Protein 3O0Y (pdb70)

B-factor: mean 16.19, std 9.47, range [2.0, 62.75]

Sequence (1755 aa):
VISSKQQLASLYLQAKQSLFKQRALSATMYGLSQKDIGQVISSDMEFYSPENEKQLRAELLSISNTIAGIKLDADITTKNNQQVMAGLTRYFAGEPNFNIGYIDTWMGLSPFIVNQINGPLIDIPRVMQNDQPITTEKEALDYIVRLGQFDKLAATIIEKQTADAAQNWLPSKVTLQGAIKYLKGFTSGSAEQHPFVNVFREKIEKVDSLTTEQKQSLITQVIAKVSQVVYPAYQSVEKASEQLLSEARSESGIWAQPKGSVYYQDAIKQLGDSELSPTQIHQIGLDEVARISGVMNEILLAQGYTKGTVGERMVALNEEPRFLYEDSIAGREELLSDINGYITEVTAKMAPVFRTTPSYQVEVKSFPVEVQDGAPGGQYTSPAVDGSKPGIYWINLRDMKANPKFGLKTLTYHEANPGHHWQIALNLDQAELPFLRRIAPYNAYTEGWALYSEQVAYELGMYENDPFGDLGRLQAELFRAVRLVVDTGLHDKRWTREQAISYMSEQTGTAESDVVAEIERYMAWPGQALGYKLGMLKILSLREQAKARLGDKFDLAEFHDVVLLNGAVPMAVLSRNVNHWLDNKISSKQQLASLYLQAKQSLFKQRALSATMYGLSQKDIGQVISSDMEFYSPENEKQLRAELLSISNTIAGIKLDDADITTKNNQQVMAGLTRYFAGEPNFNIGYIDTWMGLSPFIVNQINGPLIDIPRVMQNDQPITTEKEALDYIVRLGQFDKLAATIIEKQTADAAQNWLPSKVTLQGAIKYLKGFTSGSAEQHPFVNVFREKIEKVDSLTTEQKQSLITQVIAKVSQVVYPAYQSVEKASEQLLSEARSESGIWAQPKGSVYYQDAIKQLGDSELSPTQIHQIGLDEVARISGVMNEILLAQGYTKGTVGERMVALNEEPRFLYEDSIAGREELLSDINGYITEVTAKMAPVFRTTPSYQVEVKSFPVEVQDGAPGGQYTSPAVDGSKPGIYWINLRDMKANPKFGLKTLTYHEANPGHHWQIALNLDQAELPFLRRIAPYNAYTEGWALYSEQVAYELGMYENDPFGDLGRLQAELFRAVRLVVDTGLHDKRWTREQAISYMSEQTGTAESDVVAEIERYMAWPGQALGYKLGMLKILSLREQAKARLGDKFDLAEFHDVVLLNGAVPMAVLSRNVNHWLDNKISSKQQLASLYLQAKQSLFKQRALSATMYGLSQKDIGQVISSDMEFYSPENEKQLRAELLSISNTIAGIKLDDADITTKNNQQVMAGLTRYFAGEPNFNIGYIDTWMGLSPFIVNQINGPLIDIPRVMQNDQPITTEKEALDYIVRLGQFDKLAATIIEKQTADAAQNWLPSKVTLQGAIKYLKGFTSGSAEQHPFVNVFREKIEKVDSLTTEQKQSLITQVIAKVSQVVYPAYQSVEKASEQLLSEARSESGIWAQPKGSVYYQDAIKQLGDSELSPTQIHQIGLDEVARISGVMNEILLAQGYTKGTVGERMVALNEEPRFLYEDSIAGREELLSDINGYITEVTAKMAPVFRTTPSYQVEVKSFPVEVQDGAPGGQYTSPAVDGSKPGIYWINLRDMKANPKFGLKTLTYHEANPGHHWQIALNLDQAELPFLRRIAPYNAYTEGWALYSEQVAYELGMYENDPFGDLGRLQAELFRAVRLVVDTGLHDKRWTREQAISYMSEQTGTAESDVVAEIERYMAWPGQALGYKLGMLKILSLREQAKARLGDKFDLAEFHDVVLLNGAVPMAVLSRNVNHWLDNK

Organism: Colwellia psychrerythraea (strain 34H / ATCC BAA-681) (NCBI:txid167879)

Secondary structure (DSSP, 8-state):
---HHHHHHHHHHHHHHHHHHT-HHHHHHHT--HHHHSS--TT------HHHHHHHHHHHHHHHHHHHHPPP---HHHHHHHHHHHHHHHHHH--TT---SEEETTTEEES-SS-SS-SHHHHHHHHHHHTS---SHHHHHHHHHHHHTHHHHHHHHHHHHHHHHHTT---BHHHHHHHHHHHHHHTSS-GGGSHHHHHHHHHHTT-TTS-HHHHHHHHHHHHHHIIIIIHHHHHHHHHHHHHHTTTSBS--SGGGSTTHHHHHHHHHHHHH---S-HHHHHHHHHHHHHHHHHHHHHHHHHTT--SS-HHHHHHHHHTSGGG---SSHHHHHHHHHHHHHHHHHHHHHTGGG-----S---EEEEPPHHHHTTS-SEEEEPPPTTSSS--EEEE--S-GGGS-GGGHHHHHHHHSTTTHHHHHHHHHT-TTS-HHHHT---HHHHHHHHHHHHHHHHHTTTTTT-HHHHHHHHHHHHHHHHHHHHHHHHHTS---HHHHHHHHHHHH---HHHHHHHHHHHHHSTTGGGHHHHHHHHHHHHHHHHHHHHGGG--HHHHHHHHHTT-S--HHHHHHHHHHHHHH-/--HHHHHHHHHHHHHHHHHHT-HHHHHHHT--HHHHSS--TT------HHHHHHHHHHHHHHHHHHHHPPPSS--HHHHHHHHHHHHHHHHHH--TT---SEEETTTEEES-SS-SS-SHHHHHHHHHHHTS--SSHHHHHHHHHHHTTHHHHHHHHHHHHHHHHHTT----HHHHHHHHHHHHHHTSS-GGGSHHHHHHHHHHTT-TTS-HHHHHHHHHHHHHHIIIIIHHHHHHHHHHHHHHTTTS-S--SGGGSTTHHHHHHHHHHHHS---S-HHHHHHHHHHHHHHHHHHHHHHHHHTT--SS-HHHHHHHHHTSGGG---SSHHHHHHHHHHHHHHHHHHHHHTGGG--PPPSSPEEEEEPPHHHHTTS-SEEEEPPPTTSSS-EEEEE--S-GGGS-GGGHHHHHHHHSTTTHHHHHHHHHT-TTS-HHHHS---HHHHHHHHHHHHHHHHHTTTTTT-HHHHHHHHHHHHHHHHHHHHHHHHHTS---HHHHHHHHHHHS---HHHHHHHHHHHHHSTTGGGHHHHHHHHHHHHHHHHHHHHGGG--HHHHHHHHHTT-S--HHHHHHHHHHHHHT-/--HHHHHHHHHHHHHHHHHHT-HHHHHHHT--HHHHSS--TT------HHHHHHHHHHHHHHHHHHHHPPPSS--HHHHHHHHHHHHHHHHHH--TT---SEEETTTEEES-SS-SS-SHHHHHHHHHHHTS--SSHHHHHHHHHHHTTHHHHHHHHHHHHHHHHHTT----HHHHHHHHHHHHHHTSS-GGGSHHHHHHHHHHTT--SS-HHHHHHHHHHHHHHIIIIIHHHHHHHHHHHHHHTTTS-S--SGGGSTTHHHHHHHHHHHHH---S-HHHHHHHHHHHHHHHHHHHHHHHHHTT--SS-HHHHHHHHHTSGGG---SSHHHHHHHHHHHHHHHHHHHHHTGGG-----S--EEEEEPPTTTTTTS-SEEEEPPPTTSS--EEEEE--S-GGGS-HHHHHHHHHHHSTTTHHHHHHHHHT-TTS-HHHHT---HHHHHHHHHHHHHHHHHTTTTTT-HHHHHHHHHHHHHHHHHHHHHHIIIII---HHHHHHHHHHHS---HHHHHHHHHHHHHSTTGGGHHHHHHHHHHHHHHHHHHHHGGG--HHHHHHHHHTT-S--HHHHHHHHHHHHHT-

Solvent-accessible surface area: 68111 Å² total; per-residue (Å²): 195,136,48,35,104,109,69,4,58,73,20,21,89,74,0,21,35,5,2,1,77,57,8,0,4,13,0,14,65,33,31,12,52,103,164,19,0,54,75,83,3,41,30,53,10,9,46,5,14,44,92,48,3,141,103,2,18,54,54,0,47,66,4,8,98,57,0,68,66,26,163,31,138,38,79,46,60,26,109,6,18,27,74,0,0,16,30,1,0,52,8,5,4,2,23,76,138,18,93,4,0,5,0,15,27,86,2,0,15,4,2,10,6,6,6,40,56,13,1,5,8,31,54,3,6,64,11,0,26,48,29,6,67,6,84,57,84,139,43,0,68,13,0,9,72,0,0,20,51,1,88,116,0,3,61,12,0,40,90,5,10,78,33,6,14,87,82,97,7,9,5,8,71,44,2,0,95,20,0,12,163,59,1,109,44,25,20,91,47,62,8,81,114,8,45,0,0,54,31,0,77,115,54,1,121,142,7,141,93,9,84,90,127,78,25,96,58,7,28,88,69,0,35,31,68,0,47,128,28,0,23,65,6,0,82,49,0,24,141,19,0,71,111,18,48,99,107,4,54,90,72,17,4,3,60,19,13,56,140,2,72,63,5,2,74,20,4,0,100,38,5,1,37,15,140,66,40,16,83,93,0,22,90,49,0,66,81,19,10,68,90,0,22,36,12,0,46,46,3,0,36,12,48,15,33,47,127,47,73,15,3,103,15,2,67,46,0,41,102,21,30,34,16,39,6,97,114,33,141,60,2,51,104,77,0,50,75,41,0,68,38,41,18,99,86,0,45,68,133,0,52,57,12,6,136,54,101,8,91,23,162,25,92,30,101,43,8,48,113,117,55,26,111,79,20,60,47,13,69,23,43,25,0,4,31,100,38,95,37,36,0,14,0,7,0,11,17,94,52,5,84,54,12,18,61,9,20,4,29,6,42,0,0,12,9,0,7,0,0,15,2,10,3,39,0,4,4,1,51,27,68,127,13,22,27,3,4,40,26,6,22,25,5,2,0,21,18,0,0,0,2,0,0,5,36,0,0,18,15,17,15,13,11,127,66,34,39,21,4,9,0,2,20,8,29,16,9,0,21,36,0,0,8,0,0,0,0,0,0,0,1,51,71,147,52,56,46,99,100,0,11,56,39,0,29,117,55,1,8,35,61,118,82,57,0,40,63,34,0,30,35,1,4,1,25,0,0,2,1,0,0,14,1,18,0,2,53,67,0,32,49,1,14,98,79,0,30,91,130,21,44,110,144,15,55,19,5,49,0,1,32,17,1,3,46,55,0,1,1,23,15,63,0,1,22,89,15,0,65,89,32,7,97,115,110,183,63,43,120,108,70,4,58,68,17,19,88,78,0,25,40,10,1,1,58,82,7,1,4,13,0,17,74,31,12,11,50,105,170,26,0,51,76,82,5,44,31,53,12,10,43,6,15,42,92,48,2,145,110,8,20,60,64,0,62,64,4,7,93,55,0,67,63,21,173,25,137,143,20,84,47,64,18,101,6,22,27,65,0,0,15,31,1,0,57,11,5,5,3,25,84,110,9,97,2,0,5,0,16,15,82,2,0,16,4,1,9,5,6,7,39,49,12,1,5,7,5,48,2,4,122,14,0,29,86,30,6,65,6,86,61,82,128,45,0,61,13,0,9,71,0,0,22,48,0,86,112,0,1,59,11,0,39,88,5,8,79,36,7,12,87,80,94,6,8,6,8,67,42,3,0,88,16,0,13,159,54,2,94,44,28,18,94,45,60,9,87,113,7,64,0,0,56,36,0,76,119,54,0,116,152,8,137,94,10,73,118,141,60,26,100,53,7,19,78,68,0,32,48,67,0,42,140,26,0,23,63,6,0,85,46,0,22,137,19,0,71,117,19,46,101,107,3,56,88,74,16,4,3,56,20,14,55,114,1,62,82,5,4,70,18,5,0,114,38,5,1,40,15,138,60,40,15,82,96,0,15,90,53,0,60,82,20,8,67,108,0,26,32,13,0,45,46,4,0,36,13,48,17,33,33,123,47,54,15,4,105,16,5,72,40,0,47,84,18,22,36,15,40,12,95,114,44,142,70,4,55,108,88,0,44,73,49,0,69,37,44,17,100,65,0,44,69,109,0,54,76,11,6,128,57,94,7,79,54,138,29,81,20,80,43,17,60,111,143,75,28,117,72,24,70,50,14,71,22,29,45,3,5,38,77,72,84,41,58,0,2,0,32,0,17,4,134,48,9,71,70,8,16,70,8,16,4,30,7,44,0,0,11,12,0,7,0,0,17,3,8,2,34,0,3,4,6,49,31,80,130,13,23,26,5,4,49,24,6,20,26,4,2,0,22,22,0,0,0,2,0,0,5,36,0,0,19,17,18,16,11,11,134,57,35,45,23,4,9,0,1,22,6,46,15,9,3,26,40,0,0,8,0,0,0,0,0,0,0,1,43,84,142,48,63,44,100,91,0,22,67,39,0,46,100,53,6,20,37,61,128,88,74,0,43,61,34,0,29,38,1,5,1,24,0,0,1,0,0,0,16,1,16,0,1,50,66,0,33,50,3,11,98,87,0,36,91,132,11,42,128,124,16,53,21,5,44,0,1,34,21,1,4,44,57,0,2,1,21,14,62,0,1,22,73,12,0,70,90,25,7,100,120,85,171,65,36,125,109,74,3,58,71,22,18,85,77,0,23,36,10,1,1,68,66,7,0,3,15,0,18,83,36,15,11,51,103,164,21,0,47,72,89,4,43,29,48,11,9,45,5,16,52,95,54,2,137,107,2,22,58,60,0,63,66,4,7,93,68,0,65,59,19,171,34,144,149,26,81,43,65,14,92,8,21,24,69,0,0,16,30,1,0,58,11,5,6,2,26,87,127,13,97,1,0,5,1,16,20,84,2,0,15,3,1,10,6,7,6,40,52,10,2,5,7,19,38,3,5,103,6,0,23,86,33,6,66,9,85,68,81,132,42,0,72,11,0,9,73,0,0,21,48,0,86,109,0,3,48,7,0,39,83,6,8,79,39,7,12,86,82,96,5,9,6,8,63,43,4,0,93,18,0,9,150,60,1,96,43,27,18,96,44,64,7,86,114,10,54,0,0,58,34,0,67,106,51,0,105,161,11,141,93,22,77,109,136,57,23,98,47,12,5,84,68,0,32,35,68,0,51,117,24,0,21,61,5,0,83,51,0,31,134,21,0,70,117,18,50,101,102,3,56,87,77,16,4,3,59,20,15,52,151,2,75,76,5,3,69,19,5,0,91,41,5,1,31,15,139,71,38,17,79,93,0,13,89,58,0,64,78,19,9,66,85,0,24,35,12,0,44,46,5,0,37,11,51,14,33,56,177,40,73,16,4,105,15,4,72,43,1,45,80,18,23,36,16,38,11,98,114,31,145,60,3,59,109,88,0,41,74,49,0,68,36,43,16,100,87,0,44,69,122,0,53,84,10,7,127,45,101,12,91,49,136,26,66,19,73,43,20,60,110,136,72,30,119,76,24,70,49,15,69,22,37,40,2,2,39,79,67,82,43,47,0,6,0,38,0,19,4,138,52,9,79,66,7,18,68,10,18,4,30,6,44,0,0,12,11,0,7,0,0,15,4,12,2,34,0,4,5,4,48,30,80,128,13,24,26,4,6,46,25,6,19,27,4,2,1,20,20,0,0,0,2,0,0,6,36,0,0,18,19,17,17,13,11,136,54,36,40,23,3,9,1,3,23,8,36,16,9,1,21,37,0,0,8,0,0,0,0,0,0,0,1,48,86,149,54,61,46,98,101,0,15,52,36,0,39,112,57,3,8,32,60,120,87,68,0,39,62,34,0,32,38,1,5,2,25,0,0,1,0,0,0,14,0,20,0,2,51,73,0,31,61,5,14,100,70,0,54,92,123,27,42,113,162,27,56,17,4,44,0,2,34,22,1,4,43,60,0,1,1,21,15,61,0,1,21,72,12,0,49,88,32,5,95,105,134

Radius of gyration: 43.23 Å; Cα contacts (8 Å, |Δi|>4): 2808; chains: 3; bounding box: 107×100×128 Å

Foldseek 3Di:
DQALLNVLLVLLLVLQQLVCLQVVLVCLLQPHACVRNVHGSLLPDHFAALVSLVVSLVSLLVSLVVLQPGDHPDDLLSVQLSVFSSLLSNQQSADVVDSAAHQDLFQRGFHACQWQFDHCVRVSVVSLLPRQADADPVSLVSSLSNLLCLQNRLVRSLNRQVVCVVLVRHAALVGLVSSLVVLCVQPVDQLLPHSQLVSLLVRLVPHPVDDPVRSVVSSVSSSCSSVPPVNVSSVSNSVSSVVCNVSHHNFQAQQPGVCSLVSLCSLCCQQQVDNDDLVVLLVQLVVLLVVLQVVLQVLCVVVVNNDDGSLVSVLVVLPDPVFFFDLDPVSVVVLVVVLVVLQVVLVVLCCQQAVDFFPADEDEEEPDPVCLVPDDQWAWRPHNLVRPRGIYIYGRSPDRSQVTNLQRSLSSCLHDPPAQPRQLRLLSVLVVRSVCQSRPNRLLLRQLRSLLSSVVSVVSPVCPVNSSNVSSNSLVVSLLSLLSNLLSCRHPVSDGLVNSLVVSCNSRNDDSVNSSSVSSVSSRSRNNSNSNVSSNVLLVVLLVVLCVLQPVNDDSSVSVCLSRNSGRGRSVSSSVSSVVVSVVD/DDLLVVLLVLLLVLQLLQCLQVVLVCLQQPHACVSNVDGSLLPEHFAALVSQQVSLVSLLVSLVVLQPRDDDPDDLLSVQLSVFSSLLSDQQSDDVPDSAAHQDLQQRGFHACQFQFDHCVRVSVVSLLPRQADADPVSLVSSLSNLQCLQRRLVRSLNRQVVCVVLVRHAALVGLVSSLVVLCVQPVDQLLPHSQLVSLLVRLVPHPVDDPVRSVVSSVSSSCSCVPPVNVSSVVNSVSSVVCNVSHHNFLAQQPGVCSLVVLCVLCCQQVVDNDHLVVLQVQLVVLLVVLQVVLQVLCVVVPNNDDGSLVSLLVVLPDPVFFFDLDPVSVVVLQVVLVVLVVVLVVLCCQQAVDFFPADEEEDEDDPVCLVPDDQWAWRPDRLVNRGGIYIYGRPPDRSVRGNLQSSLSSCLHDPPAQPRQLRLLLVLVVRSPCQSRPNRLLLRQLRSLLSSVVSVVSPVCPVNSSNVSSNSLVVSLLSLLSNLLSCSHPVSDGLVRSLVSSVRSHNDDSVVSSVVSSVSSRSRNNSNSNVSSNVLLVVLLVVLCVLQPVNDDSSVSVCLSRNSGRRRSVSSSVSSVVVSVVD/DDLLVVLLVLLLCLQLLVCLQVVLVCLQQVHACVSNVDGSLLPEHFAALVSLQVSLVSLLVSLVVLQPGDDPPDDLLSVQLSVFSSLLSDQQSDDVPDSAAHQDLQQHGFHACQWQFDHCVRVSVVSLLPRQADADPVSLVSSLSNLLCLQRRLVRSLNRQVVCVVQVRHAALVGLVNSLVVLCVQPVDQLLPHSSLVSLLVRLVPYDVDDPVVSVVSSVSSSCSRVVPVNVSSVSNSVSSVVCSVSHHNFQAQQPGVVSLVVLCVLCCQQQVDNDHLVVLLVQLVVLLVVLQVVLQVLCVVVVNNDDGSLVSVLVLLPDPVFFFDPDPVRVVVLQVVLVVLQVVLVVLCCQLAVDFFDFDEEEDEDPPVCLVSDDQWAWRPARLVRPGGIYIYGHPPDRSVRGNLQRSLSSCLHDPPAQPRQLRLLSVLVPRSPCQSRPNRLLLRQLRSLLSSVVSVVSPSCPVPSSNVSSNSLVVSLLSLLSNLLSCSHPVSDGLVNSLVSSVRSHNDDSVVSSVVSSVSSRSRNNSNSNVSSNVLLVVLLVVLCVLQPPNDRSNVSVCLSRNSGRGRSVSSSVSSVVVSVVD

Nearest PDB structures (foldseek):
  3o0y-assembly1_A  TM=1.002E+00  e=6.368E-86  Colwellia psychrerythraea 34H
  3o0y-assembly2_B  TM=9.968E-01  e=2.573E-83  Colwellia psychrerythraea 34H
  3iuk-assembly1_A  TM=8.067E-01  e=4.370E-23  Paenarthrobacter aurescens TC1
  3iuk-assembly2_B  TM=8.095E-01  e=6.463E-23  Paenarthrobacter aurescens TC1
  3u24-assembly1_A  TM=7.444E-01  e=5.285E-16  Shewanella oneidensis MR-1

InterPro domains:
  IPR010281 Protein of unknown function DUF885 [PF05960] (73-625)
  IPR010281 Protein of unknown function DUF885 [PTHR33361] (8-630)

Structure (mmCIF, N/CA/C/O backbone):
data_3O0Y
#
_entry.id   3O0Y
#
_cell.length_a   67.954
_cell.length_b   94.471
_cell.length_c   93.894
_cell.angle_alpha   114.32
_cell.angle_beta   91.11
_cell.angle_gamma   100.43
#
_symmetry.space_group_name_H-M   'P 1'
#
loop_
_entity.id
_entity.type
_entity.pdbx_description
1 polymer lipoprotein
2 non-polymer 'SULFATE ION'
3 non-polymer 2-AMINO-2-HYDROXYMETHYL-PROPANE-1,3-DIOL
4 non-polymer GLYCEROL
5 water water
#
loop_
_atom_site.group_PDB
_atom_site.id
_atom_site.type_symbol
_atom_site.label_atom_id
_atom_site.label_alt_id
_atom_site.label_comp_id
_atom_site.label_asym_id
_atom_site.label_entity_id
_atom_site.label_seq_id
_atom_site.pdbx_PDB_ins_code
_atom_site.Cartn_x
_atom_site.Cartn_y
_atom_site.Cartn_z
_atom_site.occupancy
_atom_site.B_iso_or_equiv
_atom_site.auth_seq_id
_atom_site.auth_comp_id
_atom_site.auth_asym_id
_atom_site.auth_atom_id
_atom_site.pdbx_PDB_model_num
ATOM 1 N N . VAL A 1 24 ? 19.000 -2.198 76.248 1.00 39.43 24 VAL A N 1
ATOM 2 C CA . VAL A 1 24 ? 19.861 -1.371 75.341 1.00 39.45 24 VAL A CA 1
ATOM 3 C C . VAL A 1 24 ? 19.425 -1.467 73.852 1.00 38.13 24 VAL A C 1
ATOM 4 O O . VAL A 1 24 ? 19.612 -2.492 73.175 1.00 37.99 24 VAL A O 1
ATOM 8 N N . ILE A 1 25 ? 18.859 -0.371 73.355 1.00 36.21 25 ILE A N 1
ATOM 9 C CA . ILE A 1 25 ? 18.394 -0.294 71.956 1.00 33.58 25 ILE A CA 1
ATOM 10 C C . ILE A 1 25 ? 19.643 -0.212 71.072 1.00 31.64 25 ILE A C 1
ATOM 11 O O . ILE A 1 25 ? 20.413 0.755 71.188 1.00 32.16 25 ILE A O 1
ATOM 16 N N . SER A 1 26 ? 19.848 -1.208 70.211 1.00 27.80 26 SER A N 1
ATOM 17 C CA . SER A 1 26 ? 20.984 -1.204 69.299 1.00 26.64 26 SER A CA 1
ATOM 18 C C . SER A 1 26 ? 20.832 -0.089 68.226 1.00 25.51 26 SER A C 1
ATOM 19 O O . SER A 1 26 ? 19.755 0.490 68.090 1.00 25.20 26 SER A O 1
ATOM 22 N N . SER A 1 27 ? 21.910 0.200 67.499 1.00 24.43 27 SER A N 1
ATOM 23 C CA . SER A 1 27 ? 21.841 1.234 66.458 1.00 22.45 27 SER A CA 1
ATOM 24 C C . SER A 1 27 ? 20.888 0.778 65.356 1.00 21.08 27 SER A C 1
ATOM 25 O O . SER A 1 27 ? 20.059 1.569 64.869 1.00 15.66 27 SER A O 1
ATOM 28 N N . LYS A 1 28 ? 20.974 -0.508 64.978 1.00 18.84 28 LYS A N 1
ATOM 29 C CA . LYS A 1 28 ? 20.054 -1.006 63.989 1.00 20.62 28 LYS A CA 1
ATOM 30 C C . LYS A 1 28 ? 18.587 -0.843 64.386 1.00 18.36 28 LYS A C 1
ATOM 31 O O . LYS A 1 28 ? 17.758 -0.483 63.536 1.00 18.49 28 LYS A O 1
ATOM 37 N N . GLN A 1 29 ? 18.254 -1.102 65.643 1.00 16.47 29 GLN A N 1
ATOM 38 C CA . GLN A 1 29 ? 16.890 -0.950 66.134 1.00 17.23 29 GLN A CA 1
ATOM 39 C C . GLN A 1 29 ? 16.466 0.509 66.244 1.00 14.98 29 GLN A C 1
ATOM 40 O O . GLN A 1 29 ? 15.325 0.851 65.914 1.00 14.83 29 GLN A O 1
ATOM 46 N N . GLN A 1 30 ? 17.390 1.389 66.623 1.00 12.22 30 GLN A N 1
ATOM 47 C CA . GLN A 1 30 ? 17.057 2.797 66.713 1.00 12.42 30 GLN A CA 1
ATOM 48 C C . GLN A 1 30 ? 16.737 3.318 65.280 1.00 10.41 30 GLN A C 1
ATOM 49 O O . GLN A 1 30 ? 15.820 4.143 65.100 1.00 9.04 30 GLN A O 1
ATOM 55 N N . LEU A 1 31 ? 17.573 2.917 64.335 1.00 10.04 31 LEU A N 1
ATOM 56 C CA . LEU A 1 31 ? 17.433 3.299 62.919 1.00 9.44 31 LEU A CA 1
ATOM 57 C C . LEU A 1 31 ? 16.101 2.791 62.362 1.00 11.52 31 LEU A C 1
ATOM 58 O O . LEU A 1 31 ? 15.365 3.531 61.733 1.00 9.24 31 LEU A O 1
ATOM 63 N N . ALA A 1 32 ? 15.736 1.547 62.647 1.00 11.73 32 ALA A N 1
ATOM 64 C CA . ALA A 1 32 ? 14.480 1.033 62.132 1.00 11.32 32 ALA A CA 1
ATOM 65 C C . ALA A 1 32 ? 13.321 1.840 62.701 1.00 11.58 32 ALA A C 1
ATOM 66 O O . ALA A 1 32 ? 12.355 2.100 61.998 1.00 11.50 32 ALA A O 1
ATOM 68 N N . SER A 1 33 ? 13.377 2.222 63.971 1.00 10.58 33 SER A N 1
ATOM 69 C CA . SER A 1 33 ? 12.305 3.017 64.560 1.00 12.03 33 SER A CA 1
ATOM 70 C C . SER A 1 33 ? 12.184 4.357 63.900 1.00 9.09 33 SER A C 1
ATOM 71 O O . SER A 1 33 ? 11.069 4.840 63.688 1.00 10.47 33 SER A O 1
ATOM 74 N N . LEU A 1 34 ? 13.339 4.952 63.598 1.00 8.14 34 LEU A N 1
ATOM 75 C CA . LEU A 1 34 ? 13.337 6.250 62.914 1.00 7.68 34 LEU A CA 1
ATOM 76 C C . LEU A 1 34 ? 12.735 6.173 61.498 1.00 6.50 34 LEU A C 1
ATOM 77 O O . LEU A 1 34 ? 12.024 7.112 61.045 1.00 7.51 34 LEU A O 1
ATOM 82 N N . TYR A 1 35 ? 13.040 5.082 60.822 1.00 7.91 35 TYR A N 1
ATOM 83 C CA . TYR A 1 35 ? 12.543 4.916 59.442 1.00 7.71 35 TYR A CA 1
ATOM 84 C C . TYR A 1 35 ? 11.056 4.705 59.438 1.00 7.33 35 TYR A C 1
ATOM 85 O O . TYR A 1 35 ? 10.316 5.247 58.598 1.00 7.77 35 TYR A O 1
ATOM 94 N N . LEU A 1 36 ? 10.572 3.965 60.431 1.00 7.72 36 LEU A N 1
ATOM 95 C CA . LEU A 1 36 ? 9.138 3.817 60.664 1.00 8.68 36 LEU A CA 1
ATOM 96 C C . LEU A 1 36 ? 8.449 5.100 61.027 1.00 8.28 36 LEU A C 1
ATOM 97 O O . LEU A 1 36 ? 7.343 5.430 60.522 1.00 9.44 36 LEU A O 1
ATOM 102 N N . GLN A 1 37 ? 9.086 5.867 61.918 1.00 8.95 37 GLN A N 1
ATOM 103 C CA . GLN A 1 37 ? 8.530 7.124 62.321 1.00 8.93 37 GLN A CA 1
ATOM 104 C C . GLN A 1 37 ? 8.384 8.107 61.130 1.00 10.59 37 GLN A C 1
ATOM 105 O O . GLN A 1 37 ? 7.401 8.833 61.012 1.00 9.82 37 GLN A O 1
ATOM 111 N N . ALA A 1 38 ? 9.403 8.164 60.285 1.00 9.31 38 ALA A N 1
ATOM 112 C CA . ALA A 1 38 ? 9.329 8.919 59.028 1.00 9.37 38 ALA A CA 1
ATOM 113 C C . ALA A 1 38 ? 8.167 8.495 58.129 1.00 8.62 38 ALA A C 1
ATOM 114 O O . ALA A 1 38 ? 7.399 9.341 57.676 1.00 8.94 38 ALA A O 1
ATOM 116 N N . LYS A 1 39 ? 8.071 7.195 57.873 1.00 9.23 39 LYS A N 1
ATOM 117 C CA . LYS A 1 39 ? 6.943 6.712 57.096 1.00 8.39 39 LYS A CA 1
ATOM 118 C C . LYS A 1 39 ? 5.589 7.155 57.680 1.00 8.94 39 LYS A C 1
ATOM 119 O O . LYS A 1 39 ? 4.751 7.696 56.959 1.00 9.77 39 LYS A O 1
ATOM 125 N N . GLN A 1 40 ? 5.380 6.914 58.977 1.00 8.38 40 GLN A N 1
ATOM 126 C CA . GLN A 1 40 ? 4.063 7.094 59.597 1.00 10.89 40 GLN A CA 1
ATOM 127 C C . GLN A 1 40 ? 3.718 8.580 59.714 1.00 11.47 40 GLN A C 1
ATOM 128 O O . GLN A 1 40 ? 2.576 8.986 59.456 1.00 11.23 40 GLN A O 1
ATOM 134 N N . SER A 1 41 ? 4.700 9.386 60.000 1.00 12.49 41 SER A N 1
ATOM 135 C CA . SER A 1 41 ? 4.465 10.806 60.165 1.00 13.61 41 SER A CA 1
ATOM 136 C C . SER A 1 41 ? 4.171 11.489 58.820 1.00 12.09 41 SER A C 1
ATOM 137 O O . SER A 1 41 ? 3.296 12.365 58.754 1.00 14.53 41 SER A O 1
ATOM 140 N N . LEU A 1 42 ? 4.915 11.130 57.793 1.00 9.70 42 LEU A N 1
ATOM 141 C CA . LEU A 1 42 ? 4.693 11.733 56.477 1.00 9.79 42 LEU A CA 1
ATOM 142 C C . LEU A 1 42 ? 3.292 11.351 56.025 1.00 12.13 42 LEU A C 1
ATOM 143 O O . LEU A 1 42 ? 2.515 12.230 55.607 1.00 12.87 42 LEU A O 1
ATOM 148 N N . PHE A 1 43 ? 3.002 10.052 56.045 1.00 9.54 43 PHE A N 1
ATOM 149 C CA . PHE A 1 43 ? 1.717 9.611 55.509 1.00 12.05 43 PHE A CA 1
ATOM 150 C C . PHE A 1 43 ? 0.475 10.012 56.336 1.00 11.95 43 PHE A C 1
ATOM 151 O O . PHE A 1 43 ? -0.585 10.211 55.754 1.00 12.02 43 PHE A O 1
ATOM 159 N N . LYS A 1 44 ? 0.597 10.130 57.650 1.00 11.88 44 LYS A N 1
ATOM 160 C CA . LYS A 1 44 ? -0.510 10.704 58.430 1.00 13.56 44 LYS A CA 1
ATOM 161 C C . LYS A 1 44 ? -0.873 12.105 57.970 1.00 12.51 44 LYS A C 1
ATOM 162 O O . LYS A 1 44 ? -2.024 12.505 58.047 1.00 13.50 44 LYS A O 1
ATOM 168 N N . GLN A 1 45 ? 0.122 12.874 57.571 1.00 11.35 45 GLN A N 1
ATOM 169 C CA . GLN A 1 45 ? -0.060 14.241 57.108 1.00 8.36 45 GLN A CA 1
ATOM 170 C C . GLN A 1 45 ? -0.280 14.366 55.600 1.00 8.42 45 GLN A C 1
ATOM 171 O O . GLN A 1 45 ? -0.460 15.459 55.055 1.00 8.40 45 GLN A O 1
ATOM 177 N N . ARG A 1 46 ? -0.182 13.219 54.911 1.00 7.99 46 ARG A N 1
ATOM 178 C CA . ARG A 1 46 ? -0.392 13.142 53.473 1.00 8.86 46 ARG A CA 1
ATOM 179 C C . ARG A 1 46 ? -1.281 11.949 53.200 1.00 9.30 46 ARG A C 1
ATOM 180 O O . ARG A 1 46 ? -0.920 10.998 52.463 1.00 10.47 46 ARG A O 1
ATOM 188 N N . ALA A 1 47 ? -2.486 12.000 53.796 1.00 10.62 47 ALA A N 1
ATOM 189 C CA . ALA A 1 47 ? -3.377 10.812 53.800 1.00 9.18 47 ALA A CA 1
ATOM 190 C C . ALA A 1 47 ? -3.856 10.423 52.390 1.00 9.92 47 ALA A C 1
ATOM 191 O O . ALA A 1 47 ? -4.101 9.247 52.119 1.00 10.01 47 ALA A O 1
ATOM 193 N N . LEU A 1 48 ? -3.916 11.378 51.450 1.00 10.17 48 LEU A N 1
ATOM 194 C CA . LEU A 1 48 ? -4.252 11.039 50.050 1.00 10.68 48 LEU A CA 1
ATOM 195 C C . LEU A 1 48 ? -3.141 10.287 49.345 1.00 9.58 48 LEU A C 1
ATOM 196 O O . LEU A 1 48 ? -3.403 9.351 48.599 1.00 11.07 48 LEU A O 1
ATOM 201 N N . SER A 1 49 ? -1.882 10.610 49.621 1.00 9.12 49 SER A N 1
ATOM 202 C CA . SER A 1 49 ? -0.769 9.745 49.185 1.00 9.63 49 SER A CA 1
ATOM 203 C C . SER A 1 49 ? -0.844 8.329 49.770 1.00 9.95 49 SER A C 1
ATOM 204 O O . SER A 1 49 ? -0.582 7.341 49.085 1.00 11.37 49 SER A O 1
ATOM 207 N N . ALA A 1 50 ? -1.213 8.218 51.053 1.00 9.82 50 ALA A N 1
ATOM 208 C CA . ALA A 1 50 ? -1.419 6.935 51.671 1.00 11.16 50 ALA A CA 1
ATOM 209 C C . ALA A 1 50 ? -2.455 6.169 50.864 1.00 11.56 50 ALA A C 1
ATOM 210 O O . ALA A 1 50 ? 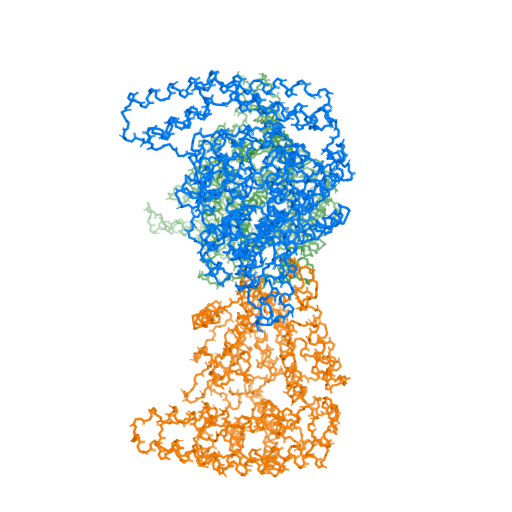-2.249 5.009 50.496 1.00 11.66 50 ALA A O 1
ATOM 212 N N . THR A 1 51 ? -3.611 6.808 50.619 1.00 10.78 51 THR A N 1
ATOM 213 C CA . THR A 1 51 ? -4.630 6.157 49.757 1.00 10.81 51 THR A CA 1
ATOM 214 C C . THR A 1 51 ? -4.110 5.703 48.360 1.00 12.59 51 THR A C 1
ATOM 215 O O . THR A 1 51 ? -4.418 4.599 47.902 1.00 11.54 51 THR A O 1
ATOM 219 N N . MET A 1 52 ? -3.309 6.552 47.716 1.00 12.25 52 MET A N 1
ATOM 220 C CA . MET A 1 52 ? -2.697 6.270 46.408 1.00 13.21 52 MET A CA 1
ATOM 221 C C . MET A 1 52 ? -1.924 4.951 46.463 1.00 15.04 52 MET A C 1
ATOM 222 O O . MET A 1 52 ? -2.044 4.097 45.553 1.00 14.86 52 MET A O 1
ATOM 227 N N . TYR A 1 53 ? -1.190 4.716 47.552 1.00 13.95 53 TYR A N 1
ATOM 228 C CA . TYR A 1 53 ? -0.381 3.498 47.674 1.00 14.80 53 TYR A CA 1
ATOM 229 C C . TYR A 1 53 ? -1.119 2.329 48.284 1.00 16.23 53 TYR A C 1
ATOM 230 O O . TYR A 1 53 ? -0.651 1.161 48.272 1.00 15.62 53 TYR A O 1
ATOM 239 N N . GLY A 1 54 ? -2.364 2.581 48.673 1.00 14.43 54 GLY A N 1
ATOM 240 C CA . GLY A 1 54 ? -3.198 1.567 49.268 1.00 16.38 54 GLY A CA 1
ATOM 241 C C . GLY A 1 54 ? -2.853 1.230 50.707 1.00 15.78 54 GLY A C 1
ATOM 242 O O . GLY A 1 54 ? -3.061 0.078 51.138 1.00 19.74 54 GLY A O 1
ATOM 243 N N . LEU A 1 55 ? -2.297 2.195 51.440 1.00 13.00 55 LEU A N 1
ATOM 244 C CA . LEU A 1 55 ? -1.878 1.993 52.793 1.00 14.66 55 LEU A CA 1
ATOM 245 C C . LEU A 1 55 ? -3.060 2.135 53.747 1.00 16.31 55 LEU A C 1
ATOM 246 O O . LEU A 1 55 ? -4.024 2.878 53.446 1.00 17.14 55 LEU A O 1
ATOM 251 N N . SER A 1 56 ? -2.970 1.442 54.890 1.00 15.50 56 SER A N 1
ATOM 252 C CA . SER A 1 56 ? -4.043 1.450 55.885 1.00 17.04 56 SER A CA 1
ATOM 253 C C . SER A 1 56 ? -3.450 1.497 57.305 1.00 16.25 56 SER A C 1
ATOM 254 O O . SER A 1 56 ? -2.238 1.770 57.491 1.00 15.17 56 SER A O 1
ATOM 257 N N . GLN A 1 57 ? -4.298 1.342 58.325 1.00 17.35 57 GLN A N 1
ATOM 258 C CA . GLN A 1 57 ? -3.855 1.338 59.728 1.00 18.62 57 GLN A CA 1
ATOM 259 C C . GLN A 1 57 ? -2.659 0.436 60.026 1.00 18.04 57 GLN A C 1
ATOM 260 O O . GLN A 1 57 ? -1.746 0.865 60.699 1.00 18.86 57 GLN A O 1
ATOM 266 N N . LYS A 1 58 ? -2.609 -0.755 59.441 1.00 19.22 58 LYS A N 1
ATOM 267 C CA . LYS A 1 58 ? -1.433 -1.678 59.575 1.00 21.45 58 LYS A CA 1
ATOM 268 C C . LYS A 1 58 ? -0.118 -0.995 59.162 1.00 21.16 58 LYS A C 1
ATOM 269 O O . LYS A 1 58 ? 0.947 -1.219 59.761 1.00 23.77 58 LYS A O 1
ATOM 275 N N . ASP A 1 59 ? -0.196 -0.105 58.178 1.00 18.62 59 ASP A N 1
ATOM 276 C CA . ASP A 1 59 ? 0.999 0.595 57.636 1.00 18.15 59 ASP A CA 1
ATOM 277 C C . ASP A 1 59 ? 1.339 1.882 58.398 1.00 17.52 59 ASP A C 1
ATOM 278 O O . ASP A 1 59 ? 2.508 2.195 58.599 1.00 19.42 59 ASP A O 1
ATOM 283 N N . ILE A 1 60 ? 0.324 2.644 58.804 1.00 17.53 60 ILE A N 1
ATOM 284 C CA . ILE A 1 60 ? 0.454 4.012 59.277 1.00 16.84 60 ILE A CA 1
ATOM 285 C C . ILE A 1 60 ? 0.384 4.123 60.801 1.00 18.28 60 ILE A C 1
ATOM 286 O O . ILE A 1 60 ? 0.875 5.098 61.368 1.00 17.06 60 ILE A O 1
ATOM 291 N N . GLY A 1 61 ? -0.239 3.134 61.457 1.00 18.16 61 GLY A N 1
ATOM 292 C CA . GLY A 1 61 ? -0.428 3.126 62.902 1.00 18.76 61 GLY A CA 1
ATOM 293 C C . GLY A 1 61 ? -1.723 3.810 63.324 1.00 20.47 61 GLY A C 1
ATOM 294 O O . GLY A 1 61 ? -2.031 3.942 64.507 1.00 21.66 61 GLY A O 1
ATOM 295 N N . GLN A 1 62 ? -2.511 4.257 62.356 1.00 18.57 62 GLN A N 1
ATOM 296 C CA . GLN A 1 62 ? -3.817 4.817 62.651 1.00 18.59 62 GLN A CA 1
ATOM 297 C C . GLN A 1 62 ? -4.639 4.844 61.355 1.00 17.16 62 GLN A C 1
ATOM 298 O O . GLN A 1 62 ? -4.098 4.775 60.273 1.00 14.52 62 GLN A O 1
ATOM 304 N N . VAL A 1 63 ? -5.951 4.993 61.484 1.00 15.97 63 VAL A N 1
ATOM 305 C CA . VAL A 1 63 ? -6.844 4.966 60.295 1.00 16.14 63 VAL A CA 1
ATOM 306 C C . VAL A 1 63 ? -6.738 6.320 59.643 1.00 14.60 63 VAL A C 1
ATOM 307 O O . VAL A 1 63 ? -6.819 7.358 60.318 1.00 17.00 63 VAL A O 1
ATOM 311 N N . ILE A 1 64 ? -6.472 6.313 58.342 1.00 14.38 64 ILE A N 1
ATOM 312 C CA . ILE A 1 64 ? -6.414 7.575 57.600 1.00 13.57 64 ILE A CA 1
ATOM 313 C C . ILE A 1 64 ? -7.376 7.684 56.443 1.00 13.02 64 ILE A C 1
ATOM 314 O O . ILE A 1 64 ? -7.330 8.671 55.698 1.00 12.52 64 ILE A O 1
ATOM 319 N N . SER A 1 65 ? -8.230 6.661 56.285 1.00 13.60 65 SER A N 1
ATOM 320 C CA . SER A 1 65 ? -9.033 6.472 55.094 1.00 12.90 65 SER A CA 1
ATOM 321 C C . SER A 1 65 ? -10.081 7.567 54.845 1.00 13.08 65 SER A C 1
ATOM 322 O O . SER A 1 65 ? -10.527 7.729 53.705 1.00 11.94 65 SER A O 1
ATOM 325 N N . SER A 1 66 ? -10.457 8.320 55.868 1.00 13.46 66 SER A N 1
ATOM 326 C CA . SER A 1 66 ? -11.293 9.478 55.639 1.00 12.64 66 SER A CA 1
ATOM 327 C C . SER A 1 66 ? -10.646 10.759 56.096 1.00 14.04 66 SER A C 1
ATOM 328 O O . SER A 1 66 ? -11.312 11.777 56.242 1.00 12.68 66 SER A O 1
ATOM 331 N N . ASP A 1 67 ? -9.336 10.744 56.240 1.00 12.94 67 ASP A N 1
ATOM 332 C CA . ASP A 1 67 ? -8.634 11.965 56.601 1.00 13.37 67 ASP A CA 1
ATOM 333 C C . ASP A 1 67 ? -8.336 12.816 55.367 1.00 14.54 67 ASP A C 1
ATOM 334 O O . ASP A 1 67 ? -8.216 12.332 54.223 1.00 12.65 67 ASP A O 1
ATOM 339 N N . MET A 1 68 ? -8.166 14.096 55.639 1.00 13.65 68 MET A N 1
ATOM 340 C CA . MET A 1 68 ? -7.833 15.078 54.658 1.00 13.85 68 MET A CA 1
ATOM 341 C C . MET A 1 68 ? -6.412 15.612 54.962 1.00 13.70 68 MET A C 1
ATOM 342 O O . MET A 1 68 ? -5.891 15.450 56.093 1.00 16.48 68 MET A O 1
ATOM 347 N N . GLU A 1 69 ? -5.787 16.228 53.956 1.00 12.71 69 GLU A N 1
ATOM 348 C CA . GLU A 1 69 ? -4.506 16.901 54.121 1.00 11.40 69 GLU A CA 1
ATOM 349 C C . GLU A 1 69 ? -4.764 18.404 54.355 1.00 10.32 69 GLU A C 1
ATOM 350 O O . GLU A 1 69 ? -5.661 18.952 53.756 1.00 12.15 69 GLU A O 1
ATOM 356 N N . PHE A 1 70 ? -3.954 19.017 55.211 1.00 11.45 70 PHE A N 1
ATOM 357 C CA . PHE A 1 70 ? -4.020 20.430 55.496 1.00 10.27 70 PHE A CA 1
ATOM 358 C C . PHE A 1 70 ? -2.660 21.060 55.364 1.00 10.32 70 PHE A C 1
ATOM 359 O O . PHE A 1 70 ? -1.594 20.451 55.649 1.00 10.44 70 PHE A O 1
ATOM 367 N N . TYR A 1 71 ? -2.683 22.310 54.976 1.00 9.55 71 TYR A N 1
ATOM 368 C CA . TYR A 1 71 ? -1.500 22.979 54.445 1.00 10.23 71 TYR A CA 1
ATOM 369 C C . TYR A 1 71 ? -1.235 24.323 55.102 1.00 9.52 71 TYR A C 1
ATOM 370 O O . TYR A 1 71 ? -0.578 25.155 54.510 1.00 11.97 71 TYR A O 1
ATOM 379 N N . SER A 1 72 ? -1.665 24.539 56.354 1.00 10.20 72 SER A N 1
ATOM 380 C CA . SER A 1 72 ? -1.435 25.854 56.998 1.00 10.97 72 SER A CA 1
ATOM 381 C C . SER A 1 72 ? 0.081 26.081 57.192 1.00 10.66 72 SER A C 1
ATOM 382 O O . SER A 1 72 ? 0.834 25.136 57.231 1.00 10.26 72 SER A O 1
ATOM 385 N N . PRO A 1 73 ? 0.505 27.328 57.428 1.00 11.31 73 PRO A N 1
ATOM 386 C CA . PRO A 1 73 ? 1.906 27.554 57.836 1.00 9.22 73 PRO A CA 1
ATOM 387 C C . PRO A 1 73 ? 2.379 26.678 58.989 1.00 10.45 73 PRO A C 1
ATOM 388 O O . PRO A 1 73 ? 3.475 26.137 58.929 1.00 11.23 73 PRO A O 1
ATOM 392 N N . GLU A 1 74 ? 1.549 26.453 60.004 1.00 10.95 74 GLU A N 1
ATOM 393 C CA . GLU A 1 74 ? 1.970 25.674 61.121 1.00 12.58 74 GLU A CA 1
ATOM 394 C C . GLU A 1 74 ? 2.024 24.191 60.745 1.00 10.92 74 GLU A C 1
ATOM 395 O O . GLU A 1 74 ? 2.945 23.519 61.170 1.00 11.03 74 GLU A O 1
ATOM 401 N N . ASN A 1 75 ? 1.089 23.725 59.910 1.00 10.37 75 ASN A N 1
ATOM 402 C CA . ASN A 1 75 ? 1.118 22.325 59.456 1.00 10.31 75 ASN A CA 1
ATOM 403 C C . ASN A 1 75 ? 2.448 22.031 58.733 1.00 11.12 75 ASN A C 1
ATOM 404 O O . ASN A 1 75 ? 3.122 21.045 59.013 1.00 10.82 75 ASN A O 1
ATOM 409 N N . GLU A 1 76 ? 2.814 22.921 57.817 1.00 10.80 76 GLU A N 1
ATOM 410 C CA . GLU A 1 76 ? 3.998 22.738 57.003 1.00 11.05 76 GLU A CA 1
ATOM 411 C C . GLU A 1 76 ? 5.258 22.855 57.832 1.00 10.49 76 GLU A C 1
ATOM 412 O O . GLU A 1 76 ? 6.212 22.066 57.678 1.00 8.32 76 GLU A O 1
ATOM 418 N N . LYS A 1 77 ? 5.285 23.848 58.727 1.00 9.19 77 LYS A N 1
ATOM 419 C CA . LYS A 1 77 ? 6.432 23.987 59.630 1.00 11.41 77 LYS A CA 1
ATOM 420 C C . LYS A 1 77 ? 6.673 22.716 60.468 1.00 10.16 77 LYS A C 1
ATOM 421 O O . LYS A 1 77 ? 7.795 22.227 60.563 1.00 11.58 77 LYS A O 1
ATOM 427 N N . GLN A 1 78 ? 5.608 22.143 61.056 1.00 10.56 78 GLN A N 1
ATOM 428 C CA . GLN A 1 78 ? 5.753 21.021 61.954 1.00 11.92 78 GLN A CA 1
ATOM 429 C C . GLN A 1 78 ? 6.139 19.758 61.182 1.00 12.44 78 GLN A C 1
ATOM 430 O O . GLN A 1 78 ? 6.918 18.951 61.695 1.00 10.99 78 GLN A O 1
ATOM 436 N N . LEU A 1 79 ? 5.569 19.589 59.978 1.00 10.33 79 LEU A N 1
ATOM 437 C CA . LEU A 1 79 ? 5.855 18.419 59.182 1.00 8.95 79 LEU A CA 1
ATOM 438 C C . LEU A 1 79 ? 7.368 18.427 58.846 1.00 7.66 79 LEU A C 1
ATOM 439 O O . LEU A 1 79 ? 8.074 17.439 59.029 1.00 8.53 79 LEU A O 1
ATOM 444 N N . ARG A 1 80 ? 7.851 19.535 58.331 1.00 6.73 80 ARG A N 1
ATOM 445 C CA . ARG A 1 80 ? 9.225 19.667 57.878 1.00 6.52 80 ARG A CA 1
ATOM 446 C C . ARG A 1 80 ? 10.190 19.537 59.072 1.00 7.66 80 ARG A C 1
ATOM 447 O O . ARG A 1 80 ? 11.251 18.908 58.982 1.00 7.85 80 ARG A O 1
ATOM 455 N N . ALA A 1 81 ? 9.865 20.203 60.169 1.00 7.79 81 ALA A N 1
ATOM 456 C CA . ALA A 1 81 ? 10.742 20.136 61.342 1.00 8.71 81 ALA A CA 1
ATOM 457 C C . ALA A 1 81 ? 10.923 18.730 61.859 1.00 9.79 81 ALA A C 1
ATOM 458 O O . ALA A 1 81 ? 12.042 18.350 62.165 1.00 10.57 81 ALA A O 1
ATOM 460 N N . GLU A 1 82 ? 9.845 17.951 61.878 1.00 9.74 82 GLU A N 1
ATOM 461 C CA . GLU A 1 82 ? 9.922 16.562 62.269 1.00 10.43 82 GLU A CA 1
ATOM 462 C C . GLU A 1 82 ? 10.779 15.714 61.353 1.00 9.72 82 GLU A C 1
ATOM 463 O O . GLU A 1 82 ? 11.664 14.966 61.804 1.00 9.39 82 GLU A O 1
ATOM 469 N N . LEU A 1 83 ? 10.565 15.868 60.052 1.00 8.72 83 LEU A N 1
ATOM 470 C CA . LEU A 1 83 ? 11.359 15.088 59.115 1.00 7.51 83 LEU A CA 1
ATOM 471 C C . LEU A 1 83 ? 12.824 15.514 59.170 1.00 8.55 83 LEU A C 1
ATOM 472 O O . LEU A 1 83 ? 13.694 14.708 59.025 1.00 7.21 83 LEU A O 1
ATOM 477 N N . LEU A 1 84 ? 13.103 16.788 59.301 1.00 8.29 84 LEU A N 1
ATOM 478 C CA . LEU A 1 84 ? 14.504 17.264 59.379 1.00 9.31 84 LEU A CA 1
ATOM 479 C C . LEU A 1 84 ? 15.187 16.711 60.669 1.00 9.92 84 LEU A C 1
ATOM 480 O O . LEU A 1 84 ? 16.314 16.251 60.655 1.00 9.78 84 LEU A O 1
ATOM 485 N N . SER A 1 85 ? 14.462 16.701 61.771 1.00 9.47 85 SER A N 1
ATOM 486 C CA . SER A 1 85 ? 14.960 16.128 63.034 1.00 11.78 85 SER A CA 1
ATOM 487 C C . SER A 1 85 ? 15.281 14.653 62.861 1.00 9.99 85 SER A C 1
ATOM 488 O O . SER A 1 85 ? 16.336 14.205 63.238 1.00 10.44 85 SER A O 1
ATOM 491 N N . ILE A 1 86 ? 14.384 13.951 62.193 1.00 8.37 86 ILE A N 1
ATOM 492 C CA . ILE A 1 86 ? 14.614 12.535 61.919 1.00 7.95 86 ILE A CA 1
ATOM 493 C C . ILE A 1 86 ? 15.868 12.332 61.053 1.00 7.45 86 ILE A C 1
ATOM 494 O O . ILE A 1 86 ? 16.695 11.482 61.357 1.00 9.15 86 ILE A O 1
ATOM 499 N N . SER A 1 87 ? 16.006 13.124 59.987 1.00 6.49 87 SER A N 1
ATOM 500 C CA . SER A 1 87 ? 17.130 13.057 59.096 1.00 7.94 87 SER A CA 1
ATOM 501 C C . SER A 1 87 ? 18.423 13.259 59.857 1.00 7.68 87 SER A C 1
ATOM 502 O O . SER A 1 87 ? 19.358 12.516 59.682 1.00 7.71 87 SER A O 1
ATOM 505 N N . ASN A 1 88 ? 18.477 14.292 60.721 1.00 7.41 88 ASN A N 1
ATOM 506 C CA . ASN A 1 88 ? 19.680 14.594 61.434 1.00 8.72 88 ASN A CA 1
ATOM 507 C C . ASN A 1 88 ? 20.017 13.475 62.471 1.00 9.47 88 ASN A C 1
ATOM 508 O O . ASN A 1 88 ? 21.169 13.150 62.671 1.00 9.04 88 ASN A O 1
ATOM 513 N N . THR A 1 89 ? 19.030 12.879 63.086 1.00 7.93 89 THR A N 1
ATOM 514 C CA . THR A 1 89 ? 19.261 11.827 64.098 1.00 7.83 89 THR A CA 1
ATOM 515 C C . THR A 1 89 ? 19.795 10.594 63.358 1.00 7.76 89 THR A C 1
ATOM 516 O O . THR A 1 89 ? 20.819 10.000 63.778 1.00 8.58 89 THR A O 1
ATOM 520 N N . ILE A 1 90 ? 19.146 10.268 62.229 1.00 7.74 90 ILE A N 1
ATOM 521 C CA . ILE A 1 90 ? 19.606 9.117 61.387 1.00 7.47 90 ILE A CA 1
ATOM 522 C C . ILE A 1 90 ? 21.070 9.337 61.010 1.00 7.96 90 ILE A C 1
ATOM 523 O O . ILE A 1 90 ? 21.901 8.455 61.153 1.00 9.11 90 ILE A O 1
ATOM 528 N N . ALA A 1 91 ? 21.416 10.543 60.566 1.00 8.56 91 ALA A N 1
ATOM 529 C CA . ALA A 1 91 ? 22.747 10.793 60.053 1.00 12.15 91 ALA A CA 1
ATOM 530 C C . ALA A 1 91 ? 23.863 10.641 61.110 1.00 11.65 91 ALA A C 1
ATOM 531 O O . ALA A 1 91 ? 24.997 10.409 60.767 1.00 14.53 91 ALA A O 1
ATOM 533 N N . GLY A 1 92 ? 23.540 10.869 62.365 1.00 11.80 92 GLY A N 1
ATOM 534 C CA . GLY A 1 92 ? 24.531 10.869 63.432 1.00 12.64 92 GLY A CA 1
ATOM 535 C C . GLY A 1 92 ? 24.812 9.501 64.028 1.00 13.63 92 GLY A C 1
ATOM 536 O O . GLY A 1 92 ? 25.780 9.338 64.751 1.00 13.93 92 GLY A O 1
ATOM 537 N N . ILE A 1 93 ? 23.991 8.500 63.712 1.00 10.71 93 ILE A N 1
ATOM 538 C CA . ILE A 1 93 ? 24.089 7.203 64.378 1.00 10.90 93 ILE A CA 1
ATOM 539 C C . ILE A 1 93 ? 25.298 6.441 63.834 1.00 11.09 93 ILE A C 1
ATOM 540 O O . ILE A 1 93 ? 25.588 6.491 62.663 1.00 12.91 93 ILE A O 1
ATOM 545 N N . LYS A 1 94 ? 26.044 5.817 64.762 1.00 14.51 94 LYS A N 1
ATOM 546 C CA . LYS A 1 94 ? 27.160 4.946 64.487 1.00 18.61 94 LYS A CA 1
ATOM 547 C C . LYS A 1 94 ? 26.711 3.503 64.320 1.00 20.49 94 LYS A C 1
ATOM 548 O O . LYS A 1 94 ? 26.151 2.930 65.256 1.00 21.87 94 LYS A O 1
ATOM 554 N N . LEU A 1 95 ? 26.895 2.931 63.147 1.00 23.21 95 LEU A N 1
ATOM 555 C CA . LEU A 1 95 ? 26.539 1.529 62.931 1.00 25.73 95 LEU A CA 1
ATOM 556 C C . LEU A 1 95 ? 27.703 0.649 63.391 1.00 29.47 95 LEU A C 1
ATOM 557 O O . LEU A 1 95 ? 28.841 0.946 63.107 1.00 28.95 95 LEU A O 1
ATOM 562 N N . ASP A 1 96 ? 27.428 -0.433 64.103 1.00 33.80 96 ASP A N 1
ATOM 563 C CA . ASP A 1 96 ? 28.532 -1.327 64.505 1.00 37.83 96 ASP A CA 1
ATOM 564 C C . ASP A 1 96 ? 28.806 -2.394 63.435 1.00 38.12 96 ASP A C 1
ATOM 565 O O . ASP A 1 96 ? 27.857 -3.054 63.017 1.00 40.59 96 ASP A O 1
ATOM 570 N N . ALA A 1 98 ? 28.223 -3.262 60.181 1.00 33.15 98 ALA A N 1
ATOM 571 C CA . ALA A 1 98 ? 27.032 -3.522 59.373 1.00 30.98 98 ALA A CA 1
ATOM 572 C C . ALA A 1 98 ? 27.408 -3.740 57.898 1.00 29.76 98 ALA A C 1
ATOM 573 O O . ALA A 1 98 ? 28.359 -3.184 57.373 1.00 29.82 98 ALA A O 1
ATOM 575 N N . ASP A 1 99 ? 26.571 -4.489 57.210 1.00 29.85 99 ASP A N 1
ATOM 576 C CA . ASP A 1 99 ? 26.740 -4.717 55.778 1.00 28.59 99 ASP A CA 1
ATOM 577 C C . ASP A 1 99 ? 26.475 -3.451 54.900 1.00 26.16 99 ASP A C 1
ATOM 578 O O . ASP A 1 99 ? 26.122 -2.352 55.390 1.00 24.06 99 ASP A O 1
ATOM 583 N N . ILE A 1 100 ? 26.689 -3.602 53.601 1.00 22.88 100 ILE A N 1
ATOM 584 C CA . ILE A 1 100 ? 26.546 -2.451 52.715 1.00 21.46 100 ILE A CA 1
ATOM 585 C C . ILE A 1 100 ? 25.060 -2.023 52.721 1.00 18.62 100 ILE A C 1
ATOM 586 O O . ILE A 1 100 ? 24.758 -0.840 52.614 1.00 17.43 100 ILE A O 1
ATOM 591 N N . THR A 1 101 ? 24.137 -2.972 52.784 1.00 19.41 101 THR A N 1
ATOM 592 C CA . THR A 1 101 ? 22.713 -2.642 52.699 1.00 19.45 101 THR A CA 1
ATOM 593 C C . THR A 1 101 ? 22.309 -1.807 53.901 1.00 18.05 101 THR A C 1
ATOM 594 O O . THR A 1 101 ? 21.609 -0.815 53.770 1.00 15.87 101 THR A O 1
ATOM 598 N N . THR A 1 102 ? 22.816 -2.165 55.078 1.00 18.74 102 THR A N 1
ATOM 599 C CA . THR A 1 102 ? 22.450 -1.443 56.283 1.00 18.41 102 THR A CA 1
ATOM 600 C C . THR A 1 102 ? 23.053 -0.030 56.255 1.00 15.85 102 THR A C 1
ATOM 601 O O . THR A 1 102 ? 22.390 0.974 56.554 1.00 13.61 102 THR A O 1
ATOM 605 N N . LYS A 1 103 ? 24.256 0.075 55.727 1.00 14.69 103 LYS A N 1
ATOM 606 C CA . LYS A 1 103 ? 24.862 1.370 55.535 1.00 15.40 103 LYS A CA 1
ATOM 607 C C . LYS A 1 103 ? 24.132 2.200 54.502 1.00 13.56 103 LYS A C 1
ATOM 608 O O . LYS A 1 103 ? 23.912 3.422 54.639 1.00 11.32 103 LYS A O 1
ATOM 614 N N . ASN A 1 104 ? 23.740 1.546 53.423 1.00 10.02 104 ASN A N 1
ATOM 615 C CA . ASN A 1 104 ? 23.027 2.278 52.383 1.00 11.68 104 ASN A CA 1
ATOM 616 C C . ASN A 1 104 ? 21.613 2.717 52.885 1.00 9.75 104 ASN A C 1
ATOM 617 O O . ASN A 1 104 ? 21.124 3.745 52.500 1.00 9.41 104 ASN A O 1
ATOM 622 N N . ASN A 1 105 ? 20.934 1.894 53.684 1.00 8.70 105 ASN A N 1
ATOM 623 C CA . ASN A 1 105 ? 19.666 2.315 54.270 1.00 8.09 105 ASN A CA 1
ATOM 624 C C . ASN A 1 105 ? 19.827 3.612 55.056 1.00 7.95 105 ASN A C 1
ATOM 625 O O . ASN A 1 105 ? 18.990 4.478 54.949 1.00 6.84 105 ASN A O 1
ATOM 630 N N . GLN A 1 106 ? 20.898 3.727 55.845 1.00 8.30 106 GLN A N 1
ATOM 631 C CA . GLN A 1 106 ? 21.126 4.933 56.620 1.00 7.26 106 GLN A CA 1
ATOM 632 C C . GLN A 1 106 ? 21.295 6.124 55.736 1.00 6.98 106 GLN A C 1
ATOM 633 O O . GLN A 1 106 ? 20.708 7.177 55.989 1.00 9.53 106 GLN A O 1
ATOM 639 N N . GLN A 1 107 ? 22.157 5.999 54.740 1.00 8.72 107 GLN A N 1
ATOM 640 C CA . GLN A 1 107 ? 22.432 7.123 53.837 1.00 9.53 107 GLN A CA 1
ATOM 641 C C . GLN A 1 107 ? 21.212 7.505 53.029 1.00 8.85 107 GLN A C 1
ATOM 642 O O . GLN A 1 107 ? 20.847 8.717 52.958 1.00 10.75 107 GLN A O 1
ATOM 648 N N . VAL A 1 108 ? 20.521 6.524 52.463 1.00 8.02 108 VAL A N 1
ATOM 649 C CA . VAL A 1 108 ? 19.322 6.802 51.696 1.00 7.15 108 VAL A CA 1
ATOM 650 C C . VAL A 1 108 ? 18.221 7.380 52.583 1.00 8.16 108 VAL A C 1
ATOM 651 O O . VAL A 1 108 ? 17.564 8.355 52.243 1.00 8.02 108 VAL A O 1
ATOM 655 N N . MET A 1 109 ? 17.976 6.782 53.743 1.00 7.78 109 MET A N 1
ATOM 656 C CA . MET A 1 109 ? 16.905 7.299 54.536 1.00 6.52 109 MET A CA 1
ATOM 657 C C . MET A 1 109 ? 17.186 8.702 55.135 1.00 7.84 109 MET A C 1
ATOM 658 O O . MET A 1 109 ? 16.244 9.464 55.300 1.00 10.53 109 MET A O 1
ATOM 663 N N . ALA A 1 110 ? 18.431 9.003 55.487 1.00 8.49 110 ALA A N 1
ATOM 664 C CA . ALA A 1 110 ? 18.803 10.408 55.896 1.00 8.49 110 ALA A CA 1
ATOM 665 C C . ALA A 1 110 ? 18.509 11.353 54.718 1.00 8.93 110 ALA A C 1
ATOM 666 O O . ALA A 1 110 ? 17.966 12.447 54.888 1.00 9.13 110 ALA A O 1
ATOM 668 N N . GLY A 1 111 ? 18.841 10.903 53.506 1.00 11.04 111 GLY A N 1
ATOM 669 C CA . GLY A 1 111 ? 18.608 11.746 52.287 1.00 9.53 111 GLY A CA 1
ATOM 670 C C . GLY A 1 111 ? 17.136 11.954 52.011 1.00 10.21 111 GLY A C 1
ATOM 671 O O . GLY A 1 111 ? 16.737 13.029 51.655 1.00 9.67 111 GLY A O 1
ATOM 672 N N . LEU A 1 112 ? 16.339 10.886 52.111 1.00 9.40 112 LEU A N 1
ATOM 673 C CA . LEU A 1 112 ? 14.934 10.979 51.813 1.00 8.06 112 LEU A CA 1
ATOM 674 C C . LEU A 1 112 ? 14.188 11.820 52.812 1.00 7.78 112 LEU A C 1
ATOM 675 O O . LEU A 1 112 ? 13.336 12.625 52.464 1.00 7.69 112 LEU A O 1
ATOM 680 N N . THR A 1 113 ? 14.532 11.701 54.117 1.00 7.84 113 THR A N 1
ATOM 681 C CA . THR A 1 113 ? 13.864 12.503 55.114 1.00 8.81 113 THR A CA 1
ATOM 682 C C . THR A 1 113 ? 14.232 13.989 54.914 1.00 6.21 113 THR A C 1
ATOM 683 O O . THR A 1 113 ? 13.415 14.916 55.105 1.00 9.83 113 THR A O 1
ATOM 687 N N . ARG A 1 114 ? 15.477 14.255 54.510 1.00 6.14 114 ARG A N 1
ATOM 688 C CA . ARG A 1 114 ? 15.862 15.645 54.149 1.00 6.98 114 ARG A CA 1
ATOM 689 C C . ARG A 1 114 ? 15.140 16.131 52.862 1.00 6.61 114 ARG A C 1
ATOM 690 O O . ARG A 1 114 ? 14.728 17.270 52.781 1.00 7.65 114 ARG A O 1
ATOM 698 N N . TYR A 1 115 ? 14.934 15.237 51.918 1.00 6.68 115 TYR A N 1
ATOM 699 C CA . TYR A 1 115 ? 14.228 15.578 50.694 1.00 6.02 115 TYR A CA 1
ATOM 700 C C . TYR A 1 115 ? 12.801 15.993 51.043 1.00 6.57 115 TYR A C 1
ATOM 701 O O . TYR A 1 115 ? 12.334 17.028 50.588 1.00 8.70 115 TYR A O 1
ATOM 710 N N . PHE A 1 116 ? 12.134 15.279 51.926 1.00 9.35 116 PHE A N 1
ATOM 711 C CA . PHE A 1 116 ? 10.770 15.663 52.345 1.00 8.45 116 PHE A CA 1
ATOM 712 C C . PHE A 1 116 ? 10.702 16.790 53.373 1.00 10.34 116 PHE A C 1
ATOM 713 O O . PHE A 1 116 ? 9.678 17.377 53.474 1.00 11.59 116 PHE A O 1
ATOM 721 N N . ALA A 1 117 ? 11.798 17.083 54.073 1.00 7.68 117 ALA A N 1
ATOM 722 C CA . ALA A 1 117 ? 11.864 18.288 54.899 1.00 8.55 117 ALA A CA 1
ATOM 723 C C . ALA A 1 117 ? 11.989 19.540 54.057 1.00 9.36 117 ALA A C 1
ATOM 724 O O . ALA A 1 117 ? 11.652 20.622 54.541 1.00 9.97 117 ALA A O 1
ATOM 726 N N . GLY A 1 118 ? 12.606 19.445 52.876 1.00 9.50 118 GLY A N 1
ATOM 727 C CA . GLY A 1 118 ? 12.855 20.611 52.050 1.00 8.53 118 GLY A CA 1
ATOM 728 C C . GLY A 1 118 ? 14.071 21.383 52.536 1.00 9.45 118 GLY A C 1
ATOM 729 O O . GLY A 1 118 ? 14.563 21.166 53.641 1.00 10.25 118 GLY A O 1
ATOM 730 N N . GLU A 1 119 ? 14.505 22.301 51.715 1.00 11.05 119 GLU A N 1
ATOM 731 C CA . GLU A 1 119 ? 15.645 23.150 52.023 1.00 9.39 119 GLU A CA 1
ATOM 732 C C . GLU A 1 119 ? 15.330 23.911 53.316 1.00 11.88 119 GLU A C 1
ATOM 733 O O . GLU A 1 119 ? 14.301 24.589 53.410 1.00 10.28 119 GLU A O 1
ATOM 739 N N . PRO A 1 120 ? 16.174 23.737 54.333 1.00 12.99 120 PRO A N 1
ATOM 740 C CA . PRO A 1 120 ? 15.752 24.161 55.663 1.00 13.82 120 PRO A CA 1
ATOM 741 C C . PRO A 1 120 ? 15.681 25.647 55.845 1.00 16.13 120 PRO A C 1
ATOM 742 O O . PRO A 1 120 ? 15.112 26.093 56.867 1.00 17.18 120 PRO A O 1
ATOM 746 N N . ASN A 1 121 ? 16.213 26.422 54.901 1.00 13.75 121 ASN A N 1
ATOM 747 C CA . ASN A 1 121 ? 16.048 27.882 54.974 1.00 15.12 121 ASN A CA 1
ATOM 748 C C . ASN A 1 121 ? 14.889 28.442 54.167 1.00 14.20 121 ASN A C 1
ATOM 749 O O . ASN A 1 121 ? 14.611 29.638 54.251 1.00 17.42 121 ASN A O 1
ATOM 754 N N . PHE A 1 122 ? 14.136 27.566 53.493 1.00 12.91 122 PHE A N 1
ATOM 755 C CA . PHE A 1 122 ? 12.914 27.977 52.819 1.00 11.34 122 PHE A CA 1
ATOM 756 C C . PHE A 1 122 ? 11.672 27.373 53.511 1.00 13.71 122 PHE A C 1
ATOM 757 O O . PHE A 1 122 ? 11.479 26.126 53.475 1.00 14.89 122 PHE A O 1
ATOM 765 N N . ASN A 1 123 ? 10.790 28.214 54.023 1.00 10.35 123 ASN A N 1
ATOM 766 C CA . ASN A 1 123 ? 9.526 27.756 54.549 1.00 10.44 123 ASN A CA 1
ATOM 767 C C . ASN A 1 123 ? 8.357 27.872 53.587 1.00 10.26 123 ASN A C 1
ATOM 768 O O . ASN A 1 123 ? 7.239 27.453 53.919 1.00 10.30 123 ASN A O 1
ATOM 773 N N . ILE A 1 124 ? 8.648 28.370 52.382 1.00 11.03 124 ILE A N 1
ATOM 774 C CA . ILE A 1 124 ? 7.667 28.542 51.327 1.00 9.44 124 ILE A CA 1
ATOM 775 C C . ILE A 1 124 ? 7.225 27.254 50.659 1.00 10.20 124 ILE A C 1
ATOM 776 O O . ILE A 1 124 ? 7.765 26.165 50.928 1.00 9.81 124 ILE A O 1
ATOM 781 N N . GLY A 1 125 ? 6.187 27.369 49.842 1.00 10.26 125 GLY A N 1
ATOM 782 C CA . GLY A 1 125 ? 5.717 26.208 49.108 1.00 9.03 125 GLY A CA 1
ATOM 783 C C . GLY A 1 125 ? 5.052 25.139 49.945 1.00 10.46 125 GLY A C 1
ATOM 784 O O . GLY A 1 125 ? 4.491 25.417 51.011 1.00 9.74 125 GLY A O 1
ATOM 785 N N . TYR A 1 126 ? 5.172 23.890 49.506 1.00 7.03 126 TYR A N 1
ATOM 786 C CA . TYR A 1 126 ? 4.549 22.787 50.217 1.00 7.86 126 TYR A CA 1
ATOM 787 C C . TYR A 1 126 ? 5.373 21.558 49.894 1.00 8.44 126 TYR A C 1
ATOM 788 O O . TYR A 1 126 ? 6.033 21.545 48.872 1.00 9.39 126 TYR A O 1
ATOM 797 N N . ILE A 1 127 ? 5.344 20.555 50.781 1.00 7.39 127 ILE A N 1
ATOM 798 C CA . ILE A 1 127 ? 6.038 19.266 50.551 1.00 7.50 127 ILE A CA 1
ATOM 799 C C . ILE A 1 127 ? 5.163 18.309 49.772 1.00 8.05 127 ILE A C 1
ATOM 800 O O . ILE A 1 127 ? 4.033 18.008 50.180 1.00 8.88 127 ILE A O 1
ATOM 805 N N . ASP A 1 128 ? 5.631 17.948 48.591 1.00 7.85 128 ASP A N 1
ATOM 806 C CA . ASP A 1 128 ? 4.961 17.017 47.712 1.00 8.49 128 ASP A CA 1
ATOM 807 C C . ASP A 1 128 ? 5.575 15.593 47.941 1.00 8.58 128 ASP A C 1
ATOM 808 O O . ASP A 1 128 ? 6.817 15.425 47.954 1.00 7.65 128 ASP A O 1
ATOM 813 N N . THR A 1 129 ? 4.729 14.560 48.080 1.00 9.04 129 THR A N 1
ATOM 814 C CA . THR A 1 129 ? 5.247 13.232 48.315 1.00 8.56 129 THR A CA 1
ATOM 815 C C . THR A 1 129 ? 5.981 12.662 47.135 1.00 8.66 129 THR A C 1
ATOM 816 O O . THR A 1 129 ? 6.701 11.666 47.320 1.00 9.15 129 THR A O 1
ATOM 820 N N . TRP A 1 130 ? 5.867 13.282 45.957 1.00 7.84 130 TRP A N 1
ATOM 821 C CA . TRP A 1 130 ? 6.708 12.927 44.795 1.00 9.00 130 TRP A CA 1
ATOM 822 C C . TRP A 1 130 ? 7.895 13.866 44.631 1.00 7.90 130 TRP A C 1
ATOM 823 O O . TRP A 1 130 ? 9.035 13.414 44.591 1.00 7.39 130 TRP A O 1
ATOM 834 N N . MET A 1 131 ? 7.628 15.176 44.565 1.00 6.84 131 MET A N 1
ATOM 835 C CA . MET A 1 131 ? 8.630 16.162 44.163 1.00 8.38 131 MET A CA 1
ATOM 836 C C . MET A 1 131 ? 9.383 16.792 45.297 1.00 8.85 131 MET A C 1
ATOM 837 O O . MET A 1 131 ? 10.327 17.539 45.044 1.00 6.58 131 MET A O 1
ATOM 842 N N . GLY A 1 132 ? 9.050 16.425 46.535 1.00 7.96 132 GLY A N 1
ATOM 843 C CA . GLY A 1 132 ? 9.635 17.091 47.697 1.00 7.81 132 GLY A CA 1
ATOM 844 C C . GLY A 1 132 ? 9.190 18.540 47.752 1.00 7.82 132 GLY A C 1
ATOM 845 O O . GLY A 1 132 ? 8.033 18.858 47.438 1.00 7.90 132 GLY A O 1
ATOM 846 N N . LEU A 1 133 ? 10.120 19.442 48.091 1.00 6.27 133 LEU A N 1
ATOM 847 C CA . LEU A 1 133 ? 9.749 20.842 48.194 1.00 8.94 133 LEU A CA 1
ATOM 848 C C . LEU A 1 133 ? 9.290 21.354 46.831 1.00 7.53 133 LEU A C 1
ATOM 849 O O . LEU A 1 133 ? 10.047 21.294 45.852 1.00 9.65 133 LEU A O 1
ATOM 854 N N . SER A 1 134 ? 8.085 21.930 46.794 1.00 8.73 134 SER A N 1
ATOM 855 C CA . SER A 1 134 ? 7.506 22.395 45.565 1.00 7.33 134 SER A CA 1
ATOM 856 C C . SER A 1 134 ? 7.123 23.871 45.796 1.00 7.89 134 SER A C 1
ATOM 857 O O . SER A 1 134 ? 6.531 24.155 46.774 1.00 9.23 134 SER A O 1
ATOM 860 N N . PRO A 1 135 ? 7.403 24.743 44.834 1.00 6.77 135 PRO A N 1
ATOM 861 C CA . PRO A 1 135 ? 7.390 26.202 45.188 1.00 7.55 135 PRO A CA 1
ATOM 862 C C . PRO A 1 135 ? 6.044 26.873 45.226 1.00 8.12 135 PRO A C 1
ATOM 863 O O . PRO A 1 135 ? 5.905 27.906 45.925 1.00 8.56 135 PRO A O 1
ATOM 867 N N . PHE A 1 136 ? 5.059 26.389 44.476 1.00 7.46 136 PHE A N 1
ATOM 868 C CA . PHE A 1 136 ? 3.773 27.113 44.312 1.00 10.07 136 PHE A CA 1
ATOM 869 C C . PHE A 1 136 ? 2.598 26.215 44.710 1.00 9.61 136 PHE A C 1
ATOM 870 O O . PHE A 1 136 ? 2.250 25.253 43.971 1.00 10.68 136 PHE A O 1
ATOM 878 N N . ILE A 1 137 ? 2.052 26.475 45.900 1.00 7.98 137 ILE A N 1
ATOM 879 C CA . ILE A 1 137 ? 1.024 25.574 46.462 1.00 9.49 137 ILE A CA 1
ATOM 880 C C . ILE A 1 137 ? -0.195 25.525 45.554 1.00 10.40 137 ILE A C 1
ATOM 881 O O . ILE A 1 137 ? -0.850 24.495 45.473 1.00 10.30 137 ILE A O 1
ATOM 886 N N . VAL A 1 138 ? -0.504 26.643 44.882 1.00 10.52 138 VAL A N 1
ATOM 887 C CA . VAL A 1 138 ? -1.531 26.673 43.862 1.00 11.00 138 VAL A CA 1
ATOM 888 C C . VAL A 1 138 ? -0.848 27.006 42.529 1.00 10.63 138 VAL A C 1
ATOM 889 O O . VAL A 1 138 ? -0.157 27.991 42.372 1.00 10.70 138 VAL A O 1
ATOM 893 N N . ASN A 1 139 ? -1.012 26.107 41.569 1.00 9.80 139 ASN A N 1
ATOM 894 C CA . ASN A 1 139 ? -0.388 26.236 40.274 1.00 9.15 139 ASN A CA 1
ATOM 895 C C . ASN A 1 139 ? -1.271 25.509 39.241 1.00 9.83 139 ASN A C 1
ATOM 896 O O . ASN A 1 139 ? -2.348 25.044 39.558 1.00 9.22 139 ASN A O 1
ATOM 901 N N . GLN A 1 140 ? -0.881 25.575 37.986 1.00 8.80 140 GLN A N 1
ATOM 902 C CA . GLN A 1 140 ? -1.698 25.036 36.901 1.00 9.38 140 GLN A CA 1
ATOM 903 C C . GLN A 1 140 ? -1.630 23.526 36.639 1.00 10.50 140 GLN A C 1
ATOM 904 O O . GLN A 1 140 ? -2.403 23.035 35.876 1.00 9.86 140 GLN A O 1
ATOM 910 N N . ILE A 1 141 ? -0.638 22.837 37.162 1.00 10.19 141 ILE A N 1
ATOM 911 C CA . ILE A 1 141 ? -0.311 21.483 36.800 1.00 8.90 141 ILE A CA 1
ATOM 912 C C . ILE A 1 141 ? -0.532 20.494 37.941 1.00 10.43 141 ILE A C 1
ATOM 913 O O . ILE A 1 141 ? -0.990 19.403 37.676 1.00 8.85 141 ILE A O 1
ATOM 918 N N . ASN A 1 142 ? -0.141 20.811 39.179 1.00 8.84 142 ASN A N 1
ATOM 919 C CA . ASN A 1 142 ? -0.377 19.896 40.319 1.00 10.24 142 ASN A CA 1
ATOM 920 C C . ASN A 1 142 ? -0.582 20.682 41.612 1.00 10.79 142 ASN A C 1
ATOM 921 O O . ASN A 1 142 ? -1.003 21.817 41.582 1.00 11.81 142 ASN A O 1
ATOM 926 N N . GLY A 1 143 ? -0.276 20.079 42.741 1.00 11.82 143 GLY A N 1
ATOM 927 C CA . GLY A 1 143 ? -0.611 20.679 44.020 1.00 12.04 143 GLY A CA 1
ATOM 928 C C . GLY A 1 143 ? -1.920 20.098 44.520 1.00 12.04 143 GLY A C 1
ATOM 929 O O . GLY A 1 143 ? -2.636 19.437 43.773 1.00 9.80 143 GLY A O 1
ATOM 930 N N . PRO A 1 144 ? -2.241 20.374 45.803 1.00 10.16 144 PRO A N 1
ATOM 931 C CA . PRO A 1 144 ? -3.328 19.611 46.470 1.00 10.25 144 PRO A CA 1
ATOM 932 C C . PRO A 1 144 ? -4.688 19.779 45.782 1.00 10.15 144 PRO A C 1
ATOM 933 O O . PRO A 1 144 ? -5.482 18.828 45.738 1.00 11.23 144 PRO A O 1
ATOM 937 N N . LEU A 1 145 ? -4.981 20.942 45.209 1.00 10.53 145 LEU A N 1
ATOM 938 C CA . LEU A 1 145 ? -6.304 21.159 44.600 1.00 12.39 145 LEU A CA 1
ATOM 939 C C . LEU A 1 145 ? -6.479 20.442 43.258 1.00 11.51 145 LEU A C 1
ATOM 940 O O . LEU A 1 145 ? -7.599 20.248 42.775 1.00 11.56 145 LEU A O 1
ATOM 945 N N . ILE A 1 146 ? -5.393 19.936 42.706 1.00 9.27 146 ILE A N 1
ATOM 946 C CA . ILE A 1 146 ? -5.451 19.182 41.469 1.00 10.65 146 ILE A CA 1
ATOM 947 C C . ILE A 1 146 ? -5.278 17.737 41.840 1.00 11.56 146 ILE A C 1
ATOM 948 O O . ILE A 1 146 ? -6.005 16.861 41.374 1.00 11.24 146 ILE A O 1
ATOM 953 N N . ASP A 1 147 ? -4.303 17.429 42.698 1.00 11.63 147 ASP A N 1
ATOM 954 C CA . ASP A 1 147 ? -4.044 16.001 42.979 1.00 12.58 147 ASP A CA 1
ATOM 955 C C . ASP A 1 147 ? -5.016 15.314 43.939 1.00 10.06 147 ASP A C 1
ATOM 956 O O . ASP A 1 147 ? -5.188 14.120 43.857 1.00 11.29 147 ASP A O 1
ATOM 961 N N . ILE A 1 148 ? -5.570 16.009 44.897 1.00 9.06 148 ILE A N 1
ATOM 962 C CA . ILE A 1 148 ? -6.444 15.325 45.848 1.00 8.63 148 ILE A CA 1
ATOM 963 C C . ILE A 1 148 ? -7.706 14.856 45.087 1.00 9.33 148 ILE A C 1
ATOM 964 O O . ILE A 1 148 ? -8.144 13.692 45.217 1.00 10.89 148 ILE A O 1
ATOM 969 N N . PRO A 1 149 ? -8.288 15.702 44.216 1.00 11.37 149 PRO A N 1
ATOM 970 C CA . PRO A 1 149 ? -9.440 15.153 43.417 1.00 12.00 149 PRO A CA 1
ATOM 971 C C . PRO A 1 149 ? -9.059 13.983 42.546 1.00 12.22 149 PRO A C 1
ATOM 972 O O . PRO A 1 149 ? -9.796 12.999 42.438 1.00 13.52 149 PRO A O 1
ATOM 976 N N . ARG A 1 150 ? -7.867 14.030 41.957 1.00 12.57 150 ARG A N 1
ATOM 977 C CA . ARG A 1 150 ? -7.414 12.887 41.145 1.00 12.39 150 ARG A CA 1
ATOM 978 C C . ARG A 1 150 ? -7.299 11.563 41.940 1.00 10.92 150 ARG A C 1
ATOM 979 O O . ARG A 1 150 ? -7.704 10.489 41.455 1.00 10.84 150 ARG A O 1
ATOM 987 N N . VAL A 1 151 ? -6.721 11.636 43.137 1.00 10.43 151 VAL A N 1
ATOM 988 C CA . VAL A 1 151 ? -6.566 10.443 43.982 1.00 10.34 151 VAL A CA 1
ATOM 989 C C . VAL A 1 151 ? -7.949 9.907 44.367 1.00 9.22 151 VAL A C 1
ATOM 990 O O . VAL A 1 151 ? -8.192 8.690 44.354 1.00 10.87 151 VAL A O 1
ATOM 994 N N . MET A 1 152 ? -8.803 10.833 44.782 1.00 10.11 152 MET A N 1
ATOM 995 C CA . MET A 1 152 ? -10.129 10.452 45.235 1.00 9.70 152 MET A CA 1
ATOM 996 C C . MET A 1 152 ? -10.923 9.784 44.105 1.00 11.14 152 MET A C 1
ATOM 997 O O . MET A 1 152 ? -11.669 8.844 44.351 1.00 11.46 152 MET A O 1
ATOM 1002 N N . GLN A 1 153 ? -10.721 10.205 42.851 1.00 10.47 153 GLN A N 1
ATOM 1003 C CA . GLN A 1 153 ? -11.522 9.702 41.765 1.00 9.67 153 GLN A CA 1
ATOM 1004 C C . GLN A 1 153 ? -10.910 8.447 41.166 1.00 13.12 153 GLN A C 1
ATOM 1005 O O . GLN A 1 153 ? -11.619 7.633 40.569 1.00 13.25 153 GLN A O 1
ATOM 1011 N N . ASN A 1 154 ? -9.616 8.256 41.338 1.00 11.40 154 ASN A N 1
ATOM 1012 C CA . ASN A 1 154 ? -8.945 7.114 40.722 1.00 12.98 154 ASN A CA 1
ATOM 1013 C C . ASN A 1 154 ? -8.529 6.018 41.649 1.00 14.85 154 ASN A C 1
ATOM 1014 O O . ASN A 1 154 ? -8.532 4.857 41.272 1.00 18.47 154 ASN A O 1
ATOM 1019 N N . ASP A 1 155 ? -7.966 6.384 42.783 1.00 14.99 155 ASP A N 1
ATOM 1020 C CA . ASP A 1 155 ? -7.297 5.434 43.631 1.00 14.78 155 ASP A CA 1
ATOM 1021 C C . ASP A 1 155 ? -8.100 5.037 44.856 1.00 14.37 155 ASP A C 1
ATOM 1022 O O . ASP A 1 155 ? -7.867 3.991 45.430 1.00 17.18 155 ASP A O 1
ATOM 1027 N N . GLN A 1 156 ? -9.022 5.876 45.293 1.00 11.48 156 GLN A N 1
ATOM 1028 C CA . GLN A 1 156 ? -9.776 5.583 46.491 1.00 12.23 156 GLN A CA 1
ATOM 1029 C C . GLN A 1 156 ? -10.850 4.539 46.214 1.00 12.39 156 GLN A C 1
ATOM 1030 O O . GLN A 1 156 ? -11.681 4.725 45.337 1.00 13.03 156 GLN A O 1
ATOM 1036 N N . PRO A 1 157 ? -10.837 3.423 46.949 1.00 14.95 157 PRO A N 1
ATOM 1037 C CA . PRO A 1 157 ? -11.837 2.382 46.623 1.00 14.34 157 PRO A CA 1
ATOM 1038 C C . PRO A 1 157 ? -13.233 2.802 46.994 1.00 13.96 157 PRO A C 1
ATOM 1039 O O . PRO A 1 157 ? -13.404 3.445 47.996 1.00 12.84 157 PRO A O 1
ATOM 1043 N N . ILE A 1 158 ? -14.232 2.418 46.180 1.00 13.58 158 ILE A N 1
ATOM 1044 C CA . ILE A 1 158 ? -15.623 2.576 46.552 1.00 13.93 158 ILE A CA 1
ATOM 1045 C C . ILE A 1 158 ? -16.322 1.263 46.291 1.00 13.76 158 ILE A C 1
ATOM 1046 O O . ILE A 1 158 ? -16.907 1.071 45.226 1.00 17.33 158 ILE A O 1
ATOM 1051 N N . THR A 1 159 ? -16.210 0.320 47.238 1.00 14.45 159 THR A N 1
ATOM 1052 C CA . THR A 1 159 ? -16.710 -1.022 47.019 1.00 14.94 159 THR A CA 1
ATOM 1053 C C . THR A 1 159 ? -17.670 -1.488 48.117 1.00 15.42 159 THR A C 1
ATOM 1054 O O . THR A 1 159 ? -18.122 -2.609 48.029 1.00 14.81 159 THR A O 1
ATOM 1058 N N . THR A 1 160 ? -17.921 -0.655 49.149 1.00 13.43 160 THR A N 1
ATOM 1059 C CA . THR A 1 160 ? -18.705 -1.002 50.331 1.00 14.27 160 THR A CA 1
ATOM 1060 C C . THR A 1 160 ? -19.327 0.291 50.830 1.00 12.97 160 THR A C 1
ATOM 1061 O O . THR A 1 160 ? -18.899 1.396 50.428 1.00 12.49 160 THR A O 1
ATOM 1065 N N . GLU A 1 161 ? -20.339 0.192 51.673 1.00 12.99 161 GLU A N 1
ATOM 1066 C CA . GLU A 1 161 ? -20.995 1.370 52.222 1.00 11.89 161 GLU A CA 1
ATOM 1067 C C . GLU A 1 161 ? -19.984 2.196 53.006 1.00 12.53 161 GLU A C 1
ATOM 1068 O O . GLU A 1 161 ? -20.014 3.452 52.974 1.00 12.17 161 GLU A O 1
ATOM 1074 N N . LYS A 1 162 ? -19.117 1.502 53.763 1.00 13.15 162 LYS A N 1
ATOM 1075 C CA . LYS A 1 162 ? -18.111 2.218 54.607 1.00 14.05 162 LYS A CA 1
ATOM 1076 C C . LYS A 1 162 ? -17.156 3.036 53.728 1.00 11.95 162 LYS A C 1
ATOM 1077 O O . LYS A 1 162 ? -16.864 4.201 54.042 1.00 11.62 162 LYS A O 1
ATOM 1083 N N . GLU A 1 163 ? -16.711 2.455 52.622 1.00 11.58 163 GLU A N 1
ATOM 1084 C CA . GLU A 1 163 ? -15.852 3.191 51.669 1.00 11.58 163 GLU A CA 1
ATOM 1085 C C . GLU A 1 163 ? -16.589 4.354 51.007 1.00 11.58 163 GLU A C 1
ATOM 1086 O O . GLU A 1 163 ? -16.028 5.411 50.831 1.00 11.05 163 GLU A O 1
ATOM 1092 N N . ALA A 1 164 ? -17.878 4.209 50.707 1.00 10.33 164 ALA A N 1
ATOM 1093 C CA . ALA A 1 164 ? -18.629 5.351 50.179 1.00 10.43 164 ALA A CA 1
ATOM 1094 C C . ALA A 1 164 ? -18.666 6.477 51.180 1.00 9.68 164 ALA A C 1
ATOM 1095 O O . ALA A 1 164 ? -18.568 7.647 50.833 1.00 10.85 164 ALA A O 1
ATOM 1097 N N . LEU A 1 165 ? -18.850 6.128 52.426 1.00 9.67 165 LEU A N 1
ATOM 1098 C CA . LEU A 1 165 ? -18.945 7.124 53.477 1.00 11.29 165 LEU A CA 1
ATOM 1099 C C . LEU A 1 165 ? -17.569 7.793 53.694 1.00 11.09 165 LEU A C 1
ATOM 1100 O O . LEU A 1 165 ? -17.491 8.998 53.941 1.00 11.86 165 LEU A O 1
ATOM 1105 N N . ASP A 1 166 ? -16.484 7.055 53.558 1.00 11.58 166 ASP A N 1
ATOM 1106 C CA . ASP A 1 166 ? -15.151 7.723 53.582 1.00 11.59 166 ASP A CA 1
ATOM 1107 C C . ASP A 1 166 ? -14.939 8.827 52.511 1.00 12.03 166 ASP A C 1
ATOM 1108 O O . ASP A 1 166 ? -14.292 9.891 52.752 1.00 12.22 166 ASP A O 1
ATOM 1113 N N . TYR A 1 167 ? -15.517 8.592 51.335 1.00 10.26 167 TYR A N 1
ATOM 1114 C CA . TYR A 1 167 ? -15.475 9.560 50.221 1.00 9.67 167 TYR A CA 1
ATOM 1115 C C . TYR A 1 167 ? -16.266 10.811 50.580 1.00 11.00 167 TYR A C 1
ATOM 1116 O O . TYR A 1 167 ? -15.786 11.931 50.406 1.00 8.75 167 TYR A O 1
ATOM 1125 N N . ILE A 1 168 ? -17.438 10.617 51.190 1.00 10.41 168 ILE A N 1
ATOM 1126 C CA . ILE A 1 168 ? -18.287 11.720 51.605 1.00 10.11 168 ILE A CA 1
ATOM 1127 C C . ILE A 1 168 ? -17.631 12.576 52.672 1.00 10.09 168 ILE A C 1
ATOM 1128 O O . ILE A 1 168 ? -17.667 13.825 52.623 1.00 10.71 168 ILE A O 1
ATOM 1133 N N . VAL A 1 169 ? -17.066 11.892 53.647 1.00 10.90 169 VAL A N 1
ATOM 1134 C CA . VAL A 1 169 ? -16.392 12.539 54.769 1.00 11.60 169 VAL A CA 1
ATOM 1135 C C . VAL A 1 169 ? -15.186 13.373 54.266 1.00 11.39 169 VAL A C 1
ATOM 1136 O O . VAL A 1 169 ? -14.928 14.484 54.748 1.00 11.10 169 VAL A O 1
ATOM 1140 N N . ARG A 1 170 ? -14.471 12.815 53.298 1.00 10.15 170 ARG A N 1
ATOM 1141 C CA . ARG A 1 170 ? -13.356 13.573 52.688 1.00 11.11 170 ARG A CA 1
ATOM 1142 C C . ARG A 1 170 ? -13.829 14.833 51.989 1.00 11.36 170 ARG A C 1
ATOM 1143 O O . ARG A 1 170 ? -13.274 15.939 52.211 1.00 11.29 170 ARG A O 1
ATOM 1151 N N . LEU A 1 171 ? -14.881 14.697 51.170 1.00 10.77 171 LEU A N 1
ATOM 1152 C CA . LEU A 1 171 ? -15.455 15.879 50.482 1.00 11.29 171 LEU A CA 1
ATOM 1153 C C . LEU A 1 171 ? -15.890 16.985 51.431 1.00 12.02 171 LEU A C 1
ATOM 1154 O O . LEU A 1 171 ? -15.705 18.172 51.144 1.00 13.30 171 LEU A O 1
ATOM 1159 N N . GLY A 1 172 ? -16.431 16.587 52.589 1.00 12.16 172 GLY A N 1
ATOM 1160 C CA . GLY A 1 172 ? -16.902 17.500 53.603 1.00 13.22 172 GLY A CA 1
ATOM 1161 C C . GLY A 1 172 ? -15.835 18.298 54.271 1.00 13.41 172 GLY A C 1
ATOM 1162 O O . GLY A 1 172 ? -16.133 19.313 54.875 1.00 13.58 172 GLY A O 1
ATOM 1163 N N . GLN A 1 173 ? -14.574 17.912 54.086 1.00 11.53 173 GLN A N 1
ATOM 1164 C CA . GLN A 1 173 ? -13.456 18.666 54.689 1.00 12.36 173 GLN A CA 1
ATOM 1165 C C . GLN A 1 173 ? -12.770 19.616 53.715 1.00 12.50 173 GLN A C 1
ATOM 1166 O O . GLN A 1 173 ? -11.708 20.197 54.028 1.00 11.72 173 GLN A O 1
ATOM 1172 N N . PHE A 1 174 ? -13.378 19.822 52.546 1.00 11.72 174 PHE A N 1
ATOM 1173 C CA . PHE A 1 174 ? -12.723 20.658 51.523 1.00 12.21 174 PHE A CA 1
ATOM 1174 C C . PHE A 1 174 ? -12.719 22.127 51.923 1.00 13.48 174 PHE A C 1
ATOM 1175 O O . PHE A 1 174 ? -11.870 22.934 51.435 1.00 11.59 174 PHE A O 1
ATOM 1183 N N . ASP A 1 175 ? -13.610 22.495 52.846 1.00 12.70 175 ASP A N 1
ATOM 1184 C CA . ASP A 1 175 ? -13.553 23.862 53.362 1.00 15.14 175 ASP A CA 1
ATOM 1185 C C . ASP A 1 175 ? -12.253 24.146 54.128 1.00 15.63 175 ASP A C 1
ATOM 1186 O O . ASP A 1 175 ? -11.597 25.172 53.904 1.00 13.72 175 ASP A O 1
ATOM 1191 N N . LYS A 1 176 ? -11.864 23.226 55.003 1.00 14.79 176 LYS A N 1
ATOM 1192 C CA . LYS A 1 176 ? -10.627 23.429 55.731 1.00 15.23 176 LYS A CA 1
ATOM 1193 C C . LYS A 1 176 ? -9.454 23.282 54.781 1.00 14.48 176 LYS A C 1
ATOM 1194 O O . LYS A 1 176 ? -8.479 23.977 54.932 1.00 13.28 176 LYS A O 1
ATOM 1200 N N . LEU A 1 177 ? -9.514 22.340 53.851 1.00 13.03 177 LEU A N 1
ATOM 1201 C CA . LEU A 1 177 ? -8.421 22.212 52.859 1.00 13.31 177 LEU A CA 1
ATOM 1202 C C . LEU A 1 177 ? -8.144 23.583 52.218 1.00 13.48 177 LEU A C 1
ATOM 1203 O O . LEU A 1 177 ? -7.005 24.107 52.247 1.00 12.53 177 LEU A O 1
ATOM 1208 N N . ALA A 1 178 ? -9.207 24.173 51.676 1.00 13.44 178 ALA A N 1
ATOM 1209 C CA . ALA A 1 178 ? -9.107 25.483 50.994 1.00 13.05 178 ALA A CA 1
ATOM 1210 C C . ALA A 1 178 ? -8.610 26.590 51.897 1.00 12.04 178 ALA A C 1
ATOM 1211 O O . ALA A 1 178 ? -7.746 27.337 51.471 1.00 11.64 178 ALA A O 1
ATOM 1213 N N . ALA A 1 179 ? -9.110 26.678 53.121 1.00 11.03 179 ALA A N 1
ATOM 1214 C CA . ALA A 1 179 ? -8.701 27.798 54.019 1.00 11.94 179 ALA A CA 1
ATOM 1215 C C . ALA A 1 179 ? -7.225 27.663 54.371 1.00 11.54 179 ALA A C 1
ATOM 1216 O O . ALA A 1 179 ? -6.519 28.635 54.362 1.00 11.32 179 ALA A O 1
ATOM 1218 N N . THR A 1 180 ? -6.720 26.420 54.556 1.00 10.50 180 THR A N 1
ATOM 1219 C CA . THR A 1 180 ? -5.331 26.294 54.957 1.00 10.25 180 THR A CA 1
ATOM 1220 C C . THR A 1 180 ? -4.428 26.612 53.742 1.00 11.25 180 THR A C 1
ATOM 1221 O O . THR A 1 180 ? -3.369 27.194 53.921 1.00 11.56 180 THR A O 1
ATOM 1225 N N . ILE A 1 181 ? -4.831 26.189 52.540 1.00 11.66 181 ILE A N 1
ATOM 1226 C CA . ILE A 1 181 ? -4.106 26.486 51.274 1.00 12.11 181 ILE A CA 1
ATOM 1227 C C . ILE A 1 181 ? -3.981 27.985 51.062 1.00 11.14 181 ILE A C 1
ATOM 1228 O O . ILE A 1 181 ? -2.879 28.534 50.823 1.00 10.00 181 ILE A O 1
ATOM 1233 N N . ILE A 1 182 ? -5.093 28.701 51.242 1.00 11.71 182 ILE A N 1
ATOM 1234 C CA . ILE A 1 182 ? -5.048 30.153 51.142 1.00 11.77 182 ILE A CA 1
ATOM 1235 C C . ILE A 1 182 ? -4.167 30.758 52.175 1.00 12.07 182 ILE A C 1
ATOM 1236 O O . ILE A 1 182 ? -3.385 31.674 51.865 1.00 11.72 182 ILE A O 1
ATOM 1241 N N . GLU A 1 183 ? -4.238 30.260 53.397 1.00 11.79 183 GLU A N 1
ATOM 1242 C CA . GLU A 1 183 ? -3.357 30.775 54.452 1.00 12.90 183 GLU A CA 1
ATOM 1243 C C . GLU A 1 183 ? -1.888 30.636 54.092 1.00 12.62 183 GLU A C 1
ATOM 1244 O O . GLU A 1 183 ? -1.109 31.556 54.375 1.00 12.14 183 GLU A O 1
ATOM 1250 N N . LYS A 1 184 ? -1.497 29.484 53.520 1.00 10.16 184 LYS A N 1
ATOM 1251 C CA . LYS A 1 184 ? -0.087 29.269 53.111 1.00 9.03 184 LYS A CA 1
ATOM 1252 C C . LYS A 1 184 ? 0.302 30.131 51.902 1.00 9.81 184 LYS A C 1
ATOM 1253 O O . LYS A 1 184 ? 1.353 30.752 51.888 1.00 11.24 184 LYS A O 1
ATOM 1259 N N . GLN A 1 185 ? -0.566 30.241 50.903 1.00 9.33 185 GLN A N 1
ATOM 1260 C CA . GLN A 1 185 ? -0.279 31.076 49.714 1.00 8.38 185 GLN A CA 1
ATOM 1261 C C . GLN A 1 185 ? -0.083 32.563 50.150 1.00 10.24 185 GLN A C 1
ATOM 1262 O O . GLN A 1 185 ? 0.825 33.262 49.675 1.00 9.67 185 GLN A O 1
ATOM 1268 N N . THR A 1 186 ? -0.899 32.943 51.130 1.00 10.90 186 THR A N 1
ATOM 1269 C CA . THR A 1 186 ? -0.824 34.319 51.676 1.00 10.80 186 THR A CA 1
ATOM 1270 C C . THR A 1 186 ? 0.451 34.539 52.454 1.00 10.88 186 THR A C 1
ATOM 1271 O O . THR A 1 186 ? 1.102 35.583 52.256 1.00 11.74 186 THR A O 1
ATOM 1275 N N . ALA A 1 187 ? 0.821 33.566 53.296 1.00 10.93 187 ALA A N 1
ATOM 1276 C CA . ALA A 1 187 ? 2.097 33.609 54.052 1.00 11.28 187 ALA A CA 1
ATOM 1277 C C . ALA A 1 187 ? 3.269 33.732 53.086 1.00 11.12 187 ALA A C 1
ATOM 1278 O O . ALA A 1 187 ? 4.207 34.448 53.336 1.00 9.87 187 ALA A O 1
ATOM 1280 N N . ASP A 1 188 ? 3.290 32.900 52.042 1.00 10.44 188 ASP A N 1
ATOM 1281 C CA . ASP A 1 188 ? 4.357 32.999 51.076 1.00 10.73 188 ASP A CA 1
ATOM 1282 C C . ASP A 1 188 ? 4.395 34.353 50.362 1.00 10.20 188 ASP A C 1
ATOM 1283 O O . ASP A 1 188 ? 5.444 34.959 50.253 1.00 9.90 188 ASP A O 1
ATOM 1288 N N . ALA A 1 189 ? 3.242 34.844 49.932 1.00 10.16 189 ALA A N 1
ATOM 1289 C CA . ALA A 1 189 ? 3.152 36.162 49.309 1.00 12.08 189 ALA A CA 1
ATOM 1290 C C . ALA A 1 189 ? 3.613 37.309 50.248 1.00 12.11 189 ALA A C 1
ATOM 1291 O O . ALA A 1 189 ? 4.231 38.278 49.794 1.00 11.25 189 ALA A O 1
ATOM 1293 N N . ALA A 1 190 ? 3.446 37.125 51.547 1.00 11.44 190 ALA A N 1
ATOM 1294 C CA . ALA A 1 190 ? 3.892 38.123 52.544 1.00 12.68 190 ALA A CA 1
ATOM 1295 C C . ALA A 1 190 ? 5.423 38.246 52.550 1.00 13.14 190 ALA A C 1
ATOM 1296 O O . ALA A 1 190 ? 5.957 39.310 52.870 1.00 15.42 190 ALA A O 1
ATOM 1298 N N . GLN A 1 191 ? 6.106 37.164 52.175 1.00 13.77 191 GLN A N 1
ATOM 1299 C CA . GLN A 1 191 ? 7.557 37.118 52.001 1.00 14.57 191 GLN A CA 1
ATOM 1300 C C . GLN A 1 191 ? 7.998 37.370 50.558 1.00 14.28 191 GLN A C 1
ATOM 1301 O O . GLN A 1 191 ? 9.129 37.020 50.203 1.00 14.31 191 GLN A O 1
ATOM 1307 N N . ASN A 1 192 ? 7.095 37.841 49.706 1.00 11.71 192 ASN A N 1
ATOM 1308 C CA . ASN A 1 192 ? 7.370 38.092 48.299 1.00 12.98 192 ASN A CA 1
ATOM 1309 C C . ASN A 1 192 ? 7.706 36.823 47.498 1.00 12.32 192 ASN A C 1
ATOM 1310 O O . ASN A 1 192 ? 8.374 36.871 46.493 1.00 12.16 192 ASN A O 1
ATOM 1315 N N . TRP A 1 193 ? 7.158 35.717 47.941 1.00 10.90 193 TRP A N 1
ATOM 1316 C CA . TRP A 1 193 ? 7.272 34.488 47.179 1.00 11.02 193 TRP A CA 1
ATOM 1317 C C . TRP A 1 193 ? 5.896 34.178 46.576 1.00 12.59 193 TRP A C 1
ATOM 1318 O O . TRP A 1 193 ? 4.940 33.822 47.292 1.00 11.27 193 TRP A O 1
ATOM 1329 N N . LEU A 1 194 ? 5.792 34.347 45.260 1.00 14.22 194 LEU A N 1
ATOM 1330 C CA . LEU A 1 194 ? 4.550 34.011 44.570 1.00 15.61 194 LEU A CA 1
ATOM 1331 C C . LEU A 1 194 ? 4.745 33.682 43.120 1.00 13.60 194 LEU A C 1
ATOM 1332 O O . LEU A 1 194 ? 5.744 33.982 42.565 1.00 13.38 194 LEU A O 1
ATOM 1337 N N . PRO A 1 195 ? 3.746 33.055 42.521 1.00 14.12 195 PRO A N 1
ATOM 1338 C CA . PRO A 1 195 ? 4.005 32.543 41.172 1.00 14.07 195 PRO A CA 1
ATOM 1339 C C . PRO A 1 195 ? 4.122 33.700 40.171 1.00 13.44 195 PRO A C 1
ATOM 1340 O O . PRO A 1 195 ? 3.603 34.807 40.417 1.00 12.53 195 PRO A O 1
ATOM 1344 N N . SER A 1 196 ? 4.730 33.437 39.019 1.00 11.70 196 SER A N 1
ATOM 1345 C CA . SER A 1 196 ? 4.602 34.294 37.886 1.00 11.75 196 SER A CA 1
ATOM 1346 C C . SER A 1 196 ? 3.138 34.455 37.495 1.00 11.91 196 SER A C 1
ATOM 1347 O O . SER A 1 196 ? 2.265 33.640 37.853 1.00 10.76 196 SER A O 1
ATOM 1350 N N . LYS A 1 197 ? 2.866 35.552 36.775 1.00 12.36 197 LYS A N 1
ATOM 1351 C CA . LYS A 1 197 ? 1.501 35.808 36.281 1.00 12.36 197 LYS A CA 1
ATOM 1352 C C . LYS A 1 197 ? 0.961 34.650 35.466 1.00 11.20 197 LYS A C 1
ATOM 1353 O O . LYS A 1 197 ? -0.152 34.210 35.678 1.00 12.19 197 LYS A O 1
ATOM 1359 N N . VAL A 1 198 ? 1.794 34.108 34.584 1.00 9.84 198 VAL A N 1
ATOM 1360 C CA . VAL A 1 198 ? 1.436 32.975 33.746 1.00 11.72 198 VAL A CA 1
ATOM 1361 C C . VAL A 1 198 ? 1.015 31.752 34.594 1.00 12.05 198 VAL A C 1
ATOM 1362 O O . VAL A 1 198 ? 0.022 31.051 34.256 1.00 12.36 198 VAL A O 1
ATOM 1366 N N . THR A 1 199 ? 1.785 31.459 35.629 1.00 11.76 199 THR A N 1
ATOM 1367 C CA . THR A 1 199 ? 1.516 30.291 36.481 1.00 11.46 199 THR A CA 1
ATOM 1368 C C . THR A 1 199 ? 0.226 30.515 37.249 1.00 11.12 199 THR A C 1
ATOM 1369 O O . THR A 1 199 ? -0.638 29.650 37.261 1.00 13.67 199 THR A O 1
ATOM 1373 N N . LEU A 1 200 ? 0.070 31.695 37.839 1.00 13.19 200 LEU A N 1
ATOM 1374 C CA . LEU A 1 200 ? -1.143 32.025 38.534 1.00 13.48 200 LEU A CA 1
ATOM 1375 C C . LEU A 1 200 ? -2.390 32.038 37.629 1.00 13.78 200 LEU A C 1
ATOM 1376 O O . LEU A 1 200 ? -3.463 31.592 38.047 1.00 11.68 200 LEU A O 1
ATOM 1381 N N . GLN A 1 201 ? -2.266 32.559 36.411 1.00 13.57 201 GLN A N 1
ATOM 1382 C CA . GLN A 1 201 ? -3.369 32.602 35.471 1.00 12.71 201 GLN A CA 1
ATOM 1383 C C . GLN A 1 201 ? -3.757 31.185 35.101 1.00 12.43 201 GLN A C 1
ATOM 1384 O O . GLN A 1 201 ? -4.937 30.895 34.914 1.00 13.77 201 GLN A O 1
ATOM 1390 N N . GLY A 1 202 ? -2.764 30.290 34.958 1.00 11.81 202 GLY A N 1
ATOM 1391 C CA . GLY A 1 202 ? -3.085 28.924 34.617 1.00 12.11 202 GLY A CA 1
ATOM 1392 C C . GLY A 1 202 ? -3.804 28.214 35.777 1.00 12.09 202 GLY A C 1
ATOM 1393 O O . GLY A 1 202 ? -4.800 27.470 35.554 1.00 12.76 202 GLY A O 1
ATOM 1394 N N . ALA A 1 203 ? -3.384 28.521 37.021 1.00 11.98 203 ALA A N 1
ATOM 1395 C CA . ALA A 1 203 ? -4.078 27.997 38.224 1.00 11.44 203 ALA A CA 1
ATOM 1396 C C . ALA A 1 203 ? -5.547 28.499 38.263 1.00 12.18 203 ALA A C 1
ATOM 1397 O O . ALA A 1 203 ? -6.488 27.745 38.537 1.00 13.71 203 ALA A O 1
ATOM 1399 N N . ILE A 1 204 ? -5.742 29.780 38.037 1.00 11.46 204 ILE A N 1
ATOM 1400 C CA . ILE A 1 204 ? -7.096 30.345 38.015 1.00 12.31 204 ILE A CA 1
ATOM 1401 C C . ILE A 1 204 ? -7.985 29.669 36.996 1.00 12.63 204 ILE A C 1
ATOM 1402 O O . ILE A 1 204 ? -9.158 29.352 37.287 1.00 12.01 204 ILE A O 1
ATOM 1407 N N . LYS A 1 205 ? -7.446 29.409 35.815 1.00 14.17 205 LYS A N 1
ATOM 1408 C CA . LYS A 1 205 ? -8.216 28.826 34.754 1.00 16.96 205 LYS A CA 1
ATOM 1409 C C . LYS A 1 205 ? -8.663 27.439 35.211 1.00 16.51 205 LYS A C 1
ATOM 1410 O O . LYS A 1 205 ? -9.815 27.033 34.958 1.00 17.63 205 LYS A O 1
ATOM 1416 N N . TYR A 1 206 ? -7.762 26.707 35.858 1.00 14.45 206 TYR A N 1
ATOM 1417 C CA . TYR A 1 206 ? -8.104 25.368 36.382 1.00 13.95 206 TYR A CA 1
ATOM 1418 C C . TYR A 1 206 ? -9.212 25.454 37.421 1.00 13.58 206 TYR A C 1
ATOM 1419 O O . TYR A 1 206 ? -10.201 24.720 37.383 1.00 13.90 206 TYR A O 1
ATOM 1428 N N . LEU A 1 207 ? -9.028 26.375 38.365 1.00 13.76 207 LEU A N 1
ATOM 1429 C CA . LEU A 1 207 ? -9.956 26.529 39.493 1.00 13.96 207 LEU A CA 1
ATOM 1430 C C . LEU A 1 207 ? -11.359 26.958 38.998 1.00 15.61 207 LEU A C 1
ATOM 1431 O O . LEU A 1 207 ? -12.392 26.463 39.492 1.00 14.18 207 LEU A O 1
ATOM 1436 N N . LYS A 1 208 ? -11.391 27.894 38.038 1.00 15.16 208 LYS A N 1
ATOM 1437 C CA . LYS A 1 208 ? -12.658 28.271 37.384 1.00 17.50 208 LYS A CA 1
ATOM 1438 C C . LYS A 1 208 ? -13.291 27.073 36.661 1.00 16.24 208 LYS A C 1
ATOM 1439 O O . LYS A 1 208 ? -14.490 26.834 36.793 1.00 18.21 208 LYS A O 1
ATOM 1445 N N . GLY A 1 209 ? -12.495 26.355 35.893 1.00 16.24 209 GLY A N 1
ATOM 1446 C CA . GLY A 1 209 ? -1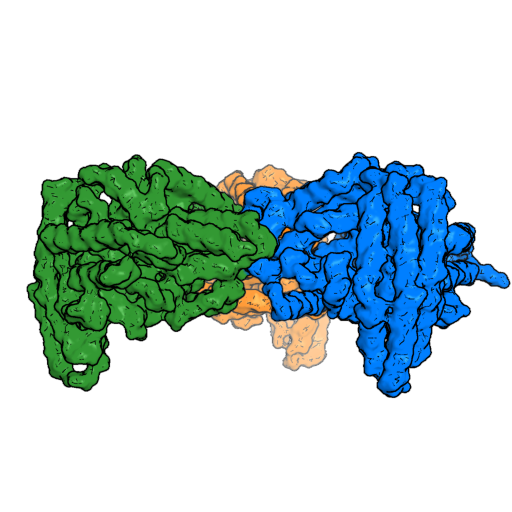2.950 25.186 35.154 1.00 16.73 209 GLY A CA 1
ATOM 1447 C C . GLY A 1 209 ? -13.545 24.131 36.082 1.00 17.77 209 GLY A C 1
ATOM 1448 O O . GLY A 1 209 ? -14.544 23.421 35.731 1.00 18.51 209 GLY A O 1
ATOM 1449 N N . PHE A 1 210 ? -12.985 24.042 37.284 1.00 16.14 210 PHE A N 1
ATOM 1450 C CA . PHE A 1 210 ? -13.396 22.968 38.259 1.00 16.48 210 PHE A CA 1
ATOM 1451 C C . PHE A 1 210 ? -14.877 23.065 38.696 1.00 16.61 210 PHE A C 1
ATOM 1452 O O . PHE A 1 210 ? -15.569 22.015 38.805 1.00 16.99 210 PHE A O 1
ATOM 1460 N N . THR A 1 211 ? -15.367 24.299 38.831 1.00 16.60 211 THR A N 1
ATOM 1461 C CA . THR A 1 211 ? -16.743 24.589 39.231 1.00 16.82 211 THR A CA 1
ATOM 1462 C C . THR A 1 211 ? -17.589 25.199 38.113 1.00 18.11 211 THR A C 1
ATOM 1463 O O . THR A 1 211 ? -18.641 25.795 38.382 1.00 18.84 211 THR A O 1
ATOM 1467 N N . SER A 1 212 ? -17.181 25.009 36.859 1.00 18.16 212 SER A N 1
ATOM 1468 C CA . SER A 1 212 ? -17.855 25.700 35.774 1.00 19.42 212 SER A CA 1
ATOM 1469 C C . SER A 1 212 ? -19.175 25.014 35.390 1.00 20.42 212 SER A C 1
ATOM 1470 O O . SER A 1 212 ? -20.068 25.671 34.851 1.00 19.54 212 SER A O 1
ATOM 1473 N N . GLY A 1 213 ? -19.242 23.694 35.568 1.00 19.47 213 GLY A N 1
ATOM 1474 C CA . GLY A 1 213 ? -20.471 22.925 35.349 1.00 19.46 213 GLY A CA 1
ATOM 1475 C C . GLY A 1 213 ? -21.281 22.799 36.604 1.00 19.14 213 GLY A C 1
ATOM 1476 O O . GLY A 1 213 ? -20.879 23.247 37.685 1.00 19.07 213 GLY A O 1
ATOM 1477 N N . SER A 1 214 ? -22.469 22.215 36.499 1.00 19.74 214 SER A N 1
ATOM 1478 C CA . SER A 1 214 ? -23.305 22.105 37.699 1.00 19.20 214 SER A CA 1
ATOM 1479 C C . SER A 1 214 ? -22.672 21.078 38.630 1.00 17.00 214 SER A C 1
ATOM 1480 O O . SER A 1 214 ? -22.090 20.099 38.183 1.00 17.34 214 SER A O 1
ATOM 1483 N N . ALA A 1 215 ? -22.919 21.260 39.911 1.00 17.46 215 ALA A N 1
ATOM 1484 C CA . ALA A 1 215 ? -22.395 20.337 40.934 1.00 17.11 215 ALA A CA 1
ATOM 1485 C C . ALA A 1 215 ? -22.910 18.921 40.696 1.00 18.11 215 ALA A C 1
ATOM 1486 O O . ALA A 1 215 ? -22.168 17.953 40.876 1.00 16.70 215 ALA A O 1
ATOM 1488 N N . GLU A 1 216 ? -24.179 18.799 40.262 1.00 17.00 216 GLU A N 1
ATOM 1489 C CA . GLU A 1 216 ? -24.824 17.490 40.069 1.00 19.35 216 GLU A CA 1
ATOM 1490 C C . GLU A 1 216 ? -24.170 16.720 38.969 1.00 18.35 216 GLU A C 1
ATOM 1491 O O . GLU A 1 216 ? -24.338 15.493 38.870 1.00 20.70 216 GLU A O 1
ATOM 1497 N N . GLN A 1 217 ? -23.432 17.412 38.093 1.00 16.59 217 GLN A N 1
ATOM 1498 C CA . GLN A 1 217 ? -22.752 16.730 36.997 1.00 15.04 217 GLN A CA 1
ATOM 1499 C C . GLN A 1 217 ? -21.211 16.737 37.121 1.00 14.52 217 GLN A C 1
ATOM 1500 O O . GLN A 1 217 ? -20.485 16.272 36.208 1.00 14.61 217 GLN A O 1
ATOM 1506 N N . HIS A 1 218 ? -20.747 17.071 38.311 1.00 13.20 218 HIS A N 1
ATOM 1507 C CA . HIS A 1 218 ? -19.319 17.159 38.544 1.00 12.79 218 HIS A CA 1
ATOM 1508 C C . HIS A 1 218 ? -18.689 15.753 38.482 1.00 12.05 218 HIS A C 1
ATOM 1509 O O . HIS A 1 218 ? -19.307 14.730 38.889 1.00 12.80 218 HIS A O 1
ATOM 1516 N N . PRO A 1 219 ? -17.390 15.675 38.085 1.00 13.36 219 PRO A N 1
ATOM 1517 C CA . PRO A 1 219 ? -16.789 14.338 38.113 1.00 12.23 219 PRO A CA 1
ATOM 1518 C C . PRO A 1 219 ? -16.794 13.651 39.459 1.00 10.88 219 PRO A C 1
ATOM 1519 O O . PRO A 1 219 ? -16.835 12.418 39.512 1.00 12.64 219 PRO A O 1
ATOM 1523 N N . PHE A 1 220 ? -16.713 14.400 40.534 1.00 11.13 220 PHE A N 1
ATOM 1524 C CA . PHE A 1 220 ? -16.802 13.758 41.860 1.00 11.19 220 PHE A CA 1
ATOM 1525 C C . PHE A 1 220 ? -18.089 12.919 41.967 1.00 11.89 220 PHE A C 1
ATOM 1526 O O . PHE A 1 220 ? -18.096 11.853 42.577 1.00 10.79 220 PHE A O 1
ATOM 1534 N N . VAL A 1 221 ? -19.212 13.488 41.501 1.00 11.74 221 VAL A N 1
ATOM 1535 C CA . VAL A 1 221 ? -20.521 12.763 41.444 1.00 10.36 221 VAL A CA 1
ATOM 1536 C C . VAL A 1 221 ? -20.539 11.638 40.406 1.00 10.30 221 VAL A C 1
ATOM 1537 O O . VAL A 1 221 ? -20.948 10.514 40.699 1.00 11.57 221 VAL A O 1
ATOM 1541 N N . ASN A 1 222 ? -20.140 11.928 39.174 1.00 10.37 222 ASN A N 1
ATOM 1542 C CA . ASN A 1 222 ? -20.205 10.921 38.121 1.00 12.43 222 ASN A CA 1
ATOM 1543 C C . ASN A 1 222 ? -19.315 9.685 38.364 1.00 12.04 222 ASN A C 1
ATOM 1544 O O . ASN A 1 222 ? -19.710 8.544 38.081 1.00 11.96 222 ASN A O 1
ATOM 1549 N N . VAL A 1 223 ? -18.102 9.902 38.891 1.00 11.24 223 VAL A N 1
ATOM 1550 C CA . VAL A 1 223 ? -17.274 8.801 39.302 1.00 12.80 223 VAL A CA 1
ATOM 1551 C C . VAL A 1 223 ? -17.937 8.012 40.397 1.00 10.61 223 VAL A C 1
ATOM 1552 O O . VAL A 1 223 ? -17.948 6.799 40.386 1.00 12.85 223 VAL A O 1
ATOM 1556 N N . PHE A 1 224 ? -18.456 8.696 41.395 1.00 10.87 224 PHE A N 1
ATOM 1557 C CA . PHE A 1 224 ? -19.122 8.007 42.451 1.00 10.38 224 PHE A CA 1
ATOM 1558 C C . PHE A 1 224 ? -20.316 7.185 41.900 1.00 12.38 224 PHE A C 1
ATOM 1559 O O . PHE A 1 224 ? -20.503 6.007 42.278 1.00 11.75 224 PHE A O 1
ATOM 1567 N N . ARG A 1 225 ? -21.075 7.757 40.957 1.00 12.24 225 ARG A N 1
ATOM 1568 C CA . ARG A 1 225 ? -22.212 7.002 40.417 1.00 11.69 225 ARG A CA 1
ATOM 1569 C C . ARG A 1 225 ? -21.741 5.725 39.730 1.00 12.72 225 ARG A C 1
ATOM 1570 O O . ARG A 1 225 ? -22.382 4.700 39.831 1.00 12.68 225 ARG A O 1
ATOM 1578 N N . GLU A 1 226 ? -20.667 5.805 38.958 1.00 13.14 226 GLU A N 1
ATOM 1579 C CA . GLU A 1 226 ? -20.199 4.654 38.218 1.00 14.71 226 GLU A CA 1
ATOM 1580 C C . GLU A 1 226 ? -19.673 3.548 39.123 1.00 14.42 226 GLU A C 1
ATOM 1581 O O . GLU A 1 226 ? -19.989 2.368 38.931 1.00 14.42 226 GLU A O 1
ATOM 1587 N N . LYS A 1 227 ? -18.952 3.925 40.169 1.00 11.78 227 LYS A N 1
ATOM 1588 C CA . LYS A 1 227 ? -18.428 2.946 41.125 1.00 12.11 227 LYS A CA 1
ATOM 1589 C C . LYS A 1 227 ? -19.493 2.377 42.059 1.00 12.07 227 LYS A C 1
ATOM 1590 O O . LYS A 1 227 ? -19.570 1.156 42.229 1.00 12.15 227 LYS A O 1
ATOM 1596 N N . ILE A 1 228 ? -20.362 3.225 42.592 1.00 9.17 228 ILE A N 1
ATOM 1597 C CA . ILE A 1 228 ? -21.335 2.733 43.571 1.00 10.51 228 ILE A CA 1
ATOM 1598 C C . ILE A 1 228 ? -22.365 1.786 42.910 1.00 12.18 228 ILE A C 1
ATOM 1599 O O . ILE A 1 228 ? -22.884 0.895 43.554 1.00 11.72 228 ILE A O 1
ATOM 1604 N N . GLU A 1 229 ? -22.576 1.948 41.615 1.00 13.98 229 GLU A N 1
ATOM 1605 C CA . GLU A 1 229 ? -23.501 1.071 40.841 1.00 16.09 229 GLU A CA 1
ATOM 1606 C C . GLU A 1 229 ? -23.104 -0.372 40.932 1.00 16.32 229 GLU A C 1
ATOM 1607 O O . GLU A 1 229 ? -23.982 -1.257 40.923 1.00 14.95 229 GLU A O 1
ATOM 1613 N N . LYS A 1 230 ? -21.802 -0.622 41.040 1.00 16.15 230 LYS A N 1
ATOM 1614 C CA . LYS A 1 230 ? -21.264 -1.993 41.065 1.00 16.41 230 LYS A CA 1
ATOM 1615 C C . LYS A 1 230 ? -21.413 -2.689 42.406 1.00 16.83 230 LYS A C 1
ATOM 1616 O O . LYS A 1 230 ? -21.117 -3.885 42.513 1.00 17.98 230 LYS A O 1
ATOM 1622 N N . VAL A 1 231 ? -21.845 -1.965 43.431 1.00 14.28 231 VAL A N 1
ATOM 1623 C CA . VAL A 1 231 ? -21.829 -2.507 44.785 1.00 14.19 231 VAL A CA 1
ATOM 1624 C C . VAL A 1 231 ? -23.132 -3.271 45.111 1.00 17.13 231 VAL A C 1
ATOM 1625 O O . VAL A 1 231 ? -24.185 -2.690 45.496 1.00 13.91 231 VAL A O 1
ATOM 1629 N N . ASP A 1 232 ? -23.012 -4.595 45.097 1.00 18.17 232 ASP A N 1
ATOM 1630 C CA . ASP A 1 232 ? -24.225 -5.449 45.259 1.00 19.24 232 ASP A CA 1
ATOM 1631 C C . ASP A 1 232 ? -24.798 -5.496 46.664 1.00 19.12 232 ASP A C 1
ATOM 1632 O O . ASP A 1 232 ? -25.994 -5.851 46.878 1.00 18.50 232 ASP A O 1
ATOM 1637 N N . SER A 1 233 ? -24.006 -5.134 47.660 1.00 16.67 233 SER A N 1
ATOM 1638 C CA . SER A 1 233 ? -24.460 -5.155 49.045 1.00 15.34 233 SER A CA 1
ATOM 1639 C C . SER A 1 233 ? -25.321 -3.923 49.372 1.00 14.91 233 SER A C 1
ATOM 1640 O O . SER A 1 233 ? -25.759 -3.786 50.508 1.00 16.37 233 SER A O 1
ATOM 1643 N N . LEU A 1 234 ? -25.556 -3.030 48.406 1.00 11.18 234 LEU A N 1
ATOM 1644 C CA . LEU A 1 234 ? -26.423 -1.877 48.641 1.00 10.87 234 LEU A CA 1
ATOM 1645 C C . LEU A 1 234 ? -27.624 -2.020 47.741 1.00 10.74 234 LEU A C 1
ATOM 1646 O O . LEU A 1 234 ? -27.464 -2.368 46.556 1.00 10.11 234 LEU A O 1
ATOM 1651 N N . THR A 1 235 ? -28.792 -1.736 48.289 1.00 8.68 235 THR A N 1
ATOM 1652 C CA . THR A 1 235 ? -29.992 -1.607 47.493 1.00 8.53 235 THR A CA 1
ATOM 1653 C C . THR A 1 235 ? -29.901 -0.357 46.588 1.00 8.96 235 THR A C 1
ATOM 1654 O O . THR A 1 235 ? -29.075 0.557 46.796 1.00 7.51 235 THR A O 1
ATOM 1658 N N . THR A 1 236 ? -30.746 -0.311 45.551 1.00 8.32 236 THR A N 1
ATOM 1659 C CA . THR A 1 236 ? -30.746 0.838 44.653 1.00 7.93 236 THR A CA 1
ATOM 1660 C C . THR A 1 236 ? -31.117 2.100 45.419 1.00 8.31 236 THR A C 1
ATOM 1661 O O . THR A 1 236 ? -30.512 3.156 45.182 1.00 10.55 236 THR A O 1
ATOM 1665 N N . GLU A 1 237 ? -32.056 2.002 46.364 1.00 8.59 237 GLU A N 1
ATOM 1666 C CA . GLU A 1 237 ? -32.407 3.203 47.153 1.00 10.21 237 GLU A CA 1
ATOM 1667 C C . GLU A 1 237 ? -31.208 3.701 47.996 1.00 10.50 237 GLU A C 1
ATOM 1668 O O . GLU A 1 237 ? -30.985 4.920 48.154 1.00 9.77 237 GLU A O 1
ATOM 1674 N N . GLN A 1 238 ? -30.438 2.750 48.516 1.00 13.10 238 GLN A N 1
ATOM 1675 C CA . GLN A 1 238 ? -29.316 3.087 49.393 1.00 12.38 238 GLN A CA 1
ATOM 1676 C C . GLN A 1 238 ? -28.245 3.750 48.559 1.00 11.83 238 GLN A C 1
ATOM 1677 O O . GLN A 1 238 ? -27.618 4.718 49.002 1.00 11.91 238 GLN A O 1
ATOM 1683 N N . LYS A 1 239 ? -28.048 3.245 47.346 1.00 9.69 239 LYS A N 1
ATOM 1684 C CA . LYS A 1 239 ? -27.118 3.879 46.380 1.00 9.68 239 LYS A CA 1
ATOM 1685 C C . LYS A 1 239 ? -27.566 5.289 46.035 1.00 10.89 239 LYS A C 1
ATOM 1686 O O . LYS A 1 239 ? -26.735 6.233 46.039 1.00 12.55 239 LYS A O 1
ATOM 1692 N N . GLN A 1 240 ? -28.872 5.487 45.821 1.00 11.79 240 GLN A N 1
ATOM 1693 C CA . GLN A 1 240 ? -29.388 6.836 45.508 1.00 13.68 240 GLN A CA 1
ATOM 1694 C C . GLN A 1 240 ? -29.156 7.779 46.651 1.00 12.36 240 GLN A C 1
ATOM 1695 O O . GLN A 1 240 ? -28.815 8.942 46.431 1.00 13.76 240 GLN A O 1
ATOM 1701 N N . SER A 1 241 ? -29.398 7.330 47.871 1.00 12.09 241 SER A N 1
ATOM 1702 C CA . SER A 1 241 ? -29.184 8.194 49.030 1.00 12.63 241 SER A CA 1
ATOM 1703 C C . SER A 1 241 ? -27.719 8.628 49.154 1.00 13.66 241 SER A C 1
ATOM 1704 O O . SER A 1 241 ? -27.417 9.782 49.481 1.00 11.94 241 SER A O 1
ATOM 1707 N N . LEU A 1 242 ? -26.820 7.695 48.914 1.00 10.33 242 LEU A N 1
ATOM 1708 C CA . LEU A 1 242 ? -25.373 8.081 48.966 1.00 11.41 242 LEU A CA 1
ATOM 1709 C C . LEU A 1 242 ? -24.990 9.093 47.845 1.00 11.73 242 LEU A C 1
ATOM 1710 O O . LEU A 1 242 ? -24.279 10.061 48.100 1.00 12.92 242 LEU A O 1
ATOM 1715 N N . ILE A 1 243 ? -25.519 8.914 46.642 1.00 10.75 243 ILE A N 1
ATOM 1716 C CA . ILE A 1 243 ? -25.267 9.834 45.541 1.00 11.66 243 ILE A CA 1
ATOM 1717 C C . ILE A 1 243 ? -25.771 11.227 45.906 1.00 11.82 243 ILE A C 1
ATOM 1718 O O . ILE A 1 243 ? -25.079 12.231 45.693 1.00 11.76 243 ILE A O 1
ATOM 1723 N N . THR A 1 244 ? -26.957 11.316 46.506 1.00 12.79 244 THR A N 1
ATOM 1724 C CA . THR A 1 244 ? -27.465 12.594 46.987 1.00 13.03 244 THR A CA 1
ATOM 1725 C C . THR A 1 244 ? -26.560 13.261 47.997 1.00 15.10 244 THR A C 1
ATOM 1726 O O . THR A 1 244 ? -26.382 14.500 47.974 1.00 13.01 244 THR A O 1
ATOM 1730 N N . GLN A 1 245 ? -26.012 12.454 48.897 1.00 14.30 245 GLN A N 1
ATOM 1731 C CA . GLN A 1 245 ? -25.066 12.936 49.897 1.00 14.37 245 GLN A CA 1
ATOM 1732 C C . GLN A 1 245 ? -23.773 13.478 49.259 1.00 13.07 245 GLN A C 1
ATOM 1733 O O . GLN A 1 245 ? -23.260 14.535 49.666 1.00 14.45 245 GLN A O 1
ATOM 1739 N N . VAL A 1 246 ? -23.322 12.830 48.214 1.00 12.06 246 VAL A N 1
ATOM 1740 C CA . VAL A 1 246 ? -22.148 13.265 47.469 1.00 11.47 246 VAL A CA 1
ATOM 1741 C C . VAL A 1 246 ? -22.441 14.564 46.776 1.00 13.37 246 VAL A C 1
ATOM 1742 O O . VAL A 1 246 ? -21.676 15.495 46.916 1.00 10.88 246 VAL A O 1
ATOM 1746 N N . ILE A 1 247 ? -23.597 14.656 46.117 1.00 11.71 247 ILE A N 1
ATOM 1747 C CA . ILE A 1 247 ? -23.999 15.901 45.466 1.00 13.37 247 ILE A CA 1
ATOM 1748 C C . ILE A 1 247 ? -24.078 17.044 46.446 1.00 12.38 247 ILE A C 1
ATOM 1749 O O . ILE A 1 247 ? -23.672 18.159 46.112 1.00 14.71 247 ILE A O 1
ATOM 1754 N N . ALA A 1 248 ? -24.625 16.785 47.627 1.00 13.43 248 ALA A N 1
ATOM 1755 C CA . ALA A 1 248 ? -24.698 17.793 48.673 1.00 13.10 248 ALA A CA 1
ATOM 1756 C C . ALA A 1 248 ? -23.315 18.305 49.097 1.00 14.45 248 ALA A C 1
ATOM 1757 O O . ALA A 1 248 ? -23.104 19.519 49.215 1.00 13.74 248 ALA A O 1
ATOM 1759 N N . LYS A 1 249 ? -22.363 17.410 49.333 1.00 13.14 249 LYS A N 1
ATOM 1760 C CA . LYS A 1 249 ? -21.016 17.902 49.675 1.00 13.40 249 LYS A CA 1
ATOM 1761 C C . LYS A 1 249 ? -20.389 18.707 48.553 1.00 12.95 249 LYS A C 1
ATOM 1762 O O . LYS A 1 249 ? -19.676 19.684 48.802 1.00 14.22 249 LYS A O 1
ATOM 1768 N N . VAL A 1 250 ? -20.566 18.263 47.333 1.00 12.06 250 VAL A N 1
ATOM 1769 C CA . VAL A 1 250 ? -19.919 18.920 46.182 1.00 13.07 250 VAL A CA 1
ATOM 1770 C C . VAL A 1 250 ? -20.499 20.334 46.087 1.00 13.46 250 VAL A C 1
ATOM 1771 O O . VAL A 1 250 ? -19.749 21.327 45.955 1.00 12.58 250 VAL A O 1
ATOM 1775 N N . SER A 1 251 ? -21.833 20.441 46.168 1.00 12.67 251 SER A N 1
ATOM 1776 C CA . SER A 1 251 ? -22.516 21.721 46.037 1.00 14.30 251 SER A CA 1
ATOM 1777 C C . SER A 1 251 ? -22.246 22.627 47.186 1.00 14.70 251 SER A C 1
ATOM 1778 O O . SER A 1 251 ? -22.025 23.842 47.023 1.00 16.50 251 SER A O 1
ATOM 1781 N N . GLN A 1 252 ? -22.317 22.084 48.380 1.00 15.87 252 GLN A N 1
ATOM 1782 C CA . GLN A 1 252 ? -22.266 22.922 49.559 1.00 16.83 252 GLN A CA 1
ATOM 1783 C C . GLN A 1 252 ? -20.874 23.195 50.129 1.00 15.85 252 GLN A C 1
ATOM 1784 O O . GLN A 1 252 ? -20.675 24.217 50.843 1.00 13.46 252 GLN A O 1
ATOM 1790 N N . VAL A 1 253 ? -19.951 22.259 49.874 1.00 13.92 253 VAL A N 1
ATOM 1791 C CA . VAL A 1 253 ? -18.628 22.354 50.485 1.00 14.24 253 VAL A CA 1
ATOM 1792 C C . VAL A 1 253 ? -17.550 22.538 49.380 1.00 13.63 253 VAL A C 1
ATOM 1793 O O . VAL A 1 253 ? -16.818 23.532 49.410 1.00 11.52 253 VAL A O 1
ATOM 1797 N N . VAL A 1 254 ? -17.507 21.646 48.391 1.00 13.63 254 VAL A N 1
ATOM 1798 C CA . VAL A 1 254 ? -16.439 21.686 47.392 1.00 13.13 254 VAL A CA 1
ATOM 1799 C C . VAL A 1 254 ? -16.481 22.935 46.570 1.00 13.96 254 VAL A C 1
ATOM 1800 O O . VAL A 1 254 ? -15.447 23.611 46.434 1.00 11.57 254 VAL A O 1
ATOM 1804 N N . TYR A 1 255 ? -17.676 23.274 46.050 1.00 12.77 255 TYR A N 1
ATOM 1805 C CA . TYR A 1 255 ? -17.813 24.420 45.146 1.00 13.98 255 TYR A CA 1
ATOM 1806 C C . TYR A 1 255 ? -17.392 25.738 45.801 1.00 13.97 255 TYR A C 1
ATOM 1807 O O . TYR A 1 255 ? -16.527 26.435 45.242 1.00 14.11 255 TYR A O 1
ATOM 1816 N N . PRO A 1 256 ? -17.931 26.073 46.967 1.00 15.26 256 PRO A N 1
ATOM 1817 C CA . PRO A 1 256 ? -17.457 27.281 47.625 1.00 16.08 256 PRO A CA 1
ATOM 1818 C C . PRO A 1 256 ? -15.947 27.276 48.006 1.00 16.65 256 PRO A C 1
ATOM 1819 O O . PRO A 1 256 ? -15.302 28.360 48.013 1.00 13.06 256 PRO A O 1
ATOM 1823 N N . ALA A 1 257 ? -15.405 26.084 48.314 1.00 14.04 257 ALA A N 1
ATOM 1824 C CA . ALA A 1 257 ? -13.983 25.970 48.655 1.00 13.45 257 ALA A CA 1
ATOM 1825 C C . ALA A 1 257 ? -13.143 26.386 47.433 1.00 12.85 257 ALA A C 1
ATOM 1826 O O . ALA A 1 257 ? -12.291 27.285 47.546 1.00 13.88 257 ALA A O 1
ATOM 1828 N N . TYR A 1 258 ? -13.423 25.811 46.253 1.00 12.65 258 TYR A N 1
ATOM 1829 C CA . TYR A 1 258 ? -12.674 26.142 45.031 1.00 13.53 258 TYR A CA 1
ATOM 1830 C C . TYR A 1 258 ? -12.859 27.586 44.637 1.00 15.46 258 TYR A C 1
ATOM 1831 O O . TYR A 1 258 ? -11.912 28.281 44.309 1.00 15.62 258 TYR A O 1
ATOM 1840 N N . GLN A 1 259 ? -14.067 28.069 44.796 1.00 15.08 259 GLN A N 1
ATOM 1841 C CA . GLN A 1 259 ? -14.363 29.469 44.492 1.00 15.64 259 GLN A CA 1
ATOM 1842 C C . GLN A 1 259 ? -13.551 30.411 45.357 1.00 14.73 259 GLN A C 1
ATOM 1843 O O . GLN A 1 259 ? -13.091 31.445 44.873 1.00 12.18 259 GLN A O 1
ATOM 1849 N N . SER A 1 260 ? -13.424 30.058 46.623 1.00 15.30 260 SER A N 1
ATOM 1850 C CA . SER A 1 260 ? -12.606 30.749 47.600 1.00 16.83 260 SER A CA 1
ATOM 1851 C C . SER A 1 260 ? -11.155 30.913 47.121 1.00 15.54 260 SER A C 1
ATOM 1852 O O . SER A 1 260 ? -10.493 31.954 47.276 1.00 13.56 260 SER A O 1
ATOM 1855 N N . VAL A 1 261 ? -10.583 29.782 46.727 1.00 13.03 261 VAL A N 1
ATOM 1856 C CA . VAL A 1 261 ? -9.172 29.823 46.268 1.00 13.01 261 VAL A CA 1
ATOM 1857 C C . VAL A 1 261 ? -8.981 30.589 44.968 1.00 14.15 261 VAL A C 1
ATOM 1858 O O . VAL A 1 261 ? -7.984 31.305 44.792 1.00 13.46 261 VAL A O 1
ATOM 1862 N N . GLU A 1 262 ? -9.930 30.419 44.048 1.00 12.70 262 GLU A N 1
ATOM 1863 C CA . GLU A 1 262 ? -9.945 31.158 42.810 1.00 13.89 262 GLU A CA 1
ATOM 1864 C C . GLU A 1 262 ? -9.885 32.660 43.081 1.00 14.03 262 GLU A C 1
ATOM 1865 O O . GLU A 1 262 ? -9.011 33.369 42.552 1.00 13.88 262 GLU A O 1
ATOM 1871 N N . LYS A 1 263 ? -10.727 33.123 43.986 1.00 14.70 263 LYS A N 1
ATOM 1872 C CA . LYS A 1 263 ? -10.793 34.544 44.319 1.00 16.03 263 LYS A CA 1
ATOM 1873 C C . LYS A 1 263 ? -9.483 34.990 44.963 1.00 15.15 263 LYS A C 1
ATOM 1874 O O . LYS A 1 263 ? -8.949 36.032 44.596 1.00 15.91 263 LYS A O 1
ATOM 1880 N N . ALA A 1 264 ? -8.955 34.207 45.906 1.00 13.24 264 ALA A N 1
ATOM 1881 C CA . ALA A 1 264 ? -7.679 34.558 46.537 1.00 13.38 264 ALA A CA 1
ATOM 1882 C C . ALA A 1 264 ? -6.545 34.703 45.521 1.00 14.92 264 ALA A C 1
ATOM 1883 O O . ALA A 1 264 ? -5.706 35.627 45.615 1.00 15.88 264 ALA A O 1
ATOM 1885 N N . SER A 1 265 ? -6.482 33.738 44.598 1.00 14.18 265 SER A N 1
ATOM 1886 C CA . SER A 1 265 ? -5.483 33.728 43.558 1.00 15.17 265 SER A CA 1
ATOM 1887 C C . SER A 1 265 ? -5.636 34.936 42.645 1.00 16.28 265 SER A C 1
ATOM 1888 O O . SER A 1 265 ? -4.636 35.616 42.338 1.00 14.60 265 SER A O 1
ATOM 1891 N N . GLU A 1 266 ? -6.885 35.240 42.264 1.00 16.79 266 GLU A N 1
ATOM 1892 C CA . GLU A 1 266 ? -7.154 36.493 41.532 1.00 19.01 266 GLU A CA 1
ATOM 1893 C C . GLU A 1 266 ? -6.615 37.754 42.239 1.00 18.29 266 GLU A C 1
ATOM 1894 O O . GLU A 1 266 ? -5.983 38.605 41.575 1.00 17.75 266 GLU A O 1
ATOM 1900 N N . GLN A 1 267 ? -6.817 37.868 43.557 1.00 19.10 267 GLN A N 1
ATOM 1901 C CA . GLN A 1 267 ? -6.227 38.963 44.364 1.00 19.93 267 GLN A CA 1
ATOM 1902 C C . GLN A 1 267 ? -4.717 39.080 44.233 1.00 19.43 267 GLN A C 1
ATOM 1903 O O . GLN A 1 267 ? -4.187 40.147 44.362 1.00 18.49 267 GLN A O 1
ATOM 1909 N N . LEU A 1 268 ? -4.026 37.961 44.062 1.00 15.27 268 LEU A N 1
ATOM 1910 C CA . LEU A 1 268 ? -2.571 37.977 43.925 1.00 16.48 268 LEU A CA 1
ATOM 1911 C C . LEU A 1 268 ? -1.990 38.341 42.555 1.00 15.20 268 LEU A C 1
ATOM 1912 O O . LEU A 1 268 ? -0.808 38.639 42.443 1.00 13.33 268 LEU A O 1
ATOM 1917 N N . LEU A 1 269 ? -2.822 38.319 41.515 1.00 16.56 269 LEU A N 1
ATOM 1918 C CA . LEU A 1 269 ? -2.383 38.577 40.151 1.00 20.04 269 LEU A CA 1
ATOM 1919 C C . LEU A 1 269 ? -1.646 39.882 39.972 1.00 20.90 269 LEU A C 1
ATOM 1920 O O . LEU A 1 269 ? -0.678 39.953 39.247 1.00 21.24 269 LEU A O 1
ATOM 1925 N N . SER A 1 270 ? -2.055 40.924 40.679 1.00 22.14 270 SER A N 1
ATOM 1926 C CA . SER A 1 270 ? -1.381 42.193 40.469 1.00 23.54 270 SER A CA 1
ATOM 1927 C C . SER A 1 270 ? 0.034 42.239 41.057 1.00 22.82 270 SER A C 1
ATOM 1928 O O . SER A 1 270 ? 0.879 42.995 40.562 1.00 24.60 270 SER A O 1
ATOM 1931 N N . GLU A 1 271 ? 0.313 41.404 42.060 1.00 20.73 271 GLU A N 1
ATOM 1932 C CA . GLU A 1 271 ? 1.633 41.332 42.666 1.00 21.59 271 GLU A CA 1
ATOM 1933 C C . GLU A 1 271 ? 2.502 40.266 41.961 1.00 19.97 271 GLU A C 1
ATOM 1934 O O . GLU A 1 271 ? 3.732 40.281 42.087 1.00 20.10 271 GLU A O 1
ATOM 1940 N N . ALA A 1 272 ? 1.850 39.357 41.242 1.00 17.40 272 ALA A N 1
ATOM 1941 C CA . ALA A 1 272 ? 2.560 38.252 40.592 1.00 16.84 272 ALA A CA 1
ATOM 1942 C C . ALA A 1 272 ? 3.555 38.788 39.570 1.00 17.82 272 ALA A C 1
ATOM 1943 O O . ALA A 1 272 ? 3.356 39.830 38.974 1.00 17.59 272 ALA A O 1
ATOM 1945 N N . ARG A 1 273 ? 4.669 38.100 39.349 1.00 17.71 273 ARG A N 1
ATOM 1946 C CA . ARG A 1 273 ? 5.686 38.742 38.496 1.00 19.22 273 ARG A CA 1
ATOM 1947 C C . ARG A 1 273 ? 5.549 38.418 37.025 1.00 17.11 273 ARG A C 1
ATOM 1948 O O . ARG A 1 273 ? 5.115 37.324 36.634 1.00 16.33 273 ARG A O 1
ATOM 1956 N N . SER A 1 274 ? 6.006 39.331 36.171 1.00 14.27 274 SER A N 1
ATOM 1957 C CA . SER A 1 274 ? 6.046 39.023 34.746 1.00 16.24 274 SER A CA 1
ATOM 1958 C C . SER A 1 274 ? 7.217 38.100 34.398 1.00 15.86 274 SER A C 1
ATOM 1959 O O . SER A 1 274 ? 7.159 37.365 33.410 1.00 16.17 274 SER A O 1
ATOM 1962 N N . GLU A 1 275 ? 8.286 38.131 35.198 1.00 13.47 275 GLU A N 1
ATOM 1963 C CA . GLU A 1 275 ? 9.397 37.217 34.970 1.00 11.58 275 GLU A CA 1
ATOM 1964 C C . GLU A 1 275 ? 9.010 35.723 35.095 1.00 10.48 275 GLU A C 1
ATOM 1965 O O . GLU A 1 275 ? 8.234 35.353 35.984 1.00 10.46 275 GLU A O 1
ATOM 1971 N N . SER A 1 276 ? 9.607 34.906 34.260 1.00 10.10 276 SER A N 1
ATOM 1972 C CA . SER A 1 276 ? 9.242 33.497 34.132 1.00 10.10 276 SER A CA 1
ATOM 1973 C C . SER A 1 276 ? 9.972 32.536 35.038 1.00 11.71 276 SER A C 1
ATOM 1974 O O . SER A 1 276 ? 9.390 31.524 35.484 1.00 11.47 276 SER A O 1
ATOM 1977 N N . GLY A 1 277 ? 11.229 32.817 35.327 1.00 10.41 277 GLY A N 1
ATOM 1978 C CA . GLY A 1 277 ? 12.026 31.850 36.056 1.00 10.57 277 GLY A CA 1
ATOM 1979 C C . GLY A 1 277 ? 12.125 32.121 37.556 1.00 9.55 277 GLY A C 1
ATOM 1980 O O . GLY A 1 277 ? 11.825 33.222 38.064 1.00 10.01 277 GLY A O 1
ATOM 1981 N N . ILE A 1 278 ? 12.572 31.108 38.258 1.00 9.55 278 ILE A N 1
ATOM 1982 C CA . ILE A 1 278 ? 12.640 31.123 39.721 1.00 8.64 278 ILE A CA 1
ATOM 1983 C C . ILE A 1 278 ? 13.705 32.083 40.282 1.00 8.82 278 ILE A C 1
ATOM 1984 O O . ILE A 1 278 ? 13.576 32.484 41.445 1.00 8.62 278 ILE A O 1
ATOM 1989 N N . TRP A 1 279 ? 14.673 32.469 39.461 1.00 7.71 279 TRP A N 1
ATOM 1990 C CA . TRP A 1 279 ? 15.696 33.447 39.836 1.00 8.67 279 TRP A CA 1
ATOM 1991 C C . TRP A 1 279 ? 15.033 34.756 40.333 1.00 8.73 279 TRP A C 1
ATOM 1992 O O . TRP A 1 279 ? 15.635 35.550 41.139 1.00 10.53 279 TRP A O 1
ATOM 2003 N N . ALA A 1 280 ? 13.812 34.997 39.878 1.00 9.32 280 ALA A N 1
ATOM 2004 C CA . ALA A 1 280 ? 13.131 36.325 40.199 1.00 10.65 280 ALA A CA 1
ATOM 2005 C C . ALA A 1 280 ? 12.503 36.348 41.598 1.00 13.68 280 ALA A C 1
ATOM 2006 O O . ALA A 1 280 ? 11.997 37.406 42.074 1.00 12.01 280 ALA A O 1
ATOM 2008 N N . GLN A 1 281 ? 12.482 35.183 42.248 1.00 12.13 281 GLN A N 1
ATOM 2009 C CA . GLN A 1 281 ? 12.044 35.097 43.630 1.00 11.64 281 GLN A CA 1
ATOM 2010 C C . GLN A 1 281 ? 13.184 35.520 44.547 1.00 11.41 281 GLN A C 1
ATOM 2011 O O . GLN A 1 281 ? 14.362 35.471 44.160 1.00 9.47 281 GLN A O 1
ATOM 2017 N N . PRO A 1 282 ? 12.855 35.981 45.780 1.00 13.86 282 PRO A N 1
ATOM 2018 C CA . PRO A 1 282 ? 13.918 36.224 46.758 1.00 13.33 282 PRO A CA 1
ATOM 2019 C C . PRO A 1 282 ? 14.671 34.956 47.082 1.00 13.61 282 PRO A C 1
ATOM 2020 O O . PRO A 1 282 ? 14.047 33.919 47.303 1.00 12.51 282 PRO A O 1
ATOM 2024 N N . LYS A 1 283 ? 15.995 35.012 46.936 1.00 12.03 283 LYS A N 1
ATOM 2025 C CA . LYS A 1 283 ? 16.847 33.860 47.117 1.00 12.54 283 LYS A CA 1
ATOM 2026 C C . LYS A 1 283 ? 16.533 32.751 46.079 1.00 11.79 283 LYS A C 1
ATOM 2027 O O . LYS A 1 283 ? 16.857 31.579 46.319 1.00 11.69 283 LYS A O 1
ATOM 2033 N N . GLY A 1 284 ? 16.002 33.133 44.907 1.00 11.41 284 GLY A N 1
ATOM 2034 C CA . GLY A 1 284 ? 15.565 32.130 43.907 1.00 13.01 284 GLY A CA 1
ATOM 2035 C C . GLY A 1 284 ? 16.731 31.339 43.385 1.00 13.03 284 GLY A C 1
ATOM 2036 O O . GLY A 1 284 ? 16.583 30.139 43.063 1.00 12.99 284 GLY A O 1
ATOM 2037 N N . SER A 1 285 ? 17.919 31.946 43.334 1.00 13.05 285 SER A N 1
ATOM 2038 C CA . SER A 1 285 ? 19.077 31.219 42.800 1.00 15.22 285 SER A CA 1
ATOM 2039 C C . SER A 1 285 ? 19.579 30.139 43.730 1.00 15.05 285 SER A C 1
ATOM 2040 O O . SER A 1 285 ? 19.987 29.030 43.322 1.00 9.60 285 SER A O 1
ATOM 2043 N N . VAL A 1 286 ? 19.477 30.436 45.013 1.00 12.29 286 VAL A N 1
ATOM 2044 C CA . VAL A 1 286 ? 19.783 29.443 46.001 1.00 11.16 286 VAL A CA 1
ATOM 2045 C C . VAL A 1 286 ? 18.742 28.333 45.991 1.00 10.30 286 VAL A C 1
ATOM 2046 O O . VAL A 1 286 ? 19.088 27.157 46.128 1.00 11.10 286 VAL A O 1
ATOM 2050 N N . TYR A 1 287 ? 17.483 28.674 45.854 1.00 9.70 287 TYR A N 1
ATOM 2051 C CA . TYR A 1 287 ? 16.453 27.671 45.682 1.00 8.15 287 TYR A CA 1
ATOM 2052 C C . TYR A 1 287 ? 16.730 26.709 44.511 1.00 8.99 287 TYR A C 1
ATOM 2053 O O . TYR A 1 287 ? 16.629 25.485 44.663 1.00 7.56 287 TYR A O 1
ATOM 2062 N N . TYR A 1 288 ? 17.108 27.311 43.378 1.00 9.81 288 TYR A N 1
ATOM 2063 C CA . TYR A 1 288 ? 17.351 26.533 42.171 1.00 8.84 288 TYR A CA 1
ATOM 2064 C C . TYR A 1 288 ? 18.528 25.613 42.352 1.00 6.62 288 TYR A C 1
ATOM 2065 O O . TYR A 1 288 ? 18.465 24.436 41.931 1.00 7.53 288 TYR A O 1
ATOM 2074 N N . GLN A 1 289 ? 19.590 26.077 43.009 1.00 7.60 289 GLN A N 1
ATOM 2075 C CA . GLN A 1 289 ? 20.738 25.185 43.254 1.00 8.45 289 GLN A CA 1
ATOM 2076 C C . GLN A 1 289 ? 20.328 23.947 44.115 1.00 7.36 289 GLN A C 1
ATOM 2077 O O . GLN A 1 289 ? 20.728 22.788 43.861 1.00 7.37 289 GLN A O 1
ATOM 2083 N N . ASP A 1 290 ? 19.467 24.165 45.066 1.00 7.06 290 ASP A N 1
ATOM 2084 C CA . ASP A 1 290 ? 18.849 23.066 45.822 1.00 7.64 290 ASP A CA 1
ATOM 2085 C C . ASP A 1 290 ? 17.974 22.146 44.982 1.00 8.41 290 ASP A C 1
ATOM 2086 O O . ASP A 1 290 ? 18.076 20.928 45.102 1.00 8.76 290 ASP A O 1
ATOM 2091 N N . ALA A 1 291 ? 17.206 22.732 44.068 1.00 8.56 291 ALA A N 1
ATOM 2092 C CA . ALA A 1 291 ? 16.412 21.934 43.139 1.00 7.87 291 ALA A CA 1
ATOM 2093 C C . ALA A 1 291 ? 17.282 21.072 42.262 1.00 8.09 291 ALA A C 1
ATOM 2094 O O . ALA A 1 291 ? 16.951 19.890 42.007 1.00 8.78 291 ALA A O 1
ATOM 2096 N N . ILE A 1 292 ? 18.398 21.595 41.816 1.00 6.78 292 ILE A N 1
ATOM 2097 C CA . ILE A 1 292 ? 19.334 20.799 41.021 1.00 7.05 292 ILE A CA 1
ATOM 2098 C C . ILE A 1 292 ? 19.857 19.623 41.813 1.00 8.42 292 ILE A C 1
ATOM 2099 O O . ILE A 1 292 ? 19.958 18.503 41.278 1.00 6.44 292 ILE A O 1
ATOM 2104 N N . LYS A 1 293 ? 20.197 19.874 43.087 1.00 9.58 293 LYS A N 1
ATOM 2105 C CA . LYS A 1 293 ? 20.620 18.745 43.958 1.00 9.36 293 LYS A CA 1
ATOM 2106 C C . LYS A 1 293 ? 19.489 17.696 44.162 1.00 9.63 293 LYS A C 1
ATOM 2107 O O . LYS A 1 293 ? 19.709 16.468 43.997 1.00 9.10 293 LYS A O 1
ATOM 2113 N N . GLN A 1 294 ? 18.278 18.148 44.482 1.00 6.68 294 GLN A N 1
ATOM 2114 C CA . GLN A 1 294 ? 17.214 17.227 44.855 1.00 8.57 294 GLN A CA 1
ATOM 2115 C C . GLN A 1 294 ? 16.558 16.540 43.663 1.00 9.00 294 GLN A C 1
ATOM 2116 O O . GLN A 1 294 ? 16.126 15.391 43.777 1.00 11.05 294 GLN A O 1
ATOM 2122 N N . LEU A 1 295 ? 16.387 17.283 42.581 1.00 9.31 295 LEU A N 1
ATOM 2123 C CA . LEU A 1 295 ? 15.664 16.769 41.407 1.00 8.57 295 LEU A CA 1
ATOM 2124 C C . LEU A 1 295 ? 16.572 16.399 40.227 1.00 8.76 295 LEU A C 1
ATOM 2125 O O . LEU A 1 295 ? 16.215 15.575 39.361 1.00 9.19 295 LEU A O 1
ATOM 2130 N N . GLY A 1 296 ? 17.734 17.036 40.107 1.00 8.80 296 GLY A N 1
ATOM 2131 C CA . GLY A 1 296 ? 18.715 16.590 39.147 1.00 8.12 296 GLY A CA 1
ATOM 2132 C C . GLY A 1 296 ? 19.766 15.670 39.652 1.00 9.44 296 GLY A C 1
ATOM 2133 O O . GLY A 1 296 ? 20.541 15.151 38.846 1.00 9.09 296 GLY A O 1
ATOM 2134 N N . ASP A 1 297 ? 19.819 15.479 40.974 1.00 8.35 297 ASP A N 1
ATOM 2135 C CA . ASP A 1 297 ? 20.861 14.736 41.682 1.00 8.67 297 ASP A CA 1
ATOM 2136 C C . ASP A 1 297 ? 22.266 15.117 41.193 1.00 10.72 297 ASP A C 1
ATOM 2137 O O . ASP A 1 297 ? 23.097 14.273 40.822 1.00 10.99 297 ASP A O 1
ATOM 2142 N N . SER A 1 298 ? 22.512 16.428 41.150 1.00 9.67 298 SER A N 1
ATOM 2143 C CA . SER A 1 298 ? 23.725 16.947 40.668 1.00 9.01 298 SER A CA 1
ATOM 2144 C C . SER A 1 298 ? 24.215 18.129 41.544 1.00 8.74 298 SER A C 1
ATOM 2145 O O . SER A 1 298 ? 23.410 18.891 42.109 1.00 9.42 298 SER A O 1
ATOM 2148 N N . GLU A 1 299 ? 25.519 18.306 41.554 1.00 10.86 299 GLU A N 1
ATOM 2149 C CA . GLU A 1 299 ? 26.119 19.522 42.157 1.00 11.08 299 GLU A CA 1
ATOM 2150 C C . GLU A 1 299 ? 26.753 20.416 41.088 1.00 12.99 299 GLU A C 1
ATOM 2151 O O . GLU A 1 299 ? 27.407 21.416 41.393 1.00 15.41 299 GLU A O 1
ATOM 2157 N N . LEU A 1 300 ? 26.530 20.100 39.824 1.00 10.96 300 LEU A N 1
ATOM 2158 C CA . LEU A 1 300 ? 26.989 20.962 38.757 1.00 11.41 300 LEU A CA 1
ATOM 2159 C C . LEU A 1 300 ? 26.231 22.296 38.827 1.00 10.48 300 LEU A C 1
ATOM 2160 O O . LEU A 1 300 ? 25.084 22.416 39.323 1.00 10.85 300 LEU A O 1
ATOM 2165 N N . SER A 1 301 ? 26.881 23.335 38.305 1.00 10.66 301 SER A N 1
ATOM 2166 C CA . SER A 1 301 ? 26.274 24.606 38.125 1.00 10.57 301 SER A CA 1
ATOM 2167 C C . SER A 1 301 ? 25.267 24.592 36.974 1.00 9.51 301 SER A C 1
ATOM 2168 O O . SER A 1 301 ? 25.361 23.734 36.100 1.00 8.56 301 SER A O 1
ATOM 2171 N N . PRO A 1 302 ? 24.312 25.530 37.002 1.00 11.45 302 PRO A N 1
ATOM 2172 C CA . PRO A 1 302 ? 23.333 25.698 35.935 1.00 9.10 302 PRO A CA 1
ATOM 2173 C C . PRO A 1 302 ? 24.060 25.937 34.631 1.00 10.13 302 PRO A C 1
ATOM 2174 O O . PRO A 1 302 ? 23.667 25.388 33.608 1.00 8.88 302 PRO A O 1
ATOM 2178 N N . THR A 1 303 ? 25.148 26.711 34.635 1.00 7.76 303 THR A N 1
ATOM 2179 C CA . THR A 1 303 ? 25.994 26.840 33.430 1.00 9.04 303 THR A CA 1
ATOM 2180 C C . THR A 1 303 ? 26.542 25.534 32.864 1.00 8.24 303 THR A C 1
ATOM 2181 O O . THR A 1 303 ? 26.413 25.298 31.659 1.00 9.14 303 THR A O 1
ATOM 2185 N N . GLN A 1 304 ? 27.085 24.652 33.706 1.00 8.42 304 GLN A N 1
ATOM 2186 C CA . GLN A 1 304 ? 27.591 23.359 33.224 1.00 7.62 304 GLN A CA 1
ATOM 2187 C C . GLN A 1 304 ? 26.472 22.447 32.673 1.00 7.15 304 GLN A C 1
ATOM 2188 O O . GLN A 1 304 ? 26.708 21.724 31.696 1.00 8.02 304 GLN A O 1
ATOM 2194 N N . ILE A 1 305 ? 25.334 22.446 33.364 1.00 8.00 305 ILE A N 1
ATOM 2195 C CA . ILE A 1 305 ? 24.186 21.634 32.960 1.00 7.82 305 ILE A CA 1
ATOM 2196 C C . ILE A 1 305 ? 23.651 22.139 31.609 1.00 7.30 305 ILE A C 1
ATOM 2197 O O . ILE A 1 305 ? 23.358 21.365 30.719 1.00 7.43 305 ILE A O 1
ATOM 2202 N N . HIS A 1 306 ? 23.537 23.460 31.480 1.00 7.47 306 HIS A N 1
ATOM 2203 C CA . HIS A 1 306 ? 23.126 24.087 30.196 1.00 6.33 306 HIS A CA 1
ATOM 2204 C C . HIS A 1 306 ? 23.988 23.656 29.067 1.00 7.32 306 HIS A C 1
ATOM 2205 O O . HIS A 1 306 ? 23.507 23.276 28.021 1.00 7.67 306 HIS A O 1
ATOM 2212 N N . GLN A 1 307 ? 25.312 23.636 29.295 1.00 6.66 307 GLN A N 1
ATOM 2213 C CA . GLN A 1 307 ? 26.253 23.223 28.258 1.00 8.53 307 GLN A CA 1
ATOM 2214 C C . GLN A 1 307 ? 26.166 21.759 27.936 1.00 8.59 307 GLN A C 1
ATOM 2215 O O . GLN A 1 307 ? 26.287 21.394 26.756 1.00 8.22 307 GLN A O 1
ATOM 2221 N N . ILE A 1 308 ? 25.906 20.917 28.932 1.00 8.40 308 ILE A N 1
ATOM 2222 C CA . ILE A 1 308 ? 25.710 19.514 28.658 1.00 8.21 308 ILE A CA 1
ATOM 2223 C C . ILE A 1 308 ? 24.461 19.371 27.772 1.00 6.45 308 ILE A C 1
ATOM 2224 O O . ILE A 1 308 ? 24.461 18.598 26.793 1.00 9.36 308 ILE A O 1
ATOM 2229 N N . GLY A 1 309 ? 23.419 20.134 28.078 1.00 7.72 309 GLY A N 1
ATOM 2230 C CA . GLY A 1 309 ? 22.245 20.186 27.222 1.00 8.23 309 GLY A CA 1
ATOM 2231 C C . GLY A 1 309 ? 22.547 20.586 25.780 1.00 7.99 309 GLY A C 1
ATOM 2232 O O . GLY A 1 309 ? 22.131 19.918 24.824 1.00 7.11 309 GLY A O 1
ATOM 2233 N N . LEU A 1 310 ? 23.254 21.654 25.588 1.00 7.60 310 LEU A N 1
ATOM 2234 C CA . LEU A 1 310 ? 23.614 22.091 24.258 1.00 6.92 310 LEU A CA 1
ATOM 2235 C C . LEU A 1 310 ? 24.410 21.040 23.520 1.00 6.90 310 LEU A C 1
ATOM 2236 O O . LEU A 1 310 ? 24.134 20.814 22.310 1.00 8.16 310 LEU A O 1
ATOM 2241 N N . ASP A 1 311 ? 25.392 20.397 24.170 1.00 7.38 311 ASP A N 1
ATOM 2242 C CA . ASP A 1 311 ? 26.165 19.372 23.496 1.00 6.92 311 ASP A CA 1
ATOM 2243 C C . ASP A 1 311 ? 25.352 18.166 23.137 1.00 7.58 311 ASP A C 1
ATOM 2244 O O . ASP A 1 311 ? 25.567 17.585 22.093 1.00 6.92 311 ASP A O 1
ATOM 2249 N N . GLU A 1 312 ? 24.446 17.784 24.022 1.00 7.17 312 GLU A N 1
ATOM 2250 C CA . GLU A 1 312 ? 23.567 16.623 23.712 1.00 5.83 312 GLU A CA 1
ATOM 2251 C C . GLU A 1 312 ? 22.585 16.911 22.550 1.00 5.87 312 GLU A C 1
ATOM 2252 O O . GLU A 1 312 ? 22.313 16.047 21.721 1.00 5.74 312 GLU A O 1
ATOM 2258 N N . VAL A 1 313 ? 22.067 18.126 22.490 1.00 5.98 313 VAL A N 1
ATOM 2259 C CA . VAL A 1 313 ? 21.157 18.527 21.398 1.00 6.85 313 VAL A CA 1
ATOM 2260 C C . VAL A 1 313 ? 21.925 18.427 20.109 1.00 7.87 313 VAL A C 1
ATOM 2261 O O . VAL A 1 313 ? 21.395 17.924 19.119 1.00 9.59 313 VAL A O 1
ATOM 2265 N N . ALA A 1 314 ? 23.185 18.885 20.075 1.00 7.56 314 ALA A N 1
ATOM 2266 C CA . ALA A 1 314 ? 23.964 18.860 18.851 1.00 10.29 314 ALA A CA 1
ATOM 2267 C C . ALA A 1 314 ? 24.190 17.420 18.466 1.00 8.85 314 ALA A C 1
ATOM 2268 O O . ALA A 1 314 ? 24.068 17.041 17.277 1.00 9.53 314 ALA A O 1
ATOM 2270 N N . ARG A 1 315 ? 24.517 16.579 19.453 1.00 7.91 315 ARG A N 1
ATOM 2271 C CA . ARG A 1 315 ? 24.910 15.193 19.155 1.00 7.21 315 ARG A CA 1
ATOM 2272 C C . ARG A 1 315 ? 23.717 14.408 18.587 1.00 6.80 315 ARG A C 1
ATOM 2273 O O . ARG A 1 315 ? 23.794 13.783 17.542 1.00 5.82 315 ARG A O 1
ATOM 2281 N N . ILE A 1 316 ? 22.598 14.516 19.288 1.00 6.72 316 ILE A N 1
ATOM 2282 C CA . ILE A 1 316 ? 21.400 13.696 18.941 1.00 5.88 316 ILE A CA 1
ATOM 2283 C C . ILE A 1 316 ? 20.821 14.168 17.598 1.00 6.17 316 ILE A C 1
ATOM 2284 O O . ILE A 1 316 ? 20.433 13.349 16.732 1.00 6.92 316 ILE A O 1
ATOM 2289 N N . SER A 1 317 ? 20.744 15.479 17.418 1.00 7.28 317 SER A N 1
ATOM 2290 C CA . SER A 1 317 ? 20.312 16.089 16.150 1.00 9.08 317 SER A CA 1
ATOM 2291 C C . SER A 1 317 ? 21.126 15.561 14.991 1.00 8.00 317 SER A C 1
ATOM 2292 O O . SER A 1 317 ? 20.594 15.187 13.885 1.00 6.94 317 SER A O 1
ATOM 2295 N N . GLY A 1 318 ? 22.441 15.522 15.202 1.00 7.78 318 GLY A N 1
ATOM 2296 C CA . GLY A 1 318 ? 23.353 15.029 14.170 1.00 7.45 318 GLY A CA 1
ATOM 2297 C C . GLY A 1 318 ? 23.134 13.586 13.794 1.00 7.67 318 GLY A C 1
ATOM 2298 O O . GLY A 1 318 ? 23.126 13.223 12.618 1.00 7.20 318 GLY A O 1
ATOM 2299 N N . VAL A 1 319 ? 22.812 12.779 14.788 1.00 7.13 319 VAL A N 1
ATOM 2300 C CA . VAL A 1 319 ? 22.451 11.393 14.536 1.00 5.93 319 VAL A CA 1
ATOM 2301 C C . VAL A 1 319 ? 21.153 11.295 13.730 1.00 6.31 319 VAL A C 1
ATOM 2302 O O . VAL A 1 319 ? 21.046 10.521 12.768 1.00 6.54 319 VAL A O 1
ATOM 2306 N N . MET A 1 320 ? 20.121 11.939 14.209 1.00 4.96 320 MET A N 1
ATOM 2307 C CA . MET A 1 320 ? 18.828 11.966 13.517 1.00 5.25 320 MET A CA 1
ATOM 2308 C C . MET A 1 320 ? 18.986 12.445 12.071 1.00 6.75 320 MET A C 1
ATOM 2309 O O . MET A 1 320 ? 18.382 11.895 11.187 1.00 5.61 320 MET A O 1
ATOM 2314 N N . ASN A 1 321 ? 19.783 13.506 11.831 1.00 5.26 321 ASN A N 1
ATOM 2315 C CA . ASN A 1 321 ? 20.053 13.935 10.431 1.00 4.63 321 ASN A CA 1
ATOM 2316 C C . ASN A 1 321 ? 20.536 12.804 9.540 1.00 6.30 321 ASN A C 1
ATOM 2317 O O . ASN A 1 321 ? 20.098 12.650 8.379 1.00 5.09 321 ASN A O 1
ATOM 2322 N N . GLU A 1 322 ? 21.454 11.972 10.029 1.00 5.35 322 GLU A N 1
ATOM 2323 C CA . GLU A 1 322 ? 21.953 10.890 9.223 1.00 5.96 322 GLU A CA 1
ATOM 2324 C C . GLU A 1 322 ? 20.899 9.848 8.830 1.00 6.26 322 GLU A C 1
ATOM 2325 O O . GLU A 1 322 ? 20.826 9.373 7.690 1.00 5.75 322 GLU A O 1
ATOM 2331 N N . ILE A 1 323 ? 20.068 9.520 9.796 1.00 5.96 323 ILE A N 1
ATOM 2332 C CA . ILE A 1 323 ? 19.006 8.570 9.542 1.00 6.49 323 ILE A CA 1
ATOM 2333 C C . ILE A 1 323 ? 18.008 9.162 8.564 1.00 4.05 323 ILE A C 1
ATOM 2334 O O . ILE A 1 323 ? 17.548 8.469 7.658 1.00 4.54 323 ILE A O 1
ATOM 2339 N N . LEU A 1 324 ? 17.615 10.437 8.781 1.00 4.07 324 LEU A N 1
ATOM 2340 C CA . LEU A 1 324 ? 16.742 11.138 7.873 1.00 3.89 324 LEU A CA 1
ATOM 2341 C C . LEU A 1 324 ? 17.235 11.155 6.435 1.00 3.74 324 LEU A C 1
ATOM 2342 O O . LEU A 1 324 ? 16.478 10.868 5.508 1.00 3.65 324 LEU A O 1
ATOM 2347 N N . LEU A 1 325 ? 18.497 11.523 6.239 1.00 3.66 325 LEU A N 1
ATOM 2348 C CA . LEU A 1 325 ? 19.070 11.578 4.935 1.00 5.73 325 LEU A CA 1
ATOM 2349 C C . LEU A 1 325 ? 18.938 10.225 4.252 1.00 5.34 325 LEU A C 1
ATOM 2350 O O . LEU A 1 325 ? 18.572 10.159 3.061 1.00 5.47 325 LEU A O 1
ATOM 2355 N N . ALA A 1 326 ? 19.187 9.139 5.004 1.00 6.58 326 ALA A N 1
ATOM 2356 C CA . ALA A 1 326 ? 19.168 7.829 4.451 1.00 6.05 326 ALA A CA 1
ATOM 2357 C C . ALA A 1 326 ? 17.746 7.412 3.993 1.00 6.14 326 ALA A C 1
ATOM 2358 O O . ALA A 1 326 ? 17.585 6.509 3.148 1.00 7.02 326 ALA A O 1
ATOM 2360 N N . GLN A 1 327 ? 16.742 8.007 4.582 1.00 5.03 327 GLN A N 1
ATOM 2361 C CA . GLN A 1 327 ? 15.338 7.808 4.174 1.00 4.76 327 GLN A CA 1
ATOM 2362 C C . GLN A 1 327 ? 14.891 8.741 3.084 1.00 7.05 327 GLN A C 1
ATOM 2363 O O . GLN A 1 327 ? 13.738 8.649 2.623 1.00 6.83 327 GLN A O 1
ATOM 2369 N N . GLY A 1 328 ? 15.765 9.683 2.677 1.00 4.58 328 GLY A N 1
ATOM 2370 C CA . GLY A 1 328 ? 15.444 10.599 1.597 1.00 6.63 328 GLY A CA 1
ATOM 2371 C C . GLY A 1 328 ? 14.905 11.967 2.040 1.00 7.42 328 GLY A C 1
ATOM 2372 O O . GLY A 1 328 ? 14.371 12.723 1.213 1.00 6.59 328 GLY A O 1
ATOM 2373 N N . TYR A 1 329 ? 15.028 12.248 3.320 1.00 5.12 329 TYR A N 1
ATOM 2374 C CA . TYR A 1 329 ? 14.553 13.495 3.931 1.00 5.33 329 TYR A CA 1
ATOM 2375 C C . TYR A 1 329 ? 15.746 14.386 4.166 1.00 6.38 329 TYR A C 1
ATOM 2376 O O . TYR A 1 329 ? 16.433 14.227 5.156 1.00 6.48 329 TYR A O 1
ATOM 2385 N N . THR A 1 330 ? 16.012 15.286 3.202 1.00 7.92 330 THR A N 1
ATOM 2386 C CA . THR A 1 330 ? 17.293 15.917 3.115 1.00 10.55 330 THR A CA 1
ATOM 2387 C C . THR A 1 330 ? 17.173 17.457 3.247 1.00 12.44 330 THR A C 1
ATOM 2388 O O . THR A 1 330 ? 18.193 18.127 3.311 1.00 14.41 330 THR A O 1
ATOM 2392 N N . LYS A 1 331 ? 15.973 17.985 3.296 1.00 13.13 331 LYS A N 1
ATOM 2393 C CA . LYS A 1 331 ? 15.761 19.466 3.316 1.00 15.55 331 LYS A CA 1
ATOM 2394 C C . LYS A 1 331 ? 15.307 19.923 4.696 1.00 13.64 331 LYS A C 1
ATOM 2395 O O . LYS A 1 331 ? 14.364 19.370 5.284 1.00 12.82 331 LYS A O 1
ATOM 2401 N N . GLY A 1 332 ? 15.965 20.958 5.193 1.00 13.39 332 GLY A N 1
ATOM 2402 C CA . GLY A 1 332 ? 15.508 21.679 6.381 1.00 13.37 332 GLY A CA 1
ATOM 2403 C C . GLY A 1 332 ? 16.122 21.091 7.653 1.00 11.12 332 GLY A C 1
ATOM 2404 O O . GLY A 1 332 ? 16.936 20.115 7.621 1.00 10.03 332 GLY A O 1
ATOM 2405 N N . THR A 1 333 ? 15.723 21.682 8.768 1.00 10.35 333 THR A N 1
ATOM 2406 C CA . THR A 1 333 ? 16.240 21.252 10.061 1.00 8.76 333 THR A CA 1
ATOM 2407 C C . THR A 1 333 ? 15.680 19.868 10.386 1.00 8.03 333 THR A C 1
ATOM 2408 O O . THR A 1 333 ? 14.692 19.390 9.767 1.00 6.13 333 THR A O 1
ATOM 2412 N N . VAL A 1 334 ? 16.308 19.219 11.365 1.00 9.52 334 VAL A N 1
ATOM 2413 C CA . VAL A 1 334 ? 15.760 17.975 11.878 1.00 9.16 334 VAL A CA 1
ATOM 2414 C C . VAL A 1 334 ? 14.277 18.179 12.342 1.00 9.48 334 VAL A C 1
ATOM 2415 O O . VAL A 1 334 ? 13.388 17.411 12.077 1.00 8.82 334 VAL A O 1
ATOM 2419 N N . GLY A 1 335 ? 14.015 19.269 13.055 1.00 9.83 335 GLY A N 1
ATOM 2420 C CA . GLY A 1 335 ? 12.703 19.565 13.480 1.00 10.42 335 GLY A CA 1
ATOM 2421 C C . GLY A 1 335 ? 11.678 19.734 12.380 1.00 8.93 335 GLY A C 1
ATOM 2422 O O . GLY A 1 335 ? 10.568 19.190 12.466 1.00 8.33 335 GLY A O 1
ATOM 2423 N N . GLU A 1 336 ? 12.063 20.446 11.331 1.00 8.44 336 GLU A N 1
ATOM 2424 C CA . GLU A 1 336 ? 11.199 20.623 10.195 1.00 7.78 336 GLU A CA 1
ATOM 2425 C C . GLU A 1 336 ? 10.853 19.301 9.587 1.00 8.99 336 GLU A C 1
ATOM 2426 O O . GLU A 1 336 ? 9.722 19.105 9.141 1.00 8.95 336 GLU A O 1
ATOM 2432 N N . ARG A 1 337 ? 11.857 18.434 9.511 1.00 6.82 337 ARG A N 1
ATOM 2433 C CA . ARG A 1 337 ? 11.642 17.131 8.890 1.00 7.24 337 ARG A CA 1
ATOM 2434 C C . ARG A 1 337 ? 10.689 16.261 9.729 1.00 7.76 337 ARG A C 1
ATOM 2435 O O . ARG A 1 337 ? 9.796 15.563 9.188 1.00 6.50 337 ARG A O 1
ATOM 2443 N N . MET A 1 338 ? 10.832 16.308 11.051 1.00 7.32 338 MET A N 1
ATOM 2444 C CA . MET A 1 338 ? 9.936 15.566 11.909 1.00 6.51 338 MET A CA 1
ATOM 2445 C C . MET A 1 338 ? 8.492 16.095 11.851 1.00 7.64 338 MET A C 1
ATOM 2446 O O . MET A 1 338 ? 7.520 15.315 11.855 1.00 8.55 338 MET A O 1
ATOM 2451 N N . VAL A 1 339 ? 8.349 17.408 11.735 1.00 6.79 339 VAL A N 1
ATOM 2452 C CA . VAL A 1 339 ? 7.006 17.997 11.484 1.00 8.10 339 VAL A CA 1
ATOM 2453 C C . VAL A 1 339 ? 6.383 17.504 10.202 1.00 7.93 339 VAL A C 1
ATOM 2454 O O . VAL A 1 339 ? 5.215 17.142 10.183 1.00 8.29 339 VAL A O 1
ATOM 2458 N N . ALA A 1 340 ? 7.179 17.429 9.128 1.00 9.04 340 ALA A N 1
ATOM 2459 C CA . ALA A 1 340 ? 6.734 16.935 7.849 1.00 8.09 340 ALA A CA 1
ATOM 2460 C C . ALA A 1 340 ? 6.297 15.464 7.957 1.00 8.67 340 ALA A C 1
ATOM 2461 O O . ALA A 1 340 ? 5.240 15.101 7.445 1.00 7.18 340 ALA A O 1
ATOM 2463 N N . LEU A 1 341 ? 7.052 14.651 8.675 1.00 7.57 341 LEU A N 1
ATOM 2464 C CA . LEU A 1 341 ? 6.683 13.272 8.788 1.00 7.95 341 LEU A CA 1
ATOM 2465 C C . LEU A 1 341 ? 5.354 13.165 9.532 1.00 8.57 341 LEU A C 1
ATOM 2466 O O . LEU A 1 341 ? 4.582 12.300 9.253 1.00 9.61 341 LEU A O 1
ATOM 2471 N N . ASN A 1 342 ? 5.139 13.986 10.557 1.00 7.99 342 ASN A N 1
ATOM 2472 C CA . ASN A 1 342 ? 3.921 13.896 11.354 1.00 9.22 342 ASN A CA 1
ATOM 2473 C C . ASN A 1 342 ? 2.680 14.212 10.485 1.00 10.01 342 ASN A C 1
ATOM 2474 O O . ASN A 1 342 ? 1.572 13.868 10.888 1.00 13.44 342 ASN A O 1
ATOM 2479 N N . GLU A 1 343 ? 2.842 14.764 9.278 1.00 10.11 343 GLU A N 1
ATOM 2480 C CA . GLU A 1 343 ? 1.726 15.046 8.392 1.00 10.81 343 GLU A CA 1
ATOM 2481 C C . GLU A 1 343 ? 1.389 13.910 7.469 1.00 9.16 343 GLU A C 1
ATOM 2482 O O . GLU A 1 343 ? 0.299 13.898 6.866 1.00 8.64 343 GLU A O 1
ATOM 2488 N N . GLU A 1 344 ? 2.239 12.869 7.392 1.00 7.26 344 GLU A N 1
ATOM 2489 C CA . GLU A 1 344 ? 1.994 11.863 6.406 1.00 6.92 344 GLU A CA 1
ATOM 2490 C C . GLU A 1 344 ? 1.020 10.805 6.837 1.00 7.62 344 GLU A C 1
ATOM 2491 O O . GLU A 1 344 ? 1.044 10.363 7.987 1.00 6.06 344 GLU A O 1
ATOM 2497 N N . PRO A 1 345 ? 0.136 10.373 5.913 1.00 7.69 345 PRO A N 1
ATOM 2498 C CA . PRO A 1 345 ? -0.874 9.476 6.353 1.00 9.63 345 PRO A CA 1
ATOM 2499 C C . PRO A 1 345 ? -0.392 8.134 6.925 1.00 9.65 345 PRO A C 1
ATOM 2500 O O . PRO A 1 345 ? -1.082 7.529 7.752 1.00 9.81 345 PRO A O 1
ATOM 2504 N N . ARG A 1 346 ? 0.749 7.617 6.460 1.00 7.97 346 ARG A N 1
ATOM 2505 C CA . ARG A 1 346 ? 1.241 6.388 6.960 1.00 7.45 346 ARG A CA 1
ATOM 2506 C C . ARG A 1 346 ? 1.554 6.465 8.467 1.00 8.56 346 ARG A C 1
ATOM 2507 O O . ARG A 1 346 ? 1.712 5.432 9.056 1.00 10.85 346 ARG A O 1
ATOM 2515 N N . PHE A 1 347 ? 1.694 7.655 9.022 1.00 7.45 347 PHE A N 1
ATOM 2516 C CA . PHE A 1 347 ? 2.069 7.872 10.434 1.00 9.66 347 PHE A CA 1
ATOM 2517 C C . PHE A 1 347 ? 0.898 8.301 11.312 1.00 10.52 347 PHE A C 1
ATOM 2518 O O . PHE A 1 347 ? 1.111 8.665 12.488 1.00 9.78 347 PHE A O 1
ATOM 2526 N N . LEU A 1 348 ? -0.319 8.266 10.779 1.00 10.61 348 LEU A N 1
ATOM 2527 C CA . LEU A 1 348 ? -1.494 8.818 11.524 1.00 9.23 348 LEU A CA 1
ATOM 2528 C C . LEU A 1 348 ? -2.563 7.769 11.639 1.00 10.76 348 LEU A C 1
ATOM 2529 O O . LEU A 1 348 ? -3.034 7.174 10.613 1.00 9.38 348 LEU A O 1
ATOM 2534 N N . TYR A 1 349 ? -2.999 7.496 12.868 1.00 7.39 349 TYR A N 1
ATOM 2535 C CA . TYR A 1 349 ? -4.192 6.739 13.071 1.00 8.81 349 TYR A CA 1
ATOM 2536 C C . TYR A 1 349 ? -5.403 7.550 12.692 1.00 9.17 349 TYR A C 1
ATOM 2537 O O . TYR A 1 349 ? -5.410 8.800 12.822 1.00 9.09 349 TYR A O 1
ATOM 2546 N N . GLU A 1 350 ? -6.434 6.856 12.252 1.00 10.13 350 GLU A N 1
ATOM 2547 C CA . GLU A 1 350 ? -7.664 7.515 11.856 1.00 11.55 350 GLU A CA 1
ATOM 2548 C C . GLU A 1 350 ? -8.305 8.172 13.091 1.00 11.48 350 GLU A C 1
ATOM 2549 O O . GLU A 1 350 ? -8.273 7.597 14.199 1.00 8.45 350 GLU A O 1
ATOM 2555 N N . ASP A 1 351 ? -8.928 9.347 12.916 1.00 11.02 351 ASP A N 1
ATOM 2556 C CA . ASP A 1 351 ? -9.627 9.939 14.054 1.00 11.85 351 ASP A CA 1
ATOM 2557 C C . ASP A 1 351 ? -11.051 9.332 14.169 1.00 12.62 351 ASP A C 1
ATOM 2558 O O . ASP A 1 351 ? -12.033 9.848 13.590 1.00 12.78 351 ASP A O 1
ATOM 2563 N N . SER A 1 352 ? -11.121 8.150 14.780 1.00 10.96 352 SER A N 1
ATOM 2564 C CA . SER A 1 352 ? -12.342 7.342 14.816 1.00 10.55 352 SER A CA 1
ATOM 2565 C C . SER A 1 352 ? -12.187 6.374 15.952 1.00 9.77 352 SER A C 1
ATOM 2566 O O . SER A 1 352 ? -11.066 6.195 16.500 1.00 9.47 352 SER A O 1
ATOM 2569 N N . ILE A 1 353 ? -13.267 5.729 16.303 1.00 7.95 353 ILE A N 1
ATOM 2570 C CA . ILE A 1 353 ? -13.197 4.594 17.232 1.00 7.72 353 ILE A CA 1
ATOM 2571 C C . ILE A 1 353 ? -12.192 3.490 16.772 1.00 6.86 353 ILE A C 1
ATOM 2572 O O . ILE A 1 353 ? -11.404 2.989 17.598 1.00 6.53 353 ILE A O 1
ATOM 2577 N N . ALA A 1 354 ? -12.165 3.175 15.482 1.00 6.99 354 ALA A N 1
ATOM 2578 C CA . ALA A 1 354 ? -11.298 2.099 14.993 1.00 7.86 354 ALA A CA 1
ATOM 2579 C C . ALA A 1 354 ? -9.840 2.552 15.079 1.00 7.31 354 ALA A C 1
ATOM 2580 O O . ALA A 1 354 ? -8.934 1.749 15.326 1.00 5.93 354 ALA A O 1
ATOM 2582 N N . GLY A 1 355 ? -9.582 3.823 14.846 1.00 7.20 355 GLY A N 1
ATOM 2583 C CA . GLY A 1 355 ? -8.189 4.294 14.848 1.00 7.45 355 GLY A CA 1
ATOM 2584 C C . GLY A 1 355 ? -7.663 4.238 16.286 1.00 6.44 355 GLY A C 1
ATOM 2585 O O . GLY A 1 355 ? -6.500 3.921 16.547 1.00 6.81 355 GLY A O 1
ATOM 2586 N N . ARG A 1 356 ? -8.491 4.648 17.247 1.00 6.99 356 ARG A N 1
ATOM 2587 C CA . ARG A 1 356 ? -8.097 4.553 18.627 1.00 5.85 356 ARG A CA 1
ATOM 2588 C C . ARG A 1 356 ? -7.927 3.091 19.075 1.00 7.30 356 ARG A C 1
ATOM 2589 O O . ARG A 1 356 ? -7.024 2.780 19.861 1.00 7.41 356 ARG A O 1
ATOM 2597 N N . GLU A 1 357 ? -8.799 2.191 18.607 1.00 5.04 357 GLU A N 1
ATOM 2598 C CA . GLU A 1 357 ? -8.591 0.783 18.855 1.00 6.57 357 GLU A CA 1
ATOM 2599 C C . GLU A 1 357 ? -7.296 0.235 18.304 1.00 4.69 357 GLU A C 1
ATOM 2600 O O . GLU A 1 357 ? -6.638 -0.649 18.949 1.00 7.23 357 GLU A O 1
ATOM 2606 N N . GLU A 1 358 ? -6.908 0.721 17.143 1.00 5.10 358 GLU A N 1
ATOM 2607 C CA . GLU A 1 358 ? -5.653 0.318 16.518 1.00 6.48 358 GLU A CA 1
ATOM 2608 C C . GLU A 1 358 ? -4.479 0.779 17.364 1.00 4.74 358 GLU A C 1
ATOM 2609 O O . GLU A 1 358 ? -3.548 0.024 17.628 1.00 6.15 358 GLU A O 1
ATOM 2615 N N . LEU A 1 359 ? -4.492 2.040 17.804 1.00 6.15 359 LEU A N 1
ATOM 2616 C CA . LEU A 1 359 ? -3.470 2.540 18.653 1.00 5.80 359 LEU A CA 1
ATOM 2617 C C . LEU A 1 359 ? -3.323 1.692 19.913 1.00 6.68 359 LEU A C 1
ATOM 2618 O O . LEU A 1 359 ? -2.230 1.285 20.292 1.00 5.16 359 LEU A O 1
ATOM 2623 N N . LEU A 1 360 ? -4.437 1.395 20.572 1.00 7.37 360 LEU A N 1
ATOM 2624 C CA . LEU A 1 360 ? -4.402 0.618 21.814 1.00 6.77 360 LEU A CA 1
ATOM 2625 C C . LEU A 1 360 ? -3.912 -0.816 21.593 1.00 7.72 360 LEU A C 1
ATOM 2626 O O . LEU A 1 360 ? -3.148 -1.327 22.415 1.00 6.15 360 LEU A O 1
ATOM 2631 N N . SER A 1 361 ? -4.291 -1.415 20.460 1.00 8.02 361 SER A N 1
ATOM 2632 C CA . SER A 1 361 ? -3.813 -2.760 20.114 1.00 8.94 361 SER A CA 1
ATOM 2633 C C . SER A 1 361 ? -2.341 -2.745 19.835 1.00 7.32 361 SER A C 1
ATOM 2634 O O . SER A 1 361 ? -1.597 -3.671 20.215 1.00 8.45 361 SER A O 1
ATOM 2637 N N . ASP A 1 362 ? -1.909 -1.722 19.129 1.00 6.26 362 ASP A N 1
ATOM 2638 C CA . ASP A 1 362 ? -0.462 -1.579 18.872 1.00 6.74 362 ASP A CA 1
ATOM 2639 C C . ASP A 1 362 ? 0.354 -1.466 20.152 1.00 6.65 362 ASP A C 1
ATOM 2640 O O . ASP A 1 362 ? 1.400 -2.182 20.331 1.00 7.96 362 ASP A O 1
ATOM 2645 N N . ILE A 1 363 ? -0.085 -0.599 21.062 1.00 5.88 363 ILE A N 1
ATOM 2646 C CA . ILE A 1 363 ? 0.553 -0.487 22.395 1.00 9.31 363 ILE A CA 1
ATOM 2647 C C . ILE A 1 363 ? 0.648 -1.805 23.120 1.00 9.49 363 ILE A C 1
ATOM 2648 O O . ILE A 1 363 ? 1.719 -2.187 23.632 1.00 9.36 363 ILE A O 1
ATOM 2653 N N . ASN A 1 364 ? -0.463 -2.515 23.186 1.00 9.70 364 ASN A N 1
ATOM 2654 C CA . ASN A 1 364 ? -0.483 -3.765 23.873 1.00 10.21 364 ASN A CA 1
ATOM 2655 C C . ASN A 1 364 ? 0.484 -4.778 23.219 1.00 11.86 364 ASN A C 1
ATOM 2656 O O . ASN A 1 364 ? 1.177 -5.504 23.911 1.00 11.00 364 ASN A O 1
ATOM 2661 N N . GLY A 1 365 ? 0.556 -4.807 21.900 1.00 9.80 365 GLY A N 1
ATOM 2662 C CA . GLY A 1 365 ? 1.487 -5.628 21.203 1.00 8.22 365 GLY A CA 1
ATOM 2663 C C . GLY A 1 365 ? 2.944 -5.253 21.489 1.00 7.78 365 GLY A C 1
ATOM 2664 O O . GLY A 1 365 ? 3.817 -6.150 21.616 1.00 7.91 365 GLY A O 1
ATOM 2665 N N . TYR A 1 366 ? 3.212 -3.959 21.578 1.00 7.35 366 TYR A N 1
ATOM 2666 C CA . TYR A 1 366 ? 4.569 -3.536 21.879 1.00 6.23 366 TYR A CA 1
ATOM 2667 C C . TYR A 1 366 ? 5.007 -4.042 23.251 1.00 7.56 366 TYR A C 1
ATOM 2668 O O . TYR A 1 366 ? 6.190 -4.427 23.429 1.00 6.63 366 TYR A O 1
ATOM 2677 N N . ILE A 1 367 ? 4.126 -3.911 24.245 1.00 5.86 367 ILE A N 1
ATOM 2678 C CA . ILE A 1 367 ? 4.437 -4.364 25.645 1.00 6.28 367 ILE A CA 1
ATOM 2679 C C . ILE A 1 367 ? 4.716 -5.833 25.636 1.00 7.09 367 ILE A C 1
ATOM 2680 O O . ILE A 1 367 ? 5.731 -6.268 26.201 1.00 7.21 367 ILE A O 1
ATOM 2685 N N . THR A 1 368 ? 3.863 -6.635 24.990 1.00 9.48 368 THR A N 1
ATOM 2686 C CA . THR A 1 368 ? 4.014 -8.068 24.987 1.00 9.18 368 THR A CA 1
ATOM 2687 C C . THR A 1 368 ? 5.350 -8.486 24.369 1.00 9.23 368 THR A C 1
ATOM 2688 O O . THR A 1 368 ? 6.050 -9.397 24.901 1.00 8.67 368 THR A O 1
ATOM 2692 N N . GLU A 1 369 ? 5.647 -7.913 23.204 1.00 6.54 369 GLU A N 1
ATOM 2693 C CA . GLU A 1 369 ? 6.855 -8.257 22.493 1.00 8.48 369 GLU A CA 1
ATOM 2694 C C . GLU A 1 369 ? 8.108 -7.903 23.306 1.00 7.46 369 GLU A C 1
ATOM 2695 O O . GLU A 1 369 ? 9.001 -8.702 23.422 1.00 8.35 369 GLU A O 1
ATOM 2701 N N . VAL A 1 370 ? 8.217 -6.676 23.797 1.00 5.80 370 VAL A N 1
ATOM 2702 C CA . VAL A 1 370 ? 9.450 -6.261 24.472 1.00 6.06 370 VAL A CA 1
ATOM 2703 C C . VAL A 1 370 ? 9.643 -7.046 25.767 1.00 6.94 370 VAL A C 1
ATOM 2704 O O . VAL A 1 370 ? 10.741 -7.346 26.135 1.00 7.30 370 VAL A O 1
ATOM 2708 N N . THR A 1 371 ? 8.555 -7.356 26.473 1.00 7.13 371 THR A N 1
ATOM 2709 C CA . THR A 1 371 ? 8.677 -8.003 27.770 1.00 7.30 371 THR A CA 1
ATOM 2710 C C . THR A 1 371 ? 9.222 -9.388 27.599 1.00 8.62 371 THR A C 1
ATOM 2711 O O . THR A 1 371 ? 10.081 -9.828 28.360 1.00 10.21 371 THR A O 1
ATOM 2715 N N . ALA A 1 372 ? 8.837 -10.015 26.492 1.00 8.44 372 ALA A N 1
ATOM 2716 C CA . ALA A 1 372 ? 9.372 -11.334 26.137 1.00 9.99 372 ALA A CA 1
ATOM 2717 C C . ALA A 1 372 ? 10.812 -11.272 25.685 1.00 8.44 372 ALA A C 1
ATOM 2718 O O . ALA A 1 372 ? 11.657 -12.068 26.119 1.00 10.13 372 ALA A O 1
ATOM 2720 N N . LYS A 1 373 ? 11.103 -10.373 24.778 1.00 8.83 373 LYS A N 1
ATOM 2721 C CA . LYS A 1 373 ? 12.401 -10.295 24.170 1.00 10.24 373 LYS A CA 1
ATOM 2722 C C . LYS A 1 373 ? 13.450 -9.750 25.125 1.00 10.97 373 LYS A C 1
ATOM 2723 O O . LYS A 1 373 ? 14.627 -10.043 24.953 1.00 12.48 373 LYS A O 1
ATOM 2729 N N . MET A 1 374 ? 13.052 -8.970 26.148 1.00 8.98 374 MET A N 1
ATOM 2730 C CA . MET A 1 374 ? 13.977 -8.380 27.061 1.00 9.01 374 MET A CA 1
ATOM 2731 C C . MET A 1 374 ? 14.463 -9.308 28.178 1.00 9.52 374 MET A C 1
ATOM 2732 O O . MET A 1 374 ? 15.470 -9.018 28.838 1.00 8.76 374 MET A O 1
ATOM 2737 N N . ALA A 1 375 ? 13.834 -10.489 28.312 1.00 6.38 375 ALA A N 1
ATOM 2738 C CA . ALA A 1 375 ? 14.066 -11.409 29.432 1.00 8.81 375 ALA A CA 1
ATOM 2739 C C . ALA A 1 375 ? 15.559 -11.777 29.621 1.00 8.73 375 ALA A C 1
ATOM 2740 O O . ALA A 1 375 ? 16.005 -11.841 30.745 1.00 9.59 375 ALA A O 1
ATOM 2742 N N . PRO A 1 376 ? 16.362 -11.946 28.533 1.00 8.89 376 PRO A N 1
ATOM 2743 C CA . PRO A 1 376 ? 17.763 -12.322 28.782 1.00 10.23 376 PRO A CA 1
ATOM 2744 C C . PRO A 1 376 ? 18.561 -11.324 29.564 1.00 8.87 376 PRO A C 1
ATOM 2745 O O . PRO A 1 376 ? 19.539 -11.747 30.219 1.00 10.03 376 PRO A O 1
ATOM 2749 N N . VAL A 1 377 ? 18.196 -10.051 29.495 1.00 7.40 377 VAL A N 1
ATOM 2750 C CA . VAL A 1 377 ? 18.876 -9.018 30.253 1.00 6.77 377 VAL A CA 1
ATOM 2751 C C . VAL A 1 377 ? 18.063 -8.344 31.360 1.00 7.16 377 VAL A C 1
ATOM 2752 O O . VAL A 1 377 ? 18.553 -7.426 32.015 1.00 7.10 377 VAL A O 1
ATOM 2756 N N . PHE A 1 378 ? 16.852 -8.869 31.569 1.00 7.53 378 PHE A N 1
ATOM 2757 C CA . PHE A 1 378 ? 16.010 -8.427 32.667 1.00 6.25 378 PHE A CA 1
ATOM 2758 C C . PHE A 1 378 ? 15.421 -9.712 33.285 1.00 7.09 378 PHE A C 1
ATOM 2759 O O . PHE A 1 378 ? 14.278 -10.113 33.001 1.00 7.01 378 PHE A O 1
ATOM 2767 N N . ARG A 1 379 ? 16.249 -10.357 34.069 1.00 7.47 379 ARG A N 1
ATOM 2768 C CA . ARG A 1 379 ? 16.007 -11.733 34.405 1.00 8.95 379 ARG A CA 1
ATOM 2769 C C . ARG A 1 379 ? 15.096 -11.883 35.672 1.00 11.20 379 ARG A C 1
ATOM 2770 O O . ARG A 1 379 ? 14.676 -13.023 35.999 1.00 12.43 379 ARG A O 1
ATOM 2778 N N . THR A 1 380 ? 14.826 -10.794 36.364 1.00 9.28 380 THR A N 1
ATOM 2779 C CA . THR A 1 380 ? 13.936 -10.787 37.543 1.00 8.88 380 THR A CA 1
ATOM 2780 C C . THR A 1 380 ? 12.630 -10.072 37.146 1.00 8.36 380 THR A C 1
ATOM 2781 O O . THR A 1 380 ? 12.591 -8.875 36.856 1.00 7.47 380 THR A O 1
ATOM 2785 N N . THR A 1 381 ? 11.535 -10.814 37.127 1.00 9.44 381 THR A N 1
ATOM 2786 C CA . THR A 1 381 ? 10.207 -10.286 36.765 1.00 7.56 381 THR A CA 1
ATOM 2787 C C . THR A 1 381 ? 9.505 -9.782 38.002 1.00 8.17 381 THR A C 1
ATOM 2788 O O . THR A 1 381 ? 9.384 -10.512 38.996 1.00 10.45 381 THR A O 1
ATOM 2792 N N . PRO A 1 382 ? 9.022 -8.556 37.945 1.00 7.37 382 PRO A N 1
ATOM 2793 C CA . PRO A 1 382 ? 8.340 -8.032 39.126 1.00 8.07 382 PRO A CA 1
ATOM 2794 C C . PRO A 1 382 ? 6.971 -8.699 39.305 1.00 8.14 382 PRO A C 1
ATOM 2795 O O . PRO A 1 382 ? 6.441 -9.264 38.354 1.00 7.98 382 PRO A O 1
ATOM 2799 N N . SER A 1 383 ? 6.415 -8.649 40.515 1.00 6.62 383 SER A N 1
ATOM 2800 C CA . SER A 1 383 ? 5.167 -9.358 40.828 1.00 6.96 383 SER A CA 1
ATOM 2801 C C . SER A 1 383 ? 3.861 -8.598 40.429 1.00 9.23 383 SER A C 1
ATOM 2802 O O . SER A 1 383 ? 2.755 -9.037 40.808 1.00 9.02 383 SER A O 1
ATOM 2805 N N . TYR A 1 384 ? 3.978 -7.524 39.648 1.00 8.94 384 TYR A N 1
ATOM 2806 C CA . TYR A 1 384 ? 2.882 -6.682 39.228 1.00 7.13 384 TYR A CA 1
ATOM 2807 C C . TYR A 1 384 ? 2.842 -6.607 37.703 1.00 9.54 384 TYR A C 1
ATOM 2808 O O . TYR A 1 384 ? 3.890 -6.574 37.095 1.00 7.92 384 TYR A O 1
ATOM 2817 N N . GLN A 1 385 ? 1.644 -6.751 37.129 1.00 10.91 385 GLN A N 1
ATOM 2818 C CA . GLN A 1 385 ? 1.505 -6.711 35.682 1.00 12.65 385 GLN A CA 1
ATOM 2819 C C . GLN A 1 385 ? 0.902 -5.371 35.318 1.00 14.83 385 GLN A C 1
ATOM 2820 O O . GLN A 1 385 ? -0.130 -5.019 35.846 1.00 14.86 385 GLN A O 1
ATOM 2826 N N . VAL A 1 386 ? 1.451 -4.697 34.327 1.00 10.53 386 VAL A N 1
ATOM 2827 C CA . VAL A 1 386 ? 0.958 -3.408 33.930 1.00 9.52 386 VAL A CA 1
ATOM 2828 C C . VAL A 1 386 ? -0.320 -3.501 33.092 1.00 9.51 386 VAL A C 1
ATOM 2829 O O . VAL A 1 386 ? -0.556 -4.505 32.411 1.00 9.76 386 VAL A O 1
ATOM 2833 N N . GLU A 1 387 ? -1.133 -2.479 33.185 1.00 9.40 387 GLU A N 1
ATOM 2834 C CA . GLU A 1 387 ? -2.333 -2.366 32.376 1.00 11.94 387 GLU A CA 1
ATOM 2835 C C . GLU A 1 387 ? -2.321 -1.031 31.633 1.00 11.59 387 GLU A C 1
ATOM 2836 O O . GLU A 1 387 ? -1.762 -0.066 32.113 1.00 11.46 387 GLU A O 1
ATOM 2842 N N . VAL A 1 388 ? -2.950 -1.008 30.466 1.00 9.36 388 VAL A N 1
ATOM 2843 C CA . VAL A 1 388 ? -3.025 0.218 29.653 1.00 9.70 388 VAL A CA 1
ATOM 2844 C C . VAL A 1 388 ? -4.444 0.804 29.720 1.00 11.18 388 VAL A C 1
ATOM 2845 O O . VAL A 1 388 ? -5.431 0.032 29.479 1.00 9.10 388 VAL A O 1
ATOM 2849 N N . LYS A 1 389 ? -4.591 2.117 29.977 1.00 8.46 389 LYS A N 1
ATOM 2850 C CA . LYS A 1 389 ? -5.859 2.838 29.997 1.00 10.40 389 LYS A CA 1
ATOM 2851 C C . LYS A 1 389 ? -5.726 4.170 29.258 1.00 10.72 389 LYS A C 1
ATOM 2852 O O . LYS A 1 389 ? -4.674 4.760 29.264 1.00 10.01 389 LYS A O 1
ATOM 2858 N N . SER A 1 390 ? -6.823 4.613 28.633 1.00 9.07 390 SER A N 1
ATOM 2859 C CA . SER A 1 390 ? -6.840 5.929 28.022 1.00 10.61 390 SER A CA 1
ATOM 2860 C C . SER A 1 390 ? -7.238 6.916 29.099 1.00 10.22 390 SER A C 1
ATOM 2861 O O . SER A 1 390 ? -8.068 6.591 29.963 1.00 13.65 390 SER A O 1
ATOM 2864 N N . PHE A 1 391 ? -6.735 8.141 29.055 1.00 9.63 391 PHE A N 1
ATOM 2865 C CA . PHE A 1 391 ? -7.259 9.165 29.913 1.00 11.36 391 PHE A CA 1
ATOM 2866 C C . PHE A 1 391 ? -8.736 9.378 29.584 1.00 12.14 391 PHE A C 1
ATOM 2867 O O . PHE A 1 391 ? -9.137 9.355 28.431 1.00 11.70 391 PHE A O 1
ATOM 2875 N N . PRO A 1 392 ? -9.574 9.547 30.619 1.00 15.95 392 PRO A N 1
ATOM 2876 C CA . PRO A 1 392 ? -11.009 9.796 30.361 1.00 18.12 392 PRO A CA 1
ATOM 2877 C C . PRO A 1 392 ? -11.190 11.099 29.587 1.00 19.01 392 PRO A C 1
ATOM 2878 O O . PRO A 1 392 ? -10.387 12.012 29.750 1.00 16.44 392 PRO A O 1
ATOM 2882 N N . VAL A 1 393 ? -12.306 11.200 28.867 1.00 21.46 393 VAL A N 1
ATOM 2883 C CA . VAL A 1 393 ? -12.590 12.358 28.011 1.00 23.44 393 VAL A CA 1
ATOM 2884 C C . VAL A 1 393 ? -12.605 13.665 28.825 1.00 24.63 393 VAL A C 1
ATOM 2885 O O . VAL A 1 393 ? -12.093 14.709 28.376 1.00 24.40 393 VAL A O 1
ATOM 2889 N N . GLU A 1 394 ? -13.055 13.584 30.074 1.00 25.56 394 GLU A N 1
ATOM 2890 C CA . GLU A 1 394 ? -13.089 14.741 30.983 1.00 27.09 394 GLU A CA 1
ATOM 2891 C C . GLU A 1 394 ? -11.775 15.316 31.342 1.00 25.98 394 GLU A C 1
ATOM 2892 O O . GLU A 1 394 ? -11.715 16.478 31.756 1.00 26.28 394 GLU A O 1
ATOM 2898 N N . VAL A 1 395 ? -10.696 14.521 31.286 1.00 22.89 395 VAL A N 1
ATOM 2899 C CA . VAL A 1 395 ? -9.432 15.043 31.731 1.00 21.43 395 VAL A CA 1
ATOM 2900 C C . VAL A 1 395 ? -8.399 15.139 30.606 1.00 17.88 395 VAL A C 1
ATOM 2901 O O . VAL A 1 395 ? -7.374 15.762 30.780 1.00 18.53 395 VAL A O 1
ATOM 2905 N N . GLN A 1 396 ? -8.742 14.649 29.420 1.00 15.72 396 GLN A N 1
ATOM 2906 C CA . GLN A 1 396 ? -7.727 14.483 28.380 1.00 15.32 396 GLN A CA 1
ATOM 2907 C C . GLN A 1 396 ? -7.213 15.810 27.826 1.00 16.15 396 GLN A C 1
ATOM 2908 O O . GLN A 1 396 ? -6.100 15.873 27.372 1.00 14.89 396 GLN A O 1
ATOM 2914 N N . ASP A 1 397 ? -8.009 16.893 27.897 1.00 18.95 397 ASP A N 1
ATOM 2915 C CA . ASP A 1 397 ? -7.532 18.166 27.376 1.00 21.58 397 ASP A CA 1
ATOM 2916 C C . ASP A 1 397 ? -6.357 18.680 28.177 1.00 23.80 397 ASP A C 1
ATOM 2917 O O . ASP A 1 397 ? -5.385 19.179 27.618 1.00 27.68 397 ASP A O 1
ATOM 2922 N N . GLY A 1 398 ? -6.362 18.555 29.472 1.00 25.23 398 GLY A N 1
ATOM 2923 C CA . GLY A 1 398 ? -5.145 18.998 30.211 1.00 24.70 398 GLY A CA 1
ATOM 2924 C C . GLY A 1 398 ? -4.069 17.941 30.487 1.00 23.93 398 GLY A C 1
ATOM 2925 O O . GLY A 1 398 ? -2.983 18.254 31.031 1.00 25.12 398 GLY A O 1
ATOM 2926 N N . ALA A 1 399 ? -4.310 16.698 30.089 1.00 19.28 399 ALA A N 1
ATOM 2927 C CA . ALA A 1 399 ? -3.426 15.592 30.509 1.00 17.39 399 ALA A CA 1
ATOM 2928 C C . ALA A 1 399 ? -2.218 15.493 29.615 1.00 15.90 399 ALA A C 1
ATOM 2929 O O . ALA A 1 399 ? -2.256 15.851 28.418 1.00 16.79 399 ALA A O 1
ATOM 2931 N N . PRO A 1 400 ? -1.151 14.913 30.136 1.00 15.15 400 PRO A N 1
ATOM 2932 C CA . PRO A 1 400 ? -0.011 14.633 29.325 1.00 15.50 400 PRO A CA 1
ATOM 2933 C C . PRO A 1 400 ? -0.300 13.595 28.225 1.00 14.95 400 PRO A C 1
ATOM 2934 O O . PRO A 1 400 ? -1.374 12.992 28.188 1.00 13.86 400 PRO A O 1
ATOM 2938 N N . GLY A 1 401 ? 0.633 13.499 27.286 1.00 12.74 401 GLY A N 1
ATOM 2939 C CA . GLY A 1 401 ? 0.582 12.493 26.205 1.00 12.08 401 GLY A CA 1
ATOM 2940 C C . GLY A 1 401 ? 0.516 11.082 26.737 1.00 10.89 401 GLY A C 1
ATOM 2941 O O . GLY A 1 401 ? -0.234 10.242 26.209 1.00 8.21 401 GLY A O 1
ATOM 2942 N N . GLY A 1 402 ? 1.307 10.820 27.773 1.00 11.26 402 GLY A N 1
ATOM 2943 C CA . GLY A 1 402 ? 1.289 9.534 28.483 1.00 10.11 402 GLY A CA 1
ATOM 2944 C C . GLY A 1 402 ? 1.745 9.686 29.911 1.00 9.74 402 GLY A C 1
ATOM 2945 O O . GLY A 1 402 ? 2.381 10.669 30.246 1.00 8.97 402 GLY A O 1
ATOM 2946 N N . GLN A 1 403 ? 1.475 8.680 30.761 1.00 7.74 403 GLN A N 1
ATOM 2947 C CA . GLN A 1 403 ? 1.888 8.796 32.170 1.00 9.57 403 GLN A CA 1
ATOM 2948 C C . GLN A 1 403 ? 1.852 7.383 32.708 1.00 8.75 403 GLN A C 1
ATOM 2949 O O . GLN A 1 403 ? 1.157 6.529 32.175 1.00 11.69 403 GLN A O 1
ATOM 2955 N N . TYR A 1 404 ? 2.567 7.141 33.786 1.00 7.72 404 TYR A N 1
ATOM 2956 C CA . TYR A 1 404 ? 2.506 5.854 34.458 1.00 6.75 404 TYR A CA 1
ATOM 2957 C C . TYR A 1 404 ? 2.120 6.161 35.892 1.00 9.16 404 TYR A C 1
ATOM 2958 O O . TYR A 1 404 ? 2.702 7.073 36.522 1.00 8.03 404 TYR A O 1
ATOM 2967 N N . THR A 1 405 ? 1.157 5.414 36.394 1.00 7.94 405 THR A N 1
ATOM 2968 C CA . THR A 1 405 ? 0.819 5.406 37.851 1.00 8.49 405 THR A CA 1
ATOM 2969 C C . THR A 1 405 ? 1.131 4.107 38.512 1.00 8.18 405 THR A C 1
ATOM 2970 O O . THR A 1 405 ? 0.906 3.057 37.934 1.00 9.07 405 THR A O 1
ATOM 2974 N N . SER A 1 406 ? 1.794 4.195 39.675 1.00 8.03 406 SER A N 1
ATOM 2975 C CA . SER A 1 406 ? 2.235 2.991 40.388 1.00 9.82 406 SER A CA 1
ATOM 2976 C C . SER A 1 406 ? 1.078 2.091 40.835 1.00 8.67 406 SER A C 1
ATOM 2977 O O . SER A 1 406 ? -0.045 2.565 41.082 1.00 7.50 406 SER A O 1
ATOM 2980 N N . PRO A 1 407 ? 1.337 0.793 40.908 1.00 7.17 407 PRO A N 1
ATOM 2981 C CA . PRO A 1 407 ? 0.341 -0.052 41.611 1.00 7.20 407 PRO A CA 1
ATOM 2982 C C . PRO A 1 407 ? 0.209 0.316 43.109 1.00 7.74 407 PRO A C 1
ATOM 2983 O O . PRO A 1 407 ? 1.085 0.921 43.695 1.00 9.34 407 PRO A O 1
ATOM 2987 N N . ALA A 1 408 ? -0.901 -0.056 43.702 1.00 9.96 408 ALA A N 1
ATOM 2988 C CA . ALA A 1 408 ? -0.983 -0.105 45.155 1.00 10.93 408 ALA A CA 1
ATOM 2989 C C . ALA A 1 408 ? -0.014 -1.194 45.633 1.00 10.67 408 ALA A C 1
ATOM 2990 O O . ALA A 1 408 ? 0.191 -2.189 44.908 1.00 10.58 408 ALA A O 1
ATOM 2992 N N . VAL A 1 409 ? 0.582 -1.009 46.804 1.00 12.08 409 VAL A N 1
ATOM 2993 C CA . VAL A 1 409 ? 1.582 -1.953 47.306 1.00 14.09 409 VAL A CA 1
ATOM 2994 C C . VAL A 1 409 ? 1.047 -3.366 47.253 1.00 13.38 409 VAL A C 1
ATOM 2995 O O . VAL A 1 409 ? 1.711 -4.289 46.802 1.00 14.71 409 VAL A O 1
ATOM 2999 N N . ASP A 1 410 ? -0.238 -3.554 47.580 1.00 15.20 410 ASP A N 1
ATOM 3000 C CA . ASP A 1 410 ? -0.806 -4.921 47.602 1.00 17.11 410 ASP A CA 1
ATOM 3001 C C . ASP A 1 410 ? -1.267 -5.464 46.292 1.00 18.44 410 ASP A C 1
ATOM 3002 O O . ASP A 1 410 ? -1.689 -6.601 46.229 1.00 18.85 410 ASP A O 1
ATOM 3007 N N . GLY A 1 411 ? -1.173 -4.712 45.224 1.00 19.15 411 GLY A N 1
ATOM 3008 C CA . GLY A 1 411 ? -1.470 -5.314 43.961 1.00 20.90 411 GLY A CA 1
ATOM 3009 C C . GLY A 1 411 ? -2.959 -5.223 43.567 1.00 22.71 411 GLY A C 1
ATOM 3010 O O . GLY A 1 411 ? -3.338 -5.479 42.405 1.00 22.06 411 GLY A O 1
ATOM 3011 N N . SER A 1 412 ? -3.788 -4.776 44.503 1.00 19.40 412 SER A N 1
ATOM 3012 C CA . SER A 1 412 ? -5.221 -4.694 44.250 1.00 21.39 412 SER A CA 1
ATOM 3013 C C . SER A 1 412 ? -5.609 -3.667 43.166 1.00 20.05 412 SER A C 1
ATOM 3014 O O . SER A 1 412 ? -6.644 -3.801 42.489 1.00 20.75 412 SER A O 1
ATOM 3017 N N . LYS A 1 413 ? -4.811 -2.632 43.008 1.00 18.22 413 LYS A N 1
ATOM 3018 C CA . LYS A 1 413 ? -4.984 -1.698 41.875 1.00 18.24 413 LYS A CA 1
ATOM 3019 C C . LYS A 1 413 ? -3.644 -1.790 41.117 1.00 17.75 413 LYS A C 1
ATOM 3020 O O . LYS A 1 413 ? -2.596 -1.716 41.778 1.00 15.99 413 LYS A O 1
ATOM 3026 N N . PRO A 1 414 ? -3.675 -2.009 39.774 1.00 15.75 414 PRO A N 1
ATOM 3027 C CA . PRO A 1 414 ? -2.512 -2.351 38.955 1.00 16.09 414 PRO A CA 1
ATOM 3028 C C . PRO A 1 414 ? -1.701 -1.126 38.662 1.00 12.92 414 PRO A C 1
ATOM 3029 O O . PRO A 1 414 ? -2.209 0.002 38.815 1.00 13.19 414 PRO A O 1
ATOM 3033 N N . GLY A 1 415 ? -0.443 -1.294 38.227 1.00 10.92 415 GLY A N 1
ATOM 3034 C CA . GLY A 1 415 ? 0.215 -0.148 37.623 1.00 9.31 415 GLY A CA 1
ATOM 3035 C C . GLY A 1 415 ? -0.400 0.119 36.277 1.00 7.02 415 GLY A C 1
ATOM 3036 O O . GLY A 1 415 ? -0.779 -0.824 35.572 1.00 8.60 415 GLY A O 1
ATOM 3037 N N . ILE A 1 416 ? -0.544 1.392 35.926 1.00 6.72 416 ILE A N 1
ATOM 3038 C CA . ILE A 1 416 ? -1.216 1.767 34.671 1.00 6.97 416 ILE A CA 1
ATOM 3039 C C . ILE A 1 416 ? -0.398 2.721 33.835 1.00 6.79 416 ILE A C 1
ATOM 3040 O O . ILE A 1 416 ? 0.087 3.758 34.313 1.00 6.40 416 ILE A O 1
ATOM 3045 N N . TYR A 1 417 ? -0.292 2.360 32.567 1.00 6.48 417 TYR A N 1
ATOM 3046 C CA . TYR A 1 417 ? 0.196 3.182 31.506 1.00 4.99 417 TYR A CA 1
ATOM 3047 C C . TYR A 1 417 ? -1.026 3.866 30.924 1.00 5.87 417 TYR A C 1
ATOM 3048 O O . TYR A 1 417 ? -1.885 3.257 30.319 1.00 6.90 417 TYR A O 1
ATOM 3057 N N . TRP A 1 418 ? -1.091 5.168 31.185 1.00 5.90 418 TRP A N 1
ATOM 3058 C CA . TRP A 1 418 ? -2.109 6.006 30.661 1.00 6.66 418 TRP A CA 1
ATOM 3059 C C . TRP A 1 418 ? -1.697 6.633 29.335 1.00 6.29 418 TRP A C 1
ATOM 3060 O O . TRP A 1 418 ? -0.573 7.175 29.197 1.00 8.08 418 TRP A O 1
ATOM 3071 N N . ILE A 1 419 ? -2.598 6.548 28.370 1.00 7.00 419 ILE A N 1
ATOM 3072 C CA . ILE A 1 419 ? -2.383 7.153 27.051 1.00 6.43 419 ILE A CA 1
ATOM 3073 C C . ILE A 1 419 ? -3.446 8.192 26.712 1.00 7.93 419 ILE A C 1
ATOM 3074 O O . ILE A 1 419 ? -4.624 7.956 26.959 1.00 9.72 419 ILE A O 1
ATOM 3079 N N . ASN A 1 420 ? -3.038 9.350 26.153 1.00 8.31 420 ASN A N 1
ATOM 3080 C CA . ASN A 1 420 ? -3.991 10.408 25.769 1.00 7.40 420 ASN A CA 1
ATOM 3081 C C . ASN A 1 420 ? -4.466 10.221 24.340 1.00 9.44 420 ASN A C 1
ATOM 3082 O O . ASN A 1 420 ? -3.645 10.310 23.404 1.00 9.80 420 ASN A O 1
ATOM 3087 N N . LEU A 1 421 ? -5.728 9.836 24.167 1.00 9.20 421 LEU A N 1
ATOM 3088 C CA . LEU A 1 421 ? -6.289 9.637 22.837 1.00 7.98 421 LEU A CA 1
ATOM 3089 C C . LEU A 1 421 ? -7.045 10.847 22.281 1.00 9.38 421 LEU A C 1
ATOM 3090 O O . LEU A 1 421 ? -7.789 10.718 21.274 1.00 11.10 421 LEU A O 1
ATOM 3095 N N . ARG A 1 422 ? -6.836 12.025 22.878 1.00 8.54 422 ARG A N 1
ATOM 3096 C CA . ARG A 1 422 ? -7.612 13.188 22.399 1.00 9.74 422 ARG A CA 1
ATOM 3097 C C . ARG A 1 422 ? -7.386 13.506 20.924 1.00 12.27 422 ARG A C 1
ATOM 3098 O O . ARG A 1 422 ? -8.369 13.725 20.164 1.00 13.61 422 ARG A O 1
ATOM 3106 N N . ASP A 1 423 ? -6.109 13.545 20.512 1.00 11.95 423 ASP A N 1
ATOM 3107 C CA . ASP A 1 423 ? -5.756 14.034 19.175 1.00 12.26 423 ASP A CA 1
ATOM 3108 C C . ASP A 1 423 ? -4.805 13.040 18.487 1.00 11.78 423 ASP A C 1
ATOM 3109 O O . ASP A 1 423 ? -3.678 12.821 18.974 1.00 10.95 423 ASP A O 1
ATOM 3114 N N . MET A 1 424 ? -5.245 12.482 17.363 1.00 11.41 424 MET A N 1
ATOM 3115 C CA . MET A 1 424 ? -4.422 11.487 16.679 1.00 12.42 424 MET A CA 1
ATOM 3116 C C . MET A 1 424 ? -3.133 12.161 16.135 1.00 13.51 424 MET A C 1
ATOM 3117 O O . MET A 1 424 ? -2.086 11.527 16.010 1.00 13.29 424 MET A O 1
ATOM 3122 N N . LYS A 1 425 ? -3.202 13.458 15.827 1.00 14.57 425 LYS A N 1
ATOM 3123 C CA . LYS A 1 425 ? -2.020 14.148 15.298 1.00 15.14 425 LYS A CA 1
ATOM 3124 C C . LYS A 1 425 ? -0.913 14.241 16.349 1.00 14.11 425 LYS A C 1
ATOM 3125 O O . LYS A 1 425 ? 0.272 14.343 16.007 1.00 13.67 425 LYS A O 1
ATOM 3131 N N . ALA A 1 426 ? -1.294 14.149 17.620 1.00 10.55 426 ALA A N 1
ATOM 3132 C CA . ALA A 1 426 ? -0.390 14.157 18.758 1.00 12.30 426 ALA A CA 1
ATOM 3133 C C . ALA A 1 426 ? 0.169 12.748 19.085 1.00 9.95 426 ALA A C 1
ATOM 3134 O O . ALA A 1 426 ? 0.918 12.584 20.008 1.00 11.95 426 ALA A O 1
ATOM 3136 N N . ASN A 1 427 ? -0.292 11.748 18.349 1.00 9.87 427 ASN A N 1
ATOM 3137 C CA . ASN A 1 427 ? 0.105 10.336 18.497 1.00 7.74 427 ASN A CA 1
ATOM 3138 C C . ASN A 1 427 ? 0.640 9.739 17.227 1.00 8.03 427 ASN A C 1
ATOM 3139 O O . ASN A 1 427 ? 0.151 8.698 16.780 1.00 7.21 427 ASN A O 1
ATOM 3144 N N . PRO A 1 428 ? 1.608 10.417 16.604 1.00 8.46 428 PRO A N 1
ATOM 3145 C CA . PRO A 1 428 ? 2.139 9.847 15.375 1.00 8.37 428 PRO A CA 1
ATOM 3146 C C . PRO A 1 428 ? 2.636 8.431 15.634 1.00 7.14 428 PRO A C 1
ATOM 3147 O O . PRO A 1 428 ? 3.234 8.105 16.665 1.00 7.07 428 PRO A O 1
ATOM 3151 N N . LYS A 1 429 ? 2.445 7.564 14.658 1.00 6.96 429 LYS A N 1
ATOM 3152 C CA . LYS A 1 429 ? 2.816 6.194 14.871 1.00 6.69 429 LYS A CA 1
ATOM 3153 C C . LYS A 1 429 ? 4.269 5.980 15.262 1.00 8.62 429 LYS A C 1
ATOM 3154 O O . LYS A 1 429 ? 4.566 4.999 15.978 1.00 9.63 429 LYS A O 1
ATOM 3160 N N . PHE A 1 430 ? 5.140 6.798 14.711 1.00 5.85 430 PHE A N 1
ATOM 3161 C CA . PHE A 1 430 ? 6.617 6.661 14.934 1.00 6.74 430 PHE A CA 1
ATOM 3162 C C . PHE A 1 430 ? 7.071 7.053 16.339 1.00 8.93 430 PHE A C 1
ATOM 3163 O O . PHE A 1 430 ? 8.224 6.890 16.671 1.00 8.88 430 PHE A O 1
ATOM 3171 N N . GLY A 1 431 ? 6.163 7.617 17.148 1.00 7.23 431 GLY A N 1
ATOM 3172 C CA . GLY A 1 431 ? 6.504 7.963 18.524 1.00 7.64 431 GLY A CA 1
ATOM 3173 C C . GLY A 1 431 ? 5.973 7.047 19.612 1.00 7.12 431 GLY A C 1
ATOM 3174 O O . GLY A 1 431 ? 6.326 7.184 20.798 1.00 7.43 431 GLY A O 1
ATOM 3175 N N . LEU A 1 432 ? 5.136 6.093 19.222 1.00 6.27 432 LEU A N 1
ATOM 3176 C CA . LEU A 1 432 ? 4.458 5.273 20.204 1.00 6.39 432 LEU A CA 1
ATOM 3177 C C . LEU A 1 432 ? 5.300 4.184 20.852 1.00 6.30 432 LEU A C 1
ATOM 3178 O O . LEU A 1 432 ? 5.062 3.868 22.015 1.00 5.29 432 LEU A O 1
ATOM 3183 N N . LYS A 1 433 ? 6.207 3.549 20.115 1.00 4.89 433 LYS A N 1
ATOM 3184 C CA . LYS A 1 433 ? 7.052 2.531 20.728 1.00 5.97 433 LYS A CA 1
ATOM 3185 C C . LYS A 1 433 ? 7.855 3.155 21.856 1.00 6.15 433 LYS A C 1
ATOM 3186 O O . LYS A 1 433 ? 7.819 2.665 23.007 1.00 6.17 433 LYS A O 1
ATOM 3192 N N . THR A 1 434 ? 8.527 4.299 21.601 1.00 6.46 434 THR A N 1
ATOM 3193 C CA . THR A 1 434 ? 9.414 4.821 22.634 1.00 5.07 434 THR A CA 1
ATOM 3194 C C . THR A 1 434 ? 8.635 5.220 23.879 1.00 6.76 434 THR A C 1
ATOM 3195 O O . THR A 1 434 ? 9.075 5.005 25.020 1.00 7.12 434 THR A O 1
ATOM 3199 N N . LEU A 1 435 ? 7.443 5.789 23.665 1.00 6.11 435 LEU A N 1
ATOM 3200 C CA . LEU A 1 435 ? 6.574 6.186 24.800 1.00 5.23 435 LEU A CA 1
ATOM 3201 C C . LEU A 1 435 ? 6.199 4.951 25.596 1.00 7.14 435 LEU A C 1
ATOM 3202 O O . LEU A 1 435 ? 6.189 4.958 26.835 1.00 7.63 435 LEU A O 1
ATOM 3207 N N . THR A 1 436 ? 5.905 3.877 24.874 1.00 5.84 436 THR A N 1
ATOM 3208 C CA . THR A 1 436 ? 5.440 2.661 25.493 1.00 7.24 436 THR A CA 1
ATOM 3209 C C . THR A 1 436 ? 6.561 1.955 26.295 1.00 7.10 436 THR A C 1
ATOM 3210 O O . THR A 1 436 ? 6.326 1.393 27.415 1.00 6.93 436 THR A O 1
ATOM 3214 N N . TYR A 1 437 ? 7.790 2.025 25.770 1.00 6.82 437 TYR A N 1
ATOM 3215 C CA . TYR A 1 437 ? 8.917 1.535 26.534 1.00 7.55 437 TYR A CA 1
ATOM 3216 C C . TYR A 1 437 ? 9.222 2.341 27.736 1.00 7.48 437 TYR A C 1
ATOM 3217 O O . TYR A 1 437 ? 9.582 1.800 28.808 1.00 8.72 437 TYR A O 1
ATOM 3226 N N . HIS A 1 438 ? 9.080 3.663 27.624 1.00 6.80 438 HIS A N 1
ATOM 3227 C CA . HIS A 1 438 ? 9.296 4.569 28.701 1.00 7.95 438 HIS A CA 1
ATOM 3228 C C . HIS A 1 438 ? 8.317 4.383 29.851 1.00 5.68 438 HIS A C 1
ATOM 3229 O O . HIS A 1 438 ? 8.749 4.292 31.025 1.00 5.52 438 HIS A O 1
ATOM 3236 N N . GLU A 1 439 ? 7.037 4.211 29.517 1.00 4.81 439 GLU A N 1
ATOM 3237 C CA . GLU A 1 439 ? 5.984 4.178 30.541 1.00 5.78 439 GLU A CA 1
ATOM 3238 C C . GLU A 1 439 ? 5.841 2.824 31.174 1.00 7.42 439 GLU A C 1
ATOM 3239 O O . GLU A 1 439 ? 5.515 2.680 32.379 1.00 8.88 439 GLU A O 1
ATOM 3245 N N . ALA A 1 440 ? 5.963 1.808 30.357 1.00 5.72 440 ALA A N 1
ATOM 3246 C CA . ALA A 1 440 ? 5.718 0.441 30.797 1.00 5.17 440 ALA A CA 1
ATOM 3247 C C . ALA A 1 440 ? 7.008 -0.320 30.969 1.00 5.92 440 ALA A C 1
ATOM 3248 O O . ALA A 1 440 ? 7.675 -0.087 31.994 1.00 7.39 440 ALA A O 1
ATOM 3250 N N . ASN A 1 441 ? 7.334 -1.291 30.120 1.00 6.25 441 ASN A N 1
ATOM 3251 C CA . ASN A 1 441 ? 8.504 -2.083 30.197 1.00 4.91 441 ASN A CA 1
ATOM 3252 C C . ASN A 1 441 ? 9.478 -1.801 29.028 1.00 6.27 441 ASN A C 1
ATOM 3253 O O . ASN A 1 441 ? 9.035 -1.708 27.883 1.00 6.88 441 ASN A O 1
ATOM 3258 N N . PRO A 1 442 ? 10.757 -1.680 29.329 1.00 6.75 442 PRO A N 1
ATOM 3259 C CA . PRO A 1 442 ? 11.522 -1.841 30.568 1.00 5.51 442 PRO A CA 1
ATOM 3260 C C . PRO A 1 442 ? 11.646 -0.550 31.390 1.00 4.78 442 PRO A C 1
ATOM 3261 O O . PRO A 1 442 ? 12.425 -0.556 32.365 1.00 6.73 442 PRO A O 1
ATOM 3265 N N . GLY A 1 443 ? 10.771 0.414 31.142 1.00 5.95 443 GLY A N 1
ATOM 3266 C CA . GLY A 1 443 ? 10.804 1.697 31.857 1.00 5.61 443 GLY A CA 1
ATOM 3267 C C . GLY A 1 443 ? 10.105 1.786 33.224 1.00 5.75 443 GLY A C 1
ATOM 3268 O O . GLY A 1 443 ? 10.357 0.979 34.106 1.00 6.76 443 GLY A O 1
ATOM 3269 N N . HIS A 1 444 ? 9.182 2.711 33.368 1.00 5.88 444 HIS A N 1
ATOM 3270 C CA . HIS A 1 444 ? 8.638 2.997 34.678 1.00 4.57 444 HIS A CA 1
ATOM 3271 C C . HIS A 1 444 ? 8.007 1.811 35.367 1.00 5.44 444 HIS A C 1
ATOM 3272 O O . HIS A 1 444 ? 8.284 1.610 36.550 1.00 5.28 444 HIS A O 1
ATOM 3279 N N . HIS A 1 445 ? 7.156 1.045 34.703 1.00 5.43 445 HIS A N 1
ATOM 3280 C CA . HIS A 1 445 ? 6.474 -0.064 35.373 1.00 5.66 445 HIS A CA 1
ATOM 3281 C C . HIS A 1 445 ? 7.483 -1.108 35.870 1.00 6.16 445 HIS A C 1
ATOM 3282 O O . HIS A 1 445 ? 7.474 -1.539 37.040 1.00 6.95 445 HIS A O 1
ATOM 3289 N N . TRP A 1 446 ? 8.411 -1.513 35.005 1.00 5.01 446 TRP A N 1
ATOM 3290 C CA . TRP A 1 446 ? 9.335 -2.551 35.352 1.00 6.90 446 TRP A CA 1
ATOM 3291 C C . TRP A 1 446 ? 10.148 -2.093 36.596 1.00 6.96 446 TRP A C 1
ATOM 3292 O O . TRP A 1 446 ? 10.324 -2.858 37.541 1.00 5.68 446 TRP A O 1
ATOM 3303 N N . GLN A 1 447 ? 10.601 -0.855 36.571 1.00 5.63 447 GLN A N 1
ATOM 3304 C CA . GLN A 1 447 ? 11.474 -0.325 37.628 1.00 7.03 447 GLN A CA 1
ATOM 3305 C C . GLN A 1 447 ? 10.715 -0.139 38.911 1.00 6.34 447 GLN A C 1
ATOM 3306 O O . GLN A 1 447 ? 11.125 -0.697 39.962 1.00 5.97 447 GLN A O 1
ATOM 3312 N N . ILE A 1 448 ? 9.583 0.550 38.821 1.00 5.91 448 ILE A N 1
ATOM 3313 C CA . ILE A 1 448 ? 8.775 0.832 40.058 1.00 6.03 448 ILE A CA 1
ATOM 3314 C C . ILE A 1 448 ? 8.263 -0.453 40.722 1.00 6.45 448 ILE A C 1
ATOM 3315 O O . ILE A 1 448 ? 8.317 -0.630 41.922 1.00 6.74 448 ILE A O 1
ATOM 3320 N N . ALA A 1 449 ? 7.751 -1.373 39.934 1.00 4.85 449 ALA A N 1
ATOM 3321 C CA . ALA A 1 449 ? 7.290 -2.620 40.443 1.00 6.73 449 ALA A CA 1
ATOM 3322 C C . ALA A 1 449 ? 8.389 -3.461 41.088 1.00 7.73 449 ALA A C 1
ATOM 3323 O O . ALA A 1 449 ? 8.218 -4.017 42.198 1.00 6.69 449 ALA A O 1
ATOM 3325 N N . LEU A 1 450 ? 9.572 -3.514 40.456 1.00 6.01 450 LEU A N 1
ATOM 3326 C CA . LEU A 1 450 ? 10.713 -4.171 41.115 1.00 6.78 450 LEU A CA 1
ATOM 3327 C C . LEU A 1 450 ? 11.057 -3.489 42.443 1.00 6.93 450 LEU A C 1
ATOM 3328 O O . LEU A 1 450 ? 11.359 -4.168 43.402 1.00 5.82 450 LEU A O 1
ATOM 3333 N N . ASN A 1 451 ? 11.049 -2.158 42.487 1.00 5.38 451 ASN A N 1
ATOM 3334 C CA . ASN A 1 451 ? 11.389 -1.487 43.723 1.00 5.30 451 ASN A CA 1
ATOM 3335 C C . ASN A 1 451 ? 10.362 -1.833 44.805 1.00 6.17 451 ASN A C 1
ATOM 3336 O O . ASN A 1 451 ? 10.771 -2.108 45.943 1.00 6.32 451 ASN A O 1
ATOM 3341 N N . LEU A 1 452 ? 9.069 -1.907 44.432 1.00 5.80 452 LEU A N 1
ATOM 3342 C CA . LEU A 1 452 ? 8.065 -2.265 45.421 1.00 6.82 452 LEU A CA 1
ATOM 3343 C C . LEU A 1 452 ? 8.275 -3.657 45.958 1.00 8.09 452 LEU A C 1
ATOM 3344 O O . LEU A 1 452 ? 8.087 -3.913 47.163 1.00 8.30 452 LEU A O 1
ATOM 3349 N N . ASP A 1 453 ? 8.766 -4.576 45.098 1.00 6.26 453 ASP A N 1
ATOM 3350 C CA . ASP A 1 453 ? 9.030 -5.923 45.514 1.00 6.48 453 ASP A CA 1
ATOM 3351 C C . ASP A 1 453 ? 10.214 -6.124 46.543 1.00 7.69 453 ASP A C 1
ATOM 3352 O O . ASP A 1 453 ? 10.368 -7.237 47.100 1.00 7.60 453 ASP A O 1
ATOM 3357 N N . GLN A 1 454 ? 11.023 -5.100 46.776 1.00 6.33 454 GLN A N 1
ATOM 3358 C CA . GLN A 1 454 ? 12.115 -5.170 47.736 1.00 6.19 454 GLN A CA 1
ATOM 3359 C C . GLN A 1 454 ? 11.658 -5.038 49.157 1.00 7.56 454 GLN A C 1
ATOM 3360 O O . GLN A 1 454 ? 11.904 -4.045 49.862 1.00 7.57 454 GLN A O 1
ATOM 3366 N N . ALA A 1 455 ? 10.934 -6.042 49.603 1.00 7.28 455 ALA A N 1
ATOM 3367 C CA . ALA A 1 455 ? 10.181 -5.902 50.812 1.00 9.79 455 ALA A CA 1
ATOM 3368 C C . ALA A 1 455 ? 11.065 -5.903 52.056 1.00 11.48 455 ALA A C 1
ATOM 3369 O O . ALA A 1 455 ? 10.560 -5.566 53.153 1.00 13.30 455 ALA A O 1
ATOM 3371 N N . GLU A 1 456 ? 12.304 -6.338 51.923 1.00 10.65 456 GLU A N 1
ATOM 3372 C CA . GLU A 1 456 ? 13.284 -6.202 53.021 1.00 14.04 456 GLU A CA 1
ATOM 3373 C C . GLU A 1 456 ? 13.800 -4.787 53.271 1.00 13.16 456 GLU A C 1
ATOM 3374 O O . GLU A 1 456 ? 14.403 -4.589 54.315 1.00 14.05 456 GLU A O 1
ATOM 3380 N N . LEU A 1 457 ? 13.500 -3.805 52.409 1.00 9.55 457 LEU A N 1
ATOM 3381 C CA . LEU A 1 457 ? 13.973 -2.432 52.589 1.00 8.57 457 LEU A CA 1
ATOM 3382 C C . LEU A 1 457 ? 12.934 -1.709 53.436 1.00 10.33 457 LEU A C 1
ATOM 3383 O O . LEU A 1 457 ? 11.737 -2.016 53.387 1.00 8.97 457 LEU A O 1
ATOM 3388 N N . PRO A 1 458 ? 13.384 -0.739 54.197 1.00 10.36 458 PRO A N 1
ATOM 3389 C CA . PRO A 1 458 ? 12.490 0.197 54.865 1.00 12.00 458 PRO A CA 1
ATOM 3390 C C . PRO A 1 458 ? 11.471 0.736 53.904 1.00 11.33 458 PRO A C 1
ATOM 3391 O O . PRO A 1 458 ? 11.789 0.955 52.721 1.00 10.48 458 PRO A O 1
ATOM 3395 N N . PHE A 1 459 ? 10.242 0.956 54.365 1.00 9.43 459 PHE A N 1
ATOM 3396 C CA . PHE A 1 459 ? 9.151 1.220 53.439 1.00 9.28 459 PHE A CA 1
ATOM 3397 C C . PHE A 1 459 ? 9.383 2.413 52.550 1.00 9.14 459 PHE A C 1
ATOM 3398 O O . PHE A 1 459 ? 9.173 2.330 51.337 1.00 9.40 459 PHE A O 1
ATOM 3406 N N . LEU A 1 460 ? 9.919 3.506 53.067 1.00 7.78 460 LEU A N 1
ATOM 3407 C CA . LEU A 1 460 ? 10.081 4.643 52.181 1.00 7.71 460 LEU A CA 1
ATOM 3408 C C . LEU A 1 460 ? 11.100 4.389 51.053 1.00 6.80 460 LEU A C 1
ATOM 3409 O O . LEU A 1 460 ? 11.003 4.992 49.969 1.00 9.55 460 LEU A O 1
ATOM 3414 N N . ARG A 1 461 ? 11.996 3.433 51.273 1.00 6.10 461 ARG A N 1
ATOM 3415 C CA . ARG A 1 461 ? 12.887 2.995 50.220 1.00 7.96 461 ARG A CA 1
ATOM 3416 C C . ARG A 1 461 ? 12.220 2.223 49.109 1.00 9.39 461 ARG A C 1
ATOM 3417 O O . ARG A 1 461 ? 12.720 2.239 47.972 1.00 11.07 461 ARG A O 1
ATOM 3425 N N . ARG A 1 462 ? 11.090 1.603 49.395 1.00 7.11 462 ARG A N 1
ATOM 3426 C CA . ARG A 1 462 ? 10.360 0.888 48.385 1.00 6.97 462 ARG A CA 1
ATOM 3427 C C . ARG A 1 462 ? 9.587 1.781 47.390 1.00 7.45 462 ARG A C 1
ATOM 3428 O O . ARG A 1 462 ? 9.257 1.350 46.292 1.00 7.72 462 ARG A O 1
ATOM 3436 N N . ILE A 1 463 ? 9.322 3.012 47.774 1.00 7.57 463 ILE A N 1
ATOM 3437 C CA . ILE A 1 463 ? 8.609 4.004 46.954 1.00 10.46 463 ILE A CA 1
ATOM 3438 C C . ILE A 1 463 ? 9.399 5.300 46.749 1.00 8.79 463 ILE A C 1
ATOM 3439 O O . ILE A 1 463 ? 8.821 6.350 46.405 1.00 11.22 463 ILE A O 1
ATOM 3444 N N . ALA A 1 464 ? 10.706 5.254 46.987 1.00 10.58 464 ALA A N 1
ATOM 3445 C CA . ALA A 1 464 ? 11.547 6.458 47.047 1.00 8.13 464 ALA A CA 1
ATOM 3446 C C . ALA A 1 464 ? 11.424 7.188 45.714 1.00 9.63 464 ALA A C 1
ATOM 3447 O O . ALA A 1 464 ? 11.684 6.575 44.682 1.00 10.97 464 ALA A O 1
ATOM 3449 N N . PRO A 1 465 ? 11.078 8.488 45.719 1.00 10.63 465 PRO A N 1
ATOM 3450 C CA . PRO A 1 465 ? 10.851 9.204 44.457 1.00 14.54 465 PRO A CA 1
ATOM 3451 C C . PRO A 1 465 ? 12.090 10.020 44.094 1.00 17.46 465 PRO A C 1
ATOM 3452 O O . PRO A 1 465 ? 12.044 11.287 44.328 1.00 26.76 465 PRO A O 1
ATOM 3456 N N . TYR A 1 466 ? 13.225 9.391 43.938 1.00 9.85 466 TYR A N 1
ATOM 3457 C CA . TYR A 1 466 ? 14.440 9.970 43.385 1.00 8.19 466 TYR A CA 1
ATOM 3458 C C . TYR A 1 466 ? 14.228 10.286 41.869 1.00 7.81 466 TYR A C 1
ATOM 3459 O O . TYR A 1 466 ? 14.302 9.409 41.017 1.00 9.05 466 TYR A O 1
ATOM 3468 N N . ASN A 1 467 ? 14.004 11.520 41.559 1.00 6.94 467 ASN A N 1
ATOM 3469 C CA . ASN A 1 467 ? 13.666 11.928 40.183 1.00 7.31 467 ASN A CA 1
ATOM 3470 C C . ASN A 1 467 ? 14.739 11.559 39.148 1.00 7.11 467 ASN A C 1
ATOM 3471 O O . ASN A 1 467 ? 14.400 11.122 38.042 1.00 7.90 467 ASN A O 1
ATOM 3476 N N . ALA A 1 468 ? 16.031 11.784 39.449 1.00 6.11 468 ALA A N 1
ATOM 3477 C CA . ALA A 1 468 ? 17.087 11.528 38.492 1.00 6.44 468 ALA A CA 1
ATOM 3478 C C . ALA A 1 468 ? 17.197 10.036 38.245 1.00 5.55 468 ALA A C 1
ATOM 3479 O O . ALA A 1 468 ? 17.278 9.599 37.105 1.00 6.84 468 ALA A O 1
ATOM 3481 N N . TYR A 1 469 ? 17.066 9.262 39.286 1.00 5.84 469 TYR A N 1
ATOM 3482 C CA . TYR A 1 469 ? 17.057 7.791 39.124 1.00 4.47 469 TYR A CA 1
ATOM 3483 C C . TYR A 1 469 ? 15.873 7.338 38.271 1.00 5.82 469 TYR A C 1
ATOM 3484 O O . TYR A 1 469 ? 16.008 6.516 37.359 1.00 7.21 469 TYR A O 1
ATOM 3493 N N . THR A 1 470 ? 14.699 7.761 38.671 1.00 5.11 470 THR A N 1
ATOM 3494 C CA . THR A 1 470 ? 13.424 7.301 38.142 1.00 4.23 470 THR A CA 1
ATOM 3495 C C . THR A 1 470 ? 13.253 7.742 36.690 1.00 5.67 470 THR A C 1
ATOM 3496 O O . THR A 1 470 ? 12.956 6.877 35.846 1.00 5.79 470 THR A O 1
ATOM 3500 N N . GLU A 1 471 ? 13.462 9.007 36.380 1.00 6.61 471 GLU A N 1
ATOM 3501 C CA . GLU A 1 471 ? 13.349 9.469 35.044 1.00 6.72 471 GLU A CA 1
ATOM 3502 C C . GLU A 1 471 ? 14.552 9.074 34.213 1.00 5.97 471 GLU A C 1
ATOM 3503 O O . GLU A 1 471 ? 14.348 8.738 33.023 1.00 7.04 471 GLU A O 1
ATOM 3509 N N . GLY A 1 472 ? 15.766 9.078 34.789 1.00 5.95 472 GLY A N 1
ATOM 3510 C CA . GLY A 1 472 ? 16.915 8.665 34.080 1.00 6.59 472 GLY A CA 1
ATOM 3511 C C . GLY A 1 472 ? 16.842 7.193 33.693 1.00 5.95 472 GLY A C 1
ATOM 3512 O O . GLY A 1 472 ? 17.213 6.822 32.554 1.00 6.71 472 GLY A O 1
ATOM 3513 N N . TRP A 1 473 ? 16.296 6.363 34.585 1.00 4.15 473 TRP A N 1
ATOM 3514 C CA . TRP A 1 473 ? 16.124 4.937 34.273 1.00 4.62 473 TRP A CA 1
ATOM 3515 C C . TRP A 1 473 ? 15.209 4.777 33.044 1.00 4.87 473 TRP A C 1
ATOM 3516 O O . TRP A 1 473 ? 15.503 3.987 32.148 1.00 4.83 473 TRP A O 1
ATOM 3527 N N . ALA A 1 474 ? 14.082 5.476 33.041 1.00 3.10 474 ALA A N 1
ATOM 3528 C CA . ALA A 1 474 ? 13.095 5.252 31.974 1.00 6.57 474 ALA A CA 1
ATOM 3529 C C . ALA A 1 474 ? 13.672 5.706 30.634 1.00 8.27 474 ALA A C 1
ATOM 3530 O O . ALA A 1 474 ? 13.510 5.034 29.635 1.00 7.16 474 ALA A O 1
ATOM 3532 N N . LEU A 1 475 ? 14.409 6.828 30.618 1.00 6.56 475 LEU A N 1
ATOM 3533 C CA . LEU A 1 475 ? 15.074 7.253 29.378 1.00 5.88 475 LEU A CA 1
ATOM 3534 C C . LEU A 1 475 ? 16.174 6.284 28.934 1.00 7.46 475 LEU A C 1
ATOM 3535 O O . LEU A 1 475 ? 16.283 5.943 27.721 1.00 8.20 475 LEU A O 1
ATOM 3540 N N . TYR A 1 476 ? 16.961 5.745 29.902 1.00 5.54 476 TYR A N 1
ATOM 3541 C CA . TYR A 1 476 ? 17.921 4.676 29.612 1.00 6.26 476 TYR A CA 1
ATOM 3542 C C . TYR A 1 476 ? 17.233 3.462 29.007 1.00 6.94 476 TYR A C 1
ATOM 3543 O O . TYR A 1 476 ? 17.770 2.914 28.040 1.00 4.96 476 TYR A O 1
ATOM 3552 N N . SER A 1 477 ? 16.051 3.064 29.539 1.00 7.30 477 SER A N 1
ATOM 3553 C CA . SER A 1 477 ? 15.191 1.931 29.083 1.00 8.56 477 SER A CA 1
ATOM 3554 C C . SER A 1 477 ? 14.885 2.068 27.607 1.00 5.44 477 SER A C 1
ATOM 3555 O O . SER A 1 477 ? 14.884 1.065 26.864 1.00 7.88 477 SER A O 1
ATOM 3558 N N . GLU A 1 478 ? 14.611 3.280 27.193 1.00 5.83 478 GLU A N 1
ATOM 3559 C CA . GLU A 1 478 ? 14.280 3.560 25.803 1.00 7.18 478 GLU A CA 1
ATOM 3560 C C . GLU A 1 478 ? 15.452 3.230 24.867 1.00 7.37 478 GLU A C 1
ATOM 3561 O O . GLU A 1 478 ? 15.246 2.757 23.734 1.00 7.45 478 GLU A O 1
ATOM 3567 N N . GLN A 1 479 ? 16.657 3.487 25.352 1.00 6.83 479 GLN A N 1
ATOM 3568 C CA . GLN A 1 479 ? 17.864 3.149 24.581 1.00 6.28 479 GLN A CA 1
ATOM 3569 C C . GLN A 1 479 ? 18.127 1.674 24.617 1.00 7.42 479 GLN A C 1
ATOM 3570 O O . GLN A 1 479 ? 18.451 1.073 23.604 1.00 6.53 479 GLN A O 1
ATOM 3576 N N . VAL A 1 480 ? 17.982 1.055 25.788 1.00 6.71 480 VAL A N 1
ATOM 3577 C CA . VAL A 1 480 ? 18.118 -0.385 25.873 1.00 6.34 480 VAL A CA 1
ATOM 3578 C C . VAL A 1 480 ? 17.130 -1.100 24.931 1.00 6.73 480 VAL A C 1
ATOM 3579 O O . VAL A 1 480 ? 17.480 -2.119 24.355 1.00 5.86 480 VAL A O 1
ATOM 3583 N N . ALA A 1 481 ? 15.878 -0.597 24.785 1.00 6.50 481 ALA A N 1
ATOM 3584 C CA . ALA A 1 481 ? 14.919 -1.241 23.882 1.00 7.03 481 ALA A CA 1
ATOM 3585 C C . ALA A 1 481 ? 15.510 -1.266 22.453 1.00 5.34 481 ALA A C 1
ATOM 3586 O O . ALA A 1 481 ? 15.367 -2.263 21.742 1.00 6.24 481 ALA A O 1
ATOM 3588 N N . TYR A 1 482 ? 16.167 -0.185 22.033 1.00 6.01 482 TYR A N 1
ATOM 3589 C CA . TYR A 1 482 ? 16.894 -0.160 20.737 1.00 5.45 482 TYR A CA 1
ATOM 3590 C C . TYR A 1 482 ? 17.991 -1.218 20.674 1.00 5.66 482 TYR A C 1
ATOM 3591 O O . TYR A 1 482 ? 18.079 -2.017 19.720 1.00 4.99 482 TYR A O 1
ATOM 3600 N N . GLU A 1 483 ? 18.812 -1.274 21.720 1.00 5.76 483 GLU A N 1
ATOM 3601 C CA . GLU A 1 483 ? 19.900 -2.282 21.802 1.00 6.80 483 GLU A CA 1
ATOM 3602 C C . GLU A 1 483 ? 19.436 -3.713 21.853 1.00 6.56 483 GLU A C 1
ATOM 3603 O O . GLU A 1 483 ? 20.209 -4.574 21.543 1.00 6.05 483 GLU A O 1
ATOM 3609 N N . LEU A 1 484 ? 18.171 -3.936 22.187 1.00 7.81 484 LEU A N 1
ATOM 3610 C CA . LEU A 1 484 ? 17.547 -5.268 22.169 1.00 6.24 484 LEU A CA 1
ATOM 3611 C C . LEU A 1 484 ? 16.878 -5.547 20.833 1.00 7.67 484 LEU A C 1
ATOM 3612 O O . LEU A 1 484 ? 16.314 -6.615 20.650 1.00 8.75 484 LEU A O 1
ATOM 3617 N N . GLY A 1 485 ? 16.899 -4.579 19.903 1.00 6.91 485 GLY A N 1
ATOM 3618 C CA . GLY A 1 485 ? 16.382 -4.787 18.539 1.00 9.04 485 GLY A CA 1
ATOM 3619 C C . GLY A 1 485 ? 14.933 -4.495 18.359 1.00 8.13 485 GLY A C 1
ATOM 3620 O O . GLY A 1 485 ? 14.395 -4.877 17.335 1.00 10.04 485 GLY A O 1
ATOM 3621 N N . MET A 1 486 ? 14.343 -3.631 19.220 1.00 5.14 486 MET A N 1
ATOM 3622 C CA . MET A 1 486 ? 12.941 -3.320 19.058 1.00 5.47 486 MET A CA 1
ATOM 3623 C C . MET A 1 486 ? 12.646 -2.420 17.825 1.00 6.38 486 MET A C 1
ATOM 3624 O O . MET A 1 486 ? 11.477 -2.248 17.470 1.00 9.31 486 MET A O 1
ATOM 3629 N N . TYR A 1 487 ? 13.681 -1.786 17.238 1.00 5.21 487 TYR A N 1
ATOM 3630 C CA . TYR A 1 487 ? 13.525 -1.005 16.037 1.00 6.13 487 TYR A CA 1
ATOM 3631 C C . TYR A 1 487 ? 14.096 -1.651 14.778 1.00 7.62 487 TYR A C 1
ATOM 3632 O O . TYR A 1 487 ? 14.305 -0.977 13.768 1.00 7.52 487 TYR A O 1
ATOM 3641 N N . GLU A 1 488 ? 14.291 -2.948 14.828 1.00 6.74 488 GLU A N 1
ATOM 3642 C CA . GLU A 1 488 ? 14.637 -3.687 13.621 1.00 9.44 488 GLU A CA 1
ATOM 3643 C C . GLU A 1 488 ? 13.605 -3.369 12.519 1.00 9.00 488 GLU A C 1
ATOM 3644 O O . GLU A 1 488 ? 12.397 -3.472 12.727 1.00 6.46 488 GLU A O 1
ATOM 3650 N N . ASN A 1 489 ? 14.079 -3.005 11.326 1.00 9.63 489 ASN A N 1
ATOM 3651 C CA . ASN A 1 489 ? 13.172 -2.758 10.206 1.00 10.60 489 ASN A CA 1
ATOM 3652 C C . ASN A 1 489 ? 12.215 -1.602 10.562 1.00 8.60 489 ASN A C 1
ATOM 3653 O O . ASN A 1 489 ? 11.087 -1.570 10.091 1.00 9.73 489 ASN A O 1
ATOM 3658 N N . ASP A 1 490 ? 12.677 -0.670 11.396 1.00 6.55 490 ASP A N 1
ATOM 3659 C CA . ASP A 1 490 ? 11.815 0.416 11.853 1.00 6.05 490 ASP A CA 1
ATOM 3660 C C . ASP A 1 490 ? 12.534 1.742 12.030 1.00 6.54 490 ASP A C 1
ATOM 3661 O O . ASP A 1 490 ? 12.640 2.276 13.143 1.00 7.33 490 ASP A O 1
ATOM 3666 N N . PRO A 1 491 ? 13.046 2.296 10.918 1.00 4.91 491 PRO A N 1
ATOM 3667 C CA . PRO A 1 491 ? 13.821 3.539 11.019 1.00 5.51 491 PRO A CA 1
ATOM 3668 C C . PRO A 1 491 ? 13.033 4.736 11.501 1.00 5.60 491 PRO A C 1
ATOM 3669 O O . PRO A 1 491 ? 13.582 5.581 12.242 1.00 5.95 491 PRO A O 1
ATOM 3673 N N . PHE A 1 492 ? 11.762 4.800 11.185 1.00 4.52 492 PHE A N 1
ATOM 3674 C CA . PHE A 1 492 ? 10.970 5.946 11.670 1.00 5.52 492 PHE A CA 1
ATOM 3675 C C . PHE A 1 492 ? 10.657 5.850 13.143 1.00 5.21 492 PHE A C 1
ATOM 3676 O O . PHE A 1 492 ? 10.712 6.868 13.839 1.00 5.67 492 PHE A O 1
ATOM 3684 N N . GLY A 1 493 ? 10.379 4.642 13.654 1.00 6.40 493 GLY A N 1
ATOM 3685 C CA . GLY A 1 493 ? 10.260 4.482 15.114 1.00 6.27 493 GLY A CA 1
ATOM 3686 C C . GLY A 1 493 ? 11.530 4.843 15.838 1.00 6.27 493 GLY A C 1
ATOM 3687 O O . GLY A 1 493 ? 11.516 5.407 16.919 1.00 6.40 493 GLY A O 1
ATOM 3688 N N . ASP A 1 494 ? 12.677 4.513 15.232 1.00 5.27 494 ASP A N 1
ATOM 3689 C CA . ASP A 1 494 ? 13.959 4.893 15.793 1.00 5.51 494 ASP A CA 1
ATOM 3690 C C . ASP A 1 494 ? 14.103 6.386 15.859 1.00 5.39 494 ASP A C 1
ATOM 3691 O O . ASP A 1 494 ? 14.524 6.941 16.855 1.00 4.64 494 ASP A O 1
ATOM 3696 N N . LEU A 1 495 ? 13.709 7.063 14.815 1.00 5.58 495 LEU A N 1
ATOM 3697 C CA . LEU A 1 495 ? 13.642 8.529 14.889 1.00 5.98 495 LEU A CA 1
ATOM 3698 C C . LEU A 1 495 ? 12.738 9.072 15.948 1.00 7.27 495 LEU A C 1
ATOM 3699 O O . LEU A 1 495 ? 13.082 10.092 16.585 1.00 7.37 495 LEU A O 1
ATOM 3704 N N . GLY A 1 496 ? 11.630 8.391 16.201 1.00 7.17 496 GLY A N 1
ATOM 3705 C CA . GLY A 1 496 ? 10.781 8.763 17.314 1.00 6.66 496 GLY A CA 1
ATOM 3706 C C . GLY A 1 496 ? 11.483 8.605 18.693 1.00 6.75 496 GLY A C 1
ATOM 3707 O O . GLY A 1 496 ? 11.344 9.483 19.567 1.00 7.01 496 GLY A O 1
ATOM 3708 N N . ARG A 1 497 ? 12.233 7.518 18.865 1.00 6.66 497 ARG A N 1
ATOM 3709 C CA . ARG A 1 497 ? 13.032 7.345 20.036 1.00 5.55 497 ARG A CA 1
ATOM 3710 C C . ARG A 1 497 ? 14.051 8.450 20.191 1.00 4.35 497 ARG A C 1
ATOM 3711 O O . ARG A 1 497 ? 14.148 9.043 21.272 1.00 7.09 497 ARG A O 1
ATOM 3719 N N . LEU A 1 498 ? 14.740 8.761 19.091 1.00 4.48 498 LEU A N 1
ATOM 3720 C CA . LEU A 1 498 ? 15.789 9.791 19.163 1.00 4.65 498 LEU A CA 1
ATOM 3721 C C . LEU A 1 498 ? 15.148 11.170 19.377 1.00 5.51 498 LEU A C 1
ATOM 3722 O O . LEU A 1 498 ? 15.717 11.977 20.116 1.00 5.76 498 LEU A O 1
ATOM 3727 N N . GLN A 1 499 ? 13.958 11.441 18.792 1.00 6.36 499 GLN A N 1
ATOM 3728 C CA . GLN A 1 499 ? 13.244 12.670 19.043 1.00 7.15 499 GLN A CA 1
ATOM 3729 C C . GLN A 1 499 ? 12.903 12.849 20.516 1.00 6.42 499 GLN A C 1
ATOM 3730 O O . GLN A 1 499 ? 13.036 13.956 21.049 1.00 6.44 499 GLN A O 1
ATOM 3736 N N . ALA A 1 500 ? 12.499 11.781 21.147 1.00 4.86 500 ALA A N 1
ATOM 3737 C CA . ALA A 1 500 ? 12.147 11.783 22.608 1.00 6.65 500 ALA A CA 1
ATOM 3738 C C . ALA A 1 500 ? 13.440 12.030 23.430 1.00 6.50 500 ALA A C 1
ATOM 3739 O O . ALA A 1 500 ? 13.414 12.732 24.416 1.00 7.71 500 ALA A O 1
ATOM 3741 N N . GLU A 1 501 ? 14.577 11.489 22.989 1.00 7.09 501 GLU A N 1
ATOM 3742 C CA . GLU A 1 501 ? 15.865 11.714 23.685 1.00 7.35 501 GLU A CA 1
ATOM 3743 C C . GLU A 1 501 ? 16.299 13.180 23.559 1.00 7.23 501 GLU A C 1
ATOM 3744 O O . GLU A 1 501 ? 16.707 13.842 24.536 1.00 8.44 501 GLU A O 1
ATOM 3750 N N . LEU A 1 502 ? 16.165 13.664 22.318 1.00 7.19 502 LEU A N 1
ATOM 3751 C CA . LEU A 1 502 ? 16.410 15.060 21.959 1.00 6.84 502 LEU A CA 1
ATOM 3752 C C . LEU A 1 502 ? 15.553 15.962 22.807 1.00 7.77 502 LEU A C 1
ATOM 3753 O O . LEU A 1 502 ? 16.059 16.953 23.347 1.00 5.68 502 LEU A O 1
ATOM 3758 N N . PHE A 1 503 ? 14.289 15.585 23.026 1.00 5.99 503 PHE A N 1
ATOM 3759 C CA . PHE A 1 503 ? 13.381 16.419 23.806 1.00 7.77 503 PHE A CA 1
ATOM 3760 C C . PHE A 1 503 ? 13.930 16.574 25.224 1.00 6.51 503 PHE A C 1
ATOM 3761 O O . PHE A 1 503 ? 13.858 17.656 25.808 1.00 7.20 503 PHE A O 1
ATOM 3769 N N . ARG A 1 504 ? 14.454 15.495 25.777 1.00 6.70 504 ARG A N 1
ATOM 3770 C CA . ARG A 1 504 ? 14.959 15.521 27.113 1.00 6.79 504 ARG A CA 1
ATOM 3771 C C . ARG A 1 504 ? 16.321 16.251 27.230 1.00 7.35 504 ARG A C 1
ATOM 3772 O O . ARG A 1 504 ? 16.626 16.819 28.266 1.00 8.92 504 ARG A O 1
ATOM 3780 N N . ALA A 1 505 ? 17.105 16.292 26.166 1.00 6.45 505 ALA A N 1
ATOM 3781 C CA . ALA A 1 505 ? 18.296 17.127 26.114 1.00 6.75 505 ALA A CA 1
ATOM 3782 C C . ALA A 1 505 ? 17.882 18.601 26.069 1.00 6.99 505 ALA A C 1
ATOM 3783 O O . ALA A 1 505 ? 18.456 19.452 26.798 1.00 6.48 505 ALA A O 1
ATOM 3785 N N . VAL A 1 506 ? 16.891 18.914 25.246 1.00 7.20 506 VAL A N 1
ATOM 3786 C CA . VAL A 1 506 ? 16.343 20.280 25.232 1.00 5.29 506 VAL A CA 1
ATOM 3787 C C . VAL A 1 506 ? 15.912 20.732 26.612 1.00 6.71 506 VAL A C 1
ATOM 3788 O O . VAL A 1 506 ? 16.092 21.920 26.973 1.00 5.48 506 VAL A O 1
ATOM 3792 N N . ARG A 1 507 ? 15.309 19.820 27.404 1.00 6.81 507 ARG A N 1
ATOM 3793 C CA . ARG A 1 507 ? 14.921 20.114 28.763 1.00 7.67 507 ARG A CA 1
ATOM 3794 C C . ARG A 1 507 ? 16.067 20.644 29.603 1.00 8.28 507 ARG A C 1
ATOM 3795 O O . ARG A 1 507 ? 15.875 21.589 30.362 1.00 8.65 507 ARG A O 1
ATOM 3803 N N . LEU A 1 508 ? 17.260 20.109 29.450 1.00 6.18 508 LEU A N 1
ATOM 3804 C CA . LEU A 1 508 ? 18.440 20.640 30.199 1.00 6.72 508 LEU A CA 1
ATOM 3805 C C . LEU A 1 508 ? 18.698 22.108 29.836 1.00 8.45 508 LEU A C 1
ATOM 3806 O O . LEU A 1 508 ? 19.010 22.994 30.687 1.00 9.73 508 LEU A O 1
ATOM 3811 N N . VAL A 1 509 ? 18.547 22.403 28.544 1.00 6.86 509 VAL A N 1
ATOM 3812 C CA . VAL A 1 509 ? 18.817 23.733 28.046 1.00 6.30 509 VAL A CA 1
ATOM 3813 C C . VAL A 1 509 ? 17.757 24.747 28.517 1.00 6.29 509 VAL A C 1
ATOM 3814 O O . VAL A 1 509 ? 18.062 25.882 29.002 1.00 8.78 509 VAL A O 1
ATOM 3818 N N . VAL A 1 510 ? 16.482 24.369 28.359 1.00 6.54 510 VAL A N 1
ATOM 3819 C CA . VAL A 1 510 ? 15.397 25.312 28.653 1.00 6.58 510 VAL A CA 1
ATOM 3820 C C . VAL A 1 510 ? 15.132 25.483 30.182 1.00 7.43 510 VAL A C 1
ATOM 3821 O O . VAL A 1 510 ? 14.720 26.578 30.623 1.00 7.27 510 VAL A O 1
ATOM 3825 N N . ASP A 1 511 ? 15.326 24.436 30.991 1.00 7.57 511 ASP A N 1
ATOM 3826 C CA . ASP A 1 511 ? 15.050 24.603 32.434 1.00 7.40 511 ASP A CA 1
ATOM 3827 C C . ASP A 1 511 ? 16.129 25.483 33.035 1.00 7.34 511 ASP A C 1
ATOM 3828 O O . ASP A 1 511 ? 15.819 26.444 33.745 1.00 8.55 511 ASP A O 1
ATOM 3833 N N . THR A 1 512 ? 17.393 25.208 32.682 1.00 5.80 512 THR A N 1
ATOM 3834 C CA . THR A 1 512 ? 18.487 26.099 33.145 1.00 8.78 512 THR A CA 1
ATOM 3835 C C . THR A 1 512 ? 18.338 27.500 32.489 1.00 8.84 512 THR A C 1
ATOM 3836 O O . THR A 1 512 ? 18.664 28.524 33.080 1.00 10.30 512 THR A O 1
ATOM 3840 N N . GLY A 1 513 ? 17.870 27.509 31.233 1.00 9.23 513 GLY A N 1
ATOM 3841 C CA . GLY A 1 513 ? 17.580 28.776 30.492 1.00 7.40 513 GLY A CA 1
ATOM 3842 C C . GLY A 1 513 ? 16.661 29.685 31.280 1.00 7.90 513 GLY A C 1
ATOM 3843 O O . GLY A 1 513 ? 17.034 30.829 31.586 1.00 9.03 513 GLY A O 1
ATOM 3844 N N . LEU A 1 514 ? 15.477 29.191 31.562 1.00 6.79 514 LEU A N 1
ATOM 3845 C CA . LEU A 1 514 ? 14.468 29.933 32.330 1.00 6.70 514 LEU A CA 1
ATOM 3846 C C . LEU A 1 514 ? 14.930 30.304 33.730 1.00 7.58 514 LEU A C 1
ATOM 3847 O O . LEU A 1 514 ? 14.727 31.435 34.171 1.00 7.42 514 LEU A O 1
ATOM 3852 N N . HIS A 1 515 ? 15.497 29.354 34.458 1.00 6.99 515 HIS A N 1
ATOM 3853 C CA . HIS A 1 515 ? 15.622 29.518 35.905 1.00 7.96 515 HIS A CA 1
ATOM 3854 C C . HIS A 1 515 ? 16.950 30.136 36.337 1.00 9.09 515 HIS A C 1
ATOM 3855 O O . HIS A 1 515 ? 17.049 30.665 37.443 1.00 10.26 515 HIS A O 1
ATOM 3862 N N . ASP A 1 516 ? 17.958 30.086 35.463 1.00 9.77 516 ASP A N 1
ATOM 3863 C CA . ASP A 1 516 ? 19.281 30.708 35.720 1.00 10.96 516 ASP A CA 1
ATOM 3864 C C . ASP A 1 516 ? 19.733 31.751 34.697 1.00 10.54 516 ASP A C 1
ATOM 3865 O O . ASP A 1 516 ? 20.261 32.820 35.091 1.00 12.52 516 ASP A O 1
ATOM 3870 N N . LYS A 1 517 ? 19.547 31.466 33.411 1.00 9.80 517 LYS A N 1
ATOM 3871 C CA . LYS A 1 517 ? 19.959 32.396 32.359 1.00 10.57 517 LYS A CA 1
ATOM 3872 C C . LYS A 1 517 ? 18.930 33.474 32.060 1.00 9.82 517 LYS A C 1
ATOM 3873 O O . LYS A 1 517 ? 19.177 34.326 31.206 1.00 10.23 517 LYS A O 1
ATOM 3879 N N . ARG A 1 518 ? 17.779 33.407 32.734 1.00 9.05 518 ARG A N 1
ATOM 3880 C CA . ARG A 1 518 ? 16.702 34.399 32.654 1.00 9.22 518 ARG A CA 1
ATOM 3881 C C . ARG A 1 518 ? 16.074 34.457 31.259 1.00 8.85 518 ARG A C 1
ATOM 3882 O O . ARG A 1 518 ? 15.546 35.462 30.867 1.00 9.46 518 ARG A O 1
ATOM 3890 N N . TRP A 1 519 ? 16.062 33.328 30.541 1.00 7.91 519 TRP A N 1
ATOM 3891 C CA . TRP A 1 519 ? 15.243 33.233 29.355 1.00 8.70 519 TRP A CA 1
ATOM 3892 C C . TRP A 1 519 ? 13.781 33.518 29.692 1.00 9.24 519 TRP A C 1
ATOM 3893 O O . TRP A 1 519 ? 13.279 33.108 30.707 1.00 8.74 519 TRP A O 1
ATOM 3904 N N . THR A 1 520 ? 13.065 34.193 28.791 1.00 8.69 520 THR A N 1
ATOM 3905 C CA . THR A 1 520 ? 11.642 34.381 28.945 1.00 8.96 520 THR A CA 1
ATOM 3906 C C . THR A 1 520 ? 10.925 33.076 28.536 1.00 9.33 520 THR A C 1
ATOM 3907 O O . THR A 1 520 ? 11.468 32.244 27.802 1.00 8.91 520 THR A O 1
ATOM 3911 N N . ARG A 1 521 ? 9.668 32.980 28.940 1.00 10.42 521 ARG A N 1
ATOM 3912 C CA . ARG A 1 521 ? 8.760 31.945 28.483 1.00 10.84 521 ARG A CA 1
ATOM 3913 C C . ARG A 1 521 ? 8.758 31.843 26.951 1.00 9.31 521 ARG A C 1
ATOM 3914 O O . ARG A 1 521 ? 8.897 30.761 26.369 1.00 8.35 521 ARG A O 1
ATOM 3922 N N . GLU A 1 522 ? 8.709 32.973 26.311 1.00 9.82 522 GLU A N 1
ATOM 3923 C CA . GLU A 1 522 ? 8.560 32.971 24.851 1.00 10.78 522 GLU A CA 1
ATOM 3924 C C . GLU A 1 522 ? 9.814 32.507 24.156 1.00 9.22 522 GLU A C 1
ATOM 3925 O O . GLU A 1 522 ? 9.720 31.789 23.188 1.00 10.72 522 GLU A O 1
ATOM 3931 N N . GLN A 1 523 ? 10.979 32.841 24.696 1.00 9.42 523 GLN A N 1
ATOM 3932 C CA . GLN A 1 523 ? 12.271 32.389 24.142 1.00 9.36 523 GLN A CA 1
ATOM 3933 C C . GLN A 1 523 ? 12.410 30.891 24.319 1.00 9.69 523 GLN A C 1
ATOM 3934 O O . GLN A 1 523 ? 12.920 30.182 23.397 1.00 9.79 523 GLN A O 1
ATOM 3940 N N . ALA A 1 524 ? 11.977 30.390 25.489 1.00 9.07 524 ALA A N 1
ATOM 3941 C CA . ALA A 1 524 ? 12.067 28.956 25.765 1.00 9.05 524 ALA A CA 1
ATOM 3942 C C . ALA A 1 524 ? 11.126 28.186 24.813 1.00 9.28 524 ALA A C 1
ATOM 3943 O O . ALA A 1 524 ? 11.506 27.148 24.236 1.00 9.07 524 ALA A O 1
ATOM 3945 N N . ILE A 1 525 ? 9.907 28.700 24.616 1.00 10.36 525 ILE A N 1
ATOM 3946 C CA . ILE A 1 525 ? 8.964 28.056 23.672 1.00 10.74 525 ILE A CA 1
ATOM 3947 C C . ILE A 1 525 ? 9.573 27.983 22.247 1.00 11.19 525 ILE A C 1
ATOM 3948 O O . ILE A 1 525 ? 9.579 26.920 21.605 1.00 13.19 525 ILE A O 1
ATOM 3953 N N . SER A 1 526 ? 10.086 29.112 21.782 1.00 12.38 526 SER A N 1
ATOM 3954 C CA . SER A 1 526 ? 10.656 29.206 20.428 1.00 13.92 526 SER A CA 1
ATOM 3955 C C . SER A 1 526 ? 11.785 28.213 20.276 1.00 13.14 526 SER A C 1
ATOM 3956 O O . SER A 1 526 ? 11.812 27.434 19.324 1.00 13.42 526 SER A O 1
ATOM 3959 N N . TYR A 1 527 ? 12.688 28.159 21.269 1.00 11.46 527 TYR A N 1
ATOM 3960 C CA . TYR A 1 527 ? 13.862 27.251 21.182 1.00 10.59 527 TYR A CA 1
ATOM 3961 C C . TYR A 1 527 ? 13.366 25.807 21.091 1.00 10.55 527 TYR A C 1
ATOM 3962 O O . TYR A 1 527 ? 13.839 25.009 20.258 1.00 10.98 527 TYR A O 1
ATOM 3971 N N . MET A 1 528 ? 12.503 25.426 22.042 1.00 10.92 528 MET A N 1
ATOM 3972 C CA . MET A 1 528 ? 12.085 24.032 22.115 1.00 11.19 528 MET A CA 1
ATOM 3973 C C . MET A 1 528 ? 11.322 23.606 20.828 1.00 12.12 528 MET A C 1
ATOM 3974 O O . MET A 1 528 ? 11.494 22.468 20.314 1.00 11.47 528 MET A O 1
ATOM 3979 N N . SER A 1 529 ? 10.451 24.472 20.350 1.00 13.14 529 SER A N 1
ATOM 3980 C CA . SER A 1 529 ? 9.748 24.199 19.104 1.00 16.75 529 SER A CA 1
ATOM 3981 C C . SER A 1 529 ? 10.710 23.951 17.940 1.00 15.58 529 SER A C 1
ATOM 3982 O O . SER A 1 529 ? 10.621 22.882 17.263 1.00 20.25 529 SER A O 1
ATOM 3985 N N . GLU A 1 530 ? 11.628 24.889 17.765 1.00 16.58 530 GLU A N 1
ATOM 3986 C CA . GLU A 1 530 ? 12.596 24.846 16.655 1.00 18.55 530 GLU A CA 1
ATOM 3987 C C . GLU A 1 530 ? 13.504 23.625 16.725 1.00 16.85 530 GLU A C 1
ATOM 3988 O O . GLU A 1 530 ? 13.790 23.043 15.688 1.00 17.79 530 GLU A O 1
ATOM 3994 N N . GLN A 1 531 ? 13.897 23.212 17.935 1.00 13.78 531 GLN A N 1
ATOM 3995 C CA . GLN A 1 531 ? 14.878 22.167 18.041 1.00 13.40 531 GLN A CA 1
ATOM 3996 C C . GLN A 1 531 ? 14.196 20.799 17.891 1.00 14.74 531 GLN A C 1
ATOM 3997 O O . GLN A 1 531 ? 14.800 19.859 17.341 1.00 17.45 531 GLN A O 1
ATOM 4003 N N . THR A 1 532 ? 12.948 20.665 18.357 1.00 14.62 532 THR A N 1
ATOM 4004 C CA . THR A 1 532 ? 12.343 19.339 18.457 1.00 15.86 532 THR A CA 1
ATOM 4005 C C . THR A 1 532 ? 11.285 18.963 17.426 1.00 18.04 532 THR A C 1
ATOM 4006 O O . THR A 1 532 ? 10.980 17.756 17.262 1.00 21.05 532 THR A O 1
ATOM 4010 N N . GLY A 1 533 ? 10.751 19.919 16.698 1.00 15.79 533 GLY A N 1
ATOM 4011 C CA . GLY A 1 533 ? 9.640 19.550 15.816 1.00 18.26 533 GLY A CA 1
ATOM 4012 C C . GLY A 1 533 ? 8.365 19.195 16.590 1.00 20.34 533 GLY A C 1
ATOM 4013 O O . GLY A 1 533 ? 7.439 18.525 16.073 1.00 23.36 533 GLY A O 1
ATOM 4014 N N . THR A 1 534 ? 8.283 19.638 17.843 1.00 18.06 534 THR A N 1
ATOM 4015 C CA . THR A 1 534 ? 7.060 19.420 18.609 1.00 18.39 534 THR A CA 1
ATOM 4016 C C . THR A 1 534 ? 6.079 20.555 18.368 1.00 16.63 534 THR A C 1
ATOM 4017 O O . THR A 1 534 ? 6.476 21.712 18.254 1.00 15.47 534 THR A O 1
ATOM 4021 N N . ALA A 1 535 ? 4.795 20.216 18.368 1.00 18.68 535 ALA A N 1
ATOM 4022 C CA . ALA A 1 535 ? 3.733 21.220 18.145 1.00 20.01 535 ALA A CA 1
ATOM 4023 C C . ALA A 1 535 ? 3.708 22.294 19.233 1.00 19.48 535 ALA A C 1
ATOM 4024 O O . ALA A 1 535 ? 3.896 22.019 20.441 1.00 17.47 535 ALA A O 1
ATOM 4026 N N . GLU A 1 536 ? 3.434 23.517 18.822 1.00 22.05 536 GLU A N 1
ATOM 4027 C CA . GLU A 1 536 ? 3.521 24.641 19.736 1.00 23.01 536 GLU A CA 1
ATOM 4028 C C . GLU A 1 536 ? 2.661 24.503 20.994 1.00 22.44 536 GLU A C 1
ATOM 4029 O O . GLU A 1 536 ? 3.092 24.938 22.062 1.00 20.03 536 GLU A O 1
ATOM 4035 N N . SER A 1 537 ? 1.461 23.950 20.895 1.00 22.19 537 SER A N 1
ATOM 4036 C CA . SER A 1 537 ? 0.569 23.916 22.062 1.00 24.30 537 SER A CA 1
ATOM 4037 C C . SER A 1 537 ? 1.093 22.946 23.110 1.00 23.13 537 SER A C 1
ATOM 4038 O O . SER A 1 537 ? 0.978 23.202 24.341 1.00 23.88 537 SER A O 1
ATOM 4041 N N . ASP A 1 538 ? 1.773 21.897 22.640 1.00 21.93 538 ASP A N 1
ATOM 4042 C CA . ASP A 1 538 ? 2.439 20.953 23.528 1.00 21.31 538 ASP A CA 1
ATOM 4043 C C . ASP A 1 538 ? 3.669 21.624 24.166 1.00 19.53 538 ASP A C 1
ATOM 4044 O O . ASP A 1 538 ? 3.888 21.543 25.399 1.00 17.16 538 ASP A O 1
ATOM 4049 N N . VAL A 1 539 ? 4.405 22.366 23.364 1.00 15.64 539 VAL A N 1
ATOM 4050 C CA . VAL A 1 539 ? 5.532 23.089 23.909 1.00 13.19 539 VAL A CA 1
ATOM 4051 C C . VAL A 1 539 ? 5.142 24.120 24.941 1.00 12.43 539 VAL A C 1
ATOM 4052 O O . VAL A 1 539 ? 5.815 24.239 25.945 1.00 11.98 539 VAL A O 1
ATOM 4056 N N . VAL A 1 540 ? 4.063 24.859 24.715 1.00 12.30 540 VAL A N 1
ATOM 4057 C CA . VAL A 1 540 ? 3.558 25.855 25.673 1.00 11.86 540 VAL A CA 1
ATOM 4058 C C . VAL A 1 540 ? 3.301 25.185 27.042 1.00 11.40 540 VAL A C 1
ATOM 4059 O O . VAL A 1 540 ? 3.762 25.677 28.089 1.00 12.51 540 VAL A O 1
ATOM 4063 N N . ALA A 1 541 ? 2.644 24.018 27.032 1.00 9.91 541 ALA A N 1
ATOM 4064 C CA . ALA A 1 541 ? 2.377 23.334 28.298 1.00 11.81 541 ALA A CA 1
ATOM 4065 C C . ALA A 1 541 ? 3.662 22.870 28.991 1.00 10.52 541 ALA A C 1
ATOM 4066 O O . ALA A 1 541 ? 3.757 22.932 30.225 1.00 8.42 541 ALA A O 1
ATOM 4068 N N . GLU A 1 542 ? 4.651 22.402 28.221 1.00 10.60 542 GLU A N 1
ATOM 4069 C CA . GLU A 1 542 ? 5.903 22.003 28.793 1.00 10.79 542 GLU A CA 1
ATOM 4070 C C . GLU A 1 542 ? 6.643 23.162 29.441 1.00 8.92 542 GLU A C 1
ATOM 4071 O O . GLU A 1 542 ? 7.120 23.080 30.602 1.00 8.03 542 GLU A O 1
ATOM 4077 N N . ILE A 1 543 ? 6.813 24.246 28.696 1.00 8.67 543 ILE A N 1
ATOM 4078 C CA . ILE A 1 543 ? 7.547 25.400 29.253 1.00 8.48 543 ILE A CA 1
ATOM 4079 C C . ILE A 1 543 ? 6.841 25.919 30.537 1.00 8.63 543 ILE A C 1
ATOM 4080 O O . ILE A 1 543 ? 7.486 26.157 31.557 1.00 7.65 543 ILE A O 1
ATOM 4085 N N . GLU A 1 544 ? 5.506 25.976 30.552 1.00 8.85 544 GLU A N 1
ATOM 4086 C CA . GLU A 1 544 ? 4.805 26.393 31.772 1.00 8.06 544 GLU A CA 1
ATOM 4087 C C . GLU A 1 544 ? 4.943 25.399 32.938 1.00 8.43 544 GLU A C 1
ATOM 4088 O O . GLU A 1 544 ? 5.011 25.765 34.087 1.00 6.60 544 GLU A O 1
ATOM 4094 N N . ARG A 1 545 ? 5.013 24.119 32.622 1.00 7.77 545 ARG A N 1
ATOM 4095 C CA . ARG A 1 545 ? 5.333 23.085 33.600 1.00 7.98 545 ARG A CA 1
ATOM 4096 C C . ARG A 1 545 ? 6.723 23.388 34.211 1.00 6.79 545 ARG A C 1
ATOM 4097 O O . ARG A 1 545 ? 6.869 23.337 35.437 1.00 7.22 545 ARG A O 1
ATOM 4105 N N . TYR A 1 546 ? 7.713 23.660 33.379 1.00 8.55 546 TYR A N 1
ATOM 4106 C CA . TYR A 1 546 ? 9.113 23.836 33.868 1.00 7.68 546 TYR A CA 1
ATOM 4107 C C . TYR A 1 546 ? 9.178 25.027 34.785 1.00 8.05 546 TYR A C 1
ATOM 4108 O O . TYR A 1 546 ? 9.908 25.060 35.803 1.00 7.32 546 TYR A O 1
ATOM 4117 N N . MET A 1 547 ? 8.373 26.019 34.445 1.00 7.21 547 MET A N 1
ATOM 4118 C CA . MET A 1 547 ? 8.285 27.263 35.254 1.00 7.35 547 MET A CA 1
ATOM 4119 C C . MET A 1 547 ? 7.721 26.963 36.660 1.00 8.19 547 MET A C 1
ATOM 4120 O O . MET A 1 547 ? 8.174 27.530 37.621 1.00 9.15 547 MET A O 1
ATOM 4125 N N . ALA A 1 548 ? 6.783 26.029 36.774 1.00 8.92 548 ALA A N 1
ATOM 4126 C CA . ALA A 1 548 ? 6.141 25.641 38.058 1.00 8.43 548 ALA A CA 1
ATOM 4127 C C . ALA A 1 548 ? 6.969 24.644 38.826 1.00 8.69 548 ALA A C 1
ATOM 4128 O O . ALA A 1 548 ? 6.812 24.534 40.040 1.00 8.58 548 ALA A O 1
ATOM 4130 N N . TRP A 1 549 ? 7.779 23.844 38.113 1.00 7.14 549 TRP A N 1
ATOM 4131 C CA . TRP A 1 549 ? 8.597 22.744 38.680 1.00 7.41 549 TRP A CA 1
ATOM 4132 C C . TRP A 1 549 ? 10.093 22.896 38.419 1.00 6.81 549 TRP A C 1
ATOM 4133 O O . TRP A 1 549 ? 10.715 22.059 37.804 1.00 6.30 549 TRP A O 1
ATOM 4144 N N . PRO A 1 550 ? 10.705 24.007 38.838 1.00 7.44 550 PRO A N 1
ATOM 4145 C CA . PRO A 1 550 ? 12.120 24.167 38.607 1.00 7.21 550 PRO A CA 1
ATOM 4146 C C . PRO A 1 550 ? 12.991 22.994 39.007 1.00 7.39 550 PRO A C 1
ATOM 4147 O O . PRO A 1 550 ? 12.915 22.477 40.115 1.00 6.11 550 PRO A O 1
ATOM 4151 N N . GLY A 1 551 ? 13.815 22.572 38.045 1.00 7.51 551 GLY A N 1
ATOM 4152 C CA . GLY A 1 551 ? 14.776 21.495 38.185 1.00 6.96 551 GLY A CA 1
ATOM 4153 C C . GLY A 1 551 ? 14.301 20.111 37.838 1.00 4.61 551 GLY A C 1
ATOM 4154 O O . GLY A 1 551 ? 15.144 19.208 37.594 1.00 6.79 551 GLY A O 1
ATOM 4155 N N . GLN A 1 552 ? 13.001 19.885 37.878 1.00 6.17 552 GLN A N 1
ATOM 4156 C CA . GLN A 1 552 ? 12.408 18.553 37.697 1.00 3.88 552 GLN A CA 1
ATOM 4157 C C . GLN A 1 552 ? 12.777 18.031 36.307 1.00 5.17 552 GLN A C 1
ATOM 4158 O O . GLN A 1 552 ? 13.069 16.820 36.192 1.00 5.86 552 GLN A O 1
ATOM 4164 N N . ALA A 1 553 ? 12.836 18.903 35.305 1.00 6.07 553 ALA A N 1
ATOM 4165 C CA . ALA A 1 553 ? 13.109 18.498 33.938 1.00 5.20 553 ALA A CA 1
ATOM 4166 C C . ALA A 1 553 ? 14.538 18.082 33.762 1.00 6.13 553 ALA A C 1
ATOM 4167 O O . ALA A 1 553 ? 14.898 17.540 32.707 1.00 7.85 553 ALA A O 1
ATOM 4169 N N . LEU A 1 554 ? 15.405 18.348 34.744 1.00 5.06 554 LEU A N 1
ATOM 4170 C CA . LEU A 1 554 ? 16.816 17.982 34.651 1.00 5.83 554 LEU A CA 1
ATOM 4171 C C . LEU A 1 554 ? 17.087 16.479 34.906 1.00 7.16 554 LEU A C 1
ATOM 4172 O O . LEU A 1 554 ? 18.091 15.946 34.436 1.00 7.37 554 LEU A O 1
ATOM 4177 N N . GLY A 1 555 ? 16.177 15.774 35.597 1.00 7.04 555 GLY A N 1
ATOM 4178 C CA . GLY A 1 555 ? 16.432 14.417 36.029 1.00 7.63 555 GLY A CA 1
ATOM 4179 C C . GLY A 1 555 ? 16.618 13.439 34.935 1.00 7.99 555 GLY A C 1
ATOM 4180 O O . GLY A 1 555 ? 17.403 12.444 35.044 1.00 7.48 555 GLY A O 1
ATOM 4181 N N . TYR A 1 556 ? 15.897 13.701 33.861 1.00 8.52 556 TYR A N 1
ATOM 4182 C CA . TYR A 1 556 ? 15.767 12.746 32.749 1.00 6.92 556 TYR A CA 1
ATOM 4183 C C . TYR A 1 556 ? 17.153 12.519 32.143 1.00 8.18 556 TYR A C 1
ATOM 4184 O O . TYR A 1 556 ? 17.674 11.388 32.122 1.00 7.67 556 TYR A O 1
ATOM 4193 N N . LYS A 1 557 ? 17.755 13.568 31.592 1.00 7.82 557 LYS A N 1
ATOM 4194 C CA . LYS A 1 557 ? 19.061 13.401 30.975 1.00 7.21 557 LYS A CA 1
ATOM 4195 C C . LYS A 1 557 ? 20.169 13.222 32.017 1.00 7.37 557 LYS A C 1
ATOM 4196 O O . LYS A 1 557 ? 21.117 12.517 31.754 1.00 7.41 557 LYS A O 1
ATOM 4202 N N . LEU A 1 558 ? 20.195 13.978 33.113 1.00 7.90 558 LEU A N 1
ATOM 4203 C CA . LEU A 1 558 ? 21.330 13.819 34.044 1.00 7.32 558 LEU A CA 1
ATOM 4204 C C . LEU A 1 558 ? 21.370 12.365 34.598 1.00 7.97 558 LEU A C 1
ATOM 4205 O O . LEU A 1 558 ? 22.430 11.753 34.721 1.00 9.67 558 LEU A O 1
ATOM 4210 N N . GLY A 1 559 ? 20.197 11.787 34.888 1.00 7.40 559 GLY A N 1
ATOM 4211 C CA . GLY A 1 559 ? 20.154 10.473 35.377 1.00 6.94 559 GLY A CA 1
ATOM 4212 C C . GLY A 1 559 ? 20.558 9.475 34.289 1.00 6.51 559 GLY A C 1
ATOM 4213 O O . GLY A 1 559 ? 21.306 8.538 34.576 1.00 7.09 559 GLY A O 1
ATOM 4214 N N . MET A 1 560 ? 20.064 9.636 33.063 1.00 6.91 560 MET A N 1
ATOM 4215 C CA . MET A 1 560 ? 20.399 8.755 31.979 1.00 6.77 560 MET A CA 1
ATOM 4216 C C . MET A 1 560 ? 21.921 8.755 31.703 1.00 7.84 560 MET A C 1
ATOM 4217 O O . MET A 1 560 ? 22.532 7.675 31.552 1.00 7.32 560 MET A O 1
ATOM 4222 N N . LEU A 1 561 ? 22.505 9.958 31.699 1.00 6.86 561 LEU A N 1
ATOM 4223 C CA . LEU A 1 561 ? 23.945 10.087 31.422 1.00 7.27 561 LEU A CA 1
ATOM 4224 C C . LEU A 1 561 ? 24.765 9.375 32.489 1.00 6.51 561 LEU A C 1
ATOM 4225 O O . LEU A 1 561 ? 25.764 8.749 32.187 1.00 6.30 561 LEU A O 1
ATOM 4230 N N . LYS A 1 562 ? 24.310 9.430 33.726 1.00 7.70 562 LYS A N 1
ATOM 4231 C CA . LYS A 1 562 ? 25.052 8.818 34.836 1.00 7.86 562 LYS A CA 1
ATOM 4232 C C . LYS A 1 562 ? 24.939 7.315 34.762 1.00 6.12 562 LYS A C 1
ATOM 4233 O O . LYS A 1 562 ? 25.948 6.652 34.933 1.00 7.11 562 LYS A O 1
ATOM 4239 N N . ILE A 1 563 ? 23.733 6.795 34.500 1.00 8.29 563 ILE A N 1
ATOM 4240 C CA . ILE A 1 563 ? 23.553 5.344 34.296 1.00 5.59 563 ILE A CA 1
ATOM 4241 C C . ILE A 1 563 ? 24.450 4.841 33.186 1.00 6.48 563 ILE A C 1
ATOM 4242 O O . ILE A 1 563 ? 25.146 3.851 33.354 1.00 7.15 563 ILE A O 1
ATOM 4247 N N . LEU A 1 564 ? 24.474 5.520 32.043 1.00 6.96 564 LEU A N 1
ATOM 4248 C CA . LEU A 1 564 ? 25.331 5.146 30.953 1.00 7.61 564 LEU A CA 1
ATOM 4249 C C . LEU A 1 564 ? 26.848 5.257 31.275 1.00 6.93 564 LEU A C 1
ATOM 4250 O O . LEU A 1 564 ? 27.668 4.398 30.847 1.00 7.10 564 LEU A O 1
ATOM 4255 N N . SER A 1 565 ? 27.225 6.262 32.049 1.00 7.19 565 SER A N 1
ATOM 4256 C CA . SER A 1 565 ? 28.614 6.422 32.468 1.00 8.80 565 SER A CA 1
ATOM 4257 C C . SER A 1 565 ? 29.056 5.268 33.377 1.00 10.37 565 SER A C 1
ATOM 4258 O O . SER A 1 565 ? 30.147 4.692 33.196 1.00 10.02 565 SER A O 1
ATOM 4261 N N . LEU A 1 566 ? 28.162 4.861 34.290 1.00 9.38 566 LEU A N 1
ATOM 4262 C CA . LEU A 1 566 ? 28.400 3.691 35.093 1.00 6.46 566 LEU A CA 1
ATOM 4263 C C . LEU A 1 566 ? 28.522 2.431 34.290 1.00 7.41 566 LEU A C 1
ATOM 4264 O O . LEU A 1 566 ? 29.374 1.583 34.593 1.00 7.85 566 LEU A O 1
ATOM 4269 N N . ARG A 1 567 ? 27.668 2.277 33.282 1.00 6.52 567 ARG A N 1
ATOM 4270 C CA . ARG A 1 567 ? 27.719 1.097 32.436 1.00 6.42 567 ARG A CA 1
ATOM 4271 C C . ARG A 1 567 ? 29.064 1.037 31.716 1.00 7.71 567 ARG A C 1
ATOM 4272 O O . ARG A 1 567 ? 29.636 -0.041 31.535 1.00 9.36 567 ARG A O 1
ATOM 4280 N N . GLU A 1 568 ? 29.497 2.187 31.217 1.00 9.25 568 GLU A N 1
ATOM 4281 C CA . GLU A 1 568 ? 30.740 2.273 30.469 1.00 12.39 568 GLU A CA 1
ATOM 4282 C C . GLU A 1 568 ? 31.910 1.973 31.384 1.00 13.65 568 GLU A C 1
ATOM 4283 O O . GLU A 1 568 ? 32.811 1.223 30.954 1.00 11.25 568 GLU A O 1
ATOM 4289 N N . GLN A 1 569 ? 31.817 2.382 32.656 1.00 13.39 569 GLN A N 1
ATOM 4290 C CA . GLN A 1 569 ? 32.887 2.048 33.653 1.00 14.37 569 GLN A CA 1
ATOM 4291 C C . GLN A 1 569 ? 32.952 0.539 33.870 1.00 12.03 569 GLN A C 1
ATOM 4292 O O . GLN A 1 569 ? 34.031 -0.078 33.929 1.00 9.97 569 GLN A O 1
ATOM 4298 N N . ALA A 1 570 ? 31.783 -0.074 33.985 1.00 9.45 570 ALA A N 1
ATOM 4299 C CA . ALA A 1 570 ? 31.661 -1.499 34.211 1.00 8.41 570 ALA A CA 1
ATOM 4300 C C . ALA A 1 570 ? 32.223 -2.291 32.995 1.00 9.13 570 ALA A C 1
ATOM 4301 O O . ALA A 1 570 ? 32.884 -3.289 33.164 1.00 8.64 570 ALA A O 1
ATOM 4303 N N . LYS A 1 571 ? 31.875 -1.856 31.782 1.00 9.50 571 LYS A N 1
ATOM 4304 C CA . LYS A 1 571 ? 32.379 -2.498 30.595 1.00 12.47 571 LYS A CA 1
ATOM 4305 C C . LYS A 1 571 ? 33.911 -2.393 30.520 1.00 12.42 571 LYS A C 1
ATOM 4306 O O . LYS A 1 571 ? 34.544 -3.339 30.151 1.00 13.33 571 LYS A O 1
ATOM 4312 N N . ALA A 1 572 ? 34.477 -1.229 30.867 1.00 13.56 572 ALA A N 1
ATOM 4313 C CA . ALA A 1 572 ? 35.974 -1.071 30.906 1.00 14.76 572 ALA A CA 1
ATOM 4314 C C . ALA A 1 572 ? 36.649 -1.978 31.918 1.00 16.97 572 ALA A C 1
ATOM 4315 O O . ALA A 1 572 ? 37.699 -2.595 31.613 1.00 16.46 572 ALA A O 1
ATOM 4317 N N . ARG A 1 573 ? 36.046 -2.088 33.097 1.00 15.87 573 ARG A N 1
ATOM 4318 C CA . ARG A 1 573 ? 36.550 -2.919 34.205 1.00 17.67 573 ARG A CA 1
ATOM 4319 C C . ARG A 1 573 ? 36.470 -4.403 33.851 1.00 17.59 573 ARG A C 1
ATOM 4320 O O . ARG A 1 573 ? 37.417 -5.176 34.065 1.00 17.45 573 ARG A O 1
ATOM 4328 N N . LEU A 1 574 ? 35.353 -4.824 33.282 1.00 15.20 574 LEU A N 1
ATOM 4329 C CA . LEU A 1 574 ? 35.093 -6.221 33.123 1.00 14.64 574 LEU A CA 1
ATOM 4330 C C . LEU A 1 574 ? 35.497 -6.779 31.778 1.00 16.03 574 LEU A C 1
ATOM 4331 O O . LEU A 1 574 ? 35.601 -8.008 31.643 1.00 13.92 574 LEU A O 1
ATOM 4336 N N . GLY A 1 575 ? 35.587 -5.925 30.762 1.00 15.09 575 GLY A N 1
ATOM 4337 C CA . GLY A 1 575 ? 35.797 -6.404 29.401 1.00 16.96 575 GLY A CA 1
ATOM 4338 C C . GLY A 1 575 ? 34.786 -7.457 28.949 1.00 17.60 575 GLY A C 1
ATOM 4339 O O . GLY A 1 575 ? 33.583 -7.247 29.011 1.00 15.18 575 GLY A O 1
ATOM 4340 N N . ASP A 1 576 ? 35.266 -8.612 28.490 1.00 18.59 576 ASP A N 1
ATOM 4341 C CA . ASP A 1 576 ? 34.367 -9.645 27.976 1.00 22.16 576 ASP A CA 1
ATOM 4342 C C . ASP A 1 576 ? 33.638 -10.415 29.078 1.00 21.07 576 ASP A C 1
ATOM 4343 O O . ASP A 1 576 ? 32.772 -11.224 28.781 1.00 24.06 576 ASP A O 1
ATOM 4348 N N . LYS A 1 577 ? 33.932 -10.100 30.345 1.00 19.39 577 LYS A N 1
ATOM 4349 C CA . LYS A 1 577 ? 33.174 -10.624 31.489 1.00 18.63 577 LYS A CA 1
ATOM 4350 C C . LYS A 1 577 ? 31.973 -9.707 31.820 1.00 16.22 577 LYS A C 1
ATOM 4351 O O . LYS A 1 577 ? 31.213 -9.995 32.757 1.00 16.00 577 LYS A O 1
ATOM 4357 N N . PHE A 1 578 ? 31.826 -8.610 31.087 1.00 13.88 578 PHE A N 1
ATOM 4358 C CA . PHE A 1 578 ? 30.627 -7.772 31.306 1.00 12.22 578 PHE A CA 1
ATOM 4359 C C . PHE A 1 578 ? 29.359 -8.543 30.974 1.00 12.81 578 PHE A C 1
ATOM 4360 O O . PHE A 1 578 ? 29.243 -9.113 29.904 1.00 13.15 578 PHE A O 1
ATOM 4368 N N . ASP A 1 579 ? 28.356 -8.476 31.862 1.00 13.01 579 ASP A N 1
ATOM 4369 C CA . ASP A 1 579 ? 27.054 -9.071 31.607 1.00 13.03 579 ASP A CA 1
ATOM 4370 C C . ASP A 1 579 ? 25.962 -8.049 31.881 1.00 9.67 579 ASP A C 1
ATOM 4371 O O . ASP A 1 579 ? 25.801 -7.551 33.029 1.00 9.51 579 ASP A O 1
ATOM 4376 N N . LEU A 1 580 ? 25.282 -7.627 30.834 1.00 9.92 580 LEU A N 1
ATOM 4377 C CA . LEU A 1 580 ? 24.297 -6.573 30.991 1.00 7.61 580 LEU A CA 1
ATOM 4378 C C . LEU A 1 580 ? 23.187 -6.985 31.945 1.00 6.51 580 LEU A C 1
ATOM 4379 O O . LEU A 1 580 ? 22.635 -6.186 32.634 1.00 6.14 580 LEU A O 1
ATOM 4384 N N . ALA A 1 581 ? 22.804 -8.272 31.971 1.00 7.24 581 ALA A N 1
ATOM 4385 C CA . ALA A 1 581 ? 21.785 -8.726 32.911 1.00 7.41 581 ALA A CA 1
ATOM 4386 C C . ALA A 1 581 ? 22.159 -8.451 34.355 1.00 8.61 581 ALA A C 1
ATOM 4387 O O . ALA A 1 581 ? 21.292 -8.037 35.172 1.00 8.41 581 ALA A O 1
ATOM 4389 N N . GLU A 1 582 ? 23.420 -8.715 34.701 1.00 8.55 582 GLU A N 1
ATOM 4390 C CA . GLU A 1 582 ? 23.912 -8.395 36.071 1.00 6.90 582 GLU A CA 1
ATOM 4391 C C . GLU A 1 582 ? 23.924 -6.960 36.342 1.00 7.33 582 GLU A C 1
ATOM 4392 O O . GLU A 1 582 ? 23.575 -6.571 37.425 1.00 8.98 582 GLU A O 1
ATOM 4398 N N . PHE A 1 583 ? 24.297 -6.133 35.366 1.00 6.90 583 PHE A N 1
ATOM 4399 C CA . PHE A 1 583 ? 24.278 -4.690 35.541 1.00 6.97 583 PHE A CA 1
ATOM 4400 C C . PHE A 1 583 ? 22.867 -4.212 35.831 1.00 6.46 583 PHE A C 1
ATOM 4401 O O . PHE A 1 583 ? 22.662 -3.397 36.693 1.00 6.25 583 PHE A O 1
ATOM 4409 N N . HIS A 1 584 ? 21.905 -4.706 35.073 1.00 6.14 584 HIS A N 1
ATOM 4410 C CA . HIS A 1 584 ? 20.511 -4.353 35.331 1.00 5.68 584 HIS A CA 1
ATOM 4411 C C . HIS A 1 584 ? 20.034 -4.767 36.728 1.00 7.51 584 HIS A C 1
ATOM 4412 O O . HIS A 1 584 ? 19.254 -4.065 37.335 1.00 6.35 584 HIS A O 1
ATOM 4419 N N . ASP A 1 585 ? 20.478 -5.887 37.226 1.00 5.23 585 ASP A N 1
ATOM 4420 C CA . ASP A 1 585 ? 20.082 -6.323 38.549 1.00 7.10 585 ASP A CA 1
ATOM 4421 C C . ASP A 1 585 ? 20.671 -5.363 39.598 1.00 7.90 585 ASP A C 1
ATOM 4422 O O . ASP A 1 585 ? 19.965 -4.965 40.541 1.00 7.86 585 ASP A O 1
ATOM 4427 N N . VAL A 1 586 ? 21.925 -4.928 39.407 1.00 7.00 586 VAL A N 1
ATOM 4428 C CA . VAL A 1 586 ? 22.497 -3.956 40.367 1.00 6.95 586 VAL A CA 1
ATOM 4429 C C . VAL A 1 586 ? 21.759 -2.639 40.312 1.00 7.84 586 VAL A C 1
ATOM 4430 O O . VAL A 1 586 ? 21.512 -1.997 41.379 1.00 8.01 586 VAL A O 1
ATOM 4434 N N . VAL A 1 587 ? 21.358 -2.195 39.127 1.00 6.17 587 VAL A N 1
ATOM 4435 C CA . VAL A 1 587 ? 20.689 -0.911 39.027 1.00 6.48 587 VAL A CA 1
ATOM 4436 C C . VAL A 1 587 ? 19.249 -0.939 39.616 1.00 7.62 587 VAL A C 1
ATOM 4437 O O . VAL A 1 587 ? 18.798 -0.026 40.276 1.00 8.68 587 VAL A O 1
ATOM 4441 N N . LEU A 1 588 ? 18.541 -2.010 39.332 1.00 5.55 588 LEU A N 1
ATOM 4442 C CA . LEU A 1 588 ? 17.107 -2.056 39.641 1.00 6.78 588 LEU A CA 1
ATOM 4443 C C . LEU A 1 588 ? 16.776 -2.678 40.999 1.00 8.22 588 LEU A C 1
ATOM 4444 O O . LEU A 1 588 ? 15.758 -2.320 41.609 1.00 8.68 588 LEU A O 1
ATOM 4449 N N . LEU A 1 589 ? 17.490 -3.732 41.376 1.00 7.76 589 LEU A N 1
ATOM 4450 C CA . LEU A 1 589 ? 17.015 -4.533 42.524 1.00 8.06 589 LEU A CA 1
ATOM 4451 C C . LEU A 1 589 ? 17.335 -3.925 43.863 1.00 10.07 589 LEU A C 1
ATOM 4452 O O . LEU A 1 589 ? 16.920 -4.442 44.916 1.00 10.53 589 LEU A O 1
ATOM 4457 N N . ASN A 1 590 ? 18.131 -2.857 43.865 1.00 7.54 590 ASN A N 1
ATOM 4458 C CA . ASN A 1 590 ? 18.389 -2.099 45.057 1.00 8.79 590 ASN A CA 1
ATOM 4459 C C . ASN A 1 590 ? 17.521 -0.856 45.195 1.00 9.26 590 ASN A C 1
ATOM 4460 O O . ASN A 1 590 ? 17.690 -0.084 46.133 1.00 11.05 590 ASN A O 1
ATOM 4465 N N . GLY A 1 591 ? 16.536 -0.696 44.326 1.00 7.96 591 GLY A N 1
ATOM 4466 C CA . GLY A 1 591 ? 15.558 0.380 44.456 1.00 8.72 591 GLY A CA 1
ATOM 4467 C C . GLY A 1 591 ? 16.068 1.702 43.918 1.00 8.14 591 GLY A C 1
ATOM 4468 O O . GLY A 1 591 ? 17.233 1.860 43.593 1.00 8.27 591 GLY A O 1
ATOM 4469 N N . ALA A 1 592 ? 15.185 2.684 43.915 1.00 8.37 592 ALA A N 1
ATOM 4470 C CA . ALA A 1 592 ? 15.521 4.032 43.532 1.00 7.55 592 ALA A CA 1
ATOM 4471 C C . ALA A 1 592 ? 16.411 4.645 44.603 1.00 6.12 592 ALA A C 1
ATOM 4472 O O . ALA A 1 592 ? 16.109 4.581 45.800 1.00 7.78 592 ALA A O 1
ATOM 4474 N N . VAL A 1 593 ? 17.524 5.211 44.174 1.00 6.59 593 VAL A N 1
ATOM 4475 C CA . VAL A 1 593 ? 18.595 5.681 45.096 1.00 7.51 593 VAL A CA 1
ATOM 4476 C C . VAL A 1 593 ? 19.263 6.936 44.492 1.00 8.88 593 VAL A C 1
ATOM 4477 O O . VAL A 1 593 ? 19.197 7.184 43.307 1.00 7.37 593 VAL A O 1
ATOM 4481 N N . PRO A 1 594 ? 19.966 7.712 45.316 1.00 8.29 594 PRO A N 1
ATOM 4482 C CA . PRO A 1 594 ? 20.856 8.747 44.802 1.00 8.24 594 PRO A CA 1
ATOM 4483 C C . PRO A 1 594 ? 21.942 8.145 43.983 1.00 10.01 594 PRO A C 1
ATOM 4484 O O . PRO A 1 594 ? 22.328 6.976 44.181 1.00 6.77 594 PRO A O 1
ATOM 4488 N N . MET A 1 595 ? 22.406 8.891 42.994 1.00 7.99 595 MET A N 1
ATOM 4489 C CA . MET A 1 595 ? 23.528 8.471 42.198 1.00 8.79 595 MET A CA 1
ATOM 4490 C C . MET A 1 595 ? 24.748 7.989 42.973 1.00 9.42 595 MET A C 1
ATOM 4491 O O . MET A 1 595 ? 25.414 7.030 42.557 1.00 8.28 595 MET A O 1
ATOM 4496 N N . ALA A 1 596 ? 25.035 8.616 44.109 1.00 9.38 596 ALA A N 1
ATOM 4497 C CA . ALA A 1 596 ? 26.207 8.224 44.888 1.00 10.20 596 ALA A CA 1
ATOM 4498 C C . ALA A 1 596 ? 26.049 6.784 45.410 1.00 9.47 596 ALA A C 1
ATOM 4499 O O . ALA A 1 596 ? 27.022 6.023 45.425 1.00 7.99 596 ALA A O 1
ATOM 4501 N N . VAL A 1 597 ? 24.823 6.386 45.744 1.00 7.35 597 VAL A N 1
ATOM 4502 C CA . VAL A 1 597 ? 24.588 5.052 46.247 1.00 6.86 597 VAL A CA 1
ATOM 4503 C C . VAL A 1 597 ? 24.585 4.050 45.076 1.00 6.44 597 VAL A C 1
ATOM 4504 O O . VAL A 1 597 ? 25.117 2.943 45.207 1.00 6.16 597 VAL A O 1
ATOM 4508 N N . LEU A 1 598 ? 23.951 4.405 43.971 1.00 7.49 598 LEU A N 1
ATOM 4509 C CA . LEU A 1 598 ? 24.013 3.561 42.768 1.00 7.03 598 LEU A CA 1
ATOM 4510 C C . LEU A 1 598 ? 25.511 3.314 42.412 1.00 7.33 598 LEU A C 1
ATOM 4511 O O . LEU A 1 598 ? 25.887 2.181 42.138 1.00 8.25 598 LEU A O 1
ATOM 4516 N N . SER A 1 599 ? 26.364 4.347 42.503 1.00 7.61 599 SER A N 1
ATOM 4517 C CA . SER A 1 599 ? 27.799 4.147 42.105 1.00 8.53 599 SER A CA 1
ATOM 4518 C C . SER A 1 599 ? 28.458 3.167 43.098 1.00 7.14 599 SER A C 1
ATOM 4519 O O . SER A 1 599 ? 29.260 2.336 42.693 1.00 7.58 599 SER A O 1
ATOM 4522 N N . ARG A 1 600 ? 28.165 3.351 44.381 1.00 9.37 600 ARG A N 1
ATOM 4523 C CA . ARG A 1 600 ? 28.711 2.449 45.415 1.00 9.06 600 ARG A CA 1
ATOM 4524 C C . ARG A 1 600 ? 28.305 1.002 45.170 1.00 9.03 600 ARG A C 1
ATOM 4525 O O . ARG A 1 600 ? 29.134 0.083 45.324 1.00 9.22 600 ARG A O 1
ATOM 4533 N N . ASN A 1 601 ? 27.036 0.787 44.778 1.00 7.69 601 ASN A N 1
ATOM 4534 C CA . ASN A 1 601 ? 26.564 -0.591 44.501 1.00 7.39 601 ASN A CA 1
ATOM 4535 C C . ASN A 1 601 ? 27.204 -1.201 43.253 1.00 5.56 601 ASN A C 1
ATOM 4536 O O . ASN A 1 601 ? 27.586 -2.392 43.230 1.00 7.79 601 ASN A O 1
ATOM 4541 N N . VAL A 1 602 ? 27.364 -0.372 42.221 1.00 6.81 602 VAL A N 1
ATOM 4542 C CA . VAL A 1 602 ? 28.061 -0.840 41.000 1.00 5.92 602 VAL A CA 1
ATOM 4543 C C . VAL A 1 602 ? 29.467 -1.216 41.346 1.00 6.23 602 VAL A C 1
ATOM 4544 O O . VAL A 1 602 ? 29.972 -2.252 40.960 1.00 6.71 602 VAL A O 1
ATOM 4548 N N . ASN A 1 603 ? 30.125 -0.366 42.125 1.00 6.83 603 ASN A N 1
ATOM 4549 C CA . ASN A 1 603 ? 31.514 -0.631 42.537 1.00 7.99 603 ASN A CA 1
ATOM 4550 C C . ASN A 1 603 ? 31.675 -1.885 43.412 1.00 8.97 603 ASN A C 1
ATOM 4551 O O . ASN A 1 603 ? 32.630 -2.688 43.197 1.00 9.96 603 ASN A O 1
ATOM 4556 N N . HIS A 1 604 ? 30.689 -2.130 44.280 1.00 9.04 604 HIS A N 1
ATOM 4557 C CA . HIS A 1 604 ? 30.689 -3.333 45.107 1.00 8.68 604 HIS A CA 1
ATOM 4558 C C . HIS A 1 604 ? 30.603 -4.551 44.221 1.00 10.29 604 HIS A C 1
ATOM 4559 O O . HIS A 1 604 ? 31.331 -5.521 44.457 1.00 9.26 604 HIS A O 1
ATOM 4566 N N . TRP A 1 605 ? 29.673 -4.523 43.267 1.00 8.69 605 TRP A N 1
ATOM 4567 C CA . TRP A 1 605 ? 29.580 -5.577 42.255 1.00 9.69 605 TRP A CA 1
ATOM 4568 C C . TRP A 1 605 ? 30.872 -5.766 41.470 1.00 8.91 605 TRP A C 1
ATOM 4569 O O . TRP A 1 605 ? 31.380 -6.897 41.372 1.00 11.03 605 TRP A O 1
ATOM 4580 N N . LEU A 1 606 ? 31.464 -4.691 40.942 1.00 7.50 606 LEU A N 1
ATOM 4581 C CA . LEU A 1 606 ? 32.698 -4.833 40.141 1.00 8.14 606 LEU A CA 1
ATOM 4582 C C . LEU A 1 606 ? 33.815 -5.456 40.998 1.00 10.61 606 LEU A C 1
ATOM 4583 O O . LEU A 1 606 ? 34.565 -6.314 40.512 1.00 10.11 606 LEU A O 1
ATOM 4588 N N . ASP A 1 607 ? 33.893 -5.067 42.274 1.00 10.11 607 ASP A N 1
ATOM 4589 C CA . ASP A 1 607 ? 35.022 -5.477 43.158 1.00 12.31 607 ASP A CA 1
ATOM 4590 C C . ASP A 1 607 ? 34.936 -6.983 43.512 1.00 16.97 607 ASP A C 1
ATOM 4591 O O . ASP A 1 607 ? 35.939 -7.644 43.843 1.00 14.75 607 ASP A O 1
ATOM 4596 N N . ASN A 1 608 ? 33.741 -7.521 43.424 1.00 16.60 608 ASN A N 1
ATOM 4597 C CA . ASN A 1 608 ? 33.508 -8.873 43.849 1.00 21.14 608 ASN A CA 1
ATOM 4598 C C . ASN A 1 608 ? 33.436 -9.837 42.645 1.00 23.65 608 ASN A C 1
ATOM 4599 O O . ASN A 1 608 ? 33.264 -11.043 42.819 1.00 25.43 608 ASN A O 1
ATOM 4604 N N . LYS A 1 609 ? 33.707 -9.339 41.433 1.00 25.59 609 LYS A N 1
ATOM 4605 C CA . LYS A 1 609 ? 33.714 -10.195 40.235 1.00 28.11 609 LYS A CA 1
ATOM 4606 C C . LYS A 1 609 ? 35.034 -10.968 40.120 1.00 30.15 609 LYS A C 1
ATOM 4607 O O . LYS A 1 609 ? 36.120 -10.362 40.210 1.00 33.86 609 LYS A O 1
ATOM 4613 N N . ILE B 1 25 ? 52.042 -46.244 -27.149 1.00 34.92 25 ILE B N 1
ATOM 4614 C CA . ILE B 1 25 ? 51.281 -45.415 -26.150 1.00 33.40 25 ILE B CA 1
ATOM 4615 C C . ILE B 1 25 ? 51.053 -44.011 -26.722 1.00 30.91 25 ILE B C 1
ATOM 4616 O O . ILE B 1 25 ? 52.017 -43.285 -26.965 1.00 31.82 25 ILE B O 1
ATOM 4621 N N . SER B 1 26 ? 49.782 -43.650 -26.930 1.00 26.30 26 SER B N 1
ATOM 4622 C CA . SER B 1 26 ? 49.397 -42.360 -27.385 1.00 22.36 26 SER B CA 1
ATOM 4623 C C . SER B 1 26 ? 49.774 -41.289 -26.346 1.00 20.51 26 SER B C 1
ATOM 4624 O O . SER B 1 26 ? 50.136 -41.589 -25.225 1.00 20.84 26 SER B O 1
ATOM 4627 N N . SER B 1 27 ? 49.717 -40.041 -26.752 1.00 20.20 27 SER B N 1
ATOM 4628 C CA . SER B 1 27 ? 49.983 -38.936 -25.825 1.00 18.82 27 SER B CA 1
ATOM 4629 C C . SER B 1 27 ? 48.983 -38.865 -24.667 1.00 17.79 27 SER B C 1
ATOM 4630 O O . SER B 1 27 ? 49.393 -38.643 -23.533 1.00 16.29 27 SER B O 1
ATOM 4633 N N . LYS B 1 28 ? 47.706 -39.106 -24.937 1.00 15.96 28 LYS B N 1
ATOM 4634 C CA . LYS B 1 28 ? 46.698 -39.131 -23.871 1.00 13.83 28 LYS B CA 1
ATOM 4635 C C . LYS B 1 28 ? 46.882 -40.302 -22.892 1.00 11.87 28 LYS B C 1
ATOM 4636 O O . LYS B 1 28 ? 46.676 -40.150 -21.681 1.00 11.73 28 LYS B O 1
ATOM 4642 N N . GLN B 1 29 ? 47.324 -41.451 -23.385 1.00 11.45 29 GLN B N 1
ATOM 4643 C CA . GLN B 1 29 ? 47.594 -42.566 -22.485 1.00 13.05 29 GLN B CA 1
ATOM 4644 C C . GLN B 1 29 ? 48.795 -42.228 -21.616 1.00 12.61 29 GLN B C 1
ATOM 4645 O O . GLN B 1 29 ? 48.845 -42.566 -20.437 1.00 11.53 29 GLN B O 1
ATOM 4651 N N . GLN B 1 30 ? 49.835 -41.645 -22.217 1.00 11.61 30 GLN B N 1
ATOM 4652 C CA . GLN B 1 30 ? 51.008 -41.272 -21.435 1.00 13.37 30 GLN B CA 1
ATOM 4653 C C . GLN B 1 30 ? 50.694 -40.271 -20.368 1.00 10.82 30 GLN B C 1
ATOM 4654 O O . GLN B 1 30 ? 51.153 -40.406 -19.221 1.00 12.00 30 GLN B O 1
ATOM 4660 N N . LEU B 1 31 ? 49.898 -39.259 -20.719 1.00 10.43 31 LEU B N 1
ATOM 4661 C CA . LEU B 1 31 ? 49.501 -38.245 -19.724 1.00 9.97 31 LEU B CA 1
ATOM 4662 C C . LEU B 1 31 ? 48.693 -38.852 -18.570 1.00 9.85 31 LEU B C 1
ATOM 4663 O O . LEU B 1 31 ? 48.991 -38.612 -17.391 1.00 10.79 31 LEU B O 1
ATOM 4668 N N . ALA B 1 32 ? 47.730 -39.696 -18.920 1.00 9.57 32 ALA B N 1
ATOM 4669 C CA . ALA B 1 32 ? 46.944 -40.386 -17.900 1.00 9.14 32 ALA B CA 1
ATOM 4670 C C . ALA B 1 32 ? 47.840 -41.207 -16.990 1.00 10.00 32 ALA B C 1
ATOM 4671 O O . ALA B 1 32 ? 47.649 -41.179 -15.778 1.00 9.33 32 ALA B O 1
ATOM 4673 N N . SER B 1 33 ? 48.870 -41.856 -17.525 1.00 9.90 33 SER B N 1
ATOM 4674 C CA . SER B 1 33 ? 49.800 -42.610 -16.664 1.00 12.34 33 SER B CA 1
ATOM 4675 C C . SER B 1 33 ? 50.628 -41.743 -15.751 1.00 9.14 33 SER B C 1
ATOM 4676 O O . SER B 1 33 ? 50.844 -42.054 -14.584 1.00 10.12 33 SER B O 1
ATOM 4679 N N . LEU B 1 34 ? 51.021 -40.628 -16.286 1.00 9.29 34 LEU B N 1
ATOM 4680 C CA . LEU B 1 34 ? 51.727 -39.612 -15.473 1.00 8.01 34 LEU B CA 1
ATOM 4681 C C . LEU B 1 34 ? 50.885 -39.040 -14.358 1.00 9.59 34 LEU B C 1
ATOM 4682 O O . LEU B 1 34 ? 51.369 -38.830 -13.223 1.00 9.77 34 LEU B O 1
ATOM 4687 N N . TYR B 1 35 ? 49.619 -38.742 -14.632 1.00 8.63 35 TYR B N 1
ATOM 4688 C CA . TYR B 1 35 ? 48.724 -38.214 -13.618 1.00 9.26 35 TYR B CA 1
ATOM 4689 C C . TYR B 1 35 ? 48.497 -39.207 -12.491 1.00 10.22 35 TYR B C 1
ATOM 4690 O O . TYR B 1 35 ? 48.479 -38.828 -11.326 1.00 8.97 35 TYR B O 1
ATOM 4699 N N . LEU B 1 36 ? 48.380 -40.507 -12.852 1.00 9.70 36 LEU B N 1
ATOM 4700 C CA . LEU B 1 36 ? 48.274 -41.557 -11.863 1.00 10.20 36 LEU B CA 1
ATOM 4701 C C . LEU B 1 36 ? 49.578 -41.680 -11.035 1.00 11.19 36 LEU B C 1
ATOM 4702 O O . LEU B 1 36 ? 49.523 -41.810 -9.812 1.00 11.07 36 LEU B O 1
ATOM 4707 N N . GLN B 1 37 ? 50.719 -41.580 -11.696 1.00 11.47 37 GLN B N 1
ATOM 4708 C CA . GLN B 1 37 ? 52.006 -41.581 -11.024 1.00 11.89 37 GLN B CA 1
ATOM 4709 C C . GLN B 1 37 ? 52.156 -40.443 -10.012 1.00 10.97 37 GLN B C 1
ATOM 4710 O O . GLN B 1 37 ? 52.647 -40.663 -8.906 1.00 11.72 37 GLN B O 1
ATOM 4716 N N . ALA B 1 38 ? 51.660 -39.269 -10.364 1.00 10.53 38 ALA B N 1
ATOM 4717 C CA . ALA B 1 38 ? 51.725 -38.114 -9.463 1.00 10.92 38 ALA B CA 1
ATOM 4718 C C . ALA B 1 38 ? 50.945 -38.410 -8.195 1.00 10.84 38 ALA B C 1
ATOM 4719 O O . ALA B 1 38 ? 51.469 -38.229 -7.076 1.00 10.94 38 ALA B O 1
ATOM 4721 N N . LYS B 1 39 ? 49.724 -38.920 -8.367 1.00 11.23 39 LYS B N 1
ATOM 4722 C CA . LYS B 1 39 ? 48.857 -39.264 -7.277 1.00 11.75 39 LYS B CA 1
ATOM 4723 C C . LYS B 1 39 ? 49.552 -40.275 -6.357 1.00 10.96 39 LYS B C 1
ATOM 4724 O O . LYS B 1 39 ? 49.581 -40.140 -5.135 1.00 11.35 39 LYS B O 1
ATOM 4730 N N . GLN B 1 40 ? 49.984 -41.391 -6.941 1.00 10.45 40 GLN B N 1
ATOM 4731 C CA . GLN B 1 40 ? 50.571 -42.439 -6.117 1.00 12.76 40 GLN B CA 1
ATOM 4732 C C . GLN B 1 40 ? 51.899 -42.023 -5.419 1.00 14.37 40 GLN B C 1
ATOM 4733 O O . GLN B 1 40 ? 52.102 -42.321 -4.239 1.00 15.86 40 GLN B O 1
ATOM 4739 N N . SER B 1 41 ? 52.733 -41.260 -6.112 1.00 15.28 41 SER B N 1
ATOM 4740 C CA . SER B 1 41 ? 54.008 -40.824 -5.596 1.00 17.22 41 SER B CA 1
ATOM 4741 C C . SER B 1 41 ? 53.817 -39.863 -4.443 1.00 16.49 41 SER B C 1
ATOM 4742 O O . SER B 1 41 ? 54.499 -39.997 -3.423 1.00 19.46 41 SER B O 1
ATOM 4745 N N . LEU B 1 42 ? 52.872 -38.941 -4.542 1.00 15.30 42 LEU B N 1
ATOM 4746 C CA . LEU B 1 42 ? 52.650 -37.993 -3.463 1.00 13.28 42 LEU B CA 1
ATOM 4747 C C . LEU B 1 42 ? 52.026 -38.720 -2.271 1.00 14.22 42 LEU B C 1
ATOM 4748 O O . LEU B 1 42 ? 52.511 -38.611 -1.152 1.00 14.50 42 LEU B O 1
ATOM 4753 N N . PHE B 1 43 ? 50.969 -39.478 -2.504 1.00 15.24 43 PHE B N 1
ATOM 4754 C CA . PHE B 1 43 ? 50.268 -40.095 -1.383 1.00 15.78 43 PHE B CA 1
ATOM 4755 C C . PHE B 1 43 ? 50.964 -41.224 -0.657 1.00 14.65 43 PHE B C 1
ATOM 4756 O O . PHE B 1 43 ? 50.738 -41.400 0.547 1.00 13.92 43 PHE B O 1
ATOM 4764 N N . LYS B 1 44 ? 51.800 -41.967 -1.344 1.00 14.52 44 LYS B N 1
ATOM 4765 C CA . LYS B 1 44 ? 52.642 -42.960 -0.675 1.00 16.65 44 LYS B CA 1
ATOM 4766 C C . LYS B 1 44 ? 53.578 -42.328 0.347 1.00 15.60 44 LYS B C 1
ATOM 4767 O O . LYS B 1 44 ? 54.009 -42.998 1.275 1.00 17.44 44 LYS B O 1
ATOM 4773 N N . GLN B 1 45 ? 53.961 -41.071 0.163 1.00 13.44 45 GLN B N 1
ATOM 4774 C CA . GLN B 1 45 ? 54.845 -40.398 1.122 1.00 13.29 45 GLN B CA 1
ATOM 4775 C C . GLN B 1 45 ? 54.070 -39.435 2.025 1.00 12.83 45 GLN B C 1
ATOM 4776 O O . GLN B 1 45 ? 54.675 -38.740 2.848 1.00 12.48 45 GLN B O 1
ATOM 4782 N N . ARG B 1 46 ? 52.752 -39.406 1.838 1.00 10.70 46 ARG B N 1
ATOM 4783 C CA . ARG B 1 46 ? 51.858 -38.617 2.652 1.00 10.86 46 ARG B CA 1
ATOM 4784 C C . ARG B 1 46 ? 50.677 -39.445 3.148 1.00 12.53 46 ARG B C 1
ATOM 4785 O O . ARG B 1 46 ? 49.506 -39.143 2.920 1.00 11.23 46 ARG B O 1
ATOM 4793 N N . ALA B 1 47 ? 50.975 -40.531 3.863 1.00 12.63 47 ALA B N 1
ATOM 4794 C CA . ALA B 1 47 ? 49.965 -41.528 4.187 1.00 13.87 47 ALA B CA 1
ATOM 4795 C C . ALA B 1 47 ? 48.840 -40.937 5.017 1.00 13.50 47 ALA B C 1
ATOM 4796 O O . ALA B 1 47 ? 47.726 -41.378 4.963 1.00 13.08 47 ALA B O 1
ATOM 4798 N N . LEU B 1 48 ? 49.125 -39.918 5.817 1.00 11.26 48 LEU B N 1
ATOM 4799 C CA . LEU B 1 48 ? 48.091 -39.350 6.602 1.00 13.04 48 LEU B CA 1
ATOM 4800 C C . LEU B 1 48 ? 47.124 -38.567 5.736 1.00 11.99 48 LEU B C 1
ATOM 4801 O O . LEU B 1 48 ? 45.932 -38.642 5.963 1.00 10.66 48 LEU B O 1
ATOM 4806 N N . SER B 1 49 ? 47.614 -37.809 4.759 1.00 12.34 49 SER B N 1
ATOM 4807 C CA . SER B 1 49 ? 46.691 -37.182 3.816 1.00 11.19 49 SER B CA 1
ATOM 4808 C C . SER B 1 49 ? 45.886 -38.226 3.091 1.00 10.90 49 SER B C 1
ATOM 4809 O O . SER B 1 49 ? 44.727 -38.033 2.768 1.00 11.88 49 SER B O 1
ATOM 4812 N N . ALA B 1 50 ? 46.518 -39.351 2.800 1.00 11.31 50 ALA B N 1
ATOM 4813 C CA . ALA B 1 50 ? 45.801 -40.402 2.120 1.00 11.93 50 ALA B CA 1
ATOM 4814 C C . ALA B 1 50 ? 44.619 -40.869 2.996 1.00 13.71 50 ALA B C 1
ATOM 4815 O O . ALA B 1 50 ? 43.483 -41.021 2.518 1.00 12.33 50 ALA B O 1
ATOM 4817 N N . THR B 1 51 ? 44.859 -41.082 4.295 1.00 12.22 51 THR B N 1
ATOM 4818 C CA . THR B 1 51 ? 43.748 -41.322 5.218 1.00 12.30 51 THR B CA 1
ATOM 4819 C C . THR B 1 51 ? 42.679 -40.273 5.219 1.00 12.70 51 THR B C 1
ATOM 4820 O O . THR B 1 51 ? 41.501 -40.579 5.159 1.00 12.73 51 THR B O 1
ATOM 4824 N N . MET B 1 52 ? 43.092 -39.011 5.297 1.00 12.21 52 MET B N 1
ATOM 4825 C CA . MET B 1 52 ? 42.153 -37.891 5.311 1.00 14.10 52 MET B CA 1
ATOM 4826 C C . MET B 1 52 ? 41.204 -37.879 4.086 1.00 14.53 52 MET B C 1
ATOM 4827 O O . MET B 1 52 ? 40.000 -37.689 4.226 1.00 15.36 52 MET B O 1
ATOM 4832 N N . TYR B 1 53 ? 41.764 -38.151 2.921 1.00 14.97 53 TYR B N 1
ATOM 4833 C CA . TYR B 1 53 ? 40.996 -38.216 1.668 1.00 15.16 53 TYR B CA 1
ATOM 4834 C C . TYR B 1 53 ? 40.195 -39.499 1.505 1.00 17.72 53 TYR B C 1
ATOM 4835 O O . TYR B 1 53 ? 39.255 -39.560 0.697 1.00 20.54 53 TYR B O 1
ATOM 4844 N N . GLY B 1 54 ? 40.486 -40.493 2.322 1.00 16.31 54 GLY B N 1
ATOM 4845 C CA . GLY B 1 54 ? 39.797 -41.777 2.216 1.00 17.47 54 GLY B CA 1
ATOM 4846 C C . GLY B 1 54 ? 40.435 -42.657 1.170 1.00 18.07 54 GLY B C 1
ATOM 4847 O O . GLY B 1 54 ? 39.746 -43.458 0.545 1.00 21.62 54 GLY B O 1
ATOM 4848 N N . LEU B 1 55 ? 41.734 -42.551 0.971 1.00 17.82 55 LEU B N 1
ATOM 4849 C CA . LEU B 1 55 ? 42.405 -43.388 -0.013 1.00 17.18 55 LEU B CA 1
ATOM 4850 C C . LEU B 1 55 ? 42.866 -44.739 0.581 1.00 18.89 55 LEU B C 1
ATOM 4851 O O . LEU B 1 55 ? 43.105 -44.871 1.759 1.00 19.54 55 LEU B O 1
ATOM 4856 N N . SER B 1 56 ? 43.012 -45.732 -0.266 1.00 19.00 56 SER B N 1
ATOM 4857 C CA . SER B 1 56 ? 43.530 -47.017 0.167 1.00 18.83 56 SER B CA 1
ATOM 4858 C C . SER B 1 56 ? 44.329 -47.653 -0.966 1.00 18.97 56 SER B C 1
ATOM 4859 O O . SER B 1 56 ? 44.681 -47.005 -1.937 1.00 16.58 56 SER B O 1
ATOM 4862 N N . GLN B 1 57 ? 44.696 -48.923 -0.798 1.00 18.00 57 GLN B N 1
ATOM 4863 C CA . GLN B 1 57 ? 45.604 -49.607 -1.689 1.00 20.15 57 GLN B CA 1
ATOM 4864 C C . GLN B 1 57 ? 45.120 -49.580 -3.155 1.00 20.01 57 GLN B C 1
ATOM 4865 O O . GLN B 1 57 ? 45.934 -49.461 -4.057 1.00 18.93 57 GLN B O 1
ATOM 4871 N N . LYS B 1 58 ? 43.823 -49.644 -3.385 1.00 20.81 58 LYS B N 1
ATOM 4872 C CA . LYS B 1 58 ? 43.321 -49.647 -4.762 1.00 21.87 58 LYS B CA 1
ATOM 4873 C C . LYS B 1 58 ? 43.615 -48.299 -5.445 1.00 21.48 58 LYS B C 1
ATOM 4874 O O . LYS B 1 58 ? 43.652 -48.223 -6.650 1.00 20.99 58 LYS B O 1
ATOM 4880 N N . ASP B 1 59 ? 43.704 -47.239 -4.641 1.00 20.56 59 ASP B N 1
ATOM 4881 C CA . ASP B 1 59 ? 44.044 -45.878 -5.100 1.00 20.54 59 ASP B CA 1
ATOM 4882 C C . ASP B 1 59 ? 45.569 -45.642 -5.250 1.00 22.17 59 ASP B C 1
ATOM 4883 O O . ASP B 1 59 ? 46.042 -45.065 -6.246 1.00 22.87 59 ASP B O 1
ATOM 4888 N N . ILE B 1 60 ? 46.343 -46.124 -4.286 1.00 21.27 60 ILE B N 1
ATOM 4889 C CA . ILE B 1 60 ? 47.749 -45.740 -4.122 1.00 22.27 60 ILE B CA 1
ATOM 4890 C C . ILE B 1 60 ? 48.666 -46.793 -4.723 1.00 21.42 60 ILE B C 1
ATOM 4891 O O . ILE B 1 60 ? 49.812 -46.484 -5.084 1.00 19.71 60 ILE B O 1
ATOM 4896 N N . GLY B 1 61 ? 48.175 -48.031 -4.787 1.00 22.29 61 GLY B N 1
ATOM 4897 C CA . GLY B 1 61 ? 48.991 -49.163 -5.193 1.00 22.84 61 GLY B CA 1
ATOM 4898 C C . GLY B 1 61 ? 49.844 -49.842 -4.121 1.00 24.07 61 GLY B C 1
ATOM 4899 O O . GLY B 1 61 ? 50.679 -50.700 -4.441 1.00 25.76 61 GLY B O 1
ATOM 4900 N N . GLN B 1 62 ? 49.623 -49.462 -2.861 1.00 23.85 62 GLN B N 1
ATOM 4901 C CA . GLN B 1 62 ? 50.365 -49.922 -1.699 1.00 23.16 62 GLN B CA 1
ATOM 4902 C C . GLN B 1 62 ? 49.391 -49.730 -0.540 1.00 21.62 62 GLN B C 1
ATOM 4903 O O . GLN B 1 62 ? 48.634 -48.788 -0.569 1.00 19.06 62 GLN B O 1
ATOM 4909 N N . VAL B 1 63 ? 49.465 -50.554 0.507 1.00 19.42 63 VAL B N 1
ATOM 4910 C CA . VAL B 1 63 ? 48.696 -50.301 1.740 1.00 19.05 63 VAL B CA 1
ATOM 4911 C C . VAL B 1 63 ? 49.387 -49.193 2.513 1.00 17.64 63 VAL B C 1
ATOM 4912 O O . VAL B 1 63 ? 50.602 -49.240 2.718 1.00 17.81 63 VAL B O 1
ATOM 4916 N N . ILE B 1 64 ? 48.627 -48.171 2.896 1.00 15.78 64 ILE B N 1
ATOM 4917 C CA . ILE B 1 64 ? 49.186 -47.056 3.637 1.00 13.52 64 ILE B CA 1
ATOM 4918 C C . ILE B 1 64 ? 48.555 -46.867 5.014 1.00 12.69 64 ILE B C 1
ATOM 4919 O O . ILE B 1 64 ? 48.967 -45.958 5.808 1.00 13.75 64 ILE B O 1
ATOM 4924 N N . SER B 1 65 ? 47.624 -47.753 5.359 1.00 11.00 65 SER B N 1
ATOM 4925 C CA . SER B 1 65 ? 46.733 -47.590 6.515 1.00 13.70 65 SER B CA 1
ATOM 4926 C C . SER B 1 65 ? 47.447 -47.537 7.893 1.00 13.35 65 SER B C 1
ATOM 4927 O O . SER B 1 65 ? 46.943 -46.866 8.834 1.00 15.30 65 SER B O 1
ATOM 4930 N N . SER B 1 66 ? 48.606 -48.149 7.984 1.00 13.56 66 SER B N 1
ATOM 4931 C CA . SER B 1 66 ? 49.400 -48.093 9.218 1.00 14.26 66 SER B CA 1
ATOM 4932 C C . SER B 1 66 ? 50.753 -47.458 8.977 1.00 15.37 66 SER B C 1
ATOM 4933 O O . SER B 1 66 ? 51.630 -47.538 9.864 1.00 17.21 66 SER B O 1
ATOM 4936 N N . ASP B 1 67 ? 50.931 -46.779 7.826 1.00 14.99 67 ASP B N 1
ATOM 4937 C CA . ASP B 1 67 ? 52.202 -46.138 7.504 1.00 14.94 67 ASP B CA 1
ATOM 4938 C C . ASP B 1 67 ? 52.260 -44.763 8.124 1.00 14.70 67 ASP B C 1
ATOM 4939 O O . ASP B 1 67 ? 51.230 -44.140 8.402 1.00 15.45 67 ASP B O 1
ATOM 4944 N N . MET B 1 68 ? 53.486 -44.305 8.351 1.00 14.96 68 MET B N 1
ATOM 4945 C CA . MET B 1 68 ? 53.718 -42.985 8.988 1.00 15.24 68 MET B CA 1
ATOM 4946 C C . MET B 1 68 ? 54.466 -42.157 7.961 1.00 16.55 68 MET B C 1
ATOM 4947 O O . MET B 1 68 ? 55.078 -42.702 7.041 1.00 18.43 68 MET B O 1
ATOM 4952 N N . GLU B 1 69 ? 54.365 -40.839 8.058 1.00 14.46 69 GLU B N 1
ATOM 4953 C CA . GLU B 1 69 ? 55.086 -39.965 7.190 1.00 14.12 69 GLU B CA 1
ATOM 4954 C C . GLU B 1 69 ? 56.427 -39.642 7.846 1.00 13.93 69 GLU B C 1
ATOM 4955 O O . GLU B 1 69 ? 56.516 -39.483 9.048 1.00 13.52 69 GLU B O 1
ATOM 4961 N N . PHE B 1 70 ? 57.439 -39.507 7.027 1.00 12.35 70 PHE B N 1
ATOM 4962 C CA . PHE B 1 70 ? 58.766 -39.122 7.476 1.00 14.04 70 PHE B CA 1
ATOM 4963 C C . PHE B 1 70 ? 59.326 -37.966 6.647 1.00 12.81 70 PHE B C 1
ATOM 4964 O O . PHE B 1 70 ? 59.063 -37.846 5.454 1.00 11.61 70 PHE B O 1
ATOM 4972 N N . TYR B 1 71 ? 60.196 -37.190 7.283 1.00 11.08 71 TYR B N 1
ATOM 4973 C CA . TYR B 1 71 ? 60.560 -35.891 6.794 1.00 12.29 71 TYR B CA 1
ATOM 4974 C C . TYR B 1 71 ? 62.042 -35.659 6.794 1.00 12.47 71 TYR B C 1
ATOM 4975 O O . TYR B 1 71 ? 62.482 -34.523 6.930 1.00 13.60 71 TYR B O 1
ATOM 4984 N N . SER B 1 72 ? 62.838 -36.714 6.669 1.00 11.92 72 SER B N 1
ATOM 4985 C CA . SER B 1 72 ? 64.275 -36.489 6.601 1.00 11.67 72 SER B CA 1
ATOM 4986 C C . SER B 1 72 ? 64.665 -35.662 5.358 1.00 11.82 72 SER B C 1
ATOM 4987 O O . SER B 1 72 ? 63.948 -35.617 4.341 1.00 11.45 72 SER B O 1
ATOM 4990 N N . PRO B 1 73 ? 65.845 -35.029 5.410 1.00 10.37 73 PRO B N 1
ATOM 4991 C CA . PRO B 1 73 ? 66.378 -34.362 4.249 1.00 11.19 73 PRO B CA 1
ATOM 4992 C C . PRO B 1 73 ? 66.292 -35.216 2.990 1.00 11.38 73 PRO B C 1
ATOM 4993 O O . PRO B 1 73 ? 65.852 -34.717 1.938 1.00 10.94 73 PRO B O 1
ATOM 4997 N N . GLU B 1 74 ? 66.640 -36.496 3.096 1.00 12.26 74 GLU B N 1
ATOM 4998 C CA . GLU B 1 74 ? 66.571 -37.371 1.920 1.00 13.92 74 GLU B CA 1
ATOM 4999 C C . GLU B 1 74 ? 65.125 -37.679 1.514 1.00 11.50 74 GLU B C 1
ATOM 5000 O O . GLU B 1 74 ? 64.832 -37.772 0.328 1.00 12.12 74 GLU B O 1
ATOM 5006 N N . ASN B 1 75 ? 64.227 -37.874 2.475 1.00 11.78 75 ASN B N 1
ATOM 5007 C CA . ASN B 1 75 ? 62.819 -38.159 2.138 1.00 12.38 75 ASN B CA 1
ATOM 5008 C C . ASN B 1 75 ? 62.291 -36.972 1.322 1.00 12.62 75 ASN B C 1
ATOM 5009 O O . ASN B 1 75 ? 61.601 -37.138 0.293 1.00 11.00 75 ASN B O 1
ATOM 5014 N N . GLU B 1 76 ? 62.524 -35.759 1.846 1.00 10.41 76 GLU B N 1
ATOM 5015 C CA . GLU B 1 76 ? 62.007 -34.587 1.165 1.00 13.07 76 GLU B CA 1
ATOM 5016 C C . GLU B 1 76 ? 62.671 -34.418 -0.220 1.00 12.33 76 GLU B C 1
ATOM 5017 O O . GLU B 1 76 ? 61.994 -34.030 -1.219 1.00 11.93 76 GLU B O 1
ATOM 5023 N N . LYS B 1 77 ? 64.007 -34.602 -0.289 1.00 10.47 77 LYS B N 1
ATOM 5024 C CA . LYS B 1 77 ? 64.690 -34.451 -1.587 1.00 9.96 77 LYS B CA 1
ATOM 5025 C C . LYS B 1 77 ? 64.112 -35.381 -2.644 1.00 12.44 77 LYS B C 1
ATOM 5026 O O . LYS B 1 77 ? 63.864 -34.970 -3.818 1.00 10.73 77 LYS B O 1
ATOM 5032 N N . GLN B 1 78 ? 63.877 -36.653 -2.248 1.00 13.39 78 GLN B N 1
ATOM 5033 C CA . GLN B 1 78 ? 63.383 -37.661 -3.197 1.00 14.53 78 GLN B CA 1
ATOM 5034 C C . GLN B 1 78 ? 61.961 -37.394 -3.605 1.00 12.58 78 GLN B C 1
ATOM 5035 O O . GLN B 1 78 ? 61.621 -37.589 -4.778 1.00 11.77 78 GLN B O 1
ATOM 5041 N N . LEU B 1 79 ? 61.139 -36.932 -2.670 1.00 14.06 79 LEU B N 1
ATOM 5042 C CA . LEU B 1 79 ? 59.729 -36.632 -2.983 1.00 11.46 79 LEU B CA 1
ATOM 5043 C C . LEU B 1 79 ? 59.707 -35.526 -4.027 1.00 11.52 79 LEU B C 1
ATOM 5044 O O . LEU B 1 79 ? 59.006 -35.638 -5.047 1.00 10.88 79 LEU B O 1
ATOM 5049 N N . ARG B 1 80 ? 60.372 -34.404 -3.718 1.00 10.43 80 ARG B N 1
ATOM 5050 C CA . ARG B 1 80 ? 60.405 -33.303 -4.645 1.00 9.97 80 ARG B CA 1
ATOM 5051 C C . ARG B 1 80 ? 61.003 -33.624 -6.013 1.00 12.34 80 ARG B C 1
ATOM 5052 O O . ARG B 1 80 ? 60.459 -33.176 -7.013 1.00 11.72 80 ARG B O 1
ATOM 5060 N N . ALA B 1 81 ? 62.060 -34.450 -6.051 1.00 12.19 81 ALA B N 1
ATOM 5061 C CA . ALA B 1 81 ? 62.699 -34.842 -7.333 1.00 12.73 81 ALA B CA 1
ATOM 5062 C C . ALA B 1 81 ? 61.761 -35.685 -8.183 1.00 11.91 81 ALA B C 1
ATOM 5063 O O . ALA B 1 81 ? 61.669 -35.465 -9.387 1.00 13.41 81 ALA B O 1
ATOM 5065 N N . GLU B 1 82 ? 60.989 -36.536 -7.563 1.00 11.81 82 GLU B N 1
ATOM 5066 C CA . GLU B 1 82 ? 60.049 -37.386 -8.323 1.00 11.77 82 GLU B CA 1
ATOM 5067 C C . GLU B 1 82 ? 58.937 -36.513 -8.907 1.00 13.07 82 GLU B C 1
ATOM 5068 O O . GLU B 1 82 ? 58.570 -36.624 -10.078 1.00 13.17 82 GLU B O 1
ATOM 5074 N N . LEU B 1 83 ? 58.416 -35.583 -8.112 1.00 11.02 83 LEU B N 1
ATOM 5075 C CA . LEU B 1 83 ? 57.318 -34.782 -8.595 1.00 9.97 83 LEU B CA 1
ATOM 5076 C C . LEU B 1 83 ? 57.789 -33.809 -9.687 1.00 10.59 83 LEU B C 1
ATOM 5077 O O . LEU B 1 83 ? 57.085 -33.561 -10.638 1.00 10.12 83 LEU B O 1
ATOM 5082 N N . LEU B 1 84 ? 59.009 -33.271 -9.572 1.00 10.30 84 LEU B N 1
ATOM 5083 C CA . LEU B 1 84 ? 59.536 -32.378 -10.585 1.00 10.10 84 LEU B CA 1
ATOM 5084 C C . LEU B 1 84 ? 59.733 -33.184 -11.886 1.00 12.47 84 LEU B C 1
ATOM 5085 O O . LEU B 1 84 ? 59.456 -32.685 -12.983 1.00 12.51 84 LEU B O 1
ATOM 5090 N N . SER B 1 85 ? 60.219 -34.407 -11.754 1.00 11.84 85 SER B N 1
ATOM 5091 C CA . SER B 1 85 ? 60.474 -35.216 -12.924 1.00 14.42 85 SER B CA 1
ATOM 5092 C C . SER B 1 85 ? 59.151 -35.405 -13.678 1.00 13.11 85 SER B C 1
ATOM 5093 O O . SER B 1 85 ? 59.058 -35.202 -14.918 1.00 12.59 85 SER B O 1
ATOM 5096 N N . ILE B 1 86 ? 58.127 -35.766 -12.914 1.00 13.79 86 ILE B N 1
ATOM 5097 C CA . ILE B 1 86 ? 56.752 -35.931 -13.484 1.00 10.51 86 ILE B CA 1
ATOM 5098 C C . ILE B 1 86 ? 56.296 -34.639 -14.162 1.00 10.03 86 ILE B C 1
ATOM 5099 O O . ILE B 1 86 ? 55.740 -34.677 -15.266 1.00 10.23 86 ILE B O 1
ATOM 5104 N N . SER B 1 87 ? 56.427 -33.511 -13.465 1.00 9.43 87 SER B N 1
ATOM 5105 C CA . SER B 1 87 ? 55.999 -32.252 -13.992 1.00 9.10 87 SER B CA 1
ATOM 5106 C C . SER B 1 87 ? 56.622 -31.896 -15.349 1.00 10.71 87 SER B C 1
ATOM 5107 O O . SER B 1 87 ? 55.925 -31.500 -16.292 1.00 10.15 87 SER B O 1
ATOM 5110 N N . ASN B 1 88 ? 57.950 -32.037 -15.434 1.00 11.54 88 ASN B N 1
ATOM 5111 C CA . ASN B 1 88 ? 58.679 -31.835 -16.670 1.00 12.08 88 ASN B CA 1
ATOM 5112 C C . ASN B 1 88 ? 58.225 -32.789 -17.794 1.00 10.69 88 ASN B C 1
ATOM 5113 O O . ASN B 1 88 ? 58.070 -32.319 -18.935 1.00 11.18 88 ASN B O 1
ATOM 5118 N N . THR B 1 89 ? 57.929 -34.064 -17.465 1.00 11.66 89 THR B N 1
ATOM 5119 C CA . THR B 1 89 ? 57.545 -35.017 -18.502 1.00 13.24 89 THR B CA 1
ATOM 5120 C C . THR B 1 89 ? 56.169 -34.612 -19.024 1.00 12.44 89 THR B C 1
ATOM 5121 O O . THR B 1 89 ? 55.947 -34.523 -20.236 1.00 11.43 89 THR B O 1
ATOM 5125 N N . ILE B 1 90 ? 55.298 -34.237 -18.093 1.00 12.32 90 ILE B N 1
ATOM 5126 C CA . ILE B 1 90 ? 53.958 -33.812 -18.489 1.00 10.82 90 ILE B CA 1
ATOM 5127 C C . ILE B 1 90 ? 54.039 -32.600 -19.414 1.00 11.80 90 ILE B C 1
ATOM 5128 O O . ILE B 1 90 ? 53.442 -32.581 -20.484 1.00 12.50 90 ILE B O 1
ATOM 5133 N N . ALA B 1 91 ? 54.821 -31.603 -19.020 1.00 13.20 91 ALA B N 1
ATOM 5134 C CA . ALA B 1 91 ? 54.924 -30.379 -19.773 1.00 14.06 91 ALA B CA 1
ATOM 5135 C C . ALA B 1 91 ? 55.491 -30.589 -21.173 1.00 14.99 91 ALA B C 1
ATOM 5136 O O . ALA B 1 91 ? 55.153 -29.842 -22.092 1.00 15.01 91 ALA B O 1
ATOM 5138 N N . GLY B 1 92 ? 56.323 -31.605 -21.312 1.00 15.08 92 GLY B N 1
ATOM 5139 C CA . GLY B 1 92 ? 57.060 -31.863 -22.543 1.00 17.44 92 GLY B CA 1
ATOM 5140 C C . GLY B 1 92 ? 56.241 -32.607 -23.577 1.00 18.59 92 GLY B C 1
ATOM 5141 O O . GLY B 1 92 ? 56.638 -32.693 -24.734 1.00 19.32 92 GLY B O 1
ATOM 5142 N N . ILE B 1 93 ? 55.118 -33.193 -23.191 1.00 17.38 93 ILE B N 1
ATOM 5143 C CA . ILE B 1 93 ? 54.355 -33.963 -24.166 1.00 18.35 93 ILE B CA 1
ATOM 5144 C C . ILE B 1 93 ? 53.697 -33.003 -25.149 1.00 22.13 93 ILE B C 1
ATOM 5145 O O . ILE B 1 93 ? 53.062 -32.049 -24.755 1.00 16.99 93 ILE B O 1
ATOM 5150 N N . LYS B 1 94 ? 53.856 -33.281 -26.440 1.00 26.20 94 LYS B N 1
ATOM 5151 C CA . LYS B 1 94 ? 53.263 -32.460 -27.502 1.00 31.26 94 LYS B CA 1
ATOM 5152 C C . LYS B 1 94 ? 51.899 -33.052 -27.864 1.00 33.06 94 LYS B C 1
ATOM 5153 O O . LYS B 1 94 ? 51.791 -34.243 -28.176 1.00 35.07 94 LYS B O 1
ATOM 5159 N N . LEU B 1 95 ? 50.857 -32.240 -27.756 1.00 35.52 95 LEU B N 1
ATOM 5160 C CA . LEU B 1 95 ? 49.522 -32.686 -28.081 1.00 38.05 95 LEU B CA 1
ATOM 5161 C C . LEU B 1 95 ? 49.119 -32.209 -29.476 1.00 40.04 95 LEU B C 1
ATOM 5162 O O . LEU B 1 95 ? 49.249 -31.033 -29.811 1.00 39.99 95 LEU B O 1
ATOM 5167 N N . ASP B 1 96 ? 48.635 -33.159 -30.265 1.00 42.37 96 ASP B N 1
ATOM 5168 C CA . ASP B 1 96 ? 48.150 -32.897 -31.622 1.00 44.31 96 ASP B CA 1
ATOM 5169 C C . ASP B 1 96 ? 46.700 -32.396 -31.546 1.00 43.55 96 ASP B C 1
ATOM 5170 O O . ASP B 1 96 ? 45.761 -33.184 -31.352 1.00 43.10 96 ASP B O 1
ATOM 5175 N N . ASP B 1 97 ? 46.539 -31.075 -31.648 1.00 42.53 97 ASP B N 1
ATOM 5176 C CA . ASP B 1 97 ? 45.223 -30.444 -31.758 1.00 42.14 97 ASP B CA 1
ATOM 5177 C C . ASP B 1 97 ? 44.276 -30.932 -30.650 1.00 39.76 97 ASP B C 1
ATOM 5178 O O . ASP B 1 97 ? 43.115 -31.268 -30.887 1.00 40.21 97 ASP B O 1
ATOM 5183 N N . ALA B 1 98 ? 44.779 -30.976 -29.428 1.00 36.13 98 ALA B N 1
ATOM 5184 C CA . ALA B 1 98 ? 43.955 -31.424 -28.298 1.00 33.42 98 ALA B CA 1
ATOM 5185 C C . ALA B 1 98 ? 42.754 -30.490 -28.040 1.00 30.29 98 ALA B C 1
ATOM 5186 O O . ALA B 1 98 ? 42.766 -29.282 -28.339 1.00 30.73 98 ALA B O 1
ATOM 5188 N N . ASP B 1 99 ? 41.708 -31.056 -27.451 1.00 25.95 99 ASP B N 1
ATOM 5189 C CA . ASP B 1 99 ? 40.571 -30.267 -27.037 1.00 24.08 99 ASP B CA 1
ATOM 5190 C C . ASP B 1 99 ? 40.912 -29.593 -25.712 1.00 21.99 99 ASP B C 1
ATOM 5191 O O . ASP B 1 99 ? 41.978 -29.866 -25.135 1.00 18.91 99 ASP B O 1
ATOM 5196 N N . ILE B 1 100 ? 40.058 -28.673 -25.282 1.00 20.15 100 ILE B N 1
ATOM 5197 C CA . ILE B 1 100 ? 40.355 -27.853 -24.164 1.00 20.67 100 ILE B CA 1
ATOM 5198 C C . ILE B 1 100 ? 40.489 -28.652 -22.847 1.00 20.86 100 ILE B C 1
ATOM 5199 O O . ILE B 1 100 ? 41.366 -28.346 -22.055 1.00 17.69 100 ILE B O 1
ATOM 5204 N N . THR B 1 101 ? 39.636 -29.653 -22.596 1.00 19.24 101 THR B N 1
ATOM 5205 C CA . THR B 1 101 ? 39.793 -30.454 -21.349 1.00 19.69 101 THR B CA 1
ATOM 5206 C C . THR B 1 101 ? 41.166 -31.156 -21.313 1.00 15.49 101 THR B C 1
ATOM 5207 O O . THR B 1 101 ? 41.839 -31.158 -20.278 1.00 12.81 101 THR B O 1
ATOM 5211 N N . THR B 1 102 ? 41.637 -31.631 -22.450 1.00 13.37 102 THR B N 1
ATOM 5212 C CA . THR B 1 102 ? 42.934 -32.298 -22.492 1.00 13.99 102 THR B CA 1
ATOM 5213 C C . THR B 1 102 ? 44.067 -31.278 -22.270 1.00 14.43 102 THR B C 1
ATOM 5214 O O . THR B 1 102 ? 45.013 -31.535 -21.511 1.00 13.31 102 THR B O 1
ATOM 5218 N N . LYS B 1 103 ? 44.001 -30.147 -22.992 1.00 14.68 103 LYS B N 1
ATOM 5219 C CA . LYS B 1 103 ? 44.964 -29.058 -22.801 1.00 15.11 103 LYS B CA 1
ATOM 5220 C C . LYS B 1 103 ? 45.008 -28.600 -21.352 1.00 13.36 103 LYS B C 1
ATOM 5221 O O . LYS B 1 103 ? 46.088 -28.381 -20.780 1.00 11.78 103 LYS B O 1
ATOM 5227 N N . ASN B 1 104 ? 43.852 -28.413 -20.778 1.00 14.05 104 ASN B N 1
ATOM 5228 C CA . ASN B 1 104 ? 43.774 -27.939 -19.416 1.00 14.56 104 ASN B CA 1
ATOM 5229 C C . ASN B 1 104 ? 44.299 -28.957 -18.401 1.00 12.27 104 ASN B C 1
ATOM 5230 O O . ASN B 1 104 ? 45.001 -28.615 -17.450 1.00 10.47 104 ASN B O 1
ATOM 5235 N N . ASN B 1 105 ? 44.027 -30.233 -18.627 1.00 8.71 105 ASN B N 1
ATOM 5236 C CA . ASN B 1 105 ? 44.549 -31.240 -17.730 1.00 10.96 105 ASN B CA 1
ATOM 5237 C C . ASN B 1 105 ? 46.066 -31.200 -17.729 1.00 10.21 105 ASN B C 1
ATOM 5238 O O . ASN B 1 105 ? 46.681 -31.293 -16.660 1.00 10.35 105 ASN B O 1
ATOM 5243 N N . GLN B 1 106 ? 46.664 -31.078 -18.928 1.00 9.90 106 GLN B N 1
ATOM 5244 C CA . GLN B 1 106 ? 48.125 -30.975 -19.021 1.00 9.79 106 GLN B CA 1
ATOM 5245 C C . GLN B 1 106 ? 48.674 -29.768 -18.266 1.00 9.79 106 GLN B C 1
ATOM 5246 O O . GLN B 1 106 ? 49.639 -29.931 -17.519 1.00 9.95 106 GLN B O 1
ATOM 5252 N N . GLN B 1 107 ? 48.101 -28.591 -18.481 1.00 10.18 107 GLN B N 1
ATOM 5253 C CA . GLN B 1 107 ? 48.577 -27.364 -17.849 1.00 11.26 107 GLN B CA 1
ATOM 5254 C C . GLN B 1 107 ? 48.391 -27.421 -16.340 1.00 10.17 107 GLN B C 1
ATOM 5255 O O . GLN B 1 107 ? 49.328 -27.133 -15.593 1.00 8.67 107 GLN B O 1
ATOM 5261 N N . VAL B 1 108 ? 47.226 -27.932 -15.896 1.00 8.85 108 VAL B N 1
ATOM 5262 C CA . VAL B 1 108 ? 46.928 -28.063 -14.479 1.00 9.80 108 VAL B CA 1
ATOM 5263 C C . VAL B 1 108 ? 47.782 -29.101 -13.820 1.00 11.39 108 VAL B C 1
ATOM 5264 O O . VAL B 1 108 ? 48.397 -28.833 -12.780 1.00 11.12 108 VAL B O 1
ATOM 5268 N N . MET B 1 109 ? 47.925 -30.268 -14.449 1.00 9.26 109 MET B N 1
ATOM 5269 C CA . MET B 1 109 ? 48.713 -31.307 -13.833 1.00 9.37 109 MET B CA 1
ATOM 5270 C C . MET B 1 109 ? 50.213 -31.010 -13.786 1.00 10.72 109 MET B C 1
ATOM 5271 O O . MET B 1 109 ? 50.900 -31.384 -12.808 1.00 9.01 109 MET B O 1
ATOM 5276 N N . ALA B 1 110 ? 50.726 -30.350 -14.806 1.00 10.18 110 ALA B N 1
ATOM 5277 C CA . ALA B 1 110 ? 52.135 -29.928 -14.751 1.00 10.12 110 ALA B CA 1
ATOM 5278 C C . ALA B 1 110 ? 52.284 -28.894 -13.621 1.00 10.32 110 ALA B C 1
ATOM 5279 O O . ALA B 1 110 ? 53.311 -28.859 -12.940 1.00 11.88 110 ALA B O 1
ATOM 5281 N N . GLY B 1 111 ? 51.330 -27.992 -13.507 1.00 9.30 111 GLY B N 1
ATOM 5282 C CA . GLY B 1 111 ? 51.397 -26.954 -12.479 1.00 8.98 111 GLY B CA 1
ATOM 5283 C C . GLY B 1 111 ? 51.266 -27.521 -11.057 1.00 9.58 111 GLY B C 1
ATOM 5284 O O . GLY B 1 111 ? 51.920 -27.026 -10.128 1.00 10.76 111 GLY B O 1
ATOM 5285 N N . LEU B 1 112 ? 50.349 -28.439 -10.841 1.00 11.61 112 LEU B N 1
ATOM 5286 C CA . LEU B 1 112 ? 50.221 -29.090 -9.507 1.00 11.56 112 LEU B CA 1
ATOM 5287 C C . LEU B 1 112 ? 51.407 -29.897 -9.088 1.00 11.19 112 LEU B C 1
ATOM 5288 O O . LEU B 1 112 ? 51.833 -29.845 -7.908 1.00 10.13 112 LEU B O 1
ATOM 5293 N N . THR B 1 113 ? 51.944 -30.702 -10.020 1.00 10.83 113 THR B N 1
ATOM 5294 C CA . THR B 1 113 ? 53.163 -31.429 -9.720 1.00 10.67 113 THR B CA 1
ATOM 5295 C C . THR B 1 113 ? 54.337 -30.457 -9.360 1.00 10.16 113 THR B C 1
ATOM 5296 O O . THR B 1 113 ? 55.135 -30.757 -8.483 1.00 9.95 113 THR B O 1
ATOM 5300 N N . ARG B 1 114 ? 54.440 -29.315 -10.041 1.00 8.37 114 ARG B N 1
ATOM 5301 C CA . ARG B 1 114 ? 55.447 -28.286 -9.696 1.00 9.40 114 ARG B CA 1
ATOM 5302 C C . ARG B 1 114 ? 55.114 -27.691 -8.331 1.00 8.61 114 ARG B C 1
ATOM 5303 O O . ARG B 1 114 ? 56.000 -27.394 -7.519 1.00 9.34 114 ARG B O 1
ATOM 5311 N N . TYR B 1 115 ? 53.836 -27.519 -8.067 1.00 8.66 115 TYR B N 1
ATOM 5312 C CA . TYR B 1 115 ? 53.417 -26.941 -6.747 1.00 9.15 115 TYR B CA 1
ATOM 5313 C C . TYR B 1 115 ? 53.924 -27.821 -5.600 1.00 8.29 115 TYR B C 1
ATOM 5314 O O . TYR B 1 115 ? 54.406 -27.309 -4.576 1.00 10.63 115 TYR B O 1
ATOM 5323 N N . PHE B 1 116 ? 53.771 -29.133 -5.750 1.00 9.79 116 PHE B N 1
ATOM 5324 C CA . PHE B 1 116 ? 54.230 -30.059 -4.736 1.00 9.15 116 PHE B CA 1
ATOM 5325 C C . PHE B 1 116 ? 55.735 -30.330 -4.787 1.00 10.21 116 PHE B C 1
ATOM 5326 O O . PHE B 1 116 ? 56.297 -30.751 -3.769 1.00 12.76 116 PHE B O 1
ATOM 5334 N N . ALA B 1 117 ? 56.395 -30.064 -5.916 1.00 9.15 117 ALA B N 1
ATOM 5335 C CA . ALA B 1 117 ? 57.854 -30.175 -5.972 1.00 8.22 117 ALA B CA 1
ATOM 5336 C C . ALA B 1 117 ? 58.518 -29.023 -5.277 1.00 10.39 117 ALA B C 1
ATOM 5337 O O . ALA B 1 117 ? 59.667 -29.139 -4.821 1.00 10.62 117 ALA B O 1
ATOM 5339 N N . GLY B 1 118 ? 57.802 -27.907 -5.217 1.00 9.38 118 GLY B N 1
ATOM 5340 C CA . GLY B 1 118 ? 58.301 -26.690 -4.669 1.00 9.14 118 GLY B CA 1
ATOM 5341 C C . GLY B 1 118 ? 59.309 -25.996 -5.540 1.00 9.04 118 GLY B C 1
ATOM 5342 O O . GLY B 1 118 ? 59.791 -26.557 -6.516 1.00 11.49 118 GLY B O 1
ATOM 5343 N N . GLU B 1 119 ? 59.623 -24.746 -5.169 1.00 10.46 119 GLU B N 1
ATOM 5344 C CA . GLU B 1 119 ? 60.643 -23.965 -5.827 1.00 9.82 119 GLU B CA 1
ATOM 5345 C C . GLU B 1 119 ? 61.942 -24.736 -5.800 1.00 9.99 119 GLU B C 1
ATOM 5346 O O . GLU B 1 119 ? 62.419 -25.138 -4.733 1.00 12.08 119 GLU B O 1
ATOM 5352 N N . PRO B 1 120 ? 62.500 -24.997 -6.973 1.00 10.75 120 PRO B N 1
ATOM 5353 C CA . PRO B 1 120 ? 63.554 -26.030 -7.049 1.00 11.42 120 PRO B CA 1
ATOM 5354 C C . PRO B 1 120 ? 64.865 -25.633 -6.315 1.00 12.53 120 PRO B C 1
ATOM 5355 O O . PRO B 1 120 ? 65.656 -26.508 -5.963 1.00 12.68 120 PRO B O 1
ATOM 5359 N N . ASN B 1 121 ? 65.057 -24.358 -6.064 1.00 12.06 121 ASN B N 1
ATOM 5360 C CA . ASN B 1 121 ? 66.243 -23.853 -5.354 1.00 13.65 121 ASN B CA 1
ATOM 5361 C C . ASN B 1 121 ? 66.037 -23.663 -3.859 1.00 13.96 121 ASN B C 1
ATOM 5362 O O . ASN B 1 121 ? 66.943 -23.179 -3.179 1.00 16.35 121 ASN B O 1
ATOM 5367 N N . PHE B 1 122 ? 64.878 -24.063 -3.335 1.00 10.99 122 PHE B N 1
ATOM 5368 C CA . PHE B 1 122 ? 64.641 -24.069 -1.908 1.00 10.85 122 PHE B CA 1
ATOM 5369 C C . PHE B 1 122 ? 64.404 -25.512 -1.462 1.00 11.94 122 PHE B C 1
ATOM 5370 O O . PHE B 1 122 ? 63.269 -25.962 -1.503 1.00 13.36 122 PHE B O 1
ATOM 5378 N N . ASN B 1 123 ? 65.430 -26.136 -0.866 1.00 10.29 123 ASN B N 1
ATOM 5379 C CA . ASN B 1 123 ? 65.275 -27.418 -0.310 1.00 9.45 123 ASN B CA 1
ATOM 5380 C C . ASN B 1 123 ? 64.748 -27.442 1.123 1.00 9.10 123 ASN B C 1
ATOM 5381 O O . ASN B 1 123 ? 64.498 -28.497 1.707 1.00 10.63 123 ASN B O 1
ATOM 5386 N N . ILE B 1 124 ? 64.514 -26.248 1.662 1.00 10.93 124 ILE B N 1
ATOM 5387 C CA . ILE B 1 124 ? 64.070 -26.038 2.998 1.00 9.92 124 ILE B CA 1
ATOM 5388 C C . ILE B 1 124 ? 62.612 -26.419 3.162 1.00 10.57 124 ILE B C 1
ATOM 5389 O O . ILE B 1 124 ? 61.921 -26.748 2.202 1.00 10.08 124 ILE B O 1
ATOM 5394 N N . GLY B 1 125 ? 62.169 -26.451 4.405 1.00 10.30 125 GLY B N 1
ATOM 5395 C CA . GLY B 1 125 ? 60.776 -26.616 4.758 1.00 10.63 125 GLY B CA 1
ATOM 5396 C C . GLY B 1 125 ? 60.286 -28.013 4.478 1.00 9.96 125 GLY B C 1
ATOM 5397 O O . GLY B 1 125 ? 61.059 -28.967 4.489 1.00 10.41 125 GLY B O 1
ATOM 5398 N N . TYR B 1 126 ? 59.010 -28.117 4.121 1.00 9.84 126 TYR B N 1
ATOM 5399 C CA . TYR B 1 126 ? 58.399 -29.437 3.805 1.00 7.62 126 TYR B CA 1
ATOM 5400 C C . TYR B 1 126 ? 57.263 -29.200 2.825 1.00 8.18 126 TYR B C 1
ATOM 5401 O O . TYR B 1 126 ? 56.723 -28.084 2.744 1.00 8.37 126 TYR B O 1
ATOM 5410 N N . ILE B 1 127 ? 56.904 -30.230 2.085 1.00 8.48 127 ILE B N 1
ATOM 5411 C CA . ILE B 1 127 ? 55.755 -30.179 1.193 1.00 9.37 127 ILE B CA 1
ATOM 5412 C C . ILE B 1 127 ? 54.485 -30.576 1.914 1.00 9.60 127 ILE B C 1
ATOM 5413 O O . ILE B 1 127 ? 54.370 -31.670 2.480 1.00 7.82 127 ILE B O 1
ATOM 5418 N N . ASP B 1 128 ? 53.566 -29.616 1.999 1.00 9.95 128 ASP B N 1
ATOM 5419 C CA . ASP B 1 128 ? 52.257 -29.807 2.578 1.00 8.60 128 ASP B CA 1
ATOM 5420 C C . ASP B 1 128 ? 51.263 -30.194 1.452 1.00 9.75 128 ASP B C 1
ATOM 5421 O O . ASP B 1 128 ? 51.255 -29.554 0.393 1.00 11.37 128 ASP B O 1
ATOM 5426 N N . THR B 1 129 ? 50.405 -31.190 1.667 1.00 11.35 129 THR B N 1
ATOM 5427 C CA . THR B 1 129 ? 49.452 -31.583 0.580 1.00 10.83 129 THR B CA 1
ATOM 5428 C C . THR B 1 129 ? 48.394 -30.546 0.310 1.00 10.84 129 THR B C 1
ATOM 5429 O O . THR B 1 129 ? 47.714 -30.610 -0.703 1.00 10.64 129 THR B O 1
ATOM 5433 N N . TRP B 1 130 ? 48.252 -29.584 1.232 1.00 11.27 130 TRP B N 1
ATOM 5434 C CA . TRP B 1 130 ? 47.374 -28.393 1.019 1.00 10.14 130 TRP B CA 1
ATOM 5435 C C . TRP B 1 130 ? 48.134 -27.161 0.505 1.00 8.92 130 TRP B C 1
ATOM 5436 O O . TRP B 1 130 ? 47.807 -26.645 -0.581 1.00 9.13 130 TRP B O 1
ATOM 5447 N N . MET B 1 131 ? 49.177 -26.755 1.232 1.00 7.79 131 MET B N 1
ATOM 5448 C CA . MET B 1 131 ? 49.855 -25.517 0.944 1.00 7.04 131 MET B CA 1
ATOM 5449 C C . MET B 1 131 ? 51.037 -25.570 0.035 1.00 7.05 131 MET B C 1
ATOM 5450 O O . MET B 1 131 ? 51.598 -24.537 -0.318 1.00 8.28 131 MET B O 1
ATOM 5455 N N . GLY B 1 132 ? 51.420 -26.758 -0.412 1.00 7.42 132 GLY B N 1
ATOM 5456 C CA . GLY B 1 132 ? 52.604 -26.876 -1.137 1.00 7.74 132 GLY B CA 1
ATOM 5457 C C . GLY B 1 132 ? 53.833 -26.634 -0.289 1.00 9.15 132 GLY B C 1
ATOM 5458 O O . GLY B 1 132 ? 53.881 -26.987 0.869 1.00 9.87 132 GLY B O 1
ATOM 5459 N N . LEU B 1 133 ? 54.837 -26.035 -0.874 1.00 8.55 133 LEU B N 1
ATOM 5460 C CA . LEU B 1 133 ? 56.081 -25.755 -0.099 1.00 9.05 133 LEU B CA 1
ATOM 5461 C C . LEU B 1 133 ? 55.786 -24.838 1.075 1.00 8.83 133 LEU B C 1
ATOM 5462 O O . LEU B 1 133 ? 55.207 -23.766 0.884 1.00 9.55 133 LEU B O 1
ATOM 5467 N N . SER B 1 134 ? 56.108 -25.313 2.295 1.00 8.80 134 SER B N 1
ATOM 5468 C CA . SER B 1 134 ? 55.792 -24.608 3.521 1.00 10.18 134 SER B CA 1
ATOM 5469 C C . SER B 1 134 ? 57.117 -24.382 4.272 1.00 10.27 134 SER B C 1
ATOM 5470 O O . SER B 1 134 ? 57.973 -25.278 4.348 1.00 8.84 134 SER B O 1
ATOM 5473 N N . PRO B 1 135 ? 57.304 -23.209 4.818 1.00 8.36 135 PRO B N 1
ATOM 5474 C CA . PRO B 1 135 ? 58.669 -22.893 5.169 1.00 8.79 135 PRO B CA 1
ATOM 5475 C C . PRO B 1 135 ? 59.221 -23.444 6.490 1.00 9.82 135 PRO B C 1
ATOM 5476 O O . PRO B 1 135 ? 60.438 -23.607 6.576 1.00 9.30 135 PRO B O 1
ATOM 5480 N N . PHE B 1 136 ? 58.373 -23.649 7.507 1.00 8.09 136 PHE B N 1
ATOM 5481 C CA . PHE B 1 136 ? 58.801 -24.015 8.879 1.00 7.63 136 PHE B CA 1
ATOM 5482 C C . PHE B 1 136 ? 58.181 -25.347 9.259 1.00 9.35 136 PHE B C 1
ATOM 5483 O O . PHE B 1 136 ? 56.949 -25.449 9.513 1.00 8.44 136 PHE B O 1
ATOM 5491 N N . ILE B 1 137 ? 59.001 -26.411 9.227 1.00 9.21 137 ILE B N 1
ATOM 5492 C CA . ILE B 1 137 ? 58.498 -27.733 9.496 1.00 9.27 137 ILE B CA 1
ATOM 5493 C C . ILE B 1 137 ? 57.952 -27.921 10.926 1.00 9.00 137 ILE B C 1
ATOM 5494 O O . ILE B 1 137 ? 56.915 -28.600 11.093 1.00 9.32 137 ILE B O 1
ATOM 5499 N N . VAL B 1 138 ? 58.464 -27.123 11.864 1.00 9.06 138 VAL B N 1
ATOM 5500 C CA . VAL B 1 138 ? 57.866 -26.984 13.165 1.00 9.25 138 VAL B CA 1
ATOM 5501 C C . VAL B 1 138 ? 57.426 -25.526 13.335 1.00 9.49 138 VAL B C 1
ATOM 5502 O O . VAL B 1 138 ? 58.227 -24.644 13.181 1.00 10.51 138 VAL B O 1
ATOM 5506 N N . ASN B 1 139 ? 56.127 -25.332 13.529 1.00 9.58 139 ASN B N 1
ATOM 5507 C CA . ASN B 1 139 ? 55.526 -23.988 13.716 1.00 8.07 139 ASN B CA 1
ATOM 5508 C C . ASN B 1 139 ? 54.351 -24.106 14.679 1.00 9.03 139 ASN B C 1
ATOM 5509 O O . ASN B 1 139 ? 54.108 -25.170 15.240 1.00 9.75 139 ASN B O 1
ATOM 5514 N N . GLN B 1 140 ? 53.692 -22.990 14.999 1.00 9.29 140 GLN B N 1
ATOM 5515 C CA . GLN B 1 140 ? 52.641 -22.955 15.971 1.00 9.40 140 GLN B CA 1
ATOM 5516 C C . GLN B 1 140 ? 51.259 -23.320 15.453 1.00 11.08 140 GLN B C 1
ATOM 5517 O O . GLN B 1 140 ? 50.363 -23.448 16.239 1.00 9.80 140 GLN B O 1
ATOM 5523 N N . ILE B 1 141 ? 51.076 -23.445 14.147 1.00 9.96 141 ILE B N 1
ATOM 5524 C CA . ILE B 1 141 ? 49.737 -23.522 13.563 1.00 8.79 141 ILE B CA 1
ATOM 5525 C C . ILE B 1 141 ? 49.464 -24.816 12.793 1.00 8.64 141 ILE B C 1
ATOM 5526 O O . ILE B 1 141 ? 48.337 -25.371 12.843 1.00 9.27 141 ILE B O 1
ATOM 5531 N N . ASN B 1 142 ? 50.434 -25.315 12.059 1.00 7.00 142 ASN B N 1
ATOM 5532 C CA . ASN B 1 142 ? 50.284 -26.601 11.357 1.00 7.75 142 ASN B CA 1
ATOM 5533 C C . ASN B 1 142 ? 51.621 -27.305 11.202 1.00 10.27 142 ASN B C 1
ATOM 5534 O O . ASN B 1 142 ? 52.522 -27.098 11.987 1.00 11.95 142 ASN B O 1
ATOM 5539 N N . GLY B 1 143 ? 51.690 -28.216 10.234 1.00 10.14 143 GLY B N 1
ATOM 5540 C CA . GLY B 1 143 ? 52.823 -29.047 10.057 1.00 12.18 143 GLY B CA 1
ATOM 5541 C C . GLY B 1 143 ? 52.618 -30.385 10.731 1.00 10.93 143 GLY B C 1
ATOM 5542 O O . GLY B 1 143 ? 51.623 -30.597 11.404 1.00 11.72 143 GLY B O 1
ATOM 5543 N N . PRO B 1 144 ? 53.524 -31.310 10.470 1.00 10.92 144 PRO B N 1
ATOM 5544 C CA . PRO B 1 144 ? 53.173 -32.705 10.735 1.00 11.47 144 PRO B CA 1
ATOM 5545 C C . PRO B 1 144 ? 52.854 -32.988 12.217 1.00 10.20 144 PRO B C 1
ATOM 5546 O O . PRO B 1 144 ? 52.009 -33.836 12.491 1.00 9.94 144 PRO B O 1
ATOM 5550 N N . LEU B 1 145 ? 53.542 -32.343 13.152 1.00 9.76 145 LEU B N 1
ATOM 5551 C CA . LEU B 1 145 ? 53.289 -32.620 14.562 1.00 9.07 145 LEU B CA 1
ATOM 5552 C C . LEU B 1 145 ? 51.956 -32.071 15.082 1.00 10.31 145 LEU B C 1
ATOM 5553 O O . LEU B 1 145 ? 51.518 -32.460 16.166 1.00 9.46 145 LEU B O 1
ATOM 5558 N N . ILE B 1 146 ? 51.345 -31.194 14.303 1.00 9.89 146 ILE B N 1
ATOM 5559 C CA . ILE B 1 146 ? 49.992 -30.742 14.540 1.00 10.82 146 ILE B CA 1
ATOM 5560 C C . ILE B 1 146 ? 48.986 -31.483 13.736 1.00 11.30 146 ILE B C 1
ATOM 5561 O O . ILE B 1 146 ? 47.962 -31.904 14.292 1.00 11.15 146 ILE B O 1
ATOM 5566 N N . ASP B 1 147 ? 49.279 -31.719 12.451 1.00 12.68 147 ASP B N 1
ATOM 5567 C CA . ASP B 1 147 ? 48.253 -32.248 11.542 1.00 12.84 147 ASP B CA 1
ATOM 5568 C C . ASP B 1 147 ? 48.112 -33.778 11.624 1.00 11.86 147 ASP B C 1
ATOM 5569 O O . ASP B 1 147 ? 47.020 -34.309 11.440 1.00 11.61 147 ASP B O 1
ATOM 5574 N N . ILE B 1 148 ? 49.185 -34.451 11.949 1.00 9.83 148 ILE B N 1
ATOM 5575 C CA . ILE B 1 148 ? 49.125 -35.916 11.993 1.00 10.49 148 ILE B CA 1
ATOM 5576 C C . ILE B 1 148 ? 48.221 -36.325 13.133 1.00 12.30 148 ILE B C 1
ATOM 5577 O O . ILE B 1 148 ? 47.320 -37.147 12.923 1.00 10.35 148 ILE B O 1
ATOM 5582 N N . PRO B 1 149 ? 48.417 -35.771 14.347 1.00 11.09 149 PRO B N 1
ATOM 5583 C CA . PRO B 1 149 ? 47.460 -36.215 15.352 1.00 11.37 149 PRO B CA 1
ATOM 5584 C C . PRO B 1 149 ? 45.999 -35.896 15.013 1.00 12.07 149 PRO B C 1
ATOM 5585 O O . PRO B 1 149 ? 45.105 -36.651 15.361 1.00 12.17 149 PRO B O 1
ATOM 5589 N N . ARG B 1 150 ? 45.770 -34.777 14.309 1.00 13.41 150 ARG B N 1
ATOM 5590 C CA . ARG B 1 150 ? 44.401 -34.400 13.946 1.00 14.10 150 ARG B CA 1
ATOM 5591 C C . ARG B 1 150 ? 43.749 -35.401 13.032 1.00 12.90 150 ARG B C 1
ATOM 5592 O O . ARG B 1 150 ? 42.592 -35.780 13.262 1.00 13.24 150 ARG B O 1
ATOM 5600 N N . VAL B 1 151 ? 44.491 -35.854 12.015 1.00 11.04 151 VAL B N 1
ATOM 5601 C CA . VAL B 1 151 ? 43.967 -36.857 11.063 1.00 11.40 151 VAL B CA 1
ATOM 5602 C C . VAL B 1 151 ? 43.689 -38.169 11.788 1.00 9.95 151 VAL B C 1
ATOM 5603 O O . VAL B 1 151 ? 42.652 -38.803 11.608 1.00 8.59 151 VAL B O 1
ATOM 5607 N N . MET B 1 152 ? 44.601 -38.539 12.667 1.00 10.90 152 MET B N 1
ATOM 5608 C CA . MET B 1 152 ? 44.454 -39.826 13.393 1.00 10.81 152 MET B CA 1
ATOM 5609 C C . MET B 1 152 ? 43.252 -39.809 14.294 1.00 12.16 152 MET B C 1
ATOM 5610 O O . MET B 1 152 ? 42.581 -40.832 14.418 1.00 11.08 152 MET B O 1
ATOM 5615 N N . GLN B 1 153 ? 42.988 -38.678 14.922 1.00 10.88 153 GLN B N 1
ATOM 5616 C CA . GLN B 1 153 ? 41.862 -38.550 15.857 1.00 11.91 153 GLN B CA 1
ATOM 5617 C C . GLN B 1 153 ? 40.509 -38.331 15.164 1.00 12.72 153 GLN B C 1
ATOM 5618 O O . GLN B 1 153 ? 39.457 -38.605 15.742 1.00 13.47 153 GLN B O 1
ATOM 5624 N N . ASN B 1 154 ? 40.516 -37.711 13.992 1.00 14.10 154 ASN B N 1
ATOM 5625 C CA . ASN B 1 154 ? 39.285 -37.316 13.341 1.00 15.40 154 ASN B CA 1
ATOM 5626 C C . ASN B 1 154 ? 38.920 -38.158 12.143 1.00 16.61 154 ASN B C 1
ATOM 5627 O O . ASN B 1 154 ? 37.746 -38.417 11.927 1.00 18.34 154 ASN B O 1
ATOM 5632 N N . ASP B 1 155 ? 39.862 -38.534 11.317 1.00 14.88 155 ASP B N 1
ATOM 5633 C CA . ASP B 1 155 ? 39.558 -39.177 10.043 1.00 16.80 155 ASP B CA 1
ATOM 5634 C C . ASP B 1 155 ? 39.901 -40.662 10.002 1.00 16.20 155 ASP B C 1
ATOM 5635 O O . ASP B 1 155 ? 39.245 -41.425 9.323 1.00 20.55 155 ASP B O 1
ATOM 5640 N N . GLN B 1 156 ? 40.886 -41.106 10.763 1.00 15.35 156 GLN B N 1
ATOM 5641 C CA . GLN B 1 156 ? 41.244 -42.506 10.759 1.00 13.93 156 GLN B CA 1
ATOM 5642 C C . GLN B 1 156 ? 40.130 -43.347 11.425 1.00 13.97 156 GLN B C 1
ATOM 5643 O O . GLN B 1 156 ? 39.721 -43.088 12.567 1.00 13.14 156 GLN B O 1
ATOM 5649 N N . PRO B 1 157 ? 39.612 -44.345 10.711 1.00 14.08 157 PRO B N 1
ATOM 5650 C CA . PRO B 1 157 ? 38.527 -45.118 11.263 1.00 14.99 157 PRO B CA 1
ATOM 5651 C C . PRO B 1 157 ? 38.960 -46.088 12.344 1.00 14.85 157 PRO B C 1
ATOM 5652 O O . PRO B 1 157 ? 40.052 -46.649 12.257 1.00 15.10 157 PRO B O 1
ATOM 5656 N N . ILE B 1 158 ? 38.100 -46.272 13.347 1.00 14.21 158 ILE B N 1
ATOM 5657 C CA . ILE B 1 158 ? 38.343 -47.244 14.404 1.00 14.81 158 ILE B CA 1
ATOM 5658 C C . ILE B 1 158 ? 37.050 -48.044 14.627 1.00 13.74 158 ILE B C 1
ATOM 5659 O O . ILE B 1 158 ? 36.234 -47.741 15.531 1.00 16.41 158 ILE B O 1
ATOM 5664 N N . THR B 1 159 ? 36.855 -49.027 13.775 1.00 15.09 159 THR B N 1
ATOM 5665 C CA . THR B 1 159 ? 35.592 -49.716 13.740 1.00 14.48 159 THR B CA 1
ATOM 5666 C C . THR B 1 159 ? 35.726 -51.216 13.784 1.00 14.33 159 THR B C 1
ATOM 5667 O O . THR B 1 159 ? 34.738 -51.887 13.887 1.00 13.83 159 THR B O 1
ATOM 5671 N N . THR B 1 160 ? 36.942 -51.710 13.649 1.00 13.33 160 THR B N 1
ATOM 5672 C CA . THR B 1 160 ? 37.269 -53.097 13.769 1.00 13.88 160 THR B CA 1
ATOM 5673 C C . THR B 1 160 ? 38.556 -53.268 14.597 1.00 13.30 160 THR B C 1
ATOM 5674 O O . THR B 1 160 ? 39.291 -52.294 14.848 1.00 13.00 160 THR B O 1
ATOM 5678 N N . GLU B 1 161 ? 38.890 -54.523 14.942 1.00 13.44 161 GLU B N 1
ATOM 5679 C CA . GLU B 1 161 ? 40.182 -54.797 15.614 1.00 14.50 161 GLU B CA 1
ATOM 5680 C C . GLU B 1 161 ? 41.374 -54.413 14.754 1.00 14.55 161 GLU B C 1
ATOM 5681 O O . GLU B 1 161 ? 42.344 -53.876 15.246 1.00 13.54 161 GLU B O 1
ATOM 5687 N N . LYS B 1 162 ? 41.311 -54.743 13.467 1.00 15.90 162 LYS B N 1
ATOM 5688 C CA . LYS B 1 162 ? 42.400 -54.423 12.572 1.00 17.23 162 LYS B CA 1
ATOM 5689 C C . LYS B 1 162 ? 42.607 -52.907 12.508 1.00 15.01 162 LYS B C 1
ATOM 5690 O O . LYS B 1 162 ? 43.736 -52.440 12.576 1.00 14.98 162 LYS B O 1
ATOM 5696 N N . GLU B 1 163 ? 41.515 -52.144 12.443 1.00 13.34 163 GLU B N 1
ATOM 5697 C CA . GLU B 1 163 ? 41.615 -50.654 12.391 1.00 12.37 163 GLU B CA 1
ATOM 5698 C C . GLU B 1 163 ? 42.167 -50.110 13.708 1.00 13.11 163 GLU B C 1
ATOM 5699 O O . GLU B 1 163 ? 42.941 -49.129 13.722 1.00 13.02 163 GLU B O 1
ATOM 5705 N N . ALA B 1 164 ? 41.845 -50.784 14.806 1.00 11.33 164 ALA B N 1
ATOM 5706 C CA . ALA B 1 164 ? 42.414 -50.387 16.098 1.00 12.16 164 ALA B CA 1
ATOM 5707 C C . ALA B 1 164 ? 43.936 -50.580 16.127 1.00 11.40 164 ALA B C 1
ATOM 5708 O O . ALA B 1 164 ? 44.720 -49.711 16.587 1.00 9.88 164 ALA B O 1
ATOM 5710 N N . LEU B 1 165 ? 44.369 -51.697 15.601 1.00 10.93 165 LEU B N 1
ATOM 5711 C CA . LEU B 1 165 ? 45.799 -51.971 15.520 1.00 12.32 165 LEU B CA 1
ATOM 5712 C C . LEU B 1 165 ? 46.563 -51.014 14.582 1.00 12.54 165 LEU B C 1
ATOM 5713 O O . LEU B 1 165 ? 47.713 -50.668 14.870 1.00 11.56 165 LEU B O 1
ATOM 5718 N N . ASP B 1 166 ? 45.950 -50.616 13.448 1.00 12.57 166 ASP B N 1
ATOM 5719 C CA . ASP B 1 166 ? 46.578 -49.590 12.580 1.00 12.36 166 ASP B CA 1
ATOM 5720 C C . ASP B 1 166 ? 46.827 -48.290 13.358 1.00 11.60 166 ASP B C 1
ATOM 5721 O O . ASP B 1 166 ? 47.791 -47.620 13.132 1.00 12.64 166 ASP B O 1
ATOM 5726 N N . TYR B 1 167 ? 45.920 -47.914 14.262 1.00 12.41 167 TYR B N 1
ATOM 5727 C CA . TYR B 1 167 ? 46.139 -46.745 15.116 1.00 10.31 167 TYR B CA 1
ATOM 5728 C C . TYR B 1 167 ? 47.313 -46.908 16.057 1.00 10.03 167 TYR B C 1
ATOM 5729 O O . TYR B 1 167 ? 48.211 -46.040 16.132 1.00 10.95 167 TYR B O 1
ATOM 5738 N N . ILE B 1 168 ? 47.340 -48.046 16.753 1.00 10.56 168 ILE B N 1
ATOM 5739 C CA . ILE B 1 168 ? 48.473 -48.405 17.619 1.00 11.04 168 ILE B CA 1
ATOM 5740 C C . ILE B 1 168 ? 49.809 -48.471 16.862 1.00 10.64 168 ILE B C 1
ATOM 5741 O O . ILE B 1 168 ? 50.805 -47.887 17.296 1.00 11.70 168 ILE B O 1
ATOM 5746 N N . VAL B 1 169 ? 49.810 -49.084 15.678 1.00 11.67 169 VAL B N 1
ATOM 5747 C CA . VAL B 1 169 ? 51.040 -49.131 14.885 1.00 11.75 169 VAL B CA 1
ATOM 5748 C C . VAL B 1 169 ? 51.495 -47.740 14.431 1.00 12.19 169 VAL B C 1
ATOM 5749 O O . VAL B 1 169 ? 52.694 -47.458 14.388 1.00 11.44 169 VAL B O 1
ATOM 5753 N N . ARG B 1 170 ? 50.554 -46.868 14.106 1.00 11.08 170 ARG B N 1
ATOM 5754 C CA . ARG B 1 170 ? 50.947 -45.511 13.764 1.00 11.99 170 ARG B CA 1
ATOM 5755 C C . ARG B 1 170 ? 51.561 -44.836 14.970 1.00 10.45 170 ARG B C 1
ATOM 5756 O O . ARG B 1 170 ? 52.584 -44.154 14.836 1.00 11.13 170 ARG B O 1
ATOM 5764 N N . LEU B 1 171 ? 50.894 -44.927 16.123 1.00 11.25 171 LEU B N 1
ATOM 5765 C CA . LEU B 1 171 ? 51.448 -44.258 17.312 1.00 11.43 171 LEU B CA 1
ATOM 5766 C C . LEU B 1 171 ? 52.874 -44.726 17.572 1.00 11.34 171 LEU B C 1
ATOM 5767 O O . LEU B 1 171 ? 53.716 -43.930 18.015 1.00 11.14 171 LEU B O 1
ATOM 5772 N N . GLY B 1 172 ? 53.164 -45.993 17.255 1.00 11.10 172 GLY B N 1
ATOM 5773 C CA . GLY B 1 172 ? 54.417 -46.649 17.569 1.00 12.23 172 GLY B CA 1
ATOM 5774 C C . GLY B 1 172 ? 55.575 -46.170 16.737 1.00 13.93 172 GLY B C 1
ATOM 5775 O O . GLY B 1 172 ? 56.744 -46.484 17.018 1.00 13.71 172 GLY B O 1
ATOM 5776 N N . GLN B 1 173 ? 55.259 -45.371 15.713 1.00 12.43 173 GLN B N 1
ATOM 5777 C CA . GLN B 1 173 ? 56.291 -44.792 14.836 1.00 14.20 173 GLN B CA 1
ATOM 5778 C C . GLN B 1 173 ? 56.610 -43.300 15.110 1.00 13.35 173 GLN B C 1
ATOM 5779 O O . GLN B 1 173 ? 57.304 -42.638 14.341 1.00 13.42 173 GLN B O 1
ATOM 5785 N N . PHE B 1 174 ? 56.057 -42.745 16.178 1.00 11.50 174 PHE B N 1
ATOM 5786 C CA . PHE B 1 174 ? 56.285 -41.358 16.444 1.00 10.37 174 PHE B CA 1
ATOM 5787 C C . PHE B 1 174 ? 57.729 -41.066 16.783 1.00 12.19 174 PHE B C 1
ATOM 5788 O O . PHE B 1 174 ? 58.181 -39.945 16.576 1.00 10.41 174 PHE B O 1
ATOM 5796 N N . ASP B 1 175 ? 58.470 -42.076 17.273 1.00 11.56 175 ASP B N 1
ATOM 5797 C CA . ASP B 1 175 ? 59.893 -41.896 17.497 1.00 14.20 175 ASP B CA 1
ATOM 5798 C C . ASP B 1 175 ? 60.648 -41.438 16.218 1.00 13.51 175 ASP B C 1
ATOM 5799 O O . ASP B 1 175 ? 61.354 -40.441 16.220 1.00 13.30 175 ASP B O 1
ATOM 5804 N N . LYS B 1 176 ? 60.519 -42.195 15.155 1.00 14.25 176 LYS B N 1
ATOM 5805 C CA . LYS B 1 176 ? 61.099 -41.848 13.854 1.00 14.64 176 LYS B CA 1
ATOM 5806 C C . LYS B 1 176 ? 60.475 -40.585 13.185 1.00 14.37 176 LYS B C 1
ATOM 5807 O O . LYS B 1 176 ? 61.174 -39.838 12.550 1.00 16.54 176 LYS B O 1
ATOM 5813 N N . LEU B 1 177 ? 59.170 -40.366 13.288 1.00 13.79 177 LEU B N 1
ATOM 5814 C CA . LEU B 1 177 ? 58.586 -39.078 12.867 1.00 12.41 177 LEU B CA 1
ATOM 5815 C C . LEU B 1 177 ? 59.408 -37.938 13.487 1.00 12.46 177 LEU B C 1
ATOM 5816 O O . LEU B 1 177 ? 59.904 -37.038 12.791 1.00 11.75 177 LEU B O 1
ATOM 5821 N N . ALA B 1 178 ? 59.513 -37.938 14.824 1.00 12.26 178 ALA B N 1
ATOM 5822 C CA . ALA B 1 178 ? 60.206 -36.815 15.523 1.00 11.74 178 ALA B CA 1
ATOM 5823 C C . ALA B 1 178 ? 61.631 -36.701 15.121 1.00 11.44 178 ALA B C 1
ATOM 5824 O O . ALA B 1 178 ? 62.137 -35.603 14.961 1.00 10.80 178 ALA B O 1
ATOM 5826 N N . ALA B 1 179 ? 62.337 -37.817 15.051 1.00 11.68 179 ALA B N 1
ATOM 5827 C CA . ALA B 1 179 ? 63.767 -37.789 14.690 1.00 11.48 179 ALA B CA 1
ATOM 5828 C C . ALA B 1 179 ? 64.009 -37.222 13.300 1.00 11.86 179 ALA B C 1
ATOM 5829 O O . ALA B 1 179 ? 64.979 -36.473 13.067 1.00 10.80 179 ALA B O 1
ATOM 5831 N N . THR B 1 180 ? 63.160 -37.608 12.363 1.00 12.23 180 THR B N 1
ATOM 5832 C CA . THR B 1 180 ? 63.312 -37.095 10.979 1.00 12.11 180 THR B CA 1
ATOM 5833 C C . THR B 1 180 ? 62.953 -35.615 10.886 1.00 10.72 180 THR B C 1
ATOM 5834 O O . THR B 1 180 ? 63.594 -34.897 10.125 1.00 10.81 180 THR B O 1
ATOM 5838 N N . ILE B 1 181 ? 61.912 -35.159 11.583 1.00 10.65 181 ILE B N 1
ATOM 5839 C CA . ILE B 1 181 ? 61.542 -33.753 11.630 1.00 9.73 181 ILE B CA 1
ATOM 5840 C C . ILE B 1 181 ? 62.709 -32.957 12.192 1.00 11.25 181 ILE B C 1
ATOM 5841 O O . ILE B 1 181 ? 63.079 -31.918 11.669 1.00 9.39 181 ILE B O 1
ATOM 5846 N N . ILE B 1 182 ? 63.278 -33.439 13.302 1.00 10.25 182 ILE B N 1
ATOM 5847 C CA . ILE B 1 182 ? 64.405 -32.743 13.907 1.00 11.32 182 ILE B CA 1
ATOM 5848 C C . ILE B 1 182 ? 65.597 -32.725 12.936 1.00 10.06 182 ILE B C 1
ATOM 5849 O O . ILE B 1 182 ? 66.249 -31.704 12.821 1.00 11.03 182 ILE B O 1
ATOM 5854 N N . GLU B 1 183 ? 65.846 -33.812 12.203 1.00 10.74 183 GLU B N 1
ATOM 5855 C CA . GLU B 1 183 ? 66.912 -33.802 11.210 1.00 12.24 183 GLU B CA 1
ATOM 5856 C C . GLU B 1 183 ? 66.710 -32.725 10.141 1.00 12.53 183 GLU B C 1
ATOM 5857 O O . GLU B 1 183 ? 67.651 -31.996 9.729 1.00 13.69 183 GLU B O 1
ATOM 5863 N N . LYS B 1 184 ? 65.450 -32.566 9.725 1.00 9.44 184 LYS B N 1
ATOM 5864 C CA . LYS B 1 184 ? 65.174 -31.602 8.690 1.00 10.26 184 LYS B CA 1
ATOM 5865 C C . LYS B 1 184 ? 65.253 -30.210 9.269 1.00 10.67 184 LYS B C 1
ATOM 5866 O O . LYS B 1 184 ? 65.810 -29.330 8.620 1.00 12.04 184 LYS B O 1
ATOM 5872 N N . GLN B 1 185 ? 64.709 -29.992 10.469 1.00 9.20 185 GLN B N 1
ATOM 5873 C CA . GLN B 1 185 ? 64.797 -28.646 11.073 1.00 9.14 185 GLN B CA 1
ATOM 5874 C C . GLN B 1 185 ? 66.282 -28.207 11.214 1.00 9.81 185 GLN B C 1
ATOM 5875 O O . GLN B 1 185 ? 66.640 -27.060 11.021 1.00 8.55 185 GLN B O 1
ATOM 5881 N N . THR B 1 186 ? 67.114 -29.160 11.604 1.00 11.48 186 THR B N 1
ATOM 5882 C CA . THR B 1 186 ? 68.540 -28.945 11.778 1.00 11.76 186 THR B CA 1
ATOM 5883 C C . THR B 1 186 ? 69.248 -28.649 10.446 1.00 10.59 186 THR B C 1
ATOM 5884 O O . THR B 1 186 ? 70.026 -27.708 10.385 1.00 11.17 186 THR B O 1
ATOM 5888 N N . ALA B 1 187 ? 68.929 -29.399 9.395 1.00 11.14 187 ALA B N 1
ATOM 5889 C CA . ALA B 1 187 ? 69.470 -29.167 8.058 1.00 11.02 187 ALA B CA 1
ATOM 5890 C C . ALA B 1 187 ? 69.089 -27.767 7.557 1.00 11.40 187 ALA B C 1
ATOM 5891 O O . ALA B 1 187 ? 69.905 -27.073 6.975 1.00 10.27 187 ALA B O 1
ATOM 5893 N N . ASP B 1 188 ? 67.832 -27.364 7.762 1.00 9.51 188 ASP B N 1
ATOM 5894 C CA . ASP B 1 188 ? 67.405 -26.016 7.396 1.00 10.38 188 ASP B CA 1
ATOM 5895 C C . ASP B 1 188 ? 68.196 -24.977 8.164 1.00 9.07 188 ASP B C 1
ATOM 5896 O O . ASP B 1 188 ? 68.689 -24.014 7.577 1.00 8.39 188 ASP B O 1
ATOM 5901 N N . ALA B 1 189 ? 68.293 -25.161 9.459 1.00 9.85 189 ALA B N 1
ATOM 5902 C CA . ALA B 1 189 ? 68.964 -24.186 10.308 1.00 10.71 189 ALA B CA 1
ATOM 5903 C C . ALA B 1 189 ? 70.480 -24.078 9.948 1.00 11.64 189 ALA B C 1
ATOM 5904 O O . ALA B 1 189 ? 71.074 -22.992 10.052 1.00 10.87 189 ALA B O 1
ATOM 5906 N N . ALA B 1 190 ? 71.064 -25.191 9.501 1.00 9.95 190 ALA B N 1
ATOM 5907 C CA . ALA B 1 190 ? 72.461 -25.207 9.010 1.00 11.77 190 ALA B CA 1
ATOM 5908 C C . ALA B 1 190 ? 72.695 -24.320 7.776 1.00 13.00 190 ALA B C 1
ATOM 5909 O O . ALA B 1 190 ? 73.816 -23.790 7.588 1.00 15.12 190 ALA B O 1
ATOM 5911 N N . GLN B 1 191 ? 71.656 -24.060 6.990 1.00 11.60 191 GLN B N 1
ATOM 5912 C CA . GLN B 1 191 ? 71.733 -23.082 5.943 1.00 12.17 191 GLN B CA 1
ATOM 5913 C C . GLN B 1 191 ? 71.022 -21.786 6.299 1.00 11.84 191 GLN B C 1
ATOM 5914 O O . GLN B 1 191 ? 70.668 -21.041 5.414 1.00 10.89 191 GLN B O 1
ATOM 5920 N N . ASN B 1 192 ? 70.949 -21.509 7.602 1.00 9.42 192 ASN B N 1
ATOM 5921 C CA . ASN B 1 192 ? 70.427 -20.273 8.173 1.00 10.90 192 ASN B CA 1
ATOM 5922 C C . ASN B 1 192 ? 68.947 -20.039 7.843 1.00 11.02 192 ASN B C 1
ATOM 5923 O O . ASN B 1 192 ? 68.511 -18.920 7.768 1.00 11.63 192 ASN B O 1
ATOM 5928 N N . TRP B 1 193 ? 68.212 -21.127 7.626 1.00 10.99 193 TRP B N 1
ATOM 5929 C CA . TRP B 1 193 ? 66.775 -21.022 7.422 1.00 8.43 193 TRP B CA 1
ATOM 5930 C C . TRP B 1 193 ? 66.083 -21.514 8.691 1.00 10.47 193 TRP B C 1
ATOM 5931 O O . TRP B 1 193 ? 66.121 -22.686 9.011 1.00 10.15 193 TRP B O 1
ATOM 5942 N N . LEU B 1 194 ? 65.506 -20.601 9.457 1.00 11.13 194 LEU B N 1
ATOM 5943 C CA . LEU B 1 194 ? 64.764 -21.032 10.612 1.00 12.91 194 LEU B CA 1
ATOM 5944 C C . LEU B 1 194 ? 63.723 -19.994 11.003 1.00 10.49 194 LEU B C 1
ATOM 5945 O O . LEU B 1 194 ? 63.853 -18.854 10.590 1.00 11.19 194 LEU B O 1
ATOM 5950 N N . PRO B 1 195 ? 62.728 -20.410 11.793 1.00 11.70 195 PRO B N 1
ATOM 5951 C CA . PRO B 1 195 ? 61.639 -19.537 12.061 1.00 9.08 195 PRO B CA 1
ATOM 5952 C C . PRO B 1 195 ? 62.057 -18.350 12.879 1.00 10.34 195 PRO B C 1
ATOM 5953 O O . PRO B 1 195 ? 63.076 -18.402 13.535 1.00 11.97 195 PRO B O 1
ATOM 5957 N N . SER B 1 196 ? 61.301 -17.281 12.819 1.00 9.85 196 SER B N 1
ATOM 5958 C CA . SER B 1 196 ? 61.492 -16.212 13.787 1.00 9.95 196 SER B CA 1
ATOM 5959 C C . SER B 1 196 ? 61.395 -16.707 15.209 1.00 7.94 196 SER B C 1
ATOM 5960 O O . SER B 1 196 ? 60.758 -17.744 15.475 1.00 8.55 196 SER B O 1
ATOM 5963 N N . LYS B 1 197 ? 61.928 -15.924 16.142 1.00 8.73 197 LYS B N 1
ATOM 5964 C CA . LYS B 1 197 ? 61.746 -16.219 17.575 1.00 9.14 197 LYS B CA 1
ATOM 5965 C C . LYS B 1 197 ? 60.277 -16.435 17.938 1.00 9.46 197 LYS B C 1
ATOM 5966 O O . LYS B 1 197 ? 59.960 -17.369 18.652 1.00 9.68 197 LYS B O 1
ATOM 5972 N N . VAL B 1 198 ? 59.395 -15.535 17.497 1.00 10.67 198 VAL B N 1
ATOM 5973 C CA . VAL B 1 198 ? 57.946 -15.647 17.823 1.00 9.45 198 VAL B CA 1
ATOM 5974 C C . VAL B 1 198 ? 57.289 -16.920 17.283 1.00 9.24 198 VAL B C 1
ATOM 5975 O O . VAL B 1 198 ? 56.517 -17.570 18.013 1.00 10.66 198 VAL B O 1
ATOM 5979 N N . THR B 1 199 ? 57.669 -17.360 16.102 1.00 10.15 199 THR B N 1
ATOM 5980 C CA . THR B 1 199 ? 57.109 -18.565 15.481 1.00 7.95 199 THR B CA 1
ATOM 5981 C C . THR B 1 199 ? 57.617 -19.790 16.265 1.00 9.92 199 THR B C 1
ATOM 5982 O O . THR B 1 199 ? 56.853 -20.666 16.649 1.00 7.19 199 THR B O 1
ATOM 5986 N N . LEU B 1 200 ? 58.903 -19.781 16.584 1.00 8.46 200 LEU B N 1
ATOM 5987 C CA . LEU B 1 200 ? 59.462 -20.881 17.377 1.00 9.61 200 LEU B CA 1
ATOM 5988 C C . LEU B 1 200 ? 58.877 -20.898 18.778 1.00 8.87 200 LEU B C 1
ATOM 5989 O O . LEU B 1 200 ? 58.595 -21.957 19.291 1.00 10.23 200 LEU B O 1
ATOM 5994 N N . GLN B 1 201 ? 58.727 -19.745 19.437 1.00 7.48 201 GLN B N 1
ATOM 5995 C CA . GLN B 1 201 ? 58.104 -19.720 20.747 1.00 9.53 201 GLN B CA 1
ATOM 5996 C C . GLN B 1 201 ? 56.672 -20.301 20.734 1.00 11.23 201 GLN B C 1
ATOM 5997 O O . GLN B 1 201 ? 56.292 -21.048 21.638 1.00 11.32 201 GLN B O 1
ATOM 6003 N N . GLY B 1 202 ? 55.910 -20.011 19.688 1.00 10.95 202 GLY B N 1
ATOM 6004 C CA . GLY B 1 202 ? 54.576 -20.579 19.547 1.00 9.25 202 GLY B CA 1
ATOM 6005 C C . GLY B 1 202 ? 54.577 -22.061 19.310 1.00 9.13 202 GLY B C 1
ATOM 6006 O O . GLY B 1 202 ? 53.756 -22.770 19.895 1.00 11.78 202 GLY B O 1
ATOM 6007 N N . ALA B 1 203 ? 55.564 -22.560 18.564 1.00 9.37 203 ALA B N 1
ATOM 6008 C CA . ALA B 1 203 ? 55.700 -23.986 18.360 1.00 10.25 203 ALA B CA 1
ATOM 6009 C C . ALA B 1 203 ? 55.994 -24.691 19.691 1.00 11.44 203 ALA B C 1
ATOM 6010 O O . ALA B 1 203 ? 55.409 -25.717 20.035 1.00 10.67 203 ALA B O 1
ATOM 6012 N N . ILE B 1 204 ? 56.942 -24.149 20.409 1.00 11.17 204 ILE B N 1
ATOM 6013 C CA . ILE B 1 204 ? 57.296 -24.695 21.720 1.00 11.21 204 ILE B CA 1
ATOM 6014 C C . ILE B 1 204 ? 56.135 -24.739 22.678 1.00 11.45 204 ILE B C 1
ATOM 6015 O O . ILE B 1 204 ? 55.943 -25.770 23.347 1.00 10.94 204 ILE B O 1
ATOM 6020 N N . LYS B 1 205 ? 55.361 -23.649 22.769 1.00 10.68 205 LYS B N 1
ATOM 6021 C CA . LYS B 1 205 ? 54.140 -23.645 23.546 1.00 14.04 205 LYS B CA 1
ATOM 6022 C C . LYS B 1 205 ? 53.188 -24.757 23.124 1.00 14.46 205 LYS B C 1
ATOM 6023 O O . LYS B 1 205 ? 52.673 -25.513 24.004 1.00 14.62 205 LYS B O 1
ATOM 6029 N N . TYR B 1 206 ? 53.048 -24.999 21.814 1.00 12.64 206 TYR B N 1
ATOM 6030 C CA . TYR B 1 206 ? 52.166 -26.055 21.389 1.00 12.20 206 TYR B CA 1
ATOM 6031 C C . TYR B 1 206 ? 52.721 -27.429 21.818 1.00 11.04 206 TYR B C 1
ATOM 6032 O O . TYR B 1 206 ? 51.976 -28.308 22.310 1.00 12.73 206 TYR B O 1
ATOM 6041 N N . LEU B 1 207 ? 54.028 -27.645 21.599 1.00 11.29 207 LEU B N 1
ATOM 6042 C CA . LEU B 1 207 ? 54.632 -28.958 21.822 1.00 11.30 207 LEU B CA 1
ATOM 6043 C C . LEU B 1 207 ? 54.598 -29.233 23.349 1.00 13.72 207 LEU B C 1
ATOM 6044 O O . LEU B 1 207 ? 54.390 -30.351 23.756 1.00 13.14 207 LEU B O 1
ATOM 6049 N N . LYS B 1 208 ? 54.817 -28.201 24.164 1.00 14.15 208 LYS B N 1
ATOM 6050 C CA . LYS B 1 208 ? 54.742 -28.378 25.632 1.00 15.53 208 LYS B CA 1
ATOM 6051 C C . LYS B 1 208 ? 53.314 -28.728 26.049 1.00 14.14 208 LYS B C 1
ATOM 6052 O O . LYS B 1 208 ? 53.104 -29.598 26.914 1.00 15.04 208 LYS B O 1
ATOM 6058 N N . GLY B 1 209 ? 52.342 -27.983 25.515 1.00 14.06 209 GLY B N 1
ATOM 6059 C CA . GLY B 1 209 ? 50.900 -28.233 25.771 1.00 13.18 209 GLY B CA 1
ATOM 6060 C C . GLY B 1 209 ? 50.497 -29.643 25.414 1.00 13.25 209 GLY B C 1
ATOM 6061 O O . GLY B 1 209 ? 49.680 -30.286 26.136 1.00 13.87 209 GLY B O 1
ATOM 6062 N N . PHE B 1 210 ? 51.123 -30.194 24.389 1.00 11.70 210 PHE B N 1
ATOM 6063 C CA . PHE B 1 210 ? 50.699 -31.497 23.879 1.00 12.41 210 PHE B CA 1
ATOM 6064 C C . PHE B 1 210 ? 50.940 -32.593 24.908 1.00 14.35 210 PHE B C 1
ATOM 6065 O O . PHE B 1 210 ? 50.203 -33.596 24.941 1.00 14.70 210 PHE B O 1
ATOM 6073 N N . THR B 1 211 ? 52.042 -32.475 25.658 1.00 11.66 211 THR B N 1
ATOM 6074 C CA . THR B 1 211 ? 52.342 -33.430 26.713 1.00 13.67 211 THR B CA 1
ATOM 6075 C C . THR B 1 211 ? 52.155 -32.883 28.127 1.00 14.03 211 THR B C 1
ATOM 6076 O O . THR B 1 211 ? 52.653 -33.509 29.077 1.00 14.93 211 THR B O 1
ATOM 6080 N N . SER B 1 212 ? 51.371 -31.822 28.305 1.00 13.49 212 SER B N 1
ATOM 6081 C CA . SER B 1 212 ? 51.273 -31.181 29.628 1.00 15.27 212 SER B CA 1
ATOM 6082 C C . SER B 1 212 ? 50.359 -32.021 30.563 1.00 15.45 212 SER B C 1
ATOM 6083 O O . SER B 1 212 ? 50.518 -31.997 31.755 1.00 16.40 212 SER B O 1
ATOM 6086 N N . GLY B 1 213 ? 49.461 -32.818 30.015 1.00 14.71 213 GLY B N 1
ATOM 6087 C CA . GLY B 1 213 ? 48.587 -33.661 30.854 1.00 15.19 213 GLY B CA 1
ATOM 6088 C C . GLY B 1 213 ? 49.169 -35.063 31.023 1.00 15.67 213 GLY B C 1
ATOM 6089 O O . GLY B 1 213 ? 50.131 -35.442 30.364 1.00 15.62 213 GLY B O 1
ATOM 6090 N N . SER B 1 214 ? 48.516 -35.906 31.822 1.00 15.60 214 SER B N 1
ATOM 6091 C CA . SER B 1 214 ? 48.950 -37.298 31.865 1.00 17.02 214 SER B CA 1
ATOM 6092 C C . SER B 1 214 ? 48.700 -37.996 30.538 1.00 16.16 214 SER B C 1
ATOM 6093 O O . SER B 1 214 ? 47.679 -37.756 29.896 1.00 15.98 214 SER B O 1
ATOM 6096 N N . ALA B 1 215 ? 49.554 -38.956 30.203 1.00 15.56 215 ALA B N 1
ATOM 6097 C CA . ALA B 1 215 ? 49.377 -39.716 28.974 1.00 16.59 215 ALA B CA 1
ATOM 6098 C C . ALA B 1 215 ? 48.064 -40.489 28.962 1.00 17.38 215 ALA B C 1
ATOM 6099 O O . ALA B 1 215 ? 47.427 -40.605 27.907 1.00 16.89 215 ALA B O 1
ATOM 6101 N N . GLU B 1 216 ? 47.688 -41.063 30.114 1.00 16.30 216 GLU B N 1
ATOM 6102 C CA . GLU B 1 216 ? 46.400 -41.787 30.266 1.00 18.85 216 GLU B CA 1
ATOM 6103 C C . GLU B 1 216 ? 45.163 -40.950 29.920 1.00 18.68 216 GLU B C 1
ATOM 6104 O O . GLU B 1 216 ? 44.102 -41.514 29.595 1.00 18.91 216 GLU B O 1
ATOM 6110 N N . GLN B 1 217 ? 45.277 -39.631 30.033 1.00 17.09 217 GLN B N 1
ATOM 6111 C CA . GLN B 1 217 ? 44.179 -38.735 29.718 1.00 16.99 217 GLN B CA 1
ATOM 6112 C C . GLN B 1 217 ? 44.373 -37.933 28.402 1.00 14.70 217 GLN B C 1
ATOM 6113 O O . GLN B 1 217 ? 43.690 -36.935 28.145 1.00 15.27 217 GLN B O 1
ATOM 6119 N N . HIS B 1 218 ? 45.348 -38.341 27.618 1.00 13.54 218 HIS B N 1
ATOM 6120 C CA . HIS B 1 218 ? 45.699 -37.610 26.406 1.00 12.67 218 HIS B CA 1
ATOM 6121 C C . HIS B 1 218 ? 44.561 -37.828 25.381 1.00 13.43 218 HIS B C 1
ATOM 6122 O O . HIS B 1 218 ? 43.983 -38.908 25.298 1.00 11.07 218 HIS B O 1
ATOM 6129 N N . PRO B 1 219 ? 44.337 -36.857 24.515 1.00 13.41 219 PRO B N 1
ATOM 6130 C CA . PRO B 1 219 ? 43.342 -37.048 23.450 1.00 13.25 219 PRO B CA 1
ATOM 6131 C C . PRO B 1 219 ? 43.503 -38.307 22.608 1.00 13.02 219 PRO B C 1
ATOM 6132 O O . PRO B 1 219 ? 42.483 -38.931 22.178 1.00 12.38 219 PRO B O 1
ATOM 6136 N N . PHE B 1 220 ? 44.738 -38.681 22.295 1.00 10.58 220 PHE B N 1
ATOM 6137 C CA . PHE B 1 220 ? 44.903 -39.926 21.590 1.00 10.50 220 PHE B CA 1
ATOM 6138 C C . PHE B 1 220 ? 44.152 -41.062 22.269 1.00 10.08 220 PHE B C 1
ATOM 6139 O O . PHE B 1 220 ? 43.643 -41.974 21.574 1.00 12.67 220 PHE B O 1
ATOM 6147 N N . VAL B 1 221 ? 44.232 -41.147 23.608 1.00 9.60 221 VAL B N 1
ATOM 6148 C CA . VAL B 1 221 ? 43.569 -42.227 24.395 1.00 11.13 221 VAL B CA 1
ATOM 6149 C C . VAL B 1 221 ? 42.066 -41.968 24.499 1.00 9.91 221 VAL B C 1
ATOM 6150 O O . VAL B 1 221 ? 41.279 -42.886 24.319 1.00 10.58 221 VAL B O 1
ATOM 6154 N N . ASN B 1 222 ? 41.677 -40.722 24.784 1.00 11.50 222 ASN B N 1
ATOM 6155 C CA . ASN B 1 222 ? 40.278 -40.380 24.979 1.00 13.35 222 ASN B CA 1
ATOM 6156 C C . ASN B 1 222 ? 39.453 -40.646 23.726 1.00 12.34 222 ASN B C 1
ATOM 6157 O O . ASN B 1 222 ? 38.347 -41.170 23.805 1.00 12.81 222 ASN B O 1
ATOM 6162 N N . VAL B 1 223 ? 39.978 -40.250 22.580 1.00 12.77 223 VAL B N 1
ATOM 6163 C CA . VAL B 1 223 ? 39.321 -40.488 21.293 1.00 13.58 223 VAL B CA 1
ATOM 6164 C C . VAL B 1 223 ? 39.231 -41.968 21.032 1.00 13.77 223 VAL B C 1
ATOM 6165 O O . VAL B 1 223 ? 38.173 -42.452 20.666 1.00 13.61 223 VAL B O 1
ATOM 6169 N N . PHE B 1 224 ? 40.323 -42.703 21.263 1.00 13.09 224 PHE B N 1
ATOM 6170 C CA . PHE B 1 224 ? 40.328 -44.117 21.080 1.00 12.30 224 PHE B CA 1
ATOM 6171 C C . PHE B 1 224 ? 39.296 -44.820 21.995 1.00 12.32 224 PHE B C 1
ATOM 6172 O O . PHE B 1 224 ? 38.513 -45.695 21.529 1.00 10.90 224 PHE B O 1
ATOM 6180 N N . ARG B 1 225 ? 39.202 -44.400 23.251 1.00 13.27 225 ARG B N 1
ATOM 6181 C CA . ARG B 1 225 ? 38.210 -45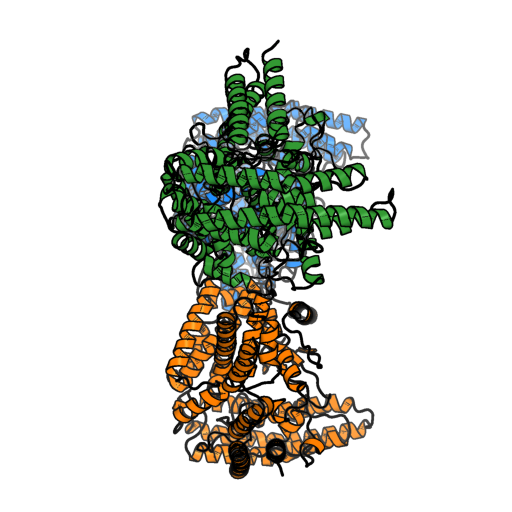.009 24.155 1.00 14.45 225 ARG B CA 1
ATOM 6182 C C . ARG B 1 225 ? 36.778 -44.827 23.620 1.00 15.55 225 ARG B C 1
ATOM 6183 O O . ARG B 1 225 ? 35.972 -45.768 23.694 1.00 15.63 225 ARG B O 1
ATOM 6191 N N . GLU B 1 226 ? 36.464 -43.602 23.161 1.00 15.37 226 GLU B N 1
ATOM 6192 C CA . GLU B 1 226 ? 35.150 -43.290 22.635 1.00 17.72 226 GLU B CA 1
ATOM 6193 C C . GLU B 1 226 ? 34.782 -44.125 21.414 1.00 16.61 226 GLU B C 1
ATOM 6194 O O . GLU B 1 226 ? 33.651 -44.636 21.329 1.00 15.51 226 GLU B O 1
ATOM 6200 N N . LYS B 1 227 ? 35.737 -44.294 20.507 1.00 14.65 227 LYS B N 1
ATOM 6201 C CA . LYS B 1 227 ? 35.487 -45.049 19.299 1.00 13.59 227 LYS B CA 1
ATOM 6202 C C . LYS B 1 227 ? 35.478 -46.545 19.548 1.00 13.22 227 LYS B C 1
ATOM 6203 O O . LYS B 1 227 ? 34.581 -47.217 19.050 1.00 14.31 227 LYS B O 1
ATOM 6209 N N . ILE B 1 228 ? 36.393 -47.050 20.368 1.00 13.04 228 ILE B N 1
ATOM 6210 C CA . ILE B 1 228 ? 36.517 -48.490 20.534 1.00 12.20 228 ILE B CA 1
ATOM 6211 C C . ILE B 1 228 ? 35.325 -49.086 21.326 1.00 13.35 228 ILE B C 1
ATOM 6212 O O . ILE B 1 228 ? 34.865 -50.209 21.083 1.00 13.35 228 ILE B O 1
ATOM 6217 N N . GLU B 1 229 ? 34.754 -48.265 22.187 1.00 13.84 229 GLU B N 1
ATOM 6218 C CA . GLU B 1 229 ? 33.556 -48.628 22.925 1.00 15.55 229 GLU B CA 1
ATOM 6219 C C . GLU B 1 229 ? 32.386 -48.988 21.962 1.00 15.76 229 GLU B C 1
ATOM 6220 O O . GLU B 1 229 ? 31.540 -49.830 22.281 1.00 16.47 229 GLU B O 1
ATOM 6226 N N . LYS B 1 230 ? 32.373 -48.418 20.767 1.00 16.53 230 LYS B N 1
ATOM 6227 C CA . LYS B 1 230 ? 31.265 -48.666 19.833 1.00 18.40 230 LYS B CA 1
ATOM 6228 C C . LYS B 1 230 ? 31.458 -49.940 19.024 1.00 17.45 230 LYS B C 1
ATOM 6229 O O . LYS B 1 230 ? 30.564 -50.324 18.255 1.00 21.00 230 LYS B O 1
ATOM 6235 N N . VAL B 1 231 ? 32.594 -50.610 19.172 1.00 15.55 231 VAL B N 1
ATOM 6236 C CA . VAL B 1 231 ? 32.875 -51.815 18.379 1.00 14.38 231 VAL B CA 1
ATOM 6237 C C . VAL B 1 231 ? 32.306 -53.073 19.054 1.00 16.84 231 VAL B C 1
ATOM 6238 O O . VAL B 1 231 ? 32.926 -53.682 19.948 1.00 15.90 231 VAL B O 1
ATOM 6242 N N . ASP B 1 232 ? 31.154 -53.519 18.557 1.00 16.84 232 ASP B N 1
ATOM 6243 C CA . ASP B 1 232 ? 30.404 -54.586 19.193 1.00 17.60 232 ASP B CA 1
ATOM 6244 C C . ASP B 1 232 ? 31.099 -55.935 19.035 1.00 17.93 232 ASP B C 1
ATOM 6245 O O . ASP B 1 232 ? 30.883 -56.838 19.863 1.00 18.89 232 ASP B O 1
ATOM 6250 N N . SER B 1 233 ? 31.958 -56.089 18.037 1.00 16.70 233 SER B N 1
ATOM 6251 C CA . SER B 1 233 ? 32.590 -57.383 17.789 1.00 17.15 233 SER B CA 1
ATOM 6252 C C . SER B 1 233 ? 33.694 -57.705 18.789 1.00 16.60 233 SER B C 1
ATOM 6253 O O . SER B 1 233 ? 34.182 -58.826 18.815 1.00 17.05 233 SER B O 1
ATOM 6256 N N . LEU B 1 234 ? 34.101 -56.728 19.587 1.00 14.39 234 LEU B N 1
ATOM 6257 C CA . LEU B 1 234 ? 35.146 -56.900 20.593 1.00 13.01 234 LEU B CA 1
ATOM 6258 C C . LEU B 1 234 ? 34.522 -57.078 21.979 1.00 12.67 234 LEU B C 1
ATOM 6259 O O . LEU B 1 234 ? 33.548 -56.431 22.321 1.00 12.82 234 LEU B O 1
ATOM 6264 N N . THR B 1 235 ? 35.099 -57.962 22.776 1.00 9.83 235 THR B N 1
ATOM 6265 C CA . THR B 1 235 ? 34.640 -58.143 24.159 1.00 9.72 235 THR B CA 1
ATOM 6266 C C . THR B 1 235 ? 35.137 -56.953 25.008 1.00 9.33 235 THR B C 1
ATOM 6267 O O . THR B 1 235 ? 36.049 -56.223 24.616 1.00 8.36 235 THR B O 1
ATOM 6271 N N . THR B 1 236 ? 34.590 -56.795 26.205 1.00 9.60 236 THR B N 1
ATOM 6272 C CA . THR B 1 236 ? 35.077 -55.768 27.123 1.00 10.55 236 THR B CA 1
ATOM 6273 C C . THR B 1 236 ? 36.603 -55.904 27.328 1.00 11.13 236 THR B C 1
ATOM 6274 O O . THR B 1 236 ? 37.320 -54.872 27.380 1.00 12.04 236 THR B O 1
ATOM 6278 N N . GLU B 1 237 ? 37.073 -57.154 27.416 1.00 11.63 237 GLU B N 1
ATOM 6279 C CA . GLU B 1 237 ? 38.472 -57.453 27.692 1.00 13.69 237 GLU B CA 1
ATOM 6280 C C . GLU B 1 237 ? 39.347 -57.057 26.524 1.00 11.67 237 GLU B C 1
ATOM 6281 O O . GLU B 1 237 ? 40.402 -56.481 26.734 1.00 11.11 237 GLU B O 1
ATOM 6287 N N . GLN B 1 238 ? 38.895 -57.349 25.309 1.00 11.31 238 GLN B N 1
ATOM 6288 C CA . GLN B 1 238 ? 39.627 -56.938 24.094 1.00 11.89 238 GLN B CA 1
ATOM 6289 C C . GLN B 1 238 ? 39.711 -55.422 23.978 1.00 11.34 238 GLN B C 1
ATOM 6290 O O . GLN B 1 238 ? 40.770 -54.851 23.699 1.00 12.84 238 GLN B O 1
ATOM 6296 N N . LYS B 1 239 ? 38.617 -54.740 24.271 1.00 10.63 239 LYS B N 1
ATOM 6297 C CA . LYS B 1 239 ? 38.611 -53.281 24.191 1.00 10.19 239 LYS B CA 1
ATOM 6298 C C . LYS B 1 239 ? 39.612 -52.740 25.205 1.00 10.66 239 LYS B C 1
ATOM 6299 O O . LYS B 1 239 ? 40.440 -51.879 24.893 1.00 10.70 239 LYS B O 1
ATOM 6305 N N . GLN B 1 240 ? 39.569 -53.285 26.421 1.00 11.11 240 GLN B N 1
ATOM 6306 C CA . GLN B 1 240 ? 40.500 -52.834 27.464 1.00 13.71 240 GLN B CA 1
ATOM 6307 C C . GLN B 1 240 ? 41.992 -53.063 27.142 1.00 11.84 240 GLN B C 1
ATOM 6308 O O . GLN B 1 240 ? 42.818 -52.147 27.385 1.00 12.94 240 GLN B O 1
ATOM 6314 N N . SER B 1 241 ? 42.315 -54.228 26.572 1.00 11.70 241 SER B N 1
ATOM 6315 C CA . SER B 1 241 ? 43.654 -54.552 26.092 1.00 11.98 241 SER B CA 1
ATOM 6316 C C . SER B 1 241 ? 44.114 -53.542 25.072 1.00 12.65 241 SER B C 1
ATOM 6317 O O . SER B 1 241 ? 45.212 -53.006 25.181 1.00 14.09 241 SER B O 1
ATOM 6320 N N . LEU B 1 242 ? 43.242 -53.210 24.116 1.00 10.34 242 LEU B N 1
ATOM 6321 C CA . LEU B 1 242 ? 43.649 -52.209 23.128 1.00 10.41 242 LEU B CA 1
ATOM 6322 C C . LEU B 1 242 ? 43.855 -50.827 23.755 1.00 10.17 242 LEU B C 1
ATOM 6323 O O . LEU B 1 242 ? 44.802 -50.155 23.380 1.00 9.35 242 LEU B O 1
ATOM 6328 N N . ILE B 1 243 ? 42.987 -50.414 24.683 1.00 9.64 243 ILE B N 1
ATOM 6329 C CA . ILE B 1 243 ? 43.140 -49.166 25.391 1.00 10.63 243 ILE B CA 1
ATOM 6330 C C . ILE B 1 243 ? 44.465 -49.120 26.133 1.00 11.41 243 ILE B C 1
ATOM 6331 O O . ILE B 1 243 ? 45.239 -48.147 26.015 1.00 9.91 243 ILE B O 1
ATOM 6336 N N . THR B 1 244 ? 44.795 -50.211 26.795 1.00 12.09 244 THR B N 1
ATOM 6337 C CA . THR B 1 244 ? 46.090 -50.309 27.461 1.00 14.33 244 THR B CA 1
ATOM 6338 C C . THR B 1 244 ? 47.273 -50.205 26.507 1.00 13.27 244 THR B C 1
ATOM 6339 O O . THR B 1 244 ? 48.257 -49.531 26.823 1.00 14.10 244 THR B O 1
ATOM 6343 N N . GLN B 1 245 ? 47.156 -50.788 25.315 1.00 13.81 245 GLN B N 1
ATOM 6344 C CA . GLN B 1 245 ? 48.248 -50.707 24.305 1.00 11.48 245 GLN B CA 1
ATOM 6345 C C . GLN B 1 245 ? 48.409 -49.280 23.746 1.00 11.35 245 GLN B C 1
ATOM 6346 O O . GLN B 1 245 ? 49.525 -48.808 23.519 1.00 10.22 245 GLN B O 1
ATOM 6352 N N . VAL B 1 246 ? 47.297 -48.567 23.587 1.00 10.57 246 VAL B N 1
ATOM 6353 C CA . VAL B 1 246 ? 47.318 -47.176 23.159 1.00 10.61 246 VAL B CA 1
ATOM 6354 C C . VAL B 1 246 ? 47.987 -46.325 24.235 1.00 10.62 246 VAL B C 1
ATOM 6355 O O . VAL B 1 246 ? 48.856 -45.508 23.924 1.00 9.89 246 VAL B O 1
ATOM 6359 N N . ILE B 1 247 ? 47.616 -46.537 25.488 1.00 10.01 247 ILE B N 1
ATOM 6360 C CA . ILE B 1 247 ? 48.217 -45.756 26.604 1.00 11.59 247 ILE B CA 1
ATOM 6361 C C . ILE B 1 247 ? 49.753 -45.997 26.603 1.00 11.12 247 ILE B C 1
ATOM 6362 O O . ILE B 1 247 ? 50.546 -45.035 26.779 1.00 11.36 247 ILE B O 1
ATOM 6367 N N . ALA B 1 248 ? 50.173 -47.245 26.364 1.00 10.89 248 ALA B N 1
ATOM 6368 C CA . ALA B 1 248 ? 51.621 -47.579 26.340 1.00 11.69 248 ALA B CA 1
ATOM 6369 C C . ALA B 1 248 ? 52.359 -46.813 25.229 1.00 13.13 248 ALA B C 1
ATOM 6370 O O . ALA B 1 248 ? 53.463 -46.273 25.450 1.00 12.93 248 ALA B O 1
ATOM 6372 N N . LYS B 1 249 ? 51.796 -46.788 24.027 1.00 13.05 249 LYS B N 1
ATOM 6373 C CA . LYS B 1 249 ? 52.435 -46.004 22.945 1.00 13.56 249 LYS B CA 1
ATOM 6374 C C . LYS B 1 249 ? 52.466 -44.539 23.262 1.00 11.61 249 LYS B C 1
ATOM 6375 O O . LYS B 1 249 ? 53.438 -43.855 22.973 1.00 12.12 249 LYS B O 1
ATOM 6381 N N . VAL B 1 250 ? 51.405 -43.990 23.839 1.00 9.47 250 VAL B N 1
ATOM 6382 C CA . VAL B 1 250 ? 51.417 -42.581 24.057 1.00 11.02 250 VAL B CA 1
ATOM 6383 C C . VAL B 1 250 ? 52.511 -42.267 25.067 1.00 12.84 250 VAL B C 1
ATOM 6384 O O . VAL B 1 250 ? 53.322 -41.370 24.857 1.00 12.23 250 VAL B O 1
ATOM 6388 N N . SER B 1 251 ? 52.552 -43.009 26.175 1.00 12.05 251 SER B N 1
ATOM 6389 C CA . SER B 1 251 ? 53.471 -42.648 27.260 1.00 13.43 251 SER B CA 1
ATOM 6390 C C . SER B 1 251 ? 54.922 -42.975 26.900 1.00 13.01 251 SER B C 1
ATOM 6391 O O . SER B 1 251 ? 55.805 -42.200 27.205 1.00 15.54 251 SER B O 1
ATOM 6394 N N . GLN B 1 252 ? 55.134 -44.113 26.243 1.00 13.69 252 GLN B N 1
ATOM 6395 C CA . GLN B 1 252 ? 56.482 -44.606 25.889 1.00 14.73 252 GLN B CA 1
ATOM 6396 C C . GLN B 1 252 ? 57.086 -44.147 24.560 1.00 14.13 252 GLN B C 1
ATOM 6397 O O . GLN B 1 252 ? 58.325 -44.167 24.385 1.00 12.06 252 GLN B O 1
ATOM 6403 N N . VAL B 1 253 ? 56.256 -43.726 23.607 1.00 13.47 253 VAL B N 1
ATOM 6404 C CA . VAL B 1 253 ? 56.769 -43.336 22.285 1.00 12.99 253 VAL B CA 1
ATOM 6405 C C . VAL B 1 253 ? 56.349 -41.904 21.934 1.00 11.77 253 VAL B C 1
ATOM 6406 O O . VAL B 1 253 ? 57.189 -41.017 21.667 1.00 12.10 253 VAL B O 1
ATOM 6410 N N . VAL B 1 254 ? 55.054 -41.608 22.006 1.00 12.34 254 VAL B N 1
ATOM 6411 C CA . VAL B 1 254 ? 54.604 -40.239 21.644 1.00 11.94 254 VAL B CA 1
ATOM 6412 C C . VAL B 1 254 ? 55.199 -39.145 22.542 1.00 10.40 254 VAL B C 1
ATOM 6413 O O . VAL B 1 254 ? 55.735 -38.167 22.053 1.00 9.82 254 VAL B O 1
ATOM 6417 N N . TYR B 1 255 ? 55.107 -39.337 23.861 1.00 10.39 255 TYR B N 1
ATOM 6418 C CA . TYR B 1 255 ? 55.527 -38.326 24.829 1.00 10.98 255 TYR B CA 1
ATOM 6419 C C . TYR B 1 255 ? 57.036 -37.994 24.654 1.00 11.44 255 TYR B C 1
ATOM 6420 O O . TYR B 1 255 ? 57.373 -36.841 24.418 1.00 10.47 255 TYR B O 1
ATOM 6429 N N . PRO B 1 256 ? 57.897 -39.024 24.584 1.00 13.44 256 PRO B N 1
ATOM 6430 C CA . PRO B 1 256 ? 59.330 -38.677 24.385 1.00 14.32 256 PRO B CA 1
ATOM 6431 C C . PRO B 1 256 ? 59.630 -38.028 23.021 1.00 14.47 256 PRO B C 1
ATOM 6432 O O . PRO B 1 256 ? 60.560 -37.220 22.893 1.00 11.37 256 PRO B O 1
ATOM 6436 N N . ALA B 1 257 ? 58.878 -38.456 22.011 1.00 14.14 257 ALA B N 1
ATOM 6437 C CA . ALA B 1 257 ? 58.989 -37.859 20.671 1.00 14.38 257 ALA B CA 1
ATOM 6438 C C . ALA B 1 257 ? 58.737 -36.364 20.744 1.00 12.72 257 ALA B C 1
ATOM 6439 O O . ALA B 1 257 ? 59.591 -35.581 20.294 1.00 12.29 257 ALA B O 1
ATOM 6441 N N . TYR B 1 258 ? 57.580 -35.967 21.277 1.00 12.71 258 TYR B N 1
ATOM 6442 C CA . TYR B 1 258 ? 57.226 -34.562 21.375 1.00 11.35 258 TYR B CA 1
ATOM 6443 C C . TYR B 1 258 ? 58.198 -33.749 22.251 1.00 13.07 258 TYR B C 1
ATOM 6444 O O . TYR B 1 258 ? 58.587 -32.579 21.952 1.00 10.98 258 TYR B O 1
ATOM 6453 N N . GLN B 1 259 ? 58.604 -34.369 23.338 1.00 11.95 259 GLN B N 1
ATOM 6454 C CA . GLN B 1 259 ? 59.533 -33.714 24.240 1.00 12.65 259 GLN B CA 1
ATOM 6455 C C . GLN B 1 259 ? 60.878 -33.478 23.556 1.00 10.76 259 GLN B C 1
ATOM 6456 O O . GLN B 1 259 ? 61.517 -32.459 23.791 1.00 13.05 259 GLN B O 1
ATOM 6462 N N . SER B 1 260 ? 61.307 -34.388 22.678 1.00 11.40 260 SER B N 1
ATOM 6463 C CA . SER B 1 260 ? 62.572 -34.169 21.969 1.00 10.92 260 SER B CA 1
ATOM 6464 C C . SER B 1 260 ? 62.516 -33.049 20.955 1.00 11.49 260 SER B C 1
ATOM 6465 O O . SER B 1 260 ? 63.511 -32.334 20.727 1.00 11.25 260 SER B O 1
ATOM 6468 N N . VAL B 1 261 ? 61.342 -32.886 20.324 1.00 10.35 261 VAL B N 1
ATOM 6469 C CA . VAL B 1 261 ? 61.182 -31.827 19.329 1.00 9.41 261 VAL B CA 1
ATOM 6470 C C . VAL B 1 261 ? 61.144 -30.497 20.053 1.00 9.96 261 VAL B C 1
ATOM 6471 O O . VAL B 1 261 ? 61.685 -29.515 19.586 1.00 12.31 261 VAL B O 1
ATOM 6475 N N . GLU B 1 262 ? 60.486 -30.494 21.193 1.00 11.41 262 GLU B N 1
ATOM 6476 C CA . GLU B 1 262 ? 60.410 -29.343 22.042 1.00 13.41 262 GLU B CA 1
ATOM 6477 C C . GLU B 1 262 ? 61.820 -28.879 22.430 1.00 12.54 262 GLU B C 1
ATOM 6478 O O . GLU B 1 262 ? 62.113 -27.686 22.373 1.00 12.47 262 GLU B O 1
ATOM 6484 N N . LYS B 1 263 ? 62.653 -29.815 22.826 1.00 13.45 263 LYS B N 1
ATOM 6485 C CA . LYS B 1 263 ? 64.016 -29.523 23.287 1.00 13.54 263 LYS B CA 1
ATOM 6486 C C . LYS B 1 263 ? 64.797 -28.991 22.103 1.00 13.41 263 LYS B C 1
ATOM 6487 O O . LYS B 1 263 ? 65.490 -27.985 22.221 1.00 13.66 263 LYS B O 1
ATOM 6493 N N . ALA B 1 264 ? 64.731 -29.669 20.972 1.00 12.43 264 ALA B N 1
ATOM 6494 C CA . ALA B 1 264 ? 65.469 -29.204 19.786 1.00 12.41 264 ALA B CA 1
ATOM 6495 C C . ALA B 1 264 ? 65.022 -27.788 19.374 1.00 12.08 264 ALA B C 1
ATOM 6496 O O . ALA B 1 264 ? 65.838 -26.980 18.956 1.00 11.62 264 ALA B O 1
ATOM 6498 N N . SER B 1 265 ? 63.717 -27.503 19.420 1.00 13.34 265 SER B N 1
ATOM 6499 C CA . SER B 1 265 ? 63.252 -26.193 19.022 1.00 14.31 265 SER B CA 1
ATOM 6500 C C . SER B 1 265 ? 63.767 -25.136 20.036 1.00 14.17 265 SER B C 1
ATOM 6501 O O . SER B 1 265 ? 64.214 -24.040 19.643 1.00 13.36 265 SER B O 1
ATOM 6504 N N . GLU B 1 266 ? 63.719 -25.440 21.336 1.00 14.14 266 GLU B N 1
ATOM 6505 C CA . GLU B 1 266 ? 64.258 -24.506 22.338 1.00 15.68 266 GLU B CA 1
ATOM 6506 C C . GLU B 1 266 ? 65.741 -24.199 22.108 1.00 15.65 266 GLU B C 1
ATOM 6507 O O . GLU B 1 266 ? 66.152 -23.084 22.370 1.00 14.55 266 GLU B O 1
ATOM 6513 N N . GLN B 1 267 ? 66.500 -25.164 21.597 1.00 14.30 267 GLN B N 1
ATOM 6514 C CA . GLN B 1 267 ? 67.919 -24.945 21.315 1.00 16.87 267 GLN B CA 1
ATOM 6515 C C . GLN B 1 267 ? 68.154 -24.004 20.159 1.00 16.28 267 GLN B C 1
ATOM 6516 O O . GLN B 1 267 ? 69.209 -23.371 20.106 1.00 14.93 267 GLN B O 1
ATOM 6522 N N . LEU B 1 268 ? 67.207 -23.910 19.218 1.00 14.43 268 LEU B N 1
ATOM 6523 C CA . LEU B 1 268 ? 67.333 -22.943 18.108 1.00 14.34 268 LEU B CA 1
ATOM 6524 C C . LEU B 1 268 ? 66.903 -21.528 18.441 1.00 13.71 268 LEU B C 1
ATOM 6525 O O . LEU B 1 268 ? 67.121 -20.638 17.693 1.00 14.24 268 LEU B O 1
ATOM 6530 N N . LEU B 1 269 ? 66.299 -21.301 19.587 1.00 14.37 269 LEU B N 1
ATOM 6531 C CA . LEU B 1 269 ? 65.857 -19.966 19.936 1.00 15.29 269 LEU B CA 1
ATOM 6532 C C . LEU B 1 269 ? 66.914 -18.896 19.913 1.00 17.85 269 LEU B C 1
ATOM 6533 O O . LEU B 1 269 ? 66.649 -17.821 19.410 1.00 15.21 269 LEU B O 1
ATOM 6538 N N . SER B 1 270 ? 68.118 -19.209 20.400 1.00 18.64 270 SER B N 1
ATOM 6539 C CA . SER B 1 270 ? 69.163 -18.201 20.412 1.00 20.45 270 SER B CA 1
ATOM 6540 C C . SER B 1 270 ? 69.550 -17.788 18.983 1.00 20.21 270 SER B C 1
ATOM 6541 O O . SER B 1 270 ? 69.861 -16.618 18.782 1.00 22.21 270 SER B O 1
ATOM 6544 N N . GLU B 1 271 ? 69.472 -18.702 17.991 1.00 18.71 271 GLU B N 1
ATOM 6545 C CA . GLU B 1 271 ? 69.844 -18.383 16.587 1.00 18.96 271 GLU B CA 1
ATOM 6546 C C . GLU B 1 271 ? 68.677 -17.736 15.807 1.00 16.91 271 GLU B C 1
ATOM 6547 O O . GLU B 1 271 ? 68.881 -17.089 14.774 1.00 17.45 271 GLU B O 1
ATOM 6553 N N . ALA B 1 272 ? 67.468 -18.039 16.239 1.00 14.35 272 ALA B N 1
ATOM 6554 C CA . ALA B 1 272 ? 66.214 -17.600 15.560 1.00 15.58 272 ALA B CA 1
ATOM 6555 C C . ALA B 1 272 ? 66.175 -16.050 15.524 1.00 13.98 272 ALA B C 1
ATOM 6556 O O . ALA B 1 272 ? 66.659 -15.379 16.420 1.00 13.13 272 ALA B O 1
ATOM 6558 N N . ARG B 1 273 ? 65.678 -15.479 14.425 1.00 13.97 273 ARG B N 1
ATOM 6559 C CA . ARG B 1 273 ? 65.719 -14.018 14.270 1.00 13.85 273 ARG B CA 1
ATOM 6560 C C . ARG B 1 273 ? 64.586 -13.271 14.931 1.00 11.10 273 ARG B C 1
ATOM 6561 O O . ARG B 1 273 ? 63.464 -13.729 15.053 1.00 11.29 273 ARG B O 1
ATOM 6569 N N . SER B 1 274 ? 64.889 -12.030 15.242 1.00 9.74 274 SER B N 1
ATOM 6570 C CA . SER B 1 274 ? 63.890 -11.106 15.761 1.00 11.83 274 SER B CA 1
ATOM 6571 C C . SER B 1 274 ? 62.947 -10.705 14.643 1.00 10.89 274 SER B C 1
ATOM 6572 O O . SER B 1 274 ? 61.780 -10.473 14.899 1.00 14.03 274 SER B O 1
ATOM 6575 N N . GLU B 1 275 ? 63.458 -10.628 13.421 1.00 8.95 275 GLU B N 1
ATOM 6576 C CA . GLU B 1 275 ? 62.662 -10.180 12.282 1.00 8.51 275 GLU B CA 1
ATOM 6577 C C . GLU B 1 275 ? 61.448 -11.098 12.040 1.00 7.77 275 GLU B C 1
ATOM 6578 O O . GLU B 1 275 ? 61.568 -12.328 12.059 1.00 10.79 275 GLU B O 1
ATOM 6584 N N . SER B 1 276 ? 60.320 -10.476 11.674 1.00 8.98 276 SER B N 1
ATOM 6585 C CA . SER B 1 276 ? 59.051 -11.177 11.611 1.00 7.89 276 SER B CA 1
ATOM 6586 C C . SER B 1 276 ? 58.768 -11.800 10.238 1.00 9.21 276 SER B C 1
ATOM 6587 O O . SER B 1 276 ? 58.139 -12.853 10.174 1.00 9.16 276 SER B O 1
ATOM 6590 N N . GLY B 1 277 ? 59.167 -11.105 9.171 1.00 8.88 277 GLY B N 1
ATOM 6591 C CA . GLY B 1 277 ? 58.883 -11.510 7.787 1.00 7.45 277 GLY B CA 1
ATOM 6592 C C . GLY B 1 277 ? 59.890 -12.426 7.110 1.00 6.79 277 GLY B C 1
ATOM 6593 O O . GLY B 1 277 ? 61.052 -12.519 7.534 1.00 6.91 277 GLY B O 1
ATOM 6594 N N . ILE B 1 278 ? 59.449 -13.092 6.046 1.00 7.44 278 ILE B N 1
ATOM 6595 C CA . ILE B 1 278 ? 60.269 -14.118 5.364 1.00 6.69 278 ILE B CA 1
ATOM 6596 C C . ILE B 1 278 ? 61.458 -13.512 4.561 1.00 7.26 278 ILE B C 1
ATOM 6597 O O . ILE B 1 278 ? 62.416 -14.235 4.282 1.00 7.29 278 ILE B O 1
ATOM 6602 N N . TRP B 1 279 ? 61.433 -12.200 4.303 1.00 6.14 279 TRP B N 1
ATOM 6603 C CA . TRP B 1 279 ? 62.495 -11.458 3.674 1.00 8.14 279 TRP B CA 1
ATOM 6604 C C . TRP B 1 279 ? 63.812 -11.648 4.423 1.00 7.89 279 TRP B C 1
ATOM 6605 O O . TRP B 1 279 ? 64.878 -11.509 3.796 1.00 6.95 279 TRP B O 1
ATOM 6616 N N . ALA B 1 280 ? 63.738 -11.945 5.723 1.00 6.89 280 ALA B N 1
ATOM 6617 C CA . ALA B 1 280 ? 64.889 -12.014 6.561 1.00 7.79 280 ALA B CA 1
ATOM 6618 C C . ALA B 1 280 ? 65.651 -13.296 6.359 1.00 8.89 280 ALA B C 1
ATOM 6619 O O . ALA B 1 280 ? 66.832 -13.389 6.756 1.00 9.21 280 ALA B O 1
ATOM 6621 N N . GLN B 1 281 ? 65.024 -14.299 5.731 1.00 7.24 281 GLN B N 1
ATOM 6622 C CA . GLN B 1 281 ? 65.697 -15.521 5.416 1.00 7.95 281 GLN B CA 1
ATOM 6623 C C . GLN B 1 281 ? 66.656 -15.339 4.239 1.00 9.17 281 GLN B C 1
ATOM 6624 O O . GLN B 1 281 ? 66.487 -14.435 3.449 1.00 8.60 281 GLN B O 1
ATOM 6630 N N . PRO B 1 282 ? 67.657 -16.224 4.119 1.00 10.19 282 PRO B N 1
ATOM 6631 C CA . PRO B 1 282 ? 68.458 -16.149 2.911 1.00 11.65 282 PRO B CA 1
ATOM 6632 C C . PRO B 1 282 ? 67.573 -16.393 1.662 1.00 9.05 282 PRO B C 1
ATOM 6633 O O . PRO B 1 282 ? 66.873 -17.405 1.565 1.00 11.09 282 PRO B O 1
ATOM 6637 N N . LYS B 1 283 ? 67.696 -15.481 0.713 1.00 8.58 283 LYS B N 1
ATOM 6638 C CA . LYS B 1 283 ? 66.898 -15.425 -0.530 1.00 9.90 283 LYS B CA 1
ATOM 6639 C C . LYS B 1 283 ? 65.382 -15.410 -0.211 1.00 8.87 283 LYS B C 1
ATOM 6640 O O . LYS B 1 283 ? 64.552 -15.935 -0.966 1.00 9.66 283 LYS B O 1
ATOM 6646 N N . GLY B 1 284 ? 65.050 -14.906 0.958 1.00 8.52 284 GLY B N 1
ATOM 6647 C CA . GLY B 1 284 ? 63.646 -14.873 1.415 1.00 8.10 284 GLY B CA 1
ATOM 6648 C C . GLY B 1 284 ? 62.707 -14.141 0.470 1.00 11.13 284 GLY B C 1
ATOM 6649 O O . GLY B 1 284 ? 61.519 -14.496 0.356 1.00 11.58 284 GLY B O 1
ATOM 6650 N N . SER B 1 285 ? 63.174 -13.090 -0.179 1.00 10.20 285 SER B N 1
ATOM 6651 C CA . SER B 1 285 ? 62.318 -12.351 -1.086 1.00 10.73 285 SER B CA 1
ATOM 6652 C C . SER B 1 285 ? 62.040 -13.107 -2.371 1.00 10.47 285 SER B C 1
ATOM 6653 O O . SER B 1 285 ? 60.956 -13.000 -2.944 1.00 8.66 285 SER B O 1
ATOM 6656 N N . VAL B 1 286 ? 63.006 -13.892 -2.799 1.00 8.68 286 VAL B N 1
ATOM 6657 C CA . VAL B 1 286 ? 62.782 -14.867 -3.922 1.00 10.14 286 VAL B CA 1
ATOM 6658 C C . VAL B 1 286 ? 61.732 -15.889 -3.560 1.00 8.87 286 VAL B C 1
ATOM 6659 O O . VAL B 1 286 ? 60.773 -16.158 -4.331 1.00 10.38 286 VAL B O 1
ATOM 6663 N N . TYR B 1 287 ? 61.892 -16.444 -2.357 1.00 9.89 287 TYR B N 1
ATOM 6664 C CA . TYR B 1 287 ? 60.871 -17.316 -1.778 1.00 8.23 287 TYR B CA 1
ATOM 6665 C C . TYR B 1 287 ? 59.495 -16.640 -1.799 1.00 6.85 287 TYR B C 1
ATOM 6666 O O . TYR B 1 287 ? 58.526 -17.243 -2.204 1.00 9.17 287 TYR B O 1
ATOM 6675 N N . TYR B 1 288 ? 59.413 -15.400 -1.323 1.00 6.87 288 TYR B N 1
ATOM 6676 C CA . TYR B 1 288 ? 58.137 -14.736 -1.216 1.00 7.15 288 TYR B CA 1
ATOM 6677 C C . TYR B 1 288 ? 57.466 -14.535 -2.585 1.00 7.91 288 TYR B C 1
ATOM 6678 O O . TYR B 1 288 ? 56.262 -14.715 -2.728 1.00 6.88 288 TYR B O 1
ATOM 6687 N N . GLN B 1 289 ? 58.257 -14.167 -3.593 1.00 8.08 289 GLN B N 1
ATOM 6688 C CA . GLN B 1 289 ? 57.691 -13.990 -4.906 1.00 7.91 289 GLN B CA 1
ATOM 6689 C C . GLN B 1 289 ? 57.127 -15.346 -5.407 1.00 7.85 289 GLN B C 1
ATOM 6690 O O . GLN B 1 289 ? 56.068 -15.375 -6.054 1.00 8.11 289 GLN B O 1
ATOM 6696 N N . ASP B 1 290 ? 57.784 -16.433 -5.083 1.00 8.30 290 ASP B N 1
ATOM 6697 C CA . ASP B 1 290 ? 57.277 -17.736 -5.474 1.00 8.58 290 ASP B CA 1
ATOM 6698 C C . ASP B 1 290 ? 55.992 -18.022 -4.721 1.00 9.27 290 ASP B C 1
ATOM 6699 O O . ASP B 1 290 ? 55.034 -18.570 -5.314 1.00 8.50 290 ASP B O 1
ATOM 6704 N N . ALA B 1 291 ? 55.927 -17.672 -3.431 1.00 9.08 291 ALA B N 1
ATOM 6705 C CA . ALA B 1 291 ? 54.688 -17.856 -2.676 1.00 9.98 291 ALA B CA 1
ATOM 6706 C C . ALA B 1 291 ? 53.535 -17.069 -3.254 1.00 8.92 291 ALA B C 1
ATOM 6707 O O . ALA B 1 291 ? 52.349 -17.541 -3.298 1.00 8.70 291 ALA B O 1
ATOM 6709 N N . ILE B 1 292 ? 53.819 -15.868 -3.741 1.00 9.63 292 ILE B N 1
ATOM 6710 C CA . ILE B 1 292 ? 52.805 -15.028 -4.393 1.00 8.66 292 ILE B CA 1
ATOM 6711 C C . ILE B 1 292 ? 52.295 -15.779 -5.629 1.00 9.39 292 ILE B C 1
ATOM 6712 O O . ILE B 1 292 ? 51.092 -15.805 -5.897 1.00 9.06 292 ILE B O 1
ATOM 6717 N N . LYS B 1 293 ? 53.199 -16.373 -6.393 1.00 8.53 293 LYS B N 1
ATOM 6718 C CA . LYS B 1 293 ? 52.770 -17.182 -7.574 1.00 11.17 293 LYS B CA 1
ATOM 6719 C C . LYS B 1 293 ? 51.955 -18.424 -7.161 1.00 10.46 293 LYS B C 1
ATOM 6720 O O . LYS B 1 293 ? 50.882 -18.701 -7.729 1.00 9.52 293 LYS B O 1
ATOM 6726 N N . GLN B 1 294 ? 52.410 -19.159 -6.167 1.00 8.45 294 GLN B N 1
ATOM 6727 C CA . GLN B 1 294 ? 51.780 -20.464 -5.801 1.00 8.88 294 GLN B CA 1
ATOM 6728 C C . GLN B 1 294 ? 50.517 -20.347 -4.968 1.00 10.95 294 GLN B C 1
ATOM 6729 O O . GLN B 1 294 ? 49.569 -21.043 -5.209 1.00 11.27 294 GLN B O 1
ATOM 6735 N N . LEU B 1 295 ? 50.458 -19.332 -4.107 1.00 7.67 295 LEU B N 1
ATOM 6736 C CA . LEU B 1 295 ? 49.374 -19.234 -3.136 1.00 8.47 295 LEU B CA 1
ATOM 6737 C C . LEU B 1 295 ? 48.515 -18.016 -3.426 1.00 10.56 295 LEU B C 1
ATOM 6738 O O . LEU B 1 295 ? 47.341 -17.964 -3.089 1.00 9.43 295 LEU B O 1
ATOM 6743 N N . GLY B 1 296 ? 49.091 -16.999 -4.040 1.00 11.02 296 GLY B N 1
ATOM 6744 C CA . GLY B 1 296 ? 48.331 -15.859 -4.498 1.00 9.68 296 GLY B CA 1
ATOM 6745 C C . GLY B 1 296 ? 47.857 -15.979 -5.909 1.00 11.05 296 GLY B C 1
ATOM 6746 O O . GLY B 1 296 ? 46.989 -15.218 -6.346 1.00 11.84 296 GLY B O 1
ATOM 6747 N N . ASP B 1 297 ? 48.415 -16.946 -6.665 1.00 10.24 297 ASP B N 1
ATOM 6748 C CA . ASP B 1 297 ? 48.183 -17.065 -8.089 1.00 10.31 297 ASP B CA 1
ATOM 6749 C C . ASP B 1 297 ? 48.342 -15.758 -8.844 1.00 10.63 297 ASP B C 1
ATOM 6750 O O . ASP B 1 297 ? 47.484 -15.368 -9.623 1.00 12.56 297 ASP B O 1
ATOM 6755 N N . SER B 1 298 ? 49.458 -15.058 -8.616 1.00 9.81 298 SER B N 1
ATOM 6756 C CA . SER B 1 298 ? 49.654 -13.753 -9.191 1.00 10.37 298 SER B CA 1
ATOM 6757 C C . SER B 1 298 ? 51.154 -13.571 -9.519 1.00 10.16 298 SER B C 1
ATOM 6758 O O . SER B 1 298 ? 52.005 -14.199 -8.884 1.00 10.24 298 SER B O 1
ATOM 6761 N N . GLU B 1 299 ? 51.394 -12.771 -10.544 1.00 10.86 299 GLU B N 1
ATOM 6762 C CA . GLU B 1 299 ? 52.727 -12.357 -10.946 1.00 12.21 299 GLU B CA 1
ATOM 6763 C C . GLU B 1 299 ? 52.915 -10.891 -10.632 1.00 10.86 299 GLU B C 1
ATOM 6764 O O . GLU B 1 299 ? 53.995 -10.393 -10.904 1.00 11.55 299 GLU B O 1
ATOM 6770 N N . LEU B 1 300 ? 51.961 -10.278 -9.925 1.00 10.81 300 LEU B N 1
ATOM 6771 C CA . LEU B 1 300 ? 52.148 -8.873 -9.492 1.00 9.54 300 LEU B CA 1
ATOM 6772 C C . LEU B 1 300 ? 53.270 -8.813 -8.488 1.00 10.32 300 LEU B C 1
ATOM 6773 O O . LEU B 1 300 ? 53.592 -9.807 -7.805 1.00 10.61 300 LEU B O 1
ATOM 6778 N N . SER B 1 301 ? 53.892 -7.625 -8.381 1.00 9.91 301 SER B N 1
ATOM 6779 C CA . SER B 1 301 ? 54.905 -7.419 -7.335 1.00 9.85 301 SER B CA 1
ATOM 6780 C C . SER B 1 301 ? 54.169 -7.209 -6.010 1.00 8.87 301 SER B C 1
ATOM 6781 O O . SER B 1 301 ? 52.996 -6.744 -5.997 1.00 8.29 301 SER B O 1
ATOM 6784 N N . PRO B 1 302 ? 54.829 -7.507 -4.897 1.00 8.36 302 PRO B N 1
ATOM 6785 C CA . PRO B 1 302 ? 54.231 -7.259 -3.605 1.00 7.86 302 PRO B CA 1
ATOM 6786 C C . PRO B 1 302 ? 53.992 -5.779 -3.437 1.00 8.16 302 PRO B C 1
ATOM 6787 O O . PRO B 1 302 ? 53.068 -5.380 -2.717 1.00 7.93 302 PRO B O 1
ATOM 6791 N N . THR B 1 303 ? 54.759 -4.975 -4.165 1.00 8.36 303 THR B N 1
ATOM 6792 C CA . THR B 1 303 ? 54.553 -3.511 -4.126 1.00 7.69 303 THR B CA 1
ATOM 6793 C C . THR B 1 303 ? 53.162 -3.144 -4.633 1.00 7.37 303 THR B C 1
ATOM 6794 O O . THR B 1 303 ? 52.423 -2.350 -4.035 1.00 9.24 303 THR B O 1
ATOM 6798 N N . GLN B 1 304 ? 52.744 -3.787 -5.714 1.00 7.48 304 GLN B N 1
ATOM 6799 C CA . GLN B 1 304 ? 51.442 -3.522 -6.250 1.00 6.62 304 GLN B CA 1
ATOM 6800 C C . GLN B 1 304 ? 50.332 -4.170 -5.389 1.00 7.71 304 GLN B C 1
ATOM 6801 O O . GLN B 1 304 ? 49.268 -3.537 -5.205 1.00 8.10 304 GLN B O 1
ATOM 6807 N N . ILE B 1 305 ? 50.544 -5.402 -4.889 1.00 5.68 305 ILE B N 1
ATOM 6808 C CA . ILE B 1 305 ? 49.540 -6.070 -4.146 1.00 6.00 305 ILE B CA 1
ATOM 6809 C C . ILE B 1 305 ? 49.251 -5.313 -2.840 1.00 6.40 305 ILE B C 1
ATOM 6810 O O . ILE B 1 305 ? 48.102 -5.164 -2.443 1.00 6.33 305 ILE B O 1
ATOM 6815 N N . HIS B 1 306 ? 50.292 -4.686 -2.225 1.00 6.98 306 HIS B N 1
ATOM 6816 C CA . HIS B 1 306 ? 50.111 -3.908 -1.003 1.00 7.18 306 HIS B CA 1
ATOM 6817 C C . HIS B 1 306 ? 49.210 -2.751 -1.263 1.00 9.12 306 HIS B C 1
ATOM 6818 O O . HIS B 1 306 ? 48.276 -2.482 -0.480 1.00 7.24 306 HIS B O 1
ATOM 6825 N N . GLN B 1 307 ? 49.423 -2.060 -2.383 1.00 7.58 307 GLN B N 1
ATOM 6826 C CA . GLN B 1 307 ? 48.637 -0.878 -2.674 1.00 8.94 307 GLN B CA 1
ATOM 6827 C C . GLN B 1 307 ? 47.188 -1.269 -3.066 1.00 8.79 307 GLN B C 1
ATOM 6828 O O . GLN B 1 307 ? 46.262 -0.565 -2.745 1.00 10.26 307 GLN B O 1
ATOM 6834 N N . ILE B 1 308 ? 47.002 -2.383 -3.747 1.00 7.18 308 ILE B N 1
ATOM 6835 C CA . ILE B 1 308 ? 45.650 -2.863 -4.030 1.00 6.81 308 ILE B CA 1
ATOM 6836 C C . ILE B 1 308 ? 44.930 -3.133 -2.693 1.00 6.02 308 ILE B C 1
ATOM 6837 O O . ILE B 1 308 ? 43.737 -2.865 -2.547 1.00 9.48 308 ILE B O 1
ATOM 6842 N N . GLY B 1 309 ? 45.620 -3.729 -1.736 1.00 6.52 309 GLY B N 1
ATOM 6843 C CA . GLY B 1 309 ? 45.147 -3.895 -0.388 1.00 5.39 309 GLY B CA 1
ATOM 6844 C C . GLY B 1 309 ? 44.709 -2.598 0.238 1.00 6.60 309 GLY B C 1
ATOM 6845 O O . GLY B 1 309 ? 43.560 -2.489 0.717 1.00 6.86 309 GLY B O 1
ATOM 6846 N N . LEU B 1 310 ? 45.583 -1.600 0.197 1.00 7.13 310 LEU B N 1
ATOM 6847 C CA . LEU B 1 310 ? 45.250 -0.288 0.743 1.00 6.71 310 LEU B CA 1
ATOM 6848 C C . LEU B 1 310 ? 43.998 0.331 0.103 1.00 8.44 310 LEU B C 1
ATOM 6849 O O . LEU B 1 310 ? 43.121 0.928 0.808 1.00 7.83 310 LEU B O 1
ATOM 6854 N N . ASP B 1 311 ? 43.920 0.226 -1.210 1.00 7.61 311 ASP B N 1
ATOM 6855 C CA . ASP B 1 311 ? 42.782 0.755 -1.929 1.00 7.76 311 ASP B CA 1
ATOM 6856 C C . ASP B 1 311 ? 41.464 -0.006 -1.567 1.00 7.40 311 ASP B C 1
ATOM 6857 O O . ASP B 1 311 ? 40.377 0.638 -1.452 1.00 8.57 311 ASP B O 1
ATOM 6862 N N . GLU B 1 312 ? 41.533 -1.323 -1.471 1.00 6.33 312 GLU B N 1
ATOM 6863 C CA . GLU B 1 312 ? 40.359 -2.107 -1.049 1.00 7.46 312 GLU B CA 1
ATOM 6864 C C . GLU B 1 312 ? 39.902 -1.834 0.367 1.00 8.34 312 GLU B C 1
ATOM 6865 O O . GLU B 1 312 ? 38.699 -1.661 0.642 1.00 7.97 312 GLU B O 1
ATOM 6871 N N . VAL B 1 313 ? 40.846 -1.672 1.279 1.00 7.41 313 VAL B N 1
ATOM 6872 C CA . VAL B 1 313 ? 40.536 -1.283 2.669 1.00 7.80 313 VAL B CA 1
ATOM 6873 C C . VAL B 1 313 ? 39.820 0.075 2.646 1.00 8.47 313 VAL B C 1
ATOM 6874 O O . VAL B 1 313 ? 38.772 0.201 3.302 1.00 7.49 313 VAL B O 1
ATOM 6878 N N . ALA B 1 314 ? 40.299 1.043 1.878 1.00 7.69 314 ALA B N 1
ATOM 6879 C CA . ALA B 1 314 ? 39.615 2.376 1.845 1.00 7.97 314 ALA B CA 1
ATOM 6880 C C . ALA B 1 314 ? 38.199 2.218 1.277 1.00 7.69 314 ALA B C 1
ATOM 6881 O O . ALA B 1 314 ? 37.260 2.852 1.748 1.00 9.24 314 ALA B O 1
ATOM 6883 N N . ARG B 1 315 ? 38.053 1.439 0.191 1.00 7.99 315 ARG B N 1
ATOM 6884 C CA . ARG B 1 315 ? 36.783 1.278 -0.478 1.00 8.37 315 ARG B CA 1
ATOM 6885 C C . ARG B 1 315 ? 35.788 0.640 0.450 1.00 8.28 315 ARG B C 1
ATOM 6886 O O . ARG B 1 315 ? 34.679 1.127 0.622 1.00 8.08 315 ARG B O 1
ATOM 6894 N N . ILE B 1 316 ? 36.144 -0.514 0.966 1.00 7.16 316 ILE B N 1
ATOM 6895 C CA . ILE B 1 316 ? 35.174 -1.304 1.724 1.00 6.06 316 ILE B CA 1
ATOM 6896 C C . ILE B 1 316 ? 34.825 -0.518 3.023 1.00 7.91 316 ILE B C 1
ATOM 6897 O O . ILE B 1 316 ? 33.646 -0.486 3.474 1.00 7.40 316 ILE B O 1
ATOM 6902 N N . SER B 1 317 ? 35.861 0.038 3.716 1.00 7.43 317 SER B N 1
ATOM 6903 C CA . SER B 1 317 ? 35.566 0.788 4.943 1.00 7.32 317 SER B CA 1
ATOM 6904 C C . SER B 1 317 ? 34.652 1.967 4.665 1.00 8.88 317 SER B C 1
ATOM 6905 O O . SER B 1 317 ? 33.792 2.296 5.470 1.00 6.98 317 SER B O 1
ATOM 6908 N N . GLY B 1 318 ? 34.807 2.596 3.492 1.00 8.29 318 GLY B N 1
ATOM 6909 C CA . GLY B 1 318 ? 33.951 3.702 3.094 1.00 7.97 318 GLY B CA 1
ATOM 6910 C C . GLY B 1 318 ? 32.501 3.270 2.934 1.00 7.54 318 GLY B C 1
ATOM 6911 O O . GLY B 1 318 ? 31.615 4.014 3.323 1.00 8.85 318 GLY B O 1
ATOM 6912 N N . VAL B 1 319 ? 32.273 2.093 2.350 1.00 5.79 319 VAL B N 1
ATOM 6913 C CA . VAL B 1 319 ? 30.929 1.528 2.145 1.00 7.53 319 VAL B CA 1
ATOM 6914 C C . VAL B 1 319 ? 30.297 1.268 3.521 1.00 7.61 319 VAL B C 1
ATOM 6915 O O . VAL B 1 319 ? 29.182 1.763 3.844 1.00 7.69 319 VAL B O 1
ATOM 6919 N N . MET B 1 320 ? 31.095 0.661 4.406 1.00 6.53 320 MET B N 1
ATOM 6920 C CA . MET B 1 320 ? 30.654 0.352 5.762 1.00 6.51 320 MET B CA 1
ATOM 6921 C C . MET B 1 320 ? 30.277 1.622 6.508 1.00 5.17 320 MET B C 1
ATOM 6922 O O . MET B 1 320 ? 29.259 1.616 7.204 1.00 4.96 320 MET B O 1
ATOM 6927 N N . ASN B 1 321 ? 31.093 2.659 6.424 1.00 5.36 321 ASN B N 1
ATOM 6928 C CA . ASN B 1 321 ? 30.803 3.930 7.094 1.00 6.14 321 ASN B CA 1
ATOM 6929 C C . ASN B 1 321 ? 29.408 4.499 6.669 1.00 7.87 321 ASN B C 1
ATOM 6930 O O . ASN B 1 321 ? 28.634 4.982 7.501 1.00 6.33 321 ASN B O 1
ATOM 6935 N N . GLU B 1 322 ? 29.112 4.435 5.374 1.00 6.13 322 GLU B N 1
ATOM 6936 C CA . GLU B 1 322 ? 27.801 4.983 4.880 1.00 7.26 322 GLU B CA 1
ATOM 6937 C C . GLU B 1 322 ? 26.647 4.206 5.486 1.00 6.13 322 GLU B C 1
ATOM 6938 O O . GLU B 1 322 ? 25.674 4.816 5.879 1.00 6.11 322 GLU B O 1
ATOM 6944 N N . ILE B 1 323 ? 26.762 2.863 5.509 1.00 5.42 323 ILE B N 1
ATOM 6945 C CA . ILE B 1 323 ? 25.722 2.035 6.098 1.00 6.56 323 ILE B CA 1
ATOM 6946 C C . ILE B 1 323 ? 25.578 2.291 7.598 1.00 7.97 323 ILE B C 1
ATOM 6947 O O . ILE B 1 323 ? 24.440 2.471 8.129 1.00 7.80 323 ILE B O 1
ATOM 6952 N N . LEU B 1 324 ? 26.711 2.408 8.287 1.00 6.75 324 LEU B N 1
ATOM 6953 C CA . LEU B 1 324 ? 26.710 2.705 9.724 1.00 4.86 324 LEU B CA 1
ATOM 6954 C C . LEU B 1 324 ? 26.071 4.060 10.011 1.00 6.01 324 LEU B C 1
ATOM 6955 O O . LEU B 1 324 ? 25.261 4.199 10.943 1.00 4.53 324 LEU B O 1
ATOM 6960 N N . LEU B 1 325 ? 26.416 5.069 9.218 1.00 5.91 325 LEU B N 1
ATOM 6961 C CA . LEU B 1 325 ? 25.891 6.379 9.483 1.00 5.72 325 LEU B CA 1
ATOM 6962 C C . LEU B 1 325 ? 24.335 6.320 9.329 1.00 6.87 325 LEU B C 1
ATOM 6963 O O . LEU B 1 325 ? 23.612 6.940 10.131 1.00 5.57 325 LEU B O 1
ATOM 6968 N N . ALA B 1 326 ? 23.887 5.545 8.344 1.00 6.46 326 ALA B N 1
ATOM 6969 C CA . ALA B 1 326 ? 22.430 5.469 8.005 1.00 5.75 326 ALA B CA 1
ATOM 6970 C C . ALA B 1 326 ? 21.647 4.795 9.166 1.00 8.26 326 ALA B C 1
ATOM 6971 O O . ALA B 1 326 ? 20.428 5.005 9.323 1.00 7.60 326 ALA B O 1
ATOM 6973 N N . GLN B 1 327 ? 22.333 3.929 9.913 1.00 7.13 327 GLN B N 1
ATOM 6974 C CA . GLN B 1 327 ? 21.808 3.262 11.091 1.00 8.17 327 GLN B CA 1
ATOM 6975 C C . GLN B 1 327 ? 21.990 4.106 12.375 1.00 8.21 327 GLN B C 1
ATOM 6976 O O . GLN B 1 327 ? 21.588 3.690 13.447 1.00 6.94 327 GLN B O 1
ATOM 6982 N N . GLY B 1 328 ? 22.617 5.264 12.278 1.00 7.17 328 GLY B N 1
ATOM 6983 C CA . GLY B 1 328 ? 22.786 6.059 13.437 1.00 6.53 328 GLY B CA 1
ATOM 6984 C C . GLY B 1 328 ? 24.086 5.886 14.227 1.00 6.75 328 GLY B C 1
ATOM 6985 O O . GLY B 1 328 ? 24.240 6.471 15.322 1.00 7.29 328 GLY B O 1
ATOM 6986 N N . TYR B 1 329 ? 25.021 5.151 13.654 1.00 6.93 329 TYR B N 1
ATOM 6987 C CA . TYR B 1 329 ? 26.369 4.897 14.268 1.00 6.56 329 TYR B CA 1
ATOM 6988 C C . TYR B 1 329 ? 27.395 5.835 13.599 1.00 7.92 329 TYR B C 1
ATOM 6989 O O . TYR B 1 329 ? 27.923 5.559 12.529 1.00 7.07 329 TYR B O 1
ATOM 6998 N N . THR B 1 330 ? 27.577 6.959 14.220 1.00 8.44 330 THR B N 1
ATOM 6999 C CA . THR B 1 330 ? 28.280 8.061 13.623 1.00 11.84 330 THR B CA 1
ATOM 7000 C C . THR B 1 330 ? 29.631 8.376 14.287 1.00 13.67 330 THR B C 1
ATOM 7001 O O . THR B 1 330 ? 30.377 9.180 13.713 1.00 16.37 330 THR B O 1
ATOM 7005 N N . LYS B 1 331 ? 29.969 7.741 15.385 1.00 14.00 331 LYS B N 1
ATOM 7006 C CA . LYS B 1 331 ? 31.191 8.134 16.102 1.00 16.61 331 LYS B CA 1
ATOM 7007 C C . LYS B 1 331 ? 32.244 7.072 15.987 1.00 14.93 331 LYS B C 1
ATOM 7008 O O . LYS B 1 331 ? 31.949 5.873 16.039 1.00 14.59 331 LYS B O 1
ATOM 7014 N N . GLY B 1 332 ? 33.475 7.493 15.658 1.00 13.68 332 GLY B N 1
ATOM 7015 C CA . GLY B 1 332 ? 34.588 6.551 15.699 1.00 14.56 332 GLY B CA 1
ATOM 7016 C C . GLY B 1 332 ? 34.892 5.927 14.397 1.00 12.06 332 GLY B C 1
ATOM 7017 O O . GLY B 1 332 ? 34.201 6.147 13.385 1.00 11.39 332 GLY B O 1
ATOM 7018 N N . THR B 1 333 ? 35.926 5.083 14.387 1.00 10.35 333 THR B N 1
ATOM 7019 C CA . THR B 1 333 ? 36.236 4.400 13.189 1.00 9.76 333 THR B CA 1
ATOM 7020 C C . THR B 1 333 ? 35.213 3.335 12.888 1.00 9.53 333 THR B C 1
ATOM 7021 O O . THR B 1 333 ? 34.416 2.957 13.746 1.00 8.47 333 THR B O 1
ATOM 7025 N N . VAL B 1 334 ? 35.258 2.776 11.677 1.00 8.93 334 VAL B N 1
ATOM 7026 C CA . VAL B 1 334 ? 34.455 1.631 11.359 1.00 8.57 334 VAL B CA 1
ATOM 7027 C C . VAL B 1 334 ? 34.737 0.485 12.363 1.00 8.02 334 VAL B C 1
ATOM 7028 O O . VAL B 1 334 ? 33.784 -0.097 12.913 1.00 8.71 334 VAL B O 1
ATOM 7032 N N . GLY B 1 335 ? 36.006 0.192 12.661 1.00 8.37 335 GLY B N 1
ATOM 7033 C CA . GLY B 1 335 ? 36.331 -0.920 13.577 1.00 8.35 335 GLY B CA 1
ATOM 7034 C C . GLY B 1 335 ? 35.718 -0.660 14.958 1.00 8.41 335 GLY B C 1
ATOM 7035 O O . GLY B 1 335 ? 35.185 -1.572 15.586 1.00 9.49 335 GLY B O 1
ATOM 7036 N N . GLU B 1 336 ? 35.805 0.567 15.448 1.00 8.73 336 GLU B N 1
ATOM 7037 C CA . GLU B 1 336 ? 35.258 0.871 16.783 1.00 7.30 336 GLU B CA 1
ATOM 7038 C C . GLU B 1 336 ? 33.734 0.702 16.844 1.00 8.13 336 GLU B C 1
ATOM 7039 O O . GLU B 1 336 ? 33.187 0.279 17.881 1.00 9.02 336 GLU B O 1
ATOM 7045 N N . ARG B 1 337 ? 33.071 0.976 15.728 1.00 9.30 337 ARG B N 1
ATOM 7046 C CA . ARG B 1 337 ? 31.613 0.845 15.632 1.00 6.62 337 ARG B CA 1
ATOM 7047 C C . ARG B 1 337 ? 31.229 -0.628 15.604 1.00 6.66 337 ARG B C 1
ATOM 7048 O O . ARG B 1 337 ? 30.247 -1.015 16.268 1.00 6.52 337 ARG B O 1
ATOM 7056 N N . MET B 1 338 ? 32.009 -1.476 14.912 1.00 5.61 338 MET B N 1
ATOM 7057 C CA . MET B 1 338 ? 31.727 -2.903 14.854 1.00 6.16 338 MET B CA 1
ATOM 7058 C C . MET B 1 338 ? 31.990 -3.558 16.252 1.00 9.17 338 MET B C 1
ATOM 7059 O O . MET B 1 338 ? 31.246 -4.441 16.657 1.00 8.10 338 MET B O 1
ATOM 7064 N N . VAL B 1 339 ? 33.027 -3.123 16.934 1.00 7.76 339 VAL B N 1
ATOM 7065 C CA . VAL B 1 339 ? 33.275 -3.532 18.349 1.00 9.42 339 VAL B CA 1
ATOM 7066 C C . VAL B 1 339 ? 32.086 -3.182 19.242 1.00 9.14 339 VAL B C 1
ATOM 7067 O O . VAL B 1 339 ? 31.590 -4.049 20.006 1.00 10.34 339 VAL B O 1
ATOM 7071 N N . ALA B 1 340 ? 31.566 -1.976 19.100 1.00 8.47 340 ALA B N 1
ATOM 7072 C CA . ALA B 1 340 ? 30.385 -1.523 19.869 1.00 9.50 340 ALA B CA 1
ATOM 7073 C C . ALA B 1 340 ? 29.164 -2.339 19.586 1.00 8.27 340 ALA B C 1
ATOM 7074 O O . ALA B 1 340 ? 28.427 -2.716 20.494 1.00 8.18 340 ALA B O 1
ATOM 7076 N N . LEU B 1 341 ? 28.928 -2.611 18.320 1.00 7.74 341 LEU B N 1
ATOM 7077 C CA . LEU B 1 341 ? 27.778 -3.380 17.926 1.00 7.91 341 LEU B CA 1
ATOM 7078 C C . LEU B 1 341 ? 27.828 -4.758 18.586 1.00 7.03 341 LEU B C 1
ATOM 7079 O O . LEU B 1 341 ? 26.779 -5.286 19.031 1.00 6.16 341 LEU B O 1
ATOM 7084 N N . ASN B 1 342 ? 29.033 -5.346 18.602 1.00 9.23 342 ASN B N 1
ATOM 7085 C CA . ASN B 1 342 ? 29.236 -6.723 19.183 1.00 10.03 342 ASN B CA 1
ATOM 7086 C C . ASN B 1 342 ? 28.822 -6.824 20.676 1.00 10.84 342 ASN B C 1
ATOM 7087 O O . ASN B 1 342 ? 28.577 -7.939 21.169 1.00 13.93 342 ASN B O 1
ATOM 7092 N N . GLU B 1 343 ? 28.692 -5.684 21.387 1.00 9.59 343 GLU B N 1
ATOM 7093 C CA . GLU B 1 343 ? 28.290 -5.632 22.783 1.00 10.00 343 GLU B CA 1
ATOM 7094 C C . GLU B 1 343 ? 26.782 -5.712 22.988 1.00 9.46 343 GLU B C 1
ATOM 7095 O O . GLU B 1 343 ? 26.309 -6.056 24.076 1.00 9.98 343 GLU B O 1
ATOM 7101 N N . GLU B 1 344 ? 26.010 -5.464 21.934 1.00 6.77 344 GLU B N 1
ATOM 7102 C CA . GLU B 1 344 ? 24.572 -5.270 22.118 1.00 6.42 344 GLU B CA 1
ATOM 7103 C C . GLU B 1 344 ? 23.814 -6.575 22.234 1.00 5.44 344 GLU B C 1
ATOM 7104 O O . GLU B 1 344 ? 24.095 -7.549 21.503 1.00 5.10 344 GLU B O 1
ATOM 7110 N N . PRO B 1 345 ? 22.815 -6.636 23.111 1.00 5.51 345 PRO B N 1
ATOM 7111 C CA . PRO B 1 345 ? 22.174 -7.897 23.451 1.00 8.24 345 PRO B CA 1
ATOM 7112 C C . PRO B 1 345 ? 21.356 -8.487 22.288 1.00 9.01 345 PRO B C 1
ATOM 7113 O O . PRO B 1 345 ? 21.228 -9.716 22.143 1.00 8.44 345 PRO B O 1
ATOM 7117 N N . ARG B 1 346 ? 20.942 -7.613 21.369 1.00 7.49 346 ARG B N 1
ATOM 7118 C CA . ARG B 1 346 ? 20.273 -8.114 20.156 1.00 5.78 346 ARG B CA 1
ATOM 7119 C C . ARG B 1 346 ? 21.123 -9.025 19.270 1.00 10.39 346 ARG B C 1
ATOM 7120 O O . ARG B 1 346 ? 20.542 -9.724 18.458 1.00 8.33 346 ARG B O 1
ATOM 7128 N N . PHE B 1 347 ? 22.445 -8.955 19.384 1.00 8.32 347 PHE B N 1
ATOM 7129 C CA . PHE B 1 347 ? 23.366 -9.760 18.548 1.00 8.54 347 PHE B CA 1
ATOM 7130 C C . PHE B 1 347 ? 23.952 -10.975 19.248 1.00 9.75 347 PHE B C 1
ATOM 7131 O O . PHE B 1 347 ? 24.820 -11.641 18.713 1.00 10.72 347 PHE B O 1
ATOM 7139 N N . LEU B 1 348 ? 23.508 -11.249 20.459 1.00 9.50 348 LEU B N 1
ATOM 7140 C CA . LEU B 1 348 ? 24.130 -12.301 21.284 1.00 9.86 348 LEU B CA 1
ATOM 7141 C C . LEU B 1 348 ? 23.152 -13.384 21.652 1.00 11.30 348 LEU B C 1
ATOM 7142 O O . LEU B 1 348 ? 22.046 -13.152 22.172 1.00 10.69 348 LEU B O 1
ATOM 7147 N N . TYR B 1 349 ? 23.554 -14.624 21.378 1.00 10.80 349 TYR B N 1
ATOM 7148 C CA . TYR B 1 349 ? 22.867 -15.763 21.908 1.00 11.65 349 TYR B CA 1
ATOM 7149 C C . TYR B 1 349 ? 23.245 -16.010 23.377 1.00 12.15 349 TYR B C 1
ATOM 7150 O O . TYR B 1 349 ? 24.314 -15.612 23.836 1.00 12.55 349 TYR B O 1
ATOM 7159 N N . GLU B 1 350 ? 22.343 -16.642 24.092 1.00 12.72 350 GLU B N 1
ATOM 7160 C CA . GLU B 1 350 ? 22.628 -17.023 25.475 1.00 16.21 350 GLU B CA 1
ATOM 7161 C C . GLU B 1 350 ? 23.723 -18.098 25.584 1.00 14.73 350 GLU B C 1
ATOM 7162 O O . GLU B 1 350 ? 23.790 -18.982 24.776 1.00 13.20 350 GLU B O 1
ATOM 7168 N N . ASP B 1 351 ? 24.544 -18.010 26.636 1.00 15.53 351 ASP B N 1
ATOM 7169 C CA . ASP B 1 351 ? 25.605 -18.974 26.880 1.00 16.66 351 ASP B CA 1
ATOM 7170 C C . ASP B 1 351 ? 24.979 -20.158 27.627 1.00 17.54 351 ASP B C 1
ATOM 7171 O O . ASP B 1 351 ? 24.990 -20.207 28.878 1.00 15.39 351 ASP B O 1
ATOM 7176 N N . SER B 1 352 ? 24.277 -20.992 26.873 1.00 17.45 352 SER B N 1
ATOM 7177 C CA . SER B 1 352 ? 23.534 -22.083 27.439 1.00 18.84 352 SER B CA 1
ATOM 7178 C C . SER B 1 352 ? 23.412 -23.154 26.366 1.00 19.43 352 SER B C 1
ATOM 7179 O O . SER B 1 352 ? 23.741 -22.915 25.188 1.00 16.51 352 SER B O 1
ATOM 7182 N N . ILE B 1 353 ? 22.984 -24.340 26.787 1.00 19.88 353 ILE B N 1
ATOM 7183 C CA . ILE B 1 353 ? 22.592 -25.408 25.863 1.00 21.43 353 ILE B CA 1
ATOM 7184 C C . ILE B 1 353 ? 21.540 -24.895 24.879 1.00 21.21 353 ILE B C 1
ATOM 7185 O O . ILE B 1 353 ? 21.665 -25.078 23.668 1.00 22.39 353 ILE B O 1
ATOM 7190 N N . ALA B 1 354 ? 20.525 -24.204 25.384 1.00 19.72 354 ALA B N 1
ATOM 7191 C CA . ALA B 1 354 ? 19.453 -23.690 24.510 1.00 19.29 354 ALA B CA 1
ATOM 7192 C C . ALA B 1 354 ? 19.972 -22.607 23.522 1.00 16.44 354 ALA B C 1
ATOM 7193 O O . ALA B 1 354 ? 19.532 -22.563 22.387 1.00 17.62 354 ALA B O 1
ATOM 7195 N N . GLY B 1 355 ? 20.842 -21.725 23.977 1.00 15.85 355 GLY B N 1
ATOM 7196 C CA . GLY B 1 355 ? 21.420 -20.676 23.097 1.00 15.25 355 GLY B CA 1
ATOM 7197 C C . GLY B 1 355 ? 22.256 -21.271 21.968 1.00 15.52 355 GLY B C 1
ATOM 7198 O O . GLY B 1 355 ? 22.189 -20.830 20.812 1.00 16.17 355 GLY B O 1
ATOM 7199 N N . ARG B 1 356 ? 23.014 -22.329 22.252 1.00 14.63 356 ARG B N 1
ATOM 7200 C CA . ARG B 1 356 ? 23.831 -22.966 21.220 1.00 15.97 356 ARG B CA 1
ATOM 7201 C C . ARG B 1 356 ? 22.925 -23.749 20.297 1.00 14.31 356 ARG B C 1
ATOM 7202 O O . ARG B 1 356 ? 23.149 -23.826 19.083 1.00 15.20 356 ARG B O 1
ATOM 7210 N N . GLU B 1 357 ? 21.864 -24.350 20.831 1.00 15.90 357 GLU B N 1
ATOM 7211 C CA . GLU B 1 357 ? 20.902 -25.024 19.946 1.00 17.19 357 GLU B CA 1
ATOM 7212 C C . GLU B 1 357 ? 20.166 -24.045 18.997 1.00 16.02 357 GLU B C 1
ATOM 7213 O O . GLU B 1 357 ? 19.930 -24.384 17.818 1.00 14.22 357 GLU B O 1
ATOM 7219 N N . GLU B 1 358 ? 19.875 -22.835 19.468 1.00 15.34 358 GLU B N 1
ATOM 7220 C CA . GLU B 1 358 ? 19.184 -21.875 18.640 1.00 15.33 358 GLU B CA 1
ATOM 7221 C C . GLU B 1 358 ? 20.148 -21.373 17.544 1.00 13.19 358 GLU B C 1
ATOM 7222 O O . GLU B 1 358 ? 19.736 -21.177 16.389 1.00 14.80 358 GLU B O 1
ATOM 7228 N N . LEU B 1 359 ? 21.397 -21.131 17.909 1.00 12.37 359 LEU B N 1
ATOM 7229 C CA . LEU B 1 359 ? 22.412 -20.742 16.914 1.00 10.71 359 LEU B CA 1
ATOM 7230 C C . LEU B 1 359 ? 22.502 -21.790 15.780 1.00 12.99 359 LEU B C 1
ATOM 7231 O O . LEU B 1 359 ? 22.397 -21.467 14.574 1.00 13.24 359 LEU B O 1
ATOM 7236 N N . LEU B 1 360 ? 22.686 -23.058 16.163 1.00 11.87 360 LEU B N 1
ATOM 7237 C CA . LEU B 1 360 ? 22.812 -24.111 15.160 1.00 12.63 360 LEU B CA 1
ATOM 7238 C C . LEU B 1 360 ? 21.525 -24.232 14.318 1.00 13.60 360 LEU B C 1
ATOM 7239 O O . LEU B 1 360 ? 21.563 -24.401 13.109 1.00 14.38 360 LEU B O 1
ATOM 7244 N N . SER B 1 361 ? 20.351 -24.068 14.950 1.00 12.90 361 SER B N 1
ATOM 7245 C CA . SER B 1 361 ? 19.085 -24.023 14.198 1.00 12.36 361 SER B CA 1
ATOM 7246 C C . SER B 1 361 ? 19.031 -22.894 13.161 1.00 12.42 361 SER B C 1
ATOM 7247 O O . SER B 1 361 ? 18.591 -23.081 12.021 1.00 12.03 361 SER B O 1
ATOM 7250 N N . ASP B 1 362 ? 19.488 -21.732 13.569 1.00 11.37 362 ASP B N 1
ATOM 7251 C CA . ASP B 1 362 ? 19.498 -20.551 12.692 1.00 12.63 362 ASP B CA 1
ATOM 7252 C C . ASP B 1 362 ? 20.439 -20.778 11.523 1.00 12.45 362 ASP B C 1
ATOM 7253 O O . ASP B 1 362 ? 20.080 -20.498 10.382 1.00 11.78 362 ASP B O 1
ATOM 7258 N N . ILE B 1 363 ? 21.616 -21.349 11.774 1.00 13.44 363 ILE B N 1
ATOM 7259 C CA . ILE B 1 363 ? 22.567 -21.521 10.701 1.00 15.59 363 ILE B CA 1
ATOM 7260 C C . ILE B 1 363 ? 22.068 -22.565 9.716 1.00 15.64 363 ILE B C 1
ATOM 7261 O O . ILE B 1 363 ? 22.139 -22.390 8.493 1.00 13.48 363 ILE B O 1
ATOM 7266 N N . ASN B 1 364 ? 21.486 -23.653 10.212 1.00 15.08 364 ASN B N 1
ATOM 7267 C CA . ASN B 1 364 ? 20.937 -24.649 9.282 1.00 15.31 364 ASN B CA 1
ATOM 7268 C C . ASN B 1 364 ? 19.830 -24.032 8.440 1.00 15.69 364 ASN B C 1
ATOM 7269 O O . ASN B 1 364 ? 19.661 -24.34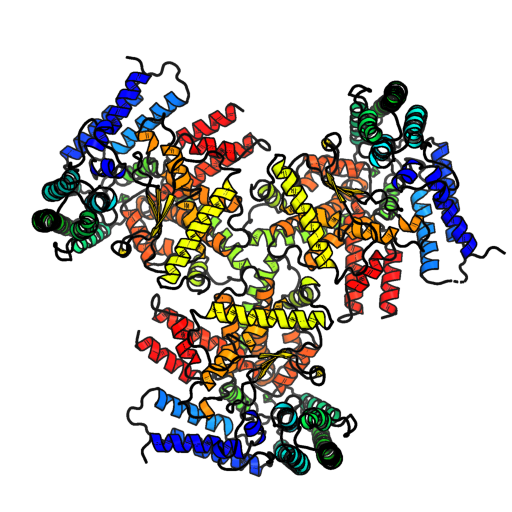4 7.278 1.00 16.98 364 ASN B O 1
ATOM 7274 N N . GLY B 1 365 ? 19.056 -23.123 9.034 1.00 13.21 365 GLY B N 1
ATOM 7275 C CA . GLY B 1 365 ? 18.069 -22.384 8.332 1.00 12.76 365 GLY B CA 1
ATOM 7276 C C . GLY B 1 365 ? 18.626 -21.497 7.233 1.00 12.03 365 GLY B C 1
ATOM 7277 O O . GLY B 1 365 ? 18.038 -21.399 6.160 1.00 12.64 365 GLY B O 1
ATOM 7278 N N . TYR B 1 366 ? 19.724 -20.808 7.508 1.00 10.47 366 TYR B N 1
ATOM 7279 C CA . TYR B 1 366 ? 20.358 -19.981 6.461 1.00 9.81 366 TYR B CA 1
ATOM 7280 C C . TYR B 1 366 ? 20.757 -20.849 5.265 1.00 9.51 366 TYR B C 1
ATOM 7281 O O . TYR B 1 366 ? 20.608 -20.435 4.120 1.00 10.45 366 TYR B O 1
ATOM 7290 N N . ILE B 1 367 ? 21.237 -22.044 5.544 1.00 9.92 367 ILE B N 1
ATOM 7291 C CA . ILE B 1 367 ? 21.722 -22.971 4.478 1.00 11.86 367 ILE B CA 1
ATOM 7292 C C . ILE B 1 367 ? 20.563 -23.410 3.588 1.00 10.81 367 ILE B C 1
ATOM 7293 O O . ILE B 1 367 ? 20.610 -23.255 2.353 1.00 10.72 367 ILE B O 1
ATOM 7298 N N . THR B 1 368 ? 19.480 -23.870 4.229 1.00 12.94 368 THR B N 1
ATOM 7299 C CA . THR B 1 368 ? 18.261 -24.256 3.497 1.00 13.91 368 THR B CA 1
ATOM 7300 C C . THR B 1 368 ? 17.772 -23.123 2.596 1.00 13.76 368 THR B C 1
ATOM 7301 O O . THR B 1 368 ? 17.482 -23.318 1.421 1.00 12.96 368 THR B O 1
ATOM 7305 N N . GLU B 1 369 ? 17.661 -21.902 3.168 1.00 12.68 369 GLU B N 1
ATOM 7306 C CA . GLU B 1 369 ? 17.152 -20.742 2.455 1.00 13.19 369 GLU B CA 1
ATOM 7307 C C . GLU B 1 369 ? 18.008 -20.328 1.272 1.00 13.02 369 GLU B C 1
ATOM 7308 O O . GLU B 1 369 ? 17.487 -20.131 0.150 1.00 13.27 369 GLU B O 1
ATOM 7314 N N . VAL B 1 370 ? 19.324 -20.229 1.475 1.00 11.45 370 VAL B N 1
ATOM 7315 C CA . VAL B 1 370 ? 20.151 -19.752 0.360 1.00 9.78 370 VAL B CA 1
ATOM 7316 C C . VAL B 1 370 ? 20.229 -20.800 -0.756 1.00 9.35 370 VAL B C 1
ATOM 7317 O O . VAL B 1 370 ? 20.255 -20.435 -1.912 1.00 11.01 370 VAL B O 1
ATOM 7321 N N . THR B 1 371 ? 20.280 -22.050 -0.376 1.00 9.93 371 THR B N 1
ATOM 7322 C CA . THR B 1 371 ? 20.417 -23.172 -1.349 1.00 11.26 371 THR B CA 1
ATOM 7323 C C . THR B 1 371 ? 19.229 -23.175 -2.281 1.00 14.19 371 THR B C 1
ATOM 7324 O O . THR B 1 371 ? 19.372 -23.327 -3.524 1.00 15.16 371 THR B O 1
ATOM 7328 N N . ALA B 1 372 ? 18.036 -22.864 -1.722 1.00 14.06 372 ALA B N 1
ATOM 7329 C CA . ALA B 1 372 ? 16.845 -22.741 -2.559 1.00 14.88 372 ALA B CA 1
ATOM 7330 C C . ALA B 1 372 ? 16.817 -21.501 -3.411 1.00 14.75 372 ALA B C 1
ATOM 7331 O O . ALA B 1 372 ? 16.554 -21.554 -4.580 1.00 14.53 372 ALA B O 1
ATOM 7333 N N . LYS B 1 373 ? 17.100 -20.343 -2.835 1.00 13.88 373 LYS B N 1
ATOM 7334 C CA . LYS B 1 373 ? 17.085 -19.128 -3.565 1.00 17.87 373 LYS B CA 1
ATOM 7335 C C . LYS B 1 373 ? 18.182 -18.987 -4.616 1.00 18.11 373 LYS B C 1
ATOM 7336 O O . LYS B 1 373 ? 18.023 -18.258 -5.571 1.00 18.68 373 LYS B O 1
ATOM 7342 N N . MET B 1 374 ? 19.301 -19.659 -4.400 1.00 15.64 374 MET B N 1
ATOM 7343 C CA . MET B 1 374 ? 20.418 -19.537 -5.308 1.00 17.47 374 MET B CA 1
ATOM 7344 C C . MET B 1 374 ? 20.232 -20.400 -6.557 1.00 17.18 374 MET B C 1
ATOM 7345 O O . MET B 1 374 ? 20.951 -20.237 -7.555 1.00 14.94 374 MET B O 1
ATOM 7350 N N . ALA B 1 375 ? 19.238 -21.288 -6.547 1.00 16.58 375 ALA B N 1
ATOM 7351 C CA . ALA B 1 375 ? 19.101 -22.255 -7.663 1.00 18.29 375 ALA B CA 1
ATOM 7352 C C . ALA B 1 375 ? 19.033 -21.689 -9.114 1.00 18.20 375 ALA B C 1
ATOM 7353 O O . ALA B 1 375 ? 19.597 -22.314 -10.033 1.00 19.63 375 ALA B O 1
ATOM 7355 N N . PRO B 1 376 ? 18.417 -20.526 -9.343 1.00 17.63 376 PRO B N 1
ATOM 7356 C CA . PRO B 1 376 ? 18.401 -19.979 -10.719 1.00 17.34 376 PRO B CA 1
ATOM 7357 C C . PRO B 1 376 ? 19.790 -19.579 -11.264 1.00 16.33 376 PRO B C 1
ATOM 7358 O O . PRO B 1 376 ? 19.944 -19.469 -12.496 1.00 15.89 376 PRO B O 1
ATOM 7362 N N . VAL B 1 377 ? 20.755 -19.336 -10.376 1.00 14.26 377 VAL B N 1
ATOM 7363 C CA . VAL B 1 377 ? 22.098 -19.000 -10.860 1.00 14.26 377 VAL B CA 1
ATOM 7364 C C . VAL B 1 377 ? 23.170 -20.035 -10.517 1.00 11.51 377 VAL B C 1
ATOM 7365 O O . VAL B 1 377 ? 24.351 -19.811 -10.809 1.00 13.87 377 VAL B O 1
ATOM 7369 N N . PHE B 1 378 ? 22.791 -21.116 -9.840 1.00 12.03 378 PHE B N 1
ATOM 7370 C CA . PHE B 1 378 ? 23.622 -22.267 -9.478 1.00 10.57 378 PHE B CA 1
ATOM 7371 C C . PHE B 1 378 ? 22.802 -23.521 -9.820 1.00 14.45 378 PHE B C 1
ATOM 7372 O O . PHE B 1 378 ? 22.213 -24.205 -8.962 1.00 15.08 378 PHE B O 1
ATOM 7380 N N . ARG B 1 379 ? 22.815 -23.835 -11.082 1.00 15.58 379 ARG B N 1
ATOM 7381 C CA . ARG B 1 379 ? 21.838 -24.803 -11.604 1.00 18.90 379 ARG B CA 1
ATOM 7382 C C . ARG B 1 379 ? 22.302 -26.262 -11.518 1.00 19.92 379 ARG B C 1
ATOM 7383 O O . ARG B 1 379 ? 21.524 -27.214 -11.778 1.00 19.91 379 ARG B O 1
ATOM 7391 N N . THR B 1 380 ? 23.590 -26.458 -11.268 1.00 18.27 380 THR B N 1
ATOM 7392 C CA . THR B 1 380 ? 24.111 -27.781 -11.015 1.00 17.38 380 THR B CA 1
ATOM 7393 C C . THR B 1 380 ? 24.340 -27.994 -9.525 1.00 16.73 380 THR B C 1
ATOM 7394 O O . THR B 1 380 ? 25.154 -27.342 -8.905 1.00 14.75 380 THR B O 1
ATOM 7398 N N . THR B 1 381 ? 23.640 -28.955 -8.947 1.00 15.93 381 THR B N 1
ATOM 7399 C CA . THR B 1 381 ? 23.751 -29.269 -7.531 1.00 15.65 381 THR B CA 1
ATOM 7400 C C . THR B 1 381 ? 24.701 -30.408 -7.335 1.00 17.75 381 THR B C 1
ATOM 7401 O O . THR B 1 381 ? 24.559 -31.437 -8.030 1.00 15.90 381 THR B O 1
ATOM 7405 N N . PRO B 1 382 ? 25.638 -30.262 -6.401 1.00 16.06 382 PRO B N 1
ATOM 7406 C CA . PRO B 1 382 ? 26.531 -31.334 -6.085 1.00 18.63 382 PRO B CA 1
ATOM 7407 C C . PRO B 1 382 ? 25.826 -32.523 -5.433 1.00 20.21 382 PRO B C 1
ATOM 7408 O O . PRO B 1 382 ? 24.803 -32.358 -4.745 1.00 17.01 382 PRO B O 1
ATOM 7412 N N . SER B 1 383 ? 26.458 -33.694 -5.556 1.00 19.68 383 SER B N 1
ATOM 7413 C CA . SER B 1 383 ? 25.909 -34.933 -5.028 1.00 20.43 383 SER B CA 1
ATOM 7414 C C . SER B 1 383 ? 26.011 -35.036 -3.495 1.00 22.21 383 SER B C 1
ATOM 7415 O O . SER B 1 383 ? 25.252 -35.778 -2.861 1.00 23.80 383 SER B O 1
ATOM 7418 N N . TYR B 1 384 ? 26.959 -34.319 -2.890 1.00 19.72 384 TYR B N 1
ATOM 7419 C CA . TYR B 1 384 ? 27.253 -34.476 -1.485 1.00 20.54 384 TYR B CA 1
ATOM 7420 C C . TYR B 1 384 ? 26.443 -33.447 -0.713 1.00 20.81 384 TYR B C 1
ATOM 7421 O O . TYR B 1 384 ? 26.256 -32.326 -1.217 1.00 18.28 384 TYR B O 1
ATOM 7430 N N . GLN B 1 385 ? 25.922 -33.827 0.451 1.00 22.29 385 GLN B N 1
ATOM 7431 C CA . GLN B 1 385 ? 25.176 -32.908 1.323 1.00 23.43 385 GLN B CA 1
ATOM 7432 C C . GLN B 1 385 ? 26.026 -32.347 2.468 1.00 20.69 385 GLN B C 1
ATOM 7433 O O . GLN B 1 385 ? 26.681 -33.105 3.164 1.00 24.58 385 GLN B O 1
ATOM 7439 N N . VAL B 1 386 ? 25.878 -31.099 2.832 1.00 18.48 386 VAL B N 1
ATOM 7440 C CA . VAL B 1 386 ? 26.727 -30.579 3.881 1.00 17.02 386 VAL B CA 1
ATOM 7441 C C . VAL B 1 386 ? 25.976 -30.748 5.240 1.00 18.80 386 VAL B C 1
ATOM 7442 O O . VAL B 1 386 ? 24.767 -30.659 5.275 1.00 20.59 386 VAL B O 1
ATOM 7446 N N . GLU B 1 387 ? 26.745 -30.972 6.289 1.00 21.11 387 GLU B N 1
ATOM 7447 C CA . GLU B 1 387 ? 26.272 -31.054 7.651 1.00 23.55 387 GLU B CA 1
ATOM 7448 C C . GLU B 1 387 ? 26.917 -29.925 8.452 1.00 20.50 387 GLU B C 1
ATOM 7449 O O . GLU B 1 387 ? 28.035 -29.579 8.182 1.00 20.23 387 GLU B O 1
ATOM 7455 N N . VAL B 1 388 ? 26.208 -29.390 9.448 1.00 20.08 388 VAL B N 1
ATOM 7456 C CA . VAL B 1 388 ? 26.767 -28.423 10.386 1.00 19.02 388 VAL B CA 1
ATOM 7457 C C . VAL B 1 388 ? 26.979 -29.088 11.736 1.00 19.35 388 VAL B C 1
ATOM 7458 O O . VAL B 1 388 ? 26.072 -29.787 12.209 1.00 19.34 388 VAL B O 1
ATOM 7462 N N . LYS B 1 389 ? 28.171 -28.886 12.295 1.00 17.27 389 LYS B N 1
ATOM 7463 C CA . LYS B 1 389 ? 28.572 -29.358 13.627 1.00 17.62 389 LYS B CA 1
ATOM 7464 C C . LYS B 1 389 ? 29.335 -28.291 14.399 1.00 18.02 389 LYS B C 1
ATOM 7465 O O . LYS B 1 389 ? 30.116 -27.497 13.837 1.00 16.25 389 LYS B O 1
ATOM 7471 N N . SER B 1 390 ? 29.155 -28.272 15.726 1.00 17.87 390 SER B N 1
ATOM 7472 C CA . SER B 1 390 ? 30.047 -27.528 16.567 1.00 18.33 390 SER B CA 1
ATOM 7473 C C . SER B 1 390 ? 31.321 -28.281 16.761 1.00 18.13 390 SER B C 1
ATOM 7474 O O . SER B 1 390 ? 31.318 -29.545 16.821 1.00 19.69 390 SER B O 1
ATOM 7477 N N . PHE B 1 391 ? 32.416 -27.550 16.894 1.00 17.97 391 PHE B N 1
ATOM 7478 C CA . PHE B 1 391 ? 33.669 -28.156 17.255 1.00 19.09 391 PHE B CA 1
ATOM 7479 C C . PHE B 1 391 ? 33.459 -28.818 18.640 1.00 21.17 391 PHE B C 1
ATOM 7480 O O . PHE B 1 391 ? 32.932 -28.180 19.576 1.00 17.47 391 PHE B O 1
ATOM 7488 N N . PRO B 1 392 ? 33.985 -30.043 18.819 1.00 21.90 392 PRO B N 1
ATOM 7489 C CA . PRO B 1 392 ? 33.938 -30.662 20.146 1.00 22.60 392 PRO B CA 1
ATOM 7490 C C . PRO B 1 392 ? 34.554 -29.810 21.240 1.00 22.04 392 PRO B C 1
ATOM 7491 O O . PRO B 1 392 ? 35.498 -29.044 20.992 1.00 19.93 392 PRO B O 1
ATOM 7495 N N . VAL B 1 393 ? 33.992 -29.911 22.455 1.00 23.55 393 VAL B N 1
ATOM 7496 C CA . VAL B 1 393 ? 34.424 -29.047 23.538 1.00 24.94 393 VAL B CA 1
ATOM 7497 C C . VAL B 1 393 ? 35.913 -29.243 23.793 1.00 25.96 393 VAL B C 1
ATOM 7498 O O . VAL B 1 393 ? 36.644 -28.303 24.159 1.00 24.75 393 VAL B O 1
ATOM 7502 N N . GLU B 1 394 ? 36.383 -30.465 23.529 1.00 27.68 394 GLU B N 1
ATOM 7503 C CA . GLU B 1 394 ? 37.782 -30.848 23.772 1.00 29.32 394 GLU B CA 1
ATOM 7504 C C . GLU B 1 394 ? 38.788 -30.045 22.951 1.00 29.08 394 GLU B C 1
ATOM 7505 O O . GLU B 1 394 ? 39.942 -29.918 23.338 1.00 30.23 394 GLU B O 1
ATOM 7511 N N . VAL B 1 395 ? 38.340 -29.519 21.809 1.00 27.78 395 VAL B N 1
ATOM 7512 C CA . VAL B 1 395 ? 39.206 -28.923 20.825 1.00 27.70 395 VAL B CA 1
ATOM 7513 C C . VAL B 1 395 ? 38.822 -27.465 20.489 1.00 25.64 395 VAL B C 1
ATOM 7514 O O . VAL B 1 395 ? 39.571 -26.736 19.823 1.00 23.84 395 VAL B O 1
ATOM 7518 N N . GLN B 1 396 ? 37.723 -26.986 21.063 1.00 24.26 396 GLN B N 1
ATOM 7519 C CA . GLN B 1 396 ? 37.243 -25.661 20.664 1.00 24.92 396 GLN B CA 1
ATOM 7520 C C . GLN B 1 396 ? 38.206 -24.583 21.085 1.00 25.79 396 GLN B C 1
ATOM 7521 O O . GLN B 1 396 ? 38.277 -23.577 20.402 1.00 25.43 396 GLN B O 1
ATOM 7527 N N . ASP B 1 397 ? 38.978 -24.764 22.173 1.00 27.52 397 ASP B N 1
ATOM 7528 C CA . ASP B 1 397 ? 39.919 -23.678 22.607 1.00 31.30 397 ASP B CA 1
ATOM 7529 C C . ASP B 1 397 ? 40.937 -23.394 21.517 1.00 31.86 397 ASP B C 1
ATOM 7530 O O . ASP B 1 397 ? 41.255 -22.247 21.227 1.00 32.74 397 ASP B O 1
ATOM 7535 N N . GLY B 1 398 ? 41.451 -24.428 20.877 1.00 32.89 398 GLY B N 1
ATOM 7536 C CA . GLY B 1 398 ? 42.402 -24.193 19.756 1.00 33.39 398 GLY B CA 1
ATOM 7537 C C . GLY B 1 398 ? 41.818 -23.756 18.390 1.00 32.49 398 GLY B C 1
ATOM 7538 O O . GLY B 1 398 ? 42.531 -23.196 17.539 1.00 34.08 398 GLY B O 1
ATOM 7539 N N . ALA B 1 399 ? 40.527 -23.982 18.187 1.00 30.37 399 ALA B N 1
ATOM 7540 C CA . ALA B 1 399 ? 39.944 -24.076 16.819 1.00 27.95 399 ALA B CA 1
ATOM 7541 C C . ALA B 1 399 ? 39.596 -22.724 16.242 1.00 25.63 399 ALA B C 1
ATOM 7542 O O . ALA B 1 399 ? 39.398 -21.752 16.970 1.00 25.36 399 ALA B O 1
ATOM 7544 N N . PRO B 1 400 ? 39.522 -22.640 14.908 1.00 23.83 400 PRO B N 1
ATOM 7545 C CA . PRO B 1 400 ? 39.093 -21.353 14.330 1.00 22.66 400 PRO B CA 1
ATOM 7546 C C . PRO B 1 400 ? 37.621 -21.083 14.585 1.00 21.91 400 PRO B C 1
ATOM 7547 O O . PRO B 1 400 ? 36.920 -21.934 15.111 1.00 19.40 400 PRO B O 1
ATOM 7551 N N . GLY B 1 401 ? 37.129 -19.913 14.170 1.00 19.39 401 GLY B N 1
ATOM 7552 C CA . GLY B 1 401 ? 35.717 -19.585 14.379 1.00 18.12 401 GLY B CA 1
ATOM 7553 C C . GLY B 1 401 ? 34.776 -20.453 13.555 1.00 15.66 401 GLY B C 1
ATOM 7554 O O . GLY B 1 401 ? 33.665 -20.767 13.980 1.00 14.93 401 GLY B O 1
ATOM 7555 N N . GLY B 1 402 ? 35.262 -20.872 12.397 1.00 15.91 402 GLY B N 1
ATOM 7556 C CA . GLY B 1 402 ? 34.535 -21.716 11.456 1.00 13.52 402 GLY B CA 1
ATOM 7557 C C . GLY B 1 402 ? 35.485 -22.387 10.498 1.00 14.79 402 GLY B C 1
ATOM 7558 O O . GLY B 1 402 ? 36.586 -21.894 10.274 1.00 15.84 402 GLY B O 1
ATOM 7559 N N . GLN B 1 403 ? 35.098 -23.534 9.963 1.00 14.39 403 GLN B N 1
ATOM 7560 C CA . GLN B 1 403 ? 35.948 -24.282 9.047 1.00 14.68 403 GLN B CA 1
ATOM 7561 C C . GLN B 1 403 ? 35.101 -25.245 8.245 1.00 14.94 403 GLN B C 1
ATOM 7562 O O . GLN B 1 403 ? 34.048 -25.678 8.679 1.00 16.08 403 GLN B O 1
ATOM 7568 N N . TYR B 1 404 ? 35.496 -25.553 7.034 1.00 13.10 404 TYR B N 1
ATOM 7569 C CA . TYR B 1 404 ? 34.860 -26.565 6.265 1.00 13.66 404 TYR B CA 1
ATOM 7570 C C . TYR B 1 404 ? 35.816 -27.712 6.024 1.00 15.74 404 TYR B C 1
ATOM 7571 O O . TYR B 1 404 ? 36.933 -27.509 5.596 1.00 15.90 404 TYR B O 1
ATOM 7580 N N . THR B 1 405 ? 35.347 -28.913 6.280 1.00 17.44 405 THR B N 1
ATOM 7581 C CA . THR B 1 405 ? 36.147 -30.087 5.952 1.00 18.73 405 THR B CA 1
ATOM 7582 C C . THR B 1 405 ? 35.442 -30.844 4.827 1.00 17.54 405 THR B C 1
ATOM 7583 O O . THR B 1 405 ? 34.248 -31.008 4.751 1.00 18.86 405 THR B O 1
ATOM 7587 N N . SER B 1 406 ? 36.235 -31.214 3.855 1.00 19.08 406 SER B N 1
ATOM 7588 C CA . SER B 1 406 ? 35.691 -31.793 2.664 1.00 20.69 406 SER B CA 1
ATOM 7589 C C . SER B 1 406 ? 35.259 -33.192 2.993 1.00 21.65 406 SER B C 1
ATOM 7590 O O . SER B 1 406 ? 35.740 -33.759 3.952 1.00 20.47 406 SER B O 1
ATOM 7593 N N . PRO B 1 407 ? 34.278 -33.677 2.264 1.00 22.12 407 PRO B N 1
ATOM 7594 C CA . PRO B 1 407 ? 33.888 -35.069 2.237 1.00 23.97 407 PRO B CA 1
ATOM 7595 C C . PRO B 1 407 ? 35.068 -35.979 1.763 1.00 24.41 407 PRO B C 1
ATOM 7596 O O . PRO B 1 407 ? 35.902 -35.578 0.965 1.00 22.87 407 PRO B O 1
ATOM 7600 N N . ALA B 1 408 ? 35.221 -37.125 2.424 1.00 24.73 408 ALA B N 1
ATOM 7601 C CA . ALA B 1 408 ? 36.138 -38.159 1.947 1.00 24.96 408 ALA B CA 1
ATOM 7602 C C . ALA B 1 408 ? 35.532 -38.667 0.635 1.00 26.97 408 ALA B C 1
ATOM 7603 O O . ALA B 1 408 ? 34.288 -38.732 0.473 1.00 27.04 408 ALA B O 1
ATOM 7605 N N . VAL B 1 409 ? 36.424 -39.097 -0.258 1.00 28.61 409 VAL B N 1
ATOM 7606 C CA . VAL B 1 409 ? 36.027 -39.557 -1.580 1.00 30.65 409 VAL B CA 1
ATOM 7607 C C . VAL B 1 409 ? 35.509 -40.985 -1.522 1.00 30.96 409 VAL B C 1
ATOM 7608 O O . VAL B 1 409 ? 34.875 -41.422 -2.483 1.00 33.12 409 VAL B O 1
ATOM 7612 N N . ASP B 1 410 ? 35.696 -41.678 -0.381 1.00 31.29 410 ASP B N 1
ATOM 7613 C CA . ASP B 1 410 ? 35.162 -43.066 -0.198 1.00 31.23 410 ASP B CA 1
ATOM 7614 C C . ASP B 1 410 ? 33.787 -43.251 0.479 1.00 31.09 410 ASP B C 1
ATOM 7615 O O . ASP B 1 410 ? 33.427 -44.389 0.835 1.00 30.29 410 ASP B O 1
ATOM 7620 N N . GLY B 1 411 ? 33.036 -42.173 0.674 1.00 31.25 411 GLY B N 1
ATOM 7621 C CA . GLY B 1 411 ? 31.732 -42.235 1.383 1.00 31.49 411 GLY B CA 1
ATOM 7622 C C . GLY B 1 411 ? 31.811 -42.258 2.921 1.00 32.05 411 GLY B C 1
ATOM 7623 O O . GLY B 1 411 ? 30.766 -42.180 3.587 1.00 31.65 411 GLY B O 1
ATOM 7624 N N . SER B 1 412 ? 33.037 -42.271 3.479 1.00 31.53 412 SER B N 1
ATOM 7625 C CA . SER B 1 412 ? 33.260 -42.461 4.939 1.00 32.61 412 SER B CA 1
ATOM 7626 C C . SER B 1 412 ? 33.093 -41.216 5.856 1.00 32.68 412 SER B C 1
ATOM 7627 O O . SER B 1 412 ? 32.990 -41.386 7.090 1.00 32.91 412 SER B O 1
ATOM 7630 N N . LYS B 1 413 ? 33.077 -40.003 5.282 1.00 32.20 413 LYS B N 1
ATOM 7631 C CA . LYS B 1 413 ? 32.940 -38.745 6.085 1.00 32.31 413 LYS B CA 1
ATOM 7632 C C . LYS B 1 413 ? 32.276 -37.640 5.265 1.00 31.47 413 LYS B C 1
ATOM 7633 O O . LYS B 1 413 ? 32.695 -37.386 4.136 1.00 30.06 413 LYS B O 1
ATOM 7639 N N . PRO B 1 414 ? 31.220 -36.980 5.808 1.00 31.19 414 PRO B N 1
ATOM 7640 C CA . PRO B 1 414 ? 30.580 -35.966 4.936 1.00 29.62 414 PRO B CA 1
ATOM 7641 C C . PRO B 1 414 ? 31.296 -34.642 4.979 1.00 25.66 414 PRO B C 1
ATOM 7642 O O . PRO B 1 414 ? 32.343 -34.468 5.716 1.00 26.34 414 PRO B O 1
ATOM 7646 N N . GLY B 1 415 ? 30.837 -33.746 4.093 1.00 23.52 415 GLY B N 1
ATOM 7647 C CA . GLY B 1 415 ? 31.309 -32.366 4.112 1.00 20.81 415 GLY B CA 1
ATOM 7648 C C . GLY B 1 415 ? 30.718 -31.674 5.351 1.00 16.67 415 GLY B C 1
ATOM 7649 O O . GLY B 1 415 ? 29.528 -31.707 5.531 1.00 16.24 415 GLY B O 1
ATOM 7650 N N . ILE B 1 416 ? 31.570 -31.092 6.187 1.00 16.73 416 ILE B N 1
ATOM 7651 C CA . ILE B 1 416 ? 31.074 -30.505 7.436 1.00 15.38 416 ILE B CA 1
ATOM 7652 C C . ILE B 1 416 ? 31.496 -29.057 7.541 1.00 13.58 416 ILE B C 1
ATOM 7653 O O . ILE B 1 416 ? 32.663 -28.774 7.355 1.00 14.81 416 ILE B O 1
ATOM 7658 N N . TYR B 1 417 ? 30.551 -28.187 7.916 1.00 12.30 417 TYR B N 1
ATOM 7659 C CA . TYR B 1 417 ? 30.805 -26.798 8.311 1.00 10.75 417 TYR B CA 1
ATOM 7660 C C . TYR B 1 417 ? 30.870 -26.891 9.822 1.00 11.11 417 TYR B C 1
ATOM 7661 O O . TYR B 1 417 ? 29.857 -27.173 10.452 1.00 12.83 417 TYR B O 1
ATOM 7670 N N . TRP B 1 418 ? 32.058 -26.700 10.355 1.00 11.68 418 TRP B N 1
ATOM 7671 C CA . TRP B 1 418 ? 32.341 -26.656 11.753 1.00 13.19 418 TRP B CA 1
ATOM 7672 C C . TRP B 1 418 ? 32.181 -25.214 12.240 1.00 13.95 418 TRP B C 1
ATOM 7673 O O . TRP B 1 418 ? 32.716 -24.282 11.613 1.00 14.45 418 TRP B O 1
ATOM 7684 N N . ILE B 1 419 ? 31.504 -25.046 13.359 1.00 13.48 419 ILE B N 1
ATOM 7685 C CA . ILE B 1 419 ? 31.426 -23.704 14.006 1.00 12.63 419 ILE B CA 1
ATOM 7686 C C . ILE B 1 419 ? 31.838 -23.780 15.478 1.00 14.00 419 ILE B C 1
ATOM 7687 O O . ILE B 1 419 ? 31.578 -24.786 16.157 1.00 12.96 419 ILE B O 1
ATOM 7692 N N . ASN B 1 420 ? 32.643 -22.807 15.870 1.00 11.91 420 ASN B N 1
ATOM 7693 C CA . ASN B 1 420 ? 33.142 -22.745 17.240 1.00 13.69 420 ASN B CA 1
ATOM 7694 C C . ASN B 1 420 ? 32.171 -22.023 18.174 1.00 14.34 420 ASN B C 1
ATOM 7695 O O . ASN B 1 420 ? 31.996 -20.765 18.092 1.00 14.48 420 ASN B O 1
ATOM 7700 N N . LEU B 1 421 ? 31.611 -22.793 19.106 1.00 15.31 421 LEU B N 1
ATOM 7701 C CA . LEU B 1 421 ? 30.613 -22.311 20.005 1.00 15.25 421 LEU B CA 1
ATOM 7702 C C . LEU B 1 421 ? 31.167 -22.112 21.400 1.00 14.33 421 LEU B C 1
ATOM 7703 O O . LEU B 1 421 ? 30.409 -21.982 22.339 1.00 14.54 421 LEU B O 1
ATOM 7708 N N . ARG B 1 422 ? 32.474 -22.030 21.543 1.00 14.38 422 ARG B N 1
ATOM 7709 C CA . ARG B 1 422 ? 33.067 -21.776 22.847 1.00 16.00 422 ARG B CA 1
ATOM 7710 C C . ARG B 1 422 ? 32.584 -20.454 23.512 1.00 16.47 422 ARG B C 1
ATOM 7711 O O . ARG B 1 422 ? 32.184 -20.487 24.674 1.00 14.94 422 ARG B O 1
ATOM 7719 N N . ASP B 1 423 ? 32.585 -19.360 22.750 1.00 16.01 423 ASP B N 1
ATOM 7720 C CA . ASP B 1 423 ? 32.362 -18.016 23.264 1.00 14.83 423 ASP B CA 1
ATOM 7721 C C . ASP B 1 423 ? 31.213 -17.413 22.440 1.00 15.62 423 ASP B C 1
ATOM 7722 O O . ASP B 1 423 ? 31.360 -17.259 21.229 1.00 15.03 423 ASP B O 1
ATOM 7727 N N . MET B 1 424 ? 30.051 -17.289 23.049 1.00 14.13 424 MET B N 1
ATOM 7728 C CA . MET B 1 424 ? 28.895 -16.663 22.376 1.00 15.93 424 MET B CA 1
ATOM 7729 C C . MET B 1 424 ? 29.180 -15.244 21.914 1.00 15.84 424 MET B C 1
ATOM 7730 O O . MET B 1 424 ? 28.641 -14.807 20.878 1.00 15.17 424 MET B O 1
ATOM 7735 N N . LYS B 1 425 ? 30.062 -14.542 22.638 1.00 14.74 425 LYS B N 1
ATOM 7736 C CA . LYS B 1 425 ? 30.492 -13.214 22.243 1.00 16.29 425 LYS B CA 1
ATOM 7737 C C . LYS B 1 425 ? 31.345 -13.142 20.984 1.00 15.65 425 LYS B C 1
ATOM 7738 O O . LYS B 1 425 ? 31.396 -12.079 20.315 1.00 13.64 425 LYS B O 1
ATOM 7744 N N . ALA B 1 426 ? 31.956 -14.287 20.601 1.00 12.80 426 ALA B N 1
ATOM 7745 C CA . ALA B 1 426 ? 32.649 -14.425 19.370 1.00 12.64 426 ALA B CA 1
ATOM 7746 C C . ALA B 1 426 ? 31.791 -14.874 18.221 1.00 12.18 426 ALA B C 1
ATOM 7747 O O . ALA B 1 426 ? 32.308 -15.001 17.121 1.00 13.17 426 ALA B O 1
ATOM 7749 N N . ASN B 1 427 ? 30.487 -15.030 18.440 1.00 9.59 427 ASN B N 1
ATOM 7750 C CA . ASN B 1 427 ? 29.517 -15.387 17.427 1.00 10.57 427 ASN B CA 1
ATOM 7751 C C . ASN B 1 427 ? 28.349 -14.362 17.374 1.00 7.70 427 ASN B C 1
ATOM 7752 O O . ASN B 1 427 ? 27.174 -14.732 17.441 1.00 8.50 427 ASN B O 1
ATOM 7757 N N . PRO B 1 428 ? 28.683 -13.086 17.174 1.00 10.81 428 PRO B N 1
ATOM 7758 C CA . PRO B 1 428 ? 27.599 -12.108 17.046 1.00 9.63 428 PRO B CA 1
ATOM 7759 C C . PRO B 1 428 ? 26.687 -12.466 15.848 1.00 10.19 428 PRO B C 1
ATOM 7760 O O . PRO B 1 428 ? 27.159 -12.923 14.762 1.00 9.22 428 PRO B O 1
ATOM 7764 N N . LYS B 1 429 ? 25.404 -12.232 16.032 1.00 8.22 429 LYS B N 1
ATOM 7765 C CA . LYS B 1 429 ? 24.436 -12.699 15.090 1.00 8.57 429 LYS B CA 1
ATOM 7766 C C . LYS B 1 429 ? 24.657 -12.076 13.728 1.00 9.22 429 LYS B C 1
ATOM 7767 O O . LYS B 1 429 ? 24.480 -12.760 12.715 1.00 8.21 429 LYS B O 1
ATOM 7773 N N . PHE B 1 430 ? 25.160 -10.861 13.712 1.00 5.57 430 PHE B N 1
ATOM 7774 C CA . PHE B 1 430 ? 25.446 -10.123 12.451 1.00 5.29 430 PHE B CA 1
ATOM 7775 C C . PHE B 1 430 ? 26.562 -10.694 11.572 1.00 8.13 430 PHE B C 1
ATOM 7776 O O . PHE B 1 430 ? 26.706 -10.254 10.421 1.00 7.60 430 PHE B O 1
ATOM 7784 N N . GLY B 1 431 ? 27.318 -11.686 12.068 1.00 7.89 431 GLY B N 1
ATOM 7785 C CA . GLY B 1 431 ? 28.376 -12.255 11.270 1.00 6.77 431 GLY B CA 1
ATOM 7786 C C . GLY B 1 431 ? 28.022 -13.635 10.839 1.00 7.94 431 GLY B C 1
ATOM 7787 O O . GLY B 1 431 ? 28.807 -14.220 10.071 1.00 7.21 431 GLY B O 1
ATOM 7788 N N . LEU B 1 432 ? 26.906 -14.199 11.299 1.00 7.40 432 LEU B N 1
ATOM 7789 C CA . LEU B 1 432 ? 26.699 -15.654 11.034 1.00 8.84 432 LEU B CA 1
ATOM 7790 C C . LEU B 1 432 ? 26.216 -15.972 9.648 1.00 9.04 432 LEU B C 1
ATOM 7791 O O . LEU B 1 432 ? 26.530 -17.064 9.162 1.00 7.16 432 LEU B O 1
ATOM 7796 N N . LYS B 1 433 ? 25.428 -15.106 9.003 1.00 8.40 433 LYS B N 1
ATOM 7797 C CA . LYS B 1 433 ? 25.054 -15.371 7.591 1.00 7.93 433 LYS B CA 1
ATOM 7798 C C . LYS B 1 433 ? 26.296 -15.462 6.669 1.00 8.73 433 LYS B C 1
ATOM 7799 O O . LYS B 1 433 ? 26.475 -16.480 5.990 1.00 8.68 433 LYS B O 1
ATOM 7805 N N . THR B 1 434 ? 27.205 -14.469 6.758 1.00 6.80 434 THR B N 1
ATOM 7806 C CA . THR B 1 434 ? 28.309 -14.426 5.849 1.00 6.51 434 THR B CA 1
ATOM 7807 C C . THR B 1 434 ? 29.236 -15.635 6.090 1.00 7.15 434 THR B C 1
ATOM 7808 O O . THR B 1 434 ? 29.721 -16.217 5.134 1.00 9.70 434 THR B O 1
ATOM 7812 N N . LEU B 1 435 ? 29.404 -16.053 7.361 1.00 6.37 435 LEU B N 1
ATOM 7813 C CA . LEU B 1 435 ? 30.288 -17.189 7.667 1.00 6.31 435 LEU B CA 1
ATOM 7814 C C . LEU B 1 435 ? 29.677 -18.450 7.085 1.00 6.91 435 LEU B C 1
ATOM 7815 O O . LEU B 1 435 ? 30.380 -19.329 6.521 1.00 8.09 435 LEU B O 1
ATOM 7820 N N . THR B 1 436 ? 28.361 -18.531 7.220 1.00 7.66 436 THR B N 1
ATOM 7821 C CA . THR B 1 436 ? 27.616 -19.717 6.732 1.00 7.70 436 THR B CA 1
ATOM 7822 C C . THR B 1 436 ? 27.661 -19.823 5.197 1.00 9.09 436 THR B C 1
ATOM 7823 O O . THR B 1 436 ? 27.811 -20.933 4.642 1.00 8.64 436 THR B O 1
ATOM 7827 N N . TYR B 1 437 ? 27.519 -18.705 4.487 1.00 7.68 437 TYR B N 1
ATOM 7828 C CA . TYR B 1 437 ? 27.623 -18.719 3.008 1.00 9.85 437 TYR B CA 1
ATOM 7829 C C . TYR B 1 437 ? 29.063 -19.042 2.577 1.00 9.20 437 TYR B C 1
ATOM 7830 O O . TYR B 1 437 ? 29.259 -19.791 1.627 1.00 10.40 437 TYR B O 1
ATOM 7839 N N . HIS B 1 438 ? 30.036 -18.549 3.332 1.00 7.98 438 HIS B N 1
ATOM 7840 C CA . HIS B 1 438 ? 31.455 -18.802 3.088 1.00 8.64 438 HIS B CA 1
ATOM 7841 C C . HIS B 1 438 ? 31.796 -20.287 3.201 1.00 8.93 438 HIS B C 1
ATOM 7842 O O . HIS B 1 438 ? 32.452 -20.821 2.340 1.00 9.26 438 HIS B O 1
ATOM 7849 N N . GLU B 1 439 ? 31.344 -20.909 4.286 1.00 8.79 439 GLU B N 1
ATOM 7850 C CA . GLU B 1 439 ? 31.707 -22.272 4.594 1.00 8.28 439 GLU B CA 1
ATOM 7851 C C . GLU B 1 439 ? 30.888 -23.322 3.892 1.00 10.33 439 GLU B C 1
ATOM 7852 O O . GLU B 1 439 ? 31.452 -24.376 3.533 1.00 11.03 439 GLU B O 1
ATOM 7858 N N . ALA B 1 440 ? 29.615 -23.073 3.676 1.00 9.61 440 ALA B N 1
ATOM 7859 C CA . ALA B 1 440 ? 28.741 -24.065 3.121 1.00 11.11 440 ALA B CA 1
ATOM 7860 C C . ALA B 1 440 ? 28.401 -23.673 1.712 1.00 9.93 440 ALA B C 1
ATOM 7861 O O . ALA B 1 440 ? 29.214 -23.884 0.787 1.00 10.71 440 ALA B O 1
ATOM 7863 N N . ASN B 1 441 ? 27.187 -23.131 1.505 1.00 9.78 441 ASN B N 1
ATOM 7864 C CA . ASN B 1 441 ? 26.678 -22.808 0.214 1.00 8.27 441 ASN B CA 1
ATOM 7865 C C . ASN B 1 441 ? 26.398 -21.278 0.120 1.00 10.57 441 ASN B C 1
ATOM 7866 O O . ASN B 1 441 ? 25.761 -20.786 1.012 1.00 10.32 441 ASN B O 1
ATOM 7871 N N . PRO B 1 442 ? 26.799 -20.605 -0.976 1.00 10.60 442 PRO B N 1
ATOM 7872 C CA . PRO B 1 442 ? 27.437 -21.092 -2.208 1.00 9.55 442 PRO B CA 1
ATOM 7873 C C . PRO B 1 442 ? 28.959 -21.139 -2.167 1.00 7.73 442 PRO B C 1
ATOM 7874 O O . PRO B 1 442 ? 29.569 -21.358 -3.219 1.00 8.99 442 PRO B O 1
ATOM 7878 N N . GLY B 1 443 ? 29.536 -21.081 -0.982 1.00 8.29 443 GLY B N 1
ATOM 7879 C CA . GLY B 1 443 ? 31.031 -21.097 -0.804 1.00 8.96 443 GLY B CA 1
ATOM 7880 C C . GLY B 1 443 ? 31.687 -22.488 -0.833 1.00 7.55 443 GLY B C 1
ATOM 7881 O O . GLY B 1 443 ? 31.508 -23.238 -1.778 1.00 10.07 443 GLY B O 1
ATOM 7882 N N . HIS B 1 444 ? 32.414 -22.844 0.208 1.00 10.34 444 HIS B N 1
ATOM 7883 C CA . HIS B 1 444 ? 33.337 -23.976 0.140 1.00 6.91 444 HIS B CA 1
ATOM 7884 C C . HIS B 1 444 ? 32.664 -25.299 -0.191 1.00 9.15 444 HIS B C 1
ATOM 7885 O O . HIS B 1 444 ? 33.133 -26.022 -1.096 1.00 9.22 444 HIS B O 1
ATOM 7892 N N . HIS B 1 445 ? 31.553 -25.611 0.472 1.00 9.64 445 HIS B N 1
ATOM 7893 C CA . HIS B 1 445 ? 30.904 -26.920 0.212 1.00 11.89 445 HIS B CA 1
ATOM 7894 C C . HIS B 1 445 ? 30.442 -27.043 -1.202 1.00 11.45 445 HIS B C 1
ATOM 7895 O O . HIS B 1 445 ? 30.733 -28.037 -1.891 1.00 10.79 445 HIS B O 1
ATOM 7902 N N . TRP B 1 446 ? 29.774 -26.008 -1.715 1.00 10.15 446 TRP B N 1
ATOM 7903 C CA . TRP B 1 446 ? 29.211 -26.091 -3.065 1.00 10.11 446 TRP B CA 1
ATOM 7904 C C . TRP B 1 446 ? 30.294 -26.249 -4.121 1.00 11.52 446 TRP B C 1
ATOM 7905 O O . TRP B 1 446 ? 30.225 -27.132 -5.000 1.00 9.40 446 TRP B O 1
ATOM 7916 N N . GLN B 1 447 ? 31.356 -25.469 -3.969 1.00 10.06 447 GLN B N 1
ATOM 7917 C CA . GLN B 1 447 ? 32.503 -25.567 -4.859 1.00 8.12 447 GLN B CA 1
ATOM 7918 C C . GLN B 1 447 ? 33.254 -26.851 -4.774 1.00 8.00 447 GLN B C 1
ATOM 7919 O O . GLN B 1 447 ? 33.467 -27.530 -5.818 1.00 9.39 447 GLN B O 1
ATOM 7925 N N . ILE B 1 448 ? 33.657 -27.235 -3.567 1.00 9.54 448 ILE B N 1
ATOM 7926 C CA . ILE B 1 448 ? 34.442 -28.460 -3.348 1.00 9.60 448 ILE B CA 1
ATOM 7927 C C . ILE B 1 448 ? 33.661 -29.682 -3.765 1.00 10.39 448 ILE B C 1
ATOM 7928 O O . ILE B 1 448 ? 34.197 -30.609 -4.438 1.00 9.84 448 ILE B O 1
ATOM 7933 N N . ALA B 1 449 ? 32.390 -29.727 -3.393 1.00 11.01 449 ALA B N 1
ATOM 7934 C CA . ALA B 1 449 ? 31.563 -30.881 -3.755 1.00 11.62 449 ALA B CA 1
ATOM 7935 C C . ALA B 1 449 ? 31.400 -31.030 -5.264 1.00 10.51 449 ALA B C 1
ATOM 7936 O O . ALA B 1 449 ? 31.515 -32.173 -5.829 1.00 11.29 449 ALA B O 1
ATOM 7938 N N . LEU B 1 450 ? 31.205 -29.916 -5.964 1.00 10.81 450 LEU B N 1
ATOM 7939 C CA . LEU B 1 450 ? 31.122 -29.935 -7.405 1.00 10.54 450 LEU B CA 1
ATOM 7940 C C . LEU B 1 450 ? 32.453 -30.357 -8.040 1.00 10.92 450 LEU B C 1
ATOM 7941 O O . LEU B 1 450 ? 32.456 -31.071 -9.069 1.00 10.33 450 LEU B O 1
ATOM 7946 N N . ASN B 1 451 ? 33.587 -29.932 -7.464 1.00 10.62 451 ASN B N 1
ATOM 7947 C CA . ASN B 1 451 ? 34.892 -30.361 -8.017 1.00 8.61 451 ASN B CA 1
ATOM 7948 C C . ASN B 1 451 ? 35.004 -31.872 -7.829 1.00 11.13 451 ASN B C 1
ATOM 7949 O O . ASN B 1 451 ? 35.423 -32.669 -8.765 1.00 11.41 451 ASN B O 1
ATOM 7954 N N . LEU B 1 452 ? 34.604 -32.366 -6.669 1.00 11.13 452 LEU B N 1
ATOM 7955 C CA . LEU B 1 452 ? 34.674 -33.814 -6.434 1.00 11.62 452 LEU B CA 1
ATOM 7956 C C . LEU B 1 452 ? 33.794 -34.592 -7.377 1.00 13.63 452 LEU B C 1
ATOM 7957 O O . LEU B 1 452 ? 34.152 -35.727 -7.779 1.00 15.79 452 LEU B O 1
ATOM 7962 N N . ASP B 1 453 ? 32.667 -34.028 -7.776 1.00 12.96 453 ASP B N 1
ATOM 7963 C CA . ASP B 1 453 ? 31.760 -34.682 -8.718 1.00 14.19 453 ASP B CA 1
ATOM 7964 C C . ASP B 1 453 ? 32.255 -34.796 -10.148 1.00 14.34 453 ASP B C 1
ATOM 7965 O O . ASP B 1 453 ? 31.587 -35.428 -10.971 1.00 13.71 453 ASP B O 1
ATOM 7970 N N . GLN B 1 454 ? 33.396 -34.178 -10.468 1.00 12.59 454 GLN B N 1
ATOM 7971 C CA . GLN B 1 454 ? 33.911 -34.181 -11.849 1.00 12.54 454 GLN B CA 1
ATOM 7972 C C . GLN B 1 454 ? 34.737 -35.434 -12.004 1.00 13.09 454 GLN B C 1
ATOM 7973 O O . GLN B 1 454 ? 35.970 -35.384 -12.021 1.00 12.41 454 GLN B O 1
ATOM 7979 N N . ALA B 1 455 ? 34.027 -36.575 -12.033 1.00 13.22 455 ALA B N 1
ATOM 7980 C CA . ALA B 1 455 ? 34.618 -37.902 -11.964 1.00 14.34 455 ALA B CA 1
ATOM 7981 C C . ALA B 1 455 ? 35.623 -38.185 -13.086 1.00 14.98 455 ALA B C 1
ATOM 7982 O O . ALA B 1 455 ? 36.456 -39.068 -12.977 1.00 15.58 455 ALA B O 1
ATOM 7984 N N . GLU B 1 456 ? 35.484 -37.501 -14.204 1.00 13.71 456 GLU B N 1
ATOM 7985 C CA . GLU B 1 456 ? 36.364 -37.810 -15.348 1.00 16.59 456 GLU B CA 1
ATOM 7986 C C . GLU B 1 456 ? 37.725 -37.130 -15.268 1.00 15.59 456 GLU B C 1
ATOM 7987 O O . GLU B 1 456 ? 38.633 -37.423 -16.044 1.00 15.16 456 GLU B O 1
ATOM 7993 N N . LEU B 1 457 ? 37.866 -36.206 -14.350 1.00 11.76 457 LEU B N 1
ATOM 7994 C CA . LEU B 1 457 ? 39.135 -35.544 -14.131 1.00 11.13 457 LEU B CA 1
ATOM 7995 C C . LEU B 1 457 ? 40.084 -36.477 -13.405 1.00 11.85 457 LEU B C 1
ATOM 7996 O O . LEU B 1 457 ? 39.674 -37.360 -12.609 1.00 12.05 457 LEU B O 1
ATOM 8001 N N . PRO B 1 458 ? 41.381 -36.320 -13.662 1.00 12.41 458 PRO B N 1
ATOM 8002 C CA . PRO B 1 458 ? 42.375 -37.053 -12.861 1.00 12.52 458 PRO B CA 1
ATOM 8003 C C . PRO B 1 458 ? 42.233 -36.709 -11.388 1.00 12.41 458 PRO B C 1
ATOM 8004 O O . PRO B 1 458 ? 41.784 -35.616 -11.042 1.00 10.31 458 PRO B O 1
ATOM 8008 N N . PHE B 1 459 ? 42.563 -37.641 -10.534 1.00 11.93 459 PHE B N 1
ATOM 8009 C CA . PHE B 1 459 ? 42.271 -37.482 -9.124 1.00 11.30 459 PHE B CA 1
ATOM 8010 C C . PHE B 1 459 ? 42.838 -36.231 -8.519 1.00 10.84 459 PHE B C 1
ATOM 8011 O O . PHE B 1 459 ? 42.138 -35.543 -7.824 1.00 10.95 459 PHE B O 1
ATOM 8019 N N . LEU B 1 460 ? 44.077 -35.900 -8.825 1.00 9.44 460 LEU B N 1
ATOM 8020 C CA . LEU B 1 460 ? 44.663 -34.716 -8.214 1.00 10.15 460 LEU B CA 1
ATOM 8021 C C . LEU B 1 460 ? 43.912 -33.435 -8.625 1.00 10.29 460 LEU B C 1
ATOM 8022 O O . LEU B 1 460 ? 43.884 -32.479 -7.840 1.00 11.80 460 LEU B O 1
ATOM 8027 N N . ARG B 1 461 ? 43.286 -33.416 -9.802 1.00 9.34 461 ARG B N 1
ATOM 8028 C CA . ARG B 1 461 ? 42.383 -32.326 -10.179 1.00 11.28 461 ARG B CA 1
ATOM 8029 C C . ARG B 1 461 ? 41.061 -32.303 -9.427 1.00 10.62 461 ARG B C 1
ATOM 8030 O O . ARG B 1 461 ? 40.484 -31.233 -9.309 1.00 12.85 461 ARG B O 1
ATOM 8038 N N . ARG B 1 462 ? 40.575 -33.453 -8.935 1.00 9.48 462 ARG B N 1
ATOM 8039 C CA . ARG B 1 462 ? 39.328 -33.483 -8.187 1.00 10.32 462 ARG B CA 1
ATOM 8040 C C . ARG B 1 462 ? 39.500 -32.871 -6.785 1.00 10.43 462 ARG B C 1
ATOM 8041 O O . ARG B 1 462 ? 38.528 -32.350 -6.212 1.00 10.33 462 ARG B O 1
ATOM 8049 N N . ILE B 1 463 ? 40.726 -32.889 -6.279 1.00 10.96 463 ILE B N 1
ATOM 8050 C CA . ILE B 1 463 ? 41.028 -32.330 -4.970 1.00 10.25 463 ILE B CA 1
ATOM 8051 C C . ILE B 1 463 ? 42.018 -31.137 -4.999 1.00 12.71 463 ILE B C 1
ATOM 8052 O O . ILE B 1 463 ? 42.608 -30.821 -3.971 1.00 13.22 463 ILE B O 1
ATOM 8057 N N . ALA B 1 464 ? 42.286 -30.578 -6.187 1.00 12.98 464 ALA B N 1
ATOM 8058 C CA . ALA B 1 464 ? 43.348 -29.587 -6.390 1.00 13.01 464 ALA B CA 1
ATOM 8059 C C . ALA B 1 464 ? 43.234 -28.476 -5.379 1.00 14.21 464 ALA B C 1
ATOM 8060 O O . ALA B 1 464 ? 42.204 -27.849 -5.294 1.00 12.80 464 ALA B O 1
ATOM 8062 N N . PRO B 1 465 ? 44.307 -28.187 -4.630 1.00 15.37 465 PRO B N 1
ATOM 8063 C CA . PRO B 1 465 ? 44.217 -27.201 -3.545 1.00 16.52 465 PRO B CA 1
ATOM 8064 C C . PRO B 1 465 ? 44.805 -25.885 -4.052 1.00 20.21 465 PRO B C 1
ATOM 8065 O O . PRO B 1 465 ? 45.957 -25.496 -3.656 1.00 27.46 465 PRO B O 1
ATOM 8069 N N . TYR B 1 466 ? 44.220 -25.330 -5.067 1.00 13.60 466 TYR B N 1
ATOM 8070 C CA . TYR B 1 466 ? 44.533 -23.965 -5.568 1.00 10.33 466 TYR B CA 1
ATOM 8071 C C . TYR B 1 466 ? 43.971 -22.927 -4.638 1.00 10.62 466 TYR B C 1
ATOM 8072 O O . TYR B 1 466 ? 42.791 -22.686 -4.566 1.00 8.81 466 TYR B O 1
ATOM 8081 N N . ASN B 1 467 ? 44.841 -22.353 -3.828 1.00 9.07 467 ASN B N 1
ATOM 8082 C CA . ASN B 1 467 ? 44.459 -21.421 -2.787 1.00 7.18 467 ASN B CA 1
ATOM 8083 C C . ASN B 1 467 ? 43.677 -20.221 -3.316 1.00 7.09 467 ASN B C 1
ATOM 8084 O O . ASN B 1 467 ? 42.684 -19.820 -2.690 1.00 8.00 467 ASN B O 1
ATOM 8089 N N . ALA B 1 468 ? 44.146 -19.587 -4.399 1.00 7.88 468 ALA B N 1
ATOM 8090 C CA . ALA B 1 468 ? 43.495 -18.387 -4.850 1.00 8.70 468 ALA B CA 1
ATOM 8091 C C . ALA B 1 468 ? 42.105 -18.724 -5.404 1.00 8.41 468 ALA B C 1
ATOM 8092 O O . ALA B 1 468 ? 41.149 -18.019 -5.148 1.00 7.76 468 ALA B O 1
ATOM 8094 N N . TYR B 1 469 ? 42.008 -19.812 -6.141 1.00 6.88 469 TYR B N 1
ATOM 8095 C CA . TYR B 1 469 ? 40.714 -20.229 -6.619 1.00 7.93 469 TYR B CA 1
ATOM 8096 C C . TYR B 1 469 ? 39.764 -20.555 -5.413 1.00 8.44 469 TYR B C 1
ATOM 8097 O O . TYR B 1 469 ? 38.599 -20.146 -5.394 1.00 7.66 469 TYR B O 1
ATOM 8106 N N . THR B 1 470 ? 40.194 -21.446 -4.539 1.00 9.08 470 THR B N 1
ATOM 8107 C CA . THR B 1 470 ? 39.364 -21.977 -3.457 1.00 9.16 470 THR B CA 1
ATOM 8108 C C . THR B 1 470 ? 38.895 -20.912 -2.488 1.00 8.25 470 THR B C 1
ATOM 8109 O O . THR B 1 470 ? 37.715 -20.779 -2.203 1.00 7.17 470 THR B O 1
ATOM 8113 N N . GLU B 1 471 ? 39.844 -20.124 -2.036 1.00 7.71 471 GLU B N 1
ATOM 8114 C CA . GLU B 1 471 ? 39.551 -19.009 -1.117 1.00 6.93 471 GLU B CA 1
ATOM 8115 C C . GLU B 1 471 ? 38.877 -17.862 -1.824 1.00 8.48 471 GLU B C 1
ATOM 8116 O O . GLU B 1 471 ? 37.958 -17.194 -1.259 1.00 8.64 471 GLU B O 1
ATOM 8122 N N . GLY B 1 472 ? 39.306 -17.536 -3.051 1.00 7.35 472 GLY B N 1
ATOM 8123 C CA . GLY B 1 472 ? 38.685 -16.451 -3.757 1.00 6.96 472 GLY B CA 1
ATOM 8124 C C . GLY B 1 472 ? 37.235 -16.771 -4.059 1.00 6.23 472 GLY B C 1
ATOM 8125 O O . GLY B 1 472 ? 36.372 -15.879 -4.051 1.00 6.43 472 GLY B O 1
ATOM 8126 N N . TRP B 1 473 ? 36.986 -18.034 -4.464 1.00 6.10 473 TRP B N 1
ATOM 8127 C CA . TRP B 1 473 ? 35.619 -18.478 -4.747 1.00 6.77 473 TRP B CA 1
ATOM 8128 C C . TRP B 1 473 ? 34.711 -18.199 -3.559 1.00 7.31 473 TRP B C 1
ATOM 8129 O O . TRP B 1 473 ? 33.620 -17.581 -3.687 1.00 8.52 473 TRP B O 1
ATOM 8140 N N . ALA B 1 474 ? 35.149 -18.608 -2.372 1.00 6.88 474 ALA B N 1
ATOM 8141 C CA . ALA B 1 474 ? 34.306 -18.497 -1.209 1.00 6.88 474 ALA B CA 1
ATOM 8142 C C . ALA B 1 474 ? 34.031 -17.064 -0.862 1.00 10.78 474 ALA B C 1
ATOM 8143 O O . ALA B 1 474 ? 32.897 -16.722 -0.522 1.00 9.86 474 ALA B O 1
ATOM 8145 N N . LEU B 1 475 ? 35.023 -16.200 -1.022 1.00 8.02 475 LEU B N 1
ATOM 8146 C CA . LEU B 1 475 ? 34.775 -14.738 -0.766 1.00 9.04 475 LEU B CA 1
ATOM 8147 C C . LEU B 1 475 ? 33.829 -14.147 -1.821 1.00 8.80 475 LEU B C 1
ATOM 8148 O O . LEU B 1 475 ? 32.872 -13.385 -1.509 1.00 7.18 475 LEU B O 1
ATOM 8153 N N . TYR B 1 476 ? 34.021 -14.511 -3.082 1.00 7.90 476 TYR B N 1
ATOM 8154 C CA . TYR B 1 476 ? 33.099 -14.153 -4.174 1.00 8.90 476 TYR B CA 1
ATOM 8155 C C . TYR B 1 476 ? 31.658 -14.574 -3.897 1.00 8.73 476 TYR B C 1
ATOM 8156 O O . TYR B 1 476 ? 30.705 -13.783 -4.035 1.00 9.26 476 TYR B O 1
ATOM 8165 N N . SER B 1 477 ? 31.498 -15.789 -3.400 1.00 7.99 477 SER B N 1
ATOM 8166 C CA . SER B 1 477 ? 30.178 -16.341 -3.093 1.00 9.25 477 SER B CA 1
ATOM 8167 C C . SER B 1 477 ? 29.447 -15.580 -1.977 1.00 9.18 477 SER B C 1
ATOM 8168 O O . SER B 1 477 ? 28.201 -15.460 -2.021 1.00 9.73 477 SER B O 1
ATOM 8171 N N . GLU B 1 478 ? 30.213 -14.982 -1.059 1.00 8.49 478 GLU B N 1
ATOM 8172 C CA . GLU B 1 478 ? 29.656 -14.122 -0.029 1.00 8.90 478 GLU B CA 1
ATOM 8173 C C . GLU B 1 478 ? 29.080 -12.836 -0.607 1.00 9.31 478 GLU B C 1
ATOM 8174 O O . GLU B 1 478 ? 28.034 -12.344 -0.127 1.00 9.22 478 GLU B O 1
ATOM 8180 N N . GLN B 1 479 ? 29.672 -12.336 -1.698 1.00 7.59 479 GLN B N 1
ATOM 8181 C CA . GLN B 1 479 ? 29.071 -11.223 -2.392 1.00 7.93 479 GLN B CA 1
ATOM 8182 C C . GLN B 1 479 ? 27.859 -11.658 -3.237 1.00 8.47 479 GLN B C 1
ATOM 8183 O O . GLN B 1 479 ? 26.861 -10.966 -3.280 1.00 7.05 479 GLN B O 1
ATOM 8189 N N . VAL B 1 480 ? 27.921 -12.827 -3.869 1.00 7.25 480 VAL B N 1
ATOM 8190 C CA . VAL B 1 480 ? 26.817 -13.279 -4.668 1.00 8.24 480 VAL B CA 1
ATOM 8191 C C . VAL B 1 480 ? 25.590 -13.493 -3.763 1.00 7.68 480 VAL B C 1
ATOM 8192 O O . VAL B 1 480 ? 24.465 -13.220 -4.176 1.00 7.81 480 VAL B O 1
ATOM 8196 N N . ALA B 1 481 ? 25.775 -13.893 -2.507 1.00 8.82 481 ALA B N 1
ATOM 8197 C CA . ALA B 1 481 ? 24.671 -14.089 -1.593 1.00 8.51 481 ALA B CA 1
ATOM 8198 C C . ALA B 1 481 ? 23.950 -12.744 -1.398 1.00 7.29 481 ALA B C 1
ATOM 8199 O O . ALA B 1 481 ? 22.727 -12.704 -1.374 1.00 7.53 481 ALA B O 1
ATOM 8201 N N . TYR B 1 482 ? 24.727 -11.663 -1.254 1.00 7.22 482 TYR B N 1
ATOM 8202 C CA . TYR B 1 482 ? 24.135 -10.331 -1.165 1.00 7.58 482 TYR B CA 1
ATOM 8203 C C . TYR B 1 482 ? 23.342 -9.975 -2.477 1.00 8.83 482 TYR B C 1
ATOM 8204 O O . TYR B 1 482 ? 22.205 -9.488 -2.426 1.00 8.25 482 TYR B O 1
ATOM 8213 N N . GLU B 1 483 ? 23.968 -10.264 -3.619 1.00 6.34 483 GLU B N 1
ATOM 8214 C CA . GLU B 1 483 ? 23.343 -9.946 -4.913 1.00 7.52 483 GLU B CA 1
ATOM 8215 C C . GLU B 1 483 ? 22.078 -10.810 -5.165 1.00 7.46 483 GLU B C 1
ATOM 8216 O O . GLU B 1 483 ? 21.224 -10.391 -5.935 1.00 9.58 483 GLU B O 1
ATOM 8222 N N . LEU B 1 484 ? 21.943 -11.931 -4.455 1.00 7.96 484 LEU B N 1
ATOM 8223 C CA . LEU B 1 484 ? 20.759 -12.799 -4.513 1.00 9.45 484 LEU B CA 1
ATOM 8224 C C . LEU B 1 484 ? 19.669 -12.361 -3.523 1.00 8.99 484 LEU B C 1
ATOM 8225 O O . LEU B 1 484 ? 18.566 -12.908 -3.524 1.00 9.76 484 LEU B O 1
ATOM 8230 N N . GLY B 1 485 ? 19.955 -11.385 -2.709 1.00 8.18 485 GLY B N 1
ATOM 8231 C CA . GLY B 1 485 ? 19.013 -10.848 -1.734 1.00 8.58 485 GLY B CA 1
ATOM 8232 C C . GLY B 1 485 ? 18.997 -11.435 -0.342 1.00 7.74 485 GLY B C 1
ATOM 8233 O O . GLY B 1 485 ? 18.013 -11.186 0.425 1.00 9.32 485 GLY B O 1
ATOM 8234 N N . MET B 1 486 ? 20.098 -12.074 0.057 1.00 9.17 486 MET B N 1
ATOM 8235 C CA . MET B 1 486 ? 20.159 -12.701 1.404 1.00 9.81 486 MET B CA 1
ATOM 8236 C C . MET B 1 486 ? 20.220 -11.712 2.557 1.00 9.97 486 MET B C 1
ATOM 8237 O O . MET B 1 486 ? 19.989 -12.125 3.686 1.00 11.95 486 MET B O 1
ATOM 8242 N N . TYR B 1 487 ? 20.430 -10.430 2.275 1.00 6.66 487 TYR B N 1
ATOM 8243 C CA . TYR B 1 487 ? 20.461 -9.367 3.311 1.00 7.69 487 TYR B CA 1
ATOM 8244 C C . TYR B 1 487 ? 19.366 -8.354 3.149 1.00 7.32 487 TYR B C 1
ATOM 8245 O O . TYR B 1 487 ? 19.440 -7.234 3.712 1.00 8.25 487 TYR B O 1
ATOM 8254 N N . GLU B 1 488 ? 18.297 -8.748 2.453 1.00 8.33 488 GLU B N 1
ATOM 8255 C CA . GLU B 1 488 ? 17.066 -7.947 2.384 1.00 10.32 488 GLU B CA 1
ATOM 8256 C C . GLU B 1 488 ? 16.638 -7.608 3.810 1.00 9.03 488 GLU B C 1
ATOM 8257 O O . GLU B 1 488 ? 16.513 -8.520 4.655 1.00 9.92 488 GLU B O 1
ATOM 8263 N N . ASN B 1 489 ? 16.436 -6.333 4.062 1.00 7.84 489 ASN B N 1
ATOM 8264 C CA . ASN B 1 489 ? 16.010 -5.809 5.359 1.00 10.49 489 ASN B CA 1
ATOM 8265 C C . ASN B 1 489 ? 16.965 -6.263 6.497 1.00 9.73 489 ASN B C 1
ATOM 8266 O O . ASN B 1 489 ? 16.557 -6.435 7.639 1.00 11.38 489 ASN B O 1
ATOM 8271 N N . ASP B 1 490 ? 18.248 -6.392 6.163 1.00 7.96 490 ASP B N 1
ATOM 8272 C CA . ASP B 1 490 ? 19.258 -6.861 7.127 1.00 6.90 490 ASP B CA 1
ATOM 8273 C C . ASP B 1 490 ? 20.562 -6.096 7.032 1.00 6.51 490 ASP B C 1
ATOM 8274 O O . ASP B 1 490 ? 21.596 -6.679 6.665 1.00 6.43 490 ASP B O 1
ATOM 8279 N N . PRO B 1 491 ? 20.537 -4.803 7.371 1.00 6.94 491 PRO B N 1
ATOM 8280 C CA . PRO B 1 491 ? 21.719 -3.959 7.305 1.00 6.74 491 PRO B CA 1
ATOM 8281 C C . PRO B 1 491 ? 22.841 -4.440 8.174 1.00 6.98 491 PRO B C 1
ATOM 8282 O O . PRO B 1 491 ? 23.993 -4.319 7.778 1.00 7.49 491 PRO B O 1
ATOM 8286 N N . PHE B 1 492 ? 22.544 -4.976 9.350 1.00 7.23 492 PHE B N 1
ATOM 8287 C CA . PHE B 1 492 ? 23.610 -5.420 10.241 1.00 7.21 492 PHE B CA 1
ATOM 8288 C C . PHE B 1 492 ? 24.266 -6.687 9.754 1.00 7.14 492 PHE B C 1
ATOM 8289 O O . PHE B 1 492 ? 25.497 -6.789 9.802 1.00 6.51 492 PHE B O 1
ATOM 8297 N N . GLY B 1 493 ? 23.482 -7.601 9.208 1.00 6.18 493 GLY B N 1
ATOM 8298 C CA . GLY B 1 493 ? 24.053 -8.765 8.549 1.00 6.64 493 GLY B CA 1
ATOM 8299 C C . GLY B 1 493 ? 24.912 -8.371 7.364 1.00 6.80 493 GLY B C 1
ATOM 8300 O O . GLY B 1 493 ? 25.964 -9.008 7.093 1.00 5.64 493 GLY B O 1
ATOM 8301 N N . ASP B 1 494 ? 24.487 -7.338 6.638 1.00 5.56 494 ASP B N 1
ATOM 8302 C CA . ASP B 1 494 ? 25.281 -6.869 5.511 1.00 6.82 494 ASP B CA 1
ATOM 8303 C C . ASP B 1 494 ? 26.617 -6.313 5.999 1.00 5.43 494 ASP B C 1
ATOM 8304 O O . ASP B 1 494 ? 27.651 -6.547 5.345 1.00 6.27 494 ASP B O 1
ATOM 8309 N N . LEU B 1 495 ? 26.621 -5.574 7.099 1.00 6.95 495 LEU B N 1
ATOM 8310 C CA . LEU B 1 495 ? 27.860 -5.119 7.711 1.00 5.80 495 LEU B CA 1
ATOM 8311 C C . LEU B 1 495 ? 28.740 -6.291 8.105 1.00 6.81 495 LEU B C 1
ATOM 8312 O O . LEU B 1 495 ? 29.947 -6.209 7.964 1.00 7.30 495 LEU B O 1
ATOM 8317 N N . GLY B 1 496 ? 28.175 -7.396 8.587 1.00 7.18 496 GLY B N 1
ATOM 8318 C CA . GLY B 1 496 ? 28.926 -8.653 8.817 1.00 7.66 496 GLY B CA 1
ATOM 8319 C C . GLY B 1 496 ? 29.654 -9.130 7.593 1.00 6.79 496 GLY B C 1
ATOM 8320 O O . GLY B 1 496 ? 30.855 -9.503 7.631 1.00 7.29 496 GLY B O 1
ATOM 8321 N N . ARG B 1 497 ? 28.941 -9.136 6.473 1.00 7.01 497 ARG B N 1
ATOM 8322 C CA . ARG B 1 497 ? 29.513 -9.482 5.156 1.00 6.86 497 ARG B CA 1
ATOM 8323 C C . ARG B 1 497 ? 30.673 -8.580 4.777 1.00 6.79 497 ARG B C 1
ATOM 8324 O O . ARG B 1 497 ? 31.758 -9.045 4.438 1.00 7.04 497 ARG B O 1
ATOM 8332 N N . LEU B 1 498 ? 30.452 -7.273 4.926 1.00 7.18 498 LEU B N 1
ATOM 8333 C CA . LEU B 1 498 ? 31.430 -6.315 4.528 1.00 6.76 498 LEU B CA 1
ATOM 8334 C C . LEU B 1 498 ? 32.661 -6.384 5.446 1.00 6.04 498 LEU B C 1
ATOM 8335 O O . LEU B 1 498 ? 33.785 -6.251 4.974 1.00 6.63 498 LEU B O 1
ATOM 8340 N N . GLN B 1 499 ? 32.435 -6.629 6.724 1.00 6.01 499 GLN B N 1
ATOM 8341 C CA . GLN B 1 499 ? 33.524 -6.745 7.693 1.00 7.44 499 GLN B CA 1
ATOM 8342 C C . GLN B 1 499 ? 34.403 -7.876 7.324 1.00 5.30 499 GLN B C 1
ATOM 8343 O O . GLN B 1 499 ? 35.631 -7.816 7.445 1.00 6.21 499 GLN B O 1
ATOM 8349 N N . ALA B 1 500 ? 33.809 -8.987 6.881 1.00 6.75 500 ALA B N 1
ATOM 8350 C CA . ALA B 1 500 ? 34.612 -10.158 6.463 1.00 7.96 500 ALA B CA 1
ATOM 8351 C C . ALA B 1 500 ? 35.398 -9.902 5.173 1.00 9.10 500 ALA B C 1
ATOM 8352 O O . ALA B 1 500 ? 36.549 -10.295 5.069 1.00 9.65 500 ALA B O 1
ATOM 8354 N N . GLU B 1 501 ? 34.810 -9.160 4.243 1.00 7.60 501 GLU B N 1
ATOM 8355 C CA . GLU B 1 501 ? 35.523 -8.752 3.037 1.00 8.66 501 GLU B CA 1
ATOM 8356 C C . GLU B 1 501 ? 36.669 -7.799 3.382 1.00 7.98 501 GLU B C 1
ATOM 8357 O O . GLU B 1 501 ? 37.781 -7.945 2.881 1.00 8.69 501 GLU B O 1
ATOM 8363 N N . LEU B 1 502 ? 36.409 -6.850 4.278 1.00 6.42 502 LEU B N 1
ATOM 8364 C CA . LEU B 1 502 ? 37.426 -5.907 4.780 1.00 6.99 502 LEU B CA 1
ATOM 8365 C C . LEU B 1 502 ? 38.605 -6.608 5.390 1.00 6.16 502 LEU B C 1
ATOM 8366 O O . LEU B 1 502 ? 39.801 -6.249 5.142 1.00 8.74 502 LEU B O 1
ATOM 8371 N N . PHE B 1 503 ? 38.317 -7.663 6.150 1.00 6.88 503 PHE B N 1
ATOM 8372 C CA . PHE B 1 503 ? 39.331 -8.416 6.830 1.00 8.73 503 PHE B CA 1
ATOM 8373 C C . PHE B 1 503 ? 40.281 -9.067 5.785 1.00 9.77 503 PHE B C 1
ATOM 8374 O O . PHE B 1 503 ? 41.499 -9.069 5.948 1.00 7.51 503 PHE B O 1
ATOM 8382 N N . ARG B 1 504 ? 39.716 -9.610 4.723 1.00 7.02 504 ARG B N 1
ATOM 8383 C CA . ARG B 1 504 ? 40.539 -10.112 3.660 1.00 8.65 504 ARG B CA 1
ATOM 8384 C C . ARG B 1 504 ? 41.288 -9.068 2.832 1.00 9.63 504 ARG B C 1
ATOM 8385 O O . ARG B 1 504 ? 42.398 -9.361 2.350 1.00 9.76 504 ARG B O 1
ATOM 8393 N N . ALA B 1 505 ? 40.782 -7.834 2.729 1.00 6.97 505 ALA B N 1
ATOM 8394 C CA . ALA B 1 505 ? 41.557 -6.762 2.169 1.00 7.73 505 ALA B CA 1
ATOM 8395 C C . ALA B 1 505 ? 42.755 -6.412 3.081 1.00 7.53 505 ALA B C 1
ATOM 8396 O O . ALA B 1 505 ? 43.875 -6.205 2.563 1.00 8.01 505 ALA B O 1
ATOM 8398 N N . VAL B 1 506 ? 42.508 -6.348 4.395 1.00 6.13 506 VAL B N 1
ATOM 8399 C CA . VAL B 1 506 ? 43.573 -6.120 5.359 1.00 6.68 506 VAL B CA 1
ATOM 8400 C C . VAL B 1 506 ? 44.658 -7.197 5.221 1.00 6.31 506 VAL B C 1
ATOM 8401 O O . VAL B 1 506 ? 45.814 -6.870 5.340 1.00 7.60 506 VAL B O 1
ATOM 8405 N N . ARG B 1 507 ? 44.282 -8.441 4.960 1.00 7.07 507 ARG B N 1
ATOM 8406 C CA . ARG B 1 507 ? 45.219 -9.516 4.734 1.00 8.27 507 ARG B CA 1
ATOM 8407 C C . ARG B 1 507 ? 46.208 -9.181 3.632 1.00 9.21 507 ARG B C 1
ATOM 8408 O O . ARG B 1 507 ? 47.389 -9.495 3.762 1.00 10.01 507 ARG B O 1
ATOM 8416 N N . LEU B 1 508 ? 45.755 -8.579 2.535 1.00 7.21 508 LEU B N 1
ATOM 8417 C CA . LEU B 1 508 ? 46.669 -8.202 1.491 1.00 7.67 508 LEU B CA 1
ATOM 8418 C C . LEU B 1 508 ? 47.709 -7.226 2.071 1.00 8.46 508 LEU B C 1
ATOM 8419 O O . LEU B 1 508 ? 48.888 -7.286 1.682 1.00 10.02 508 LEU B O 1
ATOM 8424 N N . VAL B 1 509 ? 47.262 -6.210 2.813 1.00 6.15 509 VAL B N 1
ATOM 8425 C CA . VAL B 1 509 ? 48.125 -5.238 3.346 1.00 7.27 509 VAL B CA 1
ATOM 8426 C C . VAL B 1 509 ? 49.173 -5.823 4.323 1.00 8.49 509 VAL B C 1
ATOM 8427 O O . VAL B 1 509 ? 50.400 -5.491 4.230 1.00 6.09 509 VAL B O 1
ATOM 8431 N N . VAL B 1 510 ? 48.723 -6.621 5.299 1.00 8.01 510 VAL B N 1
ATOM 8432 C CA . VAL B 1 510 ? 49.614 -7.078 6.362 1.00 8.63 510 VAL B CA 1
ATOM 8433 C C . VAL B 1 510 ? 50.526 -8.239 5.896 1.00 6.77 510 VAL B C 1
ATOM 8434 O O . VAL B 1 510 ? 51.657 -8.344 6.374 1.00 6.51 510 VAL B O 1
ATOM 8438 N N . ASP B 1 511 ? 50.065 -9.100 4.988 1.00 5.72 511 ASP B N 1
ATOM 8439 C CA . ASP B 1 511 ? 50.944 -10.174 4.519 1.00 5.43 511 ASP B CA 1
ATOM 8440 C C . ASP B 1 511 ? 52.141 -9.619 3.689 1.00 5.07 511 ASP B C 1
ATOM 8441 O O . ASP B 1 511 ? 53.342 -9.882 3.969 1.00 6.76 511 ASP B O 1
ATOM 8446 N N . THR B 1 512 ? 51.832 -8.708 2.762 1.00 5.83 512 THR B N 1
ATOM 8447 C CA . THR B 1 512 ? 52.864 -8.032 1.990 1.00 5.95 512 THR B CA 1
ATOM 8448 C C . THR B 1 512 ? 53.655 -7.117 2.963 1.00 8.41 512 THR B C 1
ATOM 8449 O O . THR B 1 512 ? 54.840 -6.904 2.794 1.00 6.87 512 THR B O 1
ATOM 8453 N N . GLY B 1 513 ? 52.964 -6.515 3.930 1.00 7.40 513 GLY B N 1
ATOM 8454 C CA . GLY B 1 513 ? 53.636 -5.683 4.940 1.00 6.62 513 GLY B CA 1
ATOM 8455 C C . GLY B 1 513 ? 54.750 -6.394 5.670 1.00 6.26 513 GLY B C 1
ATOM 8456 O O . GLY B 1 513 ? 55.925 -5.941 5.668 1.00 6.46 513 GLY B O 1
ATOM 8457 N N . LEU B 1 514 ? 54.405 -7.516 6.310 1.00 6.90 514 LEU B N 1
ATOM 8458 C CA . LEU B 1 514 ? 55.387 -8.359 6.973 1.00 6.08 514 LEU B CA 1
ATOM 8459 C C . LEU B 1 514 ? 56.498 -8.822 6.026 1.00 6.06 514 LEU B C 1
ATOM 8460 O O . LEU B 1 514 ? 57.675 -8.765 6.368 1.00 5.66 514 LEU B O 1
ATOM 8465 N N . HIS B 1 515 ? 56.134 -9.385 4.875 1.00 7.18 515 HIS B N 1
ATOM 8466 C CA . HIS B 1 515 ? 57.043 -10.207 4.123 1.00 7.35 515 HIS B CA 1
ATOM 8467 C C . HIS B 1 515 ? 57.847 -9.451 3.076 1.00 8.84 515 HIS B C 1
ATOM 8468 O O . HIS B 1 515 ? 58.899 -9.945 2.636 1.00 8.23 515 HIS B O 1
ATOM 8475 N N . ASP B 1 516 ? 57.356 -8.281 2.683 1.00 7.78 516 ASP B N 1
ATOM 8476 C CA . ASP B 1 516 ? 58.009 -7.429 1.681 1.00 9.43 516 ASP B CA 1
ATOM 8477 C C . ASP B 1 516 ? 58.323 -6.057 2.222 1.00 10.13 516 ASP B C 1
ATOM 8478 O O . ASP B 1 516 ? 59.448 -5.573 2.033 1.00 10.54 516 ASP B O 1
ATOM 8483 N N . LYS B 1 517 ? 57.348 -5.385 2.839 1.00 7.00 517 LYS B N 1
ATOM 8484 C CA . LYS B 1 517 ? 57.613 -4.032 3.374 1.00 7.31 517 LYS B CA 1
ATOM 8485 C C . LYS B 1 517 ? 58.533 -4.043 4.611 1.00 8.45 517 LYS B C 1
ATOM 8486 O O . LYS B 1 517 ? 59.000 -2.986 5.083 1.00 9.17 517 LYS B O 1
ATOM 8492 N N . ARG B 1 518 ? 58.747 -5.222 5.165 1.00 6.14 518 ARG B N 1
ATOM 8493 C CA . ARG B 1 518 ? 59.503 -5.417 6.395 1.00 8.67 518 ARG B CA 1
ATOM 8494 C C . ARG B 1 518 ? 58.840 -4.805 7.657 1.00 9.61 518 ARG B C 1
ATOM 8495 O O . ARG B 1 518 ? 59.536 -4.373 8.621 1.00 8.28 518 ARG B O 1
ATOM 8503 N N . TRP B 1 519 ? 57.518 -4.754 7.651 1.00 7.68 519 TRP B N 1
ATOM 8504 C CA . TRP B 1 519 ? 56.766 -4.468 8.888 1.00 6.69 519 TRP B CA 1
ATOM 8505 C C . TRP B 1 519 ? 57.096 -5.492 9.972 1.00 6.46 519 TRP B C 1
ATOM 8506 O O . TRP B 1 519 ? 57.230 -6.694 9.749 1.00 6.51 519 TRP B O 1
ATOM 8517 N N . THR B 1 520 ? 57.187 -5.013 11.207 1.00 6.26 520 THR B N 1
ATOM 8518 C CA . THR B 1 520 ? 57.222 -5.898 12.342 1.00 6.99 520 THR B CA 1
ATOM 8519 C C . THR B 1 520 ? 55.865 -6.551 12.589 1.00 5.31 520 THR B C 1
ATOM 8520 O O . THR B 1 520 ? 54.810 -6.053 12.146 1.00 5.62 520 THR B O 1
ATOM 8524 N N . ARG B 1 521 ? 55.904 -7.604 13.375 1.00 6.21 521 ARG B N 1
ATOM 8525 C CA . ARG B 1 521 ? 54.746 -8.210 14.006 1.00 7.11 521 ARG B CA 1
ATOM 8526 C C . ARG B 1 521 ? 53.849 -7.158 14.657 1.00 7.09 521 ARG B C 1
ATOM 8527 O O . ARG B 1 521 ? 52.638 -7.122 14.405 1.00 6.04 521 ARG B O 1
ATOM 8535 N N . GLU B 1 522 ? 54.459 -6.258 15.391 1.00 5.81 522 GLU B N 1
ATOM 8536 C CA . GLU B 1 522 ? 53.703 -5.229 16.075 1.00 6.83 522 GLU B CA 1
ATOM 8537 C C . GLU B 1 522 ? 53.069 -4.194 15.183 1.00 7.39 522 GLU B C 1
ATOM 8538 O O . GLU B 1 522 ? 51.932 -3.739 15.430 1.00 7.09 522 GLU B O 1
ATOM 8544 N N . GLN B 1 523 ? 53.740 -3.825 14.088 1.00 7.48 523 GLN B N 1
ATOM 8545 C CA . GLN B 1 523 ? 53.120 -2.945 13.119 1.00 8.01 523 GLN B CA 1
ATOM 8546 C C . GLN B 1 523 ? 51.914 -3.579 12.425 1.00 7.35 523 GLN B C 1
ATOM 8547 O O . GLN B 1 523 ? 50.873 -2.925 12.217 1.00 6.85 523 GLN B O 1
ATOM 8553 N N . ALA B 1 524 ? 52.033 -4.873 12.071 1.00 6.28 524 ALA B N 1
ATOM 8554 C CA . ALA B 1 524 ? 50.962 -5.611 11.455 1.00 7.53 524 ALA B CA 1
ATOM 8555 C C . ALA B 1 524 ? 49.764 -5.804 12.383 1.00 7.58 524 ALA B C 1
ATOM 8556 O O . ALA B 1 524 ? 48.597 -5.558 11.957 1.00 6.71 524 ALA B O 1
ATOM 8558 N N . ILE B 1 525 ? 50.040 -6.097 13.657 1.00 6.35 525 ILE B N 1
ATOM 8559 C CA . ILE B 1 525 ? 48.990 -6.097 14.655 1.00 7.86 525 ILE B CA 1
ATOM 8560 C C . ILE B 1 525 ? 48.294 -4.768 14.761 1.00 7.29 525 ILE B C 1
ATOM 8561 O O . ILE B 1 525 ? 47.026 -4.682 14.770 1.00 6.17 525 ILE B O 1
ATOM 8566 N N . SER B 1 526 ? 49.057 -3.707 14.905 1.00 8.00 526 SER B N 1
ATOM 8567 C CA . SER B 1 526 ? 48.474 -2.421 15.008 1.00 9.27 526 SER B CA 1
ATOM 8568 C C . SER B 1 526 ? 47.580 -2.043 13.815 1.00 8.80 526 SER B C 1
ATOM 8569 O O . SER B 1 526 ? 46.488 -1.473 14.006 1.00 11.39 526 SER B O 1
ATOM 8572 N N . TYR B 1 527 ? 48.025 -2.375 12.611 1.00 6.88 527 TYR B N 1
ATOM 8573 C CA . TYR B 1 527 ? 47.275 -2.043 11.433 1.00 7.46 527 TYR B CA 1
ATOM 8574 C C . TYR B 1 527 ? 45.937 -2.802 11.425 1.00 8.17 527 TYR B C 1
ATOM 8575 O O . TYR B 1 527 ? 44.868 -2.218 11.224 1.00 9.77 527 TYR B O 1
ATOM 8584 N N . MET B 1 528 ? 46.011 -4.102 11.638 1.00 8.09 528 MET B N 1
ATOM 8585 C CA . MET B 1 528 ? 44.811 -4.905 11.614 1.00 8.42 528 MET B CA 1
ATOM 8586 C C . MET B 1 528 ? 43.855 -4.470 12.762 1.00 9.32 528 MET B C 1
ATOM 8587 O O . MET B 1 528 ? 42.616 -4.477 12.564 1.00 9.15 528 MET B O 1
ATOM 8592 N N . SER B 1 529 ? 44.374 -4.168 13.946 1.00 9.48 529 SER B N 1
ATOM 8593 C CA . SER B 1 529 ? 43.516 -3.756 15.068 1.00 10.40 529 SER B CA 1
ATOM 8594 C C . SER B 1 529 ? 42.858 -2.394 14.747 1.00 10.14 529 SER B C 1
ATOM 8595 O O . SER B 1 529 ? 41.696 -2.147 15.086 1.00 10.90 529 SER B O 1
ATOM 8598 N N . GLU B 1 530 ? 43.548 -1.527 14.041 1.00 8.49 530 GLU B N 1
ATOM 8599 C CA . GLU B 1 530 ? 43.000 -0.207 13.749 1.00 11.04 530 GLU B CA 1
ATOM 8600 C C . GLU B 1 530 ? 41.934 -0.259 12.636 1.00 11.31 530 GLU B C 1
ATOM 8601 O O . GLU B 1 530 ? 40.955 0.510 12.665 1.00 11.37 530 GLU B O 1
ATOM 8607 N N . GLN B 1 531 ? 42.183 -1.111 11.656 1.00 8.88 531 GLN B N 1
ATOM 8608 C CA . GLN B 1 531 ? 41.357 -1.124 10.448 1.00 10.38 531 GLN B CA 1
ATOM 8609 C C . GLN B 1 531 ? 40.198 -2.076 10.511 1.00 12.54 531 GLN B C 1
ATOM 8610 O O . GLN B 1 531 ? 39.349 -2.017 9.618 1.00 14.71 531 GLN B O 1
ATOM 8616 N N . THR B 1 532 ? 40.148 -2.934 11.534 1.00 10.24 532 THR B N 1
ATOM 8617 C CA . THR B 1 532 ? 39.044 -3.883 11.663 1.00 11.14 532 THR B CA 1
ATOM 8618 C C . THR B 1 532 ? 38.562 -3.853 13.105 1.00 12.54 532 THR B C 1
ATOM 8619 O O . THR B 1 532 ? 39.213 -3.294 13.952 1.00 12.81 532 THR B O 1
ATOM 8623 N N . GLY B 1 533 ? 37.402 -4.452 13.364 1.00 12.22 533 GLY B N 1
ATOM 8624 C CA . GLY B 1 533 ? 36.955 -4.664 14.746 1.00 12.72 533 GLY B CA 1
ATOM 8625 C C . GLY B 1 533 ? 37.397 -5.961 15.402 1.00 13.92 533 GLY B C 1
ATOM 8626 O O . GLY B 1 533 ? 36.822 -6.389 16.404 1.00 14.45 533 GLY B O 1
ATOM 8627 N N . THR B 1 534 ? 38.454 -6.574 14.884 1.00 11.28 534 THR B N 1
ATOM 8628 C CA . THR B 1 534 ? 38.933 -7.831 15.429 1.00 12.12 534 THR B CA 1
ATOM 8629 C C . THR B 1 534 ? 39.511 -7.706 16.834 1.00 10.96 534 THR B C 1
ATOM 8630 O O . THR B 1 534 ? 40.266 -6.783 17.133 1.00 12.57 534 THR B O 1
ATOM 8634 N N . ALA B 1 535 ? 39.117 -8.638 17.700 1.00 12.35 535 ALA B N 1
ATOM 8635 C CA . ALA B 1 535 ? 39.616 -8.673 19.077 1.00 12.90 535 ALA B CA 1
ATOM 8636 C C . ALA B 1 535 ? 41.149 -8.905 19.086 1.00 13.04 535 ALA B C 1
ATOM 8637 O O . ALA B 1 535 ? 41.674 -9.619 18.224 1.00 11.44 535 ALA B O 1
ATOM 8639 N N . GLU B 1 536 ? 41.844 -8.325 20.056 1.00 13.40 536 GLU B N 1
ATOM 8640 C CA . GLU B 1 536 ? 43.317 -8.324 20.075 1.00 15.77 536 GLU B CA 1
ATOM 8641 C C . GLU B 1 536 ? 43.954 -9.705 20.066 1.00 14.48 536 GLU B C 1
ATOM 8642 O O . GLU B 1 536 ? 44.824 -9.956 19.263 1.00 11.35 536 GLU B O 1
ATOM 8648 N N . SER B 1 537 ? 43.397 -10.676 20.796 1.00 14.59 537 SER B N 1
ATOM 8649 C CA . SER B 1 537 ? 43.980 -12.006 20.763 1.00 13.70 537 SER B CA 1
ATOM 8650 C C . SER B 1 537 ? 43.825 -12.699 19.433 1.00 12.02 537 SER B C 1
ATOM 8651 O O . SER B 1 537 ? 44.703 -13.499 19.034 1.00 12.43 537 SER B O 1
ATOM 8654 N N . ASP B 1 538 ? 42.703 -12.485 18.755 1.00 11.86 538 ASP B N 1
ATOM 8655 C CA . ASP B 1 538 ? 42.537 -12.987 17.378 1.00 11.30 538 ASP B CA 1
ATOM 8656 C C . ASP B 1 538 ? 43.476 -12.305 16.386 1.00 10.12 538 ASP B C 1
ATOM 8657 O O . ASP B 1 538 ? 44.048 -12.956 15.507 1.00 8.86 538 ASP B O 1
ATOM 8662 N N . VAL B 1 539 ? 43.710 -11.013 16.553 1.00 9.24 539 VAL B N 1
ATOM 8663 C CA . VAL B 1 539 ? 44.679 -10.319 15.664 1.00 9.77 539 VAL B CA 1
ATOM 8664 C C . VAL B 1 539 ? 46.073 -10.901 15.826 1.00 8.16 539 VAL B C 1
ATOM 8665 O O . VAL B 1 539 ? 46.756 -11.191 14.828 1.00 8.98 539 VAL B O 1
ATOM 8669 N N . VAL B 1 540 ? 46.469 -11.181 17.060 1.00 8.24 540 VAL B N 1
ATOM 8670 C CA . VAL B 1 540 ? 47.767 -11.801 17.348 1.00 6.17 540 VAL B CA 1
ATOM 8671 C C . VAL B 1 540 ? 47.903 -13.156 16.642 1.00 8.91 540 VAL B C 1
ATOM 8672 O O . VAL B 1 540 ? 48.876 -13.443 15.945 1.00 8.86 540 VAL B O 1
ATOM 8676 N N . ALA B 1 541 ? 46.887 -13.993 16.792 1.00 8.30 541 ALA B N 1
ATOM 8677 C CA . ALA B 1 541 ? 46.865 -15.315 16.165 1.00 8.14 541 ALA B CA 1
ATOM 8678 C C . ALA B 1 541 ? 46.933 -15.171 14.629 1.00 8.26 541 ALA B C 1
ATOM 8679 O O . ALA B 1 541 ? 47.607 -15.965 14.000 1.00 9.42 541 ALA B O 1
ATOM 8681 N N . GLU B 1 542 ? 46.229 -14.202 14.062 1.00 8.43 542 GLU B N 1
ATOM 8682 C CA . GLU B 1 542 ? 46.216 -14.036 12.601 1.00 8.04 542 GLU B CA 1
ATOM 8683 C C . GLU B 1 542 ? 47.586 -13.588 12.112 1.00 8.08 542 GLU B C 1
ATOM 8684 O O . GLU B 1 542 ? 48.142 -14.169 11.208 1.00 6.67 542 GLU B O 1
ATOM 8690 N N . ILE B 1 543 ? 48.133 -12.576 12.754 1.00 6.63 543 ILE B N 1
ATOM 8691 C CA . ILE B 1 543 ? 49.442 -12.047 12.315 1.00 7.52 543 ILE B CA 1
ATOM 8692 C C . ILE B 1 543 ? 50.518 -13.158 12.394 1.00 6.60 543 ILE B C 1
ATOM 8693 O O . ILE B 1 543 ? 51.354 -13.308 11.498 1.00 7.34 543 ILE B O 1
ATOM 8698 N N . GLU B 1 544 ? 50.539 -13.923 13.502 1.00 7.52 544 GLU B N 1
ATOM 8699 C CA . GLU B 1 544 ? 51.525 -14.984 13.667 1.00 7.45 544 GLU B CA 1
ATOM 8700 C C . GLU B 1 544 ? 51.276 -16.114 12.663 1.00 8.23 544 GLU B C 1
ATOM 8701 O O . GLU B 1 544 ? 52.242 -16.750 12.168 1.00 6.06 544 GLU B O 1
ATOM 8707 N N . ARG B 1 545 ? 50.025 -16.322 12.288 1.00 6.98 545 ARG B N 1
ATOM 8708 C CA . ARG B 1 545 ? 49.737 -17.252 11.202 1.00 6.66 545 ARG B CA 1
ATOM 8709 C C . ARG B 1 545 ? 50.407 -16.764 9.877 1.00 6.46 545 ARG B C 1
ATOM 8710 O O . ARG B 1 545 ? 51.018 -17.581 9.143 1.00 7.75 545 ARG B O 1
ATOM 8718 N N . TYR B 1 546 ? 50.217 -15.503 9.545 1.00 6.49 546 TYR B N 1
ATOM 8719 C CA . TYR B 1 546 ? 50.737 -14.956 8.296 1.00 6.50 546 TYR B CA 1
ATOM 8720 C C . TYR B 1 546 ? 52.268 -15.075 8.291 1.00 7.10 546 TYR B C 1
ATOM 8721 O O . TYR B 1 546 ? 52.842 -15.378 7.250 1.00 8.89 546 TYR B O 1
ATOM 8730 N N . MET B 1 547 ? 52.892 -14.845 9.449 1.00 6.24 547 MET B N 1
ATOM 8731 C CA . MET B 1 547 ? 54.342 -15.033 9.594 1.00 4.54 547 MET B CA 1
ATOM 8732 C C . MET B 1 547 ? 54.803 -16.438 9.261 1.00 7.21 547 MET B C 1
ATOM 8733 O O . MET B 1 547 ? 55.864 -16.617 8.669 1.00 9.43 547 MET B O 1
ATOM 8738 N N . ALA B 1 548 ? 54.002 -17.430 9.592 1.00 7.14 548 ALA B N 1
ATOM 8739 C CA . ALA B 1 548 ? 54.281 -18.847 9.306 1.00 7.67 548 ALA B CA 1
ATOM 8740 C C . ALA B 1 548 ? 53.926 -19.301 7.910 1.00 9.18 548 ALA B C 1
ATOM 8741 O O . ALA B 1 548 ? 54.511 -20.308 7.445 1.00 7.77 548 ALA B O 1
ATOM 8743 N N . TRP B 1 549 ? 52.939 -18.636 7.301 1.00 8.18 549 TRP B N 1
ATOM 8744 C CA . TRP B 1 549 ? 52.412 -19.041 5.974 1.00 6.42 549 TRP B CA 1
ATOM 8745 C C . TRP B 1 549 ? 52.509 -17.902 4.940 1.00 8.03 549 TRP B C 1
ATOM 8746 O O . TRP B 1 549 ? 51.495 -17.441 4.449 1.00 7.59 549 TRP B O 1
ATOM 8757 N N . PRO B 1 550 ? 53.736 -17.409 4.633 1.00 8.78 550 PRO B N 1
ATOM 8758 C CA . PRO B 1 550 ? 53.834 -16.305 3.737 1.00 7.22 550 PRO B CA 1
ATOM 8759 C C . PRO B 1 550 ? 53.129 -16.502 2.417 1.00 8.32 550 PRO B C 1
ATOM 8760 O O . PRO B 1 550 ? 53.267 -17.524 1.780 1.00 7.76 550 PRO B O 1
ATOM 8764 N N . GLY B 1 551 ? 52.323 -15.511 2.075 1.00 5.66 551 GLY B N 1
ATOM 8765 C CA . GLY B 1 551 ? 51.535 -15.508 0.885 1.00 7.57 551 GLY B CA 1
ATOM 8766 C C . GLY B 1 551 ? 50.159 -16.118 0.930 1.00 5.78 551 GLY B C 1
ATOM 8767 O O . GLY B 1 551 ? 49.338 -15.843 0.069 1.00 6.71 551 GLY B O 1
ATOM 8768 N N . GLN B 1 552 ? 49.924 -17.025 1.869 1.00 7.39 552 GLN B N 1
ATOM 8769 C CA . GLN B 1 552 ? 48.658 -17.792 1.859 1.00 7.37 552 GLN B CA 1
ATOM 8770 C C . GLN B 1 552 ? 47.487 -16.827 2.036 1.00 5.20 552 GLN B C 1
ATOM 8771 O O . GLN B 1 552 ? 46.432 -16.973 1.364 1.00 8.67 552 GLN B O 1
ATOM 8777 N N . ALA B 1 553 ? 47.676 -15.795 2.836 1.00 6.24 553 ALA B N 1
ATOM 8778 C CA . ALA B 1 553 ? 46.668 -14.766 3.062 1.00 5.06 553 ALA B CA 1
ATOM 8779 C C . ALA B 1 553 ? 46.283 -13.964 1.851 1.00 7.07 553 ALA B C 1
ATOM 8780 O O . ALA B 1 553 ? 45.236 -13.296 1.869 1.00 8.05 553 ALA B O 1
ATOM 8782 N N . LEU B 1 554 ? 47.095 -13.998 0.785 1.00 7.53 554 LEU B N 1
ATOM 8783 C CA . LEU B 1 554 ? 46.777 -13.204 -0.391 1.00 7.54 554 LEU B CA 1
ATOM 8784 C C . LEU B 1 554 ? 45.713 -13.834 -1.275 1.00 7.47 554 LEU B C 1
ATOM 8785 O O . LEU B 1 554 ? 45.115 -13.154 -2.097 1.00 9.25 554 LEU B O 1
ATOM 8790 N N . GLY B 1 555 ? 45.572 -15.156 -1.195 1.00 8.26 555 GLY B N 1
ATOM 8791 C CA . GLY B 1 555 ? 44.696 -15.851 -2.152 1.00 10.16 555 GLY B CA 1
ATOM 8792 C C . GLY B 1 555 ? 43.252 -15.377 -2.115 1.00 8.15 555 GLY B C 1
ATOM 8793 O O . GLY B 1 555 ? 42.542 -15.395 -3.122 1.00 8.42 555 GLY B O 1
ATOM 8794 N N . TYR B 1 556 ? 42.786 -15.024 -0.935 1.00 9.18 556 TYR B N 1
ATOM 8795 C CA . TYR B 1 556 ? 41.412 -14.613 -0.682 1.00 8.26 556 TYR B CA 1
ATOM 8796 C C . TYR B 1 556 ? 41.000 -13.466 -1.592 1.00 7.78 556 TYR B C 1
ATOM 8797 O O . TYR B 1 556 ? 40.114 -13.596 -2.426 1.00 7.96 556 TYR B O 1
ATOM 8806 N N . LYS B 1 557 ? 41.581 -12.294 -1.402 1.00 6.72 557 LYS B N 1
ATOM 8807 C CA . LYS B 1 557 ? 41.228 -11.200 -2.244 1.00 8.79 557 LYS B CA 1
ATOM 8808 C C . LYS B 1 557 ? 41.775 -11.288 -3.647 1.00 7.58 557 LYS B C 1
ATOM 8809 O O . LYS B 1 557 ? 41.110 -10.784 -4.536 1.00 10.68 557 LYS B O 1
ATOM 8815 N N . LEU B 1 558 ? 43.003 -11.734 -3.872 1.00 8.86 558 LEU B N 1
ATOM 8816 C CA . LEU B 1 558 ? 43.476 -11.803 -5.253 1.00 8.11 558 LEU B CA 1
ATOM 8817 C C . LEU B 1 558 ? 42.603 -12.707 -6.105 1.00 9.53 558 LEU B C 1
ATOM 8818 O O . LEU B 1 558 ? 42.227 -12.331 -7.225 1.00 9.90 558 LEU B O 1
ATOM 8823 N N . GLY B 1 559 ? 42.133 -13.802 -5.515 1.00 9.50 559 GLY B N 1
ATOM 8824 C CA . GLY B 1 559 ? 41.314 -14.763 -6.254 1.00 9.37 559 GLY B CA 1
ATOM 8825 C C . GLY B 1 559 ? 39.921 -14.146 -6.468 1.00 8.05 559 GLY B C 1
ATOM 8826 O O . GLY B 1 559 ? 39.378 -14.185 -7.614 1.00 8.11 559 GLY B O 1
ATOM 8827 N N . MET B 1 560 ? 39.370 -13.479 -5.440 1.00 8.31 560 MET B N 1
ATOM 8828 C CA . MET B 1 560 ? 38.042 -12.823 -5.538 1.00 8.37 560 MET B CA 1
ATOM 8829 C C . MET B 1 560 ? 38.068 -11.703 -6.603 1.00 7.85 560 MET B C 1
ATOM 8830 O O . MET B 1 560 ? 37.165 -11.606 -7.474 1.00 9.31 560 MET B O 1
ATOM 8835 N N . LEU B 1 561 ? 39.111 -10.872 -6.547 1.00 6.92 561 LEU B N 1
ATOM 8836 C CA . LEU B 1 561 ? 39.286 -9.804 -7.509 1.00 6.89 561 LEU B CA 1
ATOM 8837 C C . LEU B 1 561 ? 39.347 -10.308 -8.935 1.00 7.74 561 LEU B C 1
ATOM 8838 O O . LEU B 1 561 ? 38.760 -9.685 -9.873 1.00 7.82 561 LEU B O 1
ATOM 8843 N N . LYS B 1 562 ? 40.048 -11.430 -9.139 1.00 6.19 562 LYS B N 1
ATOM 8844 C CA . LYS B 1 562 ? 40.149 -11.969 -10.484 1.00 8.46 562 LYS B CA 1
ATOM 8845 C C . LYS B 1 562 ? 38.827 -12.565 -10.980 1.00 6.39 562 LYS B C 1
ATOM 8846 O O . LYS B 1 562 ? 38.480 -12.343 -12.128 1.00 8.89 562 LYS B O 1
ATOM 8852 N N . ILE B 1 563 ? 38.094 -13.312 -10.136 1.00 7.71 563 ILE B N 1
ATOM 8853 C CA . ILE B 1 563 ? 36.779 -13.830 -10.530 1.00 6.66 563 ILE B CA 1
ATOM 8854 C C . ILE B 1 563 ? 35.882 -12.636 -10.901 1.00 7.61 563 ILE B C 1
ATOM 8855 O O . ILE B 1 563 ? 35.215 -12.635 -11.929 1.00 9.20 563 ILE B O 1
ATOM 8860 N N . LEU B 1 564 ? 35.895 -11.573 -10.100 1.00 6.75 564 LEU B N 1
ATOM 8861 C CA . LEU B 1 564 ? 35.064 -10.406 -10.392 1.00 8.77 564 LEU B CA 1
ATOM 8862 C C . LEU B 1 564 ? 35.479 -9.703 -11.667 1.00 9.88 564 LEU B C 1
ATOM 8863 O O . LEU B 1 564 ? 34.647 -9.270 -12.422 1.00 11.10 564 LEU B O 1
ATOM 8868 N N . SER B 1 565 ? 36.798 -9.626 -11.909 1.00 9.97 565 SER B N 1
ATOM 8869 C CA . SER B 1 565 ? 37.340 -8.994 -13.099 1.00 11.64 565 SER B CA 1
ATOM 8870 C C . SER B 1 565 ? 36.909 -9.773 -14.353 1.00 9.36 565 SER B C 1
ATOM 8871 O O . SER B 1 565 ? 36.527 -9.179 -15.384 1.00 9.64 565 SER B O 1
ATOM 8874 N N . LEU B 1 566 ? 36.984 -11.107 -14.295 1.00 8.01 566 LEU B N 1
ATOM 8875 C CA . LEU B 1 566 ? 36.500 -11.924 -15.390 1.00 8.46 566 LEU B CA 1
ATOM 8876 C C . LEU B 1 566 ? 34.996 -11.725 -15.599 1.00 9.08 566 LEU B C 1
ATOM 8877 O O . LEU B 1 566 ? 34.516 -11.699 -16.744 1.00 8.85 566 LEU B O 1
ATOM 8882 N N . ARG B 1 567 ? 34.222 -11.642 -14.530 1.00 9.11 567 ARG B N 1
ATOM 8883 C CA . ARG B 1 567 ? 32.781 -11.457 -14.668 1.00 9.37 567 ARG B CA 1
ATOM 8884 C C . ARG B 1 567 ? 32.500 -10.099 -15.344 1.00 9.08 567 ARG B C 1
ATOM 8885 O O . ARG B 1 567 ? 31.595 -9.964 -16.177 1.00 8.04 567 ARG B O 1
ATOM 8893 N N . GLU B 1 568 ? 33.266 -9.078 -14.977 1.00 11.02 568 GLU B N 1
ATOM 8894 C CA . GLU B 1 568 ? 33.051 -7.751 -15.586 1.00 14.05 568 GLU B CA 1
ATOM 8895 C C . GLU B 1 568 ? 33.480 -7.733 -17.045 1.00 13.84 568 GLU B C 1
ATOM 8896 O O . GLU B 1 568 ? 32.788 -7.154 -17.882 1.00 14.96 568 GLU B O 1
ATOM 8902 N N . GLN B 1 569 ? 34.570 -8.418 -17.364 1.00 12.89 569 GLN B N 1
ATOM 8903 C CA . GLN B 1 569 ? 34.949 -8.603 -18.782 1.00 13.62 569 GLN B CA 1
ATOM 8904 C C . GLN B 1 569 ? 33.828 -9.310 -19.580 1.00 11.00 569 GLN B C 1
ATOM 8905 O O . GLN B 1 569 ? 33.446 -8.856 -20.683 1.00 10.59 569 GLN B O 1
ATOM 8911 N N . ALA B 1 570 ? 33.271 -10.371 -19.006 1.00 9.86 570 ALA B N 1
ATOM 8912 C CA . ALA B 1 570 ? 32.151 -11.134 -19.627 1.00 9.05 570 ALA B CA 1
ATOM 8913 C C . ALA B 1 570 ? 30.954 -10.257 -19.868 1.00 9.22 570 ALA B C 1
ATOM 8914 O O . ALA B 1 570 ? 30.347 -10.261 -20.946 1.00 11.09 570 ALA B O 1
ATOM 8916 N N . LYS B 1 571 ? 30.596 -9.476 -18.839 1.00 10.42 571 LYS B N 1
ATOM 8917 C CA . LYS B 1 571 ? 29.473 -8.540 -18.940 1.00 11.72 571 LYS B CA 1
ATOM 8918 C C . LYS B 1 571 ? 29.705 -7.484 -20.006 1.00 12.73 571 LYS B C 1
ATOM 8919 O O . LYS B 1 571 ? 28.753 -7.154 -20.740 1.00 13.51 571 LYS B O 1
ATOM 8925 N N . ALA B 1 572 ? 30.900 -6.890 -20.067 1.00 13.04 572 ALA B N 1
ATOM 8926 C CA . ALA B 1 572 ? 31.244 -5.924 -21.142 1.00 14.77 572 ALA B CA 1
ATOM 8927 C C . ALA B 1 572 ? 31.168 -6.522 -22.531 1.00 15.24 572 ALA B C 1
ATOM 8928 O O . ALA B 1 572 ? 30.572 -5.885 -23.440 1.00 16.00 572 ALA B O 1
ATOM 8930 N N . ARG B 1 573 ? 31.706 -7.728 -22.697 1.00 14.79 573 ARG B N 1
ATOM 8931 C CA . ARG B 1 573 ? 31.701 -8.468 -23.966 1.00 16.75 573 ARG B CA 1
ATOM 8932 C C . ARG B 1 573 ? 30.279 -8.808 -24.418 1.00 16.38 573 ARG B C 1
ATOM 8933 O O . ARG B 1 573 ? 29.908 -8.637 -25.599 1.00 17.61 573 ARG B O 1
ATOM 8941 N N . LEU B 1 574 ? 29.459 -9.270 -23.493 1.00 14.30 574 LEU B N 1
ATOM 8942 C CA . LEU B 1 574 ? 28.217 -9.921 -23.852 1.00 13.80 574 LEU B CA 1
ATOM 8943 C C . LEU B 1 574 ? 26.990 -9.023 -23.788 1.00 15.26 574 LEU B C 1
ATOM 8944 O O . LEU B 1 574 ? 25.975 -9.302 -24.458 1.00 16.02 574 LEU B O 1
ATOM 8949 N N . GLY B 1 575 ? 27.083 -7.939 -23.033 1.00 17.17 575 GLY B N 1
ATOM 8950 C CA . GLY B 1 575 ? 25.914 -7.118 -22.737 1.00 18.47 575 GLY B CA 1
ATOM 8951 C C . GLY B 1 575 ? 24.692 -7.896 -22.257 1.00 20.23 575 GLY B C 1
ATOM 8952 O O . GLY B 1 575 ? 24.786 -8.708 -21.340 1.00 20.02 575 GLY B O 1
ATOM 8953 N N . ASP B 1 576 ? 23.545 -7.629 -22.907 1.00 22.40 576 ASP B N 1
ATOM 8954 C CA . ASP B 1 576 ? 22.298 -8.402 -22.798 1.00 24.07 576 ASP B CA 1
ATOM 8955 C C . ASP B 1 576 ? 22.454 -9.904 -22.845 1.00 22.21 576 ASP B C 1
ATOM 8956 O O . ASP B 1 576 ? 21.628 -10.615 -22.331 1.00 24.13 576 ASP B O 1
ATOM 8961 N N . LYS B 1 577 ? 23.449 -10.406 -23.544 1.00 21.67 577 LYS B N 1
ATOM 8962 C CA . LYS B 1 577 ? 23.604 -11.848 -23.657 1.00 19.58 577 LYS B CA 1
ATOM 8963 C C . LYS B 1 577 ? 24.220 -12.489 -22.358 1.00 18.76 577 LYS B C 1
ATOM 8964 O O . LYS B 1 577 ? 24.352 -13.725 -22.241 1.00 15.79 577 LYS B O 1
ATOM 8970 N N . PHE B 1 578 ? 24.726 -11.661 -21.448 1.00 16.34 578 PHE B N 1
ATOM 8971 C CA . PHE B 1 578 ? 25.352 -12.202 -20.219 1.00 15.95 578 PHE B CA 1
ATOM 8972 C C . PHE B 1 578 ? 24.315 -12.922 -19.310 1.00 16.28 578 PHE B C 1
ATOM 8973 O O . PHE B 1 578 ? 23.259 -12.353 -19.001 1.00 18.18 578 PHE B O 1
ATOM 8981 N N . ASP B 1 579 ? 24.644 -14.139 -18.883 1.00 15.86 579 ASP B N 1
ATOM 8982 C CA . ASP B 1 579 ? 23.809 -15.004 -18.023 1.00 15.49 579 ASP B CA 1
ATOM 8983 C C . ASP B 1 579 ? 24.636 -15.426 -16.822 1.00 12.70 579 ASP B C 1
ATOM 8984 O O . ASP B 1 579 ? 25.604 -16.173 -16.994 1.00 11.64 579 ASP B O 1
ATOM 8989 N N . LEU B 1 580 ? 24.329 -14.906 -15.625 1.00 12.13 580 LEU B N 1
ATOM 8990 C CA . LEU B 1 580 ? 25.105 -15.244 -14.426 1.00 10.67 580 LEU B CA 1
ATOM 8991 C C . LEU B 1 580 ? 25.184 -16.744 -14.174 1.00 11.07 580 LEU B C 1
ATOM 8992 O O . LEU B 1 580 ? 26.217 -17.261 -13.805 1.00 11.93 580 LEU B O 1
ATOM 8997 N N . ALA B 1 581 ? 24.114 -17.469 -14.511 1.00 12.07 581 ALA B N 1
ATOM 8998 C CA . ALA B 1 581 ? 24.091 -18.917 -14.282 1.00 10.08 581 ALA B CA 1
ATOM 8999 C C . ALA B 1 581 ? 25.181 -19.624 -15.123 1.00 11.68 581 ALA B C 1
ATOM 9000 O O . ALA B 1 581 ? 25.812 -20.585 -14.644 1.00 13.86 581 ALA B O 1
ATOM 9002 N N . GLU B 1 582 ? 25.338 -19.176 -16.369 1.00 12.14 582 GLU B N 1
ATOM 9003 C CA . GLU B 1 582 ? 26.308 -19.771 -17.302 1.00 12.76 582 GLU B CA 1
ATOM 9004 C C . GLU B 1 582 ? 27.702 -19.409 -16.825 1.00 11.43 582 GLU B C 1
ATOM 9005 O O . GLU B 1 582 ? 28.556 -20.257 -16.779 1.00 8.93 582 GLU B O 1
ATOM 9011 N N . PHE B 1 583 ? 27.866 -18.204 -16.320 1.00 9.55 583 PHE B N 1
ATOM 9012 C CA . PHE B 1 583 ? 29.144 -17.823 -15.739 1.00 10.36 583 PHE B CA 1
ATOM 9013 C C . PHE B 1 583 ? 29.589 -18.717 -14.601 1.00 10.61 583 PHE B C 1
ATOM 9014 O O . PHE B 1 583 ? 30.762 -19.190 -14.558 1.00 10.47 583 PHE B O 1
ATOM 9022 N N . HIS B 1 584 ? 28.673 -18.984 -13.668 1.00 9.17 584 HIS B N 1
ATOM 9023 C CA . HIS B 1 584 ? 28.981 -19.847 -12.553 1.00 8.36 584 HIS B CA 1
ATOM 9024 C C . HIS B 1 584 ? 29.292 -21.273 -13.015 1.00 10.09 584 HIS B C 1
ATOM 9025 O O . HIS B 1 584 ? 30.069 -21.946 -12.395 1.00 9.70 584 HIS B O 1
ATOM 9032 N N . ASP B 1 585 ? 28.655 -21.766 -14.072 1.00 11.73 585 ASP B N 1
ATOM 9033 C CA . ASP B 1 585 ? 28.986 -23.101 -14.542 1.00 12.06 585 ASP B CA 1
ATOM 9034 C C . ASP B 1 585 ? 30.445 -23.161 -15.058 1.00 12.26 585 ASP B C 1
ATOM 9035 O O . ASP B 1 585 ? 31.173 -24.158 -14.850 1.00 13.50 585 ASP B O 1
ATOM 9040 N N . VAL B 1 586 ? 30.847 -22.128 -15.788 1.00 10.91 586 VAL B N 1
ATOM 9041 C CA . VAL B 1 586 ? 32.191 -22.057 -16.319 1.00 12.67 586 VAL B CA 1
ATOM 9042 C C . VAL B 1 586 ? 33.193 -21.968 -15.183 1.00 12.04 586 VAL B C 1
ATOM 9043 O O . VAL B 1 586 ? 34.291 -22.588 -15.191 1.00 12.60 586 VAL B O 1
ATOM 9047 N N . VAL B 1 587 ? 32.879 -21.162 -14.174 1.00 10.43 587 VAL B N 1
ATOM 9048 C CA . VAL B 1 587 ? 33.800 -21.078 -13.033 1.00 10.59 587 VAL B CA 1
ATOM 9049 C C . VAL B 1 587 ? 33.909 -22.329 -12.194 1.00 11.94 587 VAL B C 1
ATOM 9050 O O . VAL B 1 587 ? 35.004 -22.644 -11.750 1.00 12.85 587 VAL B O 1
ATOM 9054 N N . LEU B 1 588 ? 32.779 -23.050 -11.940 1.00 10.53 588 LEU B N 1
ATOM 9055 C CA . LEU B 1 588 ? 32.770 -24.118 -10.976 1.00 10.12 588 LEU B CA 1
ATOM 9056 C C . LEU B 1 588 ? 32.993 -25.481 -11.564 1.00 11.26 588 LEU B C 1
ATOM 9057 O O . LEU B 1 588 ? 33.543 -26.323 -10.896 1.00 12.76 588 LEU B O 1
ATOM 9062 N N . LEU B 1 589 ? 32.519 -25.711 -12.768 1.00 12.34 589 LEU B N 1
ATOM 9063 C CA . LEU B 1 589 ? 32.321 -27.090 -13.184 1.00 12.41 589 LEU B CA 1
ATOM 9064 C C . LEU B 1 589 ? 33.566 -27.693 -13.821 1.00 15.06 589 LEU B C 1
ATOM 9065 O O . LEU B 1 589 ? 33.599 -28.906 -14.162 1.00 14.29 589 LEU B O 1
ATOM 9070 N N . ASN B 1 590 ? 34.609 -26.887 -13.969 1.00 14.64 590 ASN B N 1
ATOM 9071 C CA . ASN B 1 590 ? 35.888 -27.393 -14.391 1.00 15.97 590 ASN B CA 1
ATOM 9072 C C . ASN B 1 590 ? 36.879 -27.584 -13.222 1.00 16.09 590 ASN B C 1
ATOM 9073 O O . ASN B 1 590 ? 38.045 -27.853 -13.432 1.00 18.06 590 ASN B O 1
ATOM 9078 N N . GLY B 1 591 ? 36.383 -27.445 -12.003 1.00 13.80 591 GLY B N 1
ATOM 9079 C CA . GLY B 1 591 ? 37.174 -27.658 -10.776 1.00 12.30 591 GLY B CA 1
ATOM 9080 C C . GLY B 1 591 ? 38.041 -26.472 -10.416 1.00 11.73 591 GLY B C 1
ATOM 9081 O O . GLY B 1 591 ? 38.126 -25.528 -11.166 1.00 11.99 591 GLY B O 1
ATOM 9082 N N . ALA B 1 592 ? 38.821 -26.649 -9.369 1.00 11.17 592 ALA B N 1
ATOM 9083 C CA . ALA B 1 592 ? 39.772 -25.659 -8.913 1.00 12.50 592 ALA B CA 1
ATOM 9084 C C . ALA B 1 592 ? 40.925 -25.631 -9.900 1.00 11.15 592 ALA B C 1
ATOM 9085 O O . ALA B 1 592 ? 41.480 -26.674 -10.274 1.00 10.53 592 ALA B O 1
ATOM 9087 N N . VAL B 1 593 ? 41.230 -24.433 -10.369 1.00 9.34 593 VAL B N 1
ATOM 9088 C CA . VAL B 1 593 ? 42.176 -24.223 -11.466 1.00 9.66 593 VAL B CA 1
ATOM 9089 C C . VAL B 1 593 ? 43.023 -22.970 -11.174 1.00 9.83 593 VAL B C 1
ATOM 9090 O O . VAL B 1 593 ? 42.592 -22.065 -10.445 1.00 9.99 593 VAL B O 1
ATOM 9094 N N . PRO B 1 594 ? 44.195 -22.893 -11.785 1.00 10.10 594 PRO B N 1
ATOM 9095 C CA . PRO B 1 594 ? 44.890 -21.570 -11.813 1.00 10.43 594 PRO B CA 1
ATOM 9096 C C . PRO B 1 594 ? 44.050 -20.527 -12.565 1.00 10.04 594 PRO B C 1
ATOM 9097 O O . PRO B 1 594 ? 43.257 -20.865 -13.461 1.00 10.42 594 PRO B O 1
ATOM 9101 N N . MET B 1 595 ? 44.262 -19.280 -12.196 1.00 12.08 595 MET B N 1
ATOM 9102 C CA . MET B 1 595 ? 43.580 -18.155 -12.843 1.00 12.18 595 MET B CA 1
ATOM 9103 C C . MET B 1 595 ? 43.818 -18.127 -14.359 1.00 12.53 595 MET B C 1
ATOM 9104 O O . MET B 1 595 ? 42.891 -17.788 -15.068 1.00 13.85 595 MET B O 1
ATOM 9109 N N . ALA B 1 596 ? 44.973 -18.580 -14.862 1.00 14.53 596 ALA B N 1
ATOM 9110 C CA . ALA B 1 596 ? 45.193 -18.636 -16.307 1.00 11.89 596 ALA B CA 1
ATOM 9111 C C . ALA B 1 596 ? 44.254 -19.620 -17.017 1.00 10.86 596 ALA B C 1
ATOM 9112 O O . ALA B 1 596 ? 43.796 -19.366 -18.131 1.00 11.56 596 ALA B O 1
ATOM 9114 N N . VAL B 1 597 ? 43.969 -20.762 -16.383 1.00 10.61 597 VAL B N 1
ATOM 9115 C CA . VAL B 1 597 ? 43.087 -21.747 -16.934 1.00 11.33 597 VAL B CA 1
ATOM 9116 C C . VAL B 1 597 ? 41.652 -21.267 -16.775 1.00 10.28 597 VAL B C 1
ATOM 9117 O O . VAL B 1 597 ? 40.874 -21.409 -17.701 1.00 10.33 597 VAL B O 1
ATOM 9121 N N . LEU B 1 598 ? 41.305 -20.683 -15.628 1.00 10.08 598 LEU B N 1
ATOM 9122 C CA . LEU B 1 598 ? 39.954 -20.133 -15.494 1.00 10.80 598 LEU B CA 1
ATOM 9123 C C . LEU B 1 598 ? 39.699 -19.105 -16.657 1.00 10.88 598 LEU B C 1
ATOM 9124 O O . LEU B 1 598 ? 38.633 -19.126 -17.257 1.00 12.88 598 LEU B O 1
ATOM 9129 N N . SER B 1 599 ? 40.678 -18.263 -16.930 1.00 11.77 599 SER B N 1
ATOM 9130 C CA . SER B 1 599 ? 40.518 -17.234 -17.968 1.00 13.85 599 SER B CA 1
ATOM 9131 C C . SER B 1 599 ? 40.284 -17.913 -19.329 1.00 12.69 599 SER B C 1
ATOM 9132 O O . SER B 1 599 ? 39.458 -17.475 -20.122 1.00 13.52 599 SER B O 1
ATOM 9135 N N . ARG B 1 600 ? 40.999 -18.994 -19.593 1.00 14.18 600 ARG B N 1
ATOM 9136 C CA . ARG B 1 600 ? 40.825 -19.706 -20.823 1.00 13.90 600 ARG B CA 1
ATOM 9137 C C . ARG B 1 600 ? 39.427 -20.287 -20.987 1.00 14.46 600 ARG B C 1
ATOM 9138 O O . ARG B 1 600 ? 38.890 -20.328 -22.100 1.00 13.39 600 ARG B O 1
ATOM 9146 N N . ASN B 1 601 ? 38.875 -20.799 -19.892 1.00 11.93 601 ASN B N 1
ATOM 9147 C CA . ASN B 1 601 ? 37.614 -21.448 -19.917 1.00 11.41 601 ASN B CA 1
ATOM 9148 C C . ASN B 1 601 ? 36.547 -20.374 -20.134 1.00 11.77 601 ASN B C 1
ATOM 9149 O O . ASN B 1 601 ? 35.535 -20.612 -20.810 1.00 10.93 601 ASN B O 1
ATOM 9154 N N . VAL B 1 602 ? 36.772 -19.215 -19.527 1.00 11.33 602 VAL B N 1
ATOM 9155 C CA . VAL B 1 602 ? 35.836 -18.067 -19.660 1.00 10.66 602 VAL B CA 1
ATOM 9156 C C . VAL B 1 602 ? 35.813 -17.588 -21.126 1.00 12.55 602 VAL B C 1
ATOM 9157 O O . VAL B 1 602 ? 34.764 -17.445 -21.754 1.00 11.99 602 VAL B O 1
ATOM 9161 N N . ASN B 1 603 ? 36.995 -17.511 -21.717 1.00 14.26 603 ASN B N 1
ATOM 9162 C CA . ASN B 1 603 ? 37.092 -17.193 -23.180 1.00 15.48 603 ASN B CA 1
ATOM 9163 C C . ASN B 1 603 ? 36.461 -18.188 -24.103 1.00 17.26 603 ASN B C 1
ATOM 9164 O O . ASN B 1 603 ? 35.890 -17.810 -25.129 1.00 18.64 603 ASN B O 1
ATOM 9169 N N . HIS B 1 604 ? 36.489 -19.449 -23.733 1.00 17.07 604 HIS B N 1
ATOM 9170 C CA . HIS B 1 604 ? 35.946 -20.499 -24.594 1.00 16.25 604 HIS B CA 1
ATOM 9171 C C . HIS B 1 604 ? 34.430 -20.296 -24.672 1.00 15.37 604 HIS B C 1
ATOM 9172 O O . HIS B 1 604 ? 33.792 -20.451 -25.715 1.00 15.89 604 HIS B O 1
ATOM 9179 N N . TRP B 1 605 ? 33.870 -19.927 -23.541 1.00 13.49 605 TRP B N 1
ATOM 9180 C CA . TRP B 1 605 ? 32.454 -19.719 -23.394 1.00 14.28 605 TRP B CA 1
ATOM 9181 C C . TRP B 1 605 ? 32.108 -18.440 -24.149 1.00 15.05 605 TRP B C 1
ATOM 9182 O O . TRP B 1 605 ? 31.137 -18.437 -24.918 1.00 15.30 605 TRP B O 1
ATOM 9193 N N . LEU B 1 606 ? 32.856 -17.353 -23.908 1.00 13.92 606 LEU B N 1
ATOM 9194 C CA . LEU B 1 606 ? 32.579 -16.052 -24.581 1.00 14.63 606 LEU B CA 1
ATOM 9195 C C . LEU B 1 606 ? 32.598 -16.265 -26.092 1.00 15.57 606 LEU B C 1
ATOM 9196 O O . LEU B 1 606 ? 31.833 -15.656 -26.823 1.00 15.85 606 LEU B O 1
ATOM 9201 N N . ASP B 1 607 ? 33.496 -17.105 -26.573 1.00 16.98 607 ASP B N 1
ATOM 9202 C CA . ASP B 1 607 ? 33.582 -17.311 -28.037 1.00 19.44 607 ASP B CA 1
ATOM 9203 C C . ASP B 1 607 ? 32.417 -18.090 -28.660 1.00 21.30 607 ASP B C 1
ATOM 9204 O O . ASP B 1 607 ? 32.258 -18.055 -29.857 1.00 19.91 607 ASP B O 1
ATOM 9209 N N . ASN B 1 608 ? 31.624 -18.807 -27.879 1.00 22.71 608 ASN B N 1
ATOM 9210 C CA . ASN B 1 608 ? 30.435 -19.496 -28.402 1.00 25.31 608 ASN B CA 1
ATOM 9211 C C . ASN B 1 608 ? 29.184 -18.646 -28.186 1.00 28.00 608 ASN B C 1
ATOM 9212 O O . ASN B 1 608 ? 28.037 -19.174 -28.178 1.00 28.66 608 ASN B O 1
ATOM 9217 N N . LYS B 1 609 ? 29.407 -17.342 -27.935 1.00 27.77 609 LYS B N 1
ATOM 9218 C CA . LYS B 1 609 ? 28.338 -16.376 -27.857 1.00 28.15 609 LYS B CA 1
ATOM 9219 C C . LYS B 1 609 ? 28.343 -15.423 -29.075 1.00 28.43 609 LYS B C 1
ATOM 9220 O O . LYS B 1 609 ? 27.299 -14.818 -29.350 1.00 31.61 609 LYS B O 1
ATOM 9226 N N . ILE C 1 25 ? -35.216 28.791 -26.253 1.00 35.06 25 ILE C N 1
ATOM 9227 C CA . ILE C 1 25 ? -34.377 27.682 -25.665 1.00 35.15 25 ILE C CA 1
ATOM 9228 C C . ILE C 1 25 ? -33.415 28.293 -24.632 1.00 33.72 25 ILE C C 1
ATOM 9229 O O . ILE C 1 25 ? -32.771 29.297 -24.921 1.00 34.45 25 ILE C O 1
ATOM 9234 N N . SER C 1 26 ? -33.352 27.724 -23.424 1.00 32.30 26 SER C N 1
ATOM 9235 C CA . SER C 1 26 ? -32.490 28.275 -22.355 1.00 30.83 26 SER C CA 1
ATOM 9236 C C . SER C 1 26 ? -30.992 28.135 -22.690 1.00 30.02 26 SER C C 1
ATOM 9237 O O . SER C 1 26 ? -30.607 27.364 -23.564 1.00 28.22 26 SER C O 1
ATOM 9240 N N . SER C 1 27 ? -30.164 28.893 -21.993 1.00 29.16 27 SER C N 1
ATOM 9241 C CA . SER C 1 27 ? -28.707 28.761 -22.131 1.00 28.72 27 SER C CA 1
ATOM 9242 C C . SER C 1 27 ? -28.186 27.345 -21.858 1.00 27.41 27 SER C C 1
ATOM 9243 O O . SER C 1 27 ? -27.404 26.804 -22.663 1.00 25.87 27 SER C O 1
ATOM 9246 N N . LYS C 1 28 ? -28.581 26.758 -20.724 1.00 26.73 28 LYS C N 1
ATOM 9247 C CA . LYS C 1 28 ? -28.174 25.393 -20.391 1.00 26.72 28 LYS C CA 1
ATOM 9248 C C . LYS C 1 28 ? -28.561 24.406 -21.494 1.00 24.99 28 LYS C C 1
ATOM 9249 O O . LYS C 1 28 ? -27.804 23.493 -21.822 1.00 21.80 28 LYS C O 1
ATOM 9255 N N . GLN C 1 29 ? -29.762 24.571 -22.040 1.00 23.30 29 GLN C N 1
ATOM 9256 C CA . GLN C 1 29 ? -30.281 23.665 -23.068 1.00 22.86 29 GLN C CA 1
ATOM 9257 C C . GLN C 1 29 ? -29.478 23.825 -24.365 1.00 19.89 29 GLN C C 1
ATOM 9258 O O . GLN C 1 29 ? -29.195 22.856 -25.053 1.00 17.68 29 GLN C O 1
ATOM 9264 N N . GLN C 1 30 ? -29.148 25.062 -24.712 1.00 17.37 30 GLN C N 1
ATOM 9265 C CA . GLN C 1 30 ? -28.359 25.351 -25.898 1.00 17.42 30 GLN C CA 1
ATOM 9266 C C . GLN C 1 30 ? -26.967 24.734 -25.783 1.00 14.76 30 GLN C C 1
ATOM 9267 O O . GLN C 1 30 ? -26.464 24.156 -26.738 1.00 12.91 30 GLN C O 1
ATOM 9273 N N . LEU C 1 31 ? -26.356 24.938 -24.615 1.00 15.60 31 LEU C N 1
ATOM 9274 C CA . LEU C 1 31 ? -25.029 24.336 -24.288 1.00 12.98 31 LEU C CA 1
ATOM 9275 C C . LEU C 1 31 ? -25.085 22.851 -24.399 1.00 13.17 31 LEU C C 1
ATOM 9276 O O . LEU C 1 31 ? -24.251 22.254 -25.026 1.00 11.04 31 LEU C O 1
ATOM 9281 N N . ALA C 1 32 ? -26.089 22.228 -23.795 1.00 14.57 32 ALA C N 1
ATOM 9282 C CA . ALA C 1 32 ? -26.176 20.776 -23.853 1.00 14.61 32 ALA C CA 1
ATOM 9283 C C . ALA C 1 32 ? -26.218 20.288 -25.327 1.00 15.24 32 ALA C C 1
ATOM 9284 O O . ALA C 1 32 ? -25.649 19.246 -25.647 1.00 15.50 32 ALA C O 1
ATOM 9286 N N . SER C 1 33 ? -26.889 21.035 -26.212 1.00 15.66 33 SER C N 1
ATOM 9287 C CA . SER C 1 33 ? -26.995 20.652 -27.638 1.00 15.66 33 SER C CA 1
ATOM 9288 C C . SER C 1 33 ? -25.677 20.737 -28.328 1.00 13.72 33 SER C C 1
ATOM 9289 O O . SER C 1 33 ? -25.351 19.866 -29.129 1.00 13.89 33 SER C O 1
ATOM 9292 N N . LEU C 1 34 ? -24.944 21.805 -28.017 1.00 12.97 34 LEU C N 1
ATOM 9293 C CA . LEU C 1 34 ? -23.604 22.027 -28.526 1.00 12.83 34 LEU C CA 1
ATOM 9294 C C . LEU C 1 34 ? -22.620 20.931 -28.067 1.00 12.00 34 LEU C C 1
ATOM 9295 O O . LEU C 1 34 ? -21.774 20.505 -28.846 1.00 13.77 34 LEU C O 1
ATOM 9300 N N . TYR C 1 35 ? -22.765 20.458 -26.826 1.00 11.26 35 TYR C N 1
ATOM 9301 C CA . TYR C 1 35 ? -21.832 19.442 -26.284 1.00 11.63 35 TYR C CA 1
ATOM 9302 C C . TYR C 1 35 ? -22.094 18.122 -27.006 1.00 10.41 35 TYR C C 1
ATOM 9303 O O . TYR C 1 35 ? -21.186 17.356 -27.361 1.00 10.61 35 TYR C O 1
ATOM 9312 N N . LEU C 1 36 ? -23.376 17.861 -27.260 1.00 11.44 36 LEU C N 1
ATOM 9313 C CA . LEU C 1 36 ? -23.786 16.661 -27.970 1.00 12.05 36 LEU C CA 1
ATOM 9314 C C . LEU C 1 36 ? -23.343 16.746 -29.438 1.00 11.81 36 LEU C C 1
ATOM 9315 O O . LEU C 1 36 ? -22.828 15.791 -29.980 1.00 11.16 36 LEU C O 1
ATOM 9320 N N . GLN C 1 37 ? -23.481 17.896 -30.043 1.00 11.97 37 GLN C N 1
ATOM 9321 C CA . GLN C 1 37 ? -23.005 18.072 -31.423 1.00 12.98 37 GLN C CA 1
ATOM 9322 C C . GLN C 1 37 ? -21.490 17.863 -31.509 1.00 13.54 37 GLN C C 1
ATOM 9323 O O . GLN C 1 37 ? -21.011 17.246 -32.450 1.00 12.64 37 GLN C O 1
ATOM 9329 N N . ALA C 1 38 ? -20.745 18.286 -30.478 1.00 12.46 38 ALA C N 1
ATOM 9330 C CA . ALA C 1 38 ? -19.312 18.105 -30.493 1.00 13.45 38 ALA C CA 1
ATOM 9331 C C . ALA C 1 38 ? -18.935 16.630 -30.439 1.00 13.75 38 ALA C C 1
ATOM 9332 O O . ALA C 1 38 ? -18.134 16.144 -31.242 1.00 14.93 38 ALA C O 1
ATOM 9334 N N . LYS C 1 39 ? -19.592 15.894 -29.547 1.00 11.80 39 LYS C N 1
ATOM 9335 C CA . LYS C 1 39 ? -19.393 14.447 -29.478 1.00 13.63 39 LYS C CA 1
ATOM 9336 C C . LYS C 1 39 ? -19.705 13.754 -30.798 1.00 14.67 39 LYS C C 1
ATOM 9337 O O . LYS C 1 39 ? -18.960 12.905 -31.272 1.00 14.56 39 LYS C O 1
ATOM 9343 N N . GLN C 1 40 ? -20.865 14.063 -31.374 1.00 15.98 40 GLN C N 1
ATOM 9344 C CA . GLN C 1 40 ? -21.320 13.364 -32.573 1.00 16.67 40 GLN C CA 1
ATOM 9345 C C . GLN C 1 40 ? -20.451 13.705 -33.790 1.00 18.81 40 GLN C C 1
ATOM 9346 O O . GLN C 1 40 ? -20.008 12.820 -34.519 1.00 19.60 40 GLN C O 1
ATOM 9352 N N . SER C 1 41 ? -20.108 14.968 -33.914 1.00 18.34 41 SER C N 1
ATOM 9353 C CA . SER C 1 41 ? -19.249 15.408 -35.015 1.00 21.12 41 SER C CA 1
ATOM 9354 C C . SER C 1 41 ? -17.859 14.776 -34.979 1.00 20.03 41 SER C C 1
ATOM 9355 O O . SER C 1 41 ? -17.356 14.310 -35.998 1.00 19.70 41 SER C O 1
ATOM 9358 N N . LEU C 1 42 ? -17.261 14.719 -33.801 1.00 17.19 42 LEU C N 1
ATOM 9359 C CA . LEU C 1 42 ? -15.918 14.214 -33.715 1.00 16.09 42 LEU C CA 1
ATOM 9360 C C . LEU C 1 42 ? -15.961 12.735 -33.985 1.00 15.97 42 LEU C C 1
ATOM 9361 O O . LEU C 1 42 ? -15.189 12.226 -34.772 1.00 16.59 42 LEU C O 1
ATOM 9366 N N . PHE C 1 43 ? -16.864 12.006 -33.332 1.00 15.59 43 PHE C N 1
ATOM 9367 C CA . PHE C 1 43 ? -16.784 10.573 -33.418 1.00 15.55 43 PHE C CA 1
ATOM 9368 C C . PHE C 1 43 ? -17.319 10.019 -34.755 1.00 17.10 43 PHE C C 1
ATOM 9369 O O . PHE C 1 43 ? -16.889 8.937 -35.140 1.00 16.32 43 PHE C O 1
ATOM 9377 N N . LYS C 1 44 ? -18.246 10.733 -35.406 1.00 17.13 44 LYS C N 1
ATOM 9378 C CA . LYS C 1 44 ? -18.668 10.408 -36.802 1.00 20.00 44 LYS C CA 1
ATOM 9379 C C . LYS C 1 44 ? -17.433 10.345 -37.736 1.00 19.16 44 LYS C C 1
ATOM 9380 O O . LYS C 1 44 ? -17.326 9.470 -38.628 1.00 16.55 44 LYS C O 1
ATOM 9386 N N . GLN C 1 45 ? -16.471 11.232 -37.485 1.00 16.04 45 GLN C N 1
ATOM 9387 C CA . GLN C 1 45 ? -15.246 11.289 -38.277 1.00 15.43 45 GLN C CA 1
ATOM 9388 C C . GLN C 1 45 ? -14.046 10.532 -37.697 1.00 14.83 45 GLN C C 1
ATOM 9389 O O . GLN C 1 45 ? -12.943 10.530 -38.274 1.00 12.43 45 GLN C O 1
ATOM 9395 N N . ARG C 1 46 ? -14.244 9.949 -36.502 1.00 14.31 46 ARG C N 1
ATOM 9396 C CA . ARG C 1 46 ? -13.272 9.132 -35.871 1.00 12.76 46 ARG C CA 1
ATOM 9397 C C . ARG C 1 46 ? -13.917 7.802 -35.444 1.00 11.53 46 ARG C C 1
ATOM 9398 O O . ARG C 1 46 ? -13.882 7.421 -34.277 1.00 13.21 46 ARG C O 1
ATOM 9406 N N . ALA C 1 47 ? -14.416 7.051 -36.417 1.00 13.84 47 ALA C N 1
ATOM 9407 C CA . ALA C 1 47 ? -15.232 5.914 -36.126 1.00 14.39 47 ALA C CA 1
ATOM 9408 C C . ALA C 1 47 ? -14.468 4.842 -35.400 1.00 13.85 47 ALA C C 1
ATOM 9409 O O . ALA C 1 47 ? -15.072 4.020 -34.697 1.00 15.65 47 ALA C O 1
ATOM 9411 N N . LEU C 1 48 ? -13.156 4.768 -35.589 1.00 14.08 48 LEU C N 1
ATOM 9412 C CA . LEU C 1 48 ? -12.375 3.771 -34.864 1.00 16.39 48 LEU C CA 1
ATOM 9413 C C . LEU C 1 48 ? -12.214 4.147 -33.380 1.00 16.83 48 LEU C C 1
ATOM 9414 O O . LEU C 1 48 ? -12.301 3.282 -32.513 1.00 18.89 48 LEU C O 1
ATOM 9419 N N . SER C 1 49 ? -12.095 5.437 -33.062 1.00 16.75 49 SER C N 1
ATOM 9420 C CA . SER C 1 49 ? -12.184 5.807 -31.661 1.00 15.48 49 SER C CA 1
ATOM 9421 C C . SER C 1 49 ? -13.555 5.537 -31.065 1.00 16.22 49 SER C C 1
ATOM 9422 O O . SER C 1 49 ? -13.640 5.201 -29.874 1.00 16.53 49 SER C O 1
ATOM 9425 N N . ALA C 1 50 ? -14.628 5.731 -31.844 1.00 17.18 50 ALA C N 1
ATOM 9426 C CA . ALA C 1 50 ? -15.980 5.349 -31.406 1.00 17.57 50 ALA C CA 1
ATOM 9427 C C . ALA C 1 50 ? -15.983 3.883 -31.005 1.00 18.52 50 ALA C C 1
ATOM 9428 O O . ALA C 1 50 ? -16.390 3.553 -29.875 1.00 18.81 50 ALA C O 1
ATOM 9430 N N . THR C 1 51 ? -15.459 3.002 -31.871 1.00 17.68 51 THR C N 1
ATOM 9431 C CA . THR C 1 51 ? -15.289 1.550 -31.492 1.00 17.37 51 THR C CA 1
ATOM 9432 C C . THR C 1 51 ? -14.490 1.290 -30.205 1.00 18.59 51 THR C C 1
ATOM 9433 O O . THR C 1 51 ? -14.903 0.495 -29.341 1.00 20.01 51 THR C O 1
ATOM 9437 N N . MET C 1 52 ? -13.355 1.951 -30.053 1.00 15.97 52 MET C N 1
ATOM 9438 C CA . MET C 1 52 ? -12.517 1.837 -28.878 1.00 18.27 52 MET C CA 1
ATOM 9439 C C . MET C 1 52 ? -13.299 2.143 -27.605 1.00 18.78 52 MET C C 1
ATOM 9440 O O . MET C 1 52 ? -13.075 1.480 -26.592 1.00 18.25 52 MET C O 1
ATOM 9445 N N . TYR C 1 53 ? -14.131 3.194 -27.626 1.00 19.28 53 TYR C N 1
ATOM 9446 C CA . TYR C 1 53 ? -14.847 3.612 -26.413 1.00 22.25 53 TYR C CA 1
ATOM 9447 C C . TYR C 1 53 ? -16.132 2.789 -26.218 1.00 25.84 53 TYR C C 1
ATOM 9448 O O . TYR C 1 53 ? -16.734 2.827 -25.137 1.00 28.85 53 TYR C O 1
ATOM 9457 N N . GLY C 1 54 ? -16.534 2.059 -27.258 1.00 26.86 54 GLY C N 1
ATOM 9458 C CA . GLY C 1 54 ? -17.734 1.231 -27.211 1.00 28.43 54 GLY C CA 1
ATOM 9459 C C . GLY C 1 54 ? -18.957 2.037 -27.548 1.00 29.40 54 GLY C C 1
ATOM 9460 O O . GLY C 1 54 ? -20.030 1.750 -27.046 1.00 31.63 54 GLY C O 1
ATOM 9461 N N . LEU C 1 55 ? -18.822 3.038 -28.411 1.00 29.51 55 LEU C N 1
ATOM 9462 C CA . LEU C 1 55 ? -19.961 3.859 -28.834 1.00 30.34 55 LEU C CA 1
ATOM 9463 C C . LEU C 1 55 ? -20.724 3.228 -30.035 1.00 31.45 55 LEU C C 1
ATOM 9464 O O . LEU C 1 55 ? -20.130 2.506 -30.849 1.00 32.04 55 LEU C O 1
ATOM 9469 N N . SER C 1 56 ? -22.024 3.525 -30.123 1.00 31.35 56 SER C N 1
ATOM 9470 C CA . SER C 1 56 ? -22.911 2.977 -31.166 1.00 32.03 56 SER C CA 1
ATOM 9471 C C . SER C 1 56 ? -23.893 4.015 -31.661 1.00 31.28 56 SER C C 1
ATOM 9472 O O . SER C 1 56 ? -23.730 5.204 -31.417 1.00 31.10 56 SER C O 1
ATOM 9475 N N . GLN C 1 57 ? -24.935 3.574 -32.368 1.00 31.76 57 GLN C N 1
ATOM 9476 C CA . GLN C 1 57 ? -25.851 4.505 -32.994 1.00 31.51 57 GLN C CA 1
ATOM 9477 C C . GLN C 1 57 ? -26.492 5.445 -31.996 1.00 30.89 57 GLN C C 1
ATOM 9478 O O . GLN C 1 57 ? -26.709 6.615 -32.313 1.00 29.27 57 GLN C O 1
ATOM 9484 N N . LYS C 1 58 ? -26.866 4.922 -30.831 1.00 31.19 58 LYS C N 1
ATOM 9485 C CA . LYS C 1 58 ? -27.578 5.745 -29.846 1.00 32.85 58 LYS C CA 1
ATOM 9486 C C . LYS C 1 58 ? -26.699 6.891 -29.373 1.00 31.75 58 LYS C C 1
ATOM 9487 O O . LYS C 1 58 ? -27.192 7.962 -29.022 1.00 31.68 58 LYS C O 1
ATOM 9493 N N . ASP C 1 59 ? -25.393 6.654 -29.371 1.00 31.58 59 ASP C N 1
ATOM 9494 C CA . ASP C 1 59 ? -24.412 7.665 -28.953 1.00 30.47 59 ASP C CA 1
ATOM 9495 C C . ASP C 1 59 ? -24.110 8.708 -30.019 1.00 30.00 59 ASP C C 1
ATOM 9496 O O . ASP C 1 59 ? -24.098 9.917 -29.733 1.00 29.26 59 ASP C O 1
ATOM 9501 N N . ILE C 1 60 ? -23.907 8.241 -31.253 1.00 28.97 60 ILE C N 1
ATOM 9502 C CA . ILE C 1 60 ? -23.451 9.065 -32.379 1.00 29.46 60 ILE C CA 1
ATOM 9503 C C . ILE C 1 60 ? -24.572 9.712 -33.217 1.00 29.55 60 ILE C C 1
ATOM 9504 O O . ILE C 1 60 ? -24.410 10.827 -33.723 1.00 27.12 60 ILE C O 1
ATOM 9509 N N . GLY C 1 61 ? -25.700 9.014 -33.347 1.00 30.28 61 GLY C N 1
ATOM 9510 C CA . GLY C 1 61 ? -26.806 9.437 -34.250 1.00 31.56 61 GLY C CA 1
ATOM 9511 C C . GLY C 1 61 ? -26.729 8.807 -35.645 1.00 31.87 61 GLY C C 1
ATOM 9512 O O . GLY C 1 61 ? -27.455 9.198 -36.565 1.00 32.01 61 GLY C O 1
ATOM 9513 N N . GLN C 1 62 ? -25.857 7.807 -35.781 1.00 31.22 62 GLN C N 1
ATOM 9514 C CA . GLN C 1 62 ? -25.484 7.238 -37.074 1.00 30.56 62 GLN C CA 1
ATOM 9515 C C . GLN C 1 62 ? -24.869 5.888 -36.761 1.00 28.13 62 GLN C C 1
ATOM 9516 O O . GLN C 1 62 ? -24.228 5.780 -35.736 1.00 25.99 62 GLN C O 1
ATOM 9522 N N . VAL C 1 63 ? -24.998 4.888 -37.643 1.00 26.33 63 VAL C N 1
ATOM 9523 C CA . VAL C 1 63 ? -24.193 3.660 -37.506 1.00 25.85 63 VAL C CA 1
ATOM 9524 C C . VAL C 1 63 ? -22.765 3.937 -38.028 1.00 25.52 63 VAL C C 1
ATOM 9525 O O . VAL C 1 63 ? -22.588 4.499 -39.116 1.00 26.82 63 VAL C O 1
ATOM 9529 N N . ILE C 1 64 ? -21.773 3.617 -37.201 1.00 23.64 64 ILE C N 1
ATOM 9530 C CA . ILE C 1 64 ? -20.366 3.822 -37.529 1.00 22.56 64 ILE C CA 1
ATOM 9531 C C . ILE C 1 64 ? -19.585 2.552 -37.518 1.00 20.82 64 ILE C C 1
ATOM 9532 O O . ILE C 1 64 ? -18.414 2.558 -37.817 1.00 20.71 64 ILE C O 1
ATOM 9537 N N . SER C 1 65 ? -20.258 1.428 -37.267 1.00 19.99 65 SER C N 1
ATOM 9538 C CA . SER C 1 65 ? -19.586 0.197 -36.947 1.00 18.44 65 SER C CA 1
ATOM 9539 C C . SER C 1 65 ? -18.783 -0.431 -38.105 1.00 16.88 65 SER C C 1
ATOM 9540 O O . SER C 1 65 ? -17.873 -1.223 -37.879 1.00 16.73 65 SER C O 1
ATOM 9543 N N . SER C 1 66 ? -19.108 -0.076 -39.328 1.00 18.73 66 SER C N 1
ATOM 9544 C CA . SER C 1 66 ? -18.303 -0.460 -40.502 1.00 19.39 66 SER C CA 1
ATOM 9545 C C . SER C 1 66 ? -17.706 0.770 -41.206 1.00 19.74 66 SER C C 1
ATOM 9546 O O . SER C 1 66 ? -17.271 0.687 -42.338 1.00 19.69 66 SER C O 1
ATOM 9549 N N . ASP C 1 67 ? -17.689 1.911 -40.533 1.00 18.71 67 ASP C N 1
ATOM 9550 C CA . ASP C 1 67 ? -17.203 3.148 -41.175 1.00 17.48 67 ASP C CA 1
ATOM 9551 C C . ASP C 1 67 ? -15.683 3.213 -40.987 1.00 16.41 67 ASP C C 1
ATOM 9552 O O . ASP C 1 67 ? -15.149 2.635 -40.044 1.00 15.90 67 ASP C O 1
ATOM 9557 N N . MET C 1 68 ? -14.994 3.955 -41.869 1.00 15.54 68 MET C N 1
ATOM 9558 C CA . MET C 1 68 ? -13.555 4.040 -41.802 1.00 15.19 68 MET C CA 1
ATOM 9559 C C . MET C 1 68 ? -13.279 5.517 -41.549 1.00 14.77 68 MET C C 1
ATOM 9560 O O . MET C 1 68 ? -14.166 6.335 -41.713 1.00 15.78 68 MET C O 1
ATOM 9565 N N . GLU C 1 69 ? -12.085 5.835 -41.075 1.00 12.54 69 GLU C N 1
ATOM 9566 C CA . GLU C 1 69 ? -11.664 7.224 -40.932 1.00 12.13 69 GLU C CA 1
ATOM 9567 C C . GLU C 1 69 ? -10.921 7.672 -42.182 1.00 12.25 69 GLU C C 1
ATOM 9568 O O . GLU C 1 69 ? -10.158 6.913 -42.724 1.00 13.30 69 GLU C O 1
ATOM 9574 N N . PHE C 1 70 ? -11.099 8.924 -42.586 1.00 10.98 70 PHE C N 1
ATOM 9575 C CA . PHE C 1 70 ? -10.404 9.444 -43.768 1.00 11.13 70 PHE C CA 1
ATOM 9576 C C . PHE C 1 70 ? -9.753 10.767 -43.414 1.00 10.27 70 PHE C C 1
ATOM 9577 O O . PHE C 1 70 ? -10.263 11.541 -42.587 1.00 12.99 70 PHE C O 1
ATOM 9585 N N . TYR C 1 71 ? -8.654 11.057 -44.077 1.00 10.09 71 TYR C N 1
ATOM 9586 C CA . TYR C 1 71 ? -7.712 12.120 -43.670 1.00 9.25 71 TYR C CA 1
ATOM 9587 C C . TYR C 1 71 ? -7.321 13.104 -44.759 1.00 10.31 71 TYR C C 1
ATOM 9588 O O . TYR C 1 71 ? -6.295 13.743 -44.645 1.00 11.74 71 TYR C O 1
ATOM 9597 N N . SER C 1 72 ? -8.185 13.320 -45.750 1.00 10.21 72 SER C N 1
ATOM 9598 C CA . SER C 1 72 ? -7.850 14.257 -46.808 1.00 10.75 72 SER C CA 1
ATOM 9599 C C . SER C 1 72 ? -7.700 15.642 -46.274 1.00 10.56 72 SER C C 1
ATOM 9600 O O . SER C 1 72 ? -8.253 15.954 -45.201 1.00 11.48 72 SER C O 1
ATOM 9603 N N . PRO C 1 73 ? -6.966 16.494 -47.008 1.00 10.27 73 PRO C N 1
ATOM 9604 C CA . PRO C 1 73 ? -6.968 17.889 -46.625 1.00 10.26 73 PRO C CA 1
ATOM 9605 C C . PRO C 1 73 ? -8.387 18.443 -46.373 1.00 10.97 73 PRO C C 1
ATOM 9606 O O . PRO C 1 73 ? -8.608 19.160 -45.373 1.00 11.87 73 PRO C O 1
ATOM 9610 N N . GLU C 1 74 ? -9.351 18.111 -47.243 1.00 12.06 74 GLU C N 1
ATOM 9611 C CA . GLU C 1 74 ? -10.709 18.613 -47.072 1.00 11.98 74 GLU C CA 1
ATOM 9612 C C . GLU C 1 74 ? -11.358 17.969 -45.851 1.00 10.67 74 GLU C C 1
ATOM 9613 O O . GLU C 1 74 ? -12.039 18.658 -45.111 1.00 11.26 74 GLU C O 1
ATOM 9619 N N . ASN C 1 75 ? -11.148 16.672 -45.631 1.00 11.13 75 ASN C N 1
ATOM 9620 C CA . ASN C 1 75 ? -11.666 15.979 -44.386 1.00 11.33 75 ASN C CA 1
ATOM 9621 C C . ASN C 1 75 ? -11.202 16.726 -43.123 1.00 11.65 75 ASN C C 1
ATOM 9622 O O . ASN C 1 75 ? -11.993 17.034 -42.217 1.00 10.96 75 ASN C O 1
ATOM 9627 N N . GLU C 1 76 ? -9.898 16.956 -43.037 1.00 9.98 76 GLU C N 1
ATOM 9628 C CA . GLU C 1 76 ? -9.318 17.638 -41.828 1.00 7.88 76 GLU C CA 1
ATOM 9629 C C . GLU C 1 76 ? -9.816 19.065 -41.709 1.00 9.54 76 GLU C C 1
ATOM 9630 O O . GLU C 1 76 ? -10.134 19.539 -40.603 1.00 10.98 76 GLU C O 1
ATOM 9636 N N . LYS C 1 77 ? -9.873 19.783 -42.823 1.00 8.57 77 LYS C N 1
ATOM 9637 C CA . LYS C 1 77 ? -10.334 21.155 -42.819 1.00 9.37 77 LYS C CA 1
ATOM 9638 C C . LYS C 1 77 ? -11.758 21.190 -42.309 1.00 9.76 77 LYS C C 1
ATOM 9639 O O . LYS C 1 77 ? -12.067 22.024 -41.469 1.00 11.10 77 LYS C O 1
ATOM 9645 N N . GLN C 1 78 ? -12.629 20.306 -42.810 1.00 10.39 78 GLN C N 1
ATOM 9646 C CA . GLN C 1 78 ? -14.038 20.405 -42.421 1.00 12.23 78 GLN C CA 1
ATOM 9647 C C . GLN C 1 78 ? -14.287 19.968 -40.968 1.00 12.21 78 GLN C C 1
ATOM 9648 O O . GLN C 1 78 ? -15.090 20.567 -40.240 1.00 12.95 78 GLN C O 1
ATOM 9654 N N . LEU C 1 79 ? -13.556 18.947 -40.526 1.00 10.36 79 LEU C N 1
ATOM 9655 C CA . LEU C 1 79 ? -13.609 18.537 -39.094 1.00 11.28 79 LEU C CA 1
ATOM 9656 C C . LEU C 1 79 ? -13.193 19.666 -38.175 1.00 10.41 79 LEU C C 1
ATOM 9657 O O . LEU C 1 79 ? -13.904 19.976 -37.198 1.00 11.74 79 LEU C O 1
ATOM 9662 N N . ARG C 1 80 ? -12.025 20.263 -38.439 1.00 9.97 80 ARG C N 1
ATOM 9663 C CA . ARG C 1 80 ? -11.549 21.353 -37.611 1.00 9.06 80 ARG C CA 1
ATOM 9664 C C . ARG C 1 80 ? -12.471 22.569 -37.597 1.00 9.66 80 ARG C C 1
ATOM 9665 O O . ARG C 1 80 ? -12.691 23.177 -36.545 1.00 6.78 80 ARG C O 1
ATOM 9673 N N . ALA C 1 81 ? -12.991 22.924 -38.754 1.00 9.56 81 ALA C N 1
ATOM 9674 C CA . ALA C 1 81 ? -13.838 24.103 -38.880 1.00 10.23 81 ALA C CA 1
ATOM 9675 C C . ALA C 1 81 ? -15.143 23.879 -38.078 1.00 10.01 81 ALA C C 1
ATOM 9676 O O . ALA C 1 81 ? -15.632 24.764 -37.415 1.00 10.40 81 ALA C O 1
ATOM 9678 N N . GLU C 1 82 ? -15.674 22.661 -38.083 1.00 9.98 82 GLU C N 1
ATOM 9679 C CA . GLU C 1 82 ? -16.877 22.348 -37.316 1.00 12.48 82 GLU C CA 1
ATOM 9680 C C . GLU C 1 82 ? -16.647 22.489 -35.829 1.00 11.65 82 GLU C C 1
ATOM 9681 O O . GLU C 1 82 ? -17.475 23.047 -35.112 1.00 12.52 82 GLU C O 1
ATOM 9687 N N . LEU C 1 83 ? -15.550 21.905 -35.366 1.00 10.99 83 LEU C N 1
ATOM 9688 C CA . LEU C 1 83 ? -15.173 21.948 -33.947 1.00 11.16 83 LEU C CA 1
ATOM 9689 C C . LEU C 1 83 ? -14.904 23.358 -33.455 1.00 10.69 83 LEU C C 1
ATOM 9690 O O . LEU C 1 83 ? -15.341 23.745 -32.369 1.00 11.17 83 LEU C O 1
ATOM 9695 N N . LEU C 1 84 ? -14.244 24.154 -34.280 1.00 10.21 84 LEU C N 1
ATOM 9696 C CA . LEU C 1 84 ? -13.972 25.551 -33.907 1.00 10.57 84 LEU C CA 1
ATOM 9697 C C . LEU C 1 84 ? -15.275 26.352 -33.794 1.00 10.66 84 LEU C C 1
ATOM 9698 O O . LEU C 1 84 ? -15.462 27.171 -32.863 1.00 12.28 84 LEU C O 1
ATOM 9703 N N . SER C 1 85 ? -16.166 26.181 -34.778 1.00 10.74 85 SER C N 1
ATOM 9704 C CA . SER C 1 85 ? -17.466 26.832 -34.761 1.00 12.29 85 SER C CA 1
ATOM 9705 C C . SER C 1 85 ? -18.217 26.486 -33.496 1.00 10.50 85 SER C C 1
ATOM 9706 O O . SER C 1 85 ? -18.724 27.385 -32.819 1.00 10.04 85 SER C O 1
ATOM 9709 N N . ILE C 1 86 ? -18.240 25.212 -33.128 1.00 10.51 86 ILE C N 1
ATOM 9710 C CA . ILE C 1 86 ? -18.884 24.819 -31.885 1.00 10.24 86 ILE C CA 1
ATOM 9711 C C . ILE C 1 86 ? -18.215 25.508 -30.675 1.00 9.98 86 ILE C C 1
ATOM 9712 O O . ILE C 1 86 ? -18.899 26.008 -29.806 1.00 9.61 86 ILE C O 1
ATOM 9717 N N . SER C 1 87 ? -16.891 25.505 -30.630 1.00 10.90 87 SER C N 1
ATOM 9718 C CA . SER C 1 87 ? -16.123 26.065 -29.525 1.00 9.61 87 SER C CA 1
ATOM 9719 C C . SER C 1 87 ? -16.483 27.510 -29.311 1.00 10.98 87 SER C C 1
ATOM 9720 O O . SER C 1 87 ? -16.763 27.955 -28.190 1.00 9.33 87 SER C O 1
ATOM 9723 N N . ASN C 1 88 ? -16.481 28.266 -30.399 1.00 11.03 88 ASN C N 1
ATOM 9724 C CA . ASN C 1 88 ? -16.788 29.682 -30.315 1.00 11.48 88 ASN C CA 1
ATOM 9725 C C . ASN C 1 88 ? -18.238 29.924 -29.881 1.00 12.11 88 ASN C C 1
ATOM 9726 O O . ASN C 1 88 ? -18.523 30.870 -29.130 1.00 10.51 88 ASN C O 1
ATOM 9731 N N . THR C 1 89 ? -19.158 29.132 -30.399 1.00 11.10 89 THR C N 1
ATOM 9732 C CA . THR C 1 89 ? -20.545 29.283 -30.014 1.00 11.21 89 THR C CA 1
ATOM 9733 C C . THR C 1 89 ? -20.731 28.978 -28.504 1.00 10.58 89 THR C C 1
ATOM 9734 O O . THR C 1 89 ? -21.422 29.720 -27.802 1.00 11.27 89 THR C O 1
ATOM 9738 N N . ILE C 1 90 ? -20.102 27.892 -28.020 1.00 10.44 90 ILE C N 1
ATOM 9739 C CA . ILE C 1 90 ? -20.154 27.545 -26.600 1.00 9.65 90 ILE C CA 1
ATOM 9740 C C . ILE C 1 90 ? -19.656 28.709 -25.773 1.00 9.95 90 ILE C C 1
ATOM 9741 O O . ILE C 1 90 ? -20.336 29.115 -24.826 1.00 11.01 90 ILE C O 1
ATOM 9746 N N . ALA C 1 91 ? -18.506 29.265 -26.150 1.00 10.30 91 ALA C N 1
ATOM 9747 C CA . ALA C 1 91 ? -17.886 30.314 -25.386 1.00 13.89 91 ALA C CA 1
ATOM 9748 C C . ALA C 1 91 ? -18.752 31.581 -25.379 1.00 15.99 91 ALA C C 1
ATOM 9749 O O . ALA C 1 91 ? -18.687 32.365 -24.450 1.00 17.71 91 ALA C O 1
ATOM 9751 N N . GLY C 1 92 ? -19.566 31.755 -26.415 1.00 16.40 92 GLY C N 1
ATOM 9752 C CA . GLY C 1 92 ? -20.341 32.987 -26.586 1.00 19.21 92 GLY C CA 1
ATOM 9753 C C . GLY C 1 92 ? -21.611 33.009 -25.746 1.00 19.32 92 GLY C C 1
ATOM 9754 O O . GLY C 1 92 ? -22.207 34.059 -25.575 1.00 20.32 92 GLY C O 1
ATOM 9755 N N . ILE C 1 93 ? -22.057 31.857 -25.282 1.00 19.10 93 ILE C N 1
ATOM 9756 C CA . ILE C 1 93 ? -23.328 31.770 -24.558 1.00 21.08 93 ILE C CA 1
ATOM 9757 C C . ILE C 1 93 ? -23.257 32.510 -23.228 1.00 23.47 93 ILE C C 1
ATOM 9758 O O . ILE C 1 93 ? -22.277 32.432 -22.479 1.00 22.95 93 ILE C O 1
ATOM 9763 N N . LYS C 1 94 ? -24.282 33.316 -22.978 1.00 27.18 94 LYS C N 1
ATOM 9764 C CA . LYS C 1 94 ? -24.374 34.041 -21.725 1.00 31.23 94 LYS C CA 1
ATOM 9765 C C . LYS C 1 94 ? -25.088 33.210 -20.697 1.00 32.49 94 LYS C C 1
ATOM 9766 O O . LYS C 1 94 ? -26.241 32.809 -20.907 1.00 31.66 94 LYS C O 1
ATOM 9772 N N . LEU C 1 95 ? -24.393 32.943 -19.597 1.00 34.95 95 LEU C N 1
ATOM 9773 C CA . LEU C 1 95 ? -24.987 32.223 -18.486 1.00 38.82 95 LEU C CA 1
ATOM 9774 C C . LEU C 1 95 ? -25.657 33.271 -17.609 1.00 41.55 95 LEU C C 1
ATOM 9775 O O . LEU C 1 95 ? -25.020 34.276 -17.265 1.00 41.98 95 LEU C O 1
ATOM 9780 N N . ASP C 1 96 ? -26.911 33.021 -17.236 1.00 44.85 96 ASP C N 1
ATOM 9781 C CA . ASP C 1 96 ? -27.641 33.869 -16.256 1.00 47.70 96 ASP C CA 1
ATOM 9782 C C . ASP C 1 96 ? -27.224 33.571 -14.794 1.00 48.68 96 ASP C C 1
ATOM 9783 O O . ASP C 1 96 ? -27.951 32.887 -14.059 1.00 49.18 96 ASP C O 1
ATOM 9788 N N . ASP C 1 97 ? -26.070 34.101 -14.381 1.00 49.59 97 ASP C N 1
ATOM 9789 C CA . ASP C 1 97 ? -25.496 33.814 -13.045 1.00 50.41 97 ASP C CA 1
ATOM 9790 C C . ASP C 1 97 ? -25.613 32.315 -12.645 1.00 49.12 97 ASP C C 1
ATOM 9791 O O . ASP C 1 97 ? -26.291 31.950 -11.681 1.00 49.46 97 ASP C O 1
ATOM 9796 N N . ALA C 1 98 ? -24.945 31.466 -13.416 1.00 47.77 98 ALA C N 1
ATOM 9797 C CA . ALA C 1 98 ? -25.031 30.026 -13.236 1.00 46.91 98 ALA C CA 1
ATOM 9798 C C . ALA C 1 98 ? -24.132 29.566 -12.078 1.00 45.45 98 ALA C C 1
ATOM 9799 O O . ALA C 1 98 ? -23.304 30.326 -11.543 1.00 45.05 98 ALA C O 1
ATOM 9801 N N . ASP C 1 99 ? -24.300 28.315 -11.681 1.00 43.66 99 ASP C N 1
ATOM 9802 C CA . ASP C 1 99 ? -23.485 27.804 -10.600 1.00 42.09 99 ASP C CA 1
ATOM 9803 C C . ASP C 1 99 ? -22.064 27.498 -11.118 1.00 39.48 99 ASP C C 1
ATOM 9804 O O . ASP C 1 99 ? -21.772 27.731 -12.290 1.00 36.94 99 ASP C O 1
ATOM 9809 N N . ILE C 1 100 ? -21.187 27.045 -10.221 1.00 37.09 100 ILE C N 1
ATOM 9810 C CA . ILE C 1 100 ? -19.831 26.665 -10.593 1.00 35.23 100 ILE C CA 1
ATOM 9811 C C . ILE C 1 100 ? -19.814 25.522 -11.640 1.00 32.36 100 ILE C C 1
ATOM 9812 O O . ILE C 1 100 ? -19.009 25.556 -12.569 1.00 30.23 100 ILE C O 1
ATOM 9817 N N . THR C 1 101 ? -20.709 24.544 -11.525 1.00 30.35 101 THR C N 1
ATOM 9818 C CA . THR C 1 101 ? -20.734 23.408 -12.469 1.00 28.43 101 THR C CA 1
ATOM 9819 C C . THR C 1 101 ? -21.061 23.852 -13.890 1.00 25.92 101 THR C C 1
ATOM 9820 O O . THR C 1 101 ? -20.455 23.368 -14.850 1.00 22.14 101 THR C O 1
ATOM 9824 N N . THR C 1 102 ? -22.027 24.767 -14.028 1.00 23.07 102 THR C N 1
ATOM 9825 C CA . THR C 1 102 ? -22.419 25.242 -15.356 1.00 22.31 102 THR C CA 1
ATOM 9826 C C . THR C 1 102 ? -21.297 26.086 -15.971 1.00 20.82 102 THR C C 1
ATOM 9827 O O . THR C 1 102 ? -20.943 25.908 -17.124 1.00 17.16 102 THR C O 1
ATOM 9831 N N . LYS C 1 103 ? -20.724 26.997 -15.191 1.00 20.23 103 LYS C N 1
ATOM 9832 C CA . LYS C 1 103 ? -19.579 27.778 -15.645 1.00 21.30 103 LYS C CA 1
ATOM 9833 C C . LYS C 1 103 ? -18.397 26.863 -16.039 1.00 18.99 103 LYS C C 1
ATOM 9834 O O . LYS C 1 103 ? -17.785 27.033 -17.087 1.00 16.76 103 LYS C O 1
ATOM 9840 N N . ASN C 1 104 ? -18.104 25.884 -15.200 1.00 16.87 104 ASN C N 1
ATOM 9841 C CA . ASN C 1 104 ? -17.030 24.951 -15.509 1.00 15.37 104 ASN C CA 1
ATOM 9842 C C . ASN C 1 104 ? -17.294 24.075 -16.751 1.00 14.32 104 ASN C C 1
ATOM 9843 O O . ASN C 1 104 ? -16.400 23.904 -17.544 1.00 11.89 104 ASN C O 1
ATOM 9848 N N . ASN C 1 105 ? -18.496 23.557 -16.911 1.00 13.22 105 ASN C N 1
ATOM 9849 C CA . ASN C 1 105 ? -18.847 22.798 -18.125 1.00 12.54 105 ASN C CA 1
ATOM 9850 C C . ASN C 1 105 ? -18.595 23.647 -19.369 1.00 10.55 105 ASN C C 1
ATOM 9851 O O . ASN C 1 105 ? -18.041 23.173 -20.362 1.00 11.32 105 ASN C O 1
ATOM 9856 N N . GLN C 1 106 ? -19.020 24.924 -19.341 1.00 10.11 106 GLN C N 1
ATOM 9857 C CA . GLN C 1 106 ? -18.835 25.774 -20.494 1.00 10.12 106 GLN C CA 1
ATOM 9858 C C . GLN C 1 106 ? -17.357 26.009 -20.792 1.00 10.18 106 GLN C C 1
ATOM 9859 O O . GLN C 1 106 ? -16.925 25.890 -21.927 1.00 10.94 106 GLN C O 1
ATOM 9865 N N . GLN C 1 107 ? -16.576 26.325 -19.765 1.00 11.02 107 GLN C N 1
ATOM 9866 C CA . GLN C 1 107 ? -15.142 26.582 -19.946 1.00 12.49 107 GLN C CA 1
ATOM 9867 C C . GLN C 1 107 ? -14.415 25.346 -20.436 1.00 10.79 107 GLN C C 1
ATOM 9868 O O . GLN C 1 107 ? -13.650 25.389 -21.427 1.00 10.92 107 GLN C O 1
ATOM 9874 N N . VAL C 1 108 ? -14.733 24.198 -19.846 1.00 10.96 108 VAL C N 1
ATOM 9875 C CA . VAL C 1 108 ? -14.086 22.933 -20.252 1.00 10.15 108 VAL C CA 1
ATOM 9876 C C . VAL C 1 108 ? -14.487 22.493 -21.648 1.00 10.59 108 VAL C C 1
ATOM 9877 O O . VAL C 1 108 ? -13.648 22.109 -22.429 1.00 10.52 108 VAL C O 1
ATOM 9881 N N . MET C 1 109 ? -15.777 22.549 -21.960 1.00 8.85 109 MET C N 1
ATOM 9882 C CA . MET C 1 109 ? -16.226 22.136 -23.290 1.00 9.22 109 MET C CA 1
ATOM 9883 C C . MET C 1 109 ? -15.750 23.050 -24.444 1.00 10.42 109 MET C C 1
ATOM 9884 O O . MET C 1 109 ? -15.415 22.544 -25.506 1.00 10.08 109 MET C O 1
ATOM 9889 N N . ALA C 1 110 ? -15.599 24.347 -24.180 1.00 9.47 110 ALA C N 1
ATOM 9890 C CA . ALA C 1 110 ? -15.093 25.308 -25.157 1.00 9.94 110 ALA C CA 1
ATOM 9891 C C . ALA C 1 110 ? -13.629 24.968 -25.364 1.00 10.31 110 ALA C C 1
ATOM 9892 O O . ALA C 1 110 ? -13.124 24.914 -26.479 1.00 10.20 110 ALA C O 1
ATOM 9894 N N . GLY C 1 111 ? -12.965 24.643 -24.267 1.00 10.23 111 GLY C N 1
ATOM 9895 C CA . GLY C 1 111 ? -11.535 24.210 -24.316 1.00 10.47 111 GLY C CA 1
ATOM 9896 C C . GLY C 1 111 ? -11.268 22.931 -25.043 1.00 10.13 111 GLY C C 1
ATOM 9897 O O . GLY C 1 111 ? -10.322 22.857 -25.839 1.00 12.19 111 GLY C O 1
ATOM 9898 N N . LEU C 1 112 ? -12.071 21.912 -24.783 1.00 8.91 112 LEU C N 1
ATOM 9899 C CA . LEU C 1 112 ? -11.989 20.649 -25.481 1.00 10.30 112 LEU C CA 1
ATOM 9900 C C . LEU C 1 112 ? -12.255 20.730 -26.968 1.00 8.87 112 LEU C C 1
ATOM 9901 O O . LEU C 1 112 ? -11.559 20.094 -27.751 1.00 9.51 112 LEU C O 1
ATOM 9906 N N . THR C 1 113 ? -13.295 21.463 -27.349 1.00 10.50 113 THR C N 1
ATOM 9907 C CA . THR C 1 113 ? -13.602 21.622 -28.721 1.00 10.13 113 THR C CA 1
ATOM 9908 C C . THR C 1 113 ? -12.443 22.394 -29.419 1.00 10.25 113 THR C C 1
ATOM 9909 O O . THR C 1 113 ? -12.121 22.083 -30.559 1.00 9.70 113 THR C O 1
ATOM 9913 N N . ARG C 1 114 ? -11.849 23.394 -28.761 1.00 9.39 114 ARG C N 1
ATOM 9914 C CA . ARG C 1 114 ? -10.642 24.075 -29.317 1.00 8.68 114 ARG C CA 1
ATOM 9915 C C . ARG C 1 114 ? -9.455 23.084 -29.424 1.00 9.92 114 ARG C C 1
ATOM 9916 O O . ARG C 1 114 ? -8.704 23.093 -30.389 1.00 10.15 114 ARG C O 1
ATOM 9924 N N . TYR C 1 115 ? -9.309 22.185 -28.456 1.00 8.67 115 TYR C N 1
ATOM 9925 C CA . TYR C 1 115 ? -8.199 21.222 -28.459 1.00 9.16 115 TYR C CA 1
ATOM 9926 C C . TYR C 1 115 ? -8.283 20.375 -29.687 1.00 7.98 115 TYR C C 1
ATOM 9927 O O . TYR C 1 115 ? -7.265 20.078 -30.316 1.00 9.38 115 TYR C O 1
ATOM 9936 N N . PHE C 1 116 ? -9.489 19.954 -30.010 1.00 9.16 116 PHE C N 1
ATOM 9937 C CA . PHE C 1 116 ? -9.698 19.116 -31.153 1.00 8.17 116 PHE C CA 1
ATOM 9938 C C . PHE C 1 116 ? -9.758 19.881 -32.505 1.00 9.90 116 PHE C C 1
ATOM 9939 O O . PHE C 1 116 ? -9.555 19.275 -33.558 1.00 13.67 116 PHE C O 1
ATOM 9947 N N . ALA C 1 117 ? -10.087 21.168 -32.496 1.00 9.10 117 ALA C N 1
ATOM 9948 C CA . ALA C 1 117 ? -10.023 21.968 -33.694 1.00 9.11 117 ALA C CA 1
ATOM 9949 C C . ALA C 1 117 ? -8.559 22.247 -34.063 1.00 11.35 117 ALA C C 1
ATOM 9950 O O . ALA C 1 117 ? -8.262 22.554 -35.199 1.00 11.55 117 ALA C O 1
ATOM 9952 N N . GLY C 1 118 ? -7.658 22.161 -33.081 1.00 11.48 118 GLY C N 1
ATOM 9953 C CA . GLY C 1 118 ? -6.260 22.513 -33.228 1.00 9.19 118 GLY C CA 1
ATOM 9954 C C . GLY C 1 118 ? -5.987 23.994 -33.407 1.00 9.24 118 GLY C C 1
ATOM 9955 O O . GLY C 1 118 ? -6.905 24.814 -33.546 1.00 10.98 118 GLY C O 1
ATOM 9956 N N . GLU C 1 119 ? -4.705 24.324 -33.372 1.00 9.48 119 GLU C N 1
ATOM 99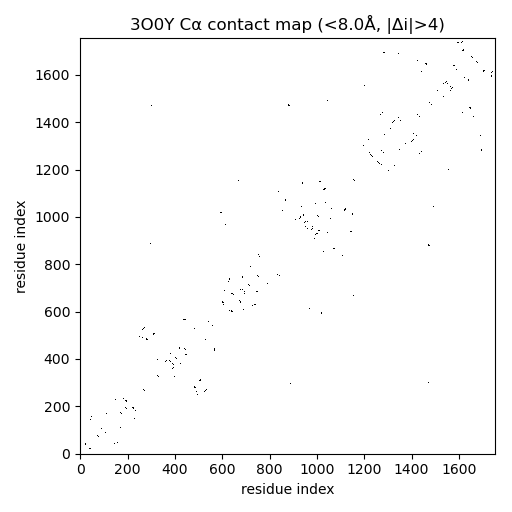57 C CA . GLU C 1 119 ? -4.237 25.695 -33.553 1.00 9.04 119 GLU C CA 1
ATOM 9958 C C . GLU C 1 119 ? -4.784 26.206 -34.890 1.00 10.82 119 GLU C C 1
ATOM 9959 O O . GLU C 1 119 ? -4.582 25.585 -35.910 1.00 10.34 119 GLU C O 1
ATOM 9965 N N . PRO C 1 120 ? -5.487 27.342 -34.877 1.00 10.84 120 PRO C N 1
ATOM 9966 C CA . PRO C 1 120 ? -6.252 27.727 -36.039 1.00 12.74 120 PRO C CA 1
ATOM 9967 C C . PRO C 1 120 ? -5.404 28.047 -37.288 1.00 13.26 120 PRO C C 1
ATOM 9968 O O . PRO C 1 120 ? -5.861 27.866 -38.432 1.00 13.51 120 PRO C O 1
ATOM 9972 N N . ASN C 1 121 ? -4.172 28.444 -37.063 1.00 12.46 121 ASN C N 1
ATOM 9973 C CA . ASN C 1 121 ? -3.288 28.785 -38.151 1.00 11.59 121 ASN C CA 1
ATOM 9974 C C . ASN C 1 121 ? -2.424 27.619 -38.665 1.00 11.87 121 ASN C C 1
ATOM 9975 O O . ASN C 1 121 ? -1.539 27.851 -39.501 1.00 14.93 121 ASN C O 1
ATOM 9980 N N . PHE C 1 122 ? -2.591 26.418 -38.147 1.00 8.89 122 PHE C N 1
ATOM 9981 C CA . PHE C 1 122 ? -1.821 25.251 -38.590 1.00 10.52 122 PHE C CA 1
ATOM 9982 C C . PHE C 1 122 ? -2.825 24.271 -39.174 1.00 10.76 122 PHE C C 1
ATOM 9983 O O . PHE C 1 122 ? -3.528 23.571 -38.427 1.00 15.11 122 PHE C O 1
ATOM 9991 N N . ASN C 1 123 ? -2.826 24.120 -40.490 1.00 8.73 123 ASN C N 1
ATOM 9992 C CA . ASN C 1 123 ? -3.708 23.143 -41.087 1.00 8.34 123 ASN C CA 1
ATOM 9993 C C . ASN C 1 123 ? -2.993 21.813 -41.288 1.00 8.71 123 ASN C C 1
ATOM 9994 O O . ASN C 1 123 ? -3.582 20.837 -41.768 1.00 8.85 123 ASN C O 1
ATOM 9999 N N . ILE C 1 124 ? -1.725 21.770 -40.904 1.00 8.80 124 ILE C N 1
ATOM 10000 C CA . ILE C 1 124 ? -0.913 20.567 -40.993 1.00 7.65 124 ILE C CA 1
ATOM 10001 C C . ILE C 1 124 ? -1.348 19.443 -40.015 1.00 7.88 124 ILE C C 1
ATOM 10002 O O . ILE C 1 124 ? -2.186 19.660 -39.112 1.00 7.77 124 ILE C O 1
ATOM 10007 N N . GLY C 1 125 ? -0.752 18.271 -40.167 1.00 8.88 125 GLY C N 1
ATOM 10008 C CA . GLY C 1 125 ? -0.966 17.165 -39.260 1.00 11.41 125 GLY C CA 1
ATOM 10009 C C . GLY C 1 125 ? -2.345 16.541 -39.315 1.00 10.07 125 GLY C C 1
ATOM 10010 O O . GLY C 1 125 ? -3.012 16.550 -40.348 1.00 8.94 125 GLY C O 1
ATOM 10011 N N . TYR C 1 126 ? -2.776 16.011 -38.173 1.00 9.07 126 TYR C N 1
ATOM 10012 C CA . TYR C 1 126 ? -4.119 15.422 -38.069 1.00 8.25 126 TYR C CA 1
ATOM 10013 C C . TYR C 1 126 ? -4.608 15.559 -36.627 1.00 9.10 126 TYR C C 1
ATOM 10014 O O . TYR C 1 126 ? -3.787 15.655 -35.688 1.00 7.50 126 TYR C O 1
ATOM 10023 N N . ILE C 1 127 ? -5.930 15.485 -36.457 1.00 7.98 127 ILE C N 1
ATOM 10024 C CA . ILE C 1 127 ? -6.517 15.504 -35.146 1.00 9.29 127 ILE C CA 1
ATOM 10025 C C . ILE C 1 127 ? -6.588 14.108 -34.588 1.00 9.32 127 ILE C C 1
ATOM 10026 O O . ILE C 1 127 ? -7.224 13.236 -35.151 1.00 9.62 127 ILE C O 1
ATOM 10031 N N . ASP C 1 128 ? -5.918 13.926 -33.450 1.00 8.82 128 ASP C N 1
ATOM 10032 C CA . ASP C 1 128 ? -5.913 12.661 -32.704 1.00 9.71 128 ASP C CA 1
ATOM 10033 C C . ASP C 1 128 ? -6.929 12.777 -31.567 1.00 9.93 128 ASP C C 1
ATOM 10034 O O . ASP C 1 128 ? -6.951 13.802 -30.859 1.00 10.40 128 ASP C O 1
ATOM 10039 N N . THR C 1 129 ? -7.744 11.735 -31.331 1.00 9.75 129 THR C N 1
ATOM 10040 C CA . THR C 1 129 ? -8.766 11.847 -30.299 1.00 9.94 129 THR C CA 1
ATOM 10041 C C . THR C 1 129 ? -8.182 11.819 -28.868 1.00 10.63 129 THR C C 1
ATOM 10042 O O . THR C 1 129 ? -8.898 12.101 -27.904 1.00 12.40 129 THR C O 1
ATOM 10046 N N . TRP C 1 130 ? -6.910 11.468 -28.760 1.00 10.61 130 TRP C N 1
ATOM 10047 C CA . TRP C 1 130 ? -6.150 11.569 -27.473 1.00 9.74 130 TRP C CA 1
ATOM 10048 C C . TRP C 1 130 ? -5.321 12.828 -27.443 1.00 8.56 130 TRP C C 1
ATOM 10049 O O . TRP C 1 130 ? -5.473 13.660 -26.507 1.00 8.88 130 TRP C O 1
ATOM 10060 N N . MET C 1 131 ? -4.435 13.007 -28.429 1.00 7.88 131 MET C N 1
ATOM 10061 C CA . MET C 1 131 ? -3.410 14.061 -28.398 1.00 8.08 131 MET C CA 1
ATOM 10062 C C . MET C 1 131 ? -3.817 15.413 -28.951 1.00 8.28 131 MET C C 1
ATOM 10063 O O . MET C 1 131 ? -3.040 16.367 -28.844 1.00 8.80 131 MET C O 1
ATOM 10068 N N . GLY C 1 132 ? -5.010 15.519 -29.544 1.00 8.40 132 GLY C N 1
ATOM 10069 C CA . GLY C 1 132 ? -5.398 16.681 -30.283 1.00 9.75 132 GLY C CA 1
ATOM 10070 C C . GLY C 1 132 ? -4.546 16.838 -31.523 1.00 10.05 132 GLY C C 1
ATOM 10071 O O . GLY C 1 132 ? -4.208 15.865 -32.193 1.00 10.64 132 GLY C O 1
ATOM 10072 N N . LEU C 1 133 ? -4.196 18.078 -31.853 1.00 9.61 133 LEU C N 1
ATOM 10073 C CA . LEU C 1 133 ? -3.388 18.330 -33.058 1.00 9.38 133 LEU C CA 1
ATOM 10074 C C . LEU C 1 133 ? -2.063 17.633 -32.927 1.00 9.41 133 LEU C C 1
ATOM 10075 O O . LEU C 1 133 ? -1.295 17.814 -31.965 1.00 9.43 133 LEU C O 1
ATOM 10080 N N . SER C 1 134 ? -1.786 16.773 -33.916 1.00 9.20 134 SER C N 1
ATOM 10081 C CA . SER C 1 134 ? -0.594 15.927 -33.942 1.00 9.93 134 SER C CA 1
ATOM 10082 C C . SER C 1 134 ? 0.182 16.172 -35.255 1.00 9.19 134 SER C C 1
ATOM 10083 O O . SER C 1 134 ? -0.442 16.305 -36.320 1.00 9.81 134 SER C O 1
ATOM 10086 N N . PRO C 1 135 ? 1.512 16.326 -35.161 1.00 8.79 135 PRO C N 1
ATOM 10087 C CA . PRO C 1 135 ? 2.186 16.936 -36.281 1.00 8.33 135 PRO C CA 1
ATOM 10088 C C . PRO C 1 135 ? 2.433 16.043 -37.499 1.00 7.79 135 PRO C C 1
ATOM 10089 O O . PRO C 1 135 ? 2.487 16.584 -38.649 1.00 8.75 135 PRO C O 1
ATOM 10093 N N . PHE C 1 136 ? 2.596 14.725 -37.326 1.00 9.11 136 PHE C N 1
ATOM 10094 C CA . PHE C 1 136 ? 3.075 13.914 -38.393 1.00 9.02 136 PHE C CA 1
ATOM 10095 C C . PHE C 1 136 ? 2.124 12.789 -38.616 1.00 9.81 136 PHE C C 1
ATOM 10096 O O . PHE C 1 136 ? 2.045 11.854 -37.812 1.00 8.73 136 PHE C O 1
ATOM 10104 N N . ILE C 1 137 ? 1.383 12.869 -39.729 1.00 8.63 137 ILE C N 1
ATOM 10105 C CA . ILE C 1 137 ? 0.294 11.928 -39.923 1.00 9.62 137 ILE C CA 1
ATOM 10106 C C . ILE C 1 137 ? 0.772 10.494 -40.138 1.00 10.17 137 ILE C C 1
ATOM 10107 O O . ILE C 1 137 ? 0.050 9.548 -39.773 1.00 12.77 137 ILE C O 1
ATOM 10112 N N . VAL C 1 138 ? 1.981 10.339 -40.682 1.00 10.15 138 VAL C N 1
ATOM 10113 C CA . VAL C 1 138 ? 2.696 9.049 -40.732 1.00 9.99 138 VAL C CA 1
ATOM 10114 C C . VAL C 1 138 ? 3.962 9.207 -39.858 1.00 9.62 138 VAL C C 1
ATOM 10115 O O . VAL C 1 138 ? 4.777 10.093 -40.092 1.00 9.64 138 VAL C O 1
ATOM 10119 N N . ASN C 1 139 ? 4.049 8.406 -38.807 1.00 10.80 139 ASN C N 1
ATOM 10120 C CA . ASN C 1 139 ? 5.189 8.414 -37.912 1.00 9.43 139 ASN C CA 1
ATOM 10121 C C . ASN C 1 139 ? 5.441 7.014 -37.395 1.00 12.06 139 ASN C C 1
ATOM 10122 O O . ASN C 1 139 ? 4.759 6.085 -37.811 1.00 10.18 139 ASN C O 1
ATOM 10127 N N . GLN C 1 140 ? 6.446 6.878 -36.532 1.00 11.80 140 GLN C N 1
ATOM 10128 C CA . GLN C 1 140 ? 6.932 5.537 -36.103 1.00 12.43 140 GLN C CA 1
ATOM 10129 C C . GLN C 1 140 ? 6.138 4.994 -34.908 1.00 12.18 140 GLN C C 1
ATOM 10130 O O . GLN C 1 140 ? 6.230 3.804 -34.544 1.00 14.18 140 GLN C O 1
ATOM 10136 N N . ILE C 1 141 ? 5.400 5.847 -34.219 1.00 11.69 141 ILE C N 1
ATOM 10137 C CA . ILE C 1 141 ? 4.792 5.450 -32.965 1.00 11.48 141 ILE C CA 1
ATOM 10138 C C . ILE C 1 141 ? 3.269 5.356 -32.927 1.00 10.86 141 ILE C C 1
ATOM 10139 O O . ILE C 1 141 ? 2.723 4.503 -32.267 1.00 10.02 141 ILE C O 1
ATOM 10144 N N . ASN C 1 142 ? 2.559 6.272 -33.562 1.00 11.28 142 ASN C N 1
ATOM 10145 C CA . ASN C 1 142 ? 1.104 6.239 -33.614 1.00 10.18 142 ASN C CA 1
ATOM 10146 C C . ASN C 1 142 ? 0.592 6.830 -34.957 1.00 11.44 142 ASN C C 1
ATOM 10147 O O . ASN C 1 142 ? 1.290 6.801 -35.971 1.00 11.46 142 ASN C O 1
ATOM 10152 N N . GLY C 1 143 ? -0.637 7.293 -34.942 1.00 11.81 143 GLY C N 1
ATOM 10153 C CA . GLY C 1 143 ? -1.345 7.763 -36.123 1.00 12.12 143 GLY C CA 1
ATOM 10154 C C . GLY C 1 143 ? -2.221 6.670 -36.672 1.00 11.60 143 GLY C C 1
ATOM 10155 O O . GLY C 1 143 ? -2.055 5.505 -36.357 1.00 12.09 143 GLY C O 1
ATOM 10156 N N . PRO C 1 144 ? -3.045 7.010 -37.674 1.00 12.33 144 PRO C N 1
ATOM 10157 C CA . PRO C 1 144 ? -4.061 6.076 -38.135 1.00 11.96 144 PRO C CA 1
ATOM 10158 C C . PRO C 1 144 ? -3.561 4.712 -38.619 1.00 11.07 144 PRO C C 1
ATOM 10159 O O . PRO C 1 144 ? -4.222 3.700 -38.363 1.00 9.76 144 PRO C O 1
ATOM 10163 N N . LEU C 1 145 ? -2.457 4.669 -39.339 1.00 9.71 145 LEU C N 1
ATOM 10164 C CA . LEU C 1 145 ? -1.936 3.402 -39.867 1.00 12.42 145 LEU C CA 1
ATOM 10165 C C . LEU C 1 145 ? -1.376 2.491 -38.803 1.00 12.15 145 LEU C C 1
ATOM 10166 O O . LEU C 1 145 ? -1.265 1.270 -39.039 1.00 11.70 145 LEU C O 1
ATOM 10171 N N . ILE C 1 146 ? -1.098 3.050 -37.623 1.00 12.82 146 ILE C N 1
ATOM 10172 C CA . ILE C 1 146 ? -0.755 2.210 -36.455 1.00 13.18 146 ILE C CA 1
ATOM 10173 C C . ILE C 1 146 ? -1.943 1.931 -35.538 1.00 12.86 146 ILE C C 1
ATOM 10174 O O . ILE C 1 146 ? -2.183 0.761 -35.162 1.00 12.84 146 ILE C O 1
ATOM 10179 N N . ASP C 1 147 ? -2.729 2.952 -35.222 1.00 11.04 147 ASP C N 1
ATOM 10180 C CA . ASP C 1 147 ? -3.851 2.808 -34.303 1.00 14.43 147 ASP C CA 1
ATOM 10181 C C . ASP C 1 147 ? -5.118 2.166 -34.864 1.00 13.90 147 ASP C C 1
ATOM 10182 O O . ASP C 1 147 ? -5.818 1.489 -34.130 1.00 14.41 147 ASP C O 1
ATOM 10187 N N . ILE C 1 148 ? -5.433 2.362 -36.149 1.00 13.02 148 ILE C N 1
ATOM 10188 C CA . ILE C 1 148 ? -6.643 1.686 -36.715 1.00 12.65 148 ILE C CA 1
ATOM 10189 C C . ILE C 1 148 ? -6.504 0.151 -36.677 1.00 13.96 148 ILE C C 1
ATOM 10190 O O . ILE C 1 148 ? -7.431 -0.525 -36.235 1.00 13.32 148 ILE C O 1
ATOM 10195 N N . PRO C 1 149 ? -5.362 -0.404 -37.095 1.00 13.56 149 PRO C N 1
ATOM 10196 C CA . PRO C 1 149 ? -5.389 -1.875 -36.974 1.00 16.15 149 PRO C CA 1
ATOM 10197 C C . PRO C 1 149 ? -5.495 -2.342 -35.516 1.00 16.92 149 PRO C C 1
ATOM 10198 O O . PRO C 1 149 ? -6.102 -3.372 -35.255 1.00 16.17 149 PRO C O 1
ATOM 10202 N N . ARG C 1 150 ? -4.907 -1.600 -34.583 1.00 17.27 150 ARG C N 1
ATOM 10203 C CA . ARG C 1 150 ? -4.991 -2.008 -33.188 1.00 18.80 150 ARG C CA 1
ATOM 10204 C C . ARG C 1 150 ? -6.425 -2.056 -32.666 1.00 18.31 150 ARG C C 1
ATOM 10205 O O . ARG C 1 150 ? -6.802 -3.023 -31.947 1.00 18.53 150 ARG C O 1
ATOM 10213 N N . VAL C 1 151 ? -7.198 -1.011 -32.939 1.00 17.43 151 VAL C N 1
ATOM 10214 C CA . VAL C 1 151 ? -8.581 -0.970 -32.556 1.00 16.83 151 VAL C CA 1
ATOM 10215 C C . VAL C 1 151 ? -9.319 -2.123 -33.208 1.00 18.06 151 VAL C C 1
ATOM 10216 O O . VAL C 1 151 ? -10.028 -2.870 -32.529 1.00 17.53 151 VAL C O 1
ATOM 10220 N N . MET C 1 152 ? -9.087 -2.356 -34.495 1.00 17.01 152 MET C N 1
ATOM 10221 C CA . MET C 1 152 ? -9.853 -3.389 -35.169 1.00 17.14 152 MET C CA 1
ATOM 10222 C C . MET C 1 152 ? -9.567 -4.812 -34.566 1.00 18.67 152 MET C C 1
ATOM 10223 O O . MET C 1 152 ? -10.477 -5.637 -34.462 1.00 18.12 152 MET C O 1
ATOM 10228 N N . GLN C 1 153 ? -8.312 -5.048 -34.206 1.00 19.86 153 GLN C N 1
ATOM 10229 C CA . GLN C 1 153 ? -7.893 -6.341 -33.700 1.00 21.49 153 GLN C CA 1
ATOM 10230 C C . GLN C 1 153 ? -8.251 -6.544 -32.223 1.00 23.54 153 GLN C C 1
ATOM 10231 O O . GLN C 1 153 ? -8.391 -7.690 -31.792 1.00 25.37 153 GLN C O 1
ATOM 10237 N N . ASN C 1 154 ? -8.415 -5.461 -31.462 1.00 24.10 154 ASN C N 1
ATOM 10238 C CA . ASN C 1 154 ? -8.558 -5.567 -29.993 1.00 25.17 154 ASN C CA 1
ATOM 10239 C C . ASN C 1 154 ? -9.932 -5.201 -29.480 1.00 25.79 154 ASN C C 1
ATOM 10240 O O . ASN C 1 154 ? -10.457 -5.848 -28.581 1.00 26.95 154 ASN C O 1
ATOM 10245 N N . ASP C 1 155 ? -10.525 -4.145 -30.022 1.00 24.77 155 ASP C N 1
ATOM 10246 C CA . ASP C 1 155 ? -11.769 -3.599 -29.481 1.00 24.34 155 ASP C CA 1
ATOM 10247 C C . ASP C 1 155 ? -12.983 -3.980 -30.282 1.00 24.52 155 ASP C C 1
ATOM 10248 O O . ASP C 1 155 ? -14.114 -4.029 -29.782 1.00 26.50 155 ASP C O 1
ATOM 10253 N N . GLN C 1 156 ? -12.778 -4.239 -31.560 1.00 23.33 156 GLN C N 1
ATOM 10254 C CA . GLN C 1 156 ? -13.906 -4.468 -32.433 1.00 22.63 156 GLN C CA 1
ATOM 10255 C C . GLN C 1 156 ? -14.446 -5.883 -32.231 1.00 22.48 156 GLN C C 1
ATOM 10256 O O . GLN C 1 156 ? -13.678 -6.827 -32.242 1.00 22.19 156 GLN C O 1
ATOM 10262 N N . PRO C 1 157 ? -15.750 -6.009 -32.028 1.00 21.53 157 PRO C N 1
ATOM 10263 C CA . PRO C 1 157 ? -16.274 -7.330 -31.639 1.00 23.32 157 PRO C CA 1
ATOM 10264 C C . PRO C 1 157 ? -16.562 -8.131 -32.873 1.00 23.63 157 PRO C C 1
ATOM 10265 O O . PRO C 1 157 ? -17.072 -7.568 -33.854 1.00 19.65 157 PRO C O 1
ATOM 10269 N N . ILE C 1 158 ? -16.249 -9.432 -32.802 1.00 24.43 158 ILE C N 1
ATOM 10270 C CA . ILE C 1 158 ? -16.594 -10.361 -33.858 1.00 25.81 158 ILE C CA 1
ATOM 10271 C C . ILE C 1 158 ? -17.331 -11.527 -33.208 1.00 26.07 158 ILE C C 1
ATOM 10272 O O . ILE C 1 158 ? -16.726 -12.534 -32.877 1.00 26.71 158 ILE C O 1
ATOM 10277 N N . THR C 1 159 ? -18.612 -11.325 -32.943 1.00 28.25 159 THR C N 1
ATOM 10278 C CA . THR C 1 159 ? -19.392 -12.331 -32.216 1.00 30.87 159 THR C CA 1
ATOM 10279 C C . THR C 1 159 ? -20.566 -12.878 -33.029 1.00 31.05 159 THR C C 1
ATOM 10280 O O . THR C 1 159 ? -20.863 -14.054 -32.884 1.00 33.06 159 THR C O 1
ATOM 10284 N N . THR C 1 160 ? -21.224 -12.016 -33.831 1.00 32.10 160 THR C N 1
ATOM 10285 C CA . THR C 1 160 ? -22.273 -12.336 -34.801 1.00 30.23 160 THR C CA 1
ATOM 10286 C C . THR C 1 160 ? -21.783 -12.243 -36.265 1.00 31.28 160 THR C C 1
ATOM 10287 O O . THR C 1 160 ? -20.681 -11.762 -36.538 1.00 30.88 160 THR C O 1
ATOM 10291 N N . GLU C 1 161 ? -22.627 -12.658 -37.210 1.00 31.00 161 GLU C N 1
ATOM 10292 C CA . GLU C 1 161 ? -22.243 -12.624 -38.630 1.00 31.11 161 GLU C CA 1
ATOM 10293 C C . GLU C 1 161 ? -22.106 -11.189 -39.137 1.00 30.13 161 GLU C C 1
ATOM 10294 O O . GLU C 1 161 ? -21.140 -10.871 -39.806 1.00 29.49 161 GLU C O 1
ATOM 10300 N N . LYS C 1 162 ? -23.114 -10.372 -38.830 1.00 29.51 162 LYS C N 1
ATOM 10301 C CA . LYS C 1 162 ? -23.131 -8.936 -39.045 1.00 29.09 162 LYS C CA 1
ATOM 10302 C C . LYS C 1 162 ? -21.867 -8.253 -38.557 1.00 27.97 162 LYS C C 1
ATOM 10303 O O . LYS C 1 162 ? -21.367 -7.383 -39.246 1.00 25.16 162 LYS C O 1
ATOM 10309 N N . GLU C 1 163 ? -21.329 -8.665 -37.409 1.00 26.66 163 GLU C N 1
ATOM 10310 C CA . GLU C 1 163 ? -20.087 -8.077 -36.882 1.00 27.37 163 GLU C CA 1
ATOM 10311 C C . GLU C 1 163 ? -18.885 -8.548 -37.696 1.00 26.87 163 GLU C C 1
ATOM 10312 O O . GLU C 1 163 ? -17.956 -7.786 -37.927 1.00 23.15 163 GLU C O 1
ATOM 10318 N N . ALA C 1 164 ? -18.919 -9.784 -38.200 1.00 25.45 164 ALA C N 1
ATOM 10319 C CA . ALA C 1 164 ? -17.789 -10.268 -39.028 1.00 25.25 164 ALA C CA 1
ATOM 10320 C C . ALA C 1 164 ? -17.760 -9.488 -40.374 1.00 24.75 164 ALA C C 1
ATOM 10321 O O . ALA C 1 164 ? -16.684 -9.169 -40.897 1.00 26.59 164 ALA C O 1
ATOM 10323 N N . LEU C 1 165 ? -18.917 -9.067 -40.840 1.00 23.05 165 LEU C N 1
ATOM 10324 C CA . LEU C 1 165 ? -18.988 -8.370 -42.128 1.00 24.52 165 LEU C CA 1
ATOM 10325 C C . LEU C 1 165 ? -18.589 -6.893 -41.934 1.00 23.17 165 LEU C C 1
ATOM 10326 O O . LEU C 1 165 ? -18.035 -6.292 -42.841 1.00 22.49 165 LEU C O 1
ATOM 10331 N N . ASP C 1 166 ? -18.864 -6.338 -40.751 1.00 22.33 166 ASP C N 1
ATOM 10332 C CA . ASP C 1 166 ? -18.390 -4.988 -40.432 1.00 21.19 166 ASP C CA 1
ATOM 10333 C C . ASP C 1 166 ? -16.883 -4.986 -40.490 1.00 20.35 166 ASP C C 1
ATOM 10334 O O . ASP C 1 166 ? -16.268 -4.008 -40.882 1.00 19.70 166 ASP C O 1
ATOM 10339 N N . TYR C 1 167 ? -16.258 -6.066 -40.059 1.00 18.27 167 TYR C N 1
ATOM 10340 C CA . TYR C 1 167 ? -14.810 -6.127 -40.087 1.00 17.90 167 TYR C CA 1
ATOM 10341 C C . TYR C 1 167 ? -14.293 -6.165 -41.532 1.00 18.17 167 TYR C C 1
ATOM 10342 O O . TYR C 1 167 ? -13.335 -5.490 -41.891 1.00 17.97 167 TYR C O 1
ATOM 10351 N N . ILE C 1 168 ? -14.934 -6.956 -42.378 1.00 19.08 168 ILE C N 1
ATOM 10352 C CA . ILE C 1 168 ? -14.481 -7.118 -43.759 1.00 18.66 168 ILE C CA 1
ATOM 10353 C C . ILE C 1 168 ? -14.678 -5.833 -44.546 1.00 17.53 168 ILE C C 1
ATOM 10354 O O . ILE C 1 168 ? -13.820 -5.450 -45.335 1.00 18.37 168 ILE C O 1
ATOM 10359 N N . VAL C 1 169 ? -15.783 -5.139 -44.274 1.00 16.23 169 VAL C N 1
ATOM 10360 C CA . VAL C 1 169 ? -16.117 -3.891 -44.903 1.00 15.63 169 VAL C CA 1
ATOM 10361 C C . VAL C 1 169 ? -15.153 -2.777 -44.474 1.00 14.68 169 VAL C C 1
ATOM 10362 O O . VAL C 1 169 ? -14.753 -1.993 -45.312 1.00 14.83 169 VAL C O 1
ATOM 10366 N N . ARG C 1 170 ? -14.767 -2.717 -43.203 1.00 13.44 170 ARG C N 1
ATOM 10367 C CA . ARG C 1 170 ? -13.653 -1.822 -42.805 1.00 12.78 170 ARG C CA 1
ATOM 10368 C C . ARG C 1 170 ? -12.311 -2.109 -43.536 1.00 12.57 170 ARG C C 1
ATOM 10369 O O . ARG C 1 170 ? -11.695 -1.184 -44.067 1.00 12.90 170 ARG C O 1
ATOM 10377 N N . LEU C 1 171 ? -11.883 -3.367 -43.611 1.00 13.27 171 LEU C N 1
ATOM 10378 C CA . LEU C 1 171 ? -10.629 -3.738 -44.293 1.00 13.99 171 LEU C CA 1
ATOM 10379 C C . LEU C 1 171 ? -10.637 -3.327 -45.773 1.00 14.48 171 LEU C C 1
ATOM 10380 O O . LEU C 1 171 ? -9.605 -2.865 -46.323 1.00 16.97 171 LEU C O 1
ATOM 10385 N N . GLY C 1 172 ? -11.817 -3.374 -46.373 1.00 13.29 172 GLY C N 1
ATOM 10386 C CA . GLY C 1 172 ? -11.951 -3.083 -47.789 1.00 14.62 172 GLY C CA 1
ATOM 10387 C C . GLY C 1 172 ? -11.823 -1.617 -48.122 1.00 15.06 172 GLY C C 1
ATOM 10388 O O . GLY C 1 172 ? -11.639 -1.299 -49.297 1.00 15.40 172 GLY C O 1
ATOM 10389 N N . GLN C 1 173 ? -11.915 -0.758 -47.096 1.00 13.22 173 GLN C N 1
ATOM 10390 C CA . GLN C 1 173 ? -11.760 0.685 -47.223 1.00 13.39 173 GLN C CA 1
ATOM 10391 C C . GLN C 1 173 ? -10.364 1.162 -46.979 1.00 13.60 173 GLN C C 1
ATOM 10392 O O . GLN C 1 173 ? -10.117 2.389 -46.988 1.00 13.89 173 GLN C O 1
ATOM 10398 N N . PHE C 1 174 ? -9.430 0.238 -46.727 1.00 12.35 174 PHE C N 1
ATOM 10399 C CA . PHE C 1 174 ? -8.027 0.626 -46.527 1.00 12.95 174 PHE C CA 1
ATOM 10400 C C . PHE C 1 174 ? -7.370 1.373 -47.710 1.00 12.48 174 PHE C C 1
ATOM 10401 O O . PHE C 1 174 ? -6.403 2.154 -47.520 1.00 12.52 174 PHE C O 1
ATOM 10409 N N . ASP C 1 175 ? -7.866 1.130 -48.917 1.00 13.44 175 ASP C N 1
ATOM 10410 C CA . ASP C 1 175 ? -7.353 1.851 -50.110 1.00 14.23 175 ASP C CA 1
ATOM 10411 C C . ASP C 1 175 ? -7.598 3.344 -49.996 1.00 13.84 175 ASP C C 1
ATOM 10412 O O . ASP C 1 175 ? -6.690 4.151 -50.203 1.00 13.11 175 ASP C O 1
ATOM 10417 N N . LYS C 1 176 ? -8.814 3.728 -49.607 1.00 14.24 176 LYS C N 1
ATOM 10418 C CA . LYS C 1 176 ? -9.144 5.116 -49.436 1.00 14.58 176 LYS C CA 1
ATOM 10419 C C . LYS C 1 176 ? -8.456 5.687 -48.196 1.00 13.30 176 LYS C C 1
ATOM 10420 O O . LYS C 1 176 ? -8.046 6.835 -48.198 1.00 11.97 176 LYS C O 1
ATOM 10426 N N . LEU C 1 177 ? -8.330 4.888 -47.132 1.00 13.07 177 LEU C N 1
ATOM 10427 C CA . LEU C 1 177 ? -7.604 5.347 -45.948 1.00 13.89 177 LEU C CA 1
ATOM 10428 C C . LEU C 1 177 ? -6.206 5.782 -46.388 1.00 13.38 177 LEU C C 1
ATOM 10429 O O . LEU C 1 177 ? -5.761 6.924 -46.137 1.00 12.44 177 LEU C O 1
ATOM 10434 N N . ALA C 1 178 ? -5.519 4.868 -47.042 1.00 11.19 178 ALA C N 1
ATOM 10435 C CA . ALA C 1 178 ? -4.154 5.147 -47.491 1.00 11.48 178 ALA C CA 1
ATOM 10436 C C . ALA C 1 178 ? -4.061 6.307 -48.451 1.00 11.66 178 ALA C C 1
ATOM 10437 O O . ALA C 1 178 ? -3.121 7.121 -48.361 1.00 10.94 178 ALA C O 1
ATOM 10439 N N . ALA C 1 179 ? -5.010 6.405 -49.377 1.00 10.70 179 ALA C N 1
ATOM 10440 C CA . ALA C 1 179 ? -4.940 7.456 -50.395 1.00 10.48 179 ALA C CA 1
ATOM 10441 C C . ALA C 1 179 ? -5.099 8.803 -49.752 1.00 9.99 179 ALA C C 1
ATOM 10442 O O . ALA C 1 179 ? -4.402 9.756 -50.101 1.00 11.15 179 ALA C O 1
ATOM 10444 N N . THR C 1 180 ? -6.011 8.883 -48.790 1.00 8.41 180 THR C N 1
ATOM 10445 C CA . THR C 1 180 ? -6.246 10.184 -48.120 1.00 8.59 180 THR C CA 1
ATOM 10446 C C . THR C 1 180 ? -5.085 10.616 -47.226 1.00 9.06 180 THR C C 1
ATOM 10447 O O . THR C 1 180 ? -4.760 11.795 -47.146 1.00 8.67 180 THR C O 1
ATOM 10451 N N . ILE C 1 181 ? -4.457 9.647 -46.570 1.00 10.79 181 ILE C N 1
ATOM 10452 C CA . ILE C 1 181 ? -3.307 9.938 -45.707 1.00 10.62 181 ILE C CA 1
ATOM 10453 C C . ILE C 1 181 ? -2.154 10.483 -46.571 1.00 9.72 181 ILE C C 1
ATOM 10454 O O . ILE C 1 181 ? -1.490 11.416 -46.235 1.00 9.79 181 ILE C O 1
ATOM 10459 N N . ILE C 1 182 ? -1.867 9.803 -47.657 1.00 9.99 182 ILE C N 1
ATOM 10460 C CA . ILE C 1 182 ? -0.840 10.265 -48.585 1.00 10.86 182 ILE C CA 1
ATOM 10461 C C . ILE C 1 182 ? -1.158 11.654 -49.138 1.00 9.62 182 ILE C C 1
ATOM 10462 O O . ILE C 1 182 ? -0.296 12.535 -49.190 1.00 11.12 182 ILE C O 1
ATOM 10467 N N . GLU C 1 183 ? -2.422 11.894 -49.478 1.00 10.67 183 GLU C N 1
ATOM 10468 C CA . GLU C 1 183 ? -2.816 13.221 -49.892 1.00 12.07 183 GLU C CA 1
ATOM 10469 C C . GLU C 1 183 ? -2.495 14.289 -48.857 1.00 9.65 183 GLU C C 1
ATOM 10470 O O . GLU C 1 183 ? -1.979 15.344 -49.176 1.00 9.52 183 GLU C O 1
ATOM 10476 N N . LYS C 1 184 ? -2.762 13.969 -47.583 1.00 9.58 184 LYS C N 1
ATOM 10477 C CA . LYS C 1 184 ? -2.501 14.906 -46.491 1.00 8.28 184 LYS C CA 1
ATOM 10478 C C . LYS C 1 184 ? -0.991 15.110 -46.247 1.00 8.36 184 LYS C C 1
ATOM 10479 O O . LYS C 1 184 ? -0.523 16.230 -46.056 1.00 7.80 184 LYS C O 1
ATOM 10485 N N . GLN C 1 185 ? -0.242 14.022 -46.268 1.00 9.57 185 GLN C N 1
ATOM 10486 C CA . GLN C 1 185 ? 1.227 14.067 -46.045 1.00 10.09 185 GLN C CA 1
ATOM 10487 C C . GLN C 1 185 ? 1.858 14.885 -47.167 1.00 10.86 185 GLN C C 1
ATOM 10488 O O . GLN C 1 185 ? 2.772 15.692 -46.952 1.00 9.30 185 GLN C O 1
ATOM 10494 N N . THR C 1 186 ? 1.352 14.696 -48.381 1.00 11.81 186 THR C N 1
ATOM 10495 C CA . THR C 1 186 ? 1.828 15.469 -49.525 1.00 9.63 186 THR C CA 1
ATOM 10496 C C . THR C 1 186 ? 1.506 16.940 -49.410 1.00 8.82 186 THR C C 1
ATOM 10497 O O . THR C 1 186 ? 2.369 17.781 -49.700 1.00 10.24 186 THR C O 1
ATOM 10501 N N . ALA C 1 187 ? 0.285 17.260 -49.000 1.00 8.42 187 ALA C N 1
ATOM 10502 C CA . ALA C 1 187 ? -0.139 18.645 -48.792 1.00 8.64 187 ALA C CA 1
ATOM 10503 C C . ALA C 1 187 ? 0.710 19.347 -47.709 1.00 8.31 187 ALA C C 1
ATOM 10504 O O . ALA C 1 187 ? 1.094 20.565 -47.835 1.00 8.54 187 ALA C O 1
ATOM 10506 N N . ASP C 1 188 ? 0.967 18.630 -46.604 1.00 8.39 188 ASP C N 1
ATOM 10507 C CA . ASP C 1 188 ? 1.835 19.126 -45.563 1.00 8.53 188 ASP C CA 1
ATOM 10508 C C . ASP C 1 188 ? 3.259 19.377 -46.115 1.00 7.25 188 ASP C C 1
ATOM 10509 O O . ASP C 1 188 ? 3.837 20.450 -45.940 1.00 7.59 188 ASP C O 1
ATOM 10514 N N . ALA C 1 189 ? 3.781 18.405 -46.816 1.00 6.92 189 ALA C N 1
ATOM 10515 C CA . ALA C 1 189 ? 5.091 18.537 -47.433 1.00 8.76 189 ALA C CA 1
ATOM 10516 C C . ALA C 1 189 ? 5.221 19.695 -48.437 1.00 8.29 189 ALA C C 1
ATOM 10517 O O . ALA C 1 189 ? 6.287 20.301 -48.521 1.00 8.03 189 ALA C O 1
ATOM 10519 N N . ALA C 1 190 ? 4.125 20.020 -49.126 1.00 8.30 190 ALA C N 1
ATOM 10520 C CA . ALA C 1 190 ? 4.101 21.088 -50.134 1.00 9.07 190 ALA C CA 1
ATOM 10521 C C . ALA C 1 190 ? 4.254 22.413 -49.427 1.00 10.81 190 ALA C C 1
ATOM 10522 O O . ALA C 1 190 ? 4.613 23.386 -50.074 1.00 11.26 190 ALA C O 1
ATOM 10524 N N . GLN C 1 191 ? 3.910 22.460 -48.143 1.00 9.66 191 GLN C N 1
ATOM 10525 C CA . GLN C 1 191 ? 4.164 23.670 -47.322 1.00 11.05 191 GLN C CA 1
ATOM 10526 C C . GLN C 1 191 ? 5.345 23.489 -46.328 1.00 9.83 191 GLN C C 1
ATOM 10527 O O . GLN C 1 191 ? 5.465 24.247 -45.377 1.00 8.98 191 GLN C O 1
ATOM 10533 N N . ASN C 1 192 ? 6.283 22.606 -46.697 1.00 9.54 192 ASN C N 1
ATOM 10534 C CA . ASN C 1 192 ? 7.555 22.408 -46.024 1.00 9.80 192 ASN C CA 1
ATOM 10535 C C . ASN C 1 192 ? 7.354 21.905 -44.608 1.00 8.51 192 ASN C C 1
ATOM 10536 O O . ASN C 1 192 ? 8.273 22.022 -43.797 1.00 8.56 192 ASN C O 1
ATOM 10541 N N . TRP C 1 193 ? 6.206 21.232 -44.372 1.00 7.89 193 TRP C N 1
ATOM 10542 C CA . TRP C 1 193 ? 5.955 20.585 -43.056 1.00 8.11 193 TRP C CA 1
ATOM 10543 C C . TRP C 1 193 ? 6.104 19.103 -43.279 1.00 9.07 193 TRP C C 1
ATOM 10544 O O . TRP C 1 193 ? 5.231 18.449 -43.903 1.00 8.07 193 TRP C O 1
ATOM 10555 N N . LEU C 1 194 ? 7.184 18.544 -42.794 1.00 10.13 194 LEU C N 1
ATOM 10556 C CA . LEU C 1 194 ? 7.314 17.093 -42.830 1.00 12.22 194 LEU C CA 1
ATOM 10557 C C . LEU C 1 194 ? 8.272 16.587 -41.767 1.00 10.78 194 LEU C C 1
ATOM 10558 O O . LEU C 1 194 ? 9.033 17.337 -41.203 1.00 9.02 194 LEU C O 1
ATOM 10563 N N . PRO C 1 195 ? 8.223 15.275 -41.519 1.00 10.79 195 PRO C N 1
ATOM 10564 C CA . PRO C 1 195 ? 8.978 14.835 -40.349 1.00 10.83 195 PRO C CA 1
ATOM 10565 C C . PRO C 1 195 ? 10.460 14.837 -40.621 1.00 10.29 195 PRO C C 1
ATOM 10566 O O . PRO C 1 195 ? 10.877 14.868 -41.779 1.00 10.24 195 PRO C O 1
ATOM 10570 N N . SER C 1 196 ? 11.239 14.773 -39.549 1.00 8.88 196 SER C N 1
ATOM 10571 C CA . SER C 1 196 ? 12.668 14.555 -39.669 1.00 11.43 196 SER C CA 1
ATOM 10572 C C . SER C 1 196 ? 12.915 13.239 -40.358 1.00 11.87 196 SER C C 1
ATOM 10573 O O . SER C 1 196 ? 12.065 12.348 -40.386 1.00 10.64 196 SER C O 1
ATOM 10576 N N . LYS C 1 197 ? 14.127 13.125 -40.879 1.00 12.63 197 LYS C N 1
ATOM 10577 C CA . LYS C 1 197 ? 14.553 11.890 -41.540 1.00 12.51 197 LYS C CA 1
ATOM 10578 C C . LYS C 1 197 ? 14.379 10.712 -40.574 1.00 12.74 197 LYS C C 1
ATOM 10579 O O . LYS C 1 197 ? 13.893 9.656 -40.946 1.00 12.77 197 LYS C O 1
ATOM 10585 N N . VAL C 1 198 ? 14.770 10.902 -39.337 1.00 11.90 198 VAL C N 1
ATOM 10586 C CA . VAL C 1 198 ? 14.637 9.831 -38.335 1.00 12.11 198 VAL C CA 1
ATOM 10587 C C . VAL C 1 198 ? 13.200 9.374 -38.088 1.00 11.21 198 VAL C C 1
ATOM 10588 O O . VAL C 1 198 ? 12.919 8.152 -38.005 1.00 10.26 198 VAL C O 1
ATOM 10592 N N . THR C 1 199 ? 12.256 10.319 -37.966 1.00 9.87 199 THR C N 1
ATOM 10593 C CA . THR C 1 199 ? 10.873 9.963 -37.828 1.00 9.47 199 THR C CA 1
ATOM 10594 C C . THR C 1 199 ? 10.392 9.222 -39.036 1.00 11.51 199 THR C C 1
ATOM 10595 O O . THR C 1 199 ? 9.759 8.183 -38.924 1.00 12.38 199 THR C O 1
ATOM 10599 N N . LEU C 1 200 ? 10.697 9.768 -40.225 1.00 12.60 200 LEU C N 1
ATOM 10600 C CA . LEU C 1 200 ? 10.250 9.104 -41.463 1.00 14.34 200 LEU C CA 1
ATOM 10601 C C . LEU C 1 200 ? 10.841 7.693 -41.583 1.00 13.69 200 LEU C C 1
ATOM 10602 O O . LEU C 1 200 ? 10.149 6.722 -41.987 1.00 12.27 200 LEU C O 1
ATOM 10607 N N . GLN C 1 201 ? 12.121 7.562 -41.250 1.00 13.48 201 GLN C N 1
ATOM 10608 C CA . GLN C 1 201 ? 12.776 6.210 -41.329 1.00 15.06 201 GLN C CA 1
ATOM 10609 C C . GLN C 1 201 ? 12.090 5.246 -40.377 1.00 15.76 201 GLN C C 1
ATOM 10610 O O . GLN C 1 201 ? 11.854 4.107 -40.699 1.00 15.92 201 GLN C O 1
ATOM 10616 N N . GLY C 1 202 ? 11.755 5.699 -39.179 1.00 14.27 202 GLY C N 1
ATOM 10617 C CA . GLY C 1 202 ? 10.991 4.848 -38.303 1.00 15.03 202 GLY C CA 1
ATOM 10618 C C . GLY C 1 202 ? 9.632 4.436 -38.800 1.00 14.49 202 GLY C C 1
ATOM 10619 O O . GLY C 1 202 ? 9.217 3.268 -38.653 1.00 14.65 202 GLY C O 1
ATOM 10620 N N . ALA C 1 203 ? 8.900 5.388 -39.372 1.00 14.66 203 ALA C N 1
ATOM 10621 C CA . ALA C 1 203 ? 7.618 5.065 -40.024 1.00 14.08 203 ALA C CA 1
ATOM 10622 C C . ALA C 1 203 ? 7.769 4.018 -41.148 1.00 14.29 203 ALA C C 1
ATOM 10623 O O . ALA C 1 203 ? 7.016 3.031 -41.198 1.00 13.36 203 ALA C O 1
ATOM 10625 N N . ILE C 1 204 ? 8.783 4.201 -41.975 1.00 15.15 204 ILE C N 1
ATOM 10626 C CA . ILE C 1 204 ? 8.991 3.315 -43.139 1.00 15.71 204 ILE C CA 1
ATOM 10627 C C . ILE C 1 204 ? 9.238 1.928 -42.559 1.00 16.77 204 ILE C C 1
ATOM 10628 O O . ILE C 1 204 ? 8.657 0.929 -43.031 1.00 16.12 204 ILE C O 1
ATOM 10633 N N . LYS C 1 205 ? 10.105 1.856 -41.543 1.00 16.63 205 LYS C N 1
ATOM 10634 C CA . LYS C 1 205 ? 10.328 0.576 -40.838 1.00 18.61 205 LYS C CA 1
ATOM 10635 C C . LYS C 1 205 ? 9.066 -0.140 -40.406 1.00 17.02 205 LYS C C 1
ATOM 10636 O O . LYS C 1 205 ? 8.908 -1.359 -40.642 1.00 18.04 205 LYS C O 1
ATOM 10642 N N . TYR C 1 206 ? 8.154 0.609 -39.795 1.00 17.31 206 TYR C N 1
ATOM 10643 C CA . TYR C 1 206 ? 6.873 0.044 -39.382 1.00 17.14 206 TYR C CA 1
ATOM 10644 C C . TYR C 1 206 ? 5.995 -0.432 -40.551 1.00 17.11 206 TYR C C 1
ATOM 10645 O O . TYR C 1 206 ? 5.357 -1.476 -40.472 1.00 16.36 206 TYR C O 1
ATOM 10654 N N . LEU C 1 207 ? 5.908 0.396 -41.582 1.00 15.05 207 LEU C N 1
ATOM 10655 C CA . LEU C 1 207 ? 5.046 0.087 -42.737 1.00 17.13 207 LEU C CA 1
ATOM 10656 C C . LEU C 1 207 ? 5.611 -1.145 -43.475 1.00 17.98 207 LEU C C 1
ATOM 10657 O O . LEU C 1 207 ? 4.830 -2.039 -43.842 1.00 18.27 207 LEU C O 1
ATOM 10662 N N . LYS C 1 208 ? 6.932 -1.177 -43.681 1.00 20.07 208 LYS C N 1
ATOM 10663 C CA . LYS C 1 208 ? 7.630 -2.370 -44.283 1.00 21.95 208 LYS C CA 1
ATOM 10664 C C . LYS C 1 208 ? 7.305 -3.614 -43.450 1.00 21.27 208 LYS C C 1
ATOM 10665 O O . LYS C 1 208 ? 6.959 -4.686 -43.971 1.00 22.66 208 LYS C O 1
ATOM 10671 N N . GLY C 1 209 ? 7.550 -3.511 -42.164 1.00 19.03 209 GLY C N 1
ATOM 10672 C CA . GLY C 1 209 ? 7.258 -4.600 -41.233 1.00 18.69 209 GLY C CA 1
ATOM 10673 C C . GLY C 1 209 ? 5.831 -5.117 -41.301 1.00 18.61 209 GLY C C 1
ATOM 10674 O O . GLY C 1 209 ? 5.589 -6.313 -41.192 1.00 19.38 209 GLY C O 1
ATOM 10675 N N . PHE C 1 210 ? 4.875 -4.216 -41.520 1.00 18.95 210 PHE C N 1
ATOM 10676 C CA . PHE C 1 210 ? 3.465 -4.545 -41.514 1.00 17.02 210 PHE C CA 1
ATOM 10677 C C . PHE C 1 210 ? 3.091 -5.515 -42.635 1.00 19.14 210 PHE C C 1
ATOM 10678 O O . PHE C 1 210 ? 2.198 -6.289 -42.475 1.00 18.99 210 PHE C O 1
ATOM 10686 N N . THR C 1 211 ? 3.752 -5.442 -43.768 1.00 18.55 211 THR C N 1
ATOM 10687 C CA . THR C 1 211 ? 3.407 -6.380 -44.859 1.00 19.80 211 THR C CA 1
ATOM 10688 C C . THR C 1 211 ? 4.492 -7.425 -45.087 1.00 20.73 211 THR C C 1
ATOM 10689 O O . THR C 1 211 ? 4.496 -8.068 -46.153 1.00 21.57 211 THR C O 1
ATOM 10693 N N . SER C 1 212 ? 5.433 -7.558 -44.149 1.00 21.32 212 SER C N 1
ATOM 10694 C CA . SER C 1 212 ? 6.654 -8.318 -44.406 1.00 22.57 212 SER C CA 1
ATOM 10695 C C . SER C 1 212 ? 6.342 -9.809 -44.475 1.00 24.15 212 SER C C 1
ATOM 10696 O O . SER C 1 212 ? 7.036 -10.517 -45.189 1.00 25.07 212 SER C O 1
ATOM 10699 N N . GLY C 1 213 ? 5.251 -10.251 -43.839 1.00 25.05 213 GLY C N 1
ATOM 10700 C CA . GLY C 1 213 ? 4.784 -11.642 -43.943 1.00 26.42 213 GLY C CA 1
ATOM 10701 C C . GLY C 1 213 ? 3.643 -11.860 -44.940 1.00 27.43 213 GLY C C 1
ATOM 10702 O O . GLY C 1 213 ? 3.019 -10.907 -45.423 1.00 27.53 213 GLY C O 1
ATOM 10703 N N . SER C 1 214 ? 3.343 -13.119 -45.251 1.00 28.13 214 SER C N 1
ATOM 10704 C CA . SER C 1 214 ? 2.259 -13.403 -46.198 1.00 29.40 214 SER C CA 1
ATOM 10705 C C . SER C 1 214 ? 0.908 -12.898 -45.652 1.00 29.47 214 SER C C 1
ATOM 10706 O O . SER C 1 214 ? 0.662 -12.895 -44.433 1.00 29.69 214 SER C O 1
ATOM 10709 N N . ALA C 1 215 ? 0.042 -12.450 -46.558 1.00 29.32 215 ALA C N 1
ATOM 10710 C CA . ALA C 1 215 ? -1.254 -11.876 -46.187 1.00 28.82 215 ALA C CA 1
ATOM 10711 C C . ALA C 1 215 ? -2.167 -12.883 -45.470 1.00 29.40 215 ALA C C 1
ATOM 10712 O O . ALA C 1 215 ? -2.954 -12.506 -44.595 1.00 26.02 215 ALA C O 1
ATOM 10714 N N . GLU C 1 216 ? -2.075 -14.155 -45.906 1.00 29.16 216 GLU C N 1
ATOM 10715 C CA . GLU C 1 216 ? -2.703 -15.316 -45.250 1.00 30.07 216 GLU C CA 1
ATOM 10716 C C . GLU C 1 216 ? -2.400 -15.439 -43.747 1.00 28.57 216 GLU C C 1
ATOM 10717 O O . GLU C 1 216 ? -3.257 -15.886 -43.002 1.00 27.94 216 GLU C O 1
ATOM 10723 N N . GLN C 1 217 ? -1.181 -15.076 -43.333 1.00 28.87 217 GLN C N 1
ATOM 10724 C CA . GLN C 1 217 ? -0.731 -15.153 -41.927 1.00 28.60 217 GLN C CA 1
ATOM 10725 C C . GLN C 1 217 ? -0.622 -13.787 -41.225 1.00 27.89 217 GLN C C 1
ATOM 10726 O O . GLN C 1 217 ? 0.143 -13.627 -40.252 1.00 25.52 217 GLN C O 1
ATOM 10732 N N . HIS C 1 218 ? -1.385 -12.809 -41.709 1.00 25.82 218 HIS C N 1
ATOM 10733 C CA . HIS C 1 218 ? -1.395 -11.491 -41.063 1.00 23.48 218 HIS C CA 1
ATOM 10734 C C . HIS C 1 218 ? -2.279 -11.473 -39.811 1.00 22.83 218 HIS C C 1
ATOM 10735 O O . HIS C 1 218 ? -3.351 -12.059 -39.814 1.00 22.39 218 HIS C O 1
ATOM 10742 N N . PRO C 1 219 ? -1.892 -10.696 -38.769 1.00 22.37 219 PRO C N 1
ATOM 10743 C CA . PRO C 1 219 ? -2.764 -10.532 -37.627 1.00 22.28 219 PRO C CA 1
ATOM 10744 C C . PRO C 1 219 ? -4.212 -10.253 -37.924 1.00 21.27 219 PRO C C 1
ATOM 10745 O O . PRO C 1 219 ? -5.068 -10.761 -37.228 1.00 22.29 219 PRO C O 1
ATOM 10749 N N . PHE C 1 220 ? -4.542 -9.460 -38.946 1.00 19.02 220 PHE C N 1
ATOM 10750 C CA . PHE C 1 220 ? -5.928 -9.215 -39.206 1.00 19.09 220 PHE C CA 1
ATOM 10751 C C . PHE C 1 220 ? -6.577 -10.569 -39.462 1.00 20.76 220 PHE C C 1
ATOM 10752 O O . PHE C 1 220 ? -7.752 -10.788 -39.157 1.00 20.74 220 PHE C O 1
ATOM 10760 N N . VAL C 1 221 ? -5.801 -11.444 -40.093 1.00 21.41 221 VAL C N 1
ATOM 10761 C CA . VAL C 1 221 ? -6.256 -12.796 -40.415 1.00 23.71 221 VAL C CA 1
ATOM 10762 C C . VAL C 1 221 ? -6.139 -13.714 -39.177 1.00 24.47 221 VAL C C 1
ATOM 10763 O O . VAL C 1 221 ? -7.113 -14.313 -38.775 1.00 24.37 221 VAL C O 1
ATOM 10767 N N . ASN C 1 222 ? -4.940 -13.796 -38.600 1.00 27.13 222 ASN C N 1
ATOM 10768 C CA . ASN C 1 222 ? -4.690 -14.652 -37.413 1.00 27.60 222 ASN C CA 1
ATOM 10769 C C . ASN C 1 222 ? -5.584 -14.250 -36.273 1.00 28.09 222 ASN C C 1
ATOM 10770 O O . ASN C 1 222 ? -6.144 -15.100 -35.606 1.00 27.33 222 ASN C O 1
ATOM 10775 N N . VAL C 1 223 ? -5.711 -12.942 -36.025 1.00 27.00 223 VAL C N 1
ATOM 10776 C CA . VAL C 1 223 ? -6.710 -12.474 -35.046 1.00 27.21 223 VAL C CA 1
ATOM 10777 C C . VAL C 1 223 ? -8.136 -12.815 -35.445 1.00 25.40 223 VAL C C 1
ATOM 10778 O O . VAL C 1 223 ? -8.953 -13.079 -34.595 1.00 25.87 223 VAL C O 1
ATOM 10782 N N . PHE C 1 224 ? -8.476 -12.794 -36.724 1.00 26.66 224 PHE C N 1
ATOM 10783 C CA . PHE C 1 224 ? -9.864 -13.100 -37.114 1.00 25.01 224 PHE C CA 1
ATOM 10784 C C . PHE C 1 224 ? -10.150 -14.635 -37.065 1.00 27.90 224 PHE C C 1
ATOM 10785 O O . PHE C 1 224 ? -11.323 -15.079 -36.957 1.00 24.62 224 PHE C O 1
ATOM 10793 N N . ARG C 1 225 ? -9.105 -15.431 -37.291 1.00 29.74 225 ARG C N 1
ATOM 10794 C CA . ARG C 1 225 ? -9.267 -16.888 -37.212 1.00 32.87 225 ARG C CA 1
ATOM 10795 C C . ARG C 1 225 ? -9.572 -17.176 -35.735 1.00 34.48 225 ARG C C 1
ATOM 10796 O O . ARG C 1 225 ? -10.635 -17.730 -35.414 1.00 36.25 225 ARG C O 1
ATOM 10804 N N . GLU C 1 226 ? -8.659 -16.724 -34.863 1.00 35.61 226 GLU C N 1
ATOM 10805 C CA . GLU C 1 226 ? -8.720 -17.009 -33.415 1.00 36.78 226 GLU C CA 1
ATOM 10806 C C . GLU C 1 226 ? -10.093 -16.643 -32.879 1.00 35.91 226 GLU C C 1
ATOM 10807 O O . GLU C 1 226 ? -10.679 -17.406 -32.120 1.00 37.05 226 GLU C O 1
ATOM 10813 N N . LYS C 1 227 ? -10.630 -15.514 -33.326 1.00 34.66 227 LYS C N 1
ATOM 10814 C CA . LYS C 1 227 ? -11.930 -15.012 -32.840 1.00 34.31 227 LYS C CA 1
ATOM 10815 C C . LYS C 1 227 ? -13.109 -15.629 -33.525 1.00 33.04 227 LYS C C 1
ATOM 10816 O O . LYS C 1 227 ? -14.159 -15.780 -32.918 1.00 35.07 227 LYS C O 1
ATOM 10822 N N . ILE C 1 228 ? -12.994 -15.881 -34.822 1.00 32.93 228 ILE C N 1
ATOM 10823 C CA . ILE C 1 228 ? -14.128 -16.461 -35.558 1.00 31.26 228 ILE C CA 1
ATOM 10824 C C . ILE C 1 228 ? -14.349 -17.939 -35.156 1.00 31.57 228 ILE C C 1
ATOM 10825 O O . ILE C 1 228 ? -15.485 -18.436 -35.198 1.00 25.73 228 ILE C O 1
ATOM 10830 N N . GLU C 1 229 ? -13.244 -18.604 -34.786 1.00 33.63 229 GLU C N 1
ATOM 10831 C CA . GLU C 1 229 ? -13.239 -20.034 -34.350 1.00 35.94 229 GLU C CA 1
ATOM 10832 C C . GLU C 1 229 ? -14.198 -20.301 -33.175 1.00 36.97 229 GLU C C 1
ATOM 10833 O O . GLU C 1 229 ? -14.744 -21.410 -33.044 1.00 37.02 229 GLU C O 1
ATOM 10839 N N . LYS C 1 230 ? -14.354 -19.286 -32.312 1.00 37.79 230 LYS C N 1
ATOM 10840 C CA . LYS C 1 230 ? -15.257 -19.307 -31.128 1.00 38.29 230 LYS C CA 1
ATOM 10841 C C . LYS C 1 230 ? -16.738 -19.011 -31.440 1.00 38.13 230 LYS C C 1
ATOM 10842 O O . LYS C 1 230 ? -17.550 -18.977 -30.526 1.00 37.99 230 LYS C O 1
ATOM 10848 N N . VAL C 1 231 ? -17.089 -18.762 -32.697 1.00 38.19 231 VAL C N 1
ATOM 10849 C CA . VAL C 1 231 ? -18.466 -18.321 -33.015 1.00 39.59 231 VAL C CA 1
ATOM 10850 C C . VAL C 1 231 ? -19.303 -19.559 -33.257 1.00 42.16 231 VAL C C 1
ATOM 10851 O O . VAL C 1 231 ? -18.737 -20.591 -33.647 1.00 43.41 231 VAL C O 1
ATOM 10855 N N . ASP C 1 232 ? -20.619 -19.487 -32.997 1.00 44.61 232 ASP C N 1
ATOM 10856 C CA . ASP C 1 232 ? -21.478 -20.707 -32.981 1.00 45.17 232 ASP C CA 1
ATOM 10857 C C . ASP C 1 232 ? -22.702 -20.671 -33.854 1.00 44.70 232 ASP C C 1
ATOM 10858 O O . ASP C 1 232 ? -23.230 -21.728 -34.219 1.00 45.09 232 ASP C O 1
ATOM 10863 N N . SER C 1 233 ? -23.201 -19.489 -34.178 1.00 43.52 233 SER C N 1
ATOM 10864 C CA . SER C 1 233 ? -24.326 -19.433 -35.090 1.00 42.61 233 SER C CA 1
ATOM 10865 C C . SER C 1 233 ? -23.861 -19.668 -36.550 1.00 42.19 233 SER C C 1
ATOM 10866 O O . SER C 1 233 ? -24.610 -19.362 -37.482 1.00 41.68 233 SER C O 1
ATOM 10869 N N . LEU C 1 234 ? -22.653 -20.250 -36.721 1.00 41.94 234 LEU C N 1
ATOM 10870 C CA . LEU C 1 234 ? -21.996 -20.458 -38.040 1.00 41.38 234 LEU C CA 1
ATOM 10871 C C . LEU C 1 234 ? -21.102 -21.749 -38.165 1.00 39.78 234 LEU C C 1
ATOM 10872 O O . LEU C 1 234 ? -20.276 -22.046 -37.265 1.00 37.88 234 LEU C O 1
ATOM 10877 N N . THR C 1 235 ? -21.223 -22.416 -39.341 1.00 38.04 235 THR C N 1
ATOM 10878 C CA . THR C 1 235 ? -20.510 -23.679 -39.712 1.00 36.03 235 THR C CA 1
ATOM 10879 C C . THR C 1 235 ? -18.996 -23.575 -39.989 1.00 36.39 235 THR C C 1
ATOM 10880 O O . THR C 1 235 ? -18.461 -22.470 -40.134 1.00 35.70 235 THR C O 1
ATOM 10884 N N . THR C 1 236 ? -18.325 -24.722 -40.159 1.00 36.26 236 THR C N 1
ATOM 10885 C CA . THR C 1 236 ? -16.891 -24.735 -40.518 1.00 36.45 236 THR C CA 1
ATOM 10886 C C . THR C 1 236 ? -16.632 -24.139 -41.924 1.00 36.63 236 THR C C 1
ATOM 10887 O O . THR C 1 236 ? -15.690 -23.340 -42.119 1.00 36.41 236 THR C O 1
ATOM 10891 N N . GLU C 1 237 ? -17.477 -24.516 -42.887 1.00 35.41 237 GLU C N 1
ATOM 10892 C CA . GLU C 1 237 ? -17.516 -23.876 -44.202 1.00 35.18 237 GLU C CA 1
ATOM 10893 C C . GLU C 1 237 ? -17.541 -22.340 -44.129 1.00 34.80 237 GLU C C 1
ATOM 10894 O O . GLU C 1 237 ? -16.868 -21.686 -44.916 1.00 34.00 237 GLU C O 1
ATOM 10900 N N . GLN C 1 238 ? -18.325 -21.785 -43.203 1.00 34.40 238 GLN C N 1
ATOM 10901 C CA . GLN C 1 238 ? -18.493 -20.326 -43.099 1.00 34.27 238 GLN C CA 1
ATOM 10902 C C . GLN C 1 238 ? -17.377 -19.644 -42.320 1.00 34.21 238 GLN C C 1
ATOM 10903 O O . GLN C 1 238 ? -16.980 -18.521 -42.622 1.00 35.02 238 GLN C O 1
ATOM 10909 N N . LYS C 1 239 ? -16.908 -20.269 -41.259 1.00 35.19 239 LYS C N 1
ATOM 10910 C CA . LYS C 1 239 ? -15.631 -19.833 -40.694 1.00 36.13 239 LYS C CA 1
ATOM 10911 C C . LYS C 1 239 ? -14.621 -19.665 -41.871 1.00 36.28 239 LYS C C 1
ATOM 10912 O O . LYS C 1 239 ? -14.087 -18.571 -42.083 1.00 35.77 239 LYS C O 1
ATOM 10918 N N . GLN C 1 240 ? -14.503 -20.698 -42.720 1.00 35.91 240 GLN C N 1
ATOM 10919 C CA . GLN C 1 240 ? -13.461 -20.766 -43.766 1.00 35.01 240 GLN C CA 1
ATOM 10920 C C . GLN C 1 240 ? -13.699 -19.774 -44.916 1.00 33.49 240 GLN C C 1
ATOM 10921 O O . GLN C 1 240 ? -12.748 -19.225 -45.498 1.00 32.65 240 GLN C O 1
ATOM 10927 N N . SER C 1 241 ? -14.981 -19.548 -45.195 1.00 30.26 241 SER C N 1
ATOM 10928 C CA . SER C 1 241 ? -15.435 -18.598 -46.141 1.00 28.98 241 SER C CA 1
ATOM 10929 C C . SER C 1 241 ? -15.019 -17.177 -45.744 1.00 28.11 241 SER C C 1
ATOM 10930 O O . SER C 1 241 ? -14.407 -16.443 -46.533 1.00 27.66 241 SER C O 1
ATOM 10933 N N . LEU C 1 242 ? -15.410 -16.780 -44.540 1.00 26.70 242 LEU C N 1
ATOM 10934 C CA . LEU C 1 242 ? -15.147 -15.436 -44.072 1.00 24.85 242 LEU C CA 1
ATOM 10935 C C . LEU C 1 242 ? -13.645 -15.289 -43.985 1.00 25.41 242 LEU C C 1
ATOM 10936 O O . LEU C 1 242 ? -13.086 -14.238 -44.376 1.00 26.04 242 LEU C O 1
ATOM 10941 N N . ILE C 1 243 ? -12.983 -16.325 -43.496 1.00 23.76 243 ILE C N 1
ATOM 10942 C CA . ILE C 1 243 ? -11.519 -16.310 -43.442 1.00 25.09 243 ILE C CA 1
ATOM 10943 C C . ILE C 1 243 ? -10.987 -15.895 -44.836 1.00 24.73 243 ILE C C 1
ATOM 10944 O O . ILE C 1 243 ? -10.191 -14.935 -44.934 1.00 23.61 243 ILE C O 1
ATOM 10949 N N . THR C 1 244 ? -11.426 -16.610 -45.875 1.00 25.21 244 THR C N 1
ATOM 10950 C CA . THR C 1 244 ? -11.087 -16.311 -47.294 1.00 25.32 244 THR C CA 1
ATOM 10951 C C . THR C 1 244 ? -11.341 -14.864 -47.693 1.00 24.20 244 THR C C 1
ATOM 10952 O O . THR C 1 244 ? -10.481 -14.249 -48.312 1.00 25.52 244 THR C O 1
ATOM 10956 N N . GLN C 1 245 ? -12.544 -14.360 -47.421 1.00 23.60 245 GLN C N 1
ATOM 10957 C CA . GLN C 1 245 ? -12.862 -12.952 -47.641 1.00 23.34 245 GLN C CA 1
ATOM 10958 C C . GLN C 1 245 ? -11.935 -11.989 -46.909 1.00 22.69 245 GLN C C 1
ATOM 10959 O O . GLN C 1 245 ? -11.484 -10.999 -47.503 1.00 21.19 245 GLN C O 1
ATOM 10965 N N . VAL C 1 246 ? -11.655 -12.255 -45.634 1.00 20.37 246 VAL C N 1
ATOM 10966 C CA . VAL C 1 246 ? -10.733 -11.438 -44.877 1.00 21.41 246 VAL C CA 1
ATOM 10967 C C . VAL C 1 246 ? -9.358 -11.523 -45.528 1.00 21.15 246 VAL C C 1
ATOM 10968 O O . VAL C 1 246 ? -8.693 -10.501 -45.757 1.00 18.75 246 VAL C O 1
ATOM 10972 N N . ILE C 1 247 ? -8.968 -12.744 -45.903 1.00 19.92 247 ILE C N 1
ATOM 10973 C CA . ILE C 1 247 ? -7.690 -12.934 -46.580 1.00 19.74 247 ILE C CA 1
ATOM 10974 C C . ILE C 1 247 ? -7.709 -12.147 -47.893 1.00 17.24 247 ILE C C 1
ATOM 10975 O O . ILE C 1 247 ? -6.674 -11.578 -48.246 1.00 19.61 247 ILE C O 1
ATOM 10980 N N . ALA C 1 248 ? -8.877 -12.071 -48.541 1.00 16.36 248 ALA C N 1
ATOM 10981 C CA . ALA C 1 248 ? -9.034 -11.367 -49.805 1.00 16.55 248 ALA C CA 1
ATOM 10982 C C . ALA C 1 248 ? -8.772 -9.897 -49.546 1.00 16.47 248 ALA C C 1
ATOM 10983 O O . ALA C 1 248 ? -8.014 -9.269 -50.288 1.00 16.16 248 ALA C O 1
ATOM 10985 N N . LYS C 1 249 ? -9.414 -9.358 -48.514 1.00 16.29 249 LYS C N 1
ATOM 10986 C CA . LYS C 1 249 ? -9.288 -7.930 -48.245 1.00 16.39 249 LYS C CA 1
ATOM 10987 C C . LYS C 1 249 ? -7.872 -7.583 -47.866 1.00 15.84 249 LYS C C 1
ATOM 10988 O O . LYS C 1 249 ? -7.346 -6.568 -48.327 1.00 16.28 249 LYS C O 1
ATOM 10994 N N . VAL C 1 250 ? -7.246 -8.423 -47.049 1.00 14.73 250 VAL C N 1
ATOM 10995 C CA . VAL C 1 250 ? -5.883 -8.213 -46.633 1.00 16.52 250 VAL C CA 1
ATOM 10996 C C . VAL C 1 250 ? -4.898 -8.237 -47.797 1.00 16.59 250 VAL C C 1
ATOM 10997 O O . VAL C 1 250 ? -4.176 -7.286 -48.019 1.00 15.51 250 VAL C O 1
ATOM 11001 N N . SER C 1 251 ? -4.922 -9.256 -48.643 1.00 17.35 251 SER C N 1
ATOM 11002 C CA . SER C 1 251 ? -3.953 -9.268 -49.713 1.00 15.98 251 SER C CA 1
ATOM 11003 C C . SER C 1 251 ? -4.345 -8.313 -50.880 1.00 16.59 251 SER C C 1
ATOM 11004 O O . SER C 1 251 ? -3.458 -7.734 -51.523 1.00 14.71 251 SER C O 1
ATOM 11007 N N . GLN C 1 252 ? -5.655 -8.111 -51.126 1.00 17.06 252 GLN C N 1
ATOM 11008 C CA . GLN C 1 252 ? -6.158 -7.229 -52.217 1.00 17.64 252 GLN C CA 1
ATOM 11009 C C . GLN C 1 252 ? -6.004 -5.778 -51.913 1.00 16.40 252 GLN C C 1
ATOM 11010 O O . GLN C 1 252 ? -5.819 -4.996 -52.842 1.00 13.99 252 GLN C O 1
ATOM 11016 N N . VAL C 1 253 ? -6.376 -5.422 -50.673 1.00 15.59 253 VAL C N 1
ATOM 11017 C CA . VAL C 1 253 ? -6.625 -4.007 -50.319 1.00 15.02 253 VAL C CA 1
ATOM 11018 C C . VAL C 1 253 ? -5.623 -3.491 -49.293 1.00 15.35 253 VAL C C 1
ATOM 11019 O O . VAL C 1 253 ? -4.950 -2.483 -49.522 1.00 14.27 253 VAL C O 1
ATOM 11023 N N . VAL C 1 254 ? -5.532 -4.164 -48.148 1.00 15.09 254 VAL C N 1
ATOM 11024 C CA . VAL C 1 254 ? -4.663 -3.720 -47.042 1.00 14.01 254 VAL C CA 1
ATOM 11025 C C . VAL C 1 254 ? -3.188 -3.690 -47.472 1.00 14.45 254 VAL C C 1
ATOM 11026 O O . VAL C 1 254 ? -2.523 -2.653 -47.362 1.00 15.09 254 VAL C O 1
ATOM 11030 N N . TYR C 1 255 ? -2.699 -4.785 -48.047 1.00 15.11 255 TYR C N 1
ATOM 11031 C CA . TYR C 1 255 ? -1.302 -4.839 -48.442 1.00 15.66 255 TYR C CA 1
ATOM 11032 C C . TYR C 1 255 ? -0.906 -3.759 -49.461 1.00 15.75 255 TYR C C 1
ATOM 11033 O O . TYR C 1 255 ? 0.078 -3.024 -49.222 1.00 16.63 255 TYR C O 1
ATOM 11042 N N . PRO C 1 256 ? -1.664 -3.608 -50.568 1.00 15.28 256 PRO C N 1
ATOM 11043 C CA . PRO C 1 256 ? -1.258 -2.523 -51.493 1.00 14.88 256 PRO C CA 1
ATOM 11044 C C . PRO C 1 256 ? -1.326 -1.154 -50.845 1.00 14.96 256 PRO C C 1
ATOM 11045 O O . PRO C 1 256 ? -0.563 -0.278 -51.195 1.00 15.58 256 PRO C O 1
ATOM 11049 N N . ALA C 1 257 ? -2.318 -0.953 -49.993 1.00 15.98 257 ALA C N 1
ATOM 11050 C CA . ALA C 1 257 ? -2.487 0.333 -49.305 1.00 15.10 257 ALA C CA 1
ATOM 11051 C C . ALA C 1 257 ? -1.221 0.669 -48.495 1.00 15.11 257 ALA C C 1
ATOM 11052 O O . ALA C 1 257 ? -0.711 1.788 -48.568 1.00 14.43 257 ALA C O 1
ATOM 11054 N N . TYR C 1 258 ? -0.766 -0.279 -47.664 1.00 15.50 258 TYR C N 1
ATOM 11055 C CA . TYR C 1 258 ? 0.400 -0.044 -46.781 1.00 15.22 258 TYR C CA 1
ATOM 11056 C C . TYR C 1 258 ? 1.655 0.078 -47.642 1.00 14.19 258 TYR C C 1
ATOM 11057 O O . TYR C 1 258 ? 2.530 0.908 -47.369 1.00 14.45 258 TYR C O 1
ATOM 11066 N N . GLN C 1 259 ? 1.716 -0.670 -48.746 1.00 14.69 259 GLN C N 1
ATOM 11067 C CA . GLN C 1 259 ? 2.849 -0.554 -49.618 1.00 14.90 259 GLN C CA 1
ATOM 11068 C C . GLN C 1 259 ? 2.895 0.841 -50.274 1.00 15.45 259 GLN C C 1
ATOM 11069 O O . GLN C 1 259 ? 3.985 1.391 -50.467 1.00 15.58 259 GLN C O 1
ATOM 11075 N N . SER C 1 260 ? 1.724 1.417 -50.578 1.00 15.71 260 SER C N 1
ATOM 11076 C CA . SER C 1 260 ? 1.626 2.790 -51.132 1.00 15.69 260 SER C CA 1
ATOM 11077 C C . SER C 1 260 ? 2.143 3.849 -50.209 1.00 13.44 260 SER C C 1
ATOM 11078 O O . SER C 1 260 ? 2.766 4.813 -50.656 1.00 11.37 260 SER C O 1
ATOM 11081 N N . VAL C 1 261 ? 1.763 3.747 -48.942 1.00 13.27 261 VAL C N 1
ATOM 11082 C CA . VAL C 1 261 ? 2.244 4.734 -47.951 1.00 11.88 261 VAL C CA 1
ATOM 11083 C C . VAL C 1 261 ? 3.750 4.583 -47.709 1.00 13.13 261 VAL C C 1
ATOM 11084 O O . VAL C 1 261 ? 4.451 5.574 -47.562 1.00 15.20 261 VAL C O 1
ATOM 11088 N N . GLU C 1 262 ? 4.257 3.343 -47.734 1.00 14.18 262 GLU C N 1
ATOM 11089 C CA . GLU C 1 262 ? 5.696 3.085 -47.607 1.00 14.03 262 GLU C CA 1
ATOM 11090 C C . GLU C 1 262 ? 6.437 3.783 -48.724 1.00 15.53 262 GLU C C 1
ATOM 11091 O O . GLU C 1 262 ? 7.394 4.524 -48.497 1.00 15.15 262 GLU C O 1
ATOM 11097 N N . LYS C 1 263 ? 5.952 3.612 -49.963 1.00 16.22 263 LYS C N 1
ATOM 11098 C CA . LYS C 1 263 ? 6.601 4.223 -51.076 1.00 15.80 263 LYS C CA 1
ATOM 11099 C C . LYS C 1 263 ? 6.583 5.743 -50.988 1.00 15.86 263 LYS C C 1
ATOM 11100 O O . LYS C 1 263 ? 7.611 6.384 -51.222 1.00 16.50 263 LYS C O 1
ATOM 11106 N N . ALA C 1 264 ? 5.438 6.332 -50.638 1.00 13.92 264 ALA C N 1
ATOM 11107 C CA . ALA C 1 264 ? 5.311 7.783 -50.609 1.00 14.64 264 ALA C CA 1
ATOM 11108 C C . ALA C 1 264 ? 6.238 8.358 -49.539 1.00 14.00 264 ALA C C 1
ATOM 11109 O O . ALA C 1 264 ? 6.863 9.409 -49.733 1.00 14.54 264 ALA C O 1
ATOM 11111 N N . SER C 1 265 ? 6.307 7.682 -48.396 1.00 13.88 265 SER C N 1
ATOM 11112 C CA . SER C 1 265 ? 7.127 8.165 -47.299 1.00 14.55 265 SER C CA 1
ATOM 11113 C C . SER C 1 265 ? 8.638 8.119 -47.654 1.00 16.41 265 SER C C 1
ATOM 11114 O O . SER C 1 265 ? 9.418 9.067 -47.389 1.00 17.08 265 SER C O 1
ATOM 11117 N N . GLU C 1 266 ? 9.024 7.078 -48.350 1.00 16.92 266 GLU C N 1
ATOM 11118 C CA . GLU C 1 266 ? 10.384 6.961 -48.897 1.00 18.97 266 GLU C CA 1
ATOM 11119 C C . GLU C 1 266 ? 10.739 8.095 -49.863 1.00 17.40 266 GLU C C 1
ATOM 11120 O O . GLU C 1 266 ? 11.843 8.586 -49.839 1.00 15.46 266 GLU C O 1
ATOM 11126 N N . GLN C 1 267 ? 9.792 8.528 -50.691 1.00 17.59 267 GLN C N 1
ATOM 11127 C CA . GLN C 1 267 ? 10.033 9.607 -51.621 1.00 18.43 267 GLN C CA 1
ATOM 11128 C C . GLN C 1 267 ? 10.317 10.900 -50.908 1.00 17.73 267 GLN C C 1
ATOM 11129 O O . GLN C 1 267 ? 10.944 11.791 -51.497 1.00 17.97 267 GLN C O 1
ATOM 11135 N N . LEU C 1 268 ? 9.809 11.044 -49.674 1.00 16.12 268 LEU C N 1
ATOM 11136 C CA . LEU C 1 268 ? 10.002 12.303 -48.924 1.00 16.32 268 LEU C CA 1
ATOM 11137 C C . LEU C 1 268 ? 11.322 12.355 -48.149 1.00 15.45 268 LEU C C 1
ATOM 11138 O O . LEU C 1 268 ? 11.693 13.402 -47.628 1.00 14.39 268 LEU C O 1
ATOM 11143 N N . LEU C 1 269 ? 12.036 11.242 -48.054 1.00 16.48 269 LEU C N 1
ATOM 11144 C CA . LEU C 1 269 ? 13.284 11.228 -47.278 1.00 17.76 269 LEU C CA 1
ATOM 11145 C C . LEU C 1 269 ? 14.286 12.286 -47.746 1.00 19.04 269 LEU C C 1
ATOM 11146 O O . LEU C 1 269 ? 14.917 12.939 -46.927 1.00 17.27 269 LEU C O 1
ATOM 11151 N N . SER C 1 270 ? 14.445 12.476 -49.060 1.00 19.70 270 SER C N 1
ATOM 11152 C CA . SER C 1 270 ? 15.423 13.441 -49.514 1.00 21.33 270 SER C CA 1
ATOM 11153 C C . SER C 1 270 ? 15.083 14.866 -49.067 1.00 21.19 270 SER C C 1
ATOM 11154 O O . SER C 1 270 ? 15.993 15.654 -48.762 1.00 22.58 270 SER C O 1
ATOM 11157 N N . GLU C 1 271 ? 13.793 15.174 -48.919 1.00 21.36 271 GLU C N 1
ATOM 11158 C CA . GLU C 1 271 ? 13.349 16.517 -48.459 1.00 21.45 271 GLU C CA 1
ATOM 11159 C C . GLU C 1 271 ? 13.326 16.692 -46.916 1.00 19.40 271 GLU C C 1
ATOM 11160 O O . GLU C 1 271 ? 13.450 17.828 -46.446 1.00 18.82 271 GLU C O 1
ATOM 11166 N N . ALA C 1 272 ? 13.172 15.576 -46.205 1.00 18.07 272 ALA C N 1
ATOM 11167 C CA . ALA C 1 272 ? 13.080 15.525 -44.712 1.00 16.89 272 ALA C CA 1
ATOM 11168 C C . ALA C 1 272 ? 14.357 16.091 -44.110 1.00 16.90 272 ALA C C 1
ATOM 11169 O O . ALA C 1 272 ? 15.465 15.894 -44.634 1.00 14.18 272 ALA C O 1
ATOM 11171 N N . ARG C 1 273 ? 14.214 16.824 -43.014 1.00 14.46 273 ARG C N 1
ATOM 11172 C CA . ARG C 1 273 ? 15.356 17.501 -42.419 1.00 14.87 273 ARG C CA 1
ATOM 11173 C C . ARG C 1 273 ? 16.142 16.584 -41.525 1.00 13.07 273 ARG C C 1
ATOM 11174 O O . ARG C 1 273 ? 15.617 15.649 -40.945 1.00 14.85 273 ARG C O 1
ATOM 11182 N N . SER C 1 274 ? 17.403 16.909 -41.376 1.00 12.30 274 SER C N 1
ATOM 11183 C CA . SER C 1 274 ? 18.277 16.287 -40.407 1.00 14.45 274 SER C CA 1
ATOM 11184 C C . SER C 1 274 ? 17.943 16.751 -39.029 1.00 14.14 274 SER C C 1
ATOM 11185 O O . SER C 1 274 ? 18.155 16.012 -38.072 1.00 16.37 274 SER C O 1
ATOM 11188 N N . GLU C 1 275 ? 17.414 17.971 -38.936 1.00 12.38 275 GLU C N 1
ATOM 11189 C CA . GLU C 1 275 ? 17.126 18.609 -37.656 1.00 12.47 275 GLU C CA 1
ATOM 11190 C C . GLU C 1 275 ? 16.058 17.805 -36.886 1.00 12.06 275 GLU C C 1
ATOM 11191 O O . GLU C 1 275 ? 15.088 17.326 -37.459 1.00 11.71 275 GLU C O 1
ATOM 11197 N N . SER C 1 276 ? 16.216 17.692 -35.569 1.00 10.13 276 SER C N 1
ATOM 11198 C CA . SER C 1 276 ? 15.405 16.748 -34.843 1.00 10.46 276 SER C CA 1
ATOM 11199 C C . SER C 1 276 ? 14.150 17.376 -34.225 1.00 10.44 276 SER C C 1
ATOM 11200 O O . SER C 1 276 ? 13.175 16.711 -34.041 1.00 10.57 276 SER C O 1
ATOM 11203 N N . GLY C 1 277 ? 14.219 18.643 -33.830 1.00 10.14 277 GLY C N 1
ATOM 11204 C CA . GLY C 1 277 ? 13.095 19.290 -33.171 1.00 10.11 277 GLY C CA 1
ATOM 11205 C C . GLY C 1 277 ? 12.161 20.115 -34.034 1.00 9.50 277 GLY C C 1
ATOM 11206 O O . GLY C 1 277 ? 12.446 20.382 -35.224 1.00 8.06 277 GLY C O 1
ATOM 11207 N N . ILE C 1 278 ? 11.039 20.488 -33.429 1.00 8.67 278 ILE C N 1
ATOM 11208 C CA . ILE C 1 278 ? 9.914 21.014 -34.181 1.00 8.41 278 ILE C CA 1
ATOM 11209 C C . ILE C 1 278 ? 10.141 22.496 -34.550 1.00 7.27 278 ILE C C 1
ATOM 11210 O O . ILE C 1 278 ? 9.540 22.994 -35.494 1.00 7.88 278 ILE C O 1
ATOM 11215 N N . TRP C 1 279 ? 11.131 23.099 -33.905 1.00 7.11 279 TRP C N 1
ATOM 11216 C CA . TRP C 1 279 ? 11.555 24.471 -34.213 1.00 7.55 279 TRP C CA 1
ATOM 11217 C C . TRP C 1 279 ? 11.958 24.610 -35.725 1.00 7.89 279 TRP C C 1
ATOM 11218 O O . TRP C 1 279 ? 11.858 25.680 -36.301 1.00 8.16 279 TRP C O 1
ATOM 11229 N N . ALA C 1 280 ? 12.417 23.519 -36.329 1.00 6.84 280 ALA C N 1
ATOM 11230 C CA . ALA C 1 280 ? 12.920 23.505 -37.699 1.00 8.77 280 ALA C CA 1
ATOM 11231 C C . ALA C 1 280 ? 11.817 23.560 -38.755 1.00 8.12 280 ALA C C 1
ATOM 11232 O O . ALA C 1 280 ? 12.090 23.765 -39.959 1.00 10.45 280 ALA C O 1
ATOM 11234 N N . GLN C 1 281 ? 10.574 23.338 -38.350 1.00 8.19 281 GLN C N 1
ATOM 11235 C CA . GLN C 1 281 ? 9.445 23.418 -39.251 1.00 8.46 281 GLN C CA 1
ATOM 11236 C C . GLN C 1 281 ? 9.065 24.894 -39.468 1.00 7.71 281 GLN C C 1
ATOM 11237 O O . GLN C 1 281 ? 9.377 25.757 -38.639 1.00 6.86 281 GLN C O 1
ATOM 11243 N N . PRO C 1 282 ? 8.270 25.131 -40.499 1.00 8.40 282 PRO C N 1
ATOM 11244 C CA . PRO C 1 282 ? 7.745 26.500 -40.697 1.00 7.74 282 PRO C CA 1
ATOM 11245 C C . PRO C 1 282 ? 6.838 26.890 -39.526 1.00 8.22 282 PRO C C 1
ATOM 11246 O O . PRO C 1 282 ? 5.881 26.195 -39.178 1.00 6.27 282 PRO C O 1
ATOM 11250 N N . LYS C 1 283 ? 7.200 27.980 -38.894 1.00 5.76 283 LYS C N 1
ATOM 11251 C CA . LYS C 1 283 ? 6.532 28.551 -37.702 1.00 6.56 283 LYS C CA 1
ATOM 11252 C C . LYS C 1 283 ? 6.560 27.542 -36.552 1.00 6.67 283 LYS C C 1
ATOM 11253 O O . LYS C 1 283 ? 5.676 27.506 -35.715 1.00 7.20 283 LYS C O 1
ATOM 11259 N N . GLY C 1 284 ? 7.586 26.705 -36.532 1.00 7.89 284 GLY C N 1
ATOM 11260 C CA . GLY C 1 284 ? 7.693 25.625 -35.568 1.00 8.59 284 GLY C CA 1
ATOM 11261 C C . GLY C 1 284 ? 7.696 26.095 -34.112 1.00 8.08 284 GLY C C 1
ATOM 11262 O O . GLY C 1 284 ? 7.096 25.463 -33.265 1.00 7.61 284 GLY C O 1
ATOM 11263 N N . SER C 1 285 ? 8.279 27.249 -33.849 1.00 8.63 285 SER C N 1
ATOM 11264 C CA . SER C 1 285 ? 8.327 27.751 -32.491 1.00 9.20 285 SER C CA 1
ATOM 11265 C C . SER C 1 285 ? 6.925 28.133 -31.989 1.00 9.73 285 SER C C 1
ATOM 11266 O O . SER C 1 285 ? 6.603 27.928 -30.796 1.00 8.23 285 SER C O 1
ATOM 11269 N N . VAL C 1 286 ? 6.084 28.604 -32.896 1.00 7.12 286 VAL C N 1
ATOM 11270 C CA . VAL C 1 286 ? 4.708 28.933 -32.576 1.00 7.44 286 VAL C CA 1
ATOM 11271 C C . VAL C 1 286 ? 3.894 27.651 -32.328 1.00 7.46 286 VAL C C 1
ATOM 11272 O O . VAL C 1 286 ? 3.079 27.599 -31.378 1.00 7.37 286 VAL C O 1
ATOM 11276 N N . TYR C 1 287 ? 4.091 26.628 -33.179 1.00 7.77 287 TYR C N 1
ATOM 11277 C CA . TYR C 1 287 ? 3.515 25.337 -32.938 1.00 6.88 287 TYR C CA 1
ATOM 11278 C C . TYR C 1 287 ? 3.875 24.832 -31.532 1.00 6.80 287 TYR C C 1
ATOM 11279 O O . TYR C 1 287 ? 3.004 24.325 -30.773 1.00 7.79 287 TYR C O 1
ATOM 11288 N N . TYR C 1 288 ? 5.146 24.942 -31.171 1.00 7.12 288 TYR C N 1
ATOM 11289 C CA . TYR C 1 288 ? 5.586 24.387 -29.893 1.00 7.28 288 TYR C CA 1
ATOM 11290 C C . TYR C 1 288 ? 4.982 25.128 -28.733 1.00 7.85 288 TYR C C 1
ATOM 11291 O O . TYR C 1 288 ? 4.586 24.498 -27.770 1.00 7.95 288 TYR C O 1
ATOM 11300 N N . GLN C 1 289 ? 4.881 26.441 -28.835 1.00 7.50 289 GLN C N 1
ATOM 11301 C CA . GLN C 1 289 ? 4.177 27.166 -27.788 1.00 8.49 289 GLN C CA 1
ATOM 11302 C C . GLN C 1 289 ? 2.722 26.720 -27.622 1.00 8.45 289 GLN C C 1
ATOM 11303 O O . GLN C 1 289 ? 2.224 26.613 -26.465 1.00 8.75 289 GLN C O 1
ATOM 11309 N N . ASP C 1 290 ? 2.080 26.339 -28.726 1.00 7.85 290 ASP C N 1
ATOM 11310 C CA . ASP C 1 290 ? 0.714 25.827 -28.615 1.00 8.49 290 ASP C CA 1
ATOM 11311 C C . ASP C 1 290 ? 0.685 24.452 -27.979 1.00 8.77 290 ASP C C 1
ATOM 11312 O O . ASP C 1 290 ? -0.208 24.131 -27.189 1.00 7.83 290 ASP C O 1
ATOM 11317 N N . ALA C 1 291 ? 1.667 23.624 -28.318 1.00 8.68 291 ALA C N 1
ATOM 11318 C CA . ALA C 1 291 ? 1.772 22.301 -27.720 1.00 8.52 291 ALA C CA 1
ATOM 11319 C C . ALA C 1 291 ? 1.996 22.396 -26.232 1.00 9.13 291 ALA C C 1
ATOM 11320 O O . ALA C 1 291 ? 1.447 21.588 -25.476 1.00 8.74 291 ALA C O 1
ATOM 11322 N N . ILE C 1 292 ? 2.798 23.341 -25.779 1.00 7.09 292 ILE C N 1
ATOM 11323 C CA . ILE C 1 292 ? 3.003 23.576 -24.365 1.00 8.96 292 ILE C CA 1
ATOM 11324 C C . ILE C 1 292 ? 1.642 23.903 -23.690 1.00 9.20 292 ILE C C 1
ATOM 11325 O O . ILE C 1 292 ? 1.345 23.425 -22.601 1.00 9.12 292 ILE C O 1
ATOM 11330 N N . LYS C 1 293 ? 0.846 24.714 -24.355 1.00 9.11 293 LYS C N 1
ATOM 11331 C CA . LYS C 1 293 ? -0.478 25.085 -23.816 1.00 9.62 293 LYS C CA 1
ATOM 11332 C C . LYS C 1 293 ? -1.383 23.879 -23.774 1.00 11.50 293 LYS C C 1
ATOM 11333 O O . LYS C 1 293 ? -2.004 23.593 -22.767 1.00 12.09 293 LYS C O 1
ATOM 11339 N N . GLN C 1 294 ? -1.470 23.160 -24.863 1.00 8.82 294 GLN C N 1
ATOM 11340 C CA . GLN C 1 294 ? -2.462 22.076 -24.977 1.00 9.77 294 GLN C CA 1
ATOM 11341 C C . GLN C 1 294 ? -2.048 20.796 -24.224 1.00 11.73 294 GLN C C 1
ATOM 11342 O O . GLN C 1 294 ? -2.944 20.045 -23.725 1.00 11.63 294 GLN C O 1
ATOM 11348 N N . LEU C 1 295 ? -0.763 20.482 -24.261 1.00 9.40 295 LEU C N 1
ATOM 11349 C CA . LEU C 1 295 ? -0.274 19.241 -23.705 1.00 7.88 295 LEU C CA 1
ATOM 11350 C C . LEU C 1 295 ? 0.476 19.408 -22.408 1.00 8.92 295 LEU C C 1
ATOM 11351 O O . LEU C 1 295 ? 0.528 18.451 -21.579 1.00 10.76 295 LEU C O 1
ATOM 11356 N N . GLY C 1 296 ? 1.122 20.556 -22.242 1.00 9.19 296 GLY C N 1
ATOM 11357 C CA . GLY C 1 296 ? 1.713 20.826 -20.925 1.00 9.96 296 GLY C CA 1
ATOM 11358 C C . GLY C 1 296 ? 0.781 21.552 -19.985 1.00 10.86 296 GLY C C 1
ATOM 11359 O O . GLY C 1 296 ? 1.095 21.692 -18.807 1.00 11.77 296 GLY C O 1
ATOM 11360 N N . ASP C 1 297 ? -0.316 22.102 -20.522 1.00 12.02 297 ASP C N 1
ATOM 11361 C CA . ASP C 1 297 ? -1.229 23.009 -19.802 1.00 10.57 297 ASP C CA 1
ATOM 11362 C C . ASP C 1 297 ? -0.504 24.075 -19.055 1.00 11.67 297 ASP C C 1
ATOM 11363 O O . ASP C 1 297 ? -0.724 24.306 -17.847 1.00 11.84 297 ASP C O 1
ATOM 11368 N N . SER C 1 298 ? 0.354 24.768 -19.782 1.00 11.01 298 SER C N 1
ATOM 11369 C CA . SER C 1 298 ? 1.184 25.812 -19.198 1.00 12.17 298 SER C CA 1
ATOM 11370 C C . SER C 1 298 ? 1.299 26.971 -20.189 1.00 11.03 298 SER C C 1
ATOM 11371 O O . SER C 1 298 ? 1.272 26.788 -21.411 1.00 9.81 298 SER C O 1
ATOM 11374 N N . GLU C 1 299 ? 1.444 28.164 -19.618 1.00 13.87 299 GLU C N 1
ATOM 11375 C CA . GLU C 1 299 ? 1.806 29.367 -20.405 1.00 15.94 299 GLU C CA 1
ATOM 11376 C C . GLU C 1 299 ? 3.255 29.813 -20.135 1.00 15.67 299 GLU C C 1
ATOM 11377 O O . GLU C 1 299 ? 3.704 30.860 -20.631 1.00 14.26 299 GLU C O 1
ATOM 11383 N N . LEU C 1 300 ? 4.037 28.944 -19.490 1.00 13.28 300 LEU C N 1
ATOM 11384 C CA . LEU C 1 300 ? 5.455 29.259 -19.269 1.00 11.97 300 LEU C CA 1
ATOM 11385 C C . LEU C 1 300 ? 6.211 29.146 -20.601 1.00 11.33 300 LEU C C 1
ATOM 11386 O O . LEU C 1 300 ? 5.794 28.458 -21.540 1.00 10.58 300 LEU C O 1
ATOM 11391 N N . SER C 1 301 ? 7.344 29.805 -20.678 1.00 10.21 301 SER C N 1
ATOM 11392 C CA . SER C 1 301 ? 8.184 29.686 -21.820 1.00 10.57 301 SER C CA 1
ATOM 11393 C C . SER C 1 301 ? 8.919 28.366 -21.781 1.00 9.91 301 SER C C 1
ATOM 11394 O O . SER C 1 301 ? 9.130 27.777 -20.708 1.00 9.35 301 SER C O 1
ATOM 11397 N N . PRO C 1 302 ? 9.444 27.976 -22.926 1.00 8.92 302 PRO C N 1
ATOM 11398 C CA . PRO C 1 302 ? 10.240 26.767 -22.991 1.00 9.32 302 PRO C CA 1
ATOM 11399 C C . PRO C 1 302 ? 11.481 26.876 -22.113 1.00 10.50 302 PRO C C 1
ATOM 11400 O O . PRO C 1 302 ? 11.935 25.874 -21.542 1.00 9.61 302 PRO C O 1
ATOM 11404 N N . THR C 1 303 ? 12.020 28.067 -21.984 1.00 10.95 303 THR C N 1
ATOM 11405 C CA . THR C 1 303 ? 13.211 28.232 -21.128 1.00 12.27 303 THR C CA 1
ATOM 11406 C C . THR C 1 303 ? 12.902 28.092 -19.620 1.00 10.07 303 THR C C 1
ATOM 11407 O O . THR C 1 303 ? 13.647 27.408 -18.887 1.00 11.02 303 THR C O 1
ATOM 11411 N N . GLN C 1 304 ? 11.754 28.622 -19.188 1.00 9.61 304 GLN C N 1
ATOM 11412 C CA . GLN C 1 304 ? 11.277 28.432 -17.860 1.00 8.88 304 GLN C CA 1
ATOM 11413 C C . GLN C 1 304 ? 11.010 26.953 -17.589 1.00 8.16 304 GLN C C 1
ATOM 11414 O O . GLN C 1 304 ? 11.322 26.463 -16.459 1.00 8.35 304 GLN C O 1
ATOM 11420 N N . ILE C 1 305 ? 10.419 26.260 -18.546 1.00 9.14 305 ILE C N 1
ATOM 11421 C CA . ILE C 1 305 ? 10.122 24.830 -18.327 1.00 8.87 305 ILE C CA 1
ATOM 11422 C C . ILE C 1 305 ? 11.403 24.013 -18.260 1.00 8.01 305 ILE C C 1
ATOM 11423 O O . ILE C 1 305 ? 11.547 23.076 -17.437 1.00 8.74 305 ILE C O 1
ATOM 11428 N N . HIS C 1 306 ? 12.346 24.336 -19.126 1.00 8.04 306 HIS C N 1
ATOM 11429 C CA . HIS C 1 306 ? 13.649 23.677 -19.150 1.00 9.99 306 HIS C CA 1
ATOM 11430 C C . HIS C 1 306 ? 14.284 23.820 -17.783 1.00 8.25 306 HIS C C 1
ATOM 11431 O O . HIS C 1 306 ? 14.819 22.886 -17.259 1.00 8.23 306 HIS C O 1
ATOM 11438 N N . GLN C 1 307 ? 14.284 25.018 -17.196 1.00 8.59 307 GLN C N 1
ATOM 11439 C CA . GLN C 1 307 ? 14.897 25.200 -15.936 1.00 9.18 307 GLN C CA 1
ATOM 11440 C C . GLN C 1 307 ? 14.201 24.487 -14.785 1.00 8.17 307 GLN C C 1
ATOM 11441 O O . GLN C 1 307 ? 14.853 23.989 -13.867 1.00 8.99 307 GLN C O 1
ATOM 11447 N N . ILE C 1 308 ? 12.880 24.409 -14.833 1.00 8.19 308 ILE C N 1
ATOM 11448 C CA . ILE C 1 308 ? 12.161 23.575 -13.877 1.00 9.59 308 ILE C CA 1
ATOM 11449 C C . ILE C 1 308 ? 12.658 22.132 -13.957 1.00 8.12 308 ILE C C 1
ATOM 11450 O O . ILE C 1 308 ? 12.920 21.484 -12.935 1.00 8.05 308 ILE C O 1
ATOM 11455 N N . GLY C 1 309 ? 12.815 21.668 -15.164 1.00 7.66 309 GLY C N 1
ATOM 11456 C CA . GLY C 1 309 ? 13.384 20.360 -15.414 1.00 7.43 309 GLY C CA 1
ATOM 11457 C C . GLY C 1 309 ? 14.761 20.158 -14.775 1.00 8.51 309 GLY C C 1
ATOM 11458 O O . GLY C 1 309 ? 15.016 19.151 -14.096 1.00 7.30 309 GLY C O 1
ATOM 11459 N N . LEU C 1 310 ? 15.667 21.075 -15.035 1.00 6.91 310 LEU C N 1
ATOM 11460 C CA . LEU C 1 310 ? 17.025 21.009 -14.491 1.00 8.48 310 LEU C CA 1
ATOM 11461 C C . LEU C 1 310 ? 17.022 20.980 -12.958 1.00 9.31 310 LEU C C 1
ATOM 11462 O O . LEU C 1 310 ? 17.775 20.170 -12.308 1.00 7.62 310 LEU C O 1
ATOM 11467 N N . ASP C 1 311 ? 16.214 21.859 -12.379 1.00 9.63 311 ASP C N 1
ATOM 11468 C CA . ASP C 1 311 ? 16.100 21.971 -10.946 1.00 11.62 311 ASP C CA 1
ATOM 11469 C C . ASP C 1 311 ? 15.580 20.652 -10.349 1.00 10.39 311 ASP C C 1
ATOM 11470 O O . ASP C 1 311 ? 16.091 20.200 -9.289 1.00 10.17 311 ASP C O 1
ATOM 11475 N N . GLU C 1 312 ? 14.565 20.072 -10.990 1.00 8.22 312 GLU C N 1
ATOM 11476 C CA . GLU C 1 312 ? 13.970 18.792 -10.529 1.00 8.26 312 GLU C CA 1
ATOM 11477 C C . GLU C 1 312 ? 14.929 17.606 -10.687 1.00 7.53 312 GLU C C 1
ATOM 11478 O O . GLU C 1 312 ? 15.051 16.757 -9.766 1.00 7.36 312 GLU C O 1
ATOM 11484 N N . VAL C 1 313 ? 15.682 17.561 -11.787 1.00 6.77 313 VAL C N 1
ATOM 11485 C CA . VAL C 1 313 ? 16.734 16.517 -11.957 1.00 6.37 313 VAL C CA 1
ATOM 11486 C C . VAL C 1 313 ? 17.757 16.606 -10.829 1.00 7.65 313 VAL C C 1
ATOM 11487 O O . VAL C 1 313 ? 18.054 15.615 -10.197 1.00 7.88 313 VAL C O 1
ATOM 11491 N N . ALA C 1 314 ? 18.169 17.823 -10.471 1.00 7.59 314 ALA C N 1
ATOM 11492 C CA . ALA C 1 314 ? 19.135 18.002 -9.409 1.00 8.44 314 ALA C CA 1
ATOM 11493 C C . ALA C 1 314 ? 18.556 17.506 -8.038 1.00 8.83 314 ALA C C 1
ATOM 11494 O O . ALA C 1 314 ? 19.225 16.805 -7.249 1.00 7.41 314 ALA C O 1
ATOM 11496 N N . ARG C 1 315 ? 17.334 17.919 -7.759 1.00 8.40 315 ARG C N 1
ATOM 11497 C CA . ARG C 1 315 ? 16.699 17.586 -6.495 1.00 8.48 315 ARG C CA 1
ATOM 11498 C C . ARG C 1 315 ? 16.528 16.086 -6.347 1.00 7.57 315 ARG C C 1
ATOM 11499 O O . ARG C 1 315 ? 16.921 15.495 -5.321 1.00 6.64 315 ARG C O 1
ATOM 11507 N N . ILE C 1 316 ? 15.890 15.483 -7.338 1.00 7.81 316 ILE C N 1
ATOM 11508 C CA . ILE C 1 316 ? 15.524 14.095 -7.248 1.00 7.41 316 ILE C CA 1
ATOM 11509 C C . ILE C 1 316 ? 16.791 13.191 -7.238 1.00 8.21 316 ILE C C 1
ATOM 11510 O O . ILE C 1 316 ? 16.914 12.225 -6.474 1.00 6.84 316 ILE C O 1
ATOM 11515 N N . SER C 1 317 ? 17.734 13.514 -8.096 1.00 7.31 317 SER C N 1
ATOM 11516 C CA . SER C 1 317 ? 18.985 12.745 -8.127 1.00 8.84 317 SER C CA 1
ATOM 11517 C C . SER C 1 317 ? 19.730 12.852 -6.791 1.00 8.34 317 SER C C 1
ATOM 11518 O O . SER C 1 317 ? 20.386 11.906 -6.362 1.00 8.44 317 SER C O 1
ATOM 11521 N N . GLY C 1 318 ? 19.677 14.029 -6.172 1.00 7.01 318 GLY C N 1
ATOM 11522 C CA . GLY C 1 318 ? 20.307 14.254 -4.850 1.00 8.72 318 GLY C CA 1
ATOM 11523 C C . GLY C 1 318 ? 19.688 13.375 -3.763 1.00 6.16 318 GLY C C 1
ATOM 11524 O O . GLY C 1 318 ? 20.400 12.793 -2.925 1.00 6.82 318 GLY C O 1
ATOM 11525 N N . VAL C 1 319 ? 18.376 13.213 -3.816 1.00 6.87 319 VAL C N 1
ATOM 11526 C CA . VAL C 1 319 ? 17.645 12.316 -2.889 1.00 4.48 319 VAL C CA 1
ATOM 11527 C C . VAL C 1 319 ? 18.053 10.861 -3.110 1.00 6.28 319 VAL C C 1
ATOM 11528 O O . VAL C 1 319 ? 18.336 10.103 -2.179 1.00 6.35 319 VAL C O 1
ATOM 11532 N N . MET C 1 320 ? 18.078 10.480 -4.354 1.00 5.53 320 MET C N 1
ATOM 11533 C CA . MET C 1 320 ? 18.457 9.123 -4.736 1.00 6.57 320 MET C CA 1
ATOM 11534 C C . MET C 1 320 ? 19.873 8.758 -4.290 1.00 5.13 320 MET C C 1
ATOM 11535 O O . MET C 1 320 ? 20.093 7.692 -3.803 1.00 4.23 320 MET C O 1
ATOM 11540 N N . ASN C 1 321 ? 20.797 9.693 -4.419 1.00 3.81 321 ASN C N 1
ATOM 11541 C CA . ASN C 1 321 ? 22.158 9.512 -3.983 1.00 3.83 321 ASN C CA 1
ATOM 11542 C C . ASN C 1 321 ? 22.213 9.181 -2.496 1.00 4.82 321 ASN C C 1
ATOM 11543 O O . ASN C 1 321 ? 22.929 8.271 -2.091 1.00 4.52 321 ASN C O 1
ATOM 11548 N N . GLU C 1 322 ? 21.469 9.926 -1.674 1.00 6.27 322 GLU C N 1
ATOM 11549 C CA . GLU C 1 322 ? 21.408 9.629 -0.234 1.00 6.15 322 GLU C CA 1
ATOM 11550 C C . GLU C 1 322 ? 20.956 8.237 0.122 1.00 5.95 322 GLU C C 1
ATOM 11551 O O . GLU C 1 322 ? 21.529 7.575 1.017 1.00 6.20 322 GLU C O 1
ATOM 11557 N N . ILE C 1 323 ? 19.905 7.801 -0.540 1.00 5.40 323 ILE C N 1
ATOM 11558 C CA . ILE C 1 323 ? 19.335 6.494 -0.350 1.00 6.30 323 ILE C CA 1
ATOM 11559 C C . ILE C 1 323 ? 20.320 5.434 -0.794 1.00 5.85 323 ILE C C 1
ATOM 11560 O O . ILE C 1 323 ? 20.514 4.424 -0.102 1.00 5.84 323 ILE C O 1
ATOM 11565 N N . LEU C 1 324 ? 20.932 5.607 -1.972 1.00 5.27 324 LEU C N 1
ATOM 11566 C CA . LEU C 1 324 ? 21.913 4.662 -2.496 1.00 4.65 324 LEU C CA 1
ATOM 11567 C C . LEU C 1 324 ? 23.098 4.511 -1.561 1.00 4.85 324 LEU C C 1
ATOM 11568 O O . LEU C 1 324 ? 23.557 3.430 -1.271 1.00 4.43 324 LEU C O 1
ATOM 11573 N N . LEU C 1 325 ? 23.624 5.638 -1.064 1.00 3.33 325 LEU C N 1
ATOM 11574 C CA . LEU C 1 325 ? 24.772 5.599 -0.165 1.00 4.47 325 LEU C CA 1
ATOM 11575 C C . LEU C 1 325 ? 24.417 4.729 1.047 1.00 4.96 325 LEU C C 1
ATOM 11576 O O . LEU C 1 325 ? 25.243 3.927 1.505 1.00 4.28 325 LEU C O 1
ATOM 11581 N N . ALA C 1 326 ? 23.226 4.919 1.604 1.00 5.24 326 ALA C N 1
ATOM 11582 C CA . ALA C 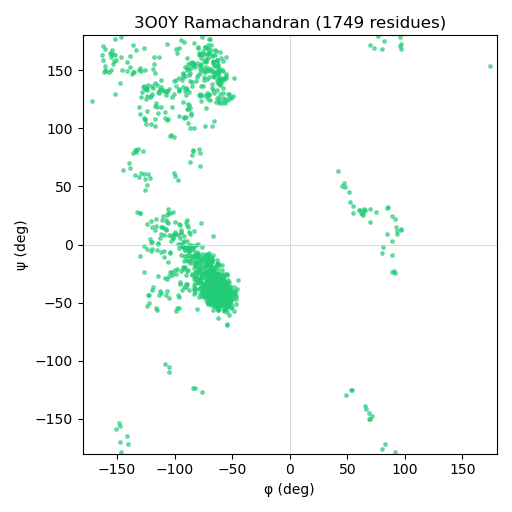1 326 ? 22.827 4.278 2.822 1.00 4.55 326 ALA C CA 1
ATOM 11583 C C . ALA C 1 326 ? 22.742 2.742 2.586 1.00 6.37 326 ALA C C 1
ATOM 11584 O O . ALA C 1 326 ? 22.784 1.987 3.545 1.00 6.88 326 ALA C O 1
ATOM 11586 N N . GLN C 1 327 ? 22.510 2.330 1.316 1.00 5.37 327 GLN C N 1
ATOM 11587 C CA . GLN C 1 327 ? 22.494 0.892 0.963 1.00 5.59 327 GLN C CA 1
ATOM 11588 C C . GLN C 1 327 ? 23.895 0.369 0.605 1.00 6.36 327 GLN C C 1
ATOM 11589 O O . GLN C 1 327 ? 24.069 -0.837 0.321 1.00 8.31 327 GLN C O 1
ATOM 11595 N N . GLY C 1 328 ? 24.896 1.231 0.643 1.00 5.52 328 GLY C N 1
ATOM 11596 C CA . GLY C 1 328 ? 26.271 0.815 0.318 1.00 6.39 328 GLY C CA 1
ATOM 11597 C C . GLY C 1 328 ? 26.683 0.990 -1.130 1.00 6.83 328 GLY C C 1
ATOM 11598 O O . GLY C 1 328 ? 27.768 0.539 -1.494 1.00 7.62 328 GLY C O 1
ATOM 11599 N N . TYR C 1 329 ? 25.913 1.762 -1.890 1.00 6.60 329 TYR C N 1
ATOM 11600 C CA . TYR C 1 329 ? 26.191 1.981 -3.323 1.00 7.58 329 TYR C CA 1
ATOM 11601 C C . TYR C 1 329 ? 26.782 3.375 -3.447 1.00 5.73 329 TYR C C 1
ATOM 11602 O O . TYR C 1 329 ? 26.018 4.349 -3.499 1.00 6.36 329 TYR C O 1
ATOM 11611 N N . THR C 1 330 ? 28.100 3.402 -3.420 1.00 8.66 330 THR C N 1
ATOM 11612 C CA . THR C 1 330 ? 28.883 4.644 -3.249 1.00 10.54 330 THR C CA 1
ATOM 11613 C C . THR C 1 330 ? 29.630 5.069 -4.529 1.00 12.82 330 THR C C 1
ATOM 11614 O O . THR C 1 330 ? 30.227 6.164 -4.569 1.00 13.35 330 THR C O 1
ATOM 11618 N N . LYS C 1 331 ? 29.665 4.198 -5.529 1.00 12.67 331 LYS C N 1
ATOM 11619 C CA . LYS C 1 331 ? 30.537 4.456 -6.710 1.00 14.53 331 LYS C CA 1
ATOM 11620 C C . LYS C 1 331 ? 29.727 4.963 -7.878 1.00 11.32 331 LYS C C 1
ATOM 11621 O O . LYS C 1 331 ? 28.772 4.345 -8.251 1.00 12.73 331 LYS C O 1
ATOM 11627 N N . GLY C 1 332 ? 30.145 6.086 -8.432 1.00 8.75 332 GLY C N 1
ATOM 11628 C CA . GLY C 1 332 ? 29.611 6.628 -9.671 1.00 11.76 332 GLY C CA 1
ATOM 11629 C C . GLY C 1 332 ? 28.342 7.436 -9.569 1.00 10.73 332 GLY C C 1
ATOM 11630 O O . GLY C 1 332 ? 27.880 7.847 -8.461 1.00 11.61 332 GLY C O 1
ATOM 11631 N N . THR C 1 333 ? 27.799 7.753 -10.726 1.00 9.64 333 THR C N 1
ATOM 11632 C CA . THR C 1 333 ? 26.638 8.598 -10.816 1.00 8.93 333 THR C CA 1
ATOM 11633 C C . THR C 1 333 ? 25.397 7.803 -10.323 1.00 8.03 333 THR C C 1
ATOM 11634 O O . THR C 1 333 ? 25.427 6.562 -10.217 1.00 5.96 333 THR C O 1
ATOM 11638 N N . VAL C 1 334 ? 24.321 8.514 -10.034 1.00 8.08 334 VAL C N 1
ATOM 11639 C CA . VAL C 1 334 ? 23.051 7.841 -9.712 1.00 9.24 334 VAL C CA 1
ATOM 11640 C C . VAL C 1 334 ? 22.659 6.873 -10.844 1.00 9.91 334 VAL C C 1
ATOM 11641 O O . VAL C 1 334 ? 22.280 5.731 -10.594 1.00 7.87 334 VAL C O 1
ATOM 11645 N N . GLY C 1 335 ? 22.763 7.319 -12.076 1.00 10.01 335 GLY C N 1
ATOM 11646 C CA . GLY C 1 335 ? 22.435 6.456 -13.215 1.00 9.57 335 GLY C CA 1
ATOM 11647 C C . GLY C 1 335 ? 23.278 5.207 -13.301 1.00 7.29 335 GLY C C 1
ATOM 11648 O O . GLY C 1 335 ? 22.725 4.126 -13.542 1.00 7.59 335 GLY C O 1
ATOM 11649 N N . GLU C 1 336 ? 24.607 5.332 -13.093 1.00 8.14 336 GLU C N 1
ATOM 11650 C CA . GLU C 1 336 ? 25.480 4.161 -13.151 1.00 9.06 336 GLU C CA 1
ATOM 11651 C C . GLU C 1 336 ? 25.119 3.169 -12.101 1.00 8.13 336 GLU C C 1
ATOM 11652 O O . GLU C 1 336 ? 25.194 1.930 -12.331 1.00 8.06 336 GLU C O 1
ATOM 11658 N N . ARG C 1 337 ? 24.728 3.672 -10.926 1.00 5.77 337 ARG C N 1
ATOM 11659 C CA . ARG C 1 337 ? 24.317 2.801 -9.834 1.00 6.04 337 ARG C CA 1
ATOM 11660 C C . ARG C 1 337 ? 22.994 2.054 -10.172 1.00 6.38 337 ARG C C 1
ATOM 11661 O O . ARG C 1 337 ? 22.873 0.821 -9.887 1.00 6.45 337 ARG C O 1
ATOM 11669 N N . MET C 1 338 ? 22.046 2.787 -10.753 1.00 7.51 338 MET C N 1
ATOM 11670 C CA . MET C 1 338 ? 20.752 2.200 -11.153 1.00 8.45 338 MET C CA 1
ATOM 11671 C C . MET C 1 338 ? 20.956 1.145 -12.276 1.00 9.70 338 MET C C 1
ATOM 11672 O O . MET C 1 338 ? 20.377 0.060 -12.195 1.00 11.40 338 MET C O 1
ATOM 11677 N N . VAL C 1 339 ? 21.896 1.376 -13.182 1.00 9.52 339 VAL C N 1
ATOM 11678 C CA . VAL C 1 339 ? 22.296 0.351 -14.191 1.00 11.97 339 VAL C CA 1
ATOM 11679 C C . VAL C 1 339 ? 22.890 -0.868 -13.484 1.00 11.36 339 VAL C C 1
ATOM 11680 O O . VAL C 1 339 ? 22.597 -2.012 -13.818 1.00 13.60 339 VAL C O 1
ATOM 11684 N N . ALA C 1 340 ? 23.751 -0.650 -12.477 1.00 11.32 340 ALA C N 1
ATOM 11685 C CA . ALA C 1 340 ? 24.370 -1.790 -11.793 1.00 11.96 340 ALA C CA 1
ATOM 11686 C C . ALA C 1 340 ? 23.305 -2.638 -11.085 1.00 12.31 340 ALA C C 1
ATOM 11687 O O . ALA C 1 340 ? 23.376 -3.920 -11.098 1.00 8.76 340 ALA C O 1
ATOM 11689 N N . LEU C 1 341 ? 22.367 -1.962 -10.429 1.00 10.57 341 LEU C N 1
ATOM 11690 C CA . LEU C 1 341 ? 21.285 -2.680 -9.698 1.00 11.08 341 LEU C CA 1
ATOM 11691 C C . LEU C 1 341 ? 20.488 -3.613 -10.620 1.00 9.34 341 LEU C C 1
ATOM 11692 O O . LEU C 1 341 ? 20.222 -4.763 -10.277 1.00 9.25 341 LEU C O 1
ATOM 11697 N N . ASN C 1 342 ? 20.259 -3.169 -11.820 1.00 10.73 342 ASN C N 1
ATOM 11698 C CA . ASN C 1 342 ? 19.421 -3.888 -12.785 1.00 12.68 342 ASN C CA 1
ATOM 11699 C C . ASN C 1 342 ? 20.093 -5.202 -13.217 1.00 14.85 342 ASN C C 1
ATOM 11700 O O . ASN C 1 342 ? 19.453 -6.181 -13.690 1.00 14.92 342 ASN C O 1
ATOM 11705 N N . GLU C 1 343 ? 21.390 -5.339 -12.941 1.00 13.20 343 GLU C N 1
ATOM 11706 C CA . GLU C 1 343 ? 22.035 -6.629 -13.223 1.00 12.20 343 GLU C CA 1
ATOM 11707 C C . GLU C 1 343 ? 21.903 -7.737 -12.185 1.00 11.47 343 GLU C C 1
ATOM 11708 O O . GLU C 1 343 ? 22.247 -8.895 -12.458 1.00 12.55 343 GLU C O 1
ATOM 11714 N N . GLU C 1 344 ? 21.521 -7.389 -10.944 1.00 9.36 344 GLU C N 1
ATOM 11715 C CA . GLU C 1 344 ? 21.582 -8.314 -9.844 1.00 9.20 344 GLU C CA 1
ATOM 11716 C C . GLU C 1 344 ? 20.450 -9.306 -9.869 1.00 9.18 344 GLU C C 1
ATOM 11717 O O . GLU C 1 344 ? 19.291 -8.920 -10.082 1.00 9.58 344 GLU C O 1
ATOM 11723 N N . PRO C 1 345 ? 20.752 -10.561 -9.625 1.00 9.13 345 PRO C N 1
ATOM 11724 C CA . PRO C 1 345 ? 19.690 -11.549 -9.748 1.00 10.47 345 PRO C CA 1
ATOM 11725 C C . PRO C 1 345 ? 18.523 -11.457 -8.726 1.00 11.85 345 PRO C C 1
ATOM 11726 O O . PRO C 1 345 ? 17.416 -11.909 -9.054 1.00 12.77 345 PRO C O 1
ATOM 11730 N N . ARG C 1 346 ? 18.719 -10.810 -7.566 1.00 9.37 346 ARG C N 1
ATOM 11731 C CA . ARG C 1 346 ? 17.613 -10.509 -6.682 1.00 9.03 346 ARG C CA 1
ATOM 11732 C C . ARG C 1 346 ? 16.497 -9.639 -7.326 1.00 8.77 346 ARG C C 1
ATOM 11733 O O . ARG C 1 346 ? 15.366 -9.630 -6.797 1.00 11.43 346 ARG C O 1
ATOM 11741 N N . PHE C 1 347 ? 16.810 -8.897 -8.375 1.00 7.25 347 PHE C N 1
ATOM 11742 C CA . PHE C 1 347 ? 15.855 -8.047 -9.065 1.00 10.61 347 PHE C CA 1
ATOM 11743 C C . PHE C 1 347 ? 15.302 -8.609 -10.360 1.00 12.14 347 PHE C C 1
ATOM 11744 O O . PHE C 1 347 ? 14.562 -7.903 -11.042 1.00 13.69 347 PHE C O 1
ATOM 11752 N N . LEU C 1 348 ? 15.596 -9.849 -10.660 1.00 11.64 348 LEU C N 1
ATOM 11753 C CA . LEU C 1 348 ? 15.211 -10.416 -11.967 1.00 12.70 348 LEU C CA 1
ATOM 11754 C C . LEU C 1 348 ? 14.367 -11.687 -11.803 1.00 14.14 348 LEU C C 1
ATOM 11755 O O . LEU C 1 348 ? 14.773 -12.661 -11.125 1.00 13.56 348 LEU C O 1
ATOM 11760 N N . TYR C 1 349 ? 13.203 -11.731 -12.469 1.00 11.89 349 TYR C N 1
ATOM 11761 C CA . TYR C 1 349 ? 12.439 -12.947 -12.580 1.00 13.09 349 TYR C CA 1
ATOM 11762 C C . TYR C 1 349 ? 13.074 -13.862 -13.650 1.00 13.25 349 TYR C C 1
ATOM 11763 O O . TYR C 1 349 ? 13.706 -13.372 -14.587 1.00 12.14 349 TYR C O 1
ATOM 11772 N N . GLU C 1 350 ? 12.852 -15.158 -13.496 1.00 16.04 350 GLU C N 1
ATOM 11773 C CA . GLU C 1 350 ? 13.288 -16.170 -14.465 1.00 17.78 350 GLU C CA 1
ATOM 11774 C C . GLU C 1 350 ? 12.588 -15.916 -15.818 1.00 19.14 350 GLU C C 1
ATOM 11775 O O . GLU C 1 350 ? 11.405 -15.588 -15.857 1.00 16.19 350 GLU C O 1
ATOM 11781 N N . ASP C 1 351 ? 13.336 -16.059 -16.908 1.00 19.94 351 ASP C N 1
ATOM 11782 C CA . ASP C 1 351 ? 12.800 -16.001 -18.258 1.00 20.04 351 ASP C CA 1
ATOM 11783 C C . ASP C 1 351 ? 12.148 -17.361 -18.555 1.00 21.72 351 ASP C C 1
ATOM 11784 O O . ASP C 1 351 ? 12.751 -18.261 -19.195 1.00 21.94 351 ASP C O 1
ATOM 11789 N N . SER C 1 352 ? 10.916 -17.503 -18.085 1.00 20.88 352 SER C N 1
ATOM 11790 C CA . SER C 1 352 ? 10.172 -18.737 -18.168 1.00 21.98 352 SER C CA 1
ATOM 11791 C C . SER C 1 352 ? 8.681 -18.476 -17.952 1.00 22.91 352 SER C C 1
ATOM 11792 O O . SER C 1 352 ? 8.272 -17.345 -17.625 1.00 20.77 352 SER C O 1
ATOM 11795 N N . ILE C 1 353 ? 7.882 -19.512 -18.197 1.00 23.27 353 ILE C N 1
ATOM 11796 C CA . ILE C 1 353 ? 6.448 -19.459 -17.941 1.00 24.19 353 ILE C CA 1
ATOM 11797 C C . ILE C 1 353 ? 6.218 -19.196 -16.455 1.00 23.54 353 ILE C C 1
ATOM 11798 O O . ILE C 1 353 ? 5.389 -18.355 -16.101 1.00 22.47 353 ILE C O 1
ATOM 11803 N N . ALA C 1 354 ? 6.978 -19.885 -15.610 1.00 22.56 354 ALA C N 1
ATOM 11804 C CA . ALA C 1 354 ? 6.874 -19.725 -14.177 1.00 22.00 354 ALA C CA 1
ATOM 11805 C C . ALA C 1 354 ? 7.239 -18.296 -13.730 1.00 21.04 354 ALA C C 1
ATOM 11806 O O . ALA C 1 354 ? 6.568 -17.732 -12.870 1.00 22.22 354 ALA C O 1
ATOM 11808 N N . GLY C 1 355 ? 8.328 -17.762 -14.277 1.00 18.50 355 GLY C N 1
ATOM 11809 C CA . GLY C 1 355 ? 8.816 -16.434 -13.918 1.00 17.86 355 GLY C CA 1
ATOM 11810 C C . GLY C 1 355 ? 7.793 -15.359 -14.279 1.00 16.53 355 GLY C C 1
ATOM 11811 O O . GLY C 1 355 ? 7.520 -14.465 -13.496 1.00 16.17 355 GLY C O 1
ATOM 11812 N N . ARG C 1 356 ? 7.213 -15.471 -15.465 1.00 15.92 356 ARG C N 1
ATOM 11813 C CA . ARG C 1 356 ? 6.241 -14.491 -15.913 1.00 16.91 356 ARG C CA 1
ATOM 11814 C C . ARG C 1 356 ? 4.959 -14.631 -15.106 1.00 17.28 356 ARG C C 1
ATOM 11815 O O . ARG C 1 356 ? 4.358 -13.644 -14.732 1.00 13.06 356 ARG C O 1
ATOM 11823 N N . GLU C 1 357 ? 4.564 -15.846 -14.759 1.00 16.68 357 GLU C N 1
ATOM 11824 C CA . GLU C 1 357 ? 3.411 -15.991 -13.824 1.00 19.61 357 GLU C CA 1
ATOM 11825 C C . GLU C 1 357 ? 3.650 -15.389 -12.446 1.00 18.90 357 GLU C C 1
ATOM 11826 O O . GLU C 1 357 ? 2.739 -14.804 -11.837 1.00 15.63 357 GLU C O 1
ATOM 11832 N N . GLU C 1 358 ? 4.864 -15.510 -11.966 1.00 16.93 358 GLU C N 1
ATOM 11833 C CA . GLU C 1 358 ? 5.178 -14.986 -10.663 1.00 18.37 358 GLU C CA 1
ATOM 11834 C C . GLU C 1 358 ? 5.166 -13.435 -10.705 1.00 15.43 358 GLU C C 1
ATOM 11835 O O . GLU C 1 358 ? 4.570 -12.797 -9.823 1.00 16.30 358 GLU C O 1
ATOM 11841 N N . LEU C 1 359 ? 5.697 -12.859 -11.768 1.00 12.17 359 LEU C N 1
ATOM 11842 C CA . LEU C 1 359 ? 5.681 -11.417 -11.955 1.00 10.24 359 LEU C CA 1
ATOM 11843 C C . LEU C 1 359 ? 4.222 -10.900 -11.960 1.00 10.29 359 LEU C C 1
ATOM 11844 O O . LEU C 1 359 ? 3.869 -9.997 -11.229 1.00 10.77 359 LEU C O 1
ATOM 11849 N N . LEU C 1 360 ? 3.371 -11.550 -12.759 1.00 11.58 360 LEU C N 1
ATOM 11850 C CA . LEU C 1 360 ? 1.945 -11.151 -12.820 1.00 12.87 360 LEU C CA 1
ATOM 11851 C C . LEU C 1 360 ? 1.223 -11.298 -11.480 1.00 13.59 360 LEU C C 1
ATOM 11852 O O . LEU C 1 360 ? 0.440 -10.433 -11.139 1.00 12.64 360 LEU C O 1
ATOM 11857 N N . SER C 1 361 ? 1.484 -12.399 -10.758 1.00 12.86 361 SER C N 1
ATOM 11858 C CA . SER C 1 361 ? 0.957 -12.576 -9.403 1.00 15.62 361 SER C CA 1
ATOM 11859 C C . SER C 1 361 ? 1.402 -11.454 -8.457 1.00 14.19 361 SER C C 1
ATOM 11860 O O . SER C 1 361 ? 0.616 -10.945 -7.654 1.00 15.08 361 SER C O 1
ATOM 11863 N N . ASP C 1 362 ? 2.671 -11.111 -8.537 1.00 11.17 362 ASP C N 1
ATOM 11864 C CA . ASP C 1 362 ? 3.213 -10.039 -7.702 1.00 12.09 362 ASP C CA 1
ATOM 11865 C C . ASP C 1 362 ? 2.571 -8.685 -8.019 1.00 11.07 362 ASP C C 1
ATOM 11866 O O . ASP C 1 362 ? 2.185 -7.967 -7.052 1.00 11.08 362 ASP C O 1
ATOM 11871 N N . ILE C 1 363 ? 2.414 -8.354 -9.306 1.00 9.70 363 ILE C N 1
ATOM 11872 C CA . ILE C 1 363 ? 1.805 -7.091 -9.655 1.00 12.84 363 ILE C CA 1
ATOM 11873 C C . ILE C 1 363 ? 0.330 -7.009 -9.185 1.00 11.96 363 ILE C C 1
ATOM 11874 O O . ILE C 1 363 ? -0.168 -5.966 -8.717 1.00 10.70 363 ILE C O 1
ATOM 11879 N N . ASN C 1 364 ? -0.394 -8.077 -9.404 1.00 12.97 364 ASN C N 1
ATOM 11880 C CA . ASN C 1 364 ? -1.780 -8.153 -8.947 1.00 14.70 364 ASN C CA 1
ATOM 11881 C C . ASN C 1 364 ? -1.890 -8.019 -7.435 1.00 11.69 364 ASN C C 1
ATOM 11882 O O . ASN C 1 364 ? -2.739 -7.295 -6.947 1.00 15.34 364 ASN C O 1
ATOM 11887 N N . GLY C 1 365 ? -0.932 -8.579 -6.709 1.00 12.14 365 GLY C N 1
ATOM 11888 C CA . GLY C 1 365 ? -0.721 -8.354 -5.298 1.00 11.29 365 GLY C CA 1
ATOM 11889 C C . GLY C 1 365 ? -0.558 -6.906 -4.905 1.00 10.38 365 GLY C C 1
ATOM 11890 O O . GLY C 1 365 ? -1.060 -6.495 -3.862 1.00 9.67 365 GLY C O 1
ATOM 11891 N N . TYR C 1 366 ? 0.284 -6.171 -5.625 1.00 8.83 366 TYR C N 1
ATOM 11892 C CA . TYR C 1 366 ? 0.501 -4.754 -5.305 1.00 8.80 366 TYR C CA 1
ATOM 11893 C C . TYR C 1 366 ? -0.839 -4.016 -5.408 1.00 7.96 366 TYR C C 1
ATOM 11894 O O . TYR C 1 366 ? -1.091 -3.118 -4.623 1.00 9.12 366 TYR C O 1
ATOM 11903 N N . ILE C 1 367 ? -1.605 -4.310 -6.439 1.00 6.95 367 ILE C N 1
ATOM 11904 C CA . ILE C 1 367 ? -2.907 -3.631 -6.671 1.00 7.96 367 ILE C CA 1
ATOM 11905 C C . ILE C 1 367 ? -3.839 -3.904 -5.506 1.00 8.35 367 ILE C C 1
ATOM 11906 O O . ILE C 1 367 ? -4.440 -2.988 -4.933 1.00 7.54 367 ILE C O 1
ATOM 11911 N N . THR C 1 368 ? -3.947 -5.168 -5.101 1.00 8.97 368 THR C N 1
ATOM 11912 C CA . THR C 1 368 ? -4.821 -5.482 -3.999 1.00 10.62 368 THR C CA 1
ATOM 11913 C C . THR C 1 368 ? -4.435 -4.814 -2.698 1.00 10.26 368 THR C C 1
ATOM 11914 O O . THR C 1 368 ? -5.288 -4.234 -2.008 1.00 11.16 368 THR C O 1
ATOM 11918 N N . GLU C 1 369 ? -3.137 -4.768 -2.384 1.00 9.25 369 GLU C N 1
ATOM 11919 C CA . GLU C 1 369 ? -2.663 -4.209 -1.156 1.00 8.33 369 GLU C CA 1
ATOM 11920 C C . GLU C 1 369 ? -2.858 -2.710 -1.140 1.00 7.57 369 GLU C C 1
ATOM 11921 O O . GLU C 1 369 ? -3.396 -2.192 -0.177 1.00 8.83 369 GLU C O 1
ATOM 11927 N N . VAL C 1 370 ? -2.450 -1.993 -2.205 1.00 7.71 370 VAL C N 1
ATOM 11928 C CA . VAL C 1 370 ? -2.543 -0.503 -2.164 1.00 5.90 370 VAL C CA 1
ATOM 11929 C C . VAL C 1 370 ? -4.029 -0.049 -2.125 1.00 6.54 370 VAL C C 1
ATOM 11930 O O . VAL C 1 370 ? -4.394 0.920 -1.463 1.00 8.75 370 VAL C O 1
ATOM 11934 N N . THR C 1 371 ? -4.883 -0.794 -2.782 1.00 7.47 371 THR C N 1
ATOM 11935 C CA . THR C 1 371 ? -6.313 -0.416 -2.902 1.00 9.13 371 THR C CA 1
ATOM 11936 C C . THR C 1 371 ? -6.931 -0.480 -1.500 1.00 9.03 371 THR C C 1
ATOM 11937 O O . THR C 1 371 ? -7.655 0.419 -1.113 1.00 11.96 371 THR C O 1
ATOM 11941 N N . ALA C 1 372 ? -6.624 -1.540 -0.759 1.00 10.83 372 ALA C N 1
ATOM 11942 C CA . ALA C 1 372 ? -7.057 -1.621 0.636 1.00 11.11 372 ALA C CA 1
ATOM 11943 C C . ALA C 1 372 ? -6.428 -0.527 1.530 1.00 11.33 372 ALA C C 1
ATOM 11944 O O . ALA C 1 372 ? -7.134 0.189 2.312 1.00 11.34 372 ALA C O 1
ATOM 11946 N N . LYS C 1 373 ? -5.119 -0.370 1.423 1.00 11.35 373 LYS C N 1
ATOM 11947 C CA . LYS C 1 373 ? -4.434 0.545 2.329 1.00 11.25 373 LYS C CA 1
ATOM 11948 C C . LYS C 1 373 ? -4.701 2.003 2.011 1.00 13.19 373 LYS C C 1
ATOM 11949 O O . LYS C 1 373 ? -4.552 2.851 2.876 1.00 13.03 373 LYS C O 1
ATOM 11955 N N . MET C 1 374 ? -5.055 2.316 0.765 1.00 11.16 374 MET C N 1
ATOM 11956 C CA . MET C 1 374 ? -5.285 3.695 0.400 1.00 13.36 374 MET C CA 1
ATOM 11957 C C . MET C 1 374 ? -6.677 4.199 0.772 1.00 12.47 374 MET C C 1
ATOM 11958 O O . MET C 1 374 ? -6.947 5.418 0.688 1.00 11.36 374 MET C O 1
ATOM 11963 N N . ALA C 1 375 ? -7.552 3.316 1.222 1.00 12.90 375 ALA C N 1
ATOM 11964 C CA . ALA C 1 375 ? -8.945 3.696 1.481 1.00 14.24 375 ALA C CA 1
ATOM 11965 C C . ALA C 1 375 ? -9.158 4.930 2.402 1.00 14.53 375 ALA C C 1
ATOM 11966 O O . ALA C 1 375 ? -10.052 5.763 2.106 1.00 15.16 375 ALA C O 1
ATOM 11968 N N . PRO C 1 376 ? -8.270 5.162 3.382 1.00 13.31 376 PRO C N 1
ATOM 11969 C CA . PRO C 1 376 ? -8.569 6.325 4.202 1.00 13.89 376 PRO C CA 1
ATOM 11970 C C . PRO C 1 376 ? -8.375 7.665 3.524 1.00 14.15 376 PRO C C 1
ATOM 11971 O O . PRO C 1 376 ? -8.981 8.645 3.954 1.00 16.24 376 PRO C O 1
ATOM 11975 N N . VAL C 1 377 ? -7.627 7.691 2.426 1.00 12.75 377 VAL C N 1
ATOM 11976 C CA . VAL C 1 377 ? -7.402 8.949 1.722 1.00 12.15 377 VAL C CA 1
ATOM 11977 C C . VAL C 1 377 ? -8.004 8.970 0.348 1.00 10.31 377 VAL C C 1
ATOM 11978 O O . VAL C 1 377 ? -7.832 9.937 -0.361 1.00 9.21 377 VAL C O 1
ATOM 11982 N N . PHE C 1 378 ? -8.666 7.872 -0.020 1.00 8.01 378 PHE C N 1
ATOM 11983 C CA . PHE C 1 378 ? -9.417 7.719 -1.307 1.00 8.31 378 PHE C CA 1
ATOM 11984 C C . PHE C 1 378 ? -10.766 7.088 -1.020 1.00 10.23 378 PHE C C 1
ATOM 11985 O O . PHE C 1 378 ? -10.963 5.870 -1.151 1.00 11.70 378 PHE C O 1
ATOM 11993 N N . ARG C 1 379 ? -11.683 7.951 -0.585 1.00 10.28 379 ARG C N 1
ATOM 11994 C CA . ARG C 1 379 ? -12.908 7.463 0.012 1.00 12.29 379 ARG C CA 1
ATOM 11995 C C . ARG C 1 379 ? -14.046 7.266 -0.986 1.00 11.16 379 ARG C C 1
ATOM 11996 O O . ARG C 1 379 ? -15.124 6.792 -0.592 1.00 13.71 379 ARG C O 1
ATOM 12004 N N . THR C 1 380 ? -13.817 7.589 -2.252 1.00 8.68 380 THR C N 1
ATOM 12005 C CA . THR C 1 380 ? -14.813 7.412 -3.289 1.00 9.67 380 THR C CA 1
ATOM 12006 C C . THR C 1 380 ? -14.321 6.364 -4.263 1.00 9.97 380 THR C C 1
ATOM 12007 O O . THR C 1 380 ? -13.334 6.557 -4.916 1.00 9.20 380 THR C O 1
ATOM 12011 N N . THR C 1 381 ? -15.008 5.226 -4.303 1.00 8.76 381 THR C N 1
ATOM 12012 C CA . THR C 1 381 ? -14.542 4.069 -5.037 1.00 9.07 381 THR C CA 1
ATOM 12013 C C . THR C 1 381 ? -15.229 4.064 -6.451 1.00 8.72 381 THR C C 1
ATOM 12014 O O . THR C 1 381 ? -16.463 4.173 -6.520 1.00 9.04 381 THR C O 1
ATOM 12018 N N . PRO C 1 382 ? -14.456 3.853 -7.515 1.00 8.76 382 PRO C N 1
ATOM 12019 C CA . PRO C 1 382 ? -15.071 3.746 -8.829 1.00 9.05 382 PRO C CA 1
ATOM 12020 C C . PRO C 1 382 ? -15.739 2.403 -9.055 1.00 8.67 382 PRO C C 1
ATOM 12021 O O . PRO C 1 382 ? -15.363 1.379 -8.432 1.00 7.93 382 PRO C O 1
ATOM 12025 N N . SER C 1 383 ? -16.643 2.386 -10.035 1.00 8.53 383 SER C N 1
ATOM 12026 C CA . SER C 1 383 ? -17.425 1.186 -10.305 1.00 8.29 383 SER C CA 1
ATOM 12027 C C . SER C 1 383 ? -16.692 0.130 -11.105 1.00 8.92 383 SER C C 1
ATOM 12028 O O . SER C 1 383 ? -17.101 -1.017 -11.057 1.00 11.00 383 SER C O 1
ATOM 12031 N N . TYR C 1 384 ? -15.672 0.509 -11.858 1.00 7.93 384 TYR C N 1
ATOM 12032 C CA . TYR C 1 384 ? -15.027 -0.359 -12.860 1.00 9.11 384 TYR C CA 1
ATOM 12033 C C . TYR C 1 384 ? -13.869 -1.084 -12.256 1.00 9.11 384 TYR C C 1
ATOM 12034 O O . TYR C 1 384 ? -13.185 -0.587 -11.396 1.00 9.53 384 TYR C O 1
ATOM 12043 N N . GLN C 1 385 ? -13.651 -2.307 -12.737 1.00 8.85 385 GLN C N 1
ATOM 12044 C CA . GLN C 1 385 ? -12.588 -3.157 -12.383 1.00 9.83 385 GLN C CA 1
ATOM 12045 C C . GLN C 1 385 ? -11.329 -2.911 -13.264 1.00 8.33 385 GLN C C 1
ATOM 12046 O O . GLN C 1 385 ? -11.467 -2.479 -14.405 1.00 9.39 385 GLN C O 1
ATOM 12052 N N . VAL C 1 386 ? -10.142 -3.171 -12.717 1.00 8.21 386 VAL C N 1
ATOM 12053 C CA . VAL C 1 386 ? -8.910 -3.192 -13.552 1.00 9.08 386 VAL C CA 1
ATOM 12054 C C . VAL C 1 386 ? -8.429 -4.647 -13.596 1.00 11.17 386 VAL C C 1
ATOM 12055 O O . VAL C 1 386 ? -8.466 -5.322 -12.575 1.00 12.02 386 VAL C O 1
ATOM 12059 N N . GLU C 1 387 ? -7.941 -5.052 -14.754 1.00 11.69 387 GLU C N 1
ATOM 12060 C CA . GLU C 1 387 ? -7.306 -6.348 -14.950 1.00 15.10 387 GLU C CA 1
ATOM 12061 C C . GLU C 1 387 ? -5.868 -6.143 -15.391 1.00 13.80 387 GLU C C 1
ATOM 12062 O O . GLU C 1 387 ? -5.654 -5.242 -16.149 1.00 14.05 387 GLU C O 1
ATOM 12068 N N . VAL C 1 388 ? -4.981 -7.094 -15.064 1.00 12.21 388 VAL C N 1
ATOM 12069 C CA . VAL C 1 388 ? -3.579 -7.051 -15.493 1.00 12.84 388 VAL C CA 1
ATOM 12070 C C . VAL C 1 388 ? -3.383 -8.088 -16.533 1.00 11.69 388 VAL C C 1
ATOM 12071 O O . VAL C 1 388 ? -3.825 -9.230 -16.336 1.00 10.62 388 VAL C O 1
ATOM 12075 N N . LYS C 1 389 ? -2.812 -7.681 -17.654 1.00 12.84 389 LYS C N 1
ATOM 12076 C CA . LYS C 1 389 ? -2.510 -8.608 -18.745 1.00 15.22 389 LYS C CA 1
ATOM 12077 C C . LYS C 1 389 ? -1.123 -8.317 -19.289 1.00 16.38 389 LYS C C 1
ATOM 12078 O O . LYS C 1 389 ? -0.726 -7.187 -19.366 1.00 16.06 389 LYS C O 1
ATOM 12084 N N . SER C 1 390 ? -0.454 -9.370 -19.765 1.00 17.58 390 SER C N 1
ATOM 12085 C CA . SER C 1 390 ? 0.778 -9.171 -20.521 1.00 16.71 390 SER C CA 1
ATOM 12086 C C . SER C 1 390 ? 0.442 -8.813 -21.949 1.00 16.16 390 SER C C 1
ATOM 12087 O O . SER C 1 390 ? -0.571 -9.333 -22.521 1.00 18.31 390 SER C O 1
ATOM 12090 N N . PHE C 1 391 ? 1.219 -7.944 -22.592 1.00 13.37 391 PHE C N 1
ATOM 12091 C CA . PHE C 1 391 ? 1.034 -7.740 -24.005 1.00 13.07 391 PHE C CA 1
ATOM 12092 C C . PHE C 1 391 ? 1.201 -9.068 -24.734 1.00 15.44 391 PHE C C 1
ATOM 12093 O O . PHE C 1 391 ? 2.074 -9.883 -24.394 1.00 14.01 391 PHE C O 1
ATOM 12101 N N . PRO C 1 392 ? 0.280 -9.365 -25.690 1.00 16.20 392 PRO C N 1
ATOM 12102 C CA . PRO C 1 392 ? 0.439 -10.625 -26.414 1.00 17.92 392 PRO C CA 1
ATOM 12103 C C . PRO C 1 392 ? 1.828 -10.783 -27.086 1.00 18.56 392 PRO C C 1
ATOM 12104 O O . PRO C 1 392 ? 2.395 -9.808 -27.590 1.00 17.11 392 PRO C O 1
ATOM 12108 N N . VAL C 1 393 ? 2.335 -12.022 -27.127 1.00 20.63 393 VAL C N 1
ATOM 12109 C CA . VAL C 1 393 ? 3.672 -12.235 -27.715 1.00 23.48 393 VAL C CA 1
ATOM 12110 C C . VAL C 1 393 ? 3.715 -11.638 -29.133 1.00 24.32 393 VAL C C 1
ATOM 12111 O O . VAL C 1 393 ? 4.730 -11.118 -29.575 1.00 22.58 393 VAL C O 1
ATOM 12115 N N . GLU C 1 394 ? 2.563 -11.635 -29.814 1.00 26.49 394 GLU C N 1
ATOM 12116 C CA . GLU C 1 394 ? 2.461 -11.144 -31.179 1.00 27.44 394 GLU C CA 1
ATOM 12117 C C . GLU C 1 394 ? 2.790 -9.664 -31.267 1.00 26.44 394 GLU C C 1
ATOM 12118 O O . GLU C 1 394 ? 3.220 -9.196 -32.286 1.00 26.72 394 GLU C O 1
ATOM 12124 N N . VAL C 1 395 ? 2.578 -8.909 -30.205 1.00 24.72 395 VAL C N 1
ATOM 12125 C CA . VAL C 1 395 ? 2.765 -7.461 -30.286 1.00 23.43 395 VAL C CA 1
ATOM 12126 C C . VAL C 1 395 ? 3.830 -6.866 -29.324 1.00 21.98 395 VAL C C 1
ATOM 12127 O O . VAL C 1 395 ? 4.136 -5.652 -29.359 1.00 23.32 395 VAL C O 1
ATOM 12131 N N . GLN C 1 396 ? 4.406 -7.700 -28.479 1.00 19.77 396 GLN C N 1
ATOM 12132 C CA . GLN C 1 396 ? 5.279 -7.134 -27.381 1.00 19.24 396 GLN C CA 1
ATOM 12133 C C . GLN C 1 396 ? 6.536 -6.448 -27.942 1.00 20.21 396 GLN C C 1
ATOM 12134 O O . GLN C 1 396 ? 7.080 -5.537 -27.344 1.00 19.70 396 GLN C O 1
ATOM 12140 N N . ASP C 1 397 ? 7.018 -6.883 -29.116 1.00 21.81 397 ASP C N 1
ATOM 12141 C CA . ASP C 1 397 ? 8.231 -6.276 -29.680 1.00 24.92 397 ASP C CA 1
ATOM 12142 C C . ASP C 1 397 ? 8.073 -4.781 -29.862 1.00 26.76 397 ASP C C 1
ATOM 12143 O O . ASP C 1 397 ? 8.969 -4.021 -29.542 1.00 29.83 397 ASP C O 1
ATOM 12148 N N . GLY C 1 398 ? 6.922 -4.320 -30.322 1.00 28.98 398 GLY C N 1
ATOM 12149 C CA . GLY C 1 398 ? 6.712 -2.864 -30.402 1.00 29.83 398 GLY C CA 1
ATOM 12150 C C . GLY C 1 398 ? 6.185 -2.131 -29.152 1.00 30.04 398 GLY C C 1
ATOM 12151 O O . GLY C 1 398 ? 6.268 -0.909 -29.050 1.00 32.57 398 GLY C O 1
ATOM 12152 N N . ALA C 1 399 ? 5.681 -2.879 -28.181 1.00 27.88 399 ALA C N 1
ATOM 12153 C CA . ALA C 1 399 ? 4.873 -2.284 -27.107 1.00 25.07 399 ALA C CA 1
ATOM 12154 C C . ALA C 1 399 ? 5.714 -1.525 -26.047 1.00 23.34 399 ALA C C 1
ATOM 12155 O O . ALA C 1 399 ? 6.874 -1.860 -25.800 1.00 24.40 399 ALA C O 1
ATOM 12157 N N . PRO C 1 400 ? 5.135 -0.493 -25.400 1.00 20.69 400 PRO C N 1
ATOM 12158 C CA . PRO C 1 400 ? 5.730 0.191 -24.245 1.00 20.59 400 PRO C CA 1
ATOM 12159 C C . PRO C 1 400 ? 5.917 -0.805 -23.096 1.00 17.72 400 PRO C C 1
ATOM 12160 O O . PRO C 1 400 ? 5.418 -1.916 -23.223 1.00 17.65 400 PRO C O 1
ATOM 12164 N N . GLY C 1 401 ? 6.698 -0.458 -22.065 1.00 15.70 401 GLY C N 1
ATOM 12165 C CA . GLY C 1 401 ? 6.894 -1.303 -20.891 1.00 16.03 401 GLY C CA 1
ATOM 12166 C C . GLY C 1 401 ? 5.609 -1.618 -20.090 1.00 12.63 401 GLY C C 1
ATOM 12167 O O . GLY C 1 401 ? 5.407 -2.731 -19.549 1.00 13.38 401 GLY C O 1
ATOM 12168 N N . GLY C 1 402 ? 4.734 -0.636 -20.118 1.00 16.26 402 GLY C N 1
ATOM 12169 C CA . GLY C 1 402 ? 3.421 -0.645 -19.402 1.00 15.22 402 GLY C CA 1
ATOM 12170 C C . GLY C 1 402 ? 2.478 0.364 -20.039 1.00 14.85 402 GLY C C 1
ATOM 12171 O O . GLY C 1 402 ? 2.889 1.355 -20.698 1.00 13.58 402 GLY C O 1
ATOM 12172 N N . GLN C 1 403 ? 1.173 0.055 -19.988 1.00 13.67 403 GLN C N 1
ATOM 12173 C CA . GLN C 1 403 ? 0.167 0.963 -20.543 1.00 12.45 403 GLN C CA 1
ATOM 12174 C C . GLN C 1 403 ? -1.196 0.670 -19.865 1.00 10.66 403 GLN C C 1
ATOM 12175 O O . GLN C 1 403 ? -1.371 -0.422 -19.349 1.00 13.80 403 GLN C O 1
ATOM 12181 N N . TYR C 1 404 ? -2.022 1.703 -19.716 1.00 11.39 404 TYR C N 1
ATOM 12182 C CA . TYR C 1 404 ? -3.372 1.480 -19.236 1.00 9.99 404 TYR C CA 1
ATOM 12183 C C . TYR C 1 404 ? -4.342 1.801 -20.338 1.00 10.62 404 TYR C C 1
ATOM 12184 O O . TYR C 1 404 ? -4.225 2.842 -20.964 1.00 11.77 404 TYR C O 1
ATOM 12193 N N . THR C 1 405 ? -5.259 0.881 -20.588 1.00 13.17 405 THR C N 1
ATOM 12194 C CA . THR C 1 405 ? -6.383 1.157 -21.517 1.00 15.41 405 THR C CA 1
ATOM 12195 C C . THR C 1 405 ? -7.711 1.283 -20.719 1.00 13.92 405 THR C C 1
ATOM 12196 O O . THR C 1 405 ? -7.961 0.508 -19.826 1.00 12.97 405 THR C O 1
ATOM 12200 N N . SER C 1 406 ? -8.463 2.339 -21.011 1.00 15.13 406 SER C N 1
ATOM 12201 C CA . SER C 1 406 ? -9.713 2.635 -20.266 1.00 15.31 406 SER C CA 1
ATOM 12202 C C . SER C 1 406 ? -10.802 1.610 -20.406 1.00 14.87 406 SER C C 1
ATOM 12203 O O . SER C 1 406 ? -10.850 0.894 -21.408 1.00 16.55 406 SER C O 1
ATOM 12206 N N . PRO C 1 407 ? -11.616 1.445 -19.352 1.00 15.57 407 PRO C N 1
ATOM 12207 C CA . PRO C 1 407 ? -12.755 0.576 -19.546 1.00 17.08 407 PRO C CA 1
ATOM 12208 C C . PRO C 1 407 ? -13.690 1.124 -20.6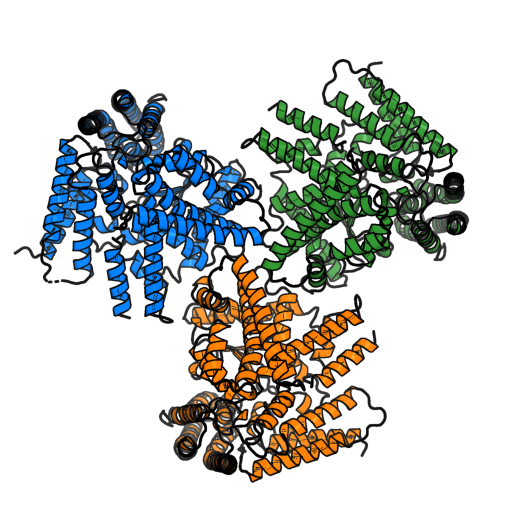73 1.00 17.92 407 PRO C C 1
ATOM 12209 O O . PRO C 1 407 ? -13.630 2.288 -21.053 1.00 19.14 407 PRO C O 1
ATOM 12213 N N . ALA C 1 408 ? -14.378 0.236 -21.352 1.00 22.86 408 ALA C N 1
ATOM 12214 C CA . ALA C 1 408 ? -15.420 0.671 -22.287 1.00 25.69 408 ALA C CA 1
ATOM 12215 C C . ALA C 1 408 ? -16.567 1.297 -21.472 1.00 27.95 408 ALA C C 1
ATOM 12216 O O . ALA C 1 408 ? -16.965 0.735 -20.460 1.00 28.67 408 ALA C O 1
ATOM 12218 N N . VAL C 1 409 ? -17.128 2.408 -21.948 1.00 32.26 409 VAL C N 1
ATOM 12219 C CA . VAL C 1 409 ? -18.334 2.977 -21.301 1.00 35.09 409 VAL C CA 1
ATOM 12220 C C . VAL C 1 409 ? -19.559 2.029 -21.426 1.00 37.49 409 VAL C C 1
ATOM 12221 O O . VAL C 1 409 ? -20.433 2.050 -20.560 1.00 39.95 409 VAL C O 1
ATOM 12225 N N . ASP C 1 410 ? -19.582 1.148 -22.448 1.00 38.99 410 ASP C N 1
ATOM 12226 C CA . ASP C 1 410 ? -20.667 0.125 -22.634 1.00 39.72 410 ASP C CA 1
ATOM 12227 C C . ASP C 1 410 ? -20.525 -1.251 -21.925 1.00 39.52 410 ASP C C 1
ATOM 12228 O O . ASP C 1 410 ? -21.298 -2.170 -22.238 1.00 40.21 410 ASP C O 1
ATOM 12233 N N . GLY C 1 411 ? -19.567 -1.407 -21.011 1.00 39.34 411 GLY C N 1
ATOM 12234 C CA . GLY C 1 411 ? -19.413 -2.646 -20.176 1.00 39.11 411 GLY C CA 1
ATOM 12235 C C . GLY C 1 411 ? -18.716 -3.842 -20.831 1.00 38.64 411 GLY C C 1
ATOM 12236 O O . GLY C 1 411 ? -18.410 -4.848 -20.183 1.00 36.43 411 GLY C O 1
ATOM 12237 N N . SER C 1 412 ? -18.454 -3.713 -22.129 1.00 38.33 412 SER C N 1
ATOM 12238 C CA . SER C 1 412 ? -17.675 -4.699 -22.877 1.00 38.87 412 SER C CA 1
ATOM 12239 C C . SER C 1 412 ? -16.162 -4.829 -22.502 1.00 38.52 412 SER C C 1
ATOM 12240 O O . SER C 1 412 ? -15.426 -5.543 -23.216 1.00 39.63 412 SER C O 1
ATOM 12243 N N . LYS C 1 413 ? -15.674 -4.161 -21.444 1.00 35.93 413 LYS C N 1
ATOM 12244 C CA . LYS C 1 413 ? -14.219 -4.194 -21.180 1.00 33.85 413 LYS C CA 1
ATOM 12245 C C . LYS C 1 413 ? -13.849 -3.544 -19.808 1.00 29.63 413 LYS C C 1
ATOM 12246 O O . LYS C 1 413 ? -14.189 -2.385 -19.611 1.00 27.48 413 LYS C O 1
ATOM 12252 N N . PRO C 1 414 ? -13.163 -4.281 -18.904 1.00 25.17 414 PRO C N 1
ATOM 12253 C CA . PRO C 1 414 ? -12.591 -3.630 -17.712 1.00 22.65 414 PRO C CA 1
ATOM 12254 C C . PRO C 1 414 ? -11.435 -2.792 -18.137 1.00 18.37 414 PRO C C 1
ATOM 12255 O O . PRO C 1 414 ? -11.026 -2.785 -19.321 1.00 17.83 414 PRO C O 1
ATOM 12259 N N . GLY C 1 415 ? -10.961 -1.962 -17.225 1.00 13.23 415 GLY C N 1
ATOM 12260 C CA . GLY C 1 415 ? -9.756 -1.218 -17.537 1.00 12.45 415 GLY C CA 1
ATOM 12261 C C . GLY C 1 415 ? -8.643 -2.273 -17.561 1.00 10.53 415 GLY C C 1
ATOM 12262 O O . GLY C 1 415 ? -8.737 -3.225 -16.832 1.00 10.05 415 GLY C O 1
ATOM 12263 N N . ILE C 1 416 ? -7.594 -2.105 -18.371 1.00 10.23 416 ILE C N 1
ATOM 12264 C CA . ILE C 1 416 ? -6.520 -3.126 -18.437 1.00 9.53 416 ILE C CA 1
ATOM 12265 C C . ILE C 1 416 ? -5.150 -2.403 -18.251 1.00 8.35 416 ILE C C 1
ATOM 12266 O O . ILE C 1 416 ? -4.813 -1.363 -18.890 1.00 9.01 416 ILE C O 1
ATOM 12271 N N . TYR C 1 417 ? -4.432 -2.926 -17.299 1.00 8.80 417 TYR C N 1
ATOM 12272 C CA . TYR C 1 417 ? -3.010 -2.586 -17.102 1.00 8.37 417 TYR C CA 1
ATOM 12273 C C . TYR C 1 417 ? -2.228 -3.615 -17.905 1.00 6.77 417 TYR C C 1
ATOM 12274 O O . TYR C 1 417 ? -2.164 -4.762 -17.527 1.00 8.08 417 TYR C O 1
ATOM 12283 N N . TRP C 1 418 ? -1.637 -3.163 -19.004 1.00 8.78 418 TRP C N 1
ATOM 12284 C CA . TRP C 1 418 ? -0.827 -3.993 -19.854 1.00 10.01 418 TRP C CA 1
ATOM 12285 C C . TRP C 1 418 ? 0.616 -3.959 -19.412 1.00 10.40 418 TRP C C 1
ATOM 12286 O O . TRP C 1 418 ? 1.068 -2.899 -19.116 1.00 10.24 418 TRP C O 1
ATOM 12297 N N . ILE C 1 419 ? 1.272 -5.117 -19.340 1.00 9.83 419 ILE C N 1
ATOM 12298 C CA . ILE C 1 419 ? 2.696 -5.146 -18.952 1.00 10.91 419 ILE C CA 1
ATOM 12299 C C . ILE C 1 419 ? 3.504 -5.897 -20.019 1.00 10.89 419 ILE C C 1
ATOM 12300 O O . ILE C 1 419 ? 3.029 -6.929 -20.528 1.00 10.92 419 ILE C O 1
ATOM 12305 N N . ASN C 1 420 ? 4.662 -5.343 -20.446 1.00 8.78 420 ASN C N 1
ATOM 12306 C CA . ASN C 1 420 ? 5.484 -6.041 -21.486 1.00 9.30 420 ASN C CA 1
ATOM 12307 C C . ASN C 1 420 ? 6.403 -7.033 -20.882 1.00 10.86 420 ASN C C 1
ATOM 12308 O O . ASN C 1 420 ? 7.354 -6.638 -20.200 1.00 13.98 420 ASN C O 1
ATOM 12313 N N . LEU C 1 421 ? 6.171 -8.298 -21.115 1.00 10.21 421 LEU C N 1
ATOM 12314 C CA . LEU C 1 421 ? 6.981 -9.354 -20.556 1.00 11.35 421 LEU C CA 1
ATOM 12315 C C . LEU C 1 421 ? 8.019 -9.907 -21.548 1.00 11.29 421 LEU C C 1
ATOM 12316 O O . LEU C 1 421 ? 8.539 -11.029 -21.330 1.00 14.45 421 LEU C O 1
ATOM 12321 N N . ARG C 1 422 ? 8.359 -9.168 -22.596 1.00 10.83 422 ARG C N 1
ATOM 12322 C CA . ARG C 1 422 ? 9.255 -9.747 -23.606 1.00 13.66 422 ARG C CA 1
ATOM 12323 C C . ARG C 1 422 ? 10.590 -10.074 -22.942 1.00 14.62 422 ARG C C 1
ATOM 12324 O O . ARG C 1 422 ? 11.136 -11.166 -23.092 1.00 12.70 422 ARG C O 1
ATOM 12332 N N . ASP C 1 423 ? 11.083 -9.103 -22.196 1.00 13.63 423 ASP C N 1
ATOM 12333 C CA . ASP C 1 423 ? 12.433 -9.170 -21.636 1.00 15.57 423 ASP C CA 1
ATOM 12334 C C . ASP C 1 423 ? 12.419 -9.001 -20.110 1.00 14.31 423 ASP C C 1
ATOM 12335 O O . ASP C 1 423 ? 12.091 -7.929 -19.616 1.00 14.17 423 ASP C O 1
ATOM 12340 N N . MET C 1 424 ? 12.804 -10.043 -19.397 1.00 15.55 424 MET C N 1
ATOM 12341 C CA . MET C 1 424 ? 12.779 -10.029 -17.932 1.00 16.18 424 MET C CA 1
ATOM 12342 C C . MET C 1 424 ? 13.781 -9.002 -17.381 1.00 16.62 424 MET C C 1
ATOM 12343 O O . MET C 1 424 ? 13.505 -8.398 -16.337 1.00 15.14 424 MET C O 1
ATOM 12348 N N . LYS C 1 425 ? 14.857 -8.710 -18.136 1.00 16.48 425 LYS C N 1
ATOM 12349 C CA . LYS C 1 425 ? 15.820 -7.625 -17.779 1.00 18.12 425 LYS C CA 1
ATOM 12350 C C . LYS C 1 425 ? 15.267 -6.224 -17.883 1.00 18.23 425 LYS C C 1
ATOM 12351 O O . LYS C 1 425 ? 15.741 -5.284 -17.192 1.00 17.91 425 LYS C O 1
ATOM 12357 N N . ALA C 1 426 ? 14.169 -6.054 -18.629 1.00 14.25 426 ALA C N 1
ATOM 12358 C CA . ALA C 1 426 ? 13.517 -4.780 -18.659 1.00 14.81 426 ALA C CA 1
ATOM 12359 C C . ALA C 1 426 ? 12.409 -4.656 -17.598 1.00 12.55 426 ALA C C 1
ATOM 12360 O O . ALA C 1 426 ? 11.742 -3.632 -17.567 1.00 14.83 426 ALA C O 1
ATOM 12362 N N . ASN C 1 427 ? 12.285 -5.645 -16.705 1.00 11.90 427 ASN C N 1
ATOM 12363 C CA . ASN C 1 427 ? 11.245 -5.653 -15.659 1.00 10.57 427 ASN C CA 1
ATOM 12364 C C . ASN C 1 427 ? 11.880 -5.825 -14.280 1.00 10.12 427 ASN C C 1
ATOM 12365 O O . ASN C 1 427 ? 11.586 -6.784 -13.547 1.00 10.64 427 ASN C O 1
ATOM 12370 N N . PRO C 1 428 ? 12.925 -5.047 -14.028 1.00 9.50 428 PRO C N 1
ATOM 12371 C CA . PRO C 1 428 ? 13.535 -5.280 -12.714 1.00 9.77 428 PRO C CA 1
ATOM 12372 C C . PRO C 1 428 ? 12.519 -5.108 -11.574 1.00 10.75 428 PRO C C 1
ATOM 12373 O O . PRO C 1 428 ? 11.687 -4.206 -11.625 1.00 10.05 428 PRO C O 1
ATOM 12377 N N . LYS C 1 429 ? 12.622 -5.934 -10.560 1.00 9.26 429 LYS C N 1
ATOM 12378 C CA . LYS C 1 429 ? 11.640 -5.960 -9.493 1.00 10.03 429 LYS C CA 1
ATOM 12379 C C . LYS C 1 429 ? 11.487 -4.603 -8.859 1.00 9.29 429 LYS C C 1
ATOM 12380 O O . LYS C 1 429 ? 10.387 -4.243 -8.446 1.00 8.85 429 LYS C O 1
ATOM 12386 N N . PHE C 1 430 ? 12.595 -3.849 -8.750 1.00 7.56 430 PHE C N 1
ATOM 12387 C CA . PHE C 1 430 ? 12.541 -2.590 -8.039 1.00 7.22 430 PHE C CA 1
ATOM 12388 C C . PHE C 1 430 ? 11.744 -1.488 -8.718 1.00 9.89 430 PHE C C 1
ATOM 12389 O O . PHE C 1 430 ? 11.482 -0.424 -8.116 1.00 6.73 430 PHE C O 1
ATOM 12397 N N . GLY C 1 431 ? 11.343 -1.693 -9.961 1.00 8.35 431 GLY C N 1
ATOM 12398 C CA . GLY C 1 431 ? 10.528 -0.739 -10.682 1.00 9.67 431 GLY C CA 1
ATOM 12399 C C . GLY C 1 431 ? 9.040 -1.127 -10.800 1.00 8.58 431 GLY C C 1
ATOM 12400 O O . GLY C 1 431 ? 8.225 -0.330 -11.282 1.00 7.74 431 GLY C O 1
ATOM 12401 N N . LEU C 1 432 ? 8.702 -2.316 -10.379 1.00 8.74 432 LEU C N 1
ATOM 12402 C CA . LEU C 1 432 ? 7.338 -2.795 -10.614 1.00 9.08 432 LEU C CA 1
ATOM 12403 C C . LEU C 1 432 ? 6.250 -2.182 -9.721 1.00 8.11 432 LEU C C 1
ATOM 12404 O O . LEU C 1 432 ? 5.107 -1.978 -10.200 1.00 8.75 432 LEU C O 1
ATOM 12409 N N . LYS C 1 433 ? 6.543 -1.858 -8.457 1.00 6.31 433 LYS C N 1
ATOM 12410 C CA . LYS C 1 433 ? 5.533 -1.235 -7.617 1.00 7.83 433 LYS C CA 1
ATOM 12411 C C . LYS C 1 433 ? 5.127 0.106 -8.241 1.00 6.91 433 LYS C C 1
ATOM 12412 O O . LYS C 1 433 ? 3.950 0.424 -8.438 1.00 7.96 433 LYS C O 1
ATOM 12418 N N . THR C 1 434 ? 6.094 0.962 -8.535 1.00 8.00 434 THR C N 1
ATOM 12419 C CA . THR C 1 434 ? 5.751 2.304 -9.000 1.00 6.18 434 THR C CA 1
ATOM 12420 C C . THR C 1 434 ? 5.034 2.260 -10.363 1.00 7.36 434 THR C C 1
ATOM 12421 O O . THR C 1 434 ? 4.083 2.985 -10.569 1.00 9.25 434 THR C O 1
ATOM 12425 N N . LEU C 1 435 ? 5.431 1.349 -11.228 1.00 6.17 435 LEU C N 1
ATOM 12426 C CA . LEU C 1 435 ? 4.733 1.196 -12.513 1.00 7.02 435 LEU C CA 1
ATOM 12427 C C . LEU C 1 435 ? 3.260 0.778 -12.228 1.00 6.96 435 LEU C C 1
ATOM 12428 O O . LEU C 1 435 ? 2.326 1.233 -12.915 1.00 6.27 435 LEU C O 1
ATOM 12433 N N . THR C 1 436 ? 3.069 -0.131 -11.289 1.00 8.66 436 THR C N 1
ATOM 12434 C CA . THR C 1 436 ? 1.749 -0.687 -10.960 1.00 8.12 436 THR C CA 1
ATOM 12435 C C . THR C 1 436 ? 0.857 0.405 -10.358 1.00 7.27 436 THR C C 1
ATOM 12436 O O . THR C 1 436 ? -0.342 0.503 -10.657 1.00 6.57 436 THR C O 1
ATOM 12440 N N . TYR C 1 437 ? 1.422 1.256 -9.501 1.00 7.48 437 TYR C N 1
ATOM 12441 C CA . TYR C 1 437 ? 0.661 2.370 -8.951 1.00 7.69 437 TYR C CA 1
ATOM 12442 C C . TYR C 1 437 ? 0.301 3.433 -9.982 1.00 9.31 437 TYR C C 1
ATOM 12443 O O . TYR C 1 437 ? -0.814 3.955 -9.981 1.00 8.62 437 TYR C O 1
ATOM 12452 N N . HIS C 1 438 ? 1.233 3.745 -10.887 1.00 7.36 438 HIS C N 1
ATOM 12453 C CA . HIS C 1 438 ? 0.996 4.644 -11.970 1.00 7.44 438 HIS C CA 1
ATOM 12454 C C . HIS C 1 438 ? -0.136 4.145 -12.911 1.00 6.79 438 HIS C C 1
ATOM 12455 O O . HIS C 1 438 ? -1.018 4.875 -13.251 1.00 7.91 438 HIS C O 1
ATOM 12462 N N . GLU C 1 439 ? -0.100 2.869 -13.309 1.00 5.74 439 GLU C N 1
ATOM 12463 C CA . GLU C 1 439 ? -1.012 2.374 -14.310 1.00 5.88 439 GLU C CA 1
ATOM 12464 C C . GLU C 1 439 ? -2.392 1.996 -13.748 1.00 7.78 439 GLU C C 1
ATOM 12465 O O . GLU C 1 439 ? -3.424 2.108 -14.440 1.00 8.96 439 GLU C O 1
ATOM 12471 N N . ALA C 1 440 ? -2.407 1.438 -12.554 1.00 7.03 440 ALA C N 1
ATOM 12472 C CA . ALA C 1 440 ? -3.675 0.943 -11.961 1.00 5.54 440 ALA C CA 1
ATOM 12473 C C . ALA C 1 440 ? -4.164 1.893 -10.861 1.00 6.20 440 ALA C C 1
ATOM 12474 O O . ALA C 1 440 ? -4.680 2.952 -11.198 1.00 6.76 440 ALA C O 1
ATOM 12476 N N . ASN C 1 441 ? -4.030 1.511 -9.576 1.00 5.50 441 ASN C N 1
ATOM 12477 C CA . ASN C 1 441 ? -4.472 2.368 -8.447 1.00 6.92 441 ASN C CA 1
ATOM 12478 C C . ASN C 1 441 ? -3.255 2.738 -7.592 1.00 7.63 441 ASN C C 1
ATOM 12479 O O . ASN C 1 441 ? -2.383 1.886 -7.386 1.00 9.58 441 ASN C O 1
ATOM 12484 N N . PRO C 1 442 ? -3.169 3.989 -7.137 1.00 9.86 442 PRO C N 1
ATOM 12485 C CA . PRO C 1 442 ? -4.151 5.022 -7.273 1.00 7.95 442 PRO C CA 1
ATOM 12486 C C . PRO C 1 442 ? -4.105 5.874 -8.568 1.00 8.19 442 PRO C C 1
ATOM 12487 O O . PRO C 1 442 ? -4.700 6.978 -8.568 1.00 7.85 442 PRO C O 1
ATOM 12491 N N . GLY C 1 443 ? -3.289 5.463 -9.525 1.00 5.22 443 GLY C N 1
ATOM 12492 C CA . GLY C 1 443 ? -3.056 6.193 -10.777 1.00 5.19 443 GLY C CA 1
ATOM 12493 C C . GLY C 1 443 ? -4.124 6.115 -11.830 1.00 5.62 443 GLY C C 1
ATOM 12494 O O . GLY C 1 443 ? -5.285 6.497 -11.599 1.00 6.05 443 GLY C O 1
ATOM 12495 N N . HIS C 1 444 ? -3.743 5.727 -13.057 1.00 6.94 444 HIS C N 1
ATOM 12496 C CA . HIS C 1 444 ? -4.671 5.876 -14.159 1.00 6.95 444 HIS C CA 1
ATOM 12497 C C . HIS C 1 444 ? -6.055 5.217 -13.939 1.00 5.83 444 HIS C C 1
ATOM 12498 O O . HIS C 1 444 ? -7.052 5.786 -14.326 1.00 6.41 444 HIS C O 1
ATOM 12505 N N . HIS C 1 445 ? -6.119 3.947 -13.546 1.00 5.94 445 HIS C N 1
ATOM 12506 C CA . HIS C 1 445 ? -7.410 3.300 -13.387 1.00 5.28 445 HIS C CA 1
ATOM 12507 C C . HIS C 1 445 ? -8.304 4.049 -12.438 1.00 5.91 445 HIS C C 1
ATOM 12508 O O . HIS C 1 445 ? -9.491 4.274 -12.726 1.00 6.64 445 HIS C O 1
ATOM 12515 N N . TRP C 1 446 ? -7.813 4.331 -11.256 1.00 6.56 446 TRP C N 1
ATOM 12516 C CA . TRP C 1 446 ? -8.639 4.960 -10.250 1.00 6.83 446 TRP C CA 1
ATOM 12517 C C . TRP C 1 446 ? -9.211 6.285 -10.766 1.00 7.82 446 TRP C C 1
ATOM 12518 O O . TRP C 1 446 ? -10.402 6.556 -10.659 1.00 5.19 446 TRP C O 1
ATOM 12529 N N . GLN C 1 447 ? -8.368 7.100 -11.378 1.00 6.50 447 GLN C N 1
ATOM 12530 C CA . GLN C 1 447 ? -8.741 8.436 -11.871 1.00 5.44 447 GLN C CA 1
ATOM 12531 C C . GLN C 1 447 ? -9.702 8.308 -13.088 1.00 6.55 447 GLN C C 1
ATOM 12532 O O . GLN C 1 447 ? -10.763 8.916 -13.138 1.00 6.83 447 GLN C O 1
ATOM 12538 N N . ILE C 1 448 ? -9.346 7.481 -14.050 1.00 6.40 448 ILE C N 1
ATOM 12539 C CA . ILE C 1 448 ? -10.109 7.411 -15.290 1.00 7.08 448 ILE C CA 1
ATOM 12540 C C . ILE C 1 448 ? -11.483 6.784 -14.966 1.00 7.66 448 ILE C C 1
ATOM 12541 O O . ILE C 1 448 ? -12.527 7.217 -15.489 1.00 7.41 448 ILE C O 1
ATOM 12546 N N . ALA C 1 449 ? -11.480 5.679 -14.209 1.00 7.97 449 ALA C N 1
ATOM 12547 C CA . ALA C 1 449 ? -12.736 5.022 -13.789 1.00 6.38 449 ALA C CA 1
ATOM 12548 C C . ALA C 1 449 ? -13.627 5.965 -12.981 1.00 6.21 449 ALA C C 1
ATOM 12549 O O . ALA C 1 449 ? -14.819 6.036 -13.254 1.00 6.28 449 ALA C O 1
ATOM 12551 N N . LEU C 1 450 ? -13.050 6.776 -12.103 1.00 6.55 450 LEU C N 1
ATOM 12552 C CA . LEU C 1 450 ? -13.850 7.847 -11.430 1.00 6.77 450 LEU C CA 1
ATOM 12553 C C . LEU C 1 450 ? -14.438 8.896 -12.380 1.00 8.51 450 LEU C C 1
ATOM 12554 O O . LEU C 1 450 ? -15.629 9.299 -12.239 1.00 7.57 450 LEU C O 1
ATOM 12559 N N . ASN C 1 451 ? -13.631 9.323 -13.376 1.00 6.67 451 ASN C N 1
ATOM 12560 C CA . ASN C 1 451 ? -14.127 10.254 -14.362 1.00 7.02 451 ASN C CA 1
ATOM 12561 C C . ASN C 1 451 ? -15.309 9.660 -15.156 1.00 7.19 451 ASN C C 1
ATOM 12562 O O . ASN C 1 451 ? -16.347 10.336 -15.352 1.00 7.35 451 ASN C O 1
ATOM 12567 N N . LEU C 1 452 ? -15.194 8.394 -15.551 1.00 6.88 452 LEU C N 1
ATOM 12568 C CA . LEU C 1 452 ? -16.281 7.731 -16.271 1.00 7.33 452 LEU C CA 1
ATOM 12569 C C . LEU C 1 452 ? -17.550 7.637 -15.472 1.00 7.84 452 LEU C C 1
ATOM 12570 O O . LEU C 1 452 ? -18.615 7.723 -16.055 1.00 8.84 452 LEU C O 1
ATOM 12575 N N . ASP C 1 453 ? -17.440 7.508 -14.146 1.00 6.99 453 ASP C N 1
ATOM 12576 C CA . ASP C 1 453 ? -18.583 7.361 -13.260 1.00 7.96 453 ASP C CA 1
ATOM 12577 C C . ASP C 1 453 ? -19.308 8.691 -13.080 1.00 8.08 453 ASP C C 1
ATOM 12578 O O . ASP C 1 453 ? -20.387 8.691 -12.459 1.00 8.59 453 ASP C O 1
ATOM 12583 N N . GLN C 1 454 ? -18.758 9.817 -13.580 1.00 8.50 454 GLN C N 1
ATOM 12584 C CA . GLN C 1 454 ? -19.465 11.130 -13.393 1.00 8.79 454 GLN C CA 1
ATOM 12585 C C . GLN C 1 454 ? -20.500 11.249 -14.507 1.00 9.46 454 GLN C C 1
ATOM 12586 O O . GLN C 1 454 ? -20.319 11.951 -15.496 1.00 9.38 454 GLN C O 1
ATOM 12592 N N . ALA C 1 455 ? -21.612 10.585 -14.295 1.00 9.10 455 ALA C N 1
ATOM 12593 C CA . ALA C 1 455 ? -22.561 10.306 -15.358 1.00 11.93 455 ALA C CA 1
ATOM 12594 C C . ALA C 1 455 ? -23.338 11.594 -15.739 1.00 13.79 455 ALA C C 1
ATOM 12595 O O . ALA C 1 455 ? -23.858 11.691 -16.848 1.00 15.34 455 ALA C O 1
ATOM 12597 N N . GLU C 1 456 ? -23.333 12.609 -14.884 1.00 13.73 456 GLU C N 1
ATOM 12598 C CA . GLU C 1 456 ? -24.010 13.851 -15.206 1.00 17.38 456 GLU C CA 1
ATOM 12599 C C . GLU C 1 456 ? -23.183 14.781 -16.117 1.00 16.21 456 GLU C C 1
ATOM 12600 O O . GLU C 1 456 ? -23.720 15.778 -16.674 1.00 15.33 456 GLU C O 1
ATOM 12606 N N . LEU C 1 457 ? -21.890 14.497 -16.254 1.00 13.11 457 LEU C N 1
ATOM 12607 C CA . LEU C 1 457 ? -21.075 15.312 -17.105 1.00 13.86 457 LEU C CA 1
ATOM 12608 C C . LEU C 1 457 ? -21.388 15.015 -18.567 1.00 13.64 457 LEU C C 1
ATOM 12609 O O . LEU C 1 457 ? -21.694 13.879 -18.946 1.00 12.95 457 LEU C O 1
ATOM 12614 N N . PRO C 1 458 ? -21.247 16.035 -19.415 1.00 13.32 458 PRO C N 1
ATOM 12615 C CA . PRO C 1 458 ? -21.315 15.733 -20.856 1.00 13.58 458 PRO C CA 1
ATOM 12616 C C . PRO C 1 458 ? -20.272 14.719 -21.305 1.00 13.91 458 PRO C C 1
ATOM 12617 O O . PRO C 1 458 ? -19.236 14.567 -20.654 1.00 12.12 458 PRO C O 1
ATOM 12621 N N . PHE C 1 459 ? -20.598 13.928 -22.319 1.00 13.75 459 PHE C N 1
ATOM 12622 C CA . PHE C 1 459 ? -19.792 12.769 -22.608 1.00 14.17 459 PHE C CA 1
ATOM 12623 C C . PHE C 1 459 ? -18.295 13.094 -22.856 1.00 14.81 459 PHE C C 1
ATOM 12624 O O . PHE C 1 459 ? -17.438 12.393 -22.360 1.00 13.67 459 PHE C O 1
ATOM 12632 N N . LEU C 1 460 ? -17.991 14.171 -23.594 1.00 13.69 460 LEU C N 1
ATOM 12633 C CA . LEU C 1 460 ? -16.608 14.494 -23.831 1.00 12.93 460 LEU C CA 1
ATOM 12634 C C . LEU C 1 460 ? -15.876 14.852 -22.533 1.00 11.11 460 LEU C C 1
ATOM 12635 O O . LEU C 1 460 ? -14.667 14.703 -22.470 1.00 9.62 460 LEU C O 1
ATOM 12640 N N . ARG C 1 461 ? -16.593 15.324 -21.522 1.00 8.91 461 ARG C N 1
ATOM 12641 C CA . ARG C 1 461 ? -15.984 15.496 -20.198 1.00 10.15 461 ARG C CA 1
ATOM 12642 C C . ARG C 1 461 ? -15.716 14.202 -19.432 1.00 11.18 461 ARG C C 1
ATOM 12643 O O . ARG C 1 461 ? -14.784 14.151 -18.641 1.00 13.41 461 ARG C O 1
ATOM 12651 N N . ARG C 1 462 ? -16.433 13.129 -19.743 1.00 9.48 462 ARG C N 1
ATOM 12652 C CA . ARG C 1 462 ? -16.243 11.878 -19.068 1.00 10.51 462 ARG C CA 1
ATOM 12653 C C . ARG C 1 462 ? -14.967 11.187 -19.586 1.00 12.35 462 ARG C C 1
ATOM 12654 O O . ARG C 1 462 ? -14.419 10.357 -18.861 1.00 11.55 462 ARG C O 1
ATOM 12662 N N . ILE C 1 463 ? -14.596 11.450 -20.856 1.00 10.44 463 ILE C N 1
ATOM 12663 C CA . ILE C 1 463 ? -13.386 10.916 -21.455 1.00 13.17 463 ILE C CA 1
ATOM 12664 C C . ILE C 1 463 ? -12.282 11.955 -21.732 1.00 13.08 463 ILE C C 1
ATOM 12665 O O . ILE C 1 463 ? -11.396 11.707 -22.513 1.00 16.15 463 ILE C O 1
ATOM 12670 N N . ALA C 1 464 ? -12.365 13.138 -21.158 1.00 12.79 464 ALA C N 1
ATOM 12671 C CA . ALA C 1 464 ? -11.530 14.291 -21.556 1.00 13.73 464 ALA C CA 1
ATOM 12672 C C . ALA C 1 464 ? -10.057 13.912 -21.441 1.00 15.90 464 ALA C C 1
ATOM 12673 O O . ALA C 1 464 ? -9.638 13.487 -20.392 1.00 12.33 464 ALA C O 1
ATOM 12675 N N . PRO C 1 465 ? -9.287 14.037 -22.525 1.00 15.65 465 PRO C N 1
ATOM 12676 C CA . PRO C 1 465 ? -7.877 13.620 -22.476 1.00 18.73 465 PRO C CA 1
ATOM 12677 C C . PRO C 1 465 ? -6.945 14.779 -22.216 1.00 20.26 465 PRO C C 1
ATOM 12678 O O . PRO C 1 465 ? -6.172 15.146 -23.166 1.00 28.63 465 PRO C O 1
ATOM 12682 N N . TYR C 1 466 ? -7.139 15.520 -21.156 1.00 15.41 466 TYR C N 1
ATOM 12683 C CA . TYR C 1 466 ? -6.238 16.554 -20.685 1.00 10.76 466 TYR C CA 1
ATOM 12684 C C . TYR C 1 466 ? -4.906 15.881 -20.235 1.00 9.95 466 TYR C C 1
ATOM 12685 O O . TYR C 1 466 ? -4.793 15.278 -19.152 1.00 9.87 466 TYR C O 1
ATOM 12694 N N . ASN C 1 467 ? -3.885 16.044 -21.037 1.00 8.76 467 ASN C N 1
ATOM 12695 C CA . ASN C 1 467 ? -2.658 15.369 -20.819 1.00 9.51 467 ASN C CA 1
ATOM 12696 C C . ASN C 1 467 ? -1.988 15.710 -19.471 1.00 7.87 467 ASN C C 1
ATOM 12697 O O . ASN C 1 467 ? -1.486 14.817 -18.798 1.00 8.19 467 ASN C O 1
ATOM 12702 N N . ALA C 1 468 ? -1.899 17.003 -19.113 1.00 8.87 468 ALA C N 1
ATOM 12703 C CA . ALA C 1 468 ? -1.219 17.425 -17.898 1.00 8.84 468 ALA C CA 1
ATOM 12704 C C . ALA C 1 468 ? -1.985 16.874 -16.623 1.00 10.40 468 ALA C C 1
ATOM 12705 O O . ALA C 1 468 ? -1.360 16.398 -15.683 1.00 9.78 468 ALA C O 1
ATOM 12707 N N . TYR C 1 469 ? -3.325 16.995 -16.614 1.00 7.37 469 TYR C N 1
ATOM 12708 C CA . TYR C 1 469 ? -4.164 16.426 -15.572 1.00 7.30 469 TYR C CA 1
ATOM 12709 C C . TYR C 1 469 ? -3.934 14.905 -15.453 1.00 6.22 469 TYR C C 1
ATOM 12710 O O . TYR C 1 469 ? -3.666 14.407 -14.385 1.00 7.14 469 TYR C O 1
ATOM 12719 N N . THR C 1 470 ? -4.055 14.215 -16.549 1.00 7.51 470 THR C N 1
ATOM 12720 C CA . THR C 1 470 ? -4.122 12.747 -16.574 1.00 8.12 470 THR C CA 1
ATOM 12721 C C . THR C 1 470 ? -2.763 12.157 -16.228 1.00 8.32 470 THR C C 1
ATOM 12722 O O . THR C 1 470 ? -2.622 11.276 -15.364 1.00 7.93 470 THR C O 1
ATOM 12726 N N . GLU C 1 471 ? -1.727 12.713 -16.866 1.00 8.67 471 GLU C N 1
ATOM 12727 C CA . GLU C 1 471 ? -0.374 12.246 -16.612 1.00 8.94 471 GLU C CA 1
ATOM 12728 C C . GLU C 1 471 ? 0.133 12.741 -15.297 1.00 7.75 471 GLU C C 1
ATOM 12729 O O . GLU C 1 471 ? 0.826 11.995 -14.615 1.00 7.52 471 GLU C O 1
ATOM 12735 N N . GLY C 1 472 ? -0.141 14.007 -14.961 1.00 7.05 472 GLY C N 1
ATOM 12736 C CA . GLY C 1 472 ? 0.256 14.585 -13.699 1.00 8.23 472 GLY C CA 1
ATOM 12737 C C . GLY C 1 472 ? -0.372 13.853 -12.509 1.00 7.60 472 GLY C C 1
ATOM 12738 O O . GLY C 1 472 ? 0.312 13.543 -11.506 1.00 7.49 472 GLY C O 1
ATOM 12739 N N . TRP C 1 473 ? -1.635 13.480 -12.674 1.00 7.01 473 TRP C N 1
ATOM 12740 C CA . TRP C 1 473 ? -2.312 12.706 -11.624 1.00 6.89 473 TRP C CA 1
ATOM 12741 C C . TRP C 1 473 ? -1.614 11.401 -11.370 1.00 5.43 473 TRP C C 1
ATOM 12742 O O . TRP C 1 473 ? -1.359 11.068 -10.191 1.00 7.23 473 TRP C O 1
ATOM 12753 N N . ALA C 1 474 ? -1.264 10.645 -12.389 1.00 7.13 474 ALA C N 1
ATOM 12754 C CA . ALA C 1 474 ? -0.721 9.339 -12.179 1.00 8.74 474 ALA C CA 1
ATOM 12755 C C . ALA C 1 474 ? 0.657 9.486 -11.493 1.00 9.99 474 ALA C C 1
ATOM 12756 O O . ALA C 1 474 ? 1.001 8.664 -10.606 1.00 10.11 474 ALA C O 1
ATOM 12758 N N . LEU C 1 475 ? 1.442 10.450 -11.944 1.00 7.61 475 LEU C N 1
ATOM 12759 C CA . LEU C 1 475 ? 2.731 10.722 -11.288 1.00 7.96 475 LEU C CA 1
ATOM 12760 C C . LEU C 1 475 ? 2.612 11.139 -9.837 1.00 6.85 475 LEU C C 1
ATOM 12761 O O . LEU C 1 475 ? 3.370 10.632 -8.946 1.00 8.22 475 LEU C O 1
ATOM 12766 N N . TYR C 1 476 ? 1.674 12.034 -9.526 1.00 7.08 476 TYR C N 1
ATOM 12767 C CA . TYR C 1 476 ? 1.306 12.383 -8.178 1.00 8.52 476 TYR C CA 1
ATOM 12768 C C . TYR C 1 476 ? 0.934 11.174 -7.324 1.00 8.62 476 TYR C C 1
ATOM 12769 O O . TYR C 1 476 ? 1.398 11.048 -6.151 1.00 8.19 476 TYR C O 1
ATOM 12778 N N . SER C 1 477 ? 0.100 10.297 -7.903 1.00 7.30 477 SER C N 1
ATOM 12779 C CA . SER C 1 477 ? -0.358 9.100 -7.189 1.00 8.47 477 SER C CA 1
ATOM 12780 C C . SER C 1 477 ? 0.826 8.156 -6.796 1.00 9.54 477 SER C C 1
ATOM 12781 O O . SER C 1 477 ? 0.753 7.486 -5.746 1.00 7.43 477 SER C O 1
ATOM 12784 N N . GLU C 1 478 ? 1.918 8.164 -7.565 1.00 8.89 478 GLU C N 1
ATOM 12785 C CA . GLU C 1 478 ? 3.107 7.391 -7.257 1.00 9.58 478 GLU C CA 1
ATOM 12786 C C . GLU C 1 478 ? 3.772 7.926 -5.975 1.00 8.54 478 GLU C C 1
ATOM 12787 O O . GLU C 1 478 ? 4.367 7.143 -5.246 1.00 9.07 478 GLU C O 1
ATOM 12793 N N . GLN C 1 479 ? 3.630 9.221 -5.726 1.00 7.91 479 GLN C N 1
ATOM 12794 C CA . GLN C 1 479 ? 4.233 9.831 -4.519 1.00 7.24 479 GLN C CA 1
ATOM 12795 C C . GLN C 1 479 ? 3.277 9.573 -3.332 1.00 9.66 479 GLN C C 1
ATOM 12796 O O . GLN C 1 479 ? 3.705 9.213 -2.215 1.00 9.77 479 GLN C O 1
ATOM 12802 N N . VAL C 1 480 ? 1.970 9.705 -3.548 1.00 7.49 480 VAL C N 1
ATOM 12803 C CA . VAL C 1 480 ? 0.986 9.356 -2.509 1.00 7.01 480 VAL C CA 1
ATOM 12804 C C . VAL C 1 480 ? 1.154 7.941 -2.002 1.00 8.98 480 VAL C C 1
ATOM 12805 O O . VAL C 1 480 ? 1.063 7.663 -0.806 1.00 8.68 480 VAL C O 1
ATOM 12809 N N . ALA C 1 481 ? 1.527 7.045 -2.903 1.00 7.71 481 ALA C N 1
ATOM 12810 C CA . ALA C 1 481 ? 1.715 5.656 -2.502 1.00 8.68 481 ALA C CA 1
ATOM 12811 C C . ALA C 1 481 ? 2.878 5.546 -1.484 1.00 7.81 481 ALA C C 1
ATOM 12812 O O . ALA C 1 481 ? 2.791 4.810 -0.508 1.00 7.65 481 ALA C O 1
ATOM 12814 N N . TYR C 1 482 ? 3.937 6.290 -1.694 1.00 8.76 482 TYR C N 1
ATOM 12815 C CA . TYR C 1 482 ? 5.032 6.368 -0.741 1.00 7.80 482 TYR C CA 1
ATOM 12816 C C . TYR C 1 482 ? 4.516 6.931 0.600 1.00 7.10 482 TYR C C 1
ATOM 12817 O O . TYR C 1 482 ? 4.806 6.400 1.702 1.00 6.49 482 TYR C O 1
ATOM 12826 N N . GLU C 1 483 ? 3.799 8.055 0.520 1.00 8.37 483 GLU C N 1
ATOM 12827 C CA . GLU C 1 483 ? 3.278 8.695 1.732 1.00 9.54 483 GLU C CA 1
ATOM 12828 C C . GLU C 1 483 ? 2.268 7.834 2.510 1.00 8.78 483 GLU C C 1
ATOM 12829 O O . GLU C 1 483 ? 2.107 8.026 3.707 1.00 8.16 483 GLU C O 1
ATOM 12835 N N . LEU C 1 484 ? 1.721 6.806 1.859 1.00 10.18 484 LEU C N 1
ATOM 12836 C CA . LEU C 1 484 ? 0.839 5.840 2.456 1.00 9.61 484 LEU C CA 1
ATOM 12837 C C . LEU C 1 484 ? 1.559 4.646 3.013 1.00 10.28 484 LEU C C 1
ATOM 12838 O O . LEU C 1 484 ? 0.922 3.838 3.683 1.00 9.35 484 LEU C O 1
ATOM 12843 N N . GLY C 1 485 ? 2.890 4.548 2.811 1.00 8.85 485 GLY C N 1
ATOM 12844 C CA . GLY C 1 485 ? 3.654 3.456 3.366 1.00 9.23 485 GLY C CA 1
ATOM 12845 C C . GLY C 1 485 ? 3.919 2.310 2.458 1.00 9.37 485 GLY C C 1
ATOM 12846 O O . GLY C 1 485 ? 4.326 1.239 2.951 1.00 9.27 485 GLY C O 1
ATOM 12847 N N . MET C 1 486 ? 3.691 2.472 1.132 1.00 7.05 486 MET C N 1
ATOM 12848 C CA . MET C 1 486 ? 3.831 1.295 0.235 1.00 6.37 486 MET C CA 1
ATOM 12849 C C . MET C 1 486 ? 5.299 0.848 0.121 1.00 8.21 486 MET C C 1
ATOM 12850 O O . MET C 1 486 ? 5.551 -0.294 -0.418 1.00 10.59 486 MET C O 1
ATOM 12855 N N . TYR C 1 487 ? 6.251 1.698 0.528 1.00 6.87 487 TYR C N 1
ATOM 12856 C CA . TYR C 1 487 ? 7.654 1.357 0.447 1.00 9.97 487 TYR C CA 1
ATOM 12857 C C . TYR C 1 487 ? 8.304 1.133 1.821 1.00 9.85 487 TYR C C 1
ATOM 12858 O O . TYR C 1 487 ? 9.530 1.096 1.933 1.00 9.02 487 TYR C O 1
ATOM 12867 N N . GLU C 1 488 ? 7.464 0.777 2.761 1.00 10.49 488 GLU C N 1
ATOM 12868 C CA . GLU C 1 488 ? 7.937 0.317 4.071 1.00 11.69 488 GLU C CA 1
ATOM 12869 C C . GLU C 1 488 ? 8.941 -0.817 3.910 1.00 11.78 488 GLU C C 1
ATOM 12870 O O . GLU C 1 488 ? 8.648 -1.822 3.274 1.00 7.41 488 GLU C O 1
ATOM 12876 N N . ASN C 1 489 ? 10.128 -0.650 4.465 1.00 10.40 489 ASN C N 1
ATOM 12877 C CA . ASN C 1 489 ? 11.194 -1.637 4.359 1.00 13.91 489 ASN C CA 1
ATOM 12878 C C . ASN C 1 489 ? 11.494 -2.076 2.923 1.00 12.53 489 ASN C C 1
ATOM 12879 O O . ASN C 1 489 ? 11.779 -3.224 2.625 1.00 12.38 489 ASN C O 1
ATOM 12884 N N . ASP C 1 490 ? 11.391 -1.109 2.007 1.00 10.45 490 ASP C N 1
ATOM 12885 C CA . ASP C 1 490 ? 11.621 -1.393 0.609 1.00 8.28 490 ASP C CA 1
ATOM 12886 C C . ASP C 1 490 ? 12.404 -0.225 -0.020 1.00 8.47 490 ASP C C 1
ATOM 12887 O O . ASP C 1 490 ? 11.918 0.478 -0.916 1.00 8.04 490 ASP C O 1
ATOM 12892 N N . PRO C 1 491 ? 13.677 -0.094 0.358 1.00 7.07 491 PRO C N 1
ATOM 12893 C CA . PRO C 1 491 ? 14.426 1.045 -0.179 1.00 7.43 491 PRO C CA 1
ATOM 12894 C C . PRO C 1 491 ? 14.677 0.935 -1.681 1.00 6.96 491 PRO C C 1
ATOM 12895 O O . PRO C 1 491 ? 14.792 1.936 -2.405 1.00 7.61 491 PRO C O 1
ATOM 12899 N N . PHE C 1 492 ? 14.817 -0.264 -2.198 1.00 7.73 492 PHE C N 1
ATOM 12900 C CA . PHE C 1 492 ? 15.078 -0.332 -3.634 1.00 8.35 492 PHE C CA 1
ATOM 12901 C C . PHE C 1 492 ? 13.828 -0.046 -4.445 1.00 8.31 492 PHE C C 1
ATOM 12902 O O . PHE C 1 492 ? 13.898 0.590 -5.492 1.00 7.10 492 PHE C O 1
ATOM 12910 N N . GLY C 1 493 ? 12.672 -0.495 -3.985 1.00 7.51 493 GLY C N 1
ATOM 12911 C CA . GLY C 1 493 ? 11.433 -0.048 -4.610 1.00 6.13 493 GLY C CA 1
ATOM 12912 C C . GLY C 1 493 ? 11.228 1.445 -4.556 1.00 6.43 493 GLY C C 1
ATOM 12913 O O . GLY C 1 493 ? 10.758 2.051 -5.515 1.00 7.14 493 GLY C O 1
ATOM 12914 N N . ASP C 1 494 ? 11.651 2.043 -3.454 1.00 5.60 494 ASP C N 1
ATOM 12915 C CA . ASP C 1 494 ? 11.593 3.522 -3.311 1.00 5.92 494 ASP C CA 1
ATOM 12916 C C . ASP C 1 494 ? 12.487 4.127 -4.387 1.00 6.30 494 ASP C C 1
ATOM 12917 O O . ASP C 1 494 ? 12.152 5.175 -5.020 1.00 6.88 494 ASP C O 1
ATOM 12922 N N . LEU C 1 495 ? 13.672 3.560 -4.552 1.00 6.58 495 LEU C N 1
ATOM 12923 C CA . LEU C 1 495 ? 14.538 3.978 -5.625 1.00 5.93 495 LEU C CA 1
ATOM 12924 C C . LEU C 1 495 ? 13.872 3.887 -6.986 1.00 7.59 495 LEU C C 1
ATOM 12925 O O . LEU C 1 495 ? 14.083 4.772 -7.801 1.00 8.44 495 LEU C O 1
ATOM 12930 N N . GLY C 1 496 ? 13.149 2.793 -7.249 1.00 7.22 496 GLY C N 1
ATOM 12931 C CA . GLY C 1 496 ? 12.352 2.686 -8.457 1.00 7.85 496 GLY C CA 1
ATOM 12932 C C . GLY C 1 496 ? 11.369 3.802 -8.655 1.00 7.24 496 GLY C C 1
ATOM 12933 O O . GLY C 1 496 ? 11.260 4.374 -9.791 1.00 7.94 496 GLY C O 1
ATOM 12934 N N . ARG C 1 497 ? 10.633 4.133 -7.608 1.00 6.19 497 ARG C N 1
ATOM 12935 C CA . ARG C 1 497 ? 9.747 5.334 -7.612 1.00 6.78 497 ARG C CA 1
ATOM 12936 C C . ARG C 1 497 ? 10.449 6.601 -8.024 1.00 6.56 497 ARG C C 1
ATOM 12937 O O . ARG C 1 497 ? 9.984 7.360 -8.922 1.00 6.26 497 ARG C O 1
ATOM 12945 N N . LEU C 1 498 ? 11.567 6.867 -7.333 1.00 6.28 498 LEU C N 1
ATOM 12946 C CA . LEU C 1 498 ? 12.297 8.082 -7.558 1.00 5.45 498 LEU C CA 1
ATOM 12947 C C . LEU C 1 498 ? 12.894 8.081 -8.962 1.00 5.68 498 LEU C C 1
ATOM 12948 O O . LEU C 1 498 ? 12.949 9.126 -9.633 1.00 6.22 498 LEU C O 1
ATOM 12953 N N . GLN C 1 499 ? 13.352 6.935 -9.471 1.00 6.33 499 GLN C N 1
ATOM 12954 C CA . GLN C 1 499 ? 13.890 6.889 -10.810 1.00 6.82 499 GLN C CA 1
ATOM 12955 C C . GLN C 1 499 ? 12.798 7.267 -11.822 1.00 6.65 499 GLN C C 1
ATOM 12956 O O . GLN C 1 499 ? 13.060 7.971 -12.810 1.00 6.56 499 GLN C O 1
ATOM 12962 N N . ALA C 1 500 ? 11.578 6.792 -11.587 1.00 7.62 500 ALA C N 1
ATOM 12963 C CA . ALA C 1 500 ? 10.503 7.080 -12.504 1.00 9.39 500 ALA C CA 1
ATOM 12964 C C . ALA C 1 500 ? 10.161 8.577 -12.437 1.00 8.43 500 ALA C C 1
ATOM 12965 O O . ALA C 1 500 ? 9.862 9.176 -13.469 1.00 9.77 500 ALA C O 1
ATOM 12967 N N . GLU C 1 501 ? 10.195 9.154 -11.262 1.00 6.65 501 GLU C N 1
ATOM 12968 C CA . GLU C 1 501 ? 9.965 10.590 -11.114 1.00 6.55 501 GLU C CA 1
ATOM 12969 C C . GLU C 1 501 ? 11.087 11.397 -11.827 1.00 9.27 501 GLU C C 1
ATOM 12970 O O . GLU C 1 501 ? 10.818 12.389 -12.544 1.00 9.00 501 GLU C O 1
ATOM 12976 N N . LEU C 1 502 ? 12.353 10.993 -11.594 1.00 8.34 502 LEU C N 1
ATOM 12977 C CA . LEU C 1 502 ? 13.508 11.601 -12.253 1.00 7.17 502 LEU C CA 1
ATOM 12978 C C . LEU C 1 502 ? 13.345 11.521 -13.771 1.00 7.59 502 LEU C C 1
ATOM 12979 O O . LEU C 1 502 ? 13.624 12.445 -14.487 1.00 8.11 502 LEU C O 1
ATOM 12984 N N . PHE C 1 503 ? 12.883 10.392 -14.273 1.00 7.32 503 PHE C N 1
ATOM 12985 C CA . PHE C 1 503 ? 12.722 10.195 -15.706 1.00 8.82 503 PHE C CA 1
ATOM 12986 C C . PHE C 1 503 ? 11.766 11.248 -16.226 1.00 8.73 503 PHE C C 1
ATOM 12987 O O . PHE C 1 503 ? 11.981 11.822 -17.272 1.00 9.01 503 PHE C O 1
ATOM 12995 N N . ARG C 1 504 ? 10.686 11.510 -15.498 1.00 7.22 504 ARG C N 1
ATOM 12996 C CA . ARG C 1 504 ? 9.767 12.575 -15.882 1.00 7.78 504 ARG C CA 1
ATOM 12997 C C . ARG C 1 504 ? 10.283 14.005 -15.730 1.00 8.88 504 ARG C C 1
ATOM 12998 O O . ARG C 1 504 ? 9.934 14.869 -16.541 1.00 8.74 504 ARG C O 1
ATOM 13006 N N . ALA C 1 505 ? 11.189 14.241 -14.792 1.00 7.97 505 ALA C N 1
ATOM 13007 C CA . ALA C 1 505 ? 11.951 15.475 -14.758 1.00 6.62 505 ALA C CA 1
ATOM 13008 C C . ALA C 1 505 ? 12.847 15.640 -15.966 1.00 8.30 505 ALA C C 1
ATOM 13009 O O . ALA C 1 505 ? 12.932 16.733 -16.558 1.00 8.78 505 ALA C O 1
ATOM 13011 N N . VAL C 1 506 ? 13.545 14.570 -16.357 1.00 7.12 506 VAL C N 1
ATOM 13012 C CA . VAL C 1 506 ? 14.434 14.596 -17.507 1.00 6.69 506 VAL C CA 1
ATOM 13013 C C . VAL C 1 506 ? 13.591 14.891 -18.784 1.00 8.76 506 VAL C C 1
ATOM 13014 O O . VAL C 1 506 ? 14.048 15.614 -19.668 1.00 8.81 506 VAL C O 1
ATOM 13018 N N . ARG C 1 507 ? 12.375 14.357 -18.853 1.00 7.85 507 ARG C N 1
ATOM 13019 C CA . ARG C 1 507 ? 11.419 14.681 -19.974 1.00 6.40 507 ARG C CA 1
ATOM 13020 C C . ARG C 1 507 ? 11.246 16.186 -20.139 1.00 8.50 507 ARG C C 1
ATOM 13021 O O . ARG C 1 507 ? 11.268 16.657 -21.298 1.00 9.69 507 ARG C O 1
ATOM 13029 N N . LEU C 1 508 ? 11.112 16.940 -19.059 1.00 7.48 508 LEU C N 1
ATOM 13030 C CA . LEU C 1 508 ? 11.019 18.399 -19.195 1.00 6.73 508 LEU C CA 1
ATOM 13031 C C . LEU C 1 508 ? 12.271 18.947 -19.892 1.00 8.07 508 LEU C C 1
ATOM 13032 O O . LEU C 1 508 ? 12.170 19.854 -20.768 1.00 9.52 508 LEU C O 1
ATOM 13037 N N . VAL C 1 509 ? 13.434 18.429 -19.521 1.00 6.72 509 VAL C N 1
ATOM 13038 C CA . VAL C 1 509 ? 14.684 18.937 -20.030 1.00 7.33 509 VAL C CA 1
ATOM 13039 C C . VAL C 1 509 ? 14.821 18.611 -21.534 1.00 8.09 509 VAL C C 1
ATOM 13040 O O . VAL C 1 509 ? 15.219 19.483 -22.331 1.00 9.16 509 VAL C O 1
ATOM 13044 N N . VAL C 1 510 ? 14.635 17.330 -21.879 1.00 8.67 510 VAL C N 1
ATOM 13045 C CA . VAL C 1 510 ? 14.881 16.872 -23.242 1.00 7.66 510 VAL C CA 1
ATOM 13046 C C . VAL C 1 510 ? 13.809 17.288 -24.243 1.00 8.05 510 VAL C C 1
ATOM 13047 O O . VAL C 1 510 ? 14.156 17.551 -25.409 1.00 8.58 510 VAL C O 1
ATOM 13051 N N . ASP C 1 511 ? 12.540 17.390 -23.839 1.00 9.66 511 ASP C N 1
ATOM 13052 C CA . ASP C 1 511 ? 11.491 17.819 -24.798 1.00 9.11 511 ASP C CA 1
ATOM 13053 C C . ASP C 1 511 ? 11.728 19.317 -25.150 1.00 8.80 511 ASP C C 1
ATOM 13054 O O . ASP C 1 511 ? 11.790 19.655 -26.319 1.00 9.56 511 ASP C O 1
ATOM 13059 N N . THR C 1 512 ? 11.944 20.182 -24.159 1.00 9.29 512 THR C N 1
ATOM 13060 C CA . THR C 1 512 ? 12.341 21.536 -24.395 1.00 8.13 512 THR C CA 1
ATOM 13061 C C . THR C 1 512 ? 13.731 21.643 -25.061 1.00 10.51 512 THR C C 1
ATOM 13062 O O . THR C 1 512 ? 13.924 22.504 -25.968 1.00 10.49 512 THR C O 1
ATOM 13066 N N . GLY C 1 513 ? 14.639 20.739 -24.735 1.00 10.02 513 GLY C N 1
ATOM 13067 C CA . GLY C 1 513 ? 15.953 20.663 -25.387 1.00 10.65 513 GLY C CA 1
ATOM 13068 C C . GLY C 1 513 ? 15.815 20.492 -26.895 1.00 7.73 513 GLY C C 1
ATOM 13069 O O . GLY C 1 513 ? 16.330 21.317 -27.697 1.00 8.78 513 GLY C O 1
ATOM 13070 N N . LEU C 1 514 ? 15.115 19.441 -27.300 1.00 8.27 514 LEU C N 1
ATOM 13071 C CA . LEU C 1 514 ? 14.952 19.148 -28.686 1.00 9.00 514 LEU C CA 1
ATOM 13072 C C . LEU C 1 514 ? 14.167 20.265 -29.379 1.00 9.88 514 LEU C C 1
ATOM 13073 O O . LEU C 1 514 ? 14.583 20.698 -30.488 1.00 8.10 514 LEU C O 1
ATOM 13078 N N . HIS C 1 515 ? 13.076 20.742 -28.783 1.00 7.93 515 HIS C N 1
ATOM 13079 C CA . HIS C 1 515 ? 12.084 21.509 -29.535 1.00 9.11 515 HIS C CA 1
ATOM 13080 C C . HIS C 1 515 ? 12.292 23.010 -29.518 1.00 10.53 515 HIS C C 1
ATOM 13081 O O . HIS C 1 515 ? 11.777 23.683 -30.377 1.00 10.34 515 HIS C O 1
ATOM 13088 N N . ASP C 1 516 ? 13.038 23.501 -28.521 1.00 10.12 516 ASP C N 1
ATOM 13089 C CA . ASP C 1 516 ? 13.359 24.908 -28.371 1.00 11.21 516 ASP C CA 1
ATOM 13090 C C . ASP C 1 516 ? 14.833 25.184 -28.324 1.00 11.68 516 ASP C C 1
ATOM 13091 O O . ASP C 1 516 ? 15.269 26.146 -28.913 1.00 11.76 516 ASP C O 1
ATOM 13096 N N . LYS C 1 517 ? 15.614 24.388 -27.593 1.00 10.69 517 LYS C N 1
ATOM 13097 C CA . LYS C 1 517 ? 17.064 24.678 -27.473 1.00 11.25 517 LYS C CA 1
ATOM 13098 C C . LYS C 1 517 ? 17.849 24.159 -28.658 1.00 10.84 517 LYS C C 1
ATOM 13099 O O . LYS C 1 517 ? 19.038 24.476 -28.779 1.00 10.81 517 LYS C O 1
ATOM 13105 N N . ARG C 1 518 ? 17.206 23.368 -29.514 1.00 9.01 518 ARG C N 1
ATOM 13106 C CA . ARG C 1 518 ? 17.773 22.824 -30.734 1.00 10.82 518 ARG C CA 1
ATOM 13107 C C . ARG C 1 518 ? 18.860 21.747 -30.449 1.00 10.51 518 ARG C C 1
ATOM 13108 O O . ARG C 1 518 ? 19.767 21.517 -31.258 1.00 10.97 518 ARG C O 1
ATOM 13116 N N . TRP C 1 519 ? 18.710 21.031 -29.341 1.00 9.14 519 TRP C N 1
ATOM 13117 C CA . TRP C 1 519 ? 19.520 19.851 -29.087 1.00 10.14 519 TRP C CA 1
ATOM 13118 C C . TRP C 1 519 ? 19.235 18.868 -30.171 1.00 9.54 519 TRP C C 1
ATOM 13119 O O . TRP C 1 519 ? 18.090 18.726 -30.605 1.00 10.59 519 TRP C O 1
ATOM 13130 N N . THR C 1 520 ? 20.276 18.206 -30.638 1.00 10.82 520 THR C N 1
ATOM 13131 C CA . THR C 1 520 ? 20.108 17.056 -31.537 1.00 10.71 520 THR C CA 1
ATOM 13132 C C . THR C 1 520 ? 19.519 15.857 -30.838 1.00 11.18 520 THR C C 1
ATOM 13133 O O . THR C 1 520 ? 19.581 15.740 -29.651 1.00 10.43 520 THR C O 1
ATOM 13137 N N . ARG C 1 521 ? 19.045 14.898 -31.629 1.00 10.02 521 ARG C N 1
ATOM 13138 C CA . ARG C 1 521 ? 18.637 13.622 -31.140 1.00 10.90 521 ARG C CA 1
ATOM 13139 C C . ARG C 1 521 ? 19.742 13.024 -30.272 1.00 10.81 521 ARG C C 1
ATOM 13140 O O . ARG C 1 521 ? 19.465 12.459 -29.210 1.00 10.21 521 ARG C O 1
ATOM 13148 N N . GLU C 1 522 ? 20.965 13.081 -30.774 1.00 10.92 522 GLU C N 1
ATOM 13149 C CA . GLU C 1 522 ? 22.096 12.450 -30.081 1.00 10.64 522 GLU C CA 1
ATOM 13150 C C . GLU C 1 522 ? 22.429 13.147 -28.753 1.00 9.65 522 GLU C C 1
ATOM 13151 O O . GLU C 1 522 ? 22.746 12.459 -27.787 1.00 10.54 522 GLU C O 1
ATOM 13157 N N . GLN C 1 523 ? 22.341 14.464 -28.702 1.00 10.16 523 GLN C N 1
ATOM 13158 C CA . GLN C 1 523 ? 22.521 15.193 -27.453 1.00 10.14 523 GLN C CA 1
ATOM 13159 C C . GLN C 1 523 ? 21.452 14.835 -26.433 1.00 10.91 523 GLN C C 1
ATOM 13160 O O . GLN C 1 523 ? 21.715 14.755 -25.218 1.00 10.50 523 GLN C O 1
ATOM 13166 N N . ALA C 1 524 ? 20.209 14.693 -26.906 1.00 7.46 524 ALA C N 1
ATOM 13167 C CA . ALA C 1 524 ? 19.105 14.325 -26.023 1.00 8.72 524 ALA C CA 1
ATOM 13168 C C . ALA C 1 524 ? 19.249 12.914 -25.479 1.00 10.15 524 ALA C C 1
ATOM 13169 O O . ALA C 1 524 ? 19.055 12.663 -24.272 1.00 10.64 524 ALA C O 1
ATOM 13171 N N . ILE C 1 525 ? 19.650 12.014 -26.354 1.00 10.01 525 ILE C N 1
ATOM 13172 C CA . ILE C 1 525 ? 19.936 10.646 -25.938 1.00 10.79 525 ILE C CA 1
ATOM 13173 C C . ILE C 1 525 ? 21.067 10.624 -24.876 1.00 10.79 525 ILE C C 1
ATOM 13174 O O . ILE C 1 525 ? 20.914 9.944 -23.832 1.00 12.58 525 ILE C O 1
ATOM 13179 N N . SER C 1 526 ? 22.136 11.376 -25.104 1.00 12.87 526 SER C N 1
ATOM 13180 C CA . SER C 1 526 ? 23.289 11.387 -24.168 1.00 15.38 526 SER C CA 1
ATOM 13181 C C . SER C 1 526 ? 22.888 11.892 -22.800 1.00 13.57 526 SER C C 1
ATOM 13182 O O . SER C 1 526 ? 23.213 11.277 -21.772 1.00 11.97 526 SER C O 1
ATOM 13185 N N . TYR C 1 527 ? 22.159 12.993 -22.797 1.00 11.25 527 TYR C N 1
ATOM 13186 C CA . TYR C 1 527 ? 21.615 13.528 -21.560 1.00 10.64 527 TYR C CA 1
ATOM 13187 C C . TYR C 1 527 ? 20.759 12.529 -20.792 1.00 10.55 527 TYR C C 1
ATOM 13188 O O . TYR C 1 527 ? 20.979 12.277 -19.600 1.00 10.20 527 TYR C O 1
ATOM 13197 N N . MET C 1 528 ? 19.756 11.964 -21.451 1.00 10.19 528 MET C N 1
ATOM 13198 C CA . MET C 1 528 ? 18.858 11.093 -20.777 1.00 11.82 528 MET C CA 1
ATOM 13199 C C . MET C 1 528 ? 19.636 9.862 -20.250 1.00 13.84 528 MET C C 1
ATOM 13200 O O . MET C 1 528 ? 19.393 9.441 -19.100 1.00 12.64 528 MET C O 1
ATOM 13205 N N . SER C 1 529 ? 20.519 9.326 -21.062 1.00 16.02 529 SER C N 1
ATOM 13206 C CA . SER C 1 529 ? 21.378 8.197 -20.653 1.00 17.29 529 SER C CA 1
ATOM 13207 C C . SER C 1 529 ? 22.256 8.544 -19.436 1.00 16.31 529 SER C C 1
ATOM 13208 O O . SER C 1 529 ? 22.365 7.751 -18.512 1.00 20.75 529 SER C O 1
ATOM 13211 N N . GLU C 1 530 ? 22.778 9.737 -19.381 1.00 16.75 530 GLU C N 1
ATOM 13212 C CA . GLU C 1 530 ? 23.696 10.072 -18.295 1.00 16.69 530 GLU C CA 1
ATOM 13213 C C . GLU C 1 530 ? 22.907 10.283 -17.014 1.00 15.53 530 GLU C C 1
ATOM 13214 O O . GLU C 1 530 ? 23.360 9.906 -15.911 1.00 15.73 530 GLU C O 1
ATOM 13220 N N . GLN C 1 531 ? 21.740 10.916 -17.129 1.00 13.93 531 GLN C N 1
ATOM 13221 C CA . GLN C 1 531 ? 20.972 11.309 -15.949 1.00 13.35 531 GLN C CA 1
ATOM 13222 C C . GLN C 1 531 ? 20.096 10.228 -15.357 1.00 16.46 531 GLN C C 1
ATOM 13223 O O . GLN C 1 531 ? 19.738 10.296 -14.179 1.00 18.57 531 GLN C O 1
ATOM 13229 N N . THR C 1 532 ? 19.766 9.185 -16.124 1.00 15.36 532 THR C N 1
ATOM 13230 C CA . THR C 1 532 ? 18.879 8.159 -15.675 1.00 15.78 532 THR C CA 1
ATOM 13231 C C . THR C 1 532 ? 19.720 6.876 -15.917 1.00 17.07 532 THR C C 1
ATOM 13232 O O . THR C 1 532 ? 20.777 6.841 -16.583 1.00 20.01 532 THR C O 1
ATOM 13236 N N . GLY C 1 533 ? 19.238 5.818 -15.404 1.00 17.47 533 GLY C N 1
ATOM 13237 C CA . GLY C 1 533 ? 19.942 4.589 -15.644 1.00 16.30 533 GLY C CA 1
ATOM 13238 C C . GLY C 1 533 ? 19.180 3.779 -16.645 1.00 17.38 533 GLY C C 1
ATOM 13239 O O . GLY C 1 533 ? 19.225 2.584 -16.603 1.00 17.45 533 GLY C O 1
ATOM 13240 N N . THR C 1 534 ? 18.482 4.450 -17.548 1.00 16.49 534 THR C N 1
ATOM 13241 C CA . THR C 1 534 ? 17.700 3.769 -18.575 1.00 16.85 534 THR C CA 1
ATOM 13242 C C . THR C 1 534 ? 18.605 3.167 -19.673 1.00 14.42 534 THR C C 1
ATOM 13243 O O . THR C 1 534 ? 19.589 3.755 -20.087 1.00 14.95 534 THR C O 1
ATOM 13247 N N . ALA C 1 535 ? 18.236 1.982 -20.135 1.00 15.70 535 ALA C N 1
ATOM 13248 C CA . ALA C 1 535 ? 18.976 1.293 -21.161 1.00 16.62 535 ALA C CA 1
ATOM 13249 C C . ALA C 1 535 ? 18.918 2.056 -22.498 1.00 18.43 535 ALA C C 1
ATOM 13250 O O . ALA C 1 535 ? 17.893 2.672 -22.838 1.00 18.43 535 ALA C O 1
ATOM 13252 N N . GLU C 1 536 ? 20.011 1.996 -23.246 1.00 18.67 536 GLU C N 1
ATOM 13253 C CA . GLU C 1 536 ? 20.162 2.798 -24.431 1.00 21.14 536 GLU C CA 1
ATOM 13254 C C . GLU C 1 536 ? 19.027 2.590 -25.418 1.00 21.51 536 GLU C C 1
ATOM 13255 O O . GLU C 1 536 ? 18.498 3.565 -25.933 1.00 21.02 536 GLU C O 1
ATOM 13261 N N . SER C 1 537 ? 18.688 1.347 -25.771 1.00 21.43 537 SER C N 1
ATOM 13262 C CA . SER C 1 537 ? 17.593 1.177 -26.730 1.00 21.55 537 SER C CA 1
ATOM 13263 C C . SER C 1 537 ? 16.302 1.872 -26.282 1.00 20.42 537 SER C C 1
ATOM 13264 O O . SER C 1 537 ? 15.535 2.372 -27.136 1.00 18.02 537 SER C O 1
ATOM 13267 N N . ASP C 1 538 ? 16.003 1.844 -24.971 1.00 17.78 538 ASP C N 1
ATOM 13268 C CA . ASP C 1 538 ? 14.808 2.506 -24.440 1.00 18.02 538 ASP C CA 1
ATOM 13269 C C . ASP C 1 538 ? 14.916 4.012 -24.505 1.00 15.97 538 ASP C C 1
ATOM 13270 O O . ASP C 1 538 ? 13.951 4.666 -24.891 1.00 15.99 538 ASP C O 1
ATOM 13275 N N . VAL C 1 539 ? 16.081 4.566 -24.201 1.00 14.89 539 VAL C N 1
ATOM 13276 C CA . VAL C 1 539 ? 16.291 6.017 -24.366 1.00 15.17 539 VAL C CA 1
ATOM 13277 C C . VAL C 1 539 ? 16.062 6.426 -25.860 1.00 14.10 539 VAL C C 1
ATOM 13278 O O . VAL C 1 539 ? 15.438 7.441 -26.168 1.00 12.74 539 VAL C O 1
ATOM 13282 N N . VAL C 1 540 ? 16.568 5.632 -26.787 1.00 12.45 540 VAL C N 1
ATOM 13283 C CA . VAL C 1 540 ? 16.427 5.965 -28.211 1.00 12.86 540 VAL C CA 1
ATOM 13284 C C . VAL C 1 540 ? 14.951 6.027 -28.620 1.00 11.64 540 VAL C C 1
ATOM 13285 O O . VAL C 1 540 ? 14.522 6.991 -29.263 1.00 10.91 540 VAL C O 1
ATOM 13289 N N . ALA C 1 541 ? 14.179 5.030 -28.231 1.00 11.19 541 ALA C N 1
ATOM 13290 C CA . ALA C 1 541 ? 12.756 5.040 -28.474 1.00 10.52 541 ALA C CA 1
ATOM 13291 C C . ALA C 1 541 ? 12.075 6.215 -27.818 1.00 11.10 541 ALA C C 1
ATOM 13292 O O . ALA C 1 541 ? 11.180 6.831 -28.425 1.00 9.30 541 ALA C O 1
ATOM 13294 N N . GLU C 1 542 ? 12.455 6.538 -26.575 1.00 9.24 542 GLU C N 1
ATOM 13295 C CA . GLU C 1 542 ? 11.842 7.708 -25.922 1.00 10.38 542 GLU C CA 1
ATOM 13296 C C . GLU C 1 542 ? 12.146 9.040 -26.648 1.00 8.82 542 GLU C C 1
ATOM 13297 O O . GLU C 1 542 ? 11.234 9.827 -26.893 1.00 10.21 542 GLU C O 1
ATOM 13303 N N . ILE C 1 543 ? 13.419 9.327 -26.912 1.00 8.12 543 ILE C N 1
ATOM 13304 C CA . ILE C 1 543 ? 13.789 10.497 -27.672 1.00 8.14 543 ILE C CA 1
ATOM 13305 C C . ILE C 1 543 ? 13.064 10.598 -29.035 1.00 9.25 543 ILE C C 1
ATOM 13306 O O . ILE C 1 543 ? 12.513 11.648 -29.388 1.00 8.33 543 ILE C O 1
ATOM 13311 N N . GLU C 1 544 ? 12.947 9.483 -29.732 1.00 9.42 544 GLU C N 1
ATOM 13312 C CA . GLU C 1 544 ? 12.244 9.497 -30.984 1.00 8.06 544 GLU C CA 1
ATOM 13313 C C . GLU C 1 544 ? 10.717 9.710 -30.852 1.00 9.06 544 GLU C C 1
ATOM 13314 O O . GLU C 1 544 ? 10.124 10.385 -31.690 1.00 8.84 544 GLU C O 1
ATOM 13320 N N . ARG C 1 545 ? 10.134 9.229 -29.752 1.00 8.02 545 ARG C N 1
ATOM 13321 C CA . ARG C 1 545 ? 8.792 9.528 -29.391 1.00 6.54 545 ARG C CA 1
ATOM 13322 C C . ARG C 1 545 ? 8.667 11.049 -29.181 1.00 6.77 545 ARG C C 1
ATOM 13323 O O . ARG C 1 545 ? 7.727 11.636 -29.734 1.00 8.31 545 ARG C O 1
ATOM 13331 N N . TYR C 1 546 ? 9.578 11.692 -28.432 1.00 6.38 546 TYR C N 1
ATOM 13332 C CA . TYR C 1 546 ? 9.382 13.116 -28.123 1.00 7.34 546 TYR C CA 1
ATOM 13333 C C . TYR C 1 546 ? 9.428 13.939 -29.416 1.00 7.29 546 TYR C C 1
ATOM 13334 O O . TYR C 1 546 ? 8.792 15.030 -29.526 1.00 8.93 546 TYR C O 1
ATOM 13343 N N . MET C 1 547 ? 10.309 13.512 -30.318 1.00 8.58 547 MET C N 1
ATOM 13344 C CA . MET C 1 547 ? 10.453 14.179 -31.609 1.00 8.32 547 MET C CA 1
ATOM 13345 C C . MET C 1 547 ? 9.145 14.158 -32.375 1.00 9.05 547 MET C C 1
ATOM 13346 O O . MET C 1 547 ? 8.825 15.144 -33.048 1.00 10.44 547 MET C O 1
ATOM 13351 N N . ALA C 1 548 ? 8.381 13.063 -32.288 1.00 8.54 548 ALA C N 1
ATOM 13352 C CA . ALA C 1 548 ? 7.116 12.892 -32.970 1.00 7.02 548 ALA C CA 1
ATOM 13353 C C . ALA C 1 548 ? 5.897 13.555 -32.240 1.00 8.92 548 ALA C C 1
ATOM 13354 O O . ALA C 1 548 ? 4.864 13.903 -32.853 1.00 9.10 548 ALA C O 1
ATOM 13356 N N . TRP C 1 549 ? 6.036 13.756 -30.922 1.00 8.23 549 TRP C N 1
ATOM 13357 C CA . TRP C 1 549 ? 4.963 14.225 -30.039 1.00 9.18 549 TRP C CA 1
ATOM 13358 C C . TRP C 1 549 ? 5.400 15.453 -29.231 1.00 9.69 549 TRP C C 1
ATOM 13359 O O . TRP C 1 549 ? 5.368 15.422 -27.979 1.00 7.62 549 TRP C O 1
ATOM 13370 N N . PRO C 1 550 ? 5.744 16.558 -29.896 1.00 9.09 550 PRO C N 1
ATOM 13371 C CA . PRO C 1 550 ? 6.312 17.673 -29.176 1.00 8.36 550 PRO C CA 1
ATOM 13372 C C . PRO C 1 550 ? 5.383 18.165 -28.086 1.00 8.49 550 PRO C C 1
ATOM 13373 O O . PRO C 1 550 ? 4.177 18.337 -28.297 1.00 9.03 550 PRO C O 1
ATOM 13377 N N . GLY C 1 551 ? 5.925 18.315 -26.886 1.00 8.50 551 GLY C N 1
ATOM 13378 C CA . GLY C 1 551 ? 5.161 18.828 -25.760 1.00 8.36 551 GLY C CA 1
ATOM 13379 C C . GLY C 1 551 ? 4.458 17.782 -24.887 1.00 8.49 551 GLY C C 1
ATOM 13380 O O . GLY C 1 551 ? 4.131 18.036 -23.730 1.00 9.13 551 GLY C O 1
ATOM 13381 N N . GLN C 1 552 ? 4.153 16.605 -25.436 1.00 7.13 552 GLN C N 1
ATOM 13382 C CA . GLN C 1 552 ? 3.382 15.620 -24.691 1.00 6.11 552 GLN C CA 1
ATOM 13383 C C . GLN C 1 552 ? 4.118 15.218 -23.436 1.00 6.57 552 GLN C C 1
ATOM 13384 O O . GLN C 1 552 ? 3.500 14.980 -22.381 1.00 7.32 552 GLN C O 1
ATOM 13390 N N . ALA C 1 553 ? 5.431 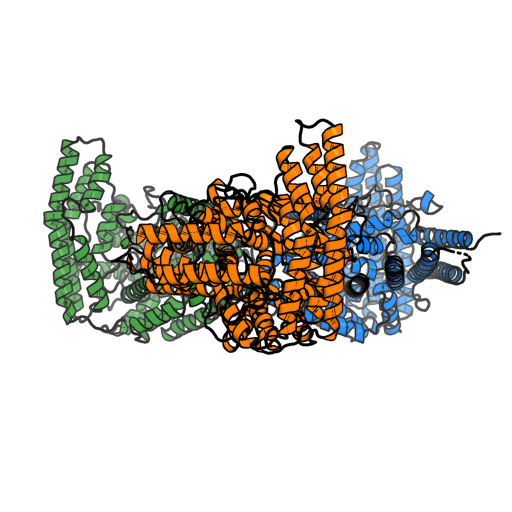15.146 -23.546 1.00 6.59 553 ALA C N 1
ATOM 13391 C CA . ALA C 1 553 ? 6.284 14.721 -22.431 1.00 6.98 553 ALA C CA 1
ATOM 13392 C C . ALA C 1 553 ? 6.288 15.720 -21.306 1.00 6.82 553 ALA C C 1
ATOM 13393 O O . ALA C 1 553 ? 6.727 15.363 -20.189 1.00 9.06 553 ALA C O 1
ATOM 13395 N N . LEU C 1 554 ? 5.794 16.914 -21.533 1.00 6.61 554 LEU C N 1
ATOM 13396 C CA . LEU C 1 554 ? 5.791 17.932 -20.474 1.00 6.67 554 LEU C CA 1
ATOM 13397 C C . LEU C 1 554 ? 4.681 17.739 -19.469 1.00 9.57 554 LEU C C 1
ATOM 13398 O O . LEU C 1 554 ? 4.757 18.258 -18.352 1.00 9.95 554 LEU C O 1
ATOM 13403 N N . GLY C 1 555 ? 3.617 17.012 -19.824 1.00 7.46 555 GLY C N 1
ATOM 13404 C CA . GLY C 1 555 ? 2.445 17.038 -18.942 1.00 9.06 555 GLY C CA 1
ATOM 13405 C C . GLY C 1 555 ? 2.636 16.313 -17.608 1.00 8.07 555 GLY C C 1
ATOM 13406 O O . GLY C 1 555 ? 2.011 16.686 -16.626 1.00 8.83 555 GLY C O 1
ATOM 13407 N N . TYR C 1 556 ? 3.536 15.335 -17.598 1.00 9.08 556 TYR C N 1
ATOM 13408 C CA . TYR C 1 556 ? 3.848 14.520 -16.429 1.00 7.84 556 TYR C CA 1
ATOM 13409 C C . TYR C 1 556 ? 4.235 15.388 -15.243 1.00 8.77 556 TYR C C 1
ATOM 13410 O O . TYR C 1 556 ? 3.557 15.473 -14.231 1.00 8.31 556 TYR C O 1
ATOM 13419 N N . LYS C 1 557 ? 5.382 16.014 -15.357 1.00 8.27 557 LYS C N 1
ATOM 13420 C CA . LYS C 1 557 ? 5.860 16.774 -14.253 1.00 8.84 557 LYS C CA 1
ATOM 13421 C C . LYS C 1 557 ? 5.098 18.083 -14.114 1.00 9.31 557 LYS C C 1
ATOM 13422 O O . LYS C 1 557 ? 4.981 18.581 -13.022 1.00 9.36 557 LYS C O 1
ATOM 13428 N N . LEU C 1 558 ? 4.688 18.764 -15.195 1.00 9.58 558 LEU C N 1
ATOM 13429 C CA . LEU C 1 558 ? 4.011 20.056 -14.967 1.00 8.43 558 LEU C CA 1
ATOM 13430 C C . LEU C 1 558 ? 2.671 19.856 -14.234 1.00 9.88 558 LEU C C 1
ATOM 13431 O O . LEU C 1 558 ? 2.343 20.568 -13.323 1.00 8.91 558 LEU C O 1
ATOM 13436 N N . GLY C 1 559 ? 1.961 18.793 -14.591 1.00 8.66 559 GLY C N 1
ATOM 13437 C CA . GLY C 1 559 ? 0.709 18.481 -13.927 1.00 7.79 559 GLY C CA 1
ATOM 13438 C C . GLY C 1 559 ? 0.939 18.062 -12.471 1.00 9.06 559 GLY C C 1
ATOM 13439 O O . GLY C 1 559 ? 0.244 18.504 -11.571 1.00 8.92 559 GLY C O 1
ATOM 13440 N N . MET C 1 560 ? 1.943 17.214 -12.247 1.00 9.55 560 MET C N 1
ATOM 13441 C CA . MET C 1 560 ? 2.267 16.768 -10.889 1.00 8.39 560 MET C CA 1
ATOM 13442 C C . MET C 1 560 ? 2.636 17.948 -9.998 1.00 9.88 560 MET C C 1
ATOM 13443 O O . MET C 1 560 ? 2.109 18.093 -8.846 1.00 9.01 560 MET C O 1
ATOM 13448 N N . LEU C 1 561 ? 3.458 18.852 -10.510 1.00 7.71 561 LEU C N 1
ATOM 13449 C CA . LEU C 1 561 ? 3.868 19.965 -9.708 1.00 8.34 561 LEU C CA 1
ATOM 13450 C C . LEU C 1 561 ? 2.683 20.904 -9.357 1.00 8.80 561 LEU C C 1
ATOM 13451 O O . LEU C 1 561 ? 2.607 21.434 -8.223 1.00 8.75 561 LEU C O 1
ATOM 13456 N N . LYS C 1 562 ? 1.728 21.008 -10.273 1.00 7.51 562 LYS C N 1
ATOM 13457 C CA . LYS C 1 562 ? 0.564 21.864 -10.012 1.00 9.27 562 LYS C CA 1
ATOM 13458 C C . LYS C 1 562 ? -0.361 21.250 -8.959 1.00 9.75 562 LYS C C 1
ATOM 13459 O O . LYS C 1 562 ? -0.791 21.939 -8.086 1.00 9.89 562 LYS C O 1
ATOM 13465 N N . ILE C 1 563 ? -0.578 19.938 -9.019 1.00 8.83 563 ILE C N 1
ATOM 13466 C CA . ILE C 1 563 ? -1.385 19.250 -8.004 1.00 8.87 563 ILE C CA 1
ATOM 13467 C C . ILE C 1 563 ? -0.736 19.383 -6.637 1.00 9.17 563 ILE C C 1
ATOM 13468 O O . ILE C 1 563 ? -1.366 19.796 -5.681 1.00 9.40 563 ILE C O 1
ATOM 13473 N N . LEU C 1 564 ? 0.595 19.229 -6.583 1.00 9.37 564 LEU C N 1
ATOM 13474 C CA . LEU C 1 564 ? 1.297 19.388 -5.284 1.00 8.86 564 LEU C CA 1
ATOM 13475 C C . LEU C 1 564 ? 1.271 20.814 -4.769 1.00 9.74 564 LEU C C 1
ATOM 13476 O O . LEU C 1 564 ? 1.154 21.009 -3.575 1.00 9.80 564 LEU C O 1
ATOM 13481 N N . SER C 1 565 ? 1.371 21.790 -5.674 1.00 8.98 565 SER C N 1
ATOM 13482 C CA . SER C 1 565 ? 1.308 23.220 -5.315 1.00 11.07 565 SER C CA 1
ATOM 13483 C C . SER C 1 565 ? -0.031 23.574 -4.735 1.00 10.40 565 SER C C 1
ATOM 13484 O O . SER C 1 565 ? -0.133 24.262 -3.705 1.00 8.85 565 SER C O 1
ATOM 13487 N N . LEU C 1 566 ? -1.071 23.014 -5.331 1.00 8.59 566 LEU C N 1
ATOM 13488 C CA . LEU C 1 566 ? -2.440 23.190 -4.849 1.00 8.63 566 LEU C CA 1
ATOM 13489 C C . LEU C 1 566 ? -2.655 22.508 -3.515 1.00 7.58 566 LEU C C 1
ATOM 13490 O O . LEU C 1 566 ? -3.320 23.036 -2.629 1.00 9.13 566 LEU C O 1
ATOM 13495 N N . ARG C 1 567 ? -2.075 21.331 -3.356 1.00 9.78 567 ARG C N 1
ATOM 13496 C CA . ARG C 1 567 ? -2.133 20.636 -2.066 1.00 10.55 567 ARG C CA 1
ATOM 13497 C C . ARG C 1 567 ? -1.436 21.407 -0.967 1.00 9.70 567 ARG C C 1
ATOM 13498 O O . ARG C 1 567 ? -1.970 21.523 0.171 1.00 12.13 567 ARG C O 1
ATOM 13506 N N . GLU C 1 568 ? -0.281 21.982 -1.286 1.00 9.74 568 GLU C N 1
ATOM 13507 C CA . GLU C 1 568 ? 0.391 22.836 -0.308 1.00 13.04 568 GLU C CA 1
ATOM 13508 C C . GLU C 1 568 ? -0.414 24.066 0.044 1.00 11.39 568 GLU C C 1
ATOM 13509 O O . GLU C 1 568 ? -0.430 24.490 1.243 1.00 12.10 568 GLU C O 1
ATOM 13515 N N . GLN C 1 569 ? -1.027 24.700 -0.957 1.00 11.02 569 GLN C N 1
ATOM 13516 C CA . GLN C 1 569 ? -1.879 25.835 -0.700 1.00 11.96 569 GLN C CA 1
ATOM 13517 C C . GLN C 1 569 ? -3.016 25.451 0.268 1.00 13.64 569 GLN C C 1
ATOM 13518 O O . GLN C 1 569 ? -3.312 26.187 1.218 1.00 13.65 569 GLN C O 1
ATOM 13524 N N . ALA C 1 570 ? -3.642 24.282 0.058 1.00 12.54 570 ALA C N 1
ATOM 13525 C CA . ALA C 1 570 ? -4.728 23.830 0.931 1.00 13.25 570 ALA C CA 1
ATOM 13526 C C . ALA C 1 570 ? -4.199 23.539 2.360 1.00 14.32 570 ALA C C 1
ATOM 13527 O O . ALA C 1 570 ? -4.898 23.817 3.327 1.00 15.06 570 ALA C O 1
ATOM 13529 N N . LYS C 1 571 ? -3.026 22.899 2.448 1.00 13.62 571 LYS C N 1
ATOM 13530 C CA . LYS C 1 571 ? -2.429 22.526 3.740 1.00 16.54 571 LYS C CA 1
ATOM 13531 C C . LYS C 1 571 ? -2.151 23.824 4.537 1.00 16.26 571 LYS C C 1
ATOM 13532 O O . LYS C 1 571 ? -2.496 23.918 5.727 1.00 16.53 571 LYS C O 1
ATOM 13538 N N . ALA C 1 572 ? -1.624 24.840 3.861 1.00 15.20 572 ALA C N 1
ATOM 13539 C CA . ALA C 1 572 ? -1.313 26.135 4.525 1.00 17.00 572 ALA C CA 1
ATOM 13540 C C . ALA C 1 572 ? -2.584 26.838 4.995 1.00 18.18 572 ALA C C 1
ATOM 13541 O O . ALA C 1 572 ? -2.633 27.442 6.089 1.00 19.27 572 ALA C O 1
ATOM 13543 N N . ARG C 1 573 ? -3.630 26.726 4.187 1.00 17.93 573 ARG C N 1
ATOM 13544 C CA . ARG C 1 573 ? -4.896 27.419 4.431 1.00 17.76 573 ARG C CA 1
ATOM 13545 C C . ARG C 1 573 ? -5.690 26.789 5.575 1.00 18.41 573 ARG C C 1
ATOM 13546 O O . ARG C 1 573 ? -6.247 27.504 6.406 1.00 18.35 573 ARG C O 1
ATOM 13554 N N . LEU C 1 574 ? -5.717 25.454 5.645 1.00 17.92 574 LEU C N 1
ATOM 13555 C CA . LEU C 1 574 ? -6.588 24.734 6.553 1.00 18.17 574 LEU C CA 1
ATOM 13556 C C . LEU C 1 574 ? -5.877 24.267 7.832 1.00 20.20 574 LEU C C 1
ATOM 13557 O O . LEU C 1 574 ? -6.537 23.985 8.825 1.00 21.11 574 LEU C O 1
ATOM 13562 N N . GLY C 1 575 ? -4.546 24.158 7.781 1.00 21.35 575 GLY C N 1
ATOM 13563 C CA . GLY C 1 575 ? -3.733 23.610 8.852 1.00 22.70 575 GLY C CA 1
ATOM 13564 C C . GLY C 1 575 ? -4.133 22.230 9.333 1.00 24.00 575 GLY C C 1
ATOM 13565 O O . GLY C 1 575 ? -4.230 21.285 8.560 1.00 22.58 575 GLY C O 1
ATOM 13566 N N . ASP C 1 576 ? -4.371 22.123 10.647 1.00 24.28 576 ASP C N 1
ATOM 13567 C CA . ASP C 1 576 ? -4.783 20.875 11.294 1.00 25.97 576 ASP C CA 1
ATOM 13568 C C . ASP C 1 576 ? -6.128 20.357 10.784 1.00 24.90 576 ASP C C 1
ATOM 13569 O O . ASP C 1 576 ? -6.453 19.208 11.018 1.00 26.96 576 ASP C O 1
ATOM 13574 N N . LYS C 1 577 ? -6.910 21.190 10.104 1.00 23.92 577 LYS C N 1
ATOM 13575 C CA . LYS C 1 577 ? -8.195 20.760 9.510 1.00 23.54 577 LYS C CA 1
ATOM 13576 C C . LYS C 1 577 ? -8.089 20.316 8.002 1.00 22.49 577 LYS C C 1
ATOM 13577 O O . LYS C 1 577 ? -9.095 20.057 7.340 1.00 22.37 577 LYS C O 1
ATOM 13583 N N . PHE C 1 578 ? -6.869 20.189 7.510 1.00 18.78 578 PHE C N 1
ATOM 13584 C CA . PHE C 1 578 ? -6.650 19.618 6.159 1.00 17.41 578 PHE C CA 1
ATOM 13585 C C . PHE C 1 578 ? -6.930 18.118 6.225 1.00 18.16 578 PHE C C 1
ATOM 13586 O O . PHE C 1 578 ? -6.409 17.460 7.094 1.00 17.33 578 PHE C O 1
ATOM 13594 N N . ASP C 1 579 ? -7.777 17.621 5.316 1.00 16.59 579 ASP C N 1
ATOM 13595 C CA . ASP C 1 579 ? -8.010 16.205 5.168 1.00 18.03 579 ASP C CA 1
ATOM 13596 C C . ASP C 1 579 ? -7.655 15.827 3.725 1.00 14.61 579 ASP C C 1
ATOM 13597 O O . ASP C 1 579 ? -8.247 16.381 2.828 1.00 13.77 579 ASP C O 1
ATOM 13602 N N . LEU C 1 580 ? -6.792 14.823 3.567 1.00 15.93 580 LEU C N 1
ATOM 13603 C CA . LEU C 1 580 ? -6.261 14.415 2.276 1.00 14.53 580 LEU C CA 1
ATOM 13604 C C . LEU C 1 580 ? -7.362 13.737 1.450 1.00 13.57 580 LEU C C 1
ATOM 13605 O O . LEU C 1 580 ? -7.435 13.974 0.260 1.00 11.13 580 LEU C O 1
ATOM 13610 N N . ALA C 1 581 ? -8.299 13.032 2.105 1.00 12.96 581 ALA C N 1
ATOM 13611 C CA . ALA C 1 581 ? -9.455 12.444 1.418 1.00 13.84 581 ALA C CA 1
ATOM 13612 C C . ALA C 1 581 ? -10.318 13.428 0.710 1.00 13.48 581 ALA C C 1
ATOM 13613 O O . ALA C 1 581 ? -10.757 13.189 -0.443 1.00 10.47 581 ALA C O 1
ATOM 13615 N N . GLU C 1 582 ? -10.535 14.584 1.368 1.00 12.60 582 GLU C N 1
ATOM 13616 C CA . GLU C 1 582 ? -11.346 15.673 0.826 1.00 13.80 582 GLU C CA 1
ATOM 13617 C C . GLU C 1 582 ? -10.644 16.335 -0.353 1.00 11.88 582 GLU C C 1
ATOM 13618 O O . GLU C 1 582 ? -11.244 16.563 -1.355 1.00 13.15 582 GLU C O 1
ATOM 13624 N N . PHE C 1 583 ? -9.336 16.498 -0.262 1.00 12.31 583 PHE C N 1
ATOM 13625 C CA . PHE C 1 583 ? -8.565 17.040 -1.345 1.00 11.08 583 PHE C CA 1
ATOM 13626 C C . PHE C 1 583 ? -8.654 16.139 -2.554 1.00 9.19 583 PHE C C 1
ATOM 13627 O O . PHE C 1 583 ? -8.864 16.613 -3.661 1.00 10.04 583 PHE C O 1
ATOM 13635 N N . HIS C 1 584 ? -8.532 14.818 -2.362 1.00 9.11 584 HIS C N 1
ATOM 13636 C CA . HIS C 1 584 ? -8.564 13.944 -3.466 1.00 8.01 584 HIS C CA 1
ATOM 13637 C C . HIS C 1 584 ? -9.940 13.942 -4.110 1.00 9.04 584 HIS C C 1
ATOM 13638 O O . HIS C 1 584 ? -10.027 13.681 -5.318 1.00 9.33 584 HIS C O 1
ATOM 13645 N N . ASP C 1 585 ? -11.013 14.079 -3.332 1.00 7.87 585 ASP C N 1
ATOM 13646 C CA . ASP C 1 585 ? -12.367 14.188 -3.914 1.00 9.88 585 ASP C CA 1
ATOM 13647 C C . ASP C 1 585 ? -12.488 15.425 -4.815 1.00 10.93 585 ASP C C 1
ATOM 13648 O O . ASP C 1 585 ? -13.020 15.377 -5.945 1.00 9.73 585 ASP C O 1
ATOM 13653 N N . VAL C 1 586 ? -11.939 16.546 -4.347 1.00 10.46 586 VAL C N 1
ATOM 13654 C CA . VAL C 1 586 ? -11.944 17.764 -5.195 1.00 11.44 586 VAL C CA 1
ATOM 13655 C C . VAL C 1 586 ? -11.176 17.579 -6.478 1.00 10.34 586 VAL C C 1
ATOM 13656 O O . VAL C 1 586 ? -11.636 17.977 -7.545 1.00 10.97 586 VAL C O 1
ATOM 13660 N N . VAL C 1 587 ? -10.028 16.919 -6.428 1.00 9.13 587 VAL C N 1
ATOM 13661 C CA . VAL C 1 587 ? -9.181 16.757 -7.572 1.00 9.80 587 VAL C CA 1
ATOM 13662 C C . VAL C 1 587 ? -9.790 15.755 -8.552 1.00 9.45 587 VAL C C 1
ATOM 13663 O O . VAL C 1 587 ? -9.674 15.984 -9.805 1.00 10.68 587 VAL C O 1
ATOM 13667 N N . LEU C 1 588 ? -10.348 14.652 -8.023 1.00 9.58 588 LEU C N 1
ATOM 13668 C CA . LEU C 1 588 ? -10.744 13.559 -8.906 1.00 9.42 588 LEU C CA 1
ATOM 13669 C C . LEU C 1 588 ? -12.200 13.620 -9.412 1.00 11.29 588 LEU C C 1
ATOM 13670 O O . LEU C 1 588 ? -12.476 13.160 -10.508 1.00 9.20 588 LEU C O 1
ATOM 13675 N N . LEU C 1 589 ? -13.133 14.066 -8.567 1.00 9.98 589 LEU C N 1
ATOM 13676 C CA . LEU C 1 589 ? -14.566 13.845 -8.833 1.00 11.40 589 LEU C CA 1
ATOM 13677 C C . LEU C 1 589 ? -15.204 14.813 -9.816 1.00 11.80 589 LEU C C 1
ATOM 13678 O O . LEU C 1 589 ? -16.368 14.606 -10.257 1.00 12.48 589 LEU C O 1
ATOM 13683 N N . ASN C 1 590 ? -14.452 15.834 -10.236 1.00 11.53 590 ASN C N 1
ATOM 13684 C CA . ASN C 1 590 ? -14.905 16.700 -11.291 1.00 13.48 590 ASN C CA 1
ATOM 13685 C C . ASN C 1 590 ? -14.296 16.314 -12.651 1.00 14.70 590 ASN C C 1
ATOM 13686 O O . ASN C 1 590 ? -14.468 17.025 -13.657 1.00 15.09 590 ASN C O 1
ATOM 13691 N N . GLY C 1 591 ? -13.622 15.167 -12.692 1.00 13.01 591 GLY C N 1
ATOM 13692 C CA . GLY C 1 591 ? -13.037 14.681 -13.928 1.00 12.28 591 GLY C CA 1
ATOM 13693 C C . GLY C 1 591 ? -11.771 15.367 -14.358 1.00 11.46 591 GLY C C 1
ATOM 13694 O O . GLY C 1 591 ? -11.256 16.294 -13.712 1.00 8.50 591 GLY C O 1
ATOM 13695 N N . ALA C 1 592 ? -11.233 14.902 -15.495 1.00 10.42 592 ALA C N 1
ATOM 13696 C CA . ALA C 1 592 ? -10.009 15.533 -16.032 1.00 9.28 592 ALA C CA 1
ATOM 13697 C C . ALA C 1 592 ? -10.352 16.904 -16.539 1.00 9.73 592 ALA C C 1
ATOM 13698 O O . ALA C 1 592 ? -11.322 17.090 -17.236 1.00 8.63 592 ALA C O 1
ATOM 13700 N N . VAL C 1 593 ? -9.569 17.866 -16.083 1.00 9.01 593 VAL C N 1
ATOM 13701 C CA . VAL C 1 593 ? -9.811 19.271 -16.318 1.00 9.35 593 VAL C CA 1
ATOM 13702 C C . VAL C 1 593 ? -8.494 20.019 -16.630 1.00 11.04 593 VAL C C 1
ATOM 13703 O O . VAL C 1 593 ? -7.382 19.558 -16.311 1.00 9.90 593 VAL C O 1
ATOM 13707 N N . PRO C 1 594 ? -8.639 21.214 -17.227 1.00 10.18 594 PRO C N 1
ATOM 13708 C CA . PRO C 1 594 ? -7.488 22.107 -17.265 1.00 10.49 594 PRO C CA 1
ATOM 13709 C C . PRO C 1 594 ? -7.089 22.546 -15.873 1.00 8.73 594 PRO C C 1
ATOM 13710 O O . PRO C 1 594 ? -7.911 22.622 -14.964 1.00 9.62 594 PRO C O 1
ATOM 13714 N N . MET C 1 595 ? -5.816 22.878 -15.681 1.00 8.78 595 MET C N 1
ATOM 13715 C CA . MET C 1 595 ? -5.312 23.293 -14.388 1.00 10.44 595 MET C CA 1
ATOM 13716 C C . MET C 1 595 ? -6.040 24.535 -13.877 1.00 11.21 595 MET C C 1
ATOM 13717 O O . MET C 1 595 ? -6.223 24.689 -12.665 1.00 12.42 595 MET C O 1
ATOM 13722 N N . ALA C 1 596 ? -6.529 25.394 -14.757 1.00 11.36 596 ALA C N 1
ATOM 13723 C CA . ALA C 1 596 ? -7.269 26.588 -14.311 1.00 12.36 596 ALA C CA 1
ATOM 13724 C C . ALA C 1 596 ? -8.585 26.211 -13.631 1.00 11.18 596 ALA C C 1
ATOM 13725 O O . ALA C 1 596 ? -9.015 26.862 -12.659 1.00 12.02 596 ALA C O 1
ATOM 13727 N N . VAL C 1 597 ? -9.239 25.168 -14.155 1.00 9.16 597 VAL C N 1
ATOM 13728 C CA . VAL C 1 597 ? -10.482 24.704 -13.600 1.00 9.41 597 VAL C CA 1
ATOM 13729 C C . VAL C 1 597 ? -10.232 23.956 -12.282 1.00 8.06 597 VAL C C 1
ATOM 13730 O O . VAL C 1 597 ? -10.938 24.140 -11.300 1.00 9.24 597 VAL C O 1
ATOM 13734 N N . LEU C 1 598 ? -9.182 23.134 -12.257 1.00 8.37 598 LEU C N 1
ATOM 13735 C CA . LEU C 1 598 ? -8.819 22.426 -11.039 1.00 9.74 598 LEU C CA 1
ATOM 13736 C C . LEU C 1 598 ? -8.551 23.460 -9.947 1.00 9.82 598 LEU C C 1
ATOM 13737 O O . LEU C 1 598 ? -8.993 23.294 -8.811 1.00 9.46 598 LEU C O 1
ATOM 13742 N N . SER C 1 599 ? -7.763 24.477 -10.268 1.00 10.34 599 SER C N 1
ATOM 13743 C CA . SER C 1 599 ? -7.507 25.549 -9.304 1.00 10.89 599 SER C CA 1
ATOM 13744 C C . SER C 1 599 ? -8.773 26.241 -8.796 1.00 11.98 599 SER C C 1
ATOM 13745 O O . SER C 1 599 ? -8.935 26.439 -7.600 1.00 10.93 599 SER C O 1
ATOM 13748 N N . ARG C 1 600 ? -9.683 26.565 -9.694 1.00 12.65 600 ARG C N 1
ATOM 13749 C CA . ARG C 1 600 ? -10.948 27.141 -9.315 1.00 13.70 600 ARG C CA 1
ATOM 13750 C C . ARG C 1 600 ? -11.720 26.243 -8.355 1.00 12.86 600 ARG C C 1
ATOM 13751 O O . ARG C 1 600 ? -12.309 26.682 -7.376 1.00 11.42 600 ARG C O 1
ATOM 13759 N N . ASN C 1 601 ? -11.725 24.947 -8.628 1.00 10.39 601 ASN C N 1
ATOM 13760 C CA . ASN C 1 601 ? -12.371 24.028 -7.755 1.00 11.26 601 ASN C CA 1
ATOM 13761 C C . ASN C 1 601 ? -11.747 23.877 -6.372 1.00 11.34 601 ASN C C 1
ATOM 13762 O O . ASN C 1 601 ? -12.478 23.803 -5.389 1.00 12.52 601 ASN C O 1
ATOM 13767 N N . VAL C 1 602 ? -10.427 23.816 -6.305 1.00 8.34 602 VAL C N 1
ATOM 13768 C CA . VAL C 1 602 ? -9.753 23.824 -5.042 1.00 9.84 602 VAL C CA 1
ATOM 13769 C C . VAL C 1 602 ? -10.057 25.122 -4.291 1.00 8.85 602 VAL C C 1
ATOM 13770 O O . VAL C 1 602 ? -10.384 25.082 -3.104 1.00 11.09 602 VAL C O 1
ATOM 13774 N N . ASN C 1 603 ? -9.955 26.245 -4.949 1.00 11.50 603 ASN C N 1
ATOM 13775 C CA . ASN C 1 603 ? -10.273 27.483 -4.238 1.00 12.89 603 ASN C CA 1
ATOM 13776 C C . ASN C 1 603 ? -11.702 27.590 -3.733 1.00 14.42 603 ASN C C 1
ATOM 13777 O O . ASN C 1 603 ? -11.940 28.171 -2.669 1.00 14.75 603 ASN C O 1
ATOM 13782 N N . HIS C 1 604 ? -12.648 27.065 -4.495 1.00 14.60 604 HIS C N 1
ATOM 13783 C CA . HIS C 1 604 ? -14.039 27.065 -4.096 1.00 15.82 604 HIS C CA 1
ATOM 13784 C C . HIS C 1 604 ? -14.237 26.234 -2.836 1.00 15.11 604 HIS C C 1
ATOM 13785 O O . HIS C 1 604 ? -14.916 26.658 -1.903 1.00 16.25 604 HIS C O 1
ATOM 13792 N N . TRP C 1 605 ? -13.623 25.052 -2.807 1.00 13.75 605 TRP C N 1
ATOM 13793 C CA . TRP C 1 605 ? -13.634 24.206 -1.658 1.00 14.11 605 TRP C CA 1
ATOM 13794 C C . TRP C 1 605 ? -13.028 24.893 -0.426 1.00 15.25 605 TRP C C 1
ATOM 13795 O O . TRP C 1 605 ? -13.701 24.941 0.620 1.00 16.23 605 TRP C O 1
ATOM 13806 N N . LEU C 1 606 ? -11.843 25.515 -0.560 1.00 13.52 606 LEU C N 1
ATOM 13807 C CA . LEU C 1 606 ? -11.210 26.206 0.578 1.00 15.32 606 LEU C CA 1
ATOM 13808 C C . LEU C 1 606 ? -12.064 27.381 1.062 1.00 18.41 606 LEU C C 1
ATOM 13809 O O . LEU C 1 606 ? -12.206 27.575 2.240 1.00 19.69 606 LEU C O 1
ATOM 13814 N N . ASP C 1 607 ? -12.624 28.131 0.141 1.00 25.22 607 ASP C N 1
ATOM 13815 C CA . ASP C 1 607 ? -13.401 29.332 0.472 1.00 29.24 607 ASP C CA 1
ATOM 13816 C C . ASP C 1 607 ? -14.730 28.987 1.144 1.00 32.58 607 ASP C C 1
ATOM 13817 O O . ASP C 1 607 ? -15.279 29.826 1.824 1.00 34.22 607 ASP C O 1
ATOM 13822 N N . ASN C 1 608 ? -15.257 27.777 0.964 1.00 35.65 608 ASN C N 1
ATOM 13823 C CA . ASN C 1 608 ? -16.506 27.388 1.619 1.00 38.72 608 ASN C CA 1
ATOM 13824 C C . ASN C 1 608 ? -16.285 26.524 2.841 1.00 40.78 608 ASN C C 1
ATOM 13825 O O . ASN C 1 608 ? -17.127 25.720 3.213 1.00 42.30 608 ASN C O 1
ATOM 13830 N N . LYS C 1 609 ? -15.137 26.703 3.467 1.00 42.76 609 LYS C N 1
ATOM 13831 C CA . LYS C 1 609 ? -14.839 26.048 4.724 1.00 44.68 609 LYS C CA 1
ATOM 13832 C C . LYS C 1 609 ? -14.860 27.076 5.861 1.00 45.34 609 LYS C C 1
ATOM 13833 O O . LYS C 1 609 ? -14.938 26.683 7.029 1.00 47.63 609 LYS C O 1
#